Protein 4OIF (pdb70)

Sequence (2053 aa):
PKYERTYTTQANFILHGGDYNPDQWLDRPDILQADLELMKLSHTNTFTVGVFAWSALEPEEGVYRFEWLDKVFDDIYRRIGGRVILATPSGARRPAWLSQKYPEVLRVNAARVRQLHGGRHNHCFTSSSVYREKKTQHINRLLAERYGDDHPALLMMWHVSNEYGGECHCNNLCQEAFREWLKKKYNHDLDALNAAWWTSFWSHTYTDWSQIEESPSPIGEHTIHGLNLDWKKRFVTDQTISFFENEIVPLRELTPHHIPITTNFMADTHDLIPFQGLDYSKFAKHLDVISWDAYPAWHNDWESTADLAMKVGFINDLYRSLKQQPFLLMECTPSLVNWHKVNKAKRPGMHFLSSMQMIAHGSDSILYFQWRKSRGSFEKFHGAVVDHDNRTDSRVFQEVAEVGKKALKKMSGIVGTNRPAEVAILYDWENNWALNDAQGFAAETKRYPQTLVQHYRPFWERDIPVDVITKEHDFSRRYKLLIAPMLYLVSEETIARLKEFVANGGTLVMTYISGIVDEHDLAYLGGWHQDLREMFGMEPIETDTLYPRDRNSVHYRGRSYELKDYATVIKIHAATVEGVYEDDFYADDTPAVTSNQYGKGQAYYIGGRLEDQFHRDFYQELMEKLDLRPVLFVKHEKGVSVQARQAPECDYVFIMNFTEEKQAVVLEEEKVKDLFTGEEIVGEIMLDKYEVRVVEKRRKYERTYTTQANFILHGGDYNPDQWLDDRPDILQADLELMKLSHTNTFTVGVFAWSALEPEEGVYRFEWLDKVFDDIYRIGGRRVILATPSGARPAWLSQKYPEVLRVNAARVRQLHGGRHNHCFTSSVYRREKTQHINRLLAERYGDHPALLMWHVSNEYGGECHCNNLCQEAFREEWLKKKYNNHDLDALNAAWWTSFWSHTYTDWSQIESPSPIGEHTIHGLNLDWKKRFVTDQTISFFENEIVPLRELTPHIPITTNFMADDTHDLIPFQQGLDYSKFAKHLDVISWDAYPAWHNDWESTADLAMKVGFINDLYRSLKQQPFLLMECTPSLVNWHKKVNKAKRPGMHFLSSMQMIAHGSDSILYFQWRKSSRGSFEKFHGAVVDHDNRTDSRVFQEVAEVGKALKKMSGIVGTNRPAEVAILYDWENNWALNDAQGFAAETKRYPQTLVQHYRPFWERDIPVDVITKEHHDFSRYKLLIAPMLYLVSEEETIARLKEFVANGGTLVMTYISGIVDEHDLAYLGGWHQDLREMFGMEPIETDTLYPRDRNSVHYRGRSYELKDYATVIKIHAATVEGVYEDDDFYADTPAVTSNQYGKGQAYYIGGRLEDQFHRDFYQELMEKLDLRPVLFVKHEKKGVSVQARQAPECDYVFIMNFTEEKQAVVLEEKVKDLFTGEEIVGEIMLDKYEVRVVEKRRKYERTYTTQANFILHGGDYNPDQWLDRPDILQADLELMKLSHTNTFTVGVFAWSALEPEEEGVYRFEEWLDKVFDDIYRIGGRRVILATPSGARPAWLSQKYPEVLRVNAARVRQLHGGRHNHCFTSSSVYREEKKTQHINRLLAERYGDHPALLMWHVSNEYGGECHCNLCQEAFREWLKKKYNHHDLDALNAAWWTSFWSHTYTDWSQIESPSPIGEHTIHGLNLDWKRFVTDQTISFFENEIVPLRELTPHIPITTNFMADDTHDLIPFQQGLDYSKFAKHLDVISWDAYPAWHNDWESTADLAMKVGFINDLYRSLKQQPFLLMECTPSLVNWHKVNKAKRPGMHFLSSMQMIAHGSDSILYFQWRKSRGSFEKFHGAVVDHDNRRTDSRVFQQEVAEVGKALKKMSGIVGTNRPAEVAILYDWENNWALNDAQGFAAETKRYPQTLVQHYRPFWERDIPVDVITKEHHDFSRYKLLIAPMLYLVSEETIARLKEFVANGGTLVMTYISGIVDEHDLAYLGGWHQDLREMFGMEPIETDTLYPRDRNSVHYRGRSYELKDYATVIKIHAATVEGVYEDDFYADDTPAVTSNQYGKGQAYYIGGRLEDQFHRDFYQELMEKLDLRPVLFVKHEKGVSVQARQAPECDYVFIMNFTEEKQAVVLEEEKVKDLFTGEEIVGEIMLDKYEVRVVEKRR

Secondary structure (DSSP, 8-state):
-TT----SSS-SS-EEEEEE-GGG-TT-HHHHHHHHHHHHHTT--EEEE-TT-HHHH-SBTTB---HHHHHHHHHHHHTT-EEEEEPGGGS--HHHHHH-GGGB-B-TT-PBPPS-SSS-B-SS-HHHHHHHHHHHHHHHHHHTT-TTEEEEE-SSS------SHHHHHHHHHHHHHHTTT-HHHHHHHHTTTGGG---SSGGG-----TTS----HHHHHHHHHHHHHHHHHHHHHHHHHHHHH-TTS-EE-EE-EETTTTEEPSSS-HHHHGGG-SS-EEE----TT-SSS-HHHHHHHHHHHHHHHHHTTTS-BEEEE--SS--SSSSB-PPPPTTHHHHHHHHHHHTTBSEEEES-SB--SSSTTTTS--SB-TT--SSSHHHHHHHHHHHHHHTTTTTTT-B---SEEEE--HHHHHHHHH-SSSBGGG--HHHHHHHHHHHHHHTT--EEEE-TTS-GGG-SEEEETT--B--HHHHHHHHHHHHTT-EEEEESS-S-B-TTSPBPPSSS-HHHHHHHTEEEEEEEE--TT--EEEEETTEEEEEESEEEEEEESSPEEEEEE-SSTTTTSEEEEEEEETTEEEEEE-SEE-HHHHHHHHHHHHHHTT---SS-EE--TTEEEEEEE-SSEEEEEEEE-SSS-EEEEEEEEEEETTT--EEEEEEEE-TT-EEEEEEE-/------SSS-SS-EEEEEE-GGG-TT-HHHHHHHHHHHHHTT--EEEE-TT-HHHH-SBTTB---HHHHHHHHHHHHTT-EEEEEPSTTS--HHHHHH-GGGB-B-TT-PBPPS-SSS-B-SS-HHHHHHHHHHHHHHHHHHTT-TTEEEEE-SSS------SHHHHHHHHHHHHHHTTT-HHHHHHHHTTTGGG---SSGGG-----TTS----HHHHHHHHHHHHHHHHHHHHHHHHHHHHH-TTS-EE-EE-EETTTTEEPSSS-HHHHGGG-SS-EEE----TT-SSS-HHHHHHHHHHHHHHHHHTTTS-EEEEE--SS--SSSSB-PPPPTTHHHHHHHHHHHTTEEEEEES-SB--SSSTTTTS--SB-TT--SSSHHHHHHHHHHHHHHT-GGGTT-B---SEEEE--HHHHHHHHH-SSSBGGG--HHHHHHHHHHHHHHTT--EEEE-TTS-GGG-SEEEETT--B--HHHHHHHHHHHHTT-EEEEESS-S-B-TTSPBPPSSS-HHHHHHHSEEEEEEEEPPTT--EEEEETTEEEEEESEEEEEEESS-EEEEEE-SSTTTTSEEEEEEEETTEEEEEE-SEE-HHHHHHHHHHHHHHHT---SS-EE--TTEEEEEEE-SSEEEEEEEE-SSS-EEEEEEEEEEETTT--EEEEEEEEPTT-EEEEEEE-/------SSS-SS-EEEEEE-GGG-TT-HHHHHHHHHHHHHTT--EEEE-TT-HHHH-SBTTB---HHHHHHHHHHHHTT-EEEEEPGGGS--HHHHHH-GGGB-B-TT-PBPPS-SSS-B-SS-HHHHHHHHHHHHHHHHHHTT-TTEEEEE-SSS------SHHHHHHHHHHHHHHTTT-HHHHHHHHTTTGGG---SSGGG-----TTS--S-HHHHHHHHHHHHHHHHHHHHHHHHHHHHH-TTS-EE-EE-EETTTTEEPSSS-HHHHGGG-SS-EEEE---TT-SSS-HHHHHHHHHHHHHHHHHHHTS-EEEEEE-SS--SSSSB-PPPPTTHHHHHHHHHHHTTEEEEEES-SB--SSSTTTTS--SB-TT--SS-HHHHHHHHHHHHHHTTGGGTT-B---SEEEE--HHHHHHHHH-SSSBGGG--HHHHHHHHHHHHHHTT--EEEE-TTS-GGG-SEEEETT--B--HHHHHHHHHHHHTT-EEEEESS-S-B-TTSPBPPSSS-HHHHHHHTEEEEEEEEPPTT--EEEEETTEEEEEESEEEEEEESS-EEEEEE-SSTTTTSEEEEEEEETTEEEEEE-SEE-HHHHHHHHHHHHHHHT---SS-EE--TTEEEEEEE-SSEEEEEEEE-SSS-EEEEEEEEEEETTT--EEEEEEEE-TT-EEEEEEE-

CATH classification: 3.20.20.80 (+2 more: 3.40.50.880, 2.60.40.1180)

B-factor: mean 14.4, std 9.77, range [0.75, 95.38]

InterPro domains:
  IPR003476 Glycoside hydrolase, family 42 [PIRSF001084] (12-684)
  IPR003476 Glycoside hydrolase, family 42 [PTHR36447] (12-683)
  IPR013529 Glycoside hydrolase, family 42, N-terminal [PF02449] (20-401)
  IPR013738 Beta-galactosidase trimerisation [PF08532] (411-616)
  IPR013739 Beta-galactosidase C-terminal [PF08533] (627-684)
  IPR013780 Glycosyl hydrolase, all-beta [G3DSA:2.60.40.1180] (625-686)
  IPR017853 Glycoside hydrolase superfamily [SSF51445] (11-381)
  IPR029062 Class I glutamine amidotransferase-like [G3DSA:3.40.50.880] (408-624)
  IPR029062 Class I glutamine amidotransferase-like [SSF52317] (409-616)

Organism: Geobacillus stearothermophilus (NCBI:txid1422)

Foldseek 3Di:
DQLAFDFLWPDLFQAEAAEDECLLVVVPVVVVVLLLVLCVLLLHAEYEYDQQCQCVQPVDPPRGDCVVVVVVLVSSVVSRHAYAYEQHLFADDLNCCVVPVQQFAQAQQRRTDHHDDTLGTALQDPVSLVVSQVVLLVVCVVCQPRPRYMAYAYHAAHFDHGFDPSVFVVLLVVVCVVQVVDLVSVCVLQVCPVPPRRDPDSVVDGQHHPPDHQPGLLSPLSNLVVRQVSSLVSRCSNCVSVCVRRVSHFYEYEAAADPDLRHGDQGYFVLVSLVVGSAYEYADEQPPPDDPDALLSSLLSVLVVLLARCQSVQWAHAHREYALFFWQPDPDTGTDDQLQSLLSVVSNLQSGHSYDYYPHAEADCDPDTNVGHHLAHPVRDCPDSSVVVSSVSSLVRRLVSQSRRRGDDAQEEEEDGSSQVSSLQSDDDFDNVPPCPRVLSSLLCVLCQQQQFDYHYYYLPDQLQSHQEYEYELQLEEAPVSLVSVLVNQQVRHEYEYEANRQQAYSSRHGDPDFGDPSVCQQQQKGFDDKDADDQVDWWWKQAPNDIWIFDGIFTQMGGGQWDAGIAICDDPRHPGGQKIKDRHNNGIYIYGGTRTDSVVSNVVVVVVCVVRVGHHPFDKDWDGQWGKGWTDHSFKIKIKTWRSHQAKIKMFGDDWWAFSSPRDIDGGIDIAGGGRMTITMGTD/DQAFAFLWPDLFQAAAAEDECLLVPVPVVVVVLLLVLCVLLLHAEYEYDLACQCVQPVDVPRGDCVVVVVVLVSSVVSNHAYAYEQHLFAHDLNCCVVPVQQFAQAQQRRTDHHDDTLGTALQDPVSLVVSQVSLLVCCVVCQPPPRYMAYAYHAAHFDHGFDPRVFVLLLVVVCVVQVVDLVSLCVLQVCVVVVRRDDDSVPDGQHHPPDDQPTLLSQLSNLVSRQVSSLVSRCSNCVSVCVRRVNHFYEYEFAADPDLRFGDQGYFVLVVLVVGSAYEYADEQPPPDDPDALLSSLLSVLQVLLARCQSVQWAHAHNEYALFFWQPDPDTGTDDQLQSLLSLVSSLQSGHSYDYYPPAEQNCDDDTNVGHHLAHPVRDCPDSSVVVSSVSSVVSRLVSVSRSGGDDAQEEEEDESSLVSSQCSDDDFDNVPPCVRVLSSLLVVLCQQQQFDYHYDYLPDQLQSHQEYEYEQQLEAAPVSLVSVLVNFQVAHEYEYEANRQQAYSSRHGDPDFGDPSVCQQFQKGFDDKDADDQVDWKWKDAPNDIWIFDGIFTQMGGGQWDAGIAICDDPRHPGGQKIKDRHNNGMYIYHGTDTDSVVSNVVVVVVCVVVVGHRPFDKAWDGQWGWGWTGHPFKIKIKTWRSHQAKIKMFGCDWWAQSPPRDIDGGIDIAHHGRITITIDTD/DWAFAFLWPDLFQAAAAEDECLLVVVPVVVVVLLLVLCLLLLHAEYEYQLQCQCVQPVDVPDGDCVVVVVVLVSSVVSVHAYAYEQHLFADDLNCCVVPVQQFAQAQQRRTDHHDDTLGTALQDPVSLVVSQVVLLVVCVVCVPRPRYIAYAYHAAHFDHGFPPSVFVVLLVVVCVVQVVDLVSLCVLQVCPPPPRRDPDSVPDGQHHPVHDDPGLLSQLSNLVSQQVSSLVSRVSNCVSVCVRRVVHFYEYAFAADPDLRHGDLRYFVLVSLVVGSAYEYADEQPPPDDPDALLSSLLSVLVVLLARCQSPQWAHAHNEYALFFWQPDPDTGTDDQLRSLLSLVSSVQSGHSYDYYPPAEQNCDDDGNVGHHLAHPVSDCPDSSVVVSSVSSVVSRLVSVSRRTGDDAQAEEEDGSSQVSLQQSDDDFDNVPPCVRVVSSLLCVLCQQQQGDYHYYYLVDQLLSHQEYEYEQQLEAAVVSLVSVLVNQQVAHEYEYEANRQQAYSSRHGDPPFGDPSVCQQQQKGFDDKDADDQVDWWWKQAPNDIWIFDGIFTQMGGGQWDARIAICDDPRHPGGQKTKHRHNNGIYIYGGTDTDSVVSNVVVVVVCVVSVGHHPFGKDWDGQWGKGWTDHPFKIKIKTWRSHQAKIKMFGPDWWAFSPPRDIDGTIDIAHGGRMTIIIGGD

Solvent-accessible surface area: 66395 Å² total; per-residue (Å²): 137,160,79,90,42,62,121,21,19,128,4,109,55,4,2,1,1,1,2,8,15,0,13,14,8,77,118,77,96,76,13,31,118,17,1,16,87,14,0,129,100,0,46,12,26,0,0,0,0,2,1,14,0,1,8,25,1,9,35,91,56,52,57,65,120,12,107,31,0,41,121,12,0,82,17,1,109,168,44,61,2,48,0,0,0,1,0,0,1,2,2,5,0,2,20,0,3,90,129,46,80,54,0,17,32,13,50,32,33,53,58,108,39,44,26,0,9,53,28,43,14,0,5,23,0,69,38,1,37,119,58,0,44,89,2,0,60,35,1,3,106,120,5,8,150,36,70,0,7,3,0,0,0,0,2,5,25,12,17,33,54,0,4,6,117,77,0,3,88,25,0,22,69,40,0,42,152,80,16,126,120,62,30,113,36,0,21,57,7,4,22,1,27,3,14,0,3,38,9,46,70,35,56,26,0,56,3,17,2,87,26,9,11,94,9,0,6,3,0,20,6,0,5,46,23,4,1,1,37,24,8,8,45,1,0,64,33,0,5,61,0,0,88,109,74,6,98,140,25,22,0,0,2,2,2,27,21,35,99,105,12,15,32,0,24,30,18,0,8,3,9,88,1,2,118,55,5,49,0,3,0,0,4,1,31,17,17,12,24,13,29,107,39,58,13,18,43,3,0,4,27,2,0,1,0,0,1,0,0,10,0,19,58,70,37,2,1,1,0,0,10,8,9,4,10,31,7,2,113,35,159,15,6,28,7,11,19,58,25,0,3,42,0,10,2,0,1,9,0,0,0,1,0,5,0,0,0,1,14,1,2,18,27,0,57,2,3,41,14,2,22,4,0,3,1,0,38,25,27,49,99,43,90,21,70,26,2,83,27,0,6,86,0,0,99,8,4,124,110,1,56,27,0,5,0,1,30,10,79,9,71,0,0,0,1,0,7,3,28,0,1,18,6,0,82,52,5,48,6,22,2,72,152,23,12,104,1,7,31,6,0,12,55,2,3,30,3,0,11,35,122,8,7,18,2,4,0,0,3,56,86,17,75,8,86,126,10,76,0,0,0,0,0,0,4,0,8,4,22,103,128,5,0,45,75,0,60,101,10,0,27,107,36,6,6,0,0,0,0,3,3,0,1,38,0,18,66,42,2,14,1,31,49,51,12,24,31,104,22,0,80,73,0,1,2,0,5,17,75,34,35,1,3,6,8,91,176,31,119,10,25,0,75,4,119,67,98,55,4,75,0,88,26,0,0,1,20,11,77,57,83,84,10,82,63,36,2,35,0,71,91,58,67,4,40,117,45,20,0,0,0,7,11,145,44,68,178,5,22,0,17,1,0,0,0,37,8,60,48,58,0,8,54,41,4,0,50,76,3,8,128,128,34,73,10,163,27,42,8,111,4,117,41,110,132,8,4,0,3,6,8,0,14,0,43,68,0,12,14,0,0,2,0,0,1,18,93,116,142,15,43,0,32,2,117,94,110,0,68,2,34,42,95,56,96,93,12,69,25,112,33,98,0,77,102,7,51,12,46,0,0,28,41,139,124,132,72,128,61,60,113,20,20,147,3,104,44,5,2,2,2,1,3,8,14,0,13,13,8,72,111,78,95,80,10,38,99,26,0,18,77,15,0,95,100,0,45,10,25,0,0,1,1,4,0,14,0,0,11,22,4,7,36,96,59,47,52,59,119,16,108,32,1,40,129,14,0,67,20,0,102,176,42,44,0,61,0,0,0,1,0,1,2,1,0,4,1,3,22,0,4,92,123,48,79,55,0,18,33,14,53,31,33,51,60,107,36,55,34,0,10,53,30,39,10,0,6,25,0,68,25,0,42,116,40,0,42,90,2,0,61,35,1,3,108,122,5,5,128,35,84,0,14,4,0,0,0,0,1,5,24,12,15,29,52,0,6,5,128,84,0,7,82,22,0,31,71,40,0,43,156,85,18,123,120,61,29,110,37,0,20,60,7,4,24,1,29,4,11,0,2,37,9,52,69,40,51,18,0,58,1,17,3,88,25,8,11,94,9,0,6,4,0,21,6,1,6,56,17,3,1,2,34,23,8,9,40,1,0,62,34,0,4,59,0,0,94,109,74,1,96,112,11,20,0,0,2,2,1,30,22,41,86,100,21,12,32,0,23,27,19,0,8,3,10,75,1,3,130,58,6,47,0,2,0,0,4,0,35,18,19,12,24,14,31,110,41,61,12,18,38,3,0,3,24,0,0,2,0,0,2,0,0,13,2,33,65,88,37,2,0,1,0,0,10,10,9,4,10,30,8,2,102,30,175,17,6,27,4,10,22,58,26,0,3,41,0,11,2,0,0,9,0,0,0,1,0,6,0,0,0,0,14,1,3,14,30,0,55,0,3,38,15,2,26,4,0,3,2,0,38,22,19,57,48,48,104,23,66,30,2,92,26,0,6,85,0,1,87,7,4,126,120,1,51,30,0,5,0,1,32,11,75,12,73,0,0,0,2,0,7,2,26,0,1,15,4,0,82,50,4,48,7,21,2,70,140,26,10,111,1,7,28,7,0,12,58,1,3,32,2,0,12,32,130,7,7,15,2,4,1,2,9,53,101,27,71,7,76,172,12,88,0,0,0,0,0,0,4,0,9,5,13,94,109,7,0,43,78,0,68,106,8,0,35,97,35,7,4,0,0,4,0,3,2,2,0,34,0,18,58,48,3,14,0,26,49,55,18,28,34,94,17,2,76,75,0,2,2,0,22,18,78,35,35,0,3,6,10,95,171,27,115,7,21,0,72,5,128,70,115,54,3,69,0,86,28,0,0,0,22,9,83,54,80,85,13,81,63,35,4,42,0,64,79,66,64,3,36,117,43,24,0,0,0,7,13,148,46,64,176,5,25,0,17,5,0,0,1,36,8,63,51,45,0,7,51,41,4,0,49,66,2,9,116,122,30,68,11,164,28,38,6,97,4,116,38,110,132,8,3,0,4,7,7,0,15,0,54,62,0,11,14,0,0,0,0,0,1,20,94,119,137,15,45,0,40,2,126,80,130,6,97,5,33,55,101,39,102,107,13,73,27,118,32,93,0,72,111,10,48,14,42,0,0,39,49,141,124,117,62,122,64,52,116,16,12,165,6,108,52,4,2,1,1,1,3,8,13,0,11,15,9,79,114,78,93,74,15,39,128,22,0,32,89,15,0,101,99,0,42,8,24,0,0,0,0,3,1,12,0,1,10,25,2,6,28,92,60,50,48,61,112,12,91,22,0,42,136,14,0,72,53,0,83,203,38,46,0,63,0,0,1,1,0,0,2,2,1,4,0,3,21,0,4,94,120,45,81,58,0,18,30,12,53,31,35,57,61,108,33,39,26,0,10,55,28,33,14,0,5,25,0,83,34,0,38,106,31,0,40,80,2,0,63,39,1,3,103,113,3,10,128,33,88,0,14,12,0,0,0,0,2,6,26,10,14,32,55,0,5,4,127,79,0,8,81,23,0,31,89,39,0,38,172,76,14,122,122,58,29,113,38,0,18,59,8,4,24,1,32,4,12,1,2,37,11,39,65,38,54,17,0,56,2,18,2,83,26,8,11,93,11,0,6,5,0,21,7,1,6,51,15,3,1,0,35,23,6,9,44,1,0,63,37,0,8,55,0,0,88,105,76,1,90,121,11,19,0,0,2,2,1,28,22,38,88,92,18,13,21,1,25,45,22,0,7,3,8,76,1,4,119,63,5,50,0,2,0,0,4,1,30,16,19,11,23,13,29,105,41,58,15,18,40,3,0,4,21,0,0,2,0,0,1,0,0,12,3,32,60,93,27,2,1,1,0,0,10,10,9,3,9,31,8,2,103,31,158,16,4,30,4,10,22,56,26,0,3,43,0,8,2,0,0,8,0,0,0,0,0,6,0,0,0,1,14,2,3,15,27,0,56,1,2,37,13,2,25,4,0,3,2,0,38,25,26,52,97,44,94,24,68,28,2,79,25,0,2,77,0,1,89,9,4,125,116,1,56,27,0,5,0,1,32,9,69,10,75,0,0,0,1,0,10,2,22,0,0,9,4,0,69,52,5,48,5,19,2,70,149,25,9,109,1,6,30,7,0,10,56,2,3,33,3,0,10,37,121,9,7,16,2,4,1,2,9,61,90,24,72,8,88,179,11,79,0,0,0,0,0,0,4,0,8,5,22,103,129,6,0,46,72,0,65,106,11,0,32,104,38,7,4,0,0,3,0,4,4,1,1,33,0,19,62,47,2,14,1,29,49,61,14,34,34,107,26,1,67,79,0,4,2,3,18,16,81,34,42,1,3,4,10,90,176,29,119,10,23,0,76,6,114,69,102,57,3,70,0,87,27,0,0,0,22,11,61,56,88,82,10,81,63,37,3,34,1,62,85,67,63,4,37,120,43,22,0,0,0,5,10,122,47,55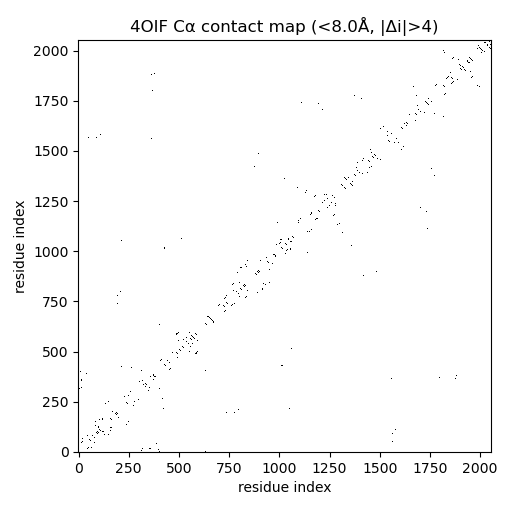,172,4,34,0,14,3,1,0,1,34,8,61,50,55,0,7,48,41,3,0,50,67,3,8,125,118,35,91,6,130,19,43,7,78,6,124,38,119,136,9,2,0,4,9,7,0,17,0,58,88,2,8,12,0,0,0,0,0,1,16,93,115,142,15,47,0,29,2,103,90,112,4,78,5,24,57,103,35,102,115,13,66,24,116,24,93,0,76,115,9,49,16,47,0,0,43,50,203,122

Structure (mmCIF, N/CA/C/O backbone):
data_4OIF
#
_entry.id   4OIF
#
_cell.length_a   71.840
_cell.length_b   181.350
_cell.length_c   196.570
_cell.angle_alpha   90.00
_cell.angle_beta   90.00
_cell.angle_gamma   90.00
#
_symmetry.space_group_name_H-M   'P 21 21 21'
#
loop_
_entity.id
_entity.type
_entity.pdbx_description
1 polymer Beta-galactosidase
2 non-polymer 'ZINC ION'
3 non-polymer GLYCEROL
4 water water
#
loop_
_atom_site.group_PDB
_atom_site.id
_atom_site.type_symbol
_atom_site.label_atom_id
_atom_site.label_alt_id
_atom_site.label_comp_id
_atom_site.label_asym_id
_atom_site.label_entity_id
_atom_site.label_seq_id
_atom_site.pdbx_PDB_ins_code
_atom_site.Cartn_x
_atom_site.Cartn_y
_atom_site.Cartn_z
_atom_site.occupancy
_atom_site.B_iso_or_equiv
_atom_site.auth_seq_id
_atom_site.auth_comp_id
_atom_site.auth_asym_id
_atom_site.auth_atom_id
_atom_site.pdbx_PDB_model_num
ATOM 1 N N . PRO A 1 2 ? -15.924 120.856 101.665 1.00 82.99 3 PRO A N 1
ATOM 2 C CA . PRO A 1 2 ? -15.312 120.770 100.334 1.00 81.17 3 PRO A CA 1
ATOM 3 C C . PRO A 1 2 ? -13.787 120.774 100.405 1.00 83.92 3 PRO A C 1
ATOM 4 O O . PRO A 1 2 ? -13.125 119.944 99.781 1.00 76.93 3 PRO A O 1
ATOM 8 N N . LYS A 1 3 ? -13.260 121.714 101.184 1.00 77.46 4 LYS A N 1
ATOM 9 C CA . LYS A 1 3 ? -11.824 121.956 101.347 1.00 62.08 4 LYS A CA 1
ATOM 10 C C . LYS A 1 3 ? -11.060 120.687 101.770 1.00 73.31 4 LYS A C 1
ATOM 11 O O . LYS A 1 3 ? -10.893 120.453 102.971 1.00 75.17 4 LYS A O 1
ATOM 17 N N . TYR A 1 4 ? -10.608 119.883 100.797 1.00 59.64 5 TYR A N 1
ATOM 18 C CA . TYR A 1 4 ? -9.911 118.614 101.067 1.00 44.52 5 TYR A CA 1
ATOM 19 C C . TYR A 1 4 ? -10.674 117.722 102.048 1.00 49.76 5 TYR A C 1
ATOM 20 O O . TYR A 1 4 ? -10.059 116.983 102.819 1.00 30.50 5 TYR A O 1
ATOM 29 N N . GLU A 1 5 ? -11.998 117.794 102.053 1.00 44.63 6 GLU A N 1
ATOM 30 C CA . GLU A 1 5 ? -12.725 117.100 103.102 1.00 43.06 6 GLU A CA 1
ATOM 31 C C . GLU A 1 5 ? -12.646 115.597 102.878 1.00 38.15 6 GLU A C 1
ATOM 32 O O . GLU A 1 5 ? -12.608 115.129 101.743 1.00 35.15 6 GLU A O 1
ATOM 38 N N . ARG A 1 6 ? -12.588 114.847 103.972 1.00 44.37 7 ARG A N 1
ATOM 39 C CA . ARG A 1 6 ? -12.554 113.396 103.888 1.00 35.90 7 ARG A CA 1
ATOM 40 C C . ARG A 1 6 ? -13.869 112.857 103.348 1.00 35.85 7 ARG A C 1
ATOM 41 O O . ARG A 1 6 ? -14.939 113.410 103.600 1.00 37.40 7 ARG A O 1
ATOM 49 N N . THR A 1 7 ? -13.779 111.781 102.582 1.00 36.37 8 THR A N 1
ATOM 50 C CA . THR A 1 7 ? -14.963 111.095 102.100 1.00 28.68 8 THR A CA 1
ATOM 51 C C . THR A 1 7 ? -14.792 109.603 102.373 1.00 26.96 8 THR A C 1
ATOM 52 O O . THR A 1 7 ? -14.019 108.921 101.699 1.00 34.09 8 THR A O 1
ATOM 56 N N . TYR A 1 8 ? -15.499 109.106 103.381 1.00 27.09 9 TYR A N 1
ATOM 57 C CA . TYR A 1 8 ? -15.351 107.717 103.814 1.00 23.15 9 TYR A CA 1
ATOM 58 C C . TYR A 1 8 ? -16.162 106.757 102.947 1.00 21.11 9 TYR A C 1
ATOM 59 O O . TYR A 1 8 ? -17.335 107.003 102.659 1.00 32.81 9 TYR A O 1
ATOM 68 N N . THR A 1 9 ? -15.540 105.658 102.533 1.00 20.93 10 THR A N 1
ATOM 69 C CA . THR A 1 9 ? -16.213 104.727 101.633 1.00 28.89 10 THR A CA 1
ATOM 70 C C . THR A 1 9 ? -16.916 103.620 102.415 1.00 22.99 10 THR A C 1
ATOM 71 O O . THR A 1 9 ? -17.849 102.998 101.908 1.00 25.25 10 THR A O 1
ATOM 75 N N . THR A 1 10 ? -16.468 103.373 103.645 1.00 18.54 11 THR A N 1
ATOM 76 C CA . THR A 1 10 ? -17.149 102.431 104.533 1.00 23.43 11 THR A CA 1
ATOM 77 C C . THR A 1 10 ? -17.314 103.033 105.912 1.00 24.68 11 THR A C 1
ATOM 78 O O . THR A 1 10 ? -16.856 104.147 106.176 1.00 21.71 11 THR A O 1
ATOM 82 N N . GLN A 1 11 ? -17.956 102.265 106.788 1.00 26.48 12 GLN A N 1
ATOM 83 C CA . GLN A 1 11 ? -18.205 102.669 108.168 1.00 30.50 12 GLN A CA 1
ATOM 84 C C . GLN A 1 11 ? -16.928 102.599 109.013 1.00 23.11 12 GLN A C 1
ATOM 85 O O . GLN A 1 11 ? -16.925 102.989 110.176 1.00 27.93 12 GLN A O 1
ATOM 91 N N . ALA A 1 12 ? -15.848 102.091 108.426 1.00 19.09 13 ALA A N 1
ATOM 92 C CA . ALA A 1 12 ? -14.605 101.905 109.159 1.00 19.15 13 ALA A CA 1
ATOM 93 C C . ALA A 1 12 ? -13.782 103.183 109.221 1.00 22.12 13 ALA A C 1
ATOM 94 O O . ALA A 1 12 ? -13.554 103.835 108.204 1.00 29.89 13 ALA A O 1
ATOM 96 N N . ASN A 1 13 ? -13.337 103.528 110.426 1.00 24.41 14 ASN A N 1
ATOM 97 C CA . ASN A 1 13 ? -12.452 104.671 110.637 1.00 22.74 14 ASN A CA 1
ATOM 98 C C . ASN A 1 13 ? -11.011 104.194 110.730 1.00 25.89 14 ASN A C 1
ATOM 99 O O . ASN A 1 13 ? -10.168 104.816 111.383 1.00 27.59 14 ASN A O 1
ATOM 104 N N . PHE A 1 14 ? -10.741 103.070 110.078 1.00 16.99 15 PHE A N 1
ATOM 105 C CA . PHE A 1 14 ? -9.416 102.477 110.078 1.00 12.84 15 PHE A CA 1
ATOM 106 C C . PHE A 1 14 ? -9.124 101.864 108.720 1.00 10.55 15 PHE A C 1
ATOM 107 O O . PHE A 1 14 ? -10.041 101.520 107.982 1.00 15.38 15 PHE A O 1
ATOM 115 N N . ILE A 1 15 ? -7.847 101.725 108.388 1.00 9.06 16 ILE A N 1
ATOM 116 C CA . ILE A 1 15 ? -7.471 101.098 107.131 1.00 10.98 16 ILE A CA 1
ATOM 117 C C . ILE A 1 15 ? -7.662 99.591 107.249 1.00 14.22 16 ILE A C 1
ATOM 118 O O . ILE A 1 15 ? -7.073 98.951 108.119 1.00 9.73 16 ILE A O 1
ATOM 123 N N . LEU A 1 16 ? -8.519 99.042 106.394 1.00 9.03 17 LEU A N 1
ATOM 124 C CA . LEU A 1 16 ? -8.819 97.620 106.429 1.00 12.22 17 LEU A CA 1
ATOM 125 C C . LEU A 1 16 ? -7.543 96.831 106.202 1.00 14.58 17 LEU A C 1
ATOM 126 O O . LEU A 1 16 ? -6.765 97.168 105.333 1.00 9.85 17 LEU A O 1
ATOM 131 N N . HIS A 1 17 ? -7.324 95.793 106.995 1.00 11.04 18 HIS A N 1
ATOM 132 C CA . HIS A 1 17 ? -6.183 94.928 106.775 1.00 10.35 18 HIS A CA 1
ATOM 133 C C . HIS A 1 17 ? -6.631 93.490 106.958 1.00 11.70 18 HIS A C 1
ATOM 134 O O . HIS A 1 17 ? -7.181 93.136 107.994 1.00 9.17 18 HIS A O 1
ATOM 141 N N . GLY A 1 18 ? -6.418 92.661 105.944 1.00 12.04 19 GLY A N 1
ATOM 142 C CA . GLY A 1 18 ? -6.839 91.275 106.054 1.00 6.06 19 GLY A CA 1
ATOM 143 C C . GLY A 1 18 ? -7.002 90.710 104.670 1.00 9.55 19 GLY A C 1
ATOM 144 O O . GLY A 1 18 ? -6.104 90.869 103.858 1.00 12.63 19 GLY A O 1
ATOM 145 N N . GLY A 1 19 ? -8.137 90.078 104.387 1.00 7.91 20 GLY A N 1
ATOM 146 C CA . GLY A 1 19 ? -8.375 89.532 103.058 1.00 7.46 20 GLY A CA 1
ATOM 147 C C . GLY A 1 19 ? -9.318 88.332 102.964 1.00 10.39 20 GLY A C 1
ATOM 148 O O . GLY A 1 19 ? -10.094 88.044 103.878 1.00 3.83 20 GLY A O 1
ATOM 149 N N . ASP A 1 20 ? -9.260 87.632 101.838 1.00 7.61 21 ASP A N 1
ATOM 150 C CA . ASP A 1 20 ? -10.134 86.489 101.630 1.00 7.12 21 ASP A CA 1
ATOM 151 C C . ASP A 1 20 ? -9.907 85.422 102.698 1.00 10.54 21 ASP A C 1
ATOM 152 O O . ASP A 1 20 ? -8.779 84.972 102.935 1.00 9.54 21 ASP A O 1
ATOM 157 N N . TYR A 1 21 ? -10.984 85.031 103.360 1.00 6.75 22 TYR A N 1
ATOM 158 C CA . TYR A 1 21 ? -10.896 84.020 104.404 1.00 13.88 22 TYR A CA 1
ATOM 159 C C . TYR A 1 21 ? -11.854 82.882 104.041 1.00 9.85 22 TYR A C 1
ATOM 160 O O . TYR A 1 21 ? -13.045 83.116 103.801 1.00 8.82 22 TYR A O 1
ATOM 169 N N . ASN A 1 22 ? -11.329 81.658 103.983 1.00 8.39 23 ASN A N 1
ATOM 170 C CA . ASN A 1 22 ? -12.110 80.508 103.509 1.00 8.97 23 ASN A CA 1
ATOM 171 C C . ASN A 1 22 ? -12.208 79.346 104.485 1.00 10.54 23 ASN A C 1
ATOM 172 O O . ASN A 1 22 ? -11.759 78.241 104.181 1.00 8.60 23 ASN A O 1
ATOM 177 N N . PRO A 1 23 ? -12.817 79.587 105.654 1.00 13.68 24 PRO A N 1
ATOM 178 C CA . PRO A 1 23 ? -12.995 78.537 106.657 1.00 14.76 24 PRO A CA 1
ATOM 179 C C . PRO A 1 23 ? -13.863 77.398 106.137 1.00 12.31 24 PRO A C 1
ATOM 180 O O . PRO A 1 23 ? -13.792 76.297 106.673 1.00 14.11 24 PRO A O 1
ATOM 184 N N . ASP A 1 24 ? -14.653 77.657 105.101 1.00 11.49 25 ASP A N 1
ATOM 185 C CA . ASP A 1 24 ? -15.503 76.624 104.518 1.00 11.77 25 ASP A CA 1
ATOM 186 C C . ASP A 1 24 ? -14.665 75.463 103.958 1.00 13.13 25 ASP A C 1
ATOM 187 O O . ASP A 1 24 ? -15.181 74.376 103.705 1.00 10.63 25 ASP A O 1
ATOM 192 N N . GLN A 1 25 ? -13.365 75.687 103.786 1.00 15.59 26 GLN A N 1
ATOM 193 C CA . GLN A 1 25 ? -12.466 74.615 103.375 1.00 13.91 26 GLN A CA 1
ATOM 194 C C . GLN A 1 25 ? -11.853 73.876 104.562 1.00 16.42 26 GLN A C 1
ATOM 195 O O . GLN A 1 25 ? -11.085 72.931 104.382 1.00 14.74 26 GLN A O 1
ATOM 201 N N . TRP A 1 26 ? -12.195 74.307 105.770 1.00 14.42 27 TRP A N 1
ATOM 202 C CA . TRP A 1 26 ? -11.584 73.761 106.976 1.00 17.91 27 TRP A CA 1
ATOM 203 C C . TRP A 1 26 ? -12.608 73.410 108.061 1.00 14.93 27 TRP A C 1
ATOM 204 O O . TRP A 1 26 ? -12.283 73.411 109.248 1.00 8.58 27 TRP A O 1
ATOM 215 N N . LEU A 1 27 ? -13.838 73.107 107.658 1.00 17.31 28 LEU A N 1
ATOM 216 C CA . LEU A 1 27 ? -14.919 72.884 108.622 1.00 14.83 28 LEU A CA 1
ATOM 217 C C . LEU A 1 27 ? -14.719 71.611 109.449 1.00 15.86 28 LEU A C 1
ATOM 218 O O . LEU A 1 27 ? -15.293 71.459 110.525 1.00 17.65 28 LEU A O 1
ATOM 223 N N . ASP A 1 28 ? -13.889 70.703 108.955 1.00 15.75 29 ASP A N 1
ATOM 224 C CA . ASP A 1 28 ? -13.550 69.501 109.706 1.00 12.23 29 ASP A CA 1
ATOM 225 C C . ASP A 1 28 ? -12.292 69.708 110.561 1.00 19.90 29 ASP A C 1
ATOM 226 O O . ASP A 1 28 ? -11.749 68.760 111.135 1.00 16.30 29 ASP A O 1
ATOM 231 N N . ARG A 1 29 ? -11.832 70.951 110.651 1.00 22.24 30 ARG A N 1
ATOM 232 C CA . ARG A 1 29 ? -10.631 71.257 111.425 1.00 18.40 30 ARG A CA 1
ATOM 233 C C . ARG A 1 29 ? -10.846 72.406 112.405 1.00 18.86 30 ARG A C 1
ATOM 234 O O . ARG A 1 29 ? -10.353 73.515 112.178 1.00 16.51 30 ARG A O 1
ATOM 242 N N . PRO A 1 30 ? -11.577 72.152 113.499 1.00 21.93 31 PRO A N 1
ATOM 243 C CA . PRO A 1 30 ? -11.771 73.228 114.478 1.00 27.93 31 PRO A CA 1
ATOM 244 C C . PRO A 1 30 ? -10.448 73.747 115.044 1.00 17.09 31 PRO A C 1
ATOM 245 O O . PRO A 1 30 ? -10.386 74.902 115.468 1.00 15.91 31 PRO A O 1
ATOM 249 N N . ASP A 1 31 ? -9.405 72.923 115.022 1.00 14.46 32 ASP A N 1
ATOM 250 C CA . ASP A 1 31 ? -8.097 73.377 115.472 1.00 8.59 32 ASP A CA 1
ATOM 251 C C . ASP A 1 31 ? -7.569 74.503 114.577 1.00 11.92 32 ASP A C 1
ATOM 252 O O . ASP A 1 31 ? -7.073 75.516 115.073 1.00 25.30 32 ASP A O 1
ATOM 257 N N . ILE A 1 32 ? -7.699 74.331 113.265 1.00 14.00 33 ILE A N 1
ATOM 258 C CA . ILE A 1 32 ? -7.261 75.326 112.288 1.00 13.30 33 ILE A CA 1
ATOM 259 C C . ILE A 1 32 ? -8.079 76.617 112.408 1.00 15.78 33 ILE A C 1
ATOM 260 O O . ILE A 1 32 ? -7.535 77.723 112.299 1.00 9.56 33 ILE A O 1
ATOM 265 N N . LEU A 1 33 ? -9.380 76.471 112.653 1.00 15.32 34 LEU A N 1
ATOM 266 C CA . LEU A 1 33 ? -10.274 77.626 112.751 1.00 17.77 34 LEU A CA 1
ATOM 267 C C . LEU A 1 33 ? -9.982 78.395 114.029 1.00 16.90 34 LEU A C 1
ATOM 268 O O . LEU A 1 33 ? -10.076 79.623 114.065 1.00 13.87 34 LEU A O 1
ATOM 273 N N . GLN A 1 34 ? -9.604 77.667 115.072 1.00 14.40 35 GLN A N 1
ATOM 274 C CA . GLN A 1 34 ? -9.216 78.301 116.320 1.00 26.55 35 GLN A CA 1
ATOM 275 C C . GLN A 1 34 ? -7.884 79.029 116.149 1.00 19.31 35 GLN A C 1
ATOM 276 O O . GLN A 1 34 ? -7.711 80.154 116.616 1.00 17.48 35 GLN A O 1
ATOM 282 N N . ALA A 1 35 ? -6.955 78.390 115.452 1.00 12.40 36 ALA A N 1
ATOM 283 C CA . ALA A 1 35 ? -5.640 78.973 115.266 1.00 14.37 36 ALA A CA 1
ATOM 284 C C . ALA A 1 35 ? -5.754 80.240 114.429 1.00 18.16 36 ALA A C 1
ATOM 285 O O . ALA A 1 35 ? -5.057 81.224 114.676 1.00 24.45 36 ALA A O 1
ATOM 287 N N . ASP A 1 36 ? -6.654 80.203 113.451 1.00 15.95 37 ASP A N 1
ATOM 288 C CA . ASP A 1 36 ? -6.946 81.343 112.593 1.00 13.75 37 ASP A CA 1
ATOM 289 C C . ASP A 1 36 ? -7.182 82.635 113.380 1.00 18.52 37 ASP A C 1
ATOM 290 O O . ASP A 1 36 ? -6.663 83.686 113.015 1.00 10.67 37 ASP A O 1
ATOM 295 N N . LEU A 1 37 ? -7.960 82.552 114.456 1.00 10.48 38 LEU A N 1
ATOM 296 C CA . LEU A 1 37 ? -8.337 83.742 115.208 1.00 6.88 38 LEU A CA 1
ATOM 297 C C . LEU A 1 37 ? -7.128 84.335 115.948 1.00 9.73 38 LEU A C 1
ATOM 298 O O . LEU A 1 37 ? -6.869 85.553 115.893 1.00 15.19 38 LEU A O 1
ATOM 303 N N . GLU A 1 38 ? -6.377 83.462 116.611 1.00 14.44 39 GLU A N 1
ATOM 304 C CA . GLU A 1 38 ? -5.151 83.839 117.306 1.00 15.90 39 GLU A CA 1
ATOM 305 C C . GLU A 1 38 ? -4.165 84.485 116.342 1.00 12.70 39 GLU A C 1
ATOM 306 O O . GLU A 1 38 ? -3.585 85.540 116.629 1.00 15.00 39 GLU A O 1
ATOM 312 N N . LEU A 1 39 ? -3.993 83.870 115.179 1.00 10.67 40 LEU A N 1
ATOM 313 C CA . LEU A 1 39 ? -3.040 84.397 114.204 1.00 12.21 40 LEU A CA 1
ATOM 314 C C . LEU A 1 39 ? -3.551 85.704 113.586 1.00 13.48 40 LEU A C 1
ATOM 315 O O . LEU A 1 39 ? -2.773 86.569 113.180 1.00 9.12 40 LEU A O 1
ATOM 320 N N . MET A 1 40 ? -4.868 85.846 113.536 1.00 11.70 41 MET A N 1
ATOM 321 C CA . MET A 1 40 ? -5.473 87.079 113.095 1.00 6.80 41 MET A CA 1
ATOM 322 C C . MET A 1 40 ? -5.081 88.174 114.063 1.00 10.40 41 MET A C 1
ATOM 323 O O . MET A 1 40 ? -4.694 89.269 113.643 1.00 8.15 41 MET A O 1
ATOM 328 N N . LYS A 1 41 ? -5.131 87.880 115.360 1.00 6.36 42 LYS A N 1
ATOM 329 C CA . LYS A 1 41 ? -4.625 88.876 116.305 1.00 10.93 42 LYS A CA 1
ATOM 330 C C . LYS A 1 41 ? -3.130 89.157 116.085 1.00 7.89 42 LYS A C 1
ATOM 331 O O . LYS A 1 41 ? -2.721 90.308 115.978 1.00 6.56 42 LYS A O 1
ATOM 337 N N . LEU A 1 42 ? -2.319 88.114 115.962 1.00 10.71 43 LEU A N 1
ATOM 338 C CA . LEU A 1 42 ? -0.878 88.336 115.864 1.00 15.21 43 LEU A CA 1
ATOM 339 C C . LEU A 1 42 ? -0.457 89.084 114.598 1.00 14.71 43 LEU A C 1
ATOM 340 O O . LEU A 1 42 ? 0.583 89.745 114.587 1.00 15.08 43 LEU A O 1
ATOM 345 N N . SER A 1 43 ? -1.261 88.997 113.544 1.00 14.00 44 SER A N 1
ATOM 346 C CA . SER A 1 43 ? -0.914 89.636 112.269 1.00 14.85 44 SER A CA 1
ATOM 347 C C . SER A 1 43 ? -1.523 91.027 112.133 1.00 10.51 44 SER A C 1
ATOM 348 O O . SER A 1 43 ? -1.304 91.717 111.133 1.00 13.39 44 SER A O 1
ATOM 351 N N . HIS A 1 44 ? -2.274 91.429 113.153 1.00 10.19 45 HIS A N 1
ATOM 352 C CA . HIS A 1 44 ? -2.989 92.704 113.161 1.00 16.06 45 HIS A CA 1
ATOM 353 C C . HIS A 1 44 ? -3.833 92.849 111.901 1.00 11.43 45 HIS A C 1
ATOM 354 O O . HIS A 1 44 ? -3.762 93.850 111.185 1.00 13.35 45 HIS A O 1
ATOM 361 N N . THR A 1 45 ? -4.621 91.820 111.636 1.00 7.15 46 THR A N 1
ATOM 362 C CA . THR A 1 45 ? -5.615 91.874 110.589 1.00 11.42 46 THR A CA 1
ATOM 363 C C . THR A 1 45 ? -6.996 92.016 111.212 1.00 14.62 46 THR A C 1
ATOM 364 O O . THR A 1 45 ? -7.240 91.476 112.286 1.00 11.48 46 THR A O 1
ATOM 368 N N . ASN A 1 46 ? -7.897 92.719 110.528 1.00 14.30 47 ASN A N 1
ATOM 369 C CA . ASN A 1 46 ? -9.187 93.086 111.103 1.00 10.85 47 ASN A CA 1
ATOM 370 C C . ASN A 1 46 ? -10.382 92.871 110.170 1.00 18.62 47 ASN A C 1
ATOM 371 O O . ASN A 1 46 ? -11.538 92.889 110.598 1.00 13.26 47 ASN A O 1
ATOM 376 N N . THR A 1 47 ? -10.108 92.687 108.888 1.00 16.25 48 THR A N 1
ATOM 377 C CA . THR A 1 47 ? -11.181 92.630 107.909 1.00 10.76 48 THR A CA 1
ATOM 378 C C . THR A 1 47 ? -11.020 91.417 107.009 1.00 12.10 48 THR A C 1
ATOM 379 O O . THR A 1 47 ? -9.934 91.163 106.478 1.00 8.46 48 THR A O 1
ATOM 383 N N . PHE A 1 48 ? -12.099 90.651 106.859 1.00 9.26 49 PHE A N 1
ATOM 384 C CA . PHE A 1 48 ? -12.008 89.414 106.088 1.00 11.61 49 PHE A CA 1
ATOM 385 C C . PHE A 1 48 ? -13.181 89.226 105.129 1.00 9.33 49 PHE A C 1
ATOM 386 O O . PHE A 1 48 ? -14.345 89.371 105.505 1.00 7.90 49 PHE A O 1
ATOM 394 N N . THR A 1 49 ? -12.842 88.914 103.885 1.00 3.67 50 THR A N 1
ATOM 395 C CA . THR A 1 49 ? -13.812 88.662 102.845 1.00 7.53 50 THR A CA 1
ATOM 396 C C . THR A 1 49 ? -14.235 87.203 102.855 1.00 11.34 50 THR A C 1
ATOM 397 O O . THR A 1 49 ? -13.451 86.320 102.497 1.00 7.50 50 THR A O 1
ATOM 401 N N . VAL A 1 50 ? -15.476 86.955 103.268 1.00 9.92 51 VAL A N 1
ATOM 402 C CA . VAL A 1 50 ? -15.942 85.592 103.479 1.00 10.32 51 VAL A CA 1
ATOM 403 C C . VAL A 1 50 ? -17.035 85.207 102.483 1.00 7.30 51 VAL A C 1
ATOM 404 O O . VAL A 1 50 ? -17.835 86.050 102.056 1.00 7.75 51 VAL A O 1
ATOM 408 N N . GLY A 1 51 ? -17.024 83.939 102.084 1.00 4.85 52 GLY A N 1
ATOM 409 C CA . GLY A 1 51 ? -18.069 83.375 101.251 1.00 5.45 52 GLY A CA 1
ATOM 410 C C . GLY A 1 51 ? -17.926 83.485 99.742 1.00 7.25 52 GLY A C 1
ATOM 411 O O . GLY A 1 51 ? -18.889 83.198 99.030 1.00 8.26 52 GLY A O 1
ATOM 412 N N . VAL A 1 52 ? -16.750 83.875 99.241 1.00 9.75 53 VAL A N 1
ATOM 413 C CA . VAL A 1 52 ? -16.598 84.158 97.806 1.00 8.68 53 VAL A CA 1
ATOM 414 C C . VAL A 1 52 ? -16.907 82.920 96.952 1.00 12.63 53 VAL A C 1
ATOM 415 O O . VAL A 1 52 ? -17.553 83.011 95.905 1.00 5.65 53 VAL A O 1
ATOM 419 N N . PHE A 1 53 ? -16.481 81.756 97.419 1.00 10.03 54 PHE A N 1
ATOM 420 C CA . PHE A 1 53 ? -16.773 80.531 96.703 1.00 6.70 54 PHE A CA 1
ATOM 421 C C . PHE A 1 53 ? -17.454 79.522 97.609 1.00 13.66 54 PHE A C 1
ATOM 422 O O . PHE A 1 53 ? -17.201 78.319 97.517 1.00 15.03 54 PHE A O 1
ATOM 430 N N . ALA A 1 54 ? -18.357 80.014 98.454 1.00 15.06 55 ALA A N 1
ATOM 431 C CA . ALA A 1 54 ? -18.944 79.191 99.510 1.00 8.21 55 ALA A CA 1
ATOM 432 C C . ALA A 1 54 ? -20.353 78.662 99.217 1.00 10.90 55 ALA A C 1
ATOM 433 O O . ALA A 1 54 ? -21.019 78.151 100.125 1.00 13.97 55 ALA A O 1
ATOM 435 N N . TRP A 1 55 ? -20.793 78.749 97.963 1.00 10.05 56 TRP A N 1
ATOM 436 C CA . TRP A 1 55 ? -22.144 78.320 97.608 1.00 8.78 56 TRP A CA 1
ATOM 437 C C . TRP A 1 55 ? -22.384 76.854 97.974 1.00 10.24 56 TRP A C 1
ATOM 438 O O . TRP A 1 55 ? -23.378 76.503 98.622 1.00 7.90 56 TRP A O 1
ATOM 449 N N . SER A 1 56 ? -21.456 76.005 97.564 1.00 7.45 57 SER A N 1
ATOM 450 C CA . SER A 1 56 ? -21.570 74.586 97.819 1.00 5.75 57 SER A CA 1
ATOM 451 C C . SER A 1 56 ? -21.533 74.293 99.323 1.00 10.18 57 SER A C 1
ATOM 452 O O . SER A 1 56 ? -22.055 73.277 99.767 1.00 9.04 57 SER A O 1
ATOM 455 N N . ALA A 1 57 ? -20.931 75.184 100.107 1.00 10.27 58 ALA A N 1
ATOM 456 C CA . ALA A 1 57 ? -20.904 75.012 101.557 1.00 8.67 58 ALA A CA 1
ATOM 457 C C . ALA A 1 57 ? -22.179 75.542 102.191 1.00 12.32 58 ALA A C 1
ATOM 458 O O . ALA A 1 57 ? -22.580 75.093 103.262 1.00 12.47 58 ALA A O 1
ATOM 460 N N . LEU A 1 58 ? -22.794 76.519 101.532 1.00 7.20 59 LEU A N 1
ATOM 461 C CA . LEU A 1 58 ? -24.016 77.135 102.021 1.00 7.51 59 LEU A CA 1
ATOM 462 C C . LEU A 1 58 ? -25.243 76.332 101.593 1.00 14.68 59 LEU A C 1
ATOM 463 O O . LEU A 1 58 ? -26.223 76.229 102.328 1.00 9.46 59 LEU A O 1
ATOM 468 N N . GLU A 1 59 ? -25.189 75.770 100.392 1.00 8.82 60 GLU A N 1
ATOM 469 C CA . GLU A 1 59 ? -26.304 74.990 99.878 1.00 8.10 60 GLU A CA 1
ATOM 470 C C . GLU A 1 59 ? -25.740 73.726 99.235 1.00 5.83 60 GLU A C 1
ATOM 471 O O . GLU A 1 59 ? -25.632 73.627 98.015 1.00 5.13 60 GLU A O 1
ATOM 477 N N . PRO A 1 60 ? -25.351 72.760 100.071 1.00 7.30 61 PRO A N 1
ATOM 478 C CA . PRO A 1 60 ? -24.684 71.542 99.610 1.00 9.45 61 PRO A CA 1
ATOM 479 C C . PRO A 1 60 ? -25.525 70.772 98.593 1.00 13.09 61 PRO A C 1
ATOM 480 O O . PRO A 1 60 ? -24.997 70.237 97.619 1.00 5.93 61 PRO A O 1
ATOM 484 N N . GLU A 1 61 ? -26.831 70.735 98.821 1.00 9.51 62 GLU A N 1
ATOM 485 C CA . GLU A 1 61 ? -27.770 70.267 97.815 1.00 14.51 62 GLU A CA 1
ATOM 486 C C . GLU A 1 61 ? -28.872 71.305 97.675 1.00 12.63 62 GLU A C 1
ATOM 487 O O . GLU A 1 61 ? -29.022 72.152 98.556 1.00 11.97 62 GLU A O 1
ATOM 493 N N . GLU A 1 62 ? -29.636 71.250 96.584 1.00 10.07 63 GLU A N 1
ATOM 494 C CA . GLU A 1 62 ? -30.653 72.270 96.324 1.00 10.92 63 GLU A CA 1
ATOM 495 C C . GLU A 1 62 ? -31.693 72.358 97.458 1.00 21.93 63 GLU A C 1
ATOM 496 O O . GLU A 1 62 ? -32.229 71.344 97.909 1.00 17.10 63 GLU A O 1
ATOM 502 N N . GLY A 1 63 ? -31.936 73.581 97.938 1.00 21.47 64 GLY A N 1
ATOM 503 C CA . GLY A 1 63 ? -32.937 73.836 98.964 1.00 13.30 64 GLY A CA 1
ATOM 504 C C . GLY A 1 63 ? -32.546 73.367 100.353 1.00 14.16 64 GLY A C 1
ATOM 505 O O . GLY A 1 63 ? -33.334 73.439 101.292 1.00 22.82 64 GLY A O 1
ATOM 506 N N . VAL A 1 64 ? -31.318 72.885 100.473 1.00 16.26 65 VAL A N 1
ATOM 507 C CA . VAL A 1 64 ? -30.796 72.351 101.718 1.00 12.71 65 VAL A CA 1
ATOM 508 C C . VAL A 1 64 ? -29.654 73.232 102.207 1.00 14.87 65 VAL A C 1
ATOM 509 O O . VAL A 1 64 ? -28.558 73.189 101.652 1.00 16.18 65 VAL A O 1
ATOM 513 N N . TYR A 1 65 ? -29.897 74.022 103.247 1.00 13.16 66 TYR A N 1
ATOM 514 C CA . TYR A 1 65 ? -28.929 75.046 103.643 1.00 13.64 66 TYR A CA 1
ATOM 515 C C . TYR A 1 65 ? -28.131 74.722 104.892 1.00 18.78 66 TYR A C 1
ATOM 516 O O . TYR A 1 65 ? -28.589 74.018 105.796 1.00 19.95 66 TYR A O 1
ATOM 525 N N . ARG A 1 66 ? -26.916 75.254 104.908 1.00 14.03 67 ARG A N 1
ATOM 526 C CA . ARG A 1 66 ? -25.977 75.068 105.995 1.00 13.03 67 ARG A CA 1
ATOM 527 C C . ARG A 1 66 ? -25.340 76.397 106.341 1.00 16.52 67 ARG A C 1
ATOM 528 O O . ARG A 1 66 ? -24.206 76.648 105.938 1.00 14.62 67 ARG A O 1
ATOM 536 N N . PHE A 1 67 ? -26.063 77.240 107.080 1.00 17.45 68 PHE A N 1
ATOM 537 C CA . PHE A 1 67 ? -25.572 78.572 107.448 1.00 14.88 68 PHE A CA 1
ATOM 538 C C . PHE A 1 67 ? -24.868 78.621 108.809 1.00 18.40 68 PHE A C 1
ATOM 539 O O . PHE A 1 67 ? -24.264 79.640 109.151 1.00 13.82 68 PHE A O 1
ATOM 547 N N . GLU A 1 68 ? -24.942 77.539 109.583 1.00 16.57 69 GLU A N 1
ATOM 548 C CA . GLU A 1 68 ? -24.452 77.574 110.963 1.00 11.98 69 GLU A CA 1
ATOM 549 C C . GLU A 1 68 ? -22.962 77.898 111.032 1.00 10.18 69 GLU A C 1
ATOM 550 O O . GLU A 1 68 ? -22.537 78.751 111.839 1.00 12.78 69 GLU A O 1
ATOM 556 N N . TRP A 1 69 ? -22.172 77.260 110.170 1.00 4.91 70 TRP A N 1
ATOM 557 C CA . TRP A 1 69 ? -20.728 77.504 110.185 1.00 9.80 70 TRP A CA 1
ATOM 558 C C . TRP A 1 69 ? -20.421 78.989 109.915 1.00 10.17 70 TRP A C 1
ATOM 559 O O . TRP A 1 69 ? -19.519 79.565 110.530 1.00 7.77 70 TRP A O 1
ATOM 570 N N . LEU A 1 70 ? -21.195 79.611 109.024 1.00 6.63 71 LEU A N 1
ATOM 571 C CA . LEU A 1 70 ? -20.958 81.006 108.679 1.00 12.44 71 LEU A CA 1
ATOM 572 C C . LEU A 1 70 ? -21.420 81.923 109.831 1.00 13.33 71 LEU A C 1
ATOM 573 O O . LEU A 1 70 ? -20.808 82.976 110.087 1.00 7.66 71 LEU A O 1
ATOM 578 N N . ASP A 1 71 ? -22.474 81.510 110.534 1.00 8.96 72 ASP A N 1
ATOM 579 C CA . ASP A 1 71 ? -22.923 82.216 111.734 1.00 8.04 72 ASP A CA 1
ATOM 580 C C . ASP A 1 71 ? -21.778 82.295 112.717 1.00 16.59 72 ASP A C 1
ATOM 581 O O . ASP A 1 71 ? -21.460 83.370 113.279 1.00 9.71 72 ASP A O 1
ATOM 586 N N . LYS A 1 72 ? -21.163 81.130 112.920 1.00 10.76 73 LYS A N 1
ATOM 587 C CA . LYS A 1 72 ? -20.080 81.046 113.876 1.00 9.51 73 LYS A CA 1
ATOM 588 C C . LYS A 1 72 ? -18.888 81.859 113.397 1.00 13.56 73 LYS A C 1
ATOM 589 O O . LYS A 1 72 ? -18.215 82.482 114.209 1.00 10.42 73 LYS A O 1
ATOM 595 N N . VAL A 1 73 ? -18.636 81.879 112.091 1.00 12.18 74 VAL A N 1
ATOM 596 C CA . VAL A 1 73 ? -17.568 82.733 111.565 1.00 6.69 74 VAL A CA 1
ATOM 597 C C . VAL A 1 73 ? -17.822 84.225 111.868 1.00 8.65 74 VAL A C 1
ATOM 598 O O . VAL A 1 73 ? -16.913 84.922 112.332 1.00 9.90 74 VAL A O 1
ATOM 602 N N . PHE A 1 74 ? -19.046 84.704 111.624 1.00 8.22 75 PHE A N 1
ATOM 603 C CA . PHE A 1 74 ? -19.391 86.115 111.860 1.00 10.71 75 PHE A CA 1
ATOM 604 C C . PHE A 1 74 ? -19.203 86.473 113.313 1.00 8.41 75 PHE A C 1
ATOM 605 O O . PHE A 1 74 ? -18.583 87.505 113.652 1.00 6.54 75 PHE A O 1
ATOM 613 N N . ASP A 1 75 ? -19.727 85.602 114.175 1.00 11.46 76 ASP A N 1
ATOM 614 C CA . ASP A 1 75 ? -19.609 85.841 115.607 1.00 10.16 76 ASP A CA 1
ATOM 615 C C . ASP A 1 75 ? -18.147 85.842 116.048 1.00 8.95 76 ASP A C 1
ATOM 616 O O . ASP A 1 75 ? -17.730 86.734 116.766 1.00 9.94 76 ASP A O 1
ATOM 621 N N . ASP A 1 76 ? -17.378 84.859 115.594 1.00 9.11 77 ASP A N 1
ATOM 622 C CA . ASP A 1 76 ? -15.978 84.697 115.990 1.00 12.58 77 ASP A CA 1
ATOM 623 C C . ASP A 1 76 ? -15.105 85.860 115.545 1.00 14.45 77 ASP A C 1
ATOM 624 O O . ASP A 1 76 ? -14.239 86.324 116.288 1.00 11.35 77 ASP A O 1
ATOM 629 N N . ILE A 1 77 ? -15.303 86.307 114.313 1.00 12.53 78 ILE A N 1
ATOM 630 C CA . ILE A 1 77 ? -14.493 87.394 113.805 1.00 9.16 78 ILE A CA 1
ATOM 631 C C . ILE A 1 77 ? -14.866 88.644 114.567 1.00 13.45 78 ILE A C 1
ATOM 632 O O . ILE A 1 77 ? -13.981 89.427 114.943 1.00 15.73 78 ILE A O 1
ATOM 637 N N . TYR A 1 78 ? -16.165 88.813 114.826 1.00 7.59 79 TYR A N 1
ATOM 638 C CA . TYR A 1 78 ? -16.618 89.957 115.614 1.00 10.11 79 TYR A CA 1
ATOM 639 C C . TYR A 1 78 ? -15.980 89.954 117.022 1.00 11.60 79 TYR A C 1
ATOM 640 O O . TYR A 1 78 ? -15.544 90.987 117.530 1.00 11.80 79 TYR A O 1
ATOM 649 N N . ARG A 1 79 ? -15.895 88.774 117.621 1.00 11.59 80 ARG A N 1
ATOM 650 C CA A ARG A 1 79 ? -15.387 88.610 118.980 0.57 12.44 80 ARG A CA 1
ATOM 651 C CA B ARG A 1 79 ? -15.390 88.625 118.982 0.43 12.43 80 ARG A CA 1
ATOM 652 C C . ARG A 1 79 ? -13.972 89.157 119.133 1.00 13.13 80 ARG A C 1
ATOM 653 O O . ARG A 1 79 ? -13.657 89.812 120.119 1.00 14.99 80 ARG A O 1
ATOM 668 N N . ILE A 1 80 ? -13.120 88.879 118.152 1.00 14.01 81 ILE A N 1
ATOM 669 C CA . ILE A 1 80 ? -11.736 89.349 118.198 1.00 10.98 81 ILE A CA 1
ATOM 670 C C . ILE A 1 80 ? -11.586 90.757 117.618 1.00 10.82 81 ILE A C 1
ATOM 671 O O . ILE A 1 80 ? -10.479 91.195 117.318 1.00 16.76 81 ILE A O 1
ATOM 676 N N . GLY A 1 81 ? -12.698 91.460 117.444 1.00 9.76 82 GLY A N 1
ATOM 677 C CA . GLY A 1 81 ? -12.646 92.854 117.041 1.00 3.07 82 GLY A CA 1
ATOM 678 C C . GLY A 1 81 ? -12.548 93.082 115.546 1.00 6.63 82 GLY A C 1
ATOM 679 O O . GLY A 1 81 ? -12.116 94.144 115.114 1.00 8.49 82 GLY A O 1
ATOM 680 N N . GLY A 1 82 ? -12.954 92.090 114.758 1.00 7.53 83 GLY A N 1
ATOM 681 C CA . GLY A 1 82 ? -12.838 92.166 113.315 1.00 9.87 83 GLY A CA 1
ATOM 682 C C . GLY A 1 82 ? -14.107 92.522 112.557 1.00 12.77 83 GLY A C 1
ATOM 683 O O . GLY A 1 82 ? -15.180 92.633 113.142 1.00 13.37 83 GLY A O 1
ATOM 684 N N . ARG A 1 83 ? -13.984 92.712 111.244 1.00 13.88 84 ARG A N 1
ATOM 685 C CA . ARG A 1 83 ? -15.153 92.948 110.406 1.00 11.47 84 ARG A CA 1
ATOM 686 C C . ARG A 1 83 ? -15.205 91.940 109.257 1.00 10.35 84 ARG A C 1
ATOM 687 O O . ARG A 1 83 ? -14.192 91.340 108.870 1.00 10.59 84 ARG A O 1
ATOM 695 N N . VAL A 1 84 ? -16.403 91.754 108.719 1.00 9.89 85 VAL A N 1
ATOM 696 C CA . VAL A 1 84 ? -16.589 90.873 107.581 1.00 13.67 85 VAL A CA 1
ATOM 697 C C . VAL A 1 84 ? -17.036 91.637 106.337 1.00 9.04 85 VAL A C 1
ATOM 698 O O . VAL A 1 84 ? -18.005 92.394 106.380 1.00 11.28 85 VAL A O 1
ATOM 702 N N . ILE A 1 85 ? -16.291 91.462 105.248 1.00 13.38 86 ILE A N 1
ATOM 703 C CA . ILE A 1 85 ? -16.770 91.767 103.905 1.00 10.44 86 ILE A CA 1
ATOM 704 C C . ILE A 1 85 ? -17.463 90.509 103.391 1.00 10.84 86 ILE A C 1
ATOM 705 O O . ILE A 1 85 ? -16.802 89.511 103.095 1.00 9.72 86 ILE A O 1
ATOM 710 N N . LEU A 1 86 ? -18.790 90.535 103.318 1.00 12.04 87 LEU A N 1
ATOM 711 C CA . LEU A 1 86 ? -19.528 89.351 102.905 1.00 7.83 87 LEU A CA 1
ATOM 712 C C . LEU A 1 86 ? -19.670 89.342 101.396 1.00 7.97 87 LEU A C 1
ATOM 713 O O . LEU A 1 86 ? -20.127 90.312 100.794 1.00 10.50 87 LEU A O 1
ATOM 718 N N . ALA A 1 87 ? -19.256 88.244 100.787 1.00 4.30 88 ALA A N 1
ATOM 719 C CA . ALA A 1 87 ? -19.366 88.104 99.352 1.00 5.87 88 ALA A CA 1
ATOM 720 C C . ALA A 1 87 ? -20.591 87.295 98.981 1.00 8.31 88 ALA A C 1
ATOM 721 O O . ALA A 1 87 ? -20.994 86.392 99.724 1.00 8.78 88 ALA A O 1
ATOM 723 N N . THR A 1 88 ? -21.182 87.620 97.832 1.00 4.15 89 THR A N 1
ATOM 724 C CA . THR A 1 88 ? -22.160 86.731 97.221 1.00 5.36 89 THR A CA 1
ATOM 725 C C . THR A 1 88 ? -21.417 85.656 96.418 1.00 9.03 89 THR A C 1
ATOM 726 O O . THR A 1 88 ? -20.351 85.910 95.869 1.00 7.78 89 THR A O 1
ATOM 730 N N . PRO A 1 89 ? -21.976 84.443 96.366 1.00 7.79 90 PRO A N 1
ATOM 731 C CA . PRO A 1 89 ? -21.187 83.309 95.886 1.00 5.83 90 PRO A CA 1
ATOM 732 C C . PRO A 1 89 ? -21.310 83.005 94.397 1.00 9.98 90 PRO A C 1
ATOM 733 O O . PRO A 1 89 ? -20.881 81.922 93.989 1.00 11.38 90 PRO A O 1
ATOM 737 N N . SER A 1 90 ? -21.881 83.912 93.606 1.00 8.69 91 SER A N 1
ATOM 738 C CA . SER A 1 90 ? -22.132 83.632 92.186 1.00 7.50 91 SER A CA 1
ATOM 739 C C . SER A 1 90 ? -20.861 83.301 91.386 1.00 7.40 91 SER A C 1
ATOM 740 O O . SER A 1 90 ? -20.947 82.744 90.296 1.00 9.61 91 SER A O 1
ATOM 743 N N . GLY A 1 91 ? -19.696 83.639 91.930 1.00 7.23 92 GLY A N 1
ATOM 744 C CA . GLY A 1 91 ? -18.423 83.315 91.307 1.00 7.69 92 GLY A CA 1
ATOM 745 C C . GLY A 1 91 ? -18.196 81.854 90.938 1.00 5.37 92 GLY A C 1
ATOM 746 O O . GLY A 1 91 ? -17.440 81.563 90.018 1.00 11.25 92 GLY A O 1
ATOM 747 N N . ALA A 1 92 ? -18.839 80.931 91.641 1.00 4.41 93 ALA A N 1
ATOM 748 C CA . ALA A 1 92 ? -18.736 79.512 91.287 1.00 9.61 93 ALA A CA 1
ATOM 749 C C . ALA A 1 92 ? -19.962 78.702 91.720 1.00 8.91 93 ALA A C 1
ATOM 750 O O . ALA A 1 92 ? -20.175 78.464 92.919 1.00 7.81 93 ALA A O 1
ATOM 752 N N . ARG A 1 93 ? -20.752 78.253 90.748 1.00 7.17 94 ARG A N 1
ATOM 753 C CA A ARG A 1 93 ? -21.974 77.508 91.035 0.84 7.63 94 ARG A CA 1
ATOM 754 C CA B ARG A 1 93 ? -21.968 77.509 91.064 0.16 7.72 94 ARG A CA 1
ATOM 755 C C . ARG A 1 93 ? -21.635 76.066 91.429 1.00 8.74 94 ARG A C 1
ATOM 756 O O . ARG A 1 93 ? -20.666 75.490 90.930 1.00 10.19 94 ARG A O 1
ATOM 771 N N . PRO A 1 94 ? -22.424 75.476 92.337 1.00 8.33 95 PRO A N 1
ATOM 772 C CA . PRO A 1 94 ? -22.208 74.069 92.715 1.00 8.31 95 PRO A CA 1
ATOM 773 C C . PRO A 1 94 ? -22.422 73.096 91.550 1.00 12.74 95 PRO A C 1
ATOM 774 O O . PRO A 1 94 ? -23.124 73.433 90.593 1.00 10.54 95 PRO A O 1
ATOM 778 N N . ALA A 1 95 ? -21.830 71.905 91.627 1.00 9.13 96 ALA A N 1
ATOM 779 C CA . ALA A 1 95 ? -21.999 70.916 90.566 1.00 5.20 96 ALA A CA 1
ATOM 780 C C . ALA A 1 95 ? -23.471 70.465 90.384 1.00 15.40 96 ALA A C 1
ATOM 781 O O . ALA A 1 95 ? -23.895 70.135 89.245 1.00 9.30 96 ALA A O 1
ATOM 783 N N . TRP A 1 96 ? -24.262 70.470 91.468 1.00 10.23 97 TRP A N 1
ATOM 784 C CA . TRP A 1 96 ? -25.666 70.044 91.337 1.00 7.54 97 TRP A CA 1
ATOM 785 C C . TRP A 1 96 ? -26.401 71.005 90.426 1.00 6.74 97 TRP A C 1
ATOM 786 O O . TRP A 1 96 ? -27.223 70.591 89.604 1.00 8.20 97 TRP A O 1
ATOM 797 N N . LEU A 1 97 ? -26.058 72.282 90.542 1.00 9.16 98 LEU A N 1
ATOM 798 C CA . LEU A 1 97 ? -26.730 73.325 89.784 1.00 7.78 98 LEU A CA 1
ATOM 799 C C . LEU A 1 97 ? -26.455 73.206 88.291 1.00 8.30 98 LEU A C 1
ATOM 800 O O . LEU A 1 97 ? -27.375 73.246 87.490 1.00 13.54 98 LEU A O 1
ATOM 805 N N . SER A 1 98 ? -25.190 73.075 87.916 1.00 6.61 99 SER A N 1
ATOM 806 C CA . SER A 1 98 ? -24.853 72.821 86.525 1.00 10.19 99 SER A CA 1
ATOM 807 C C . SER A 1 98 ? -25.576 71.565 86.042 1.00 15.38 99 SER A C 1
ATOM 808 O O . SER A 1 98 ? -26.083 71.528 84.920 1.00 16.57 99 SER A O 1
ATOM 811 N N . GLN A 1 99 ? -25.641 70.539 86.891 1.00 10.09 100 GLN A N 1
ATOM 812 C CA . GLN A 1 99 ? -26.176 69.263 86.428 1.00 12.93 100 GLN A CA 1
ATOM 813 C C . GLN A 1 99 ? -27.672 69.332 86.140 1.00 13.29 100 GLN A C 1
ATOM 814 O O . GLN A 1 99 ? -28.141 68.810 85.132 1.00 12.65 100 GLN A O 1
ATOM 820 N N . LYS A 1 100 ? -28.415 69.983 87.027 1.00 11.45 101 LYS A N 1
ATOM 821 C CA . LYS A 1 100 ? -29.868 70.067 86.903 1.00 6.46 101 LYS A CA 1
ATOM 822 C C . LYS A 1 100 ? -30.314 71.167 85.940 1.00 16.63 101 LYS A C 1
ATOM 823 O O . LYS A 1 100 ? -31.373 71.078 85.317 1.00 19.21 101 LYS A O 1
ATOM 829 N N . TYR A 1 101 ? -29.511 72.216 85.827 1.00 10.09 102 TYR A N 1
ATOM 830 C CA . TYR A 1 101 ? -29.891 73.351 85.004 1.00 6.15 102 TYR A CA 1
ATOM 831 C C . TYR A 1 101 ? -28.778 73.691 84.041 1.00 14.22 102 TYR A C 1
ATOM 832 O O . TYR A 1 101 ? -28.099 74.709 84.208 1.00 13.88 102 TYR A O 1
ATOM 841 N N . PRO A 1 102 ? -28.592 72.848 83.015 1.00 22.63 103 PRO A N 1
ATOM 842 C CA . PRO A 1 102 ? -27.454 72.999 82.105 1.00 21.05 103 PRO A CA 1
ATOM 843 C C . PRO A 1 102 ? -27.430 74.338 81.372 1.00 16.35 103 PRO A C 1
ATOM 844 O O . PRO A 1 102 ? -26.408 74.673 80.773 1.00 16.01 103 PRO A O 1
ATOM 848 N N . GLU A 1 103 ? -28.509 75.108 81.448 1.00 8.41 104 GLU A N 1
ATOM 849 C CA . GLU A 1 103 ? -28.572 76.374 80.730 1.00 7.83 104 GLU A CA 1
ATOM 850 C C . GLU A 1 103 ? -27.625 77.409 81.316 1.00 12.60 104 GLU A C 1
ATOM 851 O O . GLU A 1 103 ? -27.394 78.456 80.714 1.00 16.03 104 GLU A O 1
ATOM 857 N N . VAL A 1 104 ? -27.074 77.119 82.488 1.00 13.63 105 VAL A N 1
ATOM 858 C CA . VAL A 1 104 ? -26.195 78.068 83.163 1.00 11.00 105 VAL A CA 1
ATOM 859 C C . VAL A 1 104 ? -24.759 77.912 82.695 1.00 8.35 105 VAL A C 1
ATOM 860 O O . VAL A 1 104 ? -23.900 78.716 83.046 1.00 17.44 105 VAL A O 1
ATOM 864 N N . LEU A 1 105 ? -24.497 76.868 81.920 1.00 6.64 106 LEU A N 1
ATOM 865 C CA . LEU A 1 105 ? -23.165 76.636 81.375 1.00 9.61 106 LEU A CA 1
ATOM 866 C C . LEU A 1 105 ? -22.986 77.463 80.110 1.00 9.68 106 LEU A C 1
ATOM 867 O O . LEU A 1 105 ? -23.914 77.583 79.325 1.00 16.71 106 LEU A O 1
ATOM 872 N N . ARG A 1 106 ? -21.801 78.034 79.916 1.00 12.41 107 ARG A N 1
ATOM 873 C CA . ARG A 1 106 ? -21.532 78.895 78.764 1.00 9.41 107 ARG A CA 1
ATOM 874 C C . ARG A 1 106 ? -21.385 78.167 77.431 1.00 9.54 107 ARG A C 1
ATOM 875 O O . ARG A 1 106 ? -20.959 77.015 77.357 1.00 10.69 107 ARG A O 1
ATOM 883 N N . VAL A 1 107 ? -21.744 78.872 76.373 1.00 6.85 108 VAL A N 1
ATOM 884 C CA . VAL A 1 107 ? -21.390 78.477 75.028 1.00 7.19 108 VAL A CA 1
ATOM 885 C C . VAL A 1 107 ? -20.300 79.436 74.578 1.00 13.38 108 VAL A C 1
ATOM 886 O O . VAL A 1 107 ? -20.531 80.654 74.578 1.00 6.03 108 VAL A O 1
ATOM 890 N N . ASN A 1 108 ? -19.117 78.927 74.219 1.00 8.98 109 ASN A N 1
ATOM 891 C CA . ASN A 1 108 ? -18.029 79.846 73.877 1.00 9.87 109 ASN A CA 1
ATOM 892 C C . ASN A 1 108 ? -18.234 80.462 72.504 1.00 14.02 109 ASN A C 1
ATOM 893 O O . ASN A 1 108 ? -19.287 80.273 71.885 1.00 8.31 109 ASN A O 1
ATOM 898 N N . ALA A 1 109 ? -17.237 81.210 72.039 1.00 15.11 110 ALA A N 1
ATOM 899 C CA . ALA A 1 109 ? -17.356 81.926 70.773 1.00 13.25 110 ALA A CA 1
ATOM 900 C C . ALA A 1 109 ? -17.491 80.956 69.604 1.00 13.34 110 ALA A C 1
ATOM 901 O O . ALA A 1 109 ? -18.225 81.229 68.647 1.00 12.63 110 ALA A O 1
ATOM 903 N N . ALA A 1 110 ? -16.795 79.821 69.696 1.00 13.10 111 ALA A N 1
ATOM 904 C CA . ALA A 1 110 ? -16.840 78.785 68.655 1.00 11.04 111 ALA A CA 1
ATOM 905 C C . ALA A 1 110 ? -18.104 77.946 68.737 1.00 8.01 111 ALA A C 1
ATOM 906 O O . ALA A 1 110 ? -18.206 76.926 68.074 1.00 12.63 111 ALA A O 1
ATOM 908 N N . ARG A 1 111 ? -19.042 78.382 69.575 1.00 5.61 112 ARG A N 1
ATOM 909 C CA . ARG A 1 111 ? -20.340 77.741 69.785 1.00 7.61 112 ARG A CA 1
ATOM 910 C C . ARG A 1 111 ? -20.262 76.352 70.468 1.00 16.14 112 ARG A C 1
ATOM 911 O O . ARG A 1 111 ? -21.195 75.552 70.389 1.00 14.62 112 ARG A O 1
ATOM 919 N N . VAL A 1 112 ? -19.169 76.089 71.175 1.00 8.33 113 VAL A N 1
ATOM 920 C CA . VAL A 1 112 ? -19.070 74.906 72.007 1.00 6.90 113 VAL A CA 1
ATOM 921 C C . VAL A 1 112 ? -19.701 75.132 73.387 1.00 11.81 113 VAL A C 1
ATOM 922 O O . VAL A 1 112 ? -19.382 76.103 74.087 1.00 15.87 113 VAL A O 1
ATOM 926 N N . ARG A 1 113 ? -20.601 74.239 73.777 1.00 7.19 114 ARG A N 1
ATOM 927 C CA . ARG A 1 113 ? -21.121 74.245 75.136 1.00 10.89 114 ARG A CA 1
ATOM 928 C C . ARG A 1 113 ? -20.068 73.680 76.094 1.00 15.97 114 ARG A C 1
ATOM 929 O O . ARG A 1 113 ? -19.492 72.615 75.859 1.00 17.46 114 ARG A O 1
ATOM 937 N N . GLN A 1 114 ? -19.817 74.405 77.174 1.00 9.71 115 GLN A N 1
ATOM 938 C CA . GLN A 1 114 ? -18.832 73.995 78.154 1.00 11.46 115 GLN A CA 1
ATOM 939 C C . GLN A 1 114 ? -19.408 72.978 79.130 1.00 17.04 115 GLN A C 1
ATOM 940 O O . GLN A 1 114 ? -20.615 72.926 79.345 1.00 13.73 115 GLN A O 1
ATOM 946 N N . LEU A 1 115 ? -18.547 72.175 79.736 1.00 15.95 116 LEU A N 1
ATOM 947 C CA . LEU A 1 115 ? -18.994 71.342 80.839 1.00 9.42 116 LEU A CA 1
ATOM 948 C C . LEU A 1 115 ? -18.853 72.140 82.118 1.00 10.98 116 LEU A C 1
ATOM 949 O O . LEU A 1 115 ? -18.238 73.198 82.134 1.00 12.58 116 LEU A O 1
ATOM 954 N N . HIS A 1 116 ? -19.424 71.623 83.190 1.00 10.08 117 HIS A N 1
ATOM 955 C CA . HIS A 1 116 ? -19.223 72.189 84.503 1.00 9.96 117 HIS A CA 1
ATOM 956 C C . HIS A 1 116 ? -17.753 72.207 84.940 1.00 13.35 117 HIS A C 1
ATOM 957 O O . HIS A 1 116 ? -17.000 71.264 84.684 1.00 8.58 117 HIS A O 1
ATOM 964 N N . GLY A 1 117 ? -17.353 73.273 85.621 1.00 12.23 118 GLY A N 1
ATOM 965 C CA . GLY A 1 117 ? -16.034 73.329 86.219 1.00 9.96 118 GLY A CA 1
ATOM 966 C C . GLY A 1 117 ? -15.490 74.736 86.292 1.00 10.66 118 GLY A C 1
ATOM 967 O O . GLY A 1 117 ? -16.155 75.680 85.868 1.00 7.53 118 GLY A O 1
ATOM 968 N N . GLY A 1 118 ? -14.275 74.873 86.824 1.00 12.33 119 GLY A N 1
ATOM 969 C CA . GLY A 1 118 ? -13.627 76.167 86.935 1.00 5.87 119 GLY A CA 1
ATOM 970 C C . GLY A 1 118 ? -14.476 77.127 87.739 1.00 9.33 119 GLY A C 1
ATOM 971 O O . GLY A 1 118 ? -15.111 76.726 88.716 1.00 9.69 119 GLY A O 1
ATOM 972 N N . ARG A 1 119 ? -14.502 78.386 87.314 1.00 7.60 120 ARG A N 1
ATOM 973 C CA . ARG A 1 119 ? -15.218 79.439 88.019 1.00 8.03 120 ARG A CA 1
ATOM 974 C C . ARG A 1 119 ? -15.430 80.635 87.113 1.00 10.49 120 ARG A C 1
ATOM 975 O O . ARG A 1 119 ? -14.838 80.715 86.033 1.00 14.01 120 ARG A O 1
ATOM 983 N N . HIS A 1 120 ? -16.251 81.573 87.579 1.00 9.04 121 HIS A N 1
ATOM 984 C CA . HIS A 1 120 ? -16.462 82.855 86.904 1.00 13.89 121 HIS A CA 1
ATOM 985 C C . HIS A 1 120 ? -17.086 82.667 85.527 1.00 18.63 121 HIS A C 1
ATOM 986 O O . HIS A 1 120 ? -16.980 83.559 84.681 1.00 15.62 121 HIS A O 1
ATOM 993 N N . ASN A 1 121 ? -17.724 81.524 85.285 1.00 10.98 122 ASN A N 1
ATOM 994 C CA . ASN A 1 121 ? -18.025 81.169 83.905 1.00 15.41 122 ASN A CA 1
ATOM 995 C C . ASN A 1 121 ? -19.475 80.724 83.673 1.00 14.03 122 ASN A C 1
ATOM 996 O O . ASN A 1 121 ? -19.754 79.754 82.966 1.00 8.27 122 ASN A O 1
ATOM 1001 N N . HIS A 1 122 ? -20.392 81.464 84.273 1.00 13.01 123 HIS A N 1
ATOM 1002 C CA . HIS A 1 122 ? -21.817 81.266 84.062 1.00 9.93 123 HIS A CA 1
ATOM 1003 C C . HIS A 1 122 ? -22.321 82.023 82.834 1.00 11.64 123 HIS A C 1
ATOM 1004 O O . HIS A 1 122 ? -21.768 83.057 82.463 1.00 10.65 123 HIS A O 1
ATOM 1011 N N . CYS A 1 123 ? -23.380 81.511 82.222 1.00 8.20 124 CYS A N 1
ATOM 1012 C CA . CYS A 1 123 ? -24.126 82.255 81.218 1.00 7.85 124 CYS A CA 1
ATOM 1013 C C . CYS A 1 123 ? -24.738 83.498 81.869 1.00 14.14 124 CYS A C 1
ATOM 1014 O O . CYS A 1 123 ? -25.486 83.380 82.844 1.00 12.17 124 CYS A O 1
ATOM 1017 N N . PHE A 1 124 ? -24.439 84.688 81.360 1.00 17.07 125 PHE A N 1
ATOM 1018 C CA . PHE A 1 124 ? -24.932 85.880 82.035 1.00 10.03 125 PHE A CA 1
ATOM 1019 C C . PHE A 1 124 ? -26.405 86.209 81.661 1.00 18.72 125 PHE A C 1
ATOM 1020 O O . PHE A 1 124 ? -26.993 87.163 82.200 1.00 14.97 125 PHE A O 1
ATOM 1028 N N . THR A 1 125 ? -27.018 85.420 80.771 1.00 12.36 126 THR A N 1
ATOM 1029 C CA . THR A 1 125 ? -28.412 85.680 80.370 1.00 11.75 126 THR A CA 1
ATOM 1030 C C . THR A 1 125 ? -29.400 84.767 81.110 1.00 10.45 126 THR A C 1
ATOM 1031 O O . THR A 1 125 ? -30.503 85.191 81.449 1.00 12.92 126 THR A O 1
ATOM 1035 N N . SER A 1 126 ? -28.993 83.523 81.364 1.00 9.83 127 SER A N 1
ATOM 1036 C CA . SER A 1 126 ? -29.852 82.510 82.007 1.00 9.17 127 SER A CA 1
ATOM 1037 C C . SER A 1 126 ? -30.756 83.042 83.135 1.00 13.19 127 SER A C 1
ATOM 1038 O O . SER A 1 126 ? -30.274 83.641 84.106 1.00 14.45 127 SER A O 1
ATOM 1041 N N . SER A 1 127 ? -32.063 82.837 83.002 1.00 6.51 128 SER A N 1
ATOM 1042 C CA A SER A 1 127 ? -33.011 83.331 83.994 0.19 12.50 128 SER A CA 1
ATOM 1043 C CA B SER A 1 127 ? -32.994 83.347 84.002 0.81 12.60 128 SER A CA 1
ATOM 1044 C C . SER A 1 127 ? -32.876 82.534 85.282 1.00 17.12 128 SER A C 1
ATOM 1045 O O . SER A 1 127 ? -33.083 83.056 86.397 1.00 11.26 128 SER A O 1
ATOM 1050 N N . VAL A 1 128 ? -32.522 81.266 85.120 1.00 6.01 129 VAL A N 1
ATOM 1051 C CA . VAL A 1 128 ? -32.369 80.380 86.251 1.00 7.35 129 VAL A CA 1
ATOM 1052 C C . VAL A 1 128 ? -31.211 80.836 87.137 1.00 16.81 129 VAL A C 1
ATOM 1053 O O . VAL A 1 128 ? -31.350 80.908 88.359 1.00 14.26 129 VAL A O 1
ATOM 1057 N N . TYR A 1 129 ? -30.078 81.173 86.529 1.00 7.02 130 TYR A N 1
ATOM 1058 C CA . TYR A 1 129 ? -28.927 81.543 87.328 1.00 8.71 130 TYR A CA 1
ATOM 1059 C C . TYR A 1 129 ? -29.146 82.907 87.986 1.00 8.30 130 TYR A C 1
ATOM 1060 O O . TYR A 1 129 ? -28.745 83.127 89.135 1.00 11.72 130 TYR A O 1
ATOM 1069 N N . ARG A 1 130 ? -29.802 83.809 87.265 1.00 7.98 131 ARG A N 1
ATOM 1070 C CA . ARG A 1 130 ? -30.165 85.111 87.817 1.00 14.60 131 ARG A CA 1
ATOM 1071 C C . ARG A 1 130 ? -31.059 84.955 89.048 1.00 12.23 131 ARG A C 1
ATOM 1072 O O . ARG A 1 130 ? -30.825 85.593 90.091 1.00 13.45 131 ARG A O 1
ATOM 1080 N N . GLU A 1 131 ? -32.045 84.066 88.941 1.00 12.44 132 GLU A N 1
ATOM 1081 C CA . GLU A 1 131 ? -32.950 83.797 90.057 1.00 12.44 132 GLU A CA 1
ATOM 1082 C C . GLU A 1 131 ? -32.290 83.091 91.253 1.00 10.42 132 GLU A C 1
ATOM 1083 O O . GLU A 1 131 ? -32.523 83.475 92.402 1.00 11.57 132 GLU A O 1
ATOM 1089 N N . LYS A 1 132 ? -31.472 82.075 91.000 1.00 6.47 133 LYS A N 1
ATOM 1090 C CA A LYS A 1 132 ? -30.840 81.357 92.099 0.63 7.91 133 LYS A CA 1
ATOM 1091 C CA B LYS A 1 132 ? -30.780 81.339 92.058 0.37 7.94 133 LYS A CA 1
ATOM 1092 C C . LYS A 1 132 ? -29.808 82.233 92.820 1.00 11.24 133 LYS A C 1
ATOM 1093 O O . LYS A 1 132 ? -29.746 82.225 94.074 1.00 10.05 133 LYS A O 1
ATOM 1104 N N . THR A 1 133 ? -29.031 83.008 92.058 1.00 8.11 134 THR A N 1
ATOM 1105 C CA . THR A 1 133 ? -28.061 83.883 92.696 1.00 7.25 134 THR A CA 1
ATOM 1106 C C . THR A 1 133 ? -28.782 84.997 93.447 1.00 8.36 134 THR A C 1
ATOM 1107 O O . THR A 1 133 ? -28.426 85.314 94.587 1.00 8.35 134 THR A O 1
ATOM 1111 N N . GLN A 1 134 ? -29.807 85.589 92.837 1.00 9.96 135 GLN A N 1
ATOM 1112 C CA . GLN A 1 134 ? -30.537 86.607 93.576 1.00 5.49 135 GLN A CA 1
ATOM 1113 C C . GLN A 1 134 ? -31.134 86.042 94.861 1.00 7.23 135 GLN A C 1
ATOM 1114 O O . GLN A 1 134 ? -31.131 86.705 95.890 1.00 10.30 135 GLN A O 1
ATOM 1120 N N . HIS A 1 135 ? -31.625 84.808 94.815 1.00 11.59 136 HIS A N 1
ATOM 1121 C CA . HIS A 1 135 ? -32.277 84.229 95.986 1.00 8.59 136 HIS A CA 1
ATOM 1122 C C . HIS A 1 135 ? -31.297 83.939 97.125 1.00 10.09 136 HIS A C 1
ATOM 1123 O O . HIS A 1 135 ? -31.554 84.273 98.294 1.00 7.06 136 HIS A O 1
ATOM 1130 N N . ILE A 1 136 ? -30.175 83.306 96.807 1.00 7.76 137 ILE A N 1
ATOM 1131 C CA . ILE A 1 136 ? -29.216 83.079 97.871 1.00 5.53 137 ILE A CA 1
ATOM 1132 C C . ILE A 1 136 ? -28.652 84.425 98.389 1.00 8.24 137 ILE A C 1
ATOM 1133 O O . ILE A 1 136 ? -28.384 84.582 99.588 1.00 11.01 137 ILE A O 1
ATOM 1138 N N . ASN A 1 137 ? -28.513 85.414 97.513 1.00 4.53 138 ASN A N 1
ATOM 1139 C CA . ASN A 1 137 ? -28.125 86.729 97.991 1.00 5.07 138 ASN A CA 1
ATOM 1140 C C . ASN A 1 137 ? -29.139 87.228 99.002 1.00 9.22 138 ASN A C 1
ATOM 1141 O O . ASN A 1 137 ? -28.778 87.754 100.063 1.00 8.90 138 ASN A O 1
ATOM 1146 N N . ARG A 1 138 ? -30.414 87.006 98.701 1.00 9.57 139 ARG A N 1
ATOM 1147 C CA . ARG A 1 138 ? -31.467 87.399 99.624 1.00 8.25 139 ARG A CA 1
ATOM 1148 C C . ARG A 1 138 ? -31.373 86.675 100.973 1.00 10.65 139 ARG A C 1
ATOM 1149 O O . ARG A 1 138 ? -31.514 87.306 102.010 1.00 16.95 139 ARG A O 1
ATOM 1157 N N . LEU A 1 139 ? -31.133 85.365 100.971 1.00 8.35 140 LEU A N 1
ATOM 1158 C CA . LEU A 1 139 ? -31.005 84.644 102.239 1.00 9.99 140 LEU A CA 1
ATOM 1159 C C . LEU A 1 139 ? -29.845 85.224 103.037 1.00 11.37 140 LEU A C 1
ATOM 1160 O O . LEU A 1 139 ? -29.944 85.420 104.257 1.00 10.17 140 LEU A O 1
ATOM 1165 N N . LEU A 1 140 ? -28.749 85.514 102.340 1.00 9.65 141 LEU A N 1
ATOM 1166 C CA . LEU A 1 140 ? -27.586 86.086 103.007 1.00 12.99 141 LEU A CA 1
ATOM 1167 C C . LEU A 1 140 ? -27.917 87.432 103.652 1.00 13.91 141 LEU A C 1
ATOM 1168 O O . LEU A 1 140 ? -27.612 87.631 104.830 1.00 12.54 141 LEU A O 1
ATOM 1173 N N . ALA A 1 141 ? -28.544 88.343 102.906 1.00 7.62 142 ALA A N 1
ATOM 1174 C CA . ALA A 1 141 ? -28.868 89.652 103.477 1.00 11.64 142 ALA A CA 1
ATOM 1175 C C . ALA A 1 141 ? -29.881 89.517 104.618 1.00 7.35 142 ALA A C 1
ATOM 1176 O O . ALA A 1 141 ? -29.800 90.234 105.609 1.00 12.09 142 ALA A O 1
ATOM 1178 N N . GLU A 1 142 ? -30.815 88.589 104.488 1.00 6.11 143 GLU A N 1
ATOM 1179 C CA . GLU A 1 142 ? -31.780 88.345 105.547 1.00 11.15 143 GLU A CA 1
ATOM 1180 C C . GLU A 1 142 ? -31.067 87.961 106.823 1.00 12.93 143 GLU A C 1
ATOM 1181 O O . GLU A 1 142 ? -31.383 88.482 107.889 1.00 15.62 143 GLU A O 1
ATOM 1187 N N . ARG A 1 143 ? -30.109 87.039 106.714 1.00 11.07 144 ARG A N 1
ATOM 1188 C CA . ARG A 1 143 ? -29.500 86.470 107.907 1.00 7.18 144 ARG A CA 1
ATOM 1189 C C . ARG A 1 143 ? -28.390 87.329 108.517 1.00 9.27 144 ARG A C 1
ATOM 1190 O O . ARG A 1 143 ? -28.268 87.393 109.737 1.00 13.35 144 ARG A O 1
ATOM 1198 N N . TYR A 1 144 ? -27.591 88.000 107.694 1.00 7.08 145 TYR A N 1
ATOM 1199 C CA . TYR A 1 144 ? -26.407 88.686 108.215 1.00 7.61 145 TYR A CA 1
ATOM 1200 C C . TYR A 1 144 ? -26.476 90.209 108.117 1.00 10.35 145 TYR A C 1
ATOM 1201 O O . TYR A 1 144 ? -25.601 90.908 108.628 1.00 9.38 145 TYR A O 1
ATOM 1210 N N . GLY A 1 145 ? -27.527 90.715 107.479 1.00 5.85 146 GLY A N 1
ATOM 1211 C CA . GLY A 1 145 ? -27.613 92.123 107.164 1.00 4.85 146 GLY A CA 1
ATOM 1212 C C . GLY A 1 145 ? -27.515 93.054 108.352 1.00 7.49 146 GLY A C 1
ATOM 1213 O O . GLY A 1 145 ? -26.981 94.157 108.236 1.00 8.83 146 GLY A O 1
ATOM 1214 N N A ASP A 1 146 ? -28.043 92.626 109.492 0.41 7.68 147 ASP A N 1
ATOM 1215 N N B ASP A 1 146 ? -28.008 92.608 109.505 0.59 7.67 147 ASP A N 1
ATOM 1216 C CA A ASP A 1 146 ? -27.978 93.449 110.689 0.41 7.88 147 ASP A CA 1
ATOM 1217 C CA B ASP A 1 146 ? -27.987 93.442 110.704 0.59 7.87 147 ASP A CA 1
ATOM 1218 C C A ASP A 1 146 ? -27.017 92.847 111.717 0.41 8.64 147 ASP A C 1
ATOM 1219 C C B ASP A 1 146 ? -26.860 93.057 111.665 0.59 8.58 147 ASP A C 1
ATOM 1220 O O A ASP A 1 146 ? -27.204 93.002 112.916 0.41 9.89 147 ASP A O 1
ATOM 1221 O O B ASP A 1 146 ? -26.772 93.572 112.774 0.59 9.41 147 ASP A O 1
ATOM 1230 N N . HIS A 1 147 ? -25.986 92.158 111.236 1.00 11.82 148 HIS A N 1
ATOM 1231 C CA . HIS A 1 147 ? -24.889 91.735 112.096 1.00 11.96 148 HIS A CA 1
ATOM 1232 C C . HIS A 1 147 ? -23.854 92.855 112.164 1.00 12.40 148 HIS A C 1
ATOM 1233 O O . HIS A 1 147 ? -23.478 93.418 111.136 1.00 15.56 148 HIS A O 1
ATOM 1240 N N . PRO A 1 148 ? -23.387 93.182 113.379 1.00 14.74 149 PRO A N 1
ATOM 1241 C CA . PRO A 1 148 ? -22.435 94.286 113.582 1.00 10.35 149 PRO A CA 1
ATOM 1242 C C . PRO A 1 148 ? -21.093 94.119 112.839 1.00 11.79 149 PRO A C 1
ATOM 1243 O O . PRO A 1 148 ? -20.488 95.124 112.472 1.00 11.93 149 PRO A O 1
ATOM 1247 N N . ALA A 1 149 ? -20.645 92.889 112.606 1.00 9.26 150 ALA A N 1
ATOM 1248 C CA . ALA A 1 149 ? -19.400 92.668 111.866 1.00 7.18 150 ALA A CA 1
ATOM 1249 C C . ALA A 1 149 ? -19.516 92.955 110.371 1.00 9.23 150 ALA A C 1
ATOM 1250 O O . ALA A 1 149 ? -18.501 93.101 109.691 1.00 10.27 150 ALA A O 1
ATOM 1252 N N . LEU A 1 150 ? -20.735 93.041 109.853 1.00 9.45 151 LEU A N 1
ATOM 1253 C CA . LEU A 1 150 ? -20.909 93.238 108.413 1.00 10.92 151 LEU A CA 1
ATOM 1254 C C . LEU A 1 150 ? -20.430 94.611 107.986 1.00 7.87 151 LEU A C 1
ATOM 1255 O O . LEU A 1 150 ? -20.851 95.617 108.542 1.00 13.27 151 LEU A O 1
ATOM 1260 N N . LEU A 1 151 ? -19.556 94.652 106.990 1.00 11.14 152 LEU A N 1
ATOM 1261 C CA . LEU A 1 151 ? -18.975 95.921 106.565 1.00 15.91 152 LEU A CA 1
ATOM 1262 C C . LEU A 1 151 ? -19.377 96.344 105.161 1.00 8.89 152 LEU A C 1
ATOM 1263 O O . LEU A 1 151 ? -19.712 97.501 104.911 1.00 12.45 152 LEU A O 1
ATOM 1268 N N . MET A 1 152 ? -19.331 95.392 104.247 1.00 11.51 153 MET A N 1
ATOM 1269 C CA A MET A 1 152 ? -19.485 95.677 102.831 0.19 10.37 153 MET A CA 1
ATOM 1270 C CA B MET A 1 152 ? -19.487 95.685 102.832 0.81 10.35 153 MET A CA 1
ATOM 1271 C C . MET A 1 152 ? -19.867 94.412 102.075 1.00 9.52 153 MET A C 1
ATOM 1272 O O . MET A 1 152 ? -19.571 93.301 102.520 1.00 12.76 153 MET A O 1
ATOM 1281 N N . TRP A 1 153 ? -20.548 94.577 100.949 1.00 10.58 154 TRP A N 1
ATOM 1282 C CA . TRP A 1 153 ? -20.843 93.462 100.078 1.00 6.89 154 TRP A CA 1
ATOM 1283 C C . TRP A 1 153 ? -19.765 93.356 98.996 1.00 9.73 154 TRP A C 1
ATOM 1284 O O . TRP A 1 153 ? -19.357 94.362 98.407 1.00 11.38 154 TRP A O 1
ATOM 1295 N N . HIS A 1 154 ? -19.324 92.124 98.752 1.00 6.62 155 HIS A N 1
ATOM 1296 C CA . HIS A 1 154 ? -18.351 91.779 97.723 1.00 8.73 155 HIS A CA 1
ATOM 1297 C C . HIS A 1 154 ? -19.119 90.976 96.668 1.00 8.55 155 HIS A C 1
ATOM 1298 O O . HIS A 1 154 ? -19.230 89.760 96.756 1.00 10.29 155 HIS A O 1
ATOM 1305 N N . VAL A 1 155 ? -19.697 91.656 95.688 1.00 6.72 156 VAL A N 1
ATOM 1306 C CA . VAL A 1 155 ? -20.644 90.975 94.817 1.00 8.56 156 VAL A CA 1
ATOM 1307 C C . VAL A 1 155 ? -19.946 90.153 93.745 1.00 13.86 156 VAL A C 1
ATOM 1308 O O . VAL A 1 155 ? -19.232 90.689 92.886 1.00 11.54 156 VAL A O 1
ATOM 1312 N N . SER A 1 156 ? -20.185 88.841 93.812 1.00 14.18 157 SER A N 1
ATOM 1313 C CA . SER A 1 156 ? -19.540 87.849 92.952 1.00 18.25 157 SER A CA 1
ATOM 1314 C C . SER A 1 156 ? -18.030 87.896 93.117 1.00 18.33 157 SER A C 1
ATOM 1315 O O . SER A 1 156 ? -17.521 88.244 94.185 1.00 11.77 157 SER A O 1
ATOM 1318 N N . ASN A 1 157 ? -17.319 87.551 92.048 1.00 17.84 158 ASN A N 1
ATOM 1319 C CA . ASN A 1 157 ? -15.870 87.648 92.057 1.00 23.50 158 ASN A CA 1
ATOM 1320 C C . ASN A 1 157 ? -15.267 87.760 90.658 1.00 24.05 158 ASN A C 1
ATOM 1321 O O . ASN A 1 157 ? -15.534 86.917 89.796 1.00 20.19 158 ASN A O 1
ATOM 1326 N N . GLU A 1 158 ? -14.455 88.801 90.455 1.00 23.88 159 GLU A N 1
ATOM 1327 C CA . GLU A 1 158 ? -13.741 89.046 89.195 1.00 23.58 159 GLU A CA 1
ATOM 1328 C C . GLU A 1 158 ? -14.586 88.754 87.954 1.00 21.84 159 GLU A C 1
ATOM 1329 O O . GLU A 1 158 ? -14.214 87.910 87.135 1.00 20.28 159 GLU A O 1
ATOM 1335 N N . TYR A 1 159 ? -15.731 89.427 87.853 1.00 17.62 160 TYR A N 1
ATOM 1336 C CA . TYR A 1 159 ? -16.613 89.342 86.686 1.00 20.47 160 TYR A CA 1
ATOM 1337 C C . TYR A 1 159 ? -15.839 89.353 85.375 1.00 19.87 160 TYR A C 1
ATOM 1338 O O . TYR A 1 159 ? -14.886 90.118 85.223 1.00 20.23 160 TYR A O 1
ATOM 1347 N N . GLY A 1 160 ? -16.252 88.528 84.421 1.00 14.66 161 GLY A N 1
ATOM 1348 C CA . GLY A 1 160 ? -15.517 88.439 83.179 1.00 12.00 161 GLY A CA 1
ATOM 1349 C C . GLY A 1 160 ? -15.918 87.257 82.331 1.00 17.64 161 GLY A C 1
ATOM 1350 O O . GLY A 1 160 ? -16.414 86.244 82.837 1.00 16.49 161 GLY A O 1
ATOM 1351 N N . GLY A 1 161 ? -15.701 87.391 81.025 1.00 16.97 162 GLY A N 1
ATOM 1352 C CA . GLY A 1 161 ? -16.047 86.344 80.086 1.00 13.28 162 GLY A CA 1
ATOM 1353 C C . GLY A 1 161 ? -17.365 86.616 79.386 1.00 20.20 162 GLY A C 1
ATOM 1354 O O . GLY A 1 161 ? -18.107 87.541 79.740 1.00 15.63 162 GLY A O 1
ATOM 1355 N N . GLU A 1 162 ? -17.671 85.799 78.390 1.00 14.81 163 GLU A N 1
ATOM 1356 C CA . GLU A 1 162 ? -18.899 85.994 77.642 1.00 14.69 163 GLU A CA 1
ATOM 1357 C C . GLU A 1 162 ? -19.573 84.667 77.349 1.00 10.91 163 GLU A C 1
ATOM 1358 O O . GLU A 1 162 ? -18.999 83.597 77.565 1.00 9.87 163 GLU A O 1
ATOM 1364 N N . CYS A 1 163 ? -20.811 84.742 76.888 1.00 12.54 164 CYS A N 1
ATOM 1365 C CA . CYS A 1 163 ? -21.545 83.555 76.494 1.00 12.84 164 CYS A CA 1
ATOM 1366 C C . CYS A 1 163 ? -22.266 83.821 75.176 1.00 12.67 164 CYS A C 1
ATOM 1367 O O . CYS A 1 163 ? -22.747 84.929 74.938 1.00 7.64 164 CYS A O 1
ATOM 1370 N N . HIS A 1 164 ? -22.324 82.793 74.330 1.00 11.51 165 HIS A N 1
ATOM 1371 C CA . HIS A 1 164 ? -22.838 82.910 72.974 1.00 9.13 165 HIS A CA 1
ATOM 1372 C C . HIS A 1 164 ? -24.003 81.968 72.713 1.00 8.11 165 HIS A C 1
ATOM 1373 O O . HIS A 1 164 ? -24.344 81.714 71.563 1.00 7.26 165 HIS A O 1
ATOM 1380 N N . CYS A 1 165 ? -24.597 81.436 73.774 1.00 8.42 166 CYS A N 1
ATOM 1381 C CA . CYS A 1 165 ? -25.733 80.536 73.632 1.00 7.10 166 CYS A CA 1
ATOM 1382 C C . CYS A 1 165 ? -26.916 81.261 72.998 1.00 10.80 166 CYS A C 1
ATOM 1383 O O . CYS A 1 165 ? -26.872 82.483 72.805 1.00 8.61 166 CYS A O 1
ATOM 1386 N N . ASN A 1 166 ? -27.978 80.516 72.689 1.00 13.76 167 ASN A N 1
ATOM 1387 C CA A ASN A 1 166 ? -29.094 81.119 71.965 0.51 8.49 167 ASN A CA 1
ATOM 1388 C CA B ASN A 1 166 ? -29.167 81.046 72.015 0.49 8.48 167 ASN A CA 1
ATOM 1389 C C . ASN A 1 166 ? -29.859 82.132 72.827 1.00 12.76 167 ASN A C 1
ATOM 1390 O O . ASN A 1 166 ? -30.434 83.095 72.286 1.00 12.57 167 ASN A O 1
ATOM 1399 N N . LEU A 1 167 ? -29.813 81.960 74.147 1.00 7.59 168 LEU A N 1
ATOM 1400 C CA . LEU A 1 167 ? -30.394 82.919 75.072 1.00 9.33 168 LEU A CA 1
ATOM 1401 C C . LEU A 1 167 ? -29.692 84.262 74.933 1.00 10.62 168 LEU A C 1
ATOM 1402 O O . LEU A 1 167 ? -30.321 85.323 74.796 1.00 12.27 168 LEU A O 1
ATOM 1407 N N . CYS A 1 168 ? -28.367 84.191 74.953 1.00 7.81 169 CYS A N 1
ATOM 1408 C CA . CYS A 1 168 ? -27.519 85.353 74.774 1.00 9.38 169 CYS A CA 1
ATOM 1409 C C . CYS A 1 168 ? -27.629 85.962 73.370 1.00 11.40 169 CYS A C 1
ATOM 1410 O O . CYS A 1 168 ? -27.507 87.178 73.220 1.00 11.34 169 CYS A O 1
ATOM 1413 N N . GLN A 1 169 ? -27.846 85.133 72.352 1.00 8.08 170 GLN A N 1
ATOM 1414 C CA . GLN A 1 169 ? -28.015 85.640 70.992 1.00 9.61 170 GLN A CA 1
ATOM 1415 C C . GLN A 1 169 ? -29.277 86.480 70.937 1.00 17.35 170 GLN A C 1
ATOM 1416 O O . GLN A 1 169 ? -29.298 87.582 70.345 1.00 8.54 170 GLN A O 1
ATOM 1422 N N . GLU A 1 170 ? -30.337 85.955 71.552 1.00 9.35 171 GLU A N 1
ATOM 1423 C CA . GLU A 1 170 ? -31.589 86.691 71.551 1.00 10.87 171 GLU A CA 1
ATOM 1424 C C . GLU A 1 170 ? -31.457 87.987 72.344 1.00 10.17 171 GLU A C 1
ATOM 1425 O O . GLU A 1 170 ? -31.916 89.044 71.892 1.00 7.01 171 GLU A O 1
ATOM 1431 N N . ALA A 1 171 ? -30.793 87.915 73.496 1.00 13.01 172 ALA A N 1
ATOM 1432 C CA . ALA A 1 171 ? -30.582 89.113 74.312 1.00 16.35 172 ALA A CA 1
ATOM 1433 C C . ALA A 1 171 ? -29.740 90.187 73.586 1.00 11.88 172 ALA A C 1
ATOM 1434 O O . ALA A 1 171 ? -29.992 91.390 73.726 1.00 7.83 172 ALA A O 1
ATOM 1436 N N . PHE A 1 172 ? -28.747 89.739 72.820 1.00 7.49 173 PHE A N 1
ATOM 1437 C CA . PHE A 1 172 ? -27.917 90.618 71.994 1.00 6.39 173 PHE A CA 1
ATOM 1438 C C . PHE A 1 172 ? -28.755 91.278 70.905 1.00 6.45 173 PHE A C 1
ATOM 1439 O O . PHE A 1 172 ? -28.622 92.470 70.644 1.00 7.40 173 PHE A O 1
ATOM 1447 N N . ARG A 1 173 ? -29.634 90.497 70.279 1.00 13.68 174 ARG A N 1
ATOM 1448 C CA . ARG A 1 173 ? -30.557 91.053 69.294 1.00 9.71 174 ARG A CA 1
ATOM 1449 C C . ARG A 1 173 ? -31.471 92.118 69.893 1.00 13.07 174 ARG A C 1
ATOM 1450 O O . ARG A 1 173 ? -31.658 93.180 69.291 1.00 12.87 174 ARG A O 1
ATOM 1458 N N . GLU A 1 174 ? -32.026 91.850 71.074 1.00 7.50 175 GLU A N 1
ATOM 1459 C CA . GLU A 1 174 ? -32.893 92.839 71.719 1.00 11.97 175 GLU A CA 1
ATOM 1460 C C . GLU A 1 174 ? -32.113 94.094 72.098 1.00 12.70 175 GLU A C 1
ATOM 1461 O O . GLU A 1 174 ? -32.608 95.226 71.961 1.00 14.50 175 GLU A O 1
ATOM 1467 N N . TRP A 1 175 ? -30.877 93.881 72.541 1.00 10.17 176 TRP A N 1
ATOM 1468 C CA . TRP A 1 175 ? -29.964 94.970 72.866 1.00 8.50 176 TRP A CA 1
ATOM 1469 C C . TRP A 1 175 ? -29.717 95.851 71.642 1.00 9.82 176 TRP A C 1
ATOM 1470 O O . TRP A 1 175 ? -29.727 97.080 71.729 1.00 9.42 176 TRP A O 1
ATOM 1481 N N . LEU A 1 176 ? -29.520 95.210 70.496 1.00 7.42 177 LEU A N 1
ATOM 1482 C CA . LEU A 1 176 ? -29.224 95.932 69.270 1.00 7.11 177 LEU A CA 1
ATOM 1483 C C . LEU A 1 176 ? -30.461 96.684 68.782 1.00 10.55 177 LEU A C 1
ATOM 1484 O O . LEU A 1 176 ? -30.353 97.798 68.257 1.00 8.77 177 LEU A O 1
ATOM 1489 N N . LYS A 1 177 ? -31.635 96.080 68.948 1.00 8.27 178 LYS A N 1
ATOM 1490 C CA . LYS A 1 177 ? -32.866 96.762 68.576 1.00 10.37 178 LYS A CA 1
ATOM 1491 C C . LYS A 1 177 ? -33.049 98.025 69.420 1.00 13.83 178 LYS A C 1
ATOM 1492 O O . LYS A 1 177 ? -33.388 99.081 68.878 1.00 7.61 178 LYS A O 1
ATOM 1498 N N . LYS A 1 178 ? -32.812 97.920 70.732 1.00 11.61 179 LYS A N 1
ATOM 1499 C CA . LYS A 1 178 ? -32.861 99.107 71.578 1.00 10.38 179 LYS A CA 1
ATOM 1500 C C . LYS A 1 178 ? -31.848 100.153 71.114 1.00 10.25 179 LYS A C 1
ATOM 1501 O O . LYS A 1 178 ? -32.212 101.298 70.886 1.00 16.18 179 LYS A O 1
ATOM 1507 N N . LYS A 1 179 ? -30.589 99.761 70.945 1.00 9.96 180 LYS A N 1
ATOM 1508 C CA . LYS A 1 179 ? -29.542 100.725 70.590 1.00 9.16 180 LYS A CA 1
ATOM 1509 C C . LYS A 1 179 ? -29.803 101.474 69.279 1.00 17.04 180 LYS A C 1
ATOM 1510 O O . LYS A 1 179 ? -29.458 102.651 69.133 1.00 10.65 180 LYS A O 1
ATOM 1516 N N . TYR A 1 180 ? -30.403 100.786 68.320 1.00 9.85 181 TYR A N 1
ATOM 1517 C CA . TYR A 1 180 ? -30.539 101.352 66.993 1.00 11.67 181 TYR A CA 1
ATOM 1518 C C . TYR A 1 180 ? -31.993 101.661 66.668 1.00 9.44 181 TYR A C 1
ATOM 1519 O O . TYR A 1 180 ? -32.351 101.868 65.517 1.00 14.98 181 TYR A O 1
ATOM 1528 N N . ASN A 1 181 ? -32.818 101.708 67.706 1.00 12.79 182 ASN A N 1
ATOM 1529 C CA . ASN A 1 181 ? -34.228 102.045 67.567 1.00 19.56 182 ASN A CA 1
ATOM 1530 C C . ASN A 1 181 ? -34.925 101.177 66.524 1.00 17.81 182 ASN A C 1
ATOM 1531 O O . ASN A 1 181 ? -35.665 101.679 65.685 1.00 17.76 182 ASN A O 1
ATOM 1536 N N . HIS A 1 182 ? -34.654 99.875 66.577 1.00 14.64 183 HIS A N 1
ATOM 1537 C CA . HIS A 1 182 ? -35.257 98.896 65.674 1.00 15.85 183 HIS A CA 1
ATOM 1538 C C . HIS A 1 182 ? -35.017 99.225 64.206 1.00 18.16 183 HIS A C 1
ATOM 1539 O O . HIS A 1 182 ? -35.711 98.708 63.325 1.00 16.10 183 HIS A O 1
ATOM 1546 N N . ASP A 1 183 ? -34.031 100.080 63.952 1.00 13.76 184 ASP A N 1
ATOM 1547 C CA . ASP A 1 183 ? -33.738 100.537 62.600 1.00 13.87 184 ASP A CA 1
ATOM 1548 C C . ASP A 1 183 ? -32.573 99.748 61.997 1.00 12.29 184 ASP A C 1
ATOM 1549 O O . ASP A 1 183 ? -31.403 100.053 62.250 1.00 10.95 184 ASP A O 1
ATOM 1554 N N . LEU A 1 184 ? -32.898 98.751 61.185 1.00 9.99 185 LEU A N 1
ATOM 1555 C CA . LEU A 1 184 ? -31.876 97.898 60.582 1.00 8.92 185 LEU A CA 1
ATOM 1556 C C . LEU A 1 184 ? -31.005 98.671 59.584 1.00 6.98 185 LEU A C 1
ATOM 1557 O O . LEU A 1 184 ? -29.825 98.370 59.431 1.00 11.24 185 LEU A O 1
ATOM 1562 N N . ASP A 1 185 ? -31.572 99.685 58.927 1.00 10.68 186 ASP A N 1
ATOM 1563 C CA . ASP A 1 185 ? -30.779 100.577 58.075 1.00 8.30 186 ASP A CA 1
ATOM 1564 C C . ASP A 1 185 ? -29.686 101.238 58.890 1.00 14.33 186 ASP A C 1
ATOM 1565 O O . ASP A 1 185 ? -28.538 101.294 58.457 1.00 11.03 186 ASP A O 1
ATOM 1570 N N . ALA A 1 186 ? -30.049 101.732 60.073 1.00 9.24 187 ALA A N 1
ATOM 1571 C CA . ALA A 1 186 ? -29.095 102.380 60.956 1.00 8.36 187 ALA A CA 1
ATOM 1572 C C . ALA A 1 186 ? -27.986 101.427 61.363 1.00 7.80 187 ALA A C 1
ATOM 1573 O O . ALA A 1 186 ? -26.820 101.780 61.288 1.00 8.31 187 ALA A O 1
ATOM 1575 N N . LEU A 1 187 ? -28.350 100.219 61.785 1.00 7.30 188 LEU A N 1
ATOM 1576 C CA . LEU A 1 187 ? -27.351 99.237 62.167 1.00 9.92 188 LEU A CA 1
ATOM 1577 C C . LEU A 1 187 ? -26.395 98.985 60.985 1.00 11.15 188 LEU A C 1
ATOM 1578 O O . LEU A 1 187 ? -25.172 99.152 61.110 1.00 9.04 188 LEU A O 1
ATOM 1583 N N . ASN A 1 188 ? -26.964 98.617 59.839 1.00 6.49 189 ASN A N 1
ATOM 1584 C CA . ASN A 1 188 ? -26.190 98.369 58.625 1.00 7.67 189 ASN A CA 1
ATOM 1585 C C . ASN A 1 188 ? -25.290 99.525 58.177 1.00 5.85 189 ASN A C 1
ATOM 1586 O O . ASN A 1 188 ? -24.223 99.293 57.619 1.00 6.15 189 ASN A O 1
ATOM 1591 N N . ALA A 1 189 ? -25.714 100.759 58.440 1.00 5.39 190 ALA A N 1
ATOM 1592 C CA . ALA A 1 189 ? -24.927 101.936 58.104 1.00 6.64 190 ALA A CA 1
ATOM 1593 C C . ALA A 1 189 ? -23.774 102.101 59.083 1.00 11.21 190 ALA A C 1
ATOM 1594 O O . ALA A 1 189 ? -22.643 102.354 58.692 1.00 9.67 190 ALA A O 1
ATOM 1596 N N . ALA A 1 190 ? -24.081 101.954 60.365 1.00 8.14 191 ALA A N 1
ATOM 1597 C CA . ALA A 1 190 ? -23.081 102.046 61.413 1.00 10.42 191 ALA A CA 1
ATOM 1598 C C . ALA A 1 190 ? -21.957 101.025 61.230 1.00 15.49 191 ALA A C 1
ATOM 1599 O O . ALA A 1 190 ? -20.793 101.330 61.461 1.00 9.57 191 ALA A O 1
ATOM 1601 N N . TRP A 1 191 ? -22.311 99.810 60.826 1.00 8.80 192 TRP A N 1
ATOM 1602 C CA . TRP A 1 191 ? -21.334 98.722 60.767 1.00 8.79 192 TRP A CA 1
ATOM 1603 C C . TRP A 1 191 ? -20.672 98.565 59.413 1.00 9.65 192 TRP A C 1
ATOM 1604 O O . TRP A 1 191 ? -19.770 97.733 59.266 1.00 12.42 192 TRP A O 1
ATOM 1615 N N . TRP A 1 192 ? -21.141 99.339 58.431 1.00 9.92 193 TRP A N 1
ATOM 1616 C CA . TRP A 1 192 ? -20.658 99.272 57.042 1.00 7.45 193 TRP A CA 1
ATOM 1617 C C . TRP A 1 192 ? -20.772 97.848 56.479 1.00 7.43 193 TRP A C 1
ATOM 1618 O O . TRP A 1 192 ? -19.810 97.296 55.929 1.00 7.70 193 TRP A O 1
ATOM 1629 N N . THR A 1 193 ? -21.955 97.260 56.613 1.00 7.00 194 THR A N 1
ATOM 1630 C CA . THR A 1 193 ? -22.147 95.860 56.260 1.00 5.89 194 THR A CA 1
ATOM 1631 C C . THR A 1 193 ? -22.251 95.620 54.760 1.00 9.53 194 THR A C 1
ATOM 1632 O O . THR A 1 193 ? -22.234 94.467 54.325 1.00 7.94 194 THR A O 1
ATOM 1636 N N . SER A 1 194 ? -22.351 96.686 53.972 1.00 3.81 195 SER A N 1
ATOM 1637 C CA . SER A 1 194 ? -22.328 96.539 52.521 1.00 3.98 195 SER A CA 1
ATOM 1638 C C . SER A 1 194 ? -21.051 95.846 52.054 1.00 6.18 195 SER A C 1
ATOM 1639 O O . SER A 1 194 ? -21.054 95.090 51.086 1.00 8.18 195 SER A O 1
ATOM 1642 N N . PHE A 1 195 ? -19.959 96.124 52.756 1.00 6.64 196 PHE A N 1
ATOM 1643 C CA . PHE A 1 195 ? -18.669 95.497 52.511 1.00 6.11 196 PHE A CA 1
ATOM 1644 C C . PHE A 1 195 ? -18.765 93.968 52.644 1.00 5.52 196 PHE A C 1
ATOM 1645 O O . PHE A 1 195 ? -19.260 93.454 53.648 1.00 8.19 196 PHE A O 1
ATOM 1653 N N . TRP A 1 196 ? -18.309 93.254 51.618 1.00 8.59 197 TRP A N 1
ATOM 1654 C CA . TRP A 1 196 ? -18.351 91.786 51.589 1.00 8.74 197 TRP A CA 1
ATOM 1655 C C . TRP A 1 196 ? -19.773 91.229 51.729 1.00 6.06 197 TRP A C 1
ATOM 1656 O O . TRP A 1 196 ? -19.969 90.131 52.247 1.00 3.89 197 TRP A O 1
ATOM 1667 N N . SER A 1 197 ? -20.748 92.011 51.268 1.00 5.96 198 SER A N 1
ATOM 1668 C CA . SER A 1 197 ? -22.130 91.561 51.089 1.00 10.86 198 SER A CA 1
ATOM 1669 C C . SER A 1 197 ? -22.736 91.069 52.411 1.00 8.41 198 SER A C 1
ATOM 1670 O O . SER A 1 197 ? -23.501 90.100 52.450 1.00 7.13 198 SER A O 1
ATOM 1673 N N . HIS A 1 198 ? -22.405 91.782 53.481 1.00 6.33 199 HIS A N 1
ATOM 1674 C CA . HIS A 1 198 ? -22.774 91.396 54.831 1.00 7.59 199 HIS A CA 1
ATOM 1675 C C . HIS A 1 198 ? -24.050 92.077 55.327 1.00 5.99 199 HIS A C 1
ATOM 1676 O O . HIS A 1 198 ? -24.444 91.892 56.476 1.00 5.13 199 HIS A O 1
ATOM 1683 N N . THR A 1 199 ? -24.702 92.840 54.453 1.00 3.92 200 THR A N 1
ATOM 1684 C CA . THR A 1 199 ? -25.916 93.560 54.823 1.00 4.87 200 THR A CA 1
ATOM 1685 C C . THR A 1 199 ? -26.989 92.637 55.403 1.00 8.16 200 THR A C 1
ATOM 1686 O O . THR A 1 199 ? -27.346 91.612 54.811 1.00 5.60 200 THR A O 1
ATOM 1690 N N . TYR A 1 200 ? -27.495 93.004 56.574 1.00 5.55 201 TYR A N 1
ATOM 1691 C CA . TYR A 1 200 ? -28.502 92.188 57.239 1.00 6.98 201 TYR A CA 1
ATOM 1692 C C . TYR A 1 200 ? -29.888 92.627 56.815 1.00 8.11 201 TYR A C 1
ATOM 1693 O O . TYR A 1 200 ? -30.190 93.817 56.817 1.00 13.68 201 TYR A O 1
ATOM 1702 N N . THR A 1 201 ? -30.740 91.673 56.463 1.00 8.92 202 THR A N 1
ATOM 1703 C CA . THR A 1 201 ? -32.087 92.012 56.021 1.00 8.33 202 THR A CA 1
ATOM 1704 C C . THR A 1 201 ? -33.150 91.535 57.009 1.00 10.85 202 THR A C 1
ATOM 1705 O O . THR A 1 201 ? -34.343 91.711 56.780 1.00 18.09 202 THR A O 1
ATOM 1709 N N . ASP A 1 202 ? -32.714 90.951 58.119 1.00 11.60 203 ASP A N 1
ATOM 1710 C CA . ASP A 1 202 ? -33.625 90.597 59.207 1.00 9.52 203 ASP A CA 1
ATOM 1711 C C . ASP A 1 202 ? -32.823 90.447 60.486 1.00 13.77 203 ASP A C 1
ATOM 1712 O O . ASP A 1 202 ? -31.730 89.874 60.465 1.00 19.77 203 ASP A O 1
ATOM 1717 N N . TRP A 1 203 ? -33.368 90.947 61.592 1.00 9.11 204 TRP A N 1
ATOM 1718 C CA . TRP A 1 203 ? -32.703 90.881 62.892 1.00 6.17 204 TRP A CA 1
ATOM 1719 C C . TRP A 1 203 ? -32.304 89.465 63.309 1.00 8.60 204 TRP A C 1
ATOM 1720 O O . TRP A 1 203 ? -31.340 89.283 64.040 1.00 12.83 204 TRP A O 1
ATOM 1731 N N . SER A 1 204 ? -33.048 88.467 62.849 1.00 10.85 205 SER A N 1
ATOM 1732 C CA . SER A 1 204 ? -32.731 87.083 63.165 1.00 10.44 205 SER A CA 1
ATOM 1733 C C . SER A 1 204 ? -31.408 86.625 62.556 1.00 9.84 205 SER A C 1
ATOM 1734 O O . SER A 1 204 ? -30.872 85.595 62.950 1.00 18.38 205 SER A O 1
ATOM 1737 N N . GLN A 1 205 ? -30.888 87.374 61.590 1.00 7.91 206 GLN A N 1
ATOM 1738 C CA . GLN A 1 205 ? -29.644 86.975 60.938 1.00 13.10 206 GLN A CA 1
ATOM 1739 C C . GLN A 1 205 ? -28.432 87.355 61.766 1.00 10.59 206 GLN A C 1
ATOM 1740 O O . GLN A 1 205 ? -27.403 86.703 61.698 1.00 15.89 206 GLN A O 1
ATOM 1746 N N . ILE A 1 206 ? -28.556 88.408 62.557 1.00 9.69 207 ILE A N 1
ATOM 1747 C CA . ILE A 1 206 ? -27.429 88.885 63.340 1.00 11.72 207 ILE A CA 1
ATOM 1748 C C . ILE A 1 206 ? -27.084 87.953 64.504 1.00 10.78 207 ILE A C 1
ATOM 1749 O O . ILE A 1 206 ? -27.913 87.697 65.366 1.00 12.23 207 ILE A O 1
ATOM 1754 N N . GLU A 1 207 ? -25.870 87.419 64.512 1.00 9.58 208 GLU A N 1
ATOM 1755 C CA A GLU A 1 207 ? -25.398 86.663 65.669 0.47 10.35 208 GLU A CA 1
ATOM 1756 C CA B GLU A 1 207 ? -25.396 86.644 65.651 0.53 10.35 208 GLU A CA 1
ATOM 1757 C C . GLU A 1 207 ? -24.076 87.225 66.144 1.00 7.71 208 GLU A C 1
ATOM 1758 O O . GLU A 1 207 ? -23.440 88.015 65.447 1.00 9.75 208 GLU A O 1
ATOM 1769 N N . SER A 1 208 ? -23.680 86.841 67.348 1.00 10.79 209 SER A N 1
ATOM 1770 C CA . SER A 1 208 ? -22.419 87.304 67.918 1.00 10.85 209 SER A CA 1
ATOM 1771 C C . SER A 1 208 ? -21.249 86.882 67.032 1.00 9.33 209 SER A C 1
ATOM 1772 O O . SER A 1 208 ? -21.344 85.892 66.306 1.00 7.81 209 SER A O 1
ATOM 1775 N N . PRO A 1 209 ? -20.147 87.640 67.083 1.00 9.14 210 PRO A N 1
ATOM 1776 C CA . PRO A 1 209 ? -18.960 87.299 66.299 1.00 10.63 210 PRO A CA 1
ATOM 1777 C C . PRO A 1 209 ? -18.387 85.942 66.689 1.00 7.97 210 PRO A C 1
ATOM 1778 O O . PRO A 1 209 ? -18.568 85.503 67.823 1.00 6.71 210 PRO A O 1
ATOM 1782 N N . SER A 1 210 ? -17.714 85.286 65.750 1.00 7.09 211 SER A N 1
ATOM 1783 C CA . SER A 1 210 ? -17.220 83.945 65.986 1.00 10.17 211 SER A CA 1
ATOM 1784 C C . SER A 1 210 ? -16.051 83.579 65.096 1.00 13.59 211 SER A C 1
ATOM 1785 O O . SER A 1 210 ? -16.017 83.943 63.920 1.00 15.14 211 SER A O 1
ATOM 1788 N N . PRO A 1 211 ? -15.077 82.859 65.668 1.00 10.17 212 PRO A N 1
ATOM 1789 C CA . PRO A 1 211 ? -13.947 82.309 64.917 1.00 6.59 212 PRO A CA 1
ATOM 1790 C C . PRO A 1 211 ? -14.407 81.381 63.784 1.00 11.81 212 PRO A C 1
ATOM 1791 O O . PRO A 1 211 ? -13.656 81.155 62.831 1.00 12.27 212 PRO A O 1
ATOM 1795 N N . ILE A 1 212 ? -15.621 80.846 63.881 1.00 12.75 213 ILE A N 1
ATOM 1796 C CA . ILE A 1 212 ? -16.136 79.969 62.828 1.00 19.76 213 ILE A CA 1
ATOM 1797 C C . ILE A 1 212 ? -17.326 80.596 62.117 1.00 14.84 213 ILE A C 1
ATOM 1798 O O . ILE A 1 212 ? -18.041 79.913 61.370 1.00 9.29 213 ILE A O 1
ATOM 1803 N N . GLY A 1 213 ? -17.520 81.893 62.345 1.00 6.41 214 GLY A N 1
ATOM 1804 C CA . GLY A 1 213 ? -18.582 82.639 61.702 1.00 3.78 214 GLY A CA 1
ATOM 1805 C C . GLY A 1 213 ? -18.121 83.999 61.189 1.00 9.21 214 GLY A C 1
ATOM 1806 O O . GLY A 1 213 ? -17.375 84.110 60.219 1.00 8.97 214 GLY A O 1
ATOM 1807 N N . GLU A 1 214 ? -18.590 85.051 61.846 1.00 7.48 215 GLU A N 1
ATOM 1808 C CA . GLU A 1 214 ? -18.292 86.408 61.437 1.00 7.52 215 GLU A CA 1
ATOM 1809 C C . GLU A 1 214 ? -17.350 87.067 62.438 1.00 11.96 215 GLU A C 1
ATOM 1810 O O . GLU A 1 214 ? -17.698 87.222 63.598 1.00 10.93 215 GLU A O 1
ATOM 1816 N N . HIS A 1 215 ? -16.162 87.458 62.000 1.00 10.49 216 HIS A N 1
ATOM 1817 C CA . HIS A 1 215 ? -15.231 88.137 62.893 1.00 11.69 216 HIS A CA 1
ATOM 1818 C C . HIS A 1 215 ? -14.546 89.284 62.158 1.00 12.39 216 HIS A C 1
ATOM 1819 O O . HIS A 1 215 ? -13.557 89.836 62.635 1.00 19.54 216 HIS A O 1
ATOM 1826 N N . THR A 1 216 ? -15.090 89.631 60.994 1.00 9.16 217 THR A N 1
ATOM 1827 C CA . THR A 1 216 ? -14.515 90.647 60.117 1.00 8.46 217 THR A CA 1
ATOM 1828 C C . THR A 1 216 ? -15.342 91.939 60.068 1.00 8.86 217 THR A C 1
ATOM 1829 O O . THR A 1 216 ? -15.012 92.865 59.316 1.00 9.09 217 THR A O 1
ATOM 1833 N N . ILE A 1 217 ? -16.419 92.007 60.848 1.00 7.44 218 ILE A N 1
ATOM 1834 C CA . ILE A 1 217 ? -17.180 93.252 60.958 1.00 7.71 218 ILE A CA 1
ATOM 1835 C C . ILE A 1 217 ? -16.857 93.935 62.294 1.00 7.35 218 ILE A C 1
ATOM 1836 O O . ILE A 1 217 ? -17.279 93.478 63.354 1.00 8.86 218 ILE A O 1
ATOM 1841 N N . HIS A 1 218 ? -16.100 95.028 62.226 1.00 4.27 219 HIS A N 1
ATOM 1842 C CA . HIS A 1 218 ? -15.619 95.718 63.413 1.00 5.68 219 HIS A CA 1
ATOM 1843 C C . HIS A 1 218 ? -16.756 96.203 64.305 1.00 6.71 219 HIS A C 1
ATOM 1844 O O . HIS A 1 218 ? -16.684 96.089 65.523 1.00 8.22 219 HIS A O 1
ATOM 1851 N N . GLY A 1 219 ? -17.804 96.744 63.699 1.00 7.35 220 GLY A N 1
ATOM 1852 C CA . GLY A 1 219 ? -18.916 97.302 64.456 1.00 5.04 220 GLY A CA 1
ATOM 1853 C C . GLY A 1 219 ? -19.648 96.231 65.235 1.00 6.72 220 GLY A C 1
ATOM 1854 O O . GLY A 1 219 ? -20.113 96.467 66.352 1.00 8.32 220 GLY A O 1
ATOM 1855 N N . LEU A 1 220 ? -19.741 95.042 64.640 1.00 9.29 221 LEU A N 1
ATOM 1856 C CA . LEU A 1 220 ? -20.297 93.886 65.327 1.00 5.91 221 LEU A CA 1
ATOM 1857 C C . LEU A 1 220 ? -19.406 93.505 66.504 1.00 5.92 221 LEU A C 1
ATOM 1858 O O . LEU A 1 220 ? -19.900 93.262 67.593 1.00 5.50 221 LEU A O 1
ATOM 1863 N N . ASN A 1 221 ? -18.096 93.451 66.294 1.00 4.96 222 ASN A N 1
ATOM 1864 C CA . ASN A 1 221 ? -17.187 93.085 67.381 1.00 9.94 222 ASN A CA 1
ATOM 1865 C C . ASN A 1 221 ? -17.296 94.051 68.573 1.00 8.15 222 ASN A C 1
ATOM 1866 O O . ASN A 1 221 ? -17.416 93.635 69.749 1.00 11.48 222 ASN A O 1
ATOM 1871 N N . LEU A 1 222 ? -17.283 95.340 68.244 1.00 4.44 223 LEU A N 1
ATOM 1872 C CA . LEU A 1 222 ? -17.386 96.418 69.217 1.00 7.57 223 LEU A CA 1
ATOM 1873 C C . LEU A 1 222 ? -18.714 96.355 69.977 1.00 11.69 223 LEU A C 1
ATOM 1874 O O . LEU A 1 222 ? -18.734 96.274 71.212 1.00 7.10 223 LEU A O 1
ATOM 1879 N N . ASP A 1 223 ? -19.820 96.375 69.238 1.00 7.77 224 ASP A N 1
ATOM 1880 C CA . ASP A 1 223 ? -21.130 96.278 69.863 1.00 7.42 224 ASP A CA 1
ATOM 1881 C C . ASP A 1 223 ? -21.274 95.006 70.700 1.00 7.28 224 ASP A C 1
ATOM 1882 O O . ASP A 1 223 ? -21.934 95.032 71.732 1.00 9.68 224 ASP A O 1
ATOM 1887 N N . TRP A 1 224 ? -20.655 93.905 70.283 1.00 5.88 225 TRP A N 1
ATOM 1888 C CA . TRP A 1 224 ? -20.682 92.687 71.098 1.00 6.34 225 TRP A CA 1
ATOM 1889 C C . TRP A 1 224 ? -19.939 92.910 72.415 1.00 4.51 225 TRP A C 1
ATOM 1890 O O . TRP A 1 224 ? -20.434 92.537 73.464 1.00 4.63 225 TRP A O 1
ATOM 1901 N N . LYS A 1 225 ? -18.765 93.524 72.387 1.00 7.70 226 LYS A N 1
ATOM 1902 C CA A LYS A 1 225 ? -18.077 93.855 73.639 0.45 9.09 226 LYS A CA 1
ATOM 1903 C CA B LYS A 1 225 ? -18.089 93.814 73.650 0.55 9.08 226 LYS A CA 1
ATOM 1904 C C . LYS A 1 225 ? -18.947 94.720 74.552 1.00 6.99 226 LYS A C 1
ATOM 1905 O O . LYS A 1 225 ? -19.052 94.483 75.771 1.00 9.53 226 LYS A O 1
ATOM 1916 N N . ARG A 1 226 ? -19.578 95.731 73.960 1.00 6.01 227 ARG A N 1
ATOM 1917 C CA . ARG A 1 226 ? -20.457 96.618 74.718 1.00 7.06 227 ARG A CA 1
ATOM 1918 C C . ARG A 1 226 ? -21.604 95.831 75.349 1.00 8.52 227 ARG A C 1
ATOM 1919 O O . ARG A 1 226 ? -21.946 96.039 76.503 1.00 7.78 227 ARG A O 1
ATOM 1927 N N . PHE A 1 227 ? -22.188 94.917 74.591 1.00 9.22 228 PHE A N 1
ATOM 1928 C CA . PHE A 1 227 ? -23.282 94.118 75.109 1.00 7.80 228 PHE A CA 1
ATOM 1929 C C . PHE A 1 227 ? -22.803 93.209 76.217 1.00 7.99 228 PHE A C 1
ATOM 1930 O O . PHE A 1 227 ? -23.529 92.952 77.148 1.00 8.97 228 PHE A O 1
ATOM 1938 N N . VAL A 1 228 ? -21.588 92.704 76.104 1.00 6.44 229 VAL A N 1
ATOM 1939 C CA . VAL A 1 228 ? -21.039 91.838 77.131 1.00 5.57 229 VAL A CA 1
ATOM 1940 C C . VAL A 1 228 ? -20.939 92.625 78.437 1.00 8.24 229 VAL A C 1
ATOM 1941 O O . VAL A 1 228 ? -21.353 92.137 79.520 1.00 8.19 229 VAL A O 1
ATOM 1945 N N . THR A 1 229 ? -20.424 93.850 78.333 1.00 2.88 230 THR A N 1
ATOM 1946 C CA . THR A 1 229 ? -20.397 94.724 79.502 1.00 5.66 230 THR A CA 1
ATOM 1947 C C . THR A 1 229 ? -21.800 94.973 80.087 1.00 6.93 230 THR A C 1
ATOM 1948 O O . THR A 1 229 ? -22.036 94.746 81.283 1.00 4.65 230 THR A O 1
ATOM 1952 N N . ASP A 1 230 ? -22.728 95.406 79.239 1.00 3.32 231 ASP A N 1
ATOM 1953 C CA . ASP A 1 230 ? -24.083 95.701 79.685 1.00 4.40 231 ASP A CA 1
ATOM 1954 C C . ASP A 1 230 ? -24.774 94.500 80.323 1.00 8.87 231 ASP A C 1
ATOM 1955 O O . ASP A 1 230 ? -25.420 94.630 81.346 1.00 12.33 231 ASP A O 1
ATOM 1960 N N . GLN A 1 231 ? -24.633 93.330 79.726 1.00 7.54 232 GLN A N 1
ATOM 1961 C CA . GLN A 1 231 ? -25.304 92.160 80.223 1.00 9.95 232 GLN A CA 1
ATOM 1962 C C . GLN A 1 231 ? -24.676 91.692 81.537 1.00 8.58 232 GLN A C 1
ATOM 1963 O O . GLN A 1 231 ? -25.388 91.211 82.446 1.00 6.41 232 GLN A O 1
ATOM 1969 N N . THR A 1 232 ? -23.360 91.879 81.655 1.00 6.64 233 THR A N 1
ATOM 1970 C CA . THR A 1 232 ? -22.672 91.620 82.924 1.00 7.19 233 THR A CA 1
ATOM 1971 C C . THR A 1 232 ? -23.200 92.544 84.039 1.00 8.46 233 THR A C 1
ATOM 1972 O O . THR A 1 232 ? -23.563 92.081 85.130 1.00 5.64 233 THR A O 1
ATOM 1976 N N . ILE A 1 233 ? -23.278 93.843 83.745 1.00 9.35 234 ILE A N 1
ATOM 1977 C CA . ILE A 1 233 ? -23.792 94.815 84.707 1.00 8.57 234 ILE A CA 1
ATOM 1978 C C . ILE A 1 233 ? -25.242 94.520 85.094 1.00 8.61 234 ILE A C 1
ATOM 1979 O O . ILE A 1 233 ? -25.595 94.551 86.272 1.00 8.33 234 ILE A O 1
ATOM 1984 N N . SER A 1 234 ? -26.070 94.206 84.106 1.00 5.75 235 SER A N 1
ATOM 1985 C CA . SER A 1 234 ? -27.449 93.776 84.348 1.00 9.45 235 SER A CA 1
ATOM 1986 C C . SER A 1 234 ? -27.510 92.567 85.306 1.00 14.12 235 SER A C 1
ATOM 1987 O O . SER A 1 234 ? -28.355 92.534 86.229 1.00 7.92 235 SER A O 1
ATOM 1990 N N . PHE A 1 235 ? -26.614 91.594 85.099 1.00 5.62 236 PHE A N 1
ATOM 1991 C CA . PHE A 1 235 ? -26.526 90.452 86.010 1.00 6.28 236 PHE A CA 1
ATOM 1992 C C . PHE A 1 235 ? -26.201 90.914 87.417 1.00 11.67 236 PHE A C 1
ATOM 1993 O O . PHE A 1 235 ? -26.775 90.424 88.398 1.00 8.96 236 PHE A O 1
ATOM 2001 N N . PHE A 1 236 ? -25.258 91.845 87.510 1.00 11.13 237 PHE A N 1
ATOM 2002 C CA . PHE A 1 236 ? -24.870 92.412 88.797 1.00 8.00 237 PHE A CA 1
ATOM 2003 C C . PHE A 1 236 ? -26.051 93.080 89.533 1.00 7.35 237 PHE A C 1
ATOM 2004 O O . PHE A 1 236 ? -26.241 92.896 90.737 1.00 9.92 237 PHE A O 1
ATOM 2012 N N . GLU A 1 237 ? -26.814 93.878 88.800 1.00 4.44 238 GLU A N 1
ATOM 2013 C CA . GLU A 1 237 ? -27.937 94.611 89.349 1.00 8.17 238 GLU A CA 1
ATOM 2014 C C . GLU A 1 237 ? -28.950 93.620 89.869 1.00 7.91 238 GLU A C 1
ATOM 2015 O O . GLU A 1 237 ? -29.508 93.760 90.986 1.00 9.69 238 GLU A O 1
ATOM 2021 N N . ASN A 1 238 ? -29.153 92.586 89.060 1.00 7.51 239 ASN A N 1
ATOM 2022 C CA . ASN A 1 238 ? -30.018 91.517 89.485 1.00 12.48 239 ASN A CA 1
ATOM 2023 C C . ASN A 1 238 ? -29.556 90.903 90.792 1.00 9.57 239 ASN A C 1
ATOM 2024 O O . ASN A 1 238 ? -30.376 90.645 91.678 1.00 6.71 239 ASN A O 1
ATOM 2029 N N . GLU A 1 239 ? -28.250 90.657 90.896 1.00 11.42 240 GLU A N 1
ATOM 2030 C CA . GLU A 1 239 ? -27.661 90.143 92.136 1.00 11.36 240 GLU A CA 1
ATOM 2031 C C . GLU A 1 239 ? -27.990 91.049 93.317 1.00 9.89 240 GLU A C 1
ATOM 2032 O O . GLU A 1 239 ? -28.383 90.573 94.374 1.00 7.51 240 GLU A O 1
ATOM 2038 N N . ILE A 1 240 ? -27.823 92.354 93.139 1.00 5.87 241 ILE A N 1
ATOM 2039 C CA . ILE A 1 240 ? -27.849 93.242 94.286 1.00 9.15 241 ILE A CA 1
ATOM 2040 C C . ILE A 1 240 ? -29.229 93.735 94.673 1.00 16.27 241 ILE A C 1
ATOM 2041 O O . ILE A 1 240 ? -29.353 94.436 95.675 1.00 10.68 241 ILE A O 1
ATOM 2046 N N . VAL A 1 241 ? -30.262 93.403 93.900 1.00 12.02 242 VAL A N 1
ATOM 2047 C CA . VAL A 1 241 ? -31.611 93.808 94.337 1.00 19.12 242 VAL A CA 1
ATOM 2048 C C . VAL A 1 241 ? -31.905 93.605 95.858 1.00 14.19 242 VAL A C 1
ATOM 2049 O O . VAL A 1 241 ? -32.267 94.567 96.561 1.00 12.98 242 VAL A O 1
ATOM 2053 N N . PRO A 1 242 ? -31.713 92.380 96.385 1.00 19.47 243 PRO A N 1
ATOM 2054 C CA . PRO A 1 242 ? -32.044 92.208 97.810 1.00 10.02 243 PRO A CA 1
ATOM 2055 C C . PRO A 1 242 ? -31.042 92.886 98.737 1.00 14.66 243 PRO A C 1
ATOM 2056 O O . PRO A 1 242 ? -31.344 93.196 99.889 1.00 13.19 243 PRO A O 1
ATOM 2060 N N . LEU A 1 243 ? -29.839 93.105 98.235 1.00 10.39 244 LEU A N 1
ATOM 2061 C CA . LEU A 1 243 ? -28.844 93.808 99.014 1.00 12.48 244 LEU A CA 1
ATOM 2062 C C . LEU A 1 243 ? -29.292 95.257 99.213 1.00 11.17 244 LEU A C 1
ATOM 2063 O O . LEU A 1 243 ? -29.119 95.828 100.282 1.00 14.97 244 LEU A O 1
ATOM 2068 N N . ARG A 1 244 ? -29.890 95.848 98.190 1.00 11.19 245 ARG A N 1
ATOM 2069 C CA . ARG A 1 244 ? -30.391 97.210 98.331 1.00 16.98 245 ARG A CA 1
ATOM 2070 C C . ARG A 1 244 ? -31.637 97.235 99.197 1.00 22.54 245 ARG A C 1
ATOM 2071 O O . ARG A 1 244 ? -31.799 98.132 100.033 1.00 12.88 245 ARG A O 1
ATOM 2079 N N . GLU A 1 245 ? -32.528 96.264 98.991 1.00 12.44 246 GLU A N 1
ATOM 2080 C CA . GLU A 1 245 ? -33.748 96.245 99.794 1.00 16.38 246 GLU A CA 1
ATOM 2081 C C . GLU A 1 245 ? -33.444 96.104 101.281 1.00 23.21 246 GLU A C 1
ATOM 2082 O O . GLU A 1 245 ? -33.919 96.882 102.103 1.00 17.47 246 GLU A O 1
ATOM 2088 N N . LEU A 1 246 ? -32.645 95.102 101.619 1.00 16.29 247 LEU A N 1
ATOM 2089 C CA . LEU A 1 246 ? -32.489 94.709 103.004 1.00 11.74 247 LEU A CA 1
ATOM 2090 C C . LEU A 1 246 ? -31.330 95.409 103.696 1.00 13.32 247 LEU A C 1
ATOM 2091 O O . LEU A 1 246 ? -31.336 95.560 104.913 1.00 8.23 247 LEU A O 1
ATOM 2096 N N . THR A 1 247 ? -30.332 95.839 102.936 1.00 10.53 248 THR A N 1
ATOM 2097 C CA . THR A 1 247 ? -29.158 96.451 103.553 1.00 9.29 248 THR A CA 1
ATOM 2098 C C . THR A 1 247 ? -28.661 97.696 102.808 1.00 10.54 248 THR A C 1
ATOM 2099 O O . THR A 1 247 ? -27.501 97.763 102.401 1.00 12.71 248 THR A O 1
ATOM 2103 N N . PRO A 1 248 ? -29.536 98.698 102.642 1.00 14.71 249 PRO A N 1
ATOM 2104 C CA . PRO A 1 248 ? -29.229 99.900 101.852 1.00 9.81 249 PRO A CA 1
ATOM 2105 C C . PRO A 1 248 ? -28.053 100.699 102.397 1.00 14.33 249 PRO A C 1
ATOM 2106 O O . PRO A 1 248 ? -27.464 101.501 101.673 1.00 21.60 249 PRO A O 1
ATOM 2110 N N . HIS A 1 249 ? -27.731 100.486 103.667 1.00 10.00 250 HIS A N 1
ATOM 2111 C CA A HIS A 1 249 ? -26.652 101.250 104.288 0.32 12.18 250 HIS A CA 1
ATOM 2112 C CA B HIS A 1 249 ? -26.675 101.198 104.361 0.68 12.19 250 HIS A CA 1
ATOM 2113 C C . HIS A 1 249 ? -25.341 100.471 104.194 1.00 16.77 250 HIS A C 1
ATOM 2114 O O . HIS A 1 249 ? -24.293 100.939 104.652 1.00 13.57 250 HIS A O 1
ATOM 2127 N N . ILE A 1 250 ? -25.389 99.297 103.569 1.00 10.21 251 ILE A N 1
ATOM 2128 C CA . ILE A 1 250 ? -24.172 98.527 103.365 1.00 13.95 251 ILE A CA 1
ATOM 2129 C C . ILE A 1 250 ? -23.602 98.773 101.971 1.00 12.22 251 ILE A C 1
ATOM 2130 O O . ILE A 1 250 ? -24.243 98.471 100.967 1.00 19.32 251 ILE A O 1
ATOM 2135 N N . PRO A 1 251 ? -22.385 99.330 101.906 1.00 11.19 252 PRO A N 1
ATOM 2136 C CA . PRO A 1 251 ? -21.805 99.640 100.595 1.00 13.86 252 PRO A CA 1
ATOM 2137 C C . PRO A 1 251 ? -21.528 98.376 99.774 1.00 10.79 252 PRO A C 1
ATOM 2138 O O . PRO A 1 251 ? -21.187 97.329 100.307 1.00 12.12 252 PRO A O 1
ATOM 2142 N N . ILE A 1 252 ? -21.693 98.490 98.467 1.00 16.58 253 ILE A N 1
ATOM 2143 C CA . ILE A 1 252 ? -21.526 97.367 97.563 1.00 13.65 253 ILE A CA 1
ATOM 2144 C C . ILE A 1 252 ? -20.335 97.592 96.647 1.00 12.38 253 ILE A C 1
ATOM 2145 O O . ILE A 1 252 ? -20.214 98.666 96.036 1.00 14.06 253 ILE A O 1
ATOM 2150 N N . THR A 1 253 ? -19.452 96.599 96.543 1.00 10.10 254 THR A N 1
ATOM 2151 C CA . THR A 1 253 ? -18.398 96.662 95.526 1.00 9.37 254 THR A CA 1
ATOM 2152 C C . THR A 1 253 ? -18.268 95.348 94.790 1.00 8.71 254 THR A C 1
ATOM 2153 O O . THR A 1 253 ? -18.867 94.351 95.182 1.00 10.34 254 THR A O 1
ATOM 2157 N N . THR A 1 254 ? -17.491 95.360 93.712 1.00 10.82 255 THR A N 1
ATOM 2158 C CA . THR A 1 254 ? -17.039 94.125 93.075 1.00 11.08 255 THR A CA 1
ATOM 2159 C C . THR A 1 254 ? -15.559 94.292 92.689 1.00 10.62 255 THR A C 1
ATOM 2160 O O . THR A 1 254 ? -15.130 95.396 92.349 1.00 12.81 255 THR A O 1
ATOM 2164 N N . ASN A 1 255 ? -14.766 93.223 92.761 1.00 7.42 256 ASN A N 1
ATOM 2165 C CA . ASN A 1 255 ? -13.329 93.402 92.551 1.00 11.61 256 ASN A CA 1
ATOM 2166 C C . ASN A 1 255 ? -12.910 93.408 91.073 1.00 15.45 256 ASN A C 1
ATOM 2167 O O . ASN A 1 255 ? -13.260 92.520 90.290 1.00 16.11 256 ASN A O 1
ATOM 2172 N N . PHE A 1 256 ? -12.177 94.462 90.712 1.00 15.39 257 PHE A N 1
ATOM 2173 C CA . PHE A 1 256 ? -11.659 94.680 89.364 1.00 15.66 257 PHE A CA 1
ATOM 2174 C C . PHE A 1 256 ? -10.288 94.037 89.175 1.00 17.30 257 PHE A C 1
ATOM 2175 O O . PHE A 1 256 ? -9.586 93.727 90.147 1.00 17.86 257 PHE A O 1
ATOM 2183 N N . MET A 1 257 ? -9.895 93.867 87.917 1.00 22.87 258 MET A N 1
ATOM 2184 C CA . MET A 1 257 ? -8.601 93.269 87.586 1.00 16.53 258 MET A CA 1
ATOM 2185 C C . MET A 1 257 ? -7.735 94.197 86.739 1.00 22.61 258 MET A C 1
ATOM 2186 O O . MET A 1 257 ? -8.201 95.221 86.219 1.00 18.68 258 MET A O 1
ATOM 2191 N N . ALA A 1 258 ? -6.466 93.824 86.615 1.00 21.23 259 ALA A N 1
ATOM 2192 C CA . ALA A 1 258 ? -5.592 94.352 85.581 1.00 23.09 259 ALA A CA 1
ATOM 2193 C C . ALA A 1 258 ? -5.309 93.197 84.628 1.00 24.90 259 ALA A C 1
ATOM 2194 O O . ALA A 1 258 ? -5.474 92.042 85.006 1.00 30.72 259 ALA A O 1
ATOM 2196 N N . ASP A 1 259 ? -4.908 93.491 83.398 1.00 22.44 260 ASP A N 1
ATOM 2197 C CA . ASP A 1 259 ? -4.602 92.418 82.457 1.00 30.95 260 ASP A CA 1
ATOM 2198 C C . ASP A 1 259 ? -3.115 92.168 82.320 1.00 47.50 260 ASP A C 1
ATOM 2199 O O . ASP A 1 259 ? -2.306 93.098 82.167 1.00 32.89 260 ASP A O 1
ATOM 2204 N N . THR A 1 260 ? -2.806 90.874 82.315 1.00 62.92 261 THR A N 1
ATOM 2205 C CA . THR A 1 260 ? -1.500 90.316 82.648 1.00 70.07 261 THR A CA 1
ATOM 2206 C C . THR A 1 260 ? -0.281 90.982 81.987 1.00 64.66 261 THR A C 1
ATOM 2207 O O . THR A 1 260 ? -0.386 91.629 80.934 1.00 56.26 261 THR A O 1
ATOM 2211 N N . HIS A 1 261 ? 0.858 90.815 82.667 1.00 61.59 262 HIS A N 1
ATOM 2212 C CA . HIS A 1 261 ? 2.195 91.255 82.246 1.00 64.85 262 HIS A CA 1
ATOM 2213 C C . HIS A 1 261 ? 2.424 92.760 82.450 1.00 59.37 262 HIS A C 1
ATOM 2214 O O . HIS A 1 261 ? 3.205 93.167 83.316 1.00 39.15 262 HIS A O 1
ATOM 2221 N N . ASP A 1 262 ? 1.750 93.585 81.659 1.00 53.39 263 ASP A N 1
ATOM 2222 C CA . ASP A 1 262 ? 2.030 95.011 81.686 1.00 38.57 263 ASP A CA 1
ATOM 2223 C C . ASP A 1 262 ? 1.074 95.733 82.604 1.00 41.02 263 ASP A C 1
ATOM 2224 O O . ASP A 1 262 ? 1.089 96.965 82.673 1.00 46.48 263 ASP A O 1
ATOM 2229 N N . LEU A 1 263 ? 0.260 94.966 83.322 1.00 31.20 264 LEU A N 1
ATOM 2230 C CA . LEU A 1 263 ? -0.674 95.553 84.264 1.00 27.71 264 LEU A CA 1
ATOM 2231 C C . LEU A 1 263 ? -1.516 96.628 83.585 1.00 26.06 264 LEU A C 1
ATOM 2232 O O . LEU A 1 263 ? -1.581 97.765 84.045 1.00 30.59 264 LEU A O 1
ATOM 2237 N N . ILE A 1 264 ? -2.130 96.271 82.467 1.00 25.84 265 ILE A N 1
ATOM 2238 C CA . ILE A 1 264 ? -2.972 97.203 81.738 1.00 16.19 265 ILE A CA 1
ATOM 2239 C C . ILE A 1 264 ? -4.388 97.085 82.277 1.00 16.71 265 ILE A C 1
ATOM 2240 O O . ILE A 1 264 ? -4.698 96.141 83.000 1.00 15.10 265 ILE A O 1
ATOM 2245 N N . PRO A 1 265 ? -5.241 98.064 81.977 1.00 18.11 266 PRO A N 1
ATOM 2246 C CA . PRO A 1 265 ? -6.602 97.902 82.488 1.00 16.55 266 PRO A CA 1
ATOM 2247 C C . PRO A 1 265 ? -7.224 96.615 81.976 1.00 21.58 266 PRO A C 1
ATOM 2248 O O . PRO A 1 265 ? -6.931 96.210 80.844 1.00 18.04 266 PRO A O 1
ATOM 2252 N N . PHE A 1 266 ? -8.033 95.969 82.812 1.00 18.59 267 PHE A N 1
ATOM 2253 C CA . PHE A 1 266 ? -8.749 94.773 82.404 1.00 15.86 267 PHE A CA 1
ATOM 2254 C C . PHE A 1 266 ? -9.491 95.080 81.105 1.00 27.65 267 PHE A C 1
ATOM 2255 O O . PHE A 1 266 ? -10.136 96.129 80.984 1.00 17.90 267 PHE A O 1
ATOM 2263 N N . GLN A 1 267 ? -9.360 94.184 80.126 1.00 16.95 268 GLN A N 1
ATOM 2264 C CA . GLN A 1 267 ? -9.871 94.436 78.789 1.00 7.03 268 GLN A CA 1
ATOM 2265 C C . GLN A 1 267 ? -11.229 93.811 78.555 1.00 13.86 268 GLN A C 1
ATOM 2266 O O . GLN A 1 267 ? -11.892 94.135 77.576 1.00 17.19 268 GLN A O 1
ATOM 2272 N N . GLY A 1 268 ? -11.656 92.937 79.462 1.00 15.53 269 GLY A N 1
ATOM 2273 C CA . GLY A 1 268 ? -12.889 92.193 79.275 1.00 13.87 269 GLY A CA 1
ATOM 2274 C C . GLY A 1 268 ? -14.188 92.926 79.560 1.00 17.36 269 GLY A C 1
ATOM 2275 O O . GLY A 1 268 ? -15.263 92.475 79.159 1.00 13.32 269 GLY A O 1
ATOM 2276 N N . LEU A 1 269 ? -14.097 94.051 80.261 1.00 14.76 270 LEU A N 1
ATOM 2277 C CA . LEU A 1 269 ? -15.283 94.808 80.662 1.00 9.82 270 LEU A CA 1
ATOM 2278 C C . LEU A 1 269 ? -14.972 96.298 80.701 1.00 11.06 270 LEU A C 1
ATOM 2279 O O . LEU A 1 269 ? -13.858 96.704 81.033 1.00 16.31 270 LEU A O 1
ATOM 2284 N N . ASP A 1 270 ? -15.952 97.116 80.350 1.00 14.73 271 ASP A N 1
ATOM 2285 C CA . ASP A 1 270 ? -15.780 98.557 80.426 1.00 14.31 271 ASP A CA 1
ATOM 2286 C C . ASP A 1 270 ? -16.025 99.031 81.868 1.00 17.50 271 ASP A C 1
ATOM 2287 O O . ASP A 1 270 ? -17.165 99.254 82.280 1.00 17.39 271 ASP A O 1
ATOM 2292 N N . TYR A 1 271 ? -14.951 99.183 82.635 1.00 13.45 272 TYR A N 1
ATOM 2293 C CA . TYR A 1 271 ? -15.085 99.560 84.035 1.00 12.59 272 TYR A CA 1
ATOM 2294 C C . TYR A 1 271 ? -15.560 100.999 84.217 1.00 12.87 272 TYR A C 1
ATOM 2295 O O . TYR A 1 271 ? -16.057 101.355 85.286 1.00 16.04 272 TYR A O 1
ATOM 2304 N N . SER A 1 272 ? -15.402 101.834 83.191 1.00 9.11 273 SER A N 1
ATOM 2305 C CA . SER A 1 272 ? -15.825 103.224 83.318 1.00 18.27 273 SER A CA 1
ATOM 2306 C C . SER A 1 272 ? -17.349 103.271 83.389 1.00 27.55 273 SER A C 1
ATOM 2307 O O . SER A 1 272 ? -17.934 104.211 83.917 1.00 28.04 273 SER A O 1
ATOM 2310 N N . LYS A 1 273 ? -17.975 102.224 82.863 1.00 27.95 274 LYS A N 1
ATOM 2311 C CA . LYS A 1 273 ? -19.421 102.070 82.882 1.00 21.06 274 LYS A CA 1
ATOM 2312 C C . LYS A 1 273 ? -19.870 101.335 84.138 1.00 23.67 274 LYS A C 1
ATOM 2313 O O . LYS A 1 273 ? -20.942 101.626 84.688 1.00 13.97 274 LYS A O 1
ATOM 2319 N N . PHE A 1 274 ? -19.050 100.382 84.588 1.00 12.87 275 PHE A N 1
ATOM 2320 C CA . PHE A 1 274 ? -19.422 99.516 85.712 1.00 16.64 275 PHE A CA 1
ATOM 2321 C C . PHE A 1 274 ? -19.324 100.340 87.008 1.00 14.49 275 PHE A C 1
ATOM 2322 O O . PHE A 1 274 ? -20.125 100.165 87.938 1.00 15.31 275 PHE A O 1
ATOM 2330 N N . ALA A 1 275 ? -18.344 101.244 87.055 1.00 21.79 276 ALA A N 1
ATOM 2331 C CA . ALA A 1 275 ? -18.070 102.042 88.250 1.00 18.36 276 ALA A CA 1
ATOM 2332 C C . ALA A 1 275 ? -19.295 102.821 88.719 1.00 20.79 276 ALA A C 1
ATOM 2333 O O . ALA A 1 275 ? -19.511 102.994 89.927 1.00 15.30 276 ALA A O 1
ATOM 2335 N N . LYS A 1 276 ? -20.083 103.293 87.753 1.00 21.74 277 LYS A N 1
ATOM 2336 C CA . LYS A 1 276 ? -21.320 104.015 88.045 1.00 18.78 277 LYS A CA 1
ATOM 2337 C C . LYS A 1 276 ? -22.310 103.163 88.841 1.00 18.59 277 LYS A C 1
ATOM 2338 O O . LYS A 1 276 ? -23.214 103.698 89.469 1.00 17.23 277 LYS A O 1
ATOM 2344 N N . HIS A 1 277 ? -22.138 101.844 88.819 1.00 11.42 278 HIS A N 1
ATOM 2345 C CA . HIS A 1 277 ? -23.075 100.952 89.500 1.00 18.51 278 HIS A CA 1
ATOM 2346 C C . HIS A 1 277 ? -22.585 100.505 90.875 1.00 14.94 278 HIS A C 1
ATOM 2347 O O . HIS A 1 277 ? -23.305 99.824 91.594 1.00 11.37 278 HIS A O 1
ATOM 2354 N N . LEU A 1 278 ? -21.370 100.898 91.240 1.00 14.14 279 LEU A N 1
ATOM 2355 C CA . LEU A 1 278 ? -20.785 100.478 92.507 1.00 13.57 279 LEU A CA 1
ATOM 2356 C C . LEU A 1 278 ? -20.734 101.621 93.519 1.00 22.66 279 LEU A C 1
ATOM 2357 O O . LEU A 1 278 ? -20.720 102.790 93.138 1.00 21.01 279 LEU A O 1
ATOM 2362 N N . ASP A 1 279 ? -20.717 101.284 94.807 1.00 14.97 280 ASP A N 1
ATOM 2363 C CA . ASP A 1 279 ? -20.571 102.305 95.844 1.00 24.36 280 ASP A CA 1
ATOM 2364 C C . ASP A 1 279 ? -19.100 102.665 95.972 1.00 19.31 280 ASP A C 1
ATOM 2365 O O . ASP A 1 279 ? -18.748 103.818 96.207 1.00 17.40 280 ASP A O 1
ATOM 2370 N N . VAL A 1 280 ? -18.247 101.661 95.802 1.00 11.16 281 VAL A N 1
ATOM 2371 C CA . VAL A 1 280 ? -16.818 101.839 95.979 1.00 19.61 281 VAL A CA 1
ATOM 2372 C C . VAL A 1 280 ? -16.065 100.911 95.015 1.00 15.96 281 VAL A C 1
ATOM 2373 O O . VAL A 1 280 ? -16.508 99.792 94.729 1.00 12.59 281 VAL A O 1
ATOM 2377 N N . ILE A 1 281 ? -14.957 101.417 94.474 1.00 11.67 282 ILE A N 1
ATOM 2378 C CA . ILE A 1 281 ? -14.117 100.661 93.558 1.00 12.96 282 ILE A CA 1
ATOM 2379 C C . ILE A 1 281 ? -13.088 99.868 94.340 1.00 18.83 282 ILE A C 1
ATOM 2380 O O . ILE A 1 281 ? -12.494 100.370 95.298 1.00 14.90 282 ILE A O 1
ATOM 2385 N N . SER A 1 282 ? -12.884 98.624 93.939 1.00 14.04 283 SER A N 1
ATOM 2386 C CA . SER A 1 282 ? -11.890 97.792 94.590 1.00 15.32 283 SER A CA 1
ATOM 2387 C C . SER A 1 282 ? -11.207 96.957 93.543 1.00 12.64 283 SER A C 1
ATOM 2388 O O . SER A 1 282 ? -11.819 96.656 92.522 1.00 12.22 283 SER A O 1
ATOM 2391 N N . TRP A 1 283 ? -9.945 96.590 93.768 1.00 16.18 284 TRP A N 1
ATOM 2392 C CA . TRP A 1 283 ? -9.282 95.763 92.753 1.00 15.78 284 TRP A CA 1
ATOM 2393 C C . TRP A 1 283 ? -8.153 94.852 93.243 1.00 15.92 284 TRP A C 1
ATOM 2394 O O . TRP A 1 283 ? -7.733 94.909 94.395 1.00 15.54 284 TRP A O 1
ATOM 2405 N N . ASP A 1 284 ? -7.695 93.992 92.337 1.00 18.69 285 ASP A N 1
ATOM 2406 C CA . ASP A 1 284 ? -6.774 92.912 92.664 1.00 24.72 285 ASP A CA 1
ATOM 2407 C C . ASP A 1 284 ? -5.442 93.082 91.969 1.00 16.00 285 ASP A C 1
ATOM 2408 O O . ASP A 1 284 ? -5.358 92.968 90.748 1.00 18.56 285 ASP A O 1
ATOM 2413 N N . ALA A 1 285 ? -4.400 93.337 92.747 1.00 12.49 286 ALA A N 1
ATOM 2414 C CA . ALA A 1 285 ? -3.095 93.642 92.182 1.00 13.81 286 ALA A CA 1
ATOM 2415 C C . ALA A 1 285 ? -2.129 92.478 92.331 1.00 12.62 286 ALA A C 1
ATOM 2416 O O . ALA A 1 285 ? -1.867 92.020 93.442 1.00 13.74 286 ALA A O 1
ATOM 2418 N N . TYR A 1 286 ? -1.601 91.996 91.210 1.00 13.87 287 TYR A N 1
ATOM 2419 C CA . TYR A 1 286 ? -0.539 90.994 91.260 1.00 13.71 287 TYR A CA 1
ATOM 2420 C C . TYR A 1 286 ? 0.639 91.387 90.359 1.00 9.49 287 TYR A C 1
ATOM 2421 O O . TYR A 1 286 ? 0.847 90.804 89.305 1.00 15.00 287 TYR A O 1
ATOM 2430 N N . PRO A 1 287 ? 1.411 92.406 90.767 1.00 10.54 288 PRO A N 1
ATOM 2431 C CA . PRO A 1 287 ? 2.588 92.769 89.974 1.00 17.23 288 PRO A CA 1
ATOM 2432 C C . PRO A 1 287 ? 3.650 91.681 90.046 1.00 14.23 288 PRO A C 1
ATOM 2433 O O . PRO A 1 287 ? 3.801 91.063 91.101 1.00 7.04 288 PRO A O 1
ATOM 2437 N N . ALA A 1 288 ? 4.372 91.453 88.953 1.00 9.83 289 ALA A N 1
ATOM 2438 C CA . ALA A 1 288 ? 5.394 90.422 88.942 1.00 5.33 289 ALA A CA 1
ATOM 2439 C C . ALA A 1 288 ? 6.710 90.971 89.485 1.00 14.59 289 ALA A C 1
ATOM 2440 O O . ALA A 1 288 ? 7.677 91.153 88.738 1.00 6.38 289 ALA A O 1
ATOM 2442 N N . TRP A 1 289 ? 6.732 91.233 90.795 1.00 11.78 290 TRP A N 1
ATOM 2443 C CA . TRP A 1 289 ? 7.893 91.839 91.444 1.00 13.14 290 TRP A CA 1
ATOM 2444 C C . TRP A 1 289 ? 9.144 90.984 91.291 1.00 12.08 290 TRP A C 1
ATOM 2445 O O . TRP A 1 289 ? 9.098 89.766 91.433 1.00 6.04 290 TRP A O 1
ATOM 2456 N N . HIS A 1 290 ? 10.250 91.659 90.990 1.00 11.39 291 HIS A N 1
ATOM 2457 C CA . HIS A 1 290 ? 11.573 91.060 90.887 1.00 10.64 291 HIS A CA 1
ATOM 2458 C C . HIS A 1 290 ? 11.729 90.208 89.635 1.00 9.50 291 HIS A C 1
ATOM 2459 O O . HIS A 1 290 ? 12.588 89.328 89.586 1.00 8.37 291 HIS A O 1
ATOM 2466 N N . ASN A 1 291 ? 10.910 90.486 88.622 1.00 9.93 292 ASN A N 1
ATOM 2467 C CA . ASN A 1 291 ? 11.084 89.881 87.302 1.00 10.97 292 ASN A CA 1
ATOM 2468 C C . ASN A 1 291 ? 12.411 90.314 86.698 1.00 10.17 292 ASN A C 1
ATOM 2469 O O . ASN A 1 291 ? 13.049 91.242 87.190 1.00 8.75 292 ASN A O 1
ATOM 2474 N N . ASP A 1 292 ? 12.827 89.645 85.631 1.00 10.98 293 ASP A N 1
ATOM 2475 C CA . ASP A 1 292 ? 14.141 89.922 85.065 1.00 14.77 293 ASP A CA 1
ATOM 2476 C C . ASP A 1 292 ? 14.074 90.749 83.793 1.00 13.22 293 ASP A C 1
ATOM 2477 O O . ASP A 1 292 ? 15.015 90.736 83.008 1.00 15.56 293 ASP A O 1
ATOM 2482 N N . TRP A 1 293 ? 12.982 91.476 83.576 1.00 11.08 294 TRP A N 1
ATOM 2483 C CA . TRP A 1 293 ? 12.898 92.254 82.341 1.00 15.55 294 TRP A CA 1
ATOM 2484 C C . TRP A 1 293 ? 12.714 93.755 82.560 1.00 13.12 294 TRP A C 1
ATOM 2485 O O . TRP A 1 293 ? 12.747 94.524 81.609 1.00 19.25 294 TRP A O 1
ATOM 2496 N N . GLU A 1 294 ? 12.536 94.182 83.802 1.00 12.77 295 GLU A N 1
ATOM 2497 C CA . GLU A 1 294 ? 12.420 95.606 84.073 1.00 8.84 295 GLU A CA 1
ATOM 2498 C C . GLU A 1 294 ? 12.853 95.937 85.490 1.00 12.35 295 GLU A C 1
ATOM 2499 O O . GLU A 1 294 ? 12.929 95.060 86.345 1.00 12.33 295 GLU A O 1
ATOM 2505 N N . SER A 1 295 ? 13.112 97.214 85.739 1.00 13.47 296 SER A N 1
ATOM 2506 C CA . SER A 1 295 ? 13.441 97.666 87.080 1.00 11.53 296 SER A CA 1
ATOM 2507 C C . SER A 1 295 ? 12.223 97.624 88.011 1.00 8.76 296 SER A C 1
ATOM 2508 O O . SER A 1 295 ? 11.080 97.661 87.564 1.00 10.49 296 SER A O 1
ATOM 2511 N N . THR A 1 296 ? 12.480 97.554 89.311 1.00 9.04 297 THR A N 1
ATOM 2512 C CA . THR A 1 296 ? 11.427 97.610 90.305 1.00 6.79 297 THR A CA 1
ATOM 2513 C C . THR A 1 296 ? 10.641 98.927 90.172 1.00 12.47 297 THR A C 1
ATOM 2514 O O . THR A 1 296 ? 9.410 98.955 90.329 1.00 8.87 297 THR A O 1
ATOM 2518 N N . ALA A 1 297 ? 11.362 99.998 89.833 1.00 6.88 298 ALA A N 1
ATOM 2519 C CA . ALA A 1 297 ? 10.770 101.317 89.614 1.00 10.74 298 ALA A CA 1
ATOM 2520 C C . ALA A 1 297 ? 9.778 101.358 88.434 1.00 9.83 298 ALA A C 1
ATOM 2521 O O . ALA A 1 297 ? 8.716 101.981 88.541 1.00 9.50 298 ALA A O 1
ATOM 2523 N N . ASP A 1 298 ? 10.107 100.702 87.320 1.00 10.68 299 ASP A N 1
ATOM 2524 C CA . ASP A 1 298 ? 9.203 100.681 86.152 1.00 12.34 299 ASP A CA 1
ATOM 2525 C C . ASP A 1 298 ? 7.881 99.962 86.457 1.00 9.91 299 ASP A C 1
ATOM 2526 O O . ASP A 1 298 ? 6.771 100.435 86.107 1.00 13.97 299 ASP A O 1
ATOM 2531 N N . LEU A 1 299 ? 8.005 98.815 87.119 1.00 11.28 300 LEU A N 1
ATOM 2532 C CA . LEU A 1 299 ? 6.835 98.064 87.557 1.00 10.11 300 LEU A CA 1
ATOM 2533 C C . LEU A 1 299 ? 5.997 98.903 88.521 1.00 7.72 300 LEU A C 1
ATOM 2534 O O . LEU A 1 299 ? 4.767 98.989 88.379 1.00 8.79 300 LEU A O 1
ATOM 2539 N N . ALA A 1 300 ? 6.674 99.527 89.487 1.00 7.85 301 ALA A N 1
ATOM 2540 C CA . ALA A 1 300 ? 5.999 100.336 90.501 1.00 6.68 301 ALA A CA 1
ATOM 2541 C C . ALA A 1 300 ? 5.219 101.459 89.834 1.00 9.06 301 ALA A C 1
ATOM 2542 O O . ALA A 1 300 ? 4.080 101.742 90.205 1.00 7.35 301 ALA A O 1
ATOM 2544 N N . MET A 1 301 ? 5.839 102.077 88.834 1.00 10.66 302 MET A N 1
ATOM 2545 C CA . MET A 1 301 ? 5.184 103.099 88.027 1.00 9.91 302 MET A CA 1
ATOM 2546 C C . MET A 1 301 ? 3.918 102.564 87.364 1.00 11.09 302 MET A C 1
ATOM 2547 O O . MET A 1 301 ? 2.869 103.227 87.401 1.00 10.73 302 MET A O 1
ATOM 2552 N N . LYS A 1 302 ? 4.014 101.379 86.753 1.00 8.92 303 LYS A N 1
ATOM 2553 C CA . LYS A 1 302 ? 2.820 100.757 86.150 1.00 12.67 303 LYS A CA 1
ATOM 2554 C C . LYS A 1 302 ? 1.683 100.562 87.164 1.00 7.67 303 LYS A C 1
ATOM 2555 O O . LYS A 1 302 ? 0.485 100.835 86.883 1.00 7.68 303 LYS A O 1
ATOM 2561 N N . VAL A 1 303 ? 2.070 100.106 88.354 1.00 10.36 304 VAL A N 1
ATOM 2562 C CA . VAL A 1 303 ? 1.107 99.886 89.425 1.00 9.59 304 VAL A CA 1
ATOM 2563 C C . VAL A 1 303 ? 0.436 101.201 89.809 1.00 10.17 304 VAL A C 1
ATOM 2564 O O . VAL A 1 303 ? -0.787 101.280 89.959 1.00 8.47 304 VAL A O 1
ATOM 2568 N N . GLY A 1 304 ? 1.249 102.243 89.941 1.00 11.96 305 GLY A N 1
ATOM 2569 C CA . GLY A 1 304 ? 0.747 103.557 90.292 1.00 8.79 305 GLY A CA 1
ATOM 2570 C C . GLY A 1 304 ? -0.215 104.077 89.241 1.00 16.57 305 GLY A C 1
ATOM 2571 O O . GLY A 1 304 ? -1.211 104.710 89.573 1.00 10.15 305 GLY A O 1
ATOM 2572 N N . PHE A 1 305 ? 0.084 103.801 87.972 1.00 14.06 306 PHE A N 1
ATOM 2573 C CA . PHE A 1 305 ? -0.810 104.175 86.891 1.00 7.62 306 PHE A CA 1
ATOM 2574 C C . PHE A 1 305 ? -2.171 103.523 87.090 1.00 11.08 306 PHE A C 1
ATOM 2575 O O . PHE A 1 305 ? -3.212 104.216 87.077 1.00 10.79 306 PHE A O 1
ATOM 2583 N N . ILE A 1 306 ? -2.183 102.204 87.287 1.00 9.06 307 ILE A N 1
ATOM 2584 C CA . ILE A 1 306 ? -3.494 101.563 87.491 1.00 20.40 307 ILE A CA 1
ATOM 2585 C C . ILE A 1 306 ? -4.220 102.090 88.740 1.00 13.57 307 ILE A C 1
ATOM 2586 O O . ILE A 1 306 ? -5.440 102.304 88.723 1.00 9.10 307 ILE A O 1
ATOM 2591 N N . ASN A 1 307 ? -3.476 102.319 89.815 1.00 13.75 308 ASN A N 1
ATOM 2592 C CA . ASN A 1 307 ? -4.080 102.907 91.002 1.00 6.97 308 ASN A CA 1
ATOM 2593 C C . ASN A 1 307 ? -4.724 104.238 90.681 1.00 9.71 308 ASN A C 1
ATOM 2594 O O . ASN A 1 307 ? -5.825 104.513 91.113 1.00 10.17 308 ASN A O 1
ATOM 2599 N N . ASP A 1 308 ? -4.039 105.066 89.907 1.00 7.77 309 ASP A N 1
ATOM 2600 C CA . ASP A 1 308 ? -4.570 106.375 89.608 1.00 8.76 309 ASP A CA 1
ATOM 2601 C C . ASP A 1 308 ? -5.848 106.221 88.794 1.00 17.76 309 ASP A C 1
ATOM 2602 O O . ASP A 1 308 ? -6.847 106.936 89.008 1.00 14.28 309 ASP A O 1
ATOM 2607 N N . LEU A 1 309 ? -5.831 105.258 87.885 1.00 11.83 310 LEU A N 1
ATOM 2608 C CA . LEU A 1 309 ? -7.010 105.012 87.085 1.00 9.16 310 LEU A CA 1
ATOM 2609 C C . LEU A 1 309 ? -8.206 104.645 87.975 1.00 12.98 310 LEU A C 1
ATOM 2610 O O . LEU A 1 309 ? -9.269 105.274 87.898 1.00 15.78 310 LEU A O 1
ATOM 2615 N N . TYR A 1 310 ? -8.023 103.653 88.840 1.00 14.96 311 TYR A N 1
ATOM 2616 C CA . TYR A 1 310 ? -9.142 103.112 89.611 1.00 14.99 311 TYR A CA 1
ATOM 2617 C C . TYR A 1 310 ? -9.594 104.022 90.757 1.00 11.56 311 TYR A C 1
ATOM 2618 O O . TYR A 1 310 ? -10.764 104.017 91.143 1.00 6.19 311 TYR A O 1
ATOM 2627 N N . ARG A 1 311 ? -8.676 104.812 91.293 1.00 8.53 312 ARG A N 1
ATOM 2628 C CA . ARG A 1 311 ? -9.064 105.843 92.238 1.00 11.87 312 ARG A CA 1
ATOM 2629 C C . ARG A 1 311 ? -9.942 106.836 91.502 1.00 10.36 312 ARG A C 1
ATOM 2630 O O . ARG A 1 311 ? -11.042 107.153 91.948 1.00 13.22 312 ARG A O 1
ATOM 2638 N N . SER A 1 312 ? -9.472 107.289 90.345 1.00 10.69 313 SER A N 1
ATOM 2639 C CA . SER A 1 312 ? -10.176 108.348 89.636 1.00 12.19 313 SER A CA 1
ATOM 2640 C C . SER A 1 312 ? -11.582 107.984 89.136 1.00 17.16 313 SER A C 1
ATOM 2641 O O . SER A 1 312 ? -12.384 108.880 88.903 1.00 21.95 313 SER A O 1
ATOM 2644 N N . LEU A 1 313 ? -11.888 106.697 88.970 1.00 20.65 314 LEU A N 1
ATOM 2645 C CA . LEU A 1 313 ? -13.222 106.287 88.492 1.00 14.28 314 LEU A CA 1
ATOM 2646 C C . LEU A 1 313 ? -14.381 106.923 89.254 1.00 17.82 314 LEU A C 1
ATOM 2647 O O . LEU A 1 313 ? -15.384 107.335 88.663 1.00 15.00 314 LEU A O 1
ATOM 2652 N N . LYS A 1 314 ? -14.244 107.002 90.569 1.00 17.44 315 LYS A N 1
ATOM 2653 C CA . LYS A 1 314 ? -15.291 107.595 91.377 1.00 17.65 315 LYS A CA 1
ATOM 2654 C C . LYS A 1 314 ? -14.745 108.715 92.255 1.00 16.28 315 LYS A C 1
ATOM 2655 O O . LYS A 1 314 ? -15.419 109.162 93.184 1.00 23.67 315 LYS A O 1
ATOM 2661 N N . GLN A 1 315 ? -13.526 109.152 91.944 1.00 22.40 316 GLN A N 1
ATOM 2662 C CA . GLN A 1 315 ? -12.917 110.333 92.556 1.00 23.07 316 GLN A CA 1
ATOM 2663 C C . GLN A 1 315 ? -13.058 110.312 94.079 1.00 25.59 316 GLN A C 1
ATOM 2664 O O . GLN A 1 315 ? -13.484 111.292 94.703 1.00 25.91 316 GLN A O 1
ATOM 2670 N N . GLN A 1 316 ? -12.711 109.167 94.656 1.00 19.58 317 GLN A N 1
ATOM 2671 C CA . GLN A 1 316 ? -12.811 108.927 96.089 1.00 18.94 317 GLN A CA 1
ATOM 2672 C C . GLN A 1 316 ? -11.803 107.819 96.425 1.00 21.68 317 GLN A C 1
ATOM 2673 O O . GLN A 1 316 ? -11.242 107.211 95.516 1.00 18.27 317 GLN A O 1
ATOM 2679 N N . PRO A 1 317 ? -11.559 107.547 97.719 1.00 19.90 318 PRO A N 1
ATOM 2680 C CA . PRO A 1 317 ? -10.628 106.443 97.980 1.00 16.08 318 PRO A CA 1
ATOM 2681 C C . PRO A 1 317 ? -11.119 105.107 97.400 1.00 19.45 318 PRO A C 1
ATOM 2682 O O . PRO A 1 317 ? -12.329 104.883 97.313 1.00 16.09 318 PRO A O 1
ATOM 2686 N N . PHE A 1 318 ? -10.193 104.242 96.998 1.00 10.56 319 PHE A N 1
ATOM 2687 C CA . PHE A 1 318 ? -10.560 102.913 96.526 1.00 11.69 319 PHE A CA 1
ATOM 2688 C C . PHE A 1 318 ? -10.124 101.860 97.538 1.00 9.90 319 PHE A C 1
ATOM 2689 O O . PHE A 1 318 ? -9.451 102.162 98.507 1.00 12.96 319 PHE A O 1
ATOM 2697 N N . LEU A 1 319 ? -10.511 100.617 97.314 1.00 16.15 320 LEU A N 1
ATOM 2698 C CA . LEU A 1 319 ? -10.123 99.562 98.225 1.00 18.25 320 LEU A CA 1
ATOM 2699 C C . LEU A 1 319 ? -9.324 98.490 97.489 1.00 13.71 320 LEU A C 1
ATOM 2700 O O . LEU A 1 319 ? -9.806 97.865 96.549 1.00 17.50 320 LEU A O 1
ATOM 2705 N N . LEU A 1 320 ? -8.076 98.303 97.900 1.00 18.40 321 LEU A N 1
ATOM 2706 C CA . LEU A 1 320 ? -7.326 97.155 97.431 1.00 12.17 321 LEU A CA 1
ATOM 2707 C C . LEU A 1 320 ? -8.003 95.927 98.013 1.00 17.88 321 LEU A C 1
ATOM 2708 O O . LEU A 1 320 ? -8.002 95.737 99.230 1.00 12.60 321 LEU A O 1
ATOM 2713 N N . MET A 1 321 ? -8.616 95.117 97.149 1.00 18.56 322 MET A N 1
ATOM 2714 C CA . MET A 1 321 ? -9.342 93.932 97.604 1.00 19.48 322 MET A CA 1
ATOM 2715 C C . MET A 1 321 ? -8.412 92.719 97.668 1.00 19.14 322 MET A C 1
ATOM 2716 O O . MET A 1 321 ? -8.527 91.865 98.559 1.00 16.70 322 MET A O 1
ATOM 2721 N N . GLU A 1 322 ? -7.484 92.646 96.722 1.00 13.41 323 GLU A N 1
ATOM 2722 C CA . GLU A 1 322 ? -6.534 91.548 96.707 1.00 16.11 323 GLU A CA 1
ATOM 2723 C C . GLU A 1 322 ? -5.126 92.004 96.339 1.00 23.91 323 GLU A C 1
ATOM 2724 O O . GLU A 1 322 ? -4.935 92.887 95.499 1.00 16.84 323 GLU A O 1
ATOM 2730 N N . CYS A 1 323 ? -4.151 91.393 97.004 1.00 16.72 324 CYS A N 1
ATOM 2731 C CA . CYS A 1 323 ? -2.762 91.340 96.554 1.00 15.97 324 CYS A CA 1
ATOM 2732 C C . CYS A 1 323 ? -2.155 90.137 97.273 1.00 21.04 324 CYS A C 1
ATOM 2733 O O . CYS A 1 323 ? -2.791 89.574 98.168 1.00 18.28 324 CYS A O 1
ATOM 2736 N N . THR A 1 324 ? -0.963 89.708 96.875 1.00 15.06 325 THR A N 1
ATOM 2737 C CA . THR A 1 324 ? -0.326 88.589 97.573 1.00 23.19 325 THR A CA 1
ATOM 2738 C C . THR A 1 324 ? 0.752 89.123 98.507 1.00 13.49 325 THR A C 1
ATOM 2739 O O . THR A 1 324 ? 1.495 90.038 98.147 1.00 20.52 325 THR A O 1
ATOM 2743 N N . PRO A 1 325 ? 0.810 88.575 99.731 1.00 21.43 326 PRO A N 1
ATOM 2744 C CA . PRO A 1 325 ? 1.846 88.910 100.718 1.00 20.43 326 PRO A CA 1
ATOM 2745 C C . PRO A 1 325 ? 3.189 88.270 100.368 1.00 13.56 326 PRO A C 1
ATOM 2746 O O . PRO A 1 325 ? 4.196 88.533 101.020 1.00 18.57 326 PRO A O 1
ATOM 2750 N N . SER A 1 326 ? 3.204 87.437 99.336 1.00 20.95 327 SER A N 1
ATOM 2751 C CA . SER A 1 326 ? 4.430 86.747 98.952 1.00 17.13 327 SER A CA 1
ATOM 2752 C C . SER A 1 326 ? 4.469 86.489 97.442 1.00 12.97 327 SER A C 1
ATOM 2753 O O . SER A 1 326 ? 4.997 87.310 96.682 1.00 12.29 327 SER A O 1
ATOM 2756 N N . LEU A 1 327 ? 3.888 85.371 97.010 1.00 13.65 328 LEU A N 1
ATOM 2757 C CA . LEU A 1 327 ? 3.940 84.977 95.597 1.00 12.25 328 LEU A CA 1
ATOM 2758 C C . LEU A 1 327 ? 2.547 84.551 95.111 1.00 13.29 328 LEU A C 1
ATOM 2759 O O . LEU A 1 327 ? 1.619 84.472 95.915 1.00 13.44 328 LEU A O 1
ATOM 2764 N N . VAL A 1 328 ? 2.386 84.342 93.801 1.00 11.24 329 VAL A N 1
ATOM 2765 C CA . VAL A 1 328 ? 1.147 83.770 93.276 1.00 17.03 329 VAL A CA 1
ATOM 2766 C C . VAL A 1 328 ? 1.406 82.372 92.699 1.00 11.92 329 VAL A C 1
ATOM 2767 O O . VAL A 1 328 ? 2.500 81.831 92.842 1.00 12.99 329 VAL A O 1
ATOM 2771 N N . ASN A 1 329 ? 0.406 81.788 92.047 1.00 13.69 330 ASN A N 1
ATOM 2772 C CA . ASN A 1 329 ? 0.512 80.394 91.607 1.00 14.72 330 ASN A CA 1
ATOM 2773 C C . ASN A 1 329 ? 0.509 80.254 90.098 1.00 14.55 330 ASN A C 1
ATOM 2774 O O . ASN A 1 329 ? 0.992 79.262 89.553 1.00 17.64 330 ASN A O 1
ATOM 2779 N N . TRP A 1 330 ? -0.036 81.264 89.432 1.00 15.11 331 TRP A N 1
ATOM 2780 C CA . TRP A 1 330 ? -0.408 81.164 88.025 1.00 16.09 331 TRP A CA 1
ATOM 2781 C C . TRP A 1 330 ? 0.527 81.905 87.088 1.00 16.18 331 TRP A C 1
ATOM 2782 O O . TRP A 1 330 ? 0.262 81.969 85.891 1.00 17.33 331 TRP A O 1
ATOM 2793 N N . HIS A 1 331 ? 1.605 82.467 87.633 1.00 16.94 332 HIS A N 1
ATOM 2794 C CA . HIS A 1 331 ? 2.609 83.167 86.828 1.00 17.25 332 HIS A CA 1
ATOM 2795 C C . HIS A 1 331 ? 3.620 82.183 86.249 1.00 15.48 332 HIS A C 1
ATOM 2796 O O . HIS A 1 331 ? 3.810 81.107 86.808 1.00 18.97 332 HIS A O 1
ATOM 2803 N N . LYS A 1 332 ? 4.252 82.549 85.131 1.00 14.19 333 LYS A N 1
ATOM 2804 C CA . LYS A 1 332 ? 5.249 81.694 84.483 1.00 14.32 333 LYS A CA 1
ATOM 2805 C C . LYS A 1 332 ? 6.433 81.442 85.404 1.00 18.23 333 LYS A C 1
ATOM 2806 O O . LYS A 1 332 ? 7.080 80.394 85.343 1.00 15.72 333 LYS A O 1
ATOM 2812 N N . VAL A 1 333 ? 6.714 82.429 86.247 1.00 16.16 334 VAL A N 1
ATOM 2813 C CA . VAL A 1 333 ? 7.750 82.330 87.267 1.00 12.61 334 VAL A CA 1
ATOM 2814 C C . VAL A 1 333 ? 7.165 82.882 88.544 1.00 12.65 334 VAL A C 1
ATOM 2815 O O . VAL A 1 333 ? 7.001 84.094 88.670 1.00 13.57 334 VAL A O 1
ATOM 2819 N N . ASN A 1 334 ? 6.843 82.004 89.488 1.00 10.73 335 ASN A N 1
ATOM 2820 C CA . ASN A 1 334 ? 6.197 82.439 90.723 1.00 19.66 335 ASN A CA 1
ATOM 2821 C C . ASN A 1 334 ? 7.189 82.844 91.804 1.00 12.70 335 ASN A C 1
ATOM 2822 O O . ASN A 1 334 ? 7.352 82.164 92.806 1.00 10.73 335 ASN A O 1
ATOM 2827 N N . LYS A 1 335 ? 7.843 83.973 91.578 1.00 8.95 336 LYS A N 1
ATOM 2828 C CA . LYS A 1 335 ? 8.821 84.500 92.511 1.00 13.50 336 LYS A CA 1
ATOM 2829 C C . LYS A 1 335 ? 8.109 85.273 93.619 1.00 13.39 336 LYS A C 1
ATOM 2830 O O . LYS A 1 335 ? 7.163 86.023 93.359 1.00 8.85 336 LYS A O 1
ATOM 2836 N N . ALA A 1 336 ? 8.567 85.076 94.851 1.00 5.47 337 ALA A N 1
ATOM 2837 C CA . ALA A 1 336 ? 8.013 85.768 96.004 1.00 9.06 337 ALA A CA 1
ATOM 2838 C C . ALA A 1 336 ? 8.661 87.129 96.213 1.00 13.65 337 ALA A C 1
ATOM 2839 O O . ALA A 1 336 ? 9.803 87.368 95.801 1.00 7.75 337 ALA A O 1
ATOM 2841 N N . LYS A 1 337 ? 7.907 88.019 96.854 1.00 13.59 338 LYS A N 1
ATOM 2842 C CA . LYS A 1 337 ? 8.417 89.310 97.280 1.00 12.09 338 LYS A CA 1
ATOM 2843 C C . LYS A 1 337 ? 9.649 89.158 98.169 1.00 15.00 338 LYS A C 1
ATOM 2844 O O . LYS A 1 337 ? 9.670 88.334 99.091 1.00 17.19 338 LYS A O 1
ATOM 2850 N N . ARG A 1 338 ? 10.675 89.951 97.883 1.00 7.15 339 ARG A N 1
ATOM 2851 C CA . ARG A 1 338 ? 11.855 90.035 98.739 1.00 8.60 339 ARG A CA 1
ATOM 2852 C C . ARG A 1 338 ? 11.494 90.751 100.025 1.00 7.36 339 ARG A C 1
ATOM 2853 O O . ARG A 1 338 ? 10.557 91.539 100.033 1.00 9.76 339 ARG A O 1
ATOM 2861 N N . PRO A 1 339 ? 12.231 90.475 101.117 1.00 12.66 340 PRO A N 1
ATOM 2862 C CA . PRO A 1 339 ? 12.011 91.186 102.386 1.00 6.77 340 PRO A CA 1
ATOM 2863 C C . PRO A 1 339 ? 11.874 92.686 102.152 1.00 9.67 340 PRO A C 1
ATOM 2864 O O . PRO A 1 339 ? 12.662 93.239 101.381 1.00 10.32 340 PRO A O 1
ATOM 2868 N N . GLY A 1 340 ? 10.875 93.317 102.763 1.00 5.54 341 GLY A N 1
ATOM 2869 C CA . GLY A 1 340 ? 10.668 94.744 102.612 1.00 5.55 341 GLY A CA 1
ATOM 2870 C C . GLY A 1 340 ? 9.746 95.147 101.466 1.00 13.50 341 GLY A C 1
ATOM 2871 O O . GLY A 1 340 ? 9.105 96.204 101.514 1.00 7.17 341 GLY A O 1
ATOM 2872 N N . MET A 1 341 ? 9.672 94.310 100.435 1.00 9.68 342 MET A N 1
ATOM 2873 C CA . MET A 1 341 ? 8.917 94.662 99.246 1.00 13.25 342 MET A CA 1
ATOM 2874 C C . MET A 1 341 ? 7.414 94.647 99.519 1.00 14.24 342 MET A C 1
ATOM 2875 O O . MET A 1 341 ? 6.654 95.433 98.933 1.00 10.25 342 MET A O 1
ATOM 2880 N N . HIS A 1 342 ? 6.978 93.755 100.405 1.00 9.65 343 HIS A N 1
ATOM 2881 C CA . HIS A 1 342 ? 5.562 93.704 100.719 1.00 8.95 343 HIS A CA 1
ATOM 2882 C C . HIS A 1 342 ? 5.141 94.976 101.441 1.00 7.32 343 HIS A C 1
ATOM 2883 O O . HIS A 1 342 ? 4.138 95.618 101.079 1.00 8.55 343 HIS A O 1
ATOM 2890 N N . PHE A 1 343 ? 5.918 95.349 102.452 1.00 7.23 344 PHE A N 1
ATOM 2891 C CA . PHE A 1 343 ? 5.657 96.591 103.174 1.00 13.64 344 PHE A CA 1
ATOM 2892 C C . PHE A 1 343 ? 5.591 97.792 102.201 1.00 9.91 344 PHE A C 1
ATOM 2893 O O . PHE A 1 343 ? 4.627 98.596 102.204 1.00 8.46 344 PHE A O 1
ATOM 2901 N N . LEU A 1 344 ? 6.606 97.870 101.347 1.00 7.54 345 LEU A N 1
ATOM 2902 C CA . LEU A 1 344 ? 6.746 98.937 100.358 1.00 7.67 345 LEU A CA 1
ATOM 2903 C C . LEU A 1 344 ? 5.537 99.042 99.441 1.00 8.25 345 LEU A C 1
ATOM 2904 O O . LEU A 1 344 ? 4.949 100.128 99.295 1.00 10.74 345 LEU A O 1
ATOM 2909 N N . SER A 1 345 ? 5.164 97.914 98.837 1.00 6.38 346 SER A N 1
ATOM 2910 C CA . SER A 1 345 ? 4.027 97.874 97.917 1.00 6.09 346 SER A CA 1
ATOM 2911 C C . SER A 1 345 ? 2.700 98.228 98.618 1.00 7.72 346 SER A C 1
ATOM 2912 O O . SER A 1 345 ? 1.844 98.921 98.044 1.00 9.20 346 SER A O 1
ATOM 2915 N N . SER A 1 346 ? 2.532 97.779 99.858 1.00 4.84 347 SER A N 1
ATOM 2916 C CA . SER A 1 346 ? 1.320 98.130 100.584 1.00 7.43 347 SER A CA 1
ATOM 2917 C C . SER A 1 346 ? 1.237 99.639 100.819 1.00 6.94 347 SER A C 1
ATOM 2918 O O . SER A 1 346 ? 0.167 100.278 100.634 1.00 8.97 347 SER A O 1
ATOM 2921 N N . MET A 1 347 ? 2.371 100.215 101.214 1.00 5.42 348 MET A N 1
ATOM 2922 C CA . MET A 1 347 ? 2.409 101.658 101.414 1.00 9.09 348 MET A CA 1
ATOM 2923 C C . MET A 1 347 ? 2.116 102.391 100.106 1.00 9.74 348 MET A C 1
ATOM 2924 O O . MET A 1 347 ? 1.428 103.418 100.116 1.00 6.36 348 MET A O 1
ATOM 2929 N N . GLN A 1 348 ? 2.618 101.861 98.987 1.00 6.10 349 GLN A N 1
ATOM 2930 C CA . GLN A 1 348 ? 2.347 102.483 97.694 1.00 5.97 349 GLN A CA 1
ATOM 2931 C C . GLN A 1 348 ? 0.857 102.466 97.402 1.00 14.32 349 GLN A C 1
ATOM 2932 O O . GLN A 1 348 ? 0.295 103.432 96.863 1.00 9.75 349 GLN A O 1
ATOM 2938 N N . MET A 1 349 ? 0.218 101.359 97.767 1.00 8.88 350 MET A N 1
ATOM 2939 C CA . MET A 1 349 ? -1.217 101.245 97.577 1.00 9.49 350 MET A CA 1
ATOM 2940 C C . MET A 1 349 ? -1.953 102.313 98.368 1.00 14.07 350 MET A C 1
ATOM 2941 O O . MET A 1 349 ? -2.843 102.982 97.825 1.00 14.34 350 MET A O 1
ATOM 2946 N N . ILE A 1 350 ? -1.585 102.488 99.637 1.00 8.12 351 ILE A N 1
ATOM 2947 C CA . ILE A 1 350 ? -2.229 103.538 100.434 1.00 4.84 351 ILE A CA 1
ATOM 2948 C C . ILE A 1 350 ? -1.943 104.941 99.862 1.00 8.77 351 ILE A C 1
ATOM 2949 O O . ILE A 1 350 ? -2.788 105.832 99.896 1.00 8.91 351 ILE A O 1
ATOM 2954 N N . ALA A 1 351 ? -0.751 105.128 99.318 1.00 11.84 352 ALA A N 1
ATOM 2955 C CA . ALA A 1 351 ? -0.326 106.441 98.867 1.00 11.32 352 ALA A CA 1
ATOM 2956 C C . ALA A 1 351 ? -1.114 106.925 97.639 1.00 13.42 352 ALA A C 1
ATOM 2957 O O . ALA A 1 351 ? -1.310 108.127 97.458 1.00 10.48 352 ALA A O 1
ATOM 2959 N N . HIS A 1 352 ? -1.559 105.994 96.801 1.00 12.20 353 HIS A N 1
ATOM 2960 C CA . HIS A 1 352 ? -2.281 106.354 95.591 1.00 4.56 353 HIS A CA 1
ATOM 2961 C C . HIS A 1 352 ? -3.784 106.300 95.806 1.00 7.90 353 HIS A C 1
ATOM 2962 O O . HIS A 1 352 ? -4.543 106.481 94.863 1.00 5.85 353 HIS A O 1
ATOM 2969 N N . GLY A 1 353 ? -4.216 106.075 97.048 1.00 9.93 354 GLY A N 1
ATOM 2970 C CA . GLY A 1 353 ? -5.616 106.257 97.388 1.00 8.98 354 GLY A CA 1
ATOM 2971 C C . GLY A 1 353 ? -6.379 105.136 98.081 1.00 12.12 354 GLY A C 1
ATOM 2972 O O . GLY A 1 353 ? -7.519 105.335 98.498 1.00 19.39 354 GLY A O 1
ATOM 2973 N N . SER A 1 354 ? -5.776 103.965 98.226 1.00 10.45 355 SER A N 1
ATOM 2974 C CA . SER A 1 354 ? -6.479 102.854 98.874 1.00 9.50 355 SER A CA 1
ATOM 2975 C C . SER A 1 354 ? -6.702 103.068 100.375 1.00 9.35 355 SER A C 1
ATOM 2976 O O . SER A 1 354 ? -5.802 103.519 101.090 1.00 10.30 355 SER A O 1
ATOM 2979 N N . ASP A 1 355 ? -7.903 102.744 100.849 1.00 14.44 356 ASP A N 1
ATOM 2980 C CA . ASP A 1 355 ? -8.181 102.711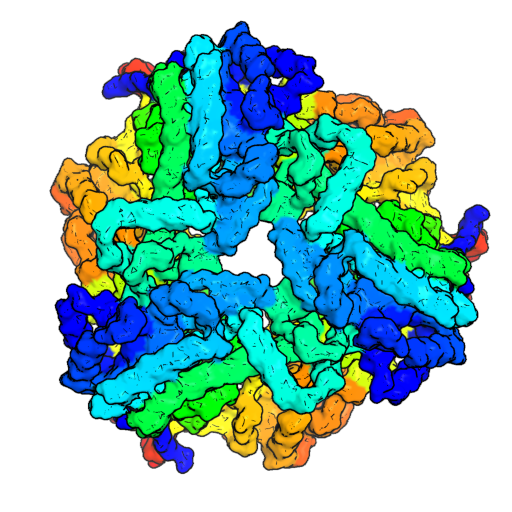 102.288 1.00 14.00 356 ASP A CA 1
ATOM 2981 C C . ASP A 1 355 ? -8.166 101.281 102.829 1.00 9.61 356 ASP A C 1
ATOM 2982 O O . ASP A 1 355 ? -8.754 100.997 103.874 1.00 14.82 356 ASP A O 1
ATOM 2987 N N . SER A 1 356 ? -7.476 100.385 102.132 1.00 9.20 357 SER A N 1
ATOM 2988 C CA . SER A 1 356 ? -7.329 99.012 102.606 1.00 14.57 357 SER A CA 1
ATOM 2989 C C . SER A 1 356 ? -6.075 98.337 102.066 1.00 15.98 357 SER A C 1
ATOM 2990 O O . SER A 1 356 ? -5.572 98.701 101.009 1.00 10.51 357 SER A O 1
ATOM 2993 N N . ILE A 1 357 ? -5.578 97.367 102.826 1.00 9.12 358 ILE A N 1
ATOM 2994 C CA . ILE A 1 357 ? -4.641 96.368 102.349 1.00 10.51 358 ILE A CA 1
ATOM 2995 C C . ILE A 1 357 ? -5.262 94.982 102.595 1.00 13.45 358 ILE A C 1
ATOM 2996 O O . ILE A 1 357 ? -5.348 94.477 103.737 1.00 13.92 358 ILE A O 1
ATOM 3001 N N . LEU A 1 358 ? -5.727 94.386 101.505 1.00 8.60 359 LEU A N 1
ATOM 3002 C CA . LEU A 1 358 ? -6.393 93.101 101.565 1.00 12.70 359 LEU A CA 1
ATOM 3003 C C . LEU A 1 358 ? -5.699 92.101 100.633 1.00 17.73 359 LEU A C 1
ATOM 3004 O O . LEU A 1 358 ? -5.269 92.434 99.522 1.00 9.66 359 LEU A O 1
ATOM 3009 N N . TYR A 1 359 ? -5.593 90.873 101.124 1.00 10.39 360 TYR A N 1
ATOM 3010 C CA . TYR A 1 359 ? -4.865 89.808 100.476 1.00 11.27 360 TYR A CA 1
ATOM 3011 C C . TYR A 1 359 ? -5.770 88.742 99.891 1.00 14.30 360 TYR A C 1
ATOM 3012 O O . TYR A 1 359 ? -6.912 88.522 100.328 1.00 16.38 360 TYR A O 1
ATOM 3021 N N . PHE A 1 360 ? -5.240 88.066 98.891 1.00 15.33 361 PHE A N 1
ATOM 3022 C CA . PHE A 1 360 ? -5.633 86.699 98.688 1.00 20.45 361 PHE A CA 1
ATOM 3023 C C . PHE A 1 360 ? -4.408 85.869 99.015 1.00 17.96 361 PHE A C 1
ATOM 3024 O O . PHE A 1 360 ? -3.374 86.034 98.372 1.00 20.32 361 PHE A O 1
ATOM 3032 N N . GLN A 1 361 ? -4.497 84.995 100.013 1.00 18.34 362 GLN A N 1
ATOM 3033 C CA . GLN A 1 361 ? -5.665 84.829 100.869 1.00 15.74 362 GLN A CA 1
ATOM 3034 C C . GLN A 1 361 ? -5.173 84.772 102.322 1.00 14.53 362 GLN A C 1
ATOM 3035 O O . GLN A 1 361 ? -3.997 85.020 102.583 1.00 13.51 362 GLN A O 1
ATOM 3041 N N . TRP A 1 362 ? -6.053 84.457 103.268 1.00 11.89 363 TRP A N 1
ATOM 3042 C CA . TRP A 1 362 ? -5.619 84.359 104.655 1.00 7.16 363 TRP A CA 1
ATOM 3043 C C . TRP A 1 362 ? -4.753 83.128 104.873 1.00 10.67 363 TRP A C 1
ATOM 3044 O O . TRP A 1 362 ? -3.621 83.222 105.352 1.00 7.20 363 TRP A O 1
ATOM 3055 N N . ARG A 1 363 ? -5.311 81.972 104.532 1.00 10.84 364 ARG A N 1
ATOM 3056 C CA . ARG A 1 363 ? -4.631 80.701 104.713 1.00 11.32 364 ARG A CA 1
ATOM 3057 C C . ARG A 1 363 ? -4.569 79.921 103.399 1.00 10.87 364 ARG A C 1
ATOM 3058 O O . ARG A 1 363 ? -5.571 79.794 102.698 1.00 13.86 364 ARG A O 1
ATOM 3066 N N . LYS A 1 364 ? -3.392 79.395 103.077 1.00 14.06 365 LYS A N 1
ATOM 3067 C CA . LYS A 1 364 ? -3.210 78.587 101.876 1.00 11.93 365 LYS A CA 1
ATOM 3068 C C . LYS A 1 364 ? -4.183 77.426 101.800 1.00 14.19 365 LYS A C 1
ATOM 3069 O O . LYS A 1 364 ? -4.447 76.746 102.798 1.00 12.57 365 LYS A O 1
ATOM 3075 N N . SER A 1 365 ? -4.721 77.221 100.604 1.00 15.18 366 SER A N 1
ATOM 3076 C CA . SER A 1 365 ? -5.507 76.038 100.298 1.00 14.75 366 SER A CA 1
ATOM 3077 C C . SER A 1 365 ? -4.639 74.798 100.419 1.00 7.24 366 SER A C 1
ATOM 3078 O O . SER A 1 365 ? -3.511 74.791 99.977 1.00 10.42 366 SER A O 1
ATOM 3081 N N . ARG A 1 366 ? -5.154 73.737 101.010 1.00 9.41 367 ARG A N 1
ATOM 3082 C CA . ARG A 1 366 ? -4.321 72.560 101.144 1.00 10.04 367 ARG A CA 1
ATOM 3083 C C . ARG A 1 366 ? -4.173 71.825 99.824 1.00 14.00 367 ARG A C 1
ATOM 3084 O O . ARG A 1 366 ? -3.161 71.162 99.573 1.00 7.69 367 ARG A O 1
ATOM 3092 N N . GLY A 1 367 ? -5.197 71.936 98.986 1.00 9.20 368 GLY A N 1
ATOM 3093 C CA . GLY A 1 367 ? -5.201 71.260 97.703 1.00 16.40 368 GLY A CA 1
ATOM 3094 C C . GLY A 1 367 ? -5.763 72.168 96.629 1.00 15.66 368 GLY A C 1
ATOM 3095 O O . GLY A 1 367 ? -6.123 73.312 96.911 1.00 13.35 368 GLY A O 1
ATOM 3096 N N . SER A 1 368 ? -5.823 71.642 95.409 1.00 10.77 369 SER A N 1
ATOM 3097 C CA . SER A 1 368 ? -6.336 72.347 94.228 1.00 9.31 369 SER A CA 1
ATOM 3098 C C . SER A 1 368 ? -5.476 73.500 93.735 1.00 10.24 369 SER A C 1
ATOM 3099 O O . SER A 1 368 ? -4.367 73.723 94.212 1.00 12.20 369 SER A O 1
ATOM 3102 N N . PHE A 1 369 ? -6.043 74.237 92.785 1.00 9.39 370 PHE A N 1
ATOM 3103 C CA . PHE A 1 369 ? -5.324 75.113 91.866 1.00 8.77 370 PHE A CA 1
ATOM 3104 C C . PHE A 1 369 ? -4.450 76.190 92.526 1.00 11.73 370 PHE A C 1
ATOM 3105 O O . PHE A 1 369 ? -3.442 76.617 91.953 1.00 10.87 370 PHE A O 1
ATOM 3113 N N . GLU A 1 370 ? -4.826 76.639 93.718 1.00 10.86 371 GLU A N 1
ATOM 3114 C CA . GLU A 1 370 ? -4.094 77.732 94.351 1.00 11.63 371 GLU A CA 1
ATOM 3115 C C . GLU A 1 370 ? -3.519 77.331 95.712 1.00 13.68 371 GLU A C 1
ATOM 3116 O O . GLU A 1 370 ? -3.412 78.154 96.624 1.00 10.16 371 GLU A O 1
ATOM 3122 N N . LYS A 1 371 ? -3.129 76.065 95.835 1.00 9.58 372 LYS A N 1
ATOM 3123 C CA . LYS A 1 371 ? -2.559 75.564 97.075 1.00 8.33 372 LYS A CA 1
ATOM 3124 C C . LYS A 1 371 ? -1.156 76.143 97.276 1.00 12.60 372 LYS A C 1
ATOM 3125 O O . LYS A 1 371 ? -0.616 76.103 98.373 1.00 12.28 372 LYS A O 1
ATOM 3131 N N . PHE A 1 372 ? -0.573 76.711 96.228 1.00 6.05 373 PHE A N 1
ATOM 3132 C CA . PHE A 1 372 ? 0.749 77.302 96.359 1.00 5.20 373 PHE A CA 1
ATOM 3133 C C . PHE A 1 372 ? 0.693 78.805 96.116 1.00 13.08 373 PHE A C 1
ATOM 3134 O O . PHE A 1 372 ? 1.730 79.464 96.006 1.00 10.46 373 PHE A O 1
ATOM 3142 N N . HIS A 1 373 ? -0.520 79.342 96.010 1.00 10.87 374 HIS A N 1
ATOM 3143 C CA . HIS A 1 373 ? -0.707 80.784 95.952 1.00 11.73 374 HIS A CA 1
ATOM 3144 C C . HIS A 1 373 ? -0.286 81.346 97.302 1.00 11.01 374 HIS A C 1
ATOM 3145 O O . HIS A 1 373 ? -0.432 80.674 98.323 1.00 7.65 374 HIS A O 1
ATOM 3152 N N . GLY A 1 374 ? 0.260 82.558 97.310 1.00 9.98 375 GLY A N 1
ATOM 3153 C CA . GLY A 1 374 ? 0.649 83.193 98.556 1.00 11.61 375 GLY A CA 1
ATOM 3154 C C . GLY A 1 374 ? -0.521 83.375 99.510 1.00 11.25 375 GLY A C 1
ATOM 3155 O O . GLY A 1 374 ? -1.676 83.465 99.093 1.00 8.90 375 GLY A O 1
ATOM 3156 N N . ALA A 1 375 ? -0.213 83.392 100.800 1.00 5.80 376 ALA A N 1
ATOM 3157 C CA . ALA A 1 375 ? -1.187 83.707 101.839 1.00 12.26 376 ALA A CA 1
ATOM 3158 C C . ALA A 1 375 ? -0.465 84.173 103.089 1.00 18.57 376 ALA A C 1
ATOM 3159 O O . ALA A 1 375 ? 0.752 84.004 103.214 1.00 9.03 376 ALA A O 1
ATOM 3161 N N . VAL A 1 376 ? -1.217 84.754 104.017 1.00 9.50 377 VAL A N 1
ATOM 3162 C CA . VAL A 1 376 ? -0.645 85.179 105.274 1.00 9.84 377 VAL A CA 1
ATOM 3163 C C . VAL A 1 376 ? -0.078 83.967 106.006 1.00 12.68 377 VAL A C 1
ATOM 3164 O O . VAL A 1 376 ? 1.033 84.013 106.543 1.00 8.34 377 VAL A O 1
ATOM 3168 N N . VAL A 1 377 ? -0.838 82.876 105.998 1.00 8.97 378 VAL A N 1
ATOM 3169 C CA . VAL A 1 377 ? -0.450 81.674 106.720 1.00 11.00 378 VAL A CA 1
ATOM 3170 C C . VAL A 1 377 ? -0.115 80.541 105.757 1.00 15.20 378 VAL A C 1
ATOM 3171 O O . VAL A 1 377 ? -0.931 80.151 104.919 1.00 11.72 378 VAL A O 1
ATOM 3175 N N . ASP A 1 378 ? 1.102 80.025 105.895 1.00 10.46 379 ASP A N 1
ATOM 3176 C CA . ASP A 1 378 ? 1.609 78.948 105.060 1.00 13.44 379 ASP A CA 1
ATOM 3177 C C . ASP A 1 378 ? 1.073 77.596 105.529 1.00 19.45 379 ASP A C 1
ATOM 3178 O O . ASP A 1 378 ? 0.335 77.520 106.515 1.00 11.91 379 ASP A O 1
ATOM 3183 N N . HIS A 1 379 ? 1.467 76.531 104.832 1.00 13.47 380 HIS A N 1
ATOM 3184 C CA . HIS A 1 379 ? 1.043 75.190 105.191 1.00 10.80 380 HIS A CA 1
ATOM 3185 C C . HIS A 1 379 ? 1.592 74.788 106.549 1.00 13.85 380 HIS A C 1
ATOM 3186 O O . HIS A 1 379 ? 1.053 73.890 107.195 1.00 16.38 380 HIS A O 1
ATOM 3193 N N . ASP A 1 380 ? 2.648 75.460 106.996 1.00 10.21 381 ASP A N 1
ATOM 3194 C CA . ASP A 1 380 ? 3.264 75.090 108.265 1.00 10.84 381 ASP A CA 1
ATOM 3195 C C . ASP A 1 380 ? 2.574 75.738 109.458 1.00 19.50 381 ASP A C 1
ATOM 3196 O O . ASP A 1 380 ? 2.865 75.393 110.611 1.00 19.84 381 ASP A O 1
ATOM 3201 N N . ASN A 1 381 ? 1.662 76.669 109.173 1.00 14.24 382 ASN A N 1
ATOM 3202 C CA . ASN A 1 381 ? 0.868 77.325 110.208 1.00 14.35 382 ASN A CA 1
ATOM 3203 C C . ASN A 1 381 ? 1.751 78.075 111.210 1.00 15.11 382 ASN A C 1
ATOM 3204 O O . ASN A 1 381 ? 1.435 78.176 112.390 1.00 17.58 382 ASN A O 1
ATOM 3209 N N . ARG A 1 382 ? 2.858 78.616 110.717 1.00 15.59 383 ARG A N 1
ATOM 3210 C CA . ARG A 1 382 ? 3.838 79.289 111.572 1.00 15.59 383 ARG A CA 1
ATOM 3211 C C . ARG A 1 382 ? 3.705 80.813 111.570 1.00 19.40 383 ARG A C 1
ATOM 3212 O O . ARG A 1 382 ? 3.351 81.415 110.556 1.00 20.25 383 ARG A O 1
ATOM 3220 N N . THR A 1 383 ? 3.987 81.432 112.711 1.00 11.73 384 THR A N 1
ATOM 3221 C CA . THR A 1 383 ? 3.994 82.888 112.820 1.00 11.72 384 THR A CA 1
ATOM 3222 C C . THR A 1 383 ? 5.428 83.351 112.622 1.00 13.18 384 THR A C 1
ATOM 3223 O O . THR A 1 383 ? 5.713 84.507 112.326 1.00 22.20 384 THR A O 1
ATOM 3227 N N . ASP A 1 384 ? 6.311 82.388 112.809 1.00 11.55 385 ASP A N 1
ATOM 3228 C CA . ASP A 1 384 ? 7.739 82.470 112.575 1.00 23.30 385 ASP A CA 1
ATOM 3229 C C . ASP A 1 384 ? 8.116 82.817 111.122 1.00 22.62 385 ASP A C 1
ATOM 3230 O O . ASP A 1 384 ? 9.254 83.166 110.828 1.00 32.69 385 ASP A O 1
ATOM 3235 N N . SER A 1 385 ? 7.150 82.706 110.218 1.00 22.84 386 SER A N 1
ATOM 3236 C CA . SER A 1 385 ? 7.356 82.954 108.794 1.00 16.38 386 SER A CA 1
ATOM 3237 C C . SER A 1 385 ? 7.695 84.404 108.460 1.00 17.92 386 SER A C 1
ATOM 3238 O O . SER A 1 385 ? 7.108 85.330 109.028 1.00 11.92 386 SER A O 1
ATOM 3241 N N . ARG A 1 386 ? 8.617 84.607 107.517 1.00 12.84 387 ARG A N 1
ATOM 3242 C CA . ARG A 1 386 ? 8.971 85.968 107.110 1.00 8.48 387 ARG A CA 1
ATOM 3243 C C . ARG A 1 386 ? 7.766 86.673 106.488 1.00 13.19 387 ARG A C 1
ATOM 3244 O O . ARG A 1 386 ? 7.593 87.889 106.643 1.00 12.54 387 ARG A O 1
ATOM 3252 N N . VAL A 1 387 ? 6.924 85.898 105.814 1.00 7.90 388 VAL A N 1
ATOM 3253 C CA . VAL A 1 387 ? 5.725 86.436 105.205 1.00 9.83 388 VAL A CA 1
ATOM 3254 C C . VAL A 1 387 ? 4.760 86.892 106.287 1.00 6.64 388 VAL A C 1
ATOM 3255 O O . VAL A 1 387 ? 4.247 88.021 106.233 1.00 9.09 388 VAL A O 1
ATOM 3259 N N . PHE A 1 388 ? 4.531 86.030 107.279 1.00 8.41 389 PHE A N 1
ATOM 3260 C CA . PHE A 1 388 ? 3.637 86.369 108.389 1.00 7.98 389 PHE A CA 1
ATOM 3261 C C . PHE A 1 388 ? 4.124 87.623 109.104 1.00 12.45 389 PHE A C 1
ATOM 3262 O O . PHE A 1 388 ? 3.338 88.529 109.405 1.00 9.88 389 PHE A O 1
ATOM 3270 N N . GLN A 1 389 ? 5.427 87.680 109.357 1.00 11.02 390 GLN A N 1
ATOM 3271 C CA . GLN A 1 389 ? 5.998 88.804 110.076 1.00 10.65 390 GLN A CA 1
ATOM 3272 C C . GLN A 1 389 ? 5.887 90.091 109.268 1.00 12.28 390 GLN A C 1
ATOM 3273 O O . GLN A 1 389 ? 5.536 91.133 109.818 1.00 12.98 390 GLN A O 1
ATOM 3279 N N . GLU A 1 390 ? 6.146 90.049 107.966 1.00 9.05 391 GLU A N 1
ATOM 3280 C CA . GLU A 1 390 ? 6.065 91.309 107.239 1.00 11.77 391 GLU A CA 1
ATOM 3281 C C . GLU A 1 390 ? 4.607 91.763 107.120 1.00 13.10 391 GLU A C 1
ATOM 3282 O O . GLU A 1 390 ? 4.324 92.970 107.165 1.00 16.70 391 GLU A O 1
ATOM 3288 N N . VAL A 1 391 ? 3.682 90.813 106.992 1.00 7.09 392 VAL A N 1
ATOM 3289 C CA . VAL A 1 391 ? 2.267 91.170 107.070 1.00 9.87 392 VAL A CA 1
ATOM 3290 C C . VAL A 1 391 ? 1.939 91.847 108.413 1.00 8.48 392 VAL A C 1
ATOM 3291 O O . VAL A 1 391 ? 1.286 92.885 108.444 1.00 10.80 392 VAL A O 1
ATOM 3295 N N . ALA A 1 392 ? 2.432 91.282 109.507 1.00 8.36 393 ALA A N 1
ATOM 3296 C CA . ALA A 1 392 ? 2.256 91.877 110.832 1.00 11.30 393 ALA A CA 1
ATOM 3297 C C . ALA A 1 392 ? 2.821 93.294 110.905 1.00 13.03 393 ALA A C 1
ATOM 3298 O O . ALA A 1 392 ? 2.209 94.175 111.492 1.00 18.06 393 ALA A O 1
ATOM 3300 N N . GLU A 1 393 ? 3.990 93.510 110.318 1.00 12.31 394 GLU A N 1
ATOM 3301 C CA . GLU A 1 393 ? 4.583 94.840 110.283 1.00 14.49 394 GLU A CA 1
ATOM 3302 C C . GLU A 1 393 ? 3.699 95.811 109.521 1.00 18.74 394 GLU A C 1
ATOM 3303 O O . GLU A 1 393 ? 3.511 96.965 109.951 1.00 23.96 394 GLU A O 1
ATOM 3309 N N . VAL A 1 394 ? 3.142 95.352 108.399 1.00 13.71 395 VAL A N 1
ATOM 3310 C CA . VAL A 1 394 ? 2.212 96.200 107.661 1.00 15.35 395 VAL A CA 1
ATOM 3311 C C . VAL A 1 394 ? 1.023 96.539 108.560 1.00 19.12 395 VAL A C 1
ATOM 3312 O O . VAL A 1 394 ? 0.631 97.700 108.640 1.00 15.93 395 VAL A O 1
ATOM 3316 N N . GLY A 1 395 ? 0.478 95.537 109.256 1.00 13.22 396 GLY A N 1
ATOM 3317 C CA . GLY A 1 395 ? -0.641 95.748 110.165 1.00 13.44 396 GLY A CA 1
ATOM 3318 C C . GLY A 1 395 ? -0.371 96.810 111.224 1.00 16.60 396 GLY A C 1
ATOM 3319 O O . GLY A 1 395 ? -1.165 97.752 111.403 1.00 20.38 396 GLY A O 1
ATOM 3320 N N . LYS A 1 396 ? 0.762 96.651 111.914 1.00 20.96 397 LYS A N 1
ATOM 3321 C CA A LYS A 1 396 ? 1.198 97.604 112.931 0.38 18.97 397 LYS A CA 1
ATOM 3322 C CA B LYS A 1 396 ? 1.215 97.604 112.927 0.62 18.98 397 LYS A CA 1
ATOM 3323 C C . LYS A 1 396 ? 1.342 98.997 112.337 1.00 16.53 397 LYS A C 1
ATOM 3324 O O . LYS A 1 396 ? 1.025 99.992 112.989 1.00 23.81 397 LYS A O 1
ATOM 3335 N N . ALA A 1 397 ? 1.808 99.066 111.095 1.00 16.45 398 ALA A N 1
ATOM 3336 C CA . ALA A 1 397 ? 1.958 100.359 110.460 1.00 12.44 398 ALA A CA 1
ATOM 3337 C C . ALA A 1 397 ? 0.592 100.977 110.176 1.00 21.72 398 ALA A C 1
ATOM 3338 O O . ALA A 1 397 ? 0.383 102.171 110.413 1.00 18.49 398 ALA A O 1
ATOM 3340 N N . LEU A 1 398 ? -0.343 100.159 109.697 1.00 13.94 399 LEU A N 1
ATOM 3341 C CA . LEU A 1 398 ? -1.664 100.643 109.307 1.00 21.12 399 LEU A CA 1
ATOM 3342 C C . LEU A 1 398 ? -2.460 101.121 110.509 1.00 17.92 399 LEU A C 1
ATOM 3343 O O . LEU A 1 398 ? -3.252 102.051 110.407 1.00 13.30 399 LEU A O 1
ATOM 3348 N N . LYS A 1 399 ? -2.262 100.480 111.652 1.00 18.87 400 LYS A N 1
ATOM 3349 C CA . LYS A 1 399 ? -2.962 100.934 112.847 1.00 21.64 400 LYS A CA 1
ATOM 3350 C C . LYS A 1 399 ? -2.619 102.384 113.205 1.00 21.13 400 LYS A C 1
ATOM 3351 O O . LYS A 1 399 ? -3.430 103.083 113.804 1.00 17.02 400 LYS A O 1
ATOM 3357 N N . LYS A 1 400 ? -1.434 102.848 112.816 1.00 21.96 401 LYS A N 1
ATOM 3358 C CA . LYS A 1 400 ? -1.042 104.229 113.096 1.00 18.33 401 LYS A CA 1
ATOM 3359 C C . LYS A 1 400 ? -1.459 105.183 111.987 1.00 19.51 401 LYS A C 1
ATOM 3360 O O . LYS A 1 400 ? -1.037 106.337 111.985 1.00 23.30 401 LYS A O 1
ATOM 3366 N N . MET A 1 401 ? -2.286 104.718 111.053 1.00 18.62 402 MET A N 1
ATOM 3367 C CA . MET A 1 401 ? -2.562 105.502 109.847 1.00 15.49 402 MET A CA 1
ATOM 3368 C C . MET A 1 401 ? -4.037 105.849 109.624 1.00 12.86 402 MET A C 1
ATOM 3369 O O . MET A 1 401 ? -4.440 106.168 108.509 1.00 19.29 402 MET A O 1
ATOM 3374 N N . SER A 1 402 ? -4.843 105.821 110.679 1.00 13.99 403 SER A N 1
ATOM 3375 C CA . SER A 1 402 ? -6.282 105.992 110.508 1.00 13.09 403 SER A CA 1
ATOM 3376 C C . SER A 1 402 ? -6.682 107.375 109.999 1.00 8.64 403 SER A C 1
ATOM 3377 O O . SER A 1 402 ? -7.787 107.558 109.502 1.00 20.35 403 SER A O 1
ATOM 3380 N N . GLY A 1 403 ? -5.788 108.348 110.119 1.00 11.71 404 GLY A N 1
ATOM 3381 C CA . GLY A 1 403 ? -6.067 109.697 109.656 1.00 11.95 404 GLY A CA 1
ATOM 3382 C C . GLY A 1 403 ? -6.056 109.817 108.143 1.00 18.83 404 GLY A C 1
ATOM 3383 O O . GLY A 1 403 ? -6.619 110.749 107.564 1.00 12.32 404 GLY A O 1
ATOM 3384 N N . ILE A 1 404 ? -5.408 108.857 107.497 1.00 12.25 405 ILE A N 1
ATOM 3385 C CA . ILE A 1 404 ? -5.352 108.835 106.051 1.00 14.03 405 ILE A CA 1
ATOM 3386 C C . ILE A 1 404 ? -6.693 108.343 105.472 1.00 18.80 405 ILE A C 1
ATOM 3387 O O . ILE A 1 404 ? -7.085 108.709 104.348 1.00 12.42 405 ILE A O 1
ATOM 3392 N N . VAL A 1 405 ? -7.408 107.546 106.260 1.00 8.35 406 VAL A N 1
ATOM 3393 C CA . VAL A 1 405 ? -8.690 106.997 105.829 1.00 15.29 406 VAL A CA 1
ATOM 3394 C C . VAL A 1 405 ? -9.649 108.087 105.349 1.00 17.97 406 VAL A C 1
ATOM 3395 O O . VAL A 1 405 ? -9.933 109.052 106.063 1.00 17.91 406 VAL A O 1
ATOM 3399 N N . GLY A 1 406 ? -10.129 107.932 104.122 1.00 16.55 407 GLY A N 1
ATOM 3400 C CA . GLY A 1 406 ? -11.077 108.868 103.551 1.00 17.01 407 GLY A CA 1
ATOM 3401 C C . GLY A 1 406 ? -10.460 110.107 102.934 1.00 12.77 407 GLY A C 1
ATOM 3402 O O . GLY A 1 406 ? -11.172 110.907 102.333 1.00 14.59 407 GLY A O 1
ATOM 3403 N N . THR A 1 407 ? -9.150 110.287 103.079 1.00 8.77 408 THR A N 1
ATOM 3404 C CA . THR A 1 407 ? -8.504 111.429 102.433 1.00 17.05 408 THR A CA 1
ATOM 3405 C C . THR A 1 407 ? -8.429 111.247 100.918 1.00 14.71 408 THR A C 1
ATOM 3406 O O . THR A 1 407 ? -8.206 110.134 100.414 1.00 10.70 408 THR A O 1
ATOM 3410 N N . ASN A 1 408 ? -8.603 112.350 100.204 1.00 9.01 409 ASN A N 1
ATOM 3411 C CA . ASN A 1 408 ? -8.489 112.360 98.751 1.00 9.28 409 ASN A CA 1
ATOM 3412 C C . ASN A 1 408 ? -7.165 112.963 98.296 1.00 17.62 409 ASN A C 1
ATOM 3413 O O . ASN A 1 408 ? -6.267 113.200 99.117 1.00 16.16 409 ASN A O 1
ATOM 3418 N N . ARG A 1 409 ? -7.028 113.192 96.993 1.00 10.84 410 ARG A N 1
ATOM 3419 C CA . ARG A 1 409 ? -5.762 113.682 96.452 1.00 12.49 410 ARG A CA 1
ATOM 3420 C C . ARG A 1 409 ? -5.932 114.270 95.063 1.00 18.39 410 ARG A C 1
ATOM 3421 O O . ARG A 1 409 ? -5.584 113.638 94.059 1.00 12.02 410 ARG A O 1
ATOM 3429 N N . PRO A 1 410 ? -6.447 115.502 95.007 1.00 15.67 411 PRO A N 1
ATOM 3430 C CA . PRO A 1 410 ? -6.783 116.153 93.743 1.00 13.60 411 PRO A CA 1
ATOM 3431 C C . PRO A 1 410 ? -5.548 116.339 92.882 1.00 16.09 411 PRO A C 1
ATOM 3432 O O . PRO A 1 410 ? -4.463 116.628 93.388 1.00 12.28 411 PRO A O 1
ATOM 3436 N N . ALA A 1 411 ? -5.719 116.156 91.583 1.00 10.94 412 ALA A N 1
ATOM 3437 C CA . ALA A 1 411 ? -4.614 116.298 90.654 1.00 14.45 412 ALA A CA 1
ATOM 3438 C C . ALA A 1 411 ? -4.928 117.408 89.663 1.00 12.45 412 ALA A C 1
ATOM 3439 O O . ALA A 1 411 ? -6.088 117.639 89.332 1.00 13.12 412 ALA A O 1
ATOM 3441 N N . GLU A 1 412 ? -3.892 118.099 89.201 1.00 10.00 413 GLU A N 1
ATOM 3442 C CA . GLU A 1 412 ? -4.046 119.117 88.164 1.00 11.82 413 GLU A CA 1
ATOM 3443 C C . GLU A 1 412 ? -3.762 118.555 86.783 1.00 13.46 413 GLU A C 1
ATOM 3444 O O . GLU A 1 412 ? -3.862 119.267 85.781 1.00 11.01 413 GLU A O 1
ATOM 3450 N N . VAL A 1 413 ? -3.390 117.279 86.750 1.00 9.83 414 VAL A N 1
ATOM 3451 C CA . VAL A 1 413 ? -3.032 116.609 85.512 1.00 16.89 414 VAL A CA 1
ATOM 3452 C C . VAL A 1 413 ? -3.884 115.370 85.328 1.00 16.46 414 VAL A C 1
ATOM 3453 O O . VAL A 1 413 ? -4.041 114.553 86.242 1.00 10.42 414 VAL A O 1
ATOM 3457 N N . ALA A 1 414 ? -4.438 115.246 84.128 1.00 13.68 415 ALA A N 1
ATOM 3458 C CA . ALA A 1 414 ? -5.269 114.114 83.793 1.00 10.08 415 ALA A CA 1
ATOM 3459 C C . ALA A 1 414 ? -4.735 113.418 82.548 1.00 11.73 415 ALA A C 1
ATOM 3460 O O . ALA A 1 414 ? -4.285 114.076 81.617 1.00 6.98 415 ALA A O 1
ATOM 3462 N N . ILE A 1 415 ? -4.769 112.086 82.557 1.00 9.92 416 ILE A N 1
ATOM 3463 C CA . ILE A 1 415 ? -4.544 111.281 81.360 1.00 7.53 416 ILE A CA 1
ATOM 3464 C C . ILE A 1 415 ? -5.857 110.579 80.957 1.00 8.89 416 ILE A C 1
ATOM 3465 O O . ILE A 1 415 ? -6.448 109.846 81.738 1.00 10.54 416 ILE A O 1
ATOM 3470 N N . LEU A 1 416 ? -6.322 110.819 79.743 1.00 6.97 417 LEU A N 1
ATOM 3471 C CA . LEU A 1 416 ? -7.588 110.273 79.299 1.00 8.66 417 LEU A CA 1
ATOM 3472 C C . LEU A 1 416 ? -7.396 108.877 78.699 1.00 13.50 417 LEU A C 1
ATOM 3473 O O . LEU A 1 416 ? -6.581 108.673 77.800 1.00 7.20 417 LEU A O 1
ATOM 3478 N N . TYR A 1 417 ? -8.142 107.924 79.246 1.00 11.08 418 TYR A N 1
ATOM 3479 C CA . TYR A 1 417 ? -8.160 106.549 78.790 1.00 6.25 418 TYR A CA 1
ATOM 3480 C C . TYR A 1 417 ? -9.591 106.178 78.392 1.00 12.97 418 TYR A C 1
ATOM 3481 O O . TYR A 1 417 ? -10.545 106.645 79.010 1.00 5.81 418 TYR A O 1
ATOM 3490 N N . ASP A 1 418 ? -9.740 105.351 77.361 1.00 12.14 419 ASP A N 1
ATOM 3491 C CA . ASP A 1 418 ? -11.064 104.930 76.909 1.00 12.26 419 ASP A CA 1
ATOM 3492 C C . ASP A 1 418 ? -11.062 103.439 76.529 1.00 11.94 419 ASP A C 1
ATOM 3493 O O . ASP A 1 418 ? -10.293 103.001 75.659 1.00 10.68 419 ASP A O 1
ATOM 3498 N N . TRP A 1 419 ? -11.917 102.673 77.206 1.00 14.24 420 TRP A N 1
ATOM 3499 C CA . TRP A 1 419 ? -12.034 101.223 77.012 1.00 13.75 420 TRP A CA 1
ATOM 3500 C C . TRP A 1 419 ? -12.485 100.879 75.602 1.00 11.33 420 TRP A C 1
ATOM 3501 O O . TRP A 1 419 ? -11.946 99.971 74.965 1.00 16.42 420 TRP A O 1
ATOM 3512 N N . GLU A 1 420 ? -13.489 101.596 75.118 1.00 9.24 421 GLU A N 1
ATOM 3513 C CA . GLU A 1 420 ? -14.005 101.319 73.794 1.00 11.27 421 GLU A CA 1
ATOM 3514 C C . GLU A 1 420 ? -12.931 101.627 72.745 1.00 9.66 421 GLU A C 1
ATOM 3515 O O . GLU A 1 420 ? -12.774 100.887 71.781 1.00 7.05 421 GLU A O 1
ATOM 3521 N N . ASN A 1 421 ? -12.172 102.696 72.957 1.00 8.56 422 ASN A N 1
ATOM 3522 C CA . ASN A 1 421 ? -11.028 103.006 72.107 1.00 10.52 422 ASN A CA 1
ATOM 3523 C C . ASN A 1 421 ? -9.985 101.886 72.105 1.00 8.83 422 ASN A C 1
ATOM 3524 O O . ASN A 1 421 ? -9.451 101.525 71.060 1.00 10.60 422 ASN A O 1
ATOM 3529 N N . ASN A 1 422 ? -9.697 101.343 73.280 1.00 7.73 423 ASN A N 1
ATOM 3530 C CA . ASN A 1 422 ? -8.809 100.197 73.392 1.00 8.51 423 ASN A CA 1
ATOM 3531 C C . ASN A 1 422 ? -9.317 99.015 72.546 1.00 5.22 423 ASN A C 1
ATOM 3532 O O . ASN A 1 422 ? -8.582 98.449 71.729 1.00 8.02 423 ASN A O 1
ATOM 3537 N N . TRP A 1 423 ? -10.586 98.671 72.735 1.00 8.06 424 TRP A N 1
ATOM 3538 C CA . TRP A 1 423 ? -11.237 97.623 71.950 1.00 16.42 424 TRP A CA 1
ATOM 3539 C C . TRP A 1 423 ? -11.096 97.845 70.436 1.00 10.55 424 TRP A C 1
ATOM 3540 O O . TRP A 1 423 ? -10.579 96.993 69.704 1.00 9.51 424 TRP A O 1
ATOM 3551 N N . ALA A 1 424 ? -11.537 99.006 69.982 1.00 3.96 425 ALA A N 1
ATOM 3552 C CA . ALA A 1 424 ? -11.632 99.275 68.560 1.00 8.35 425 ALA A CA 1
ATOM 3553 C C . ALA A 1 424 ? -10.245 99.356 67.925 1.00 7.67 425 ALA A C 1
ATOM 3554 O O . ALA A 1 424 ? -10.008 98.815 66.842 1.00 9.14 425 ALA A O 1
ATOM 3556 N N . LEU A 1 425 ? -9.321 100.016 68.604 1.00 3.84 426 LEU A N 1
ATOM 3557 C CA . LEU A 1 425 ? -7.966 100.093 68.089 1.00 7.60 426 LEU A CA 1
ATOM 3558 C C . LEU A 1 425 ? -7.335 98.705 68.021 1.00 6.76 426 LEU A C 1
ATOM 3559 O O . LEU A 1 425 ? -6.626 98.404 67.066 1.00 4.91 426 LEU A O 1
ATOM 3564 N N . ASN A 1 426 ? -7.594 97.862 69.024 1.00 8.48 427 ASN A N 1
ATOM 3565 C CA . ASN A 1 426 ? -7.018 96.510 69.023 1.00 9.13 427 ASN A CA 1
ATOM 3566 C C . ASN A 1 426 ? -7.587 95.635 67.913 1.00 7.46 427 ASN A C 1
ATOM 3567 O O . ASN A 1 426 ? -6.859 94.854 67.304 1.00 11.65 427 ASN A O 1
ATOM 3572 N N . ASP A 1 427 ? -8.882 95.784 67.642 1.00 5.15 428 ASP A N 1
ATOM 3573 C CA . ASP A 1 427 ? -9.541 95.006 66.598 1.00 5.72 428 ASP A CA 1
ATOM 3574 C C . ASP A 1 427 ? -9.227 95.460 65.175 1.00 6.97 428 ASP A C 1
ATOM 3575 O O . ASP A 1 427 ? -9.381 94.690 64.227 1.00 9.82 428 ASP A O 1
ATOM 3580 N N . ALA A 1 428 ? -8.795 96.706 65.032 1.00 6.53 429 ALA A N 1
ATOM 3581 C CA . ALA A 1 428 ? -8.596 97.316 63.717 1.00 7.92 429 ALA A CA 1
ATOM 3582 C C . ALA A 1 428 ? -7.538 96.606 62.870 1.00 7.57 429 ALA A C 1
ATOM 3583 O O . ALA A 1 428 ? -6.502 96.178 63.369 1.00 13.50 429 ALA A O 1
ATOM 3585 N N . GLN A 1 429 ? -7.820 96.471 61.582 1.00 8.24 430 GLN A N 1
ATOM 3586 C CA . GLN A 1 429 ? -6.844 95.944 60.641 1.00 7.23 430 GLN A CA 1
ATOM 3587 C C . GLN A 1 429 ? -6.025 97.104 60.077 1.00 10.17 430 GLN A C 1
ATOM 3588 O O . GLN A 1 429 ? -6.519 97.899 59.261 1.00 9.19 430 GLN A O 1
ATOM 3594 N N . GLY A 1 430 ? -4.780 97.215 60.527 1.00 5.39 431 GLY A N 1
ATOM 3595 C CA . GLY A 1 430 ? -3.947 98.346 60.164 1.00 5.23 431 GLY A CA 1
ATOM 3596 C C . GLY A 1 430 ? -2.853 98.616 61.182 1.00 8.67 431 GLY A C 1
ATOM 3597 O O . GLY A 1 430 ? -2.769 97.939 62.210 1.00 11.34 431 GLY A O 1
ATOM 3598 N N . PHE A 1 431 ? -2.020 99.611 60.892 1.00 6.23 432 PHE A N 1
ATOM 3599 C CA . PHE A 1 431 ? -0.847 99.901 61.705 1.00 6.09 432 PHE A CA 1
ATOM 3600 C C . PHE A 1 431 ? 0.027 98.660 61.831 1.00 6.33 432 PHE A C 1
ATOM 3601 O O . PHE A 1 431 ? 0.294 97.972 60.846 1.00 7.90 432 PHE A O 1
ATOM 3609 N N . ALA A 1 432 ? 0.471 98.377 63.046 1.00 8.72 433 ALA A N 1
ATOM 3610 C CA . ALA A 1 432 ? 1.195 97.139 63.326 1.00 7.28 433 ALA A CA 1
ATOM 3611 C C . ALA A 1 432 ? 0.622 96.516 64.591 1.00 13.59 433 ALA A C 1
ATOM 3612 O O . ALA A 1 432 ? 0.458 97.199 65.598 1.00 13.14 433 ALA A O 1
ATOM 3614 N N . ALA A 1 433 ? 0.308 95.224 64.516 1.00 17.37 434 ALA A N 1
ATOM 3615 C CA . ALA A 1 433 ? -0.381 94.517 65.590 1.00 18.93 434 ALA A CA 1
ATOM 3616 C C . ALA A 1 433 ? 0.340 94.646 66.921 1.00 29.85 434 ALA A C 1
ATOM 3617 O O . ALA A 1 433 ? -0.275 94.960 67.946 1.00 22.58 434 ALA A O 1
ATOM 3619 N N . GLU A 1 434 ? 1.648 94.408 66.898 1.00 19.58 435 GLU A N 1
ATOM 3620 C CA . GLU A 1 434 ? 2.398 94.274 68.132 1.00 16.27 435 GLU A CA 1
ATOM 3621 C C . GLU A 1 434 ? 2.841 95.604 68.718 1.00 15.65 435 GLU A C 1
ATOM 3622 O O . GLU A 1 434 ? 3.278 95.640 69.863 1.00 12.12 435 GLU A O 1
ATOM 3628 N N . THR A 1 435 ? 2.698 96.698 67.970 1.00 12.96 436 THR A N 1
ATOM 3629 C CA . THR A 1 435 ? 3.205 97.988 68.461 1.00 10.39 436 THR A CA 1
ATOM 3630 C C . THR A 1 435 ? 2.140 99.013 68.820 1.00 13.80 436 THR A C 1
ATOM 3631 O O . THR A 1 435 ? 2.485 100.109 69.247 1.00 8.39 436 THR A O 1
ATOM 3635 N N . LYS A 1 436 ? 0.865 98.672 68.630 1.00 13.67 437 LYS A N 1
ATOM 3636 C CA . LYS A 1 436 ? -0.220 99.582 68.981 1.00 16.57 437 LYS A CA 1
ATOM 3637 C C . LYS A 1 436 ? -0.052 100.036 70.433 1.00 13.21 437 LYS A C 1
ATOM 3638 O O . LYS A 1 436 ? 0.057 101.229 70.702 1.00 12.77 437 LYS A O 1
ATOM 3644 N N . ARG A 1 437 ? -0.036 99.062 71.343 1.00 13.84 438 ARG A N 1
ATOM 3645 C CA . ARG A 1 437 ? 0.363 99.237 72.742 1.00 12.82 438 ARG A CA 1
ATOM 3646 C C . ARG A 1 437 ? -0.217 100.484 73.395 1.00 12.64 438 ARG A C 1
ATOM 3647 O O . ARG A 1 437 ? 0.511 101.304 73.958 1.00 11.00 438 ARG A O 1
ATOM 3655 N N . TYR A 1 438 ? -1.538 100.608 73.318 1.00 12.42 439 TYR A N 1
ATOM 3656 C CA . TYR A 1 438 ? -2.251 101.808 73.754 1.00 13.11 439 TYR A CA 1
ATOM 3657 C C . TYR A 1 438 ? -2.062 102.110 75.259 1.00 8.31 439 TYR A C 1
ATOM 3658 O O . TYR A 1 438 ? -1.534 103.183 75.616 1.00 10.36 439 TYR A O 1
ATOM 3667 N N . PRO A 1 439 ? -2.457 101.171 76.146 1.00 11.99 440 PRO A N 1
ATOM 3668 C CA . PRO A 1 439 ? -2.289 101.457 77.574 1.00 13.37 440 PRO A CA 1
ATOM 3669 C C . PRO A 1 439 ? -0.830 101.710 77.968 1.00 10.96 440 PRO A C 1
ATOM 3670 O O . PRO A 1 439 ? -0.545 102.648 78.740 1.00 15.45 440 PRO A O 1
ATOM 3674 N N . GLN A 1 440 ? 0.075 100.902 77.427 1.00 5.73 441 GLN A N 1
ATOM 3675 C CA . GLN A 1 440 ? 1.507 101.101 77.636 1.00 6.74 441 GLN A CA 1
ATOM 3676 C C . GLN A 1 440 ? 1.942 102.516 77.252 1.00 14.51 441 GLN A C 1
ATOM 3677 O O . GLN A 1 440 ? 2.703 103.169 77.981 1.00 13.49 441 GLN A O 1
ATOM 3683 N N . THR A 1 441 ? 1.452 102.982 76.107 1.00 9.79 442 THR A N 1
ATOM 3684 C CA . THR A 1 441 ? 1.754 104.323 75.611 1.00 13.23 442 THR A CA 1
ATOM 3685 C C . THR A 1 441 ? 1.306 105.368 76.632 1.00 13.04 442 THR A C 1
ATOM 3686 O O . THR A 1 441 ? 2.069 106.295 77.012 1.00 10.99 442 THR A O 1
ATOM 3690 N N . LEU A 1 442 ? 0.070 105.209 77.097 1.00 11.04 443 LEU A N 1
ATOM 3691 C CA . LEU A 1 442 ? -0.384 106.075 78.182 1.00 9.48 443 LEU A CA 1
ATOM 3692 C C . LEU A 1 442 ? 0.619 106.083 79.347 1.00 15.18 443 LEU A C 1
ATOM 3693 O O . LEU A 1 442 ? 1.002 107.157 79.827 1.00 10.60 443 LEU A O 1
ATOM 3698 N N . VAL A 1 443 ? 1.071 104.899 79.770 1.00 11.02 444 VAL A N 1
ATOM 3699 C CA . VAL A 1 443 ? 2.070 104.832 80.840 1.00 8.46 444 VAL A CA 1
ATOM 3700 C C . VAL A 1 443 ? 3.355 105.614 80.477 1.00 6.72 444 VAL A C 1
ATOM 3701 O O . VAL A 1 443 ? 3.986 106.238 81.339 1.00 4.78 444 VAL A O 1
ATOM 3705 N N . GLN A 1 444 ? 3.724 105.601 79.200 1.00 9.87 445 GLN A N 1
ATOM 3706 C CA . GLN A 1 444 ? 4.864 106.399 78.743 1.00 12.62 445 GLN A CA 1
ATOM 3707 C C . GLN A 1 444 ? 4.618 107.877 78.991 1.00 16.54 445 GLN A C 1
ATOM 3708 O O . GLN A 1 444 ? 5.544 108.627 79.322 1.00 13.52 445 GLN A O 1
ATOM 3714 N N . HIS A 1 445 ? 3.374 108.311 78.830 1.00 11.36 446 HIS A N 1
ATOM 3715 C CA . HIS A 1 445 ? 3.126 109.733 79.058 1.00 12.53 446 HIS A CA 1
ATOM 3716 C C . HIS A 1 445 ? 2.988 110.069 80.550 1.00 15.62 446 HIS A C 1
ATOM 3717 O O . HIS A 1 445 ? 3.279 111.183 80.985 1.00 14.69 446 HIS A O 1
ATOM 3724 N N . TYR A 1 446 ? 2.600 109.076 81.330 1.00 7.57 447 TYR A N 1
ATOM 3725 C CA . TYR A 1 446 ? 2.569 109.181 82.777 1.00 9.37 447 TYR A CA 1
ATOM 3726 C C . TYR A 1 446 ? 3.975 109.319 83.362 1.00 11.54 447 TYR A C 1
ATOM 3727 O O . TYR A 1 446 ? 4.180 110.033 84.348 1.00 8.23 447 TYR A O 1
ATOM 3736 N N . ARG A 1 447 ? 4.936 108.631 82.741 1.00 12.76 448 ARG A N 1
ATOM 3737 C CA . ARG A 1 447 ? 6.281 108.487 83.300 1.00 10.83 448 ARG A CA 1
ATOM 3738 C C . ARG A 1 447 ? 6.925 109.784 83.848 1.00 13.28 448 ARG A C 1
ATOM 3739 O O . ARG A 1 447 ? 7.382 109.794 84.984 1.00 10.16 448 ARG A O 1
ATOM 3747 N N . PRO A 1 448 ? 6.963 110.874 83.058 1.00 14.83 449 PRO A N 1
ATOM 3748 C CA . PRO A 1 448 ? 7.618 112.070 83.610 1.00 14.85 449 PRO A CA 1
ATOM 3749 C C . PRO A 1 448 ? 6.926 112.628 84.849 1.00 10.14 449 PRO A C 1
ATOM 3750 O O . PRO A 1 448 ? 7.593 113.181 85.715 1.00 21.34 449 PRO A O 1
ATOM 3754 N N . PHE A 1 449 ? 5.612 112.473 84.944 1.00 12.96 450 PHE A N 1
ATOM 3755 C CA . PHE A 1 449 ? 4.870 112.998 86.094 1.00 12.89 450 PHE A CA 1
ATOM 3756 C C . PHE A 1 449 ? 5.126 112.139 87.330 1.00 12.30 450 PHE A C 1
ATOM 3757 O O . PHE A 1 449 ? 5.283 112.656 88.435 1.00 13.67 450 PHE A O 1
ATOM 3765 N N . TRP A 1 450 ? 5.219 110.831 87.125 1.00 11.58 451 TRP A N 1
ATOM 3766 C CA . TRP A 1 450 ? 5.587 109.916 88.192 1.00 12.80 451 TRP A CA 1
ATOM 3767 C C . TRP A 1 450 ? 6.994 110.242 88.680 1.00 11.26 451 TRP A C 1
ATOM 3768 O O . TRP A 1 450 ? 7.238 110.295 89.879 1.00 8.52 451 TRP A O 1
ATOM 3779 N N . GLU A 1 451 ? 7.909 110.476 87.741 1.00 12.28 452 GLU A N 1
ATOM 3780 C CA . GLU A 1 451 ? 9.302 110.758 88.075 1.00 15.19 452 GLU A CA 1
ATOM 3781 C C . GLU A 1 451 ? 9.447 112.093 88.820 1.00 15.81 452 GLU A C 1
ATOM 3782 O O . GLU A 1 451 ? 10.448 112.325 89.491 1.00 16.22 452 GLU A O 1
ATOM 3788 N N . ARG A 1 452 ? 8.433 112.947 88.717 1.00 9.59 453 ARG A N 1
ATOM 3789 C CA . ARG A 1 452 ? 8.426 114.241 89.380 1.00 13.09 453 ARG A CA 1
ATOM 3790 C C . ARG A 1 452 ? 7.455 114.297 90.563 1.00 14.84 453 ARG A C 1
ATOM 3791 O O . ARG A 1 452 ? 7.303 115.342 91.199 1.00 16.71 453 ARG A O 1
ATOM 3799 N N . ASP A 1 453 ? 6.777 113.190 90.834 1.00 12.57 454 ASP A N 1
ATOM 3800 C CA . ASP A 1 453 ? 5.886 113.107 91.984 1.00 12.61 454 ASP A CA 1
ATOM 3801 C C . ASP A 1 453 ? 4.729 114.077 91.811 1.00 14.11 454 ASP A C 1
ATOM 3802 O O . ASP A 1 453 ? 4.196 114.625 92.775 1.00 14.63 454 ASP A O 1
ATOM 3807 N N . ILE A 1 454 ? 4.347 114.292 90.564 1.00 11.33 455 ILE A N 1
ATOM 3808 C CA . ILE A 1 454 ? 3.214 115.144 90.267 1.00 14.86 455 ILE A CA 1
ATOM 3809 C C . ILE A 1 454 ? 1.933 114.317 90.231 1.00 14.71 455 ILE A C 1
ATOM 3810 O O . ILE A 1 454 ? 1.843 113.334 89.496 1.00 15.83 455 ILE A O 1
ATOM 3815 N N . PRO A 1 455 ? 0.947 114.697 91.054 1.00 14.81 456 PRO A N 1
ATOM 3816 C CA . PRO A 1 455 ? -0.268 113.887 91.155 1.00 13.33 456 PRO A CA 1
ATOM 3817 C C . PRO A 1 455 ? -0.952 113.804 89.800 1.00 12.97 456 PRO A C 1
ATOM 3818 O O . PRO A 1 455 ? -0.978 114.795 89.072 1.00 9.63 456 PRO A O 1
ATOM 3822 N N . VAL A 1 456 ? -1.458 112.624 89.456 1.00 10.44 457 VAL A N 1
ATOM 3823 C CA . VAL A 1 456 ? -2.149 112.432 88.191 1.00 12.98 457 VAL A CA 1
ATOM 3824 C C . VAL A 1 456 ? -3.436 111.643 88.404 1.00 12.57 457 VAL A C 1
ATOM 3825 O O . VAL A 1 456 ? -3.450 110.650 89.131 1.00 10.37 457 VAL A O 1
ATOM 3829 N N . ASP A 1 457 ? -4.519 112.124 87.806 1.00 8.88 458 ASP A N 1
ATOM 3830 C CA . ASP A 1 457 ? -5.727 111.336 87.655 1.00 9.05 458 ASP A CA 1
ATOM 3831 C C . ASP A 1 457 ? -5.687 110.674 86.284 1.00 12.55 458 ASP A C 1
ATOM 3832 O O . ASP A 1 457 ? -5.400 111.337 85.283 1.00 11.31 458 ASP A O 1
ATOM 3837 N N . VAL A 1 458 ? -5.965 109.378 86.221 1.00 11.46 459 VAL A N 1
ATOM 3838 C CA . VAL A 1 458 ? -6.189 108.746 84.921 1.00 10.82 459 VAL A CA 1
ATOM 3839 C C . VAL A 1 458 ? -7.687 108.594 84.749 1.00 8.29 459 VAL A C 1
ATOM 3840 O O . VAL A 1 458 ? -8.309 107.765 85.396 1.00 12.60 459 VAL A O 1
ATOM 3844 N N . ILE A 1 459 ? -8.257 109.423 83.882 1.00 13.52 460 ILE A N 1
ATOM 3845 C CA . ILE A 1 459 ? -9.704 109.574 83.763 1.00 12.27 460 ILE A CA 1
ATOM 3846 C C . ILE A 1 459 ? -10.291 108.948 82.508 1.00 11.20 460 ILE A C 1
ATOM 3847 O O . ILE A 1 459 ? -9.572 108.467 81.634 1.00 9.90 460 ILE A O 1
ATOM 3852 N N . THR A 1 460 ? -11.616 108.973 82.444 1.00 10.24 461 THR A N 1
ATOM 3853 C CA . THR A 1 460 ? -12.366 108.519 81.290 1.00 9.41 461 THR A CA 1
ATOM 3854 C C . THR A 1 460 ? -13.171 109.690 80.756 1.00 14.29 461 THR A C 1
ATOM 3855 O O . THR A 1 460 ? -13.206 110.745 81.385 1.00 16.08 461 THR A O 1
ATOM 3859 N N . LYS A 1 461 ? -13.816 109.516 79.604 1.00 9.61 462 LYS A N 1
ATOM 3860 C CA . LYS A 1 461 ? -14.624 110.587 79.028 1.00 11.49 462 LYS A CA 1
ATOM 3861 C C . LYS A 1 461 ? -15.846 110.881 79.899 1.00 21.78 462 LYS A C 1
ATOM 3862 O O . LYS A 1 461 ? -16.498 111.898 79.721 1.00 21.16 462 LYS A O 1
ATOM 3868 N N . GLU A 1 462 ? -16.129 109.997 80.856 1.00 17.14 463 GLU A N 1
ATOM 3869 C CA . GLU A 1 462 ? -17.173 110.220 81.858 1.00 28.90 463 GLU A CA 1
ATOM 3870 C C . GLU A 1 462 ? -16.767 111.227 82.951 1.00 28.65 463 GLU A C 1
ATOM 3871 O O . GLU A 1 462 ? -17.416 111.302 83.994 1.00 34.52 463 GLU A O 1
ATOM 3877 N N . HIS A 1 463 ? -15.693 111.977 82.733 1.00 19.50 464 HIS A N 1
ATOM 3878 C CA . HIS A 1 463 ? -15.172 112.896 83.748 1.00 14.89 464 HIS A CA 1
ATOM 3879 C C . HIS A 1 463 ? -15.232 114.343 83.312 1.00 23.94 464 HIS A C 1
ATOM 3880 O O . HIS A 1 463 ? -15.238 114.658 82.123 1.00 21.87 464 HIS A O 1
ATOM 3887 N N . ASP A 1 464 ? -15.237 115.218 84.305 1.00 17.79 465 ASP A N 1
ATOM 3888 C CA . ASP A 1 464 ? -15.158 116.645 84.092 1.00 11.88 465 ASP A CA 1
ATOM 3889 C C . ASP A 1 464 ? -13.751 117.041 83.650 1.00 18.19 465 ASP A C 1
ATOM 3890 O O . ASP A 1 464 ? -12.817 117.013 84.448 1.00 25.65 465 ASP A O 1
ATOM 3895 N N . PHE A 1 465 ? -13.595 117.413 82.385 1.00 19.16 466 PHE A N 1
ATOM 3896 C CA . PHE A 1 465 ? -12.291 117.829 81.878 1.00 11.95 466 PHE A CA 1
ATOM 3897 C C . PHE A 1 465 ? -11.824 119.140 82.511 1.00 25.25 466 PHE A C 1
ATOM 3898 O O . PHE A 1 465 ? -10.625 119.354 82.742 1.00 16.62 466 PHE A O 1
ATOM 3906 N N . SER A 1 466 ? -12.786 120.017 82.785 1.00 17.61 467 SER A N 1
ATOM 3907 C CA . SER A 1 466 ? -12.493 121.392 83.162 1.00 14.27 467 SER A CA 1
ATOM 3908 C C . SER A 1 466 ? -11.767 121.518 84.495 1.00 17.30 467 SER A C 1
ATOM 3909 O O . SER A 1 466 ? -11.253 122.576 84.826 1.00 20.77 467 SER A O 1
ATOM 3912 N N . ARG A 1 467 ? -11.702 120.433 85.254 1.00 29.87 468 ARG A N 1
ATOM 3913 C CA A ARG A 1 467 ? -11.079 120.475 86.568 0.45 18.98 468 ARG A CA 1
ATOM 3914 C CA B ARG A 1 467 ? -11.074 120.468 86.566 0.55 18.97 468 ARG A CA 1
ATOM 3915 C C . ARG A 1 467 ? -9.554 120.343 86.487 1.00 17.34 468 ARG A C 1
ATOM 3916 O O . ARG A 1 467 ? -8.860 120.448 87.498 1.00 28.07 468 ARG A O 1
ATOM 3931 N N . TYR A 1 468 ? -9.029 120.127 85.285 1.00 12.48 469 TYR A N 1
ATOM 3932 C CA . TYR A 1 468 ? -7.585 119.929 85.117 1.00 10.89 469 TYR A CA 1
ATOM 3933 C C . TYR A 1 468 ? -6.931 121.041 84.306 1.00 12.43 469 TYR A C 1
ATOM 3934 O O . TYR A 1 468 ? -7.575 121.669 83.462 1.00 19.22 469 TYR A O 1
ATOM 3943 N N . LYS A 1 469 ? -5.653 121.288 84.578 1.00 10.09 470 LYS A N 1
ATOM 3944 C CA . LYS A 1 469 ? -4.869 122.255 83.814 1.00 9.62 470 LYS A CA 1
ATOM 3945 C C . LYS A 1 469 ? -4.355 121.617 82.540 1.00 9.63 470 LYS A C 1
ATOM 3946 O O . LYS A 1 469 ? -4.272 122.246 81.491 1.00 11.33 470 LYS A O 1
ATOM 3952 N N . LEU A 1 470 ? -3.983 120.353 82.671 1.00 9.02 471 LEU A N 1
ATOM 3953 C CA . LEU A 1 470 ? -3.318 119.622 81.623 1.00 5.86 471 LEU A CA 1
ATOM 3954 C C . LEU A 1 470 ? -4.037 118.309 81.425 1.00 12.32 471 LEU A C 1
ATOM 3955 O O . LEU A 1 470 ? -4.153 117.516 82.364 1.00 17.66 471 LEU A O 1
ATOM 3960 N N . LEU A 1 471 ? -4.555 118.116 80.214 1.00 12.30 472 LEU A N 1
ATOM 3961 C CA . LEU A 1 471 ? -5.211 116.882 79.810 1.00 10.96 472 LEU A CA 1
ATOM 3962 C C . LEU A 1 471 ? -4.422 116.206 78.685 1.00 14.29 472 LEU A C 1
ATOM 3963 O O . LEU A 1 471 ? -4.185 116.788 77.624 1.00 10.49 472 LEU A O 1
ATOM 3968 N N . ILE A 1 472 ? -4.021 114.968 78.939 1.00 9.52 473 ILE A N 1
ATOM 3969 C CA . ILE A 1 472 ? -3.215 114.186 78.019 1.00 7.23 473 ILE A CA 1
ATOM 3970 C C . ILE A 1 472 ? -4.042 113.027 77.455 1.00 11.11 473 ILE A C 1
ATOM 3971 O O . ILE A 1 472 ? -4.413 112.113 78.178 1.00 10.89 473 ILE A O 1
ATOM 3976 N N . ALA A 1 473 ? -4.339 113.077 76.162 1.00 11.95 474 ALA A N 1
ATOM 3977 C CA . ALA A 1 473 ? -5.159 112.051 75.513 1.00 8.89 474 ALA A CA 1
ATOM 3978 C C . ALA A 1 473 ? -4.435 111.404 74.332 1.00 9.24 474 ALA A C 1
ATOM 3979 O O . ALA A 1 473 ? -4.689 111.749 73.182 1.00 13.65 474 ALA A O 1
ATOM 3981 N N . PRO A 1 474 ? -3.530 110.460 74.609 1.00 7.29 475 PRO A N 1
ATOM 3982 C CA . PRO A 1 474 ? -2.736 109.849 73.536 1.00 6.23 475 PRO A CA 1
ATOM 3983 C C . PRO A 1 474 ? -3.504 108.776 72.758 1.00 10.72 475 PRO A C 1
ATOM 3984 O O . PRO A 1 474 ? -4.323 108.055 73.352 1.00 5.64 475 PRO A O 1
ATOM 3988 N N . MET A 1 475 ? -3.221 108.663 71.458 1.00 7.06 476 MET A N 1
ATOM 3989 C CA . MET A 1 475 ? -3.802 107.607 70.621 1.00 12.24 476 MET A CA 1
ATOM 3990 C C . MET A 1 475 ? -5.305 107.440 70.838 1.00 11.03 476 MET A C 1
ATOM 3991 O O . MET A 1 475 ? -5.788 106.328 71.067 1.00 5.80 476 MET A O 1
ATOM 3996 N N . LEU A 1 476 ? -6.030 108.553 70.805 1.00 12.52 477 LEU A N 1
ATOM 3997 C CA . LEU A 1 476 ? -7.473 108.515 70.977 1.00 8.78 477 LEU A CA 1
ATOM 3998 C C . LEU A 1 476 ? -8.105 108.229 69.627 1.00 9.10 477 LEU A C 1
ATOM 3999 O O . LEU A 1 476 ? -8.871 109.042 69.107 1.00 6.68 477 LEU A O 1
ATOM 4004 N N . TYR A 1 477 ? -7.746 107.069 69.076 1.00 9.52 478 TYR A N 1
ATOM 4005 C CA . TYR A 1 477 ? -8.145 106.612 67.747 1.00 6.79 478 TYR A CA 1
ATOM 4006 C C . TYR A 1 477 ? -9.647 106.719 67.533 1.00 5.09 478 TYR A C 1
ATOM 4007 O O . TYR A 1 477 ? -10.099 107.304 66.561 1.00 5.66 478 TYR A O 1
ATOM 4016 N N . LEU A 1 478 ? -10.415 106.169 68.459 1.00 7.90 479 LEU A N 1
ATOM 4017 C CA . LEU A 1 478 ? -11.859 106.316 68.442 1.00 6.61 479 LEU A CA 1
ATOM 4018 C C . LEU A 1 478 ? -12.300 107.462 69.351 1.00 8.47 479 LEU A C 1
ATOM 4019 O O . LEU A 1 478 ? -11.904 107.517 70.508 1.00 7.63 479 LEU A O 1
ATOM 4024 N N . VAL A 1 479 ? -13.137 108.358 68.833 1.00 10.61 480 VAL A N 1
ATOM 4025 C CA . VAL A 1 479 ? -13.673 109.460 69.630 1.00 15.55 480 VAL A CA 1
ATOM 4026 C C . VAL A 1 479 ? -14.976 109.985 69.010 1.00 12.42 480 VAL A C 1
ATOM 4027 O O . VAL A 1 479 ? -15.081 110.137 67.801 1.00 16.04 480 VAL A O 1
ATOM 4031 N N . SER A 1 480 ? -15.973 110.254 69.839 1.00 8.32 481 SER A N 1
ATOM 4032 C CA . SER A 1 480 ? -17.258 110.726 69.336 1.00 7.78 481 SER A CA 1
ATOM 4033 C C . SER A 1 480 ? -17.235 112.219 69.059 1.00 10.91 481 SER A C 1
ATOM 4034 O O . SER A 1 480 ? -16.360 112.936 69.547 1.00 10.56 481 SER A O 1
ATOM 4037 N N . GLU A 1 481 ? -18.214 112.686 68.290 1.00 11.96 482 GLU A N 1
ATOM 4038 C CA . GLU A 1 481 ? -18.404 114.112 68.074 1.00 9.51 482 GLU A CA 1
ATOM 4039 C C . GLU A 1 481 ? -18.547 114.834 69.408 1.00 13.56 482 GLU A C 1
ATOM 4040 O O . GLU A 1 481 ? -18.001 115.922 69.606 1.00 18.31 482 GLU A O 1
ATOM 4046 N N . GLU A 1 482 ? -19.277 114.207 70.321 1.00 8.80 483 GLU A N 1
ATOM 4047 C CA . GLU A 1 482 ? -19.582 114.797 71.607 1.00 8.41 483 GLU A CA 1
ATOM 4048 C C . GLU A 1 482 ? -18.331 114.980 72.473 1.00 12.81 483 GLU A C 1
ATOM 4049 O O . GLU A 1 482 ? -18.118 116.058 73.065 1.00 13.84 483 GLU A O 1
ATOM 4055 N N . THR A 1 483 ? -17.500 113.940 72.536 1.00 6.06 484 THR A N 1
ATOM 4056 C CA . THR A 1 483 ? -16.228 114.039 73.253 1.00 10.13 484 THR A CA 1
ATOM 4057 C C . THR A 1 483 ? -15.314 115.078 72.614 1.00 10.94 484 THR A C 1
ATOM 4058 O O . THR A 1 483 ? -14.641 115.823 73.321 1.00 12.52 484 THR A O 1
ATOM 4062 N N . ILE A 1 484 ? -15.283 115.119 71.283 1.00 7.08 485 ILE A N 1
ATOM 4063 C CA . ILE A 1 484 ? -14.527 116.151 70.578 1.00 12.58 485 ILE A CA 1
ATOM 4064 C C . ILE A 1 484 ? -14.989 117.551 70.993 1.00 9.95 485 ILE A C 1
ATOM 4065 O O . ILE A 1 484 ? -14.177 118.405 71.283 1.00 10.83 485 ILE A O 1
ATOM 4070 N N . ALA A 1 485 ? -16.295 117.774 71.032 1.00 11.26 486 ALA A N 1
ATOM 4071 C CA . ALA A 1 485 ? -16.829 119.065 71.443 1.00 12.56 486 ALA A CA 1
ATOM 4072 C C . ALA A 1 485 ? -16.407 119.385 72.870 1.00 12.10 486 ALA A C 1
ATOM 4073 O O . ALA A 1 485 ? -16.037 120.526 73.183 1.00 17.61 486 ALA A O 1
ATOM 4075 N N . ARG A 1 486 ? -16.446 118.384 73.741 1.00 7.89 487 ARG A N 1
ATOM 4076 C CA . ARG A 1 486 ? -15.999 118.624 75.111 1.00 8.59 487 ARG A CA 1
ATOM 4077 C C . ARG A 1 486 ? -14.515 119.014 75.149 1.00 11.78 487 ARG A C 1
ATOM 4078 O O . ARG A 1 486 ? -14.133 119.949 75.852 1.00 23.45 487 ARG A O 1
ATOM 4086 N N . LEU A 1 487 ? -13.690 118.334 74.365 1.00 11.82 488 LEU A N 1
ATOM 4087 C CA . LEU A 1 487 ? -12.277 118.675 74.266 1.00 13.24 488 LEU A CA 1
ATOM 4088 C C . LEU A 1 487 ? -12.095 120.114 73.793 1.00 12.89 488 LEU A C 1
ATOM 4089 O O . LEU A 1 487 ? -11.263 120.872 74.319 1.00 16.59 488 LEU A O 1
ATOM 4094 N N . LYS A 1 488 ? -12.891 120.478 72.800 1.00 9.18 489 LYS A N 1
ATOM 4095 C CA . LYS A 1 488 ? -12.866 121.803 72.211 1.00 14.08 489 LYS A CA 1
ATOM 4096 C C . LYS A 1 488 ? -13.147 122.861 73.282 1.00 11.99 489 LYS A C 1
ATOM 4097 O O . LYS A 1 488 ? -12.368 123.814 73.453 1.00 12.60 489 LYS A O 1
ATOM 4103 N N . GLU A 1 489 ? -14.240 122.678 74.018 1.00 8.15 490 GLU A N 1
ATOM 4104 C CA . GLU A 1 489 ? -14.569 123.594 75.114 1.00 22.24 490 GLU A CA 1
ATOM 4105 C C . GLU A 1 489 ? -13.468 123.656 76.155 1.00 17.06 490 GLU A C 1
ATOM 4106 O O . GLU A 1 489 ? -13.135 124.729 76.660 1.00 16.78 490 GLU A O 1
ATOM 4112 N N . PHE A 1 490 ? -12.917 122.490 76.471 1.00 17.14 491 PHE A N 1
ATOM 4113 C CA . PHE A 1 490 ? -11.872 122.384 77.469 1.00 13.09 491 PHE A CA 1
ATOM 4114 C C . PHE A 1 490 ? -10.689 123.263 77.082 1.00 13.47 491 PHE A C 1
ATOM 4115 O O . PHE A 1 490 ? -10.209 124.044 77.893 1.00 16.72 491 PHE A O 1
ATOM 4123 N N . VAL A 1 491 ? -10.228 123.154 75.844 1.00 8.49 492 VAL A N 1
ATOM 4124 C CA . VAL A 1 491 ? -9.095 123.971 75.430 1.00 12.02 492 VAL A CA 1
ATOM 4125 C C . VAL A 1 491 ? -9.493 125.433 75.395 1.00 21.38 492 VAL A C 1
ATOM 4126 O O . VAL A 1 491 ? -8.718 126.309 75.796 1.00 12.04 492 VAL A O 1
ATOM 4130 N N . ALA A 1 492 ? -10.713 125.693 74.934 1.00 18.09 493 ALA A N 1
ATOM 4131 C CA . ALA A 1 492 ? -11.152 127.061 74.705 1.00 18.50 493 ALA A CA 1
ATOM 4132 C C . ALA A 1 492 ? -11.178 127.856 76.009 1.00 21.70 493 ALA A C 1
ATOM 4133 O O . ALA A 1 492 ? -10.824 129.042 76.034 1.00 18.96 493 ALA A O 1
ATOM 4135 N N . ASN A 1 493 ? -11.573 127.196 77.093 1.00 14.03 494 ASN A N 1
ATOM 4136 C CA . ASN A 1 493 ? -11.700 127.869 78.378 1.00 9.97 494 ASN A CA 1
ATOM 4137 C C . ASN A 1 493 ? -10.419 127.878 79.191 1.00 13.78 494 ASN A C 1
ATOM 4138 O O . ASN A 1 493 ? -10.448 128.147 80.382 1.00 19.99 494 ASN A O 1
ATOM 4143 N N . GLY A 1 494 ? -9.294 127.572 78.557 1.00 11.37 495 GLY A N 1
ATOM 4144 C CA . GLY A 1 494 ? -8.015 127.671 79.233 1.00 11.92 495 GLY A CA 1
ATOM 4145 C C . GLY A 1 494 ? -7.266 126.366 79.422 1.00 21.14 495 GLY A C 1
ATOM 4146 O O . GLY A 1 494 ? -6.120 126.369 79.881 1.00 19.08 495 GLY A O 1
ATOM 4147 N N . GLY A 1 495 ? -7.909 125.253 79.077 1.00 16.57 496 GLY A N 1
ATOM 4148 C CA . GLY A 1 495 ? -7.288 123.949 79.159 1.00 5.32 496 GLY A CA 1
ATOM 4149 C C . GLY A 1 495 ? -6.083 123.802 78.244 1.00 14.69 496 GLY A C 1
ATOM 4150 O O . GLY A 1 495 ? -6.031 124.389 77.165 1.00 17.84 496 GLY A O 1
ATOM 4151 N N . THR A 1 496 ? -5.102 123.028 78.698 1.00 6.00 497 THR A N 1
ATOM 4152 C CA . THR A 1 496 ? -3.970 122.635 77.884 1.00 7.26 497 THR A CA 1
ATOM 4153 C C . THR A 1 496 ? -4.111 121.147 77.539 1.00 10.54 497 THR A C 1
ATOM 4154 O O . THR A 1 496 ? -4.125 120.297 78.421 1.00 13.49 497 THR A O 1
ATOM 4158 N N . LEU A 1 497 ? -4.231 120.844 76.256 1.00 12.96 498 LEU A N 1
ATOM 4159 C CA . LEU A 1 497 ? -4.514 119.500 75.788 1.00 9.97 498 LEU A CA 1
ATOM 4160 C C . LEU A 1 497 ? -3.363 118.976 74.961 1.00 6.21 498 LEU A C 1
ATOM 4161 O O . LEU A 1 497 ? -2.842 119.701 74.130 1.00 9.24 498 LEU A O 1
ATOM 4166 N N . VAL A 1 498 ? -2.970 117.726 75.195 1.00 6.33 499 VAL A N 1
ATOM 4167 C CA . VAL A 1 498 ? -1.924 117.067 74.407 1.00 6.32 499 VAL A CA 1
ATOM 4168 C C . VAL A 1 498 ? -2.459 115.797 73.747 1.00 11.64 499 VAL A C 1
ATOM 4169 O O . VAL A 1 498 ? -2.964 114.901 74.421 1.00 6.58 499 VAL A O 1
ATOM 4173 N N . MET A 1 499 ? -2.363 115.728 72.424 1.00 8.53 500 MET A N 1
ATOM 4174 C CA . MET A 1 499 ? -2.725 114.511 71.712 1.00 10.32 500 MET A CA 1
ATOM 4175 C C . MET A 1 499 ? -1.572 114.046 70.848 1.00 11.45 500 MET A C 1
ATOM 4176 O O . MET A 1 499 ? -0.554 114.736 70.712 1.00 10.01 500 MET A O 1
ATOM 4181 N N . THR A 1 500 ? -1.724 112.858 70.279 1.00 8.11 501 THR A N 1
ATOM 4182 C CA . THR A 1 500 ? -0.622 112.226 69.572 1.00 10.65 501 THR A CA 1
ATOM 4183 C C . THR A 1 500 ? -1.083 111.575 68.303 1.00 12.33 501 THR A C 1
ATOM 4184 O O . THR A 1 500 ? -2.265 111.589 67.964 1.00 6.69 501 THR A O 1
ATOM 4188 N N . TYR A 1 501 ? -0.117 110.967 67.633 1.00 9.79 502 TYR A N 1
ATOM 4189 C CA . TYR A 1 501 ? -0.370 110.061 66.535 1.00 9.84 502 TYR A CA 1
ATOM 4190 C C . TYR A 1 501 ? -1.536 109.114 66.818 1.00 10.03 502 TYR A C 1
ATOM 4191 O O . TYR A 1 501 ? -1.777 108.734 67.970 1.00 10.28 502 TYR A O 1
ATOM 4200 N N . ILE A 1 502 ? -2.244 108.748 65.751 1.00 6.44 503 ILE A N 1
ATOM 4201 C CA . ILE A 1 502 ? -3.362 107.810 65.789 1.00 6.47 503 ILE A CA 1
ATOM 4202 C C . ILE A 1 502 ? -4.417 108.215 66.808 1.00 5.44 503 ILE A C 1
ATOM 4203 O O . ILE A 1 502 ? -4.870 107.415 67.625 1.00 8.35 503 ILE A O 1
ATOM 4208 N N . SER A 1 503 ? -4.816 109.476 66.730 1.00 5.21 504 SER A N 1
ATOM 4209 C CA . SER A 1 503 ? -5.879 110.006 67.571 1.00 6.53 504 SER A CA 1
ATOM 4210 C C . SER A 1 503 ? -6.952 110.581 66.682 1.00 9.60 504 SER A C 1
ATOM 4211 O O . SER A 1 503 ? -6.638 111.235 65.737 1.00 4.02 504 SER A O 1
ATOM 4214 N N . GLY A 1 504 ? -8.214 110.349 66.992 1.00 9.13 505 GLY A N 1
ATOM 4215 C CA . GLY A 1 504 ? -9.299 110.982 66.259 1.00 6.07 505 GLY A CA 1
ATOM 4216 C C . GLY A 1 504 ? -9.478 110.499 64.834 1.00 10.98 505 GLY A C 1
ATOM 4217 O O . GLY A 1 504 ? -9.725 1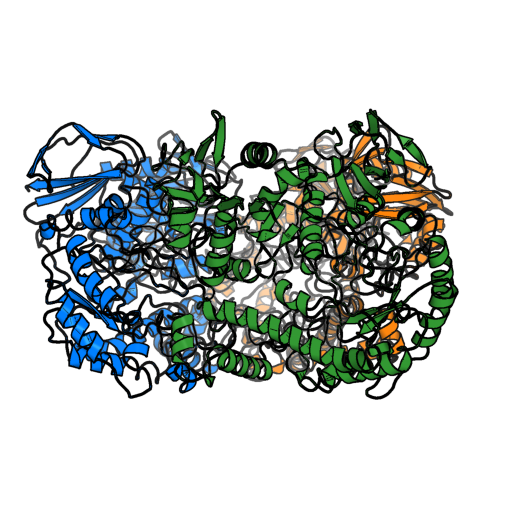11.279 63.924 1.00 8.47 505 GLY A O 1
ATOM 4218 N N . ILE A 1 505 ? -9.371 109.195 64.637 1.00 15.72 506 ILE A N 1
ATOM 4219 C CA . ILE A 1 505 ? -9.407 108.620 63.299 1.00 7.43 506 ILE A CA 1
ATOM 4220 C C . ILE A 1 505 ? -10.814 108.185 62.914 1.00 13.40 506 ILE A C 1
ATOM 4221 O O . ILE A 1 505 ? -11.223 108.215 61.744 1.00 8.59 506 ILE A O 1
ATOM 4226 N N . VAL A 1 506 ? -11.567 107.848 63.949 1.00 10.39 507 VAL A N 1
ATOM 4227 C CA . VAL A 1 506 ? -12.714 106.972 63.843 1.00 5.96 507 VAL A CA 1
ATOM 4228 C C . VAL A 1 506 ? -13.776 107.397 64.854 1.00 7.78 507 VAL A C 1
ATOM 4229 O O . VAL A 1 506 ? -13.431 107.881 65.937 1.00 11.32 507 VAL A O 1
ATOM 4233 N N . ASP A 1 507 ? -15.058 107.275 64.511 1.00 6.68 508 ASP A N 1
ATOM 4234 C CA . ASP A 1 507 ? -16.096 107.651 65.476 1.00 6.47 508 ASP A CA 1
ATOM 4235 C C . ASP A 1 507 ? -16.453 106.463 66.364 1.00 8.77 508 ASP A C 1
ATOM 4236 O O . ASP A 1 507 ? -15.841 105.406 66.271 1.00 10.22 508 ASP A O 1
ATOM 4241 N N . GLU A 1 508 ? -17.455 106.630 67.215 1.00 7.87 509 GLU A N 1
ATOM 4242 C CA . GLU A 1 508 ? -17.823 105.581 68.157 1.00 7.54 509 GLU A CA 1
ATOM 4243 C C . GLU A 1 508 ? -18.365 104.305 67.484 1.00 10.25 509 GLU A C 1
ATOM 4244 O O . GLU A 1 508 ? -18.647 103.321 68.167 1.00 16.56 509 GLU A O 1
ATOM 4250 N N . HIS A 1 509 ? -18.512 104.315 66.161 1.00 12.07 510 HIS A N 1
ATOM 4251 C CA . HIS A 1 509 ? -18.933 103.115 65.422 1.00 13.09 510 HIS A CA 1
ATOM 4252 C C . HIS A 1 509 ? -17.771 102.445 64.730 1.00 14.04 510 HIS A C 1
ATOM 4253 O O . HIS A 1 509 ? -17.975 101.533 63.923 1.00 17.79 510 HIS A O 1
ATOM 4260 N N . ASP A 1 510 ? -16.563 102.915 65.034 1.00 8.83 511 ASP A N 1
ATOM 4261 C CA . ASP A 1 510 ? -15.362 102.575 64.274 1.00 6.58 511 ASP A CA 1
ATOM 4262 C C . ASP A 1 510 ? -15.564 102.912 62.781 1.00 8.35 511 ASP A C 1
ATOM 4263 O O . ASP A 1 510 ? -15.068 102.237 61.879 1.00 14.42 511 ASP A O 1
ATOM 4268 N N . LEU A 1 511 ? -16.294 103.982 62.529 1.00 10.27 512 LEU A N 1
ATOM 4269 C CA . LEU A 1 511 ? -16.476 104.469 61.174 1.00 8.88 512 LEU A CA 1
ATOM 4270 C C . LEU A 1 511 ? -15.488 105.614 60.948 1.00 8.99 512 LEU A C 1
ATOM 4271 O O . LEU A 1 511 ? -15.393 106.530 61.767 1.00 8.05 512 LEU A O 1
ATOM 4276 N N . ALA A 1 512 ? -14.722 105.543 59.866 1.00 6.79 513 ALA A N 1
ATOM 4277 C CA . ALA A 1 512 ? -13.737 106.577 59.556 1.00 8.28 513 ALA A CA 1
ATOM 4278 C C . ALA A 1 512 ? -14.381 107.952 59.342 1.00 13.73 513 ALA A C 1
ATOM 4279 O O . ALA A 1 512 ? -15.381 108.064 58.624 1.00 13.29 513 ALA A O 1
ATOM 4281 N N . TYR A 1 513 ? -13.820 108.983 59.984 1.00 9.90 514 TYR A N 1
ATOM 4282 C CA . TYR A 1 513 ? -14.204 110.375 59.708 1.00 8.22 514 TYR A CA 1
ATOM 4283 C C . TYR A 1 513 ? -13.771 110.711 58.294 1.00 12.77 514 TYR A C 1
ATOM 4284 O O . TYR A 1 513 ? -12.644 110.408 57.885 1.00 8.68 514 TYR A O 1
ATOM 4293 N N . LEU A 1 514 ? -14.663 111.326 57.537 1.00 6.23 515 LEU A N 1
ATOM 4294 C CA . LEU A 1 514 ? -14.398 111.529 56.128 1.00 8.07 515 LEU A CA 1
ATOM 4295 C C . LEU A 1 514 ? -13.994 112.961 55.839 1.00 12.94 515 LEU A C 1
ATOM 4296 O O . LEU A 1 514 ? -14.385 113.886 56.547 1.00 10.55 515 LEU A O 1
ATOM 4301 N N . GLY A 1 515 ? -13.203 113.141 54.793 1.00 14.28 516 GLY A N 1
ATOM 4302 C CA . GLY A 1 515 ? -12.995 114.468 54.248 1.00 13.02 516 GLY A CA 1
ATOM 4303 C C . GLY A 1 515 ? -11.979 115.242 55.037 1.00 11.75 516 GLY A C 1
ATOM 4304 O O . GLY A 1 515 ? -12.058 116.456 55.165 1.00 16.22 516 GLY A O 1
ATOM 4305 N N . GLY A 1 516 ? -11.013 114.521 55.579 1.00 19.81 517 GLY A N 1
ATOM 4306 C CA . GLY A 1 516 ? -9.978 115.151 56.359 1.00 12.90 517 GLY A CA 1
ATOM 4307 C C . GLY A 1 516 ? -10.361 115.183 57.815 1.00 13.34 517 GLY A C 1
ATOM 4308 O O . GLY A 1 516 ? -11.456 114.799 58.204 1.00 12.32 517 GLY A O 1
ATOM 4309 N N . TRP A 1 517 ? -9.437 115.648 58.631 1.00 15.46 518 TRP A N 1
ATOM 4310 C CA . TRP A 1 517 ? -9.670 115.738 60.058 1.00 13.80 518 TRP A CA 1
ATOM 4311 C C . TRP A 1 517 ? -10.844 116.538 60.519 1.00 18.45 518 TRP A C 1
ATOM 4312 O O . TRP A 1 517 ? -11.206 117.538 59.896 1.00 24.19 518 TRP A O 1
ATOM 4323 N N . HIS A 1 518 ? -11.433 116.086 61.624 1.00 16.03 519 HIS A N 1
ATOM 4324 C CA . HIS A 1 518 ? -12.610 116.754 62.144 1.00 16.78 519 HIS A CA 1
ATOM 4325 C C . HIS A 1 518 ? -12.262 118.211 62.352 1.00 17.71 519 HIS A C 1
ATOM 4326 O O . HIS A 1 518 ? -11.221 118.535 62.933 1.00 14.51 519 HIS A O 1
ATOM 4333 N N . GLN A 1 519 ? -13.133 119.063 61.822 1.00 14.07 520 GLN A N 1
ATOM 4334 C CA . GLN A 1 519 ? -13.000 120.513 61.857 1.00 22.97 520 GLN A CA 1
ATOM 4335 C C . GLN A 1 519 ? -12.552 121.065 63.211 1.00 16.84 520 GLN A C 1
ATOM 4336 O O . GLN A 1 519 ? -11.620 121.874 63.283 1.00 18.25 520 GLN A O 1
ATOM 4342 N N . ASP A 1 520 ? -13.234 120.624 64.268 1.00 15.48 521 ASP A N 1
ATOM 4343 C CA . ASP A 1 520 ? -12.971 121.088 65.625 1.00 19.51 521 ASP A CA 1
ATOM 4344 C C . ASP A 1 520 ? -11.533 120.820 66.040 1.00 19.00 521 ASP A C 1
ATOM 4345 O O . ASP A 1 520 ? -10.859 121.717 66.535 1.00 19.41 521 ASP A O 1
ATOM 4350 N N . LEU A 1 521 ? -11.061 119.593 65.818 1.00 16.91 522 LEU A N 1
ATOM 4351 C CA . LEU A 1 521 ? -9.683 119.218 66.149 1.00 19.18 522 LEU A CA 1
ATOM 4352 C C . LEU A 1 521 ? -8.664 120.004 65.310 1.00 17.19 522 LEU A C 1
ATOM 4353 O O . LEU A 1 521 ? -7.641 120.456 65.832 1.00 12.37 522 LEU A O 1
ATOM 4358 N N . ARG A 1 522 ? -8.944 120.158 64.016 1.00 16.21 523 ARG A N 1
ATOM 4359 C CA . ARG A 1 522 ? -8.066 120.923 63.136 1.00 17.33 523 ARG A CA 1
ATOM 4360 C C . ARG A 1 522 ? -7.888 122.332 63.687 1.00 18.61 523 ARG A C 1
ATOM 4361 O O . ARG A 1 522 ? -6.763 122.826 63.820 1.00 17.20 523 ARG A O 1
ATOM 4369 N N . GLU A 1 523 ? -9.011 122.960 64.019 1.00 17.55 524 GLU A N 1
ATOM 4370 C CA . GLU A 1 523 ? -9.007 124.300 64.585 1.00 17.49 524 GLU A CA 1
ATOM 4371 C C . GLU A 1 523 ? -8.224 124.347 65.887 1.00 15.86 524 GLU A C 1
ATOM 4372 O O . GLU A 1 523 ? -7.373 125.215 66.078 1.00 16.19 524 GLU A O 1
ATOM 4378 N N . MET A 1 524 ? -8.529 123.415 66.783 1.00 14.48 525 MET A N 1
ATOM 4379 C CA . MET A 1 524 ? -7.888 123.359 68.090 1.00 11.20 525 MET A CA 1
ATOM 4380 C C . MET A 1 524 ? -6.373 123.305 67.977 1.00 14.12 525 MET A C 1
ATOM 4381 O O . MET A 1 524 ? -5.668 124.128 68.565 1.00 20.05 525 MET A O 1
ATOM 4386 N N . PHE A 1 525 ? -5.882 122.337 67.209 1.00 9.54 526 PHE A N 1
ATOM 4387 C CA . PHE A 1 525 ? -4.454 122.059 67.136 1.00 12.07 526 PHE A CA 1
ATOM 4388 C C . PHE A 1 525 ? -3.743 122.899 66.075 1.00 10.64 526 PHE A C 1
ATOM 4389 O O . PHE A 1 525 ? -2.518 122.917 66.015 1.00 9.06 526 PHE A O 1
ATOM 4397 N N . GLY A 1 526 ? -4.510 123.584 65.232 1.00 10.58 527 GLY A N 1
ATOM 4398 C CA . GLY A 1 526 ? -3.921 124.406 64.188 1.00 11.86 527 GLY A CA 1
ATOM 4399 C C . GLY A 1 526 ? -3.082 123.608 63.205 1.00 15.68 527 GLY A C 1
ATOM 4400 O O . GLY A 1 526 ? -2.142 124.119 62.613 1.00 12.81 527 GLY A O 1
ATOM 4401 N N . MET A 1 527 ? -3.433 122.342 63.040 1.00 15.56 528 MET A N 1
ATOM 4402 C CA . MET A 1 527 ? -2.768 121.458 62.097 1.00 19.73 528 MET A CA 1
ATOM 4403 C C . MET A 1 527 ? -3.692 120.273 61.808 1.00 22.49 528 MET A C 1
ATOM 4404 O O . MET A 1 527 ? -4.807 120.211 62.338 1.00 14.48 528 MET A O 1
ATOM 4409 N N . GLU A 1 528 ? -3.247 119.348 60.961 1.00 14.75 529 GLU A N 1
ATOM 4410 C CA . GLU A 1 528 ? -3.937 118.062 60.835 1.00 14.72 529 GLU A CA 1
ATOM 4411 C C . GLU A 1 528 ? -2.985 116.965 60.396 1.00 15.85 529 GLU A C 1
ATOM 4412 O O . GLU A 1 528 ? -1.987 117.225 59.714 1.00 16.89 529 GLU A O 1
ATOM 4418 N N . PRO A 1 529 ? -3.269 115.728 60.809 1.00 17.88 530 PRO A N 1
ATOM 4419 C CA . PRO A 1 529 ? -2.442 114.616 60.329 1.00 10.30 530 PRO A CA 1
ATOM 4420 C C . PRO A 1 529 ? -2.900 114.205 58.935 1.00 14.74 530 PRO A C 1
ATOM 4421 O O . PRO A 1 529 ? -4.108 114.183 58.692 1.00 19.24 530 PRO A O 1
ATOM 4425 N N . ILE A 1 530 ? -1.992 113.896 58.020 1.00 9.51 531 ILE A N 1
ATOM 4426 C CA . ILE A 1 530 ? -2.474 113.386 56.745 1.00 18.97 531 ILE A CA 1
ATOM 4427 C C . ILE A 1 530 ? -1.994 111.974 56.455 1.00 12.91 531 ILE A C 1
ATOM 4428 O O . ILE A 1 530 ? -2.534 111.321 55.574 1.00 18.76 531 ILE A O 1
ATOM 4433 N N . GLU A 1 531 ? -0.995 111.498 57.196 1.00 11.15 532 GLU A N 1
ATOM 4434 C CA . GLU A 1 531 ? -0.473 110.150 56.974 1.00 7.55 532 GLU A CA 1
ATOM 4435 C C . GLU A 1 531 ? 0.167 109.543 58.202 1.00 8.32 532 GLU A C 1
ATOM 4436 O O . GLU A 1 531 ? 0.990 110.170 58.870 1.00 12.71 532 GLU A O 1
ATOM 4442 N N . THR A 1 532 ? -0.216 108.304 58.486 1.00 13.23 533 THR A N 1
ATOM 4443 C CA . THR A 1 532 ? 0.357 107.553 59.586 1.00 7.11 533 THR A CA 1
ATOM 4444 C C . THR A 1 532 ? 1.366 106.581 59.028 1.00 11.96 533 THR A C 1
ATOM 4445 O O . THR A 1 532 ? 1.015 105.654 58.301 1.00 11.00 533 THR A O 1
ATOM 4449 N N . ASP A 1 533 ? 2.630 106.807 59.349 1.00 8.74 534 ASP A N 1
ATOM 4450 C CA . ASP A 1 533 ? 3.680 105.918 58.896 1.00 7.84 534 ASP A CA 1
ATOM 4451 C C . ASP A 1 533 ? 3.906 104.809 59.917 1.00 11.24 534 ASP A C 1
ATOM 4452 O O . ASP A 1 533 ? 4.307 105.086 61.053 1.00 10.64 534 ASP A O 1
ATOM 4457 N N . THR A 1 534 ? 3.647 103.562 59.523 1.00 8.77 535 THR A N 1
ATOM 4458 C CA . THR A 1 534 ? 3.867 102.421 60.409 1.00 7.30 535 THR A CA 1
ATOM 4459 C C . THR A 1 534 ? 5.198 101.744 60.104 1.00 11.82 535 THR A C 1
ATOM 4460 O O . THR A 1 534 ? 5.454 101.351 58.970 1.00 13.37 535 THR A O 1
ATOM 4464 N N . LEU A 1 535 ? 6.039 101.592 61.122 1.00 12.60 536 LEU A N 1
ATOM 4465 C CA . LEU A 1 535 ? 7.415 101.148 60.908 1.00 7.80 536 LEU A CA 1
ATOM 4466 C C . LEU A 1 535 ? 7.680 99.713 61.346 1.00 12.76 536 LEU A C 1
ATOM 4467 O O . LEU A 1 535 ? 7.010 99.194 62.230 1.00 9.56 536 LEU A O 1
ATOM 4472 N N . TYR A 1 536 ? 8.662 99.082 60.706 1.00 13.64 537 TYR A N 1
ATOM 4473 C CA . TYR A 1 536 ? 9.144 97.759 61.099 1.00 11.53 537 TYR A CA 1
ATOM 4474 C C . TYR A 1 536 ? 10.041 97.894 62.323 1.00 11.82 537 TYR A C 1
ATOM 4475 O O . TYR A 1 536 ? 10.530 98.987 62.592 1.00 14.46 537 TYR A O 1
ATOM 4484 N N . PRO A 1 537 ? 10.240 96.800 63.082 1.00 10.84 538 PRO A N 1
ATOM 4485 C CA . PRO A 1 537 ? 11.045 96.867 64.313 1.00 11.23 538 PRO A CA 1
ATOM 4486 C C . PRO A 1 537 ? 12.440 97.480 64.159 1.00 12.78 538 PRO A C 1
ATOM 4487 O O . PRO A 1 537 ? 12.871 98.227 65.034 1.00 14.11 538 PRO A O 1
ATOM 4491 N N . ARG A 1 538 ? 13.140 97.190 63.073 1.00 8.09 539 ARG A N 1
ATOM 4492 C CA . ARG A 1 538 ? 14.478 97.744 62.923 1.00 9.05 539 ARG A CA 1
ATOM 4493 C C . ARG A 1 538 ? 14.453 99.186 62.399 1.00 16.68 539 ARG A C 1
ATOM 4494 O O . ARG A 1 538 ? 15.486 99.852 62.376 1.00 16.71 539 ARG A O 1
ATOM 4502 N N . ASP A 1 539 ? 13.289 99.661 61.960 1.00 8.93 540 ASP A N 1
ATOM 4503 C CA . ASP A 1 539 ? 13.189 101.025 61.435 1.00 12.25 540 ASP A CA 1
ATOM 4504 C C . ASP A 1 539 ? 13.387 102.036 62.558 1.00 16.55 540 ASP A C 1
ATOM 4505 O O . ASP A 1 539 ? 13.007 101.785 63.702 1.00 12.00 540 ASP A O 1
ATOM 4510 N N . ARG A 1 540 ? 13.995 103.171 62.231 1.00 10.81 541 ARG A N 1
ATOM 4511 C CA . ARG A 1 540 ? 14.208 104.234 63.205 1.00 12.76 541 ARG A CA 1
ATOM 4512 C C . ARG A 1 540 ? 14.045 105.578 62.537 1.00 11.76 541 ARG A C 1
ATOM 4513 O O . ARG A 1 540 ? 14.301 105.715 61.347 1.00 6.72 541 ARG A O 1
ATOM 4521 N N . ASN A 1 541 ? 13.619 106.573 63.300 1.00 9.25 542 ASN A N 1
ATOM 4522 C CA . ASN A 1 541 ? 13.719 107.944 62.825 1.00 9.10 542 ASN A CA 1
ATOM 4523 C C . ASN A 1 541 ? 14.190 108.774 64.008 1.00 10.47 542 ASN A C 1
ATOM 4524 O O . ASN A 1 541 ? 14.707 108.230 64.986 1.00 10.65 542 ASN A O 1
ATOM 4529 N N . SER A 1 542 ? 14.021 110.082 63.917 1.00 6.16 543 SER A N 1
ATOM 4530 C CA . SER A 1 542 ? 14.391 110.973 64.993 1.00 9.82 543 SER A CA 1
ATOM 4531 C C . SER A 1 542 ? 13.720 112.304 64.781 1.00 16.25 543 SER A C 1
ATOM 4532 O O . SER A 1 542 ? 13.479 112.706 63.640 1.00 14.36 543 SER A O 1
ATOM 4535 N N . VAL A 1 543 ? 13.419 112.979 65.888 1.00 14.95 544 VAL A N 1
ATOM 4536 C CA . VAL A 1 543 ? 12.847 114.313 65.866 1.00 12.05 544 VAL A CA 1
ATOM 4537 C C . VAL A 1 543 ? 13.805 115.315 66.515 1.00 18.82 544 VAL A C 1
ATOM 4538 O O . VAL A 1 543 ? 14.300 115.102 67.616 1.00 13.65 544 VAL A O 1
ATOM 4542 N N . HIS A 1 544 ? 14.082 116.407 65.821 1.00 22.67 545 HIS A N 1
ATOM 4543 C CA . HIS A 1 544 ? 14.837 117.487 66.423 1.00 14.02 545 HIS A CA 1
ATOM 4544 C C . HIS A 1 544 ? 13.864 118.418 67.114 1.00 19.35 545 HIS A C 1
ATOM 4545 O O . HIS A 1 544 ? 12.901 118.908 66.497 1.00 12.93 545 HIS A O 1
ATOM 4552 N N . TYR A 1 545 ? 14.129 118.644 68.399 1.00 10.17 546 TYR A N 1
ATOM 4553 C CA . TYR A 1 545 ? 13.249 119.396 69.275 1.00 14.88 546 TYR A CA 1
ATOM 4554 C C . TYR A 1 545 ? 14.074 120.038 70.396 1.00 16.47 546 TYR A C 1
ATOM 4555 O O . TYR A 1 545 ? 14.911 119.376 71.027 1.00 15.22 546 TYR A O 1
ATOM 4564 N N . ARG A 1 546 ? 13.846 121.332 70.613 1.00 9.74 547 ARG A N 1
ATOM 4565 C CA . ARG A 1 546 ? 14.612 122.121 71.578 1.00 7.00 547 ARG A CA 1
ATOM 4566 C C . ARG A 1 546 ? 16.103 121.833 71.519 1.00 10.32 547 ARG A C 1
ATOM 4567 O O . ARG A 1 546 ? 16.713 121.566 72.545 1.00 10.74 547 ARG A O 1
ATOM 4575 N N . GLY A 1 547 ? 16.673 121.857 70.317 1.00 9.59 548 GLY A N 1
ATOM 4576 C CA . GLY A 1 547 ? 18.107 121.689 70.133 1.00 7.49 548 GLY A CA 1
ATOM 4577 C C . GLY A 1 547 ? 18.663 120.272 70.224 1.00 28.27 548 GLY A C 1
ATOM 4578 O O . GLY A 1 547 ? 19.861 120.051 70.018 1.00 18.52 548 GLY A O 1
ATOM 4579 N N . ARG A 1 548 ? 17.813 119.299 70.527 1.00 19.86 549 ARG A N 1
ATOM 4580 C CA . ARG A 1 548 ? 18.306 117.935 70.688 1.00 17.63 549 ARG A CA 1
ATOM 4581 C C . ARG A 1 548 ? 17.647 117.009 69.648 1.00 23.31 549 ARG A C 1
ATOM 4582 O O . ARG A 1 548 ? 16.570 117.312 69.140 1.00 20.38 549 ARG A O 1
ATOM 4590 N N . SER A 1 549 ? 18.304 115.904 69.303 1.00 21.16 550 SER A N 1
ATOM 4591 C CA . SER A 1 549 ? 17.640 114.842 68.553 1.00 17.44 550 SER A CA 1
ATOM 4592 C C . SER A 1 549 ? 17.080 113.804 69.506 1.00 16.49 550 SER A C 1
ATOM 4593 O O . SER A 1 549 ? 17.738 113.440 70.481 1.00 16.37 550 SER A O 1
ATOM 4596 N N . TYR A 1 550 ? 15.866 113.334 69.219 1.00 14.31 551 TYR A N 1
ATOM 4597 C CA . TYR A 1 550 ? 15.202 112.295 70.022 1.00 16.98 551 TYR A CA 1
ATOM 4598 C C . TYR A 1 550 ? 14.825 111.113 69.133 1.00 12.64 551 TYR A C 1
ATOM 4599 O O . TYR A 1 550 ? 14.301 111.301 68.046 1.00 10.72 551 TYR A O 1
ATOM 4608 N N . GLU A 1 551 ? 15.084 109.895 69.585 1.00 7.11 552 GLU A N 1
ATOM 4609 C CA . GLU A 1 551 ? 14.812 108.737 68.739 1.00 13.12 552 GLU A CA 1
ATOM 4610 C C . GLU A 1 551 ? 13.319 108.436 68.543 1.00 12.35 552 GLU A C 1
ATOM 4611 O O . GLU A 1 551 ? 12.527 108.499 69.482 1.00 11.65 552 GLU A O 1
ATOM 4617 N N . LEU A 1 552 ? 12.951 108.108 67.308 1.00 9.73 553 LEU A N 1
ATOM 4618 C CA . LEU A 1 552 ? 11.589 107.705 66.995 1.00 8.88 553 LEU A CA 1
ATOM 4619 C C . LEU A 1 552 ? 11.534 106.232 66.633 1.00 9.84 553 LEU A C 1
ATOM 4620 O O . LEU A 1 552 ? 12.402 105.725 65.906 1.00 9.76 553 LEU A O 1
ATOM 4625 N N . LYS A 1 553 ? 10.488 105.569 67.123 1.00 9.59 554 LYS A N 1
ATOM 4626 C CA . LYS A 1 553 ? 10.167 104.192 66.751 1.00 18.24 554 LYS A CA 1
ATOM 4627 C C . LYS A 1 553 ? 8.669 104.006 66.483 1.00 10.82 554 LYS A C 1
ATOM 4628 O O . LYS A 1 553 ? 7.844 104.783 66.972 1.00 12.34 554 LYS A O 1
ATOM 4634 N N . ASP A 1 554 ? 8.344 102.984 65.691 1.00 8.03 555 ASP A N 1
ATOM 4635 C CA . ASP A 1 554 ? 6.981 102.452 65.531 1.00 8.46 555 ASP A CA 1
ATOM 4636 C C . ASP A 1 554 ? 6.032 103.289 64.682 1.00 7.22 555 ASP A C 1
ATOM 4637 O O . ASP A 1 554 ? 5.428 102.767 63.744 1.00 8.77 555 ASP A O 1
ATOM 4642 N N . TYR A 1 555 ? 5.866 104.567 65.024 1.00 10.94 556 TYR A N 1
ATOM 4643 C CA . TYR A 1 555 ? 4.916 105.419 64.307 1.00 6.72 556 TYR A CA 1
ATOM 4644 C C . TYR A 1 555 ? 5.407 106.841 64.085 1.00 7.51 556 TYR A C 1
ATOM 4645 O O . TYR A 1 555 ? 5.999 107.461 64.970 1.00 5.30 556 TYR A O 1
ATOM 4654 N N . ALA A 1 556 ? 5.142 107.347 62.888 1.00 2.91 557 ALA A N 1
ATOM 4655 C CA . ALA A 1 556 ? 5.344 108.747 62.587 1.00 4.37 557 ALA A CA 1
ATOM 4656 C C . ALA A 1 556 ? 4.075 109.282 61.969 1.00 5.93 557 ALA A C 1
ATOM 4657 O O . ALA A 1 556 ? 3.287 108.531 61.400 1.00 4.94 557 ALA A O 1
ATOM 4659 N N . THR A 1 557 ? 3.859 110.583 62.088 1.00 7.60 558 THR A N 1
ATOM 4660 C CA . THR A 1 557 ? 2.709 111.182 61.434 1.00 10.74 558 THR A CA 1
ATOM 4661 C C . THR A 1 557 ? 3.124 112.332 60.529 1.00 11.74 558 THR A C 1
ATOM 4662 O O . THR A 1 557 ? 3.774 113.271 60.978 1.00 13.52 558 THR A O 1
ATOM 4666 N N . VAL A 1 558 ? 2.754 112.268 59.255 1.00 9.34 559 VAL A N 1
ATOM 4667 C CA . VAL A 1 558 ? 2.991 113.409 58.378 1.00 8.20 559 VAL A CA 1
ATOM 4668 C C . VAL A 1 558 ? 1.947 114.475 58.717 1.00 14.23 559 VAL A C 1
ATOM 4669 O O . VAL A 1 558 ? 0.762 114.173 58.846 1.00 18.30 559 VAL A O 1
ATOM 4673 N N . ILE A 1 559 ? 2.385 115.719 58.874 1.00 14.84 560 ILE A N 1
ATOM 4674 C CA . ILE A 1 559 ? 1.515 116.782 59.380 1.00 16.19 560 ILE A CA 1
ATOM 4675 C C . ILE A 1 559 ? 1.405 118.013 58.470 1.00 15.43 560 ILE A C 1
ATOM 4676 O O . ILE A 1 559 ? 2.401 118.539 57.975 1.00 14.98 560 ILE A O 1
ATOM 4681 N N . LYS A 1 560 ? 0.176 118.463 58.264 1.00 11.81 561 LYS A N 1
ATOM 4682 C CA . LYS A 1 560 ? -0.106 119.708 57.558 1.00 20.84 561 LYS A CA 1
ATOM 4683 C C . LYS A 1 560 ? -0.348 120.860 58.549 1.00 18.03 561 LYS A C 1
ATOM 4684 O O . LYS A 1 560 ? -1.280 120.806 59.354 1.00 20.78 561 LYS A O 1
ATOM 4690 N N . ILE A 1 561 ? 0.482 121.899 58.483 1.00 14.91 562 ILE A N 1
ATOM 4691 C CA . ILE A 1 561 ? 0.396 123.029 59.419 1.00 16.93 562 ILE A CA 1
ATOM 4692 C C . ILE A 1 561 ? -0.594 124.107 58.996 1.00 18.86 562 ILE A C 1
ATOM 4693 O O . ILE A 1 561 ? -0.661 124.482 57.830 1.00 20.71 562 ILE A O 1
ATOM 4698 N N . HIS A 1 562 ? -1.354 124.608 59.962 1.00 22.62 563 HIS A N 1
ATOM 4699 C CA . HIS A 1 562 ? -2.205 125.770 59.751 1.00 21.37 563 HIS A CA 1
ATOM 4700 C C . HIS A 1 562 ? -1.746 126.931 60.632 1.00 20.71 563 HIS A C 1
ATOM 4701 O O . HIS A 1 562 ? -0.753 127.583 60.330 1.00 19.37 563 HIS A O 1
ATOM 4708 N N . ALA A 1 563 ? -2.455 127.172 61.732 1.00 21.88 564 ALA A N 1
ATOM 4709 C CA . ALA A 1 563 ? -2.082 128.227 62.669 1.00 12.75 564 ALA A CA 1
ATOM 4710 C C . ALA A 1 563 ? -0.956 127.819 63.633 1.00 23.41 564 ALA A C 1
ATOM 4711 O O . ALA A 1 563 ? -0.325 128.673 64.264 1.00 25.45 564 ALA A O 1
ATOM 4713 N N . ALA A 1 564 ? -0.695 126.520 63.734 1.00 18.15 565 ALA A N 1
ATOM 4714 C CA . ALA A 1 564 ? 0.175 125.997 64.785 1.00 15.51 565 ALA A CA 1
ATOM 4715 C C . ALA A 1 564 ? 1.645 126.362 64.607 1.00 17.93 565 ALA A C 1
ATOM 4716 O O . ALA A 1 564 ? 2.115 126.623 63.510 1.00 26.93 565 ALA A O 1
ATOM 4718 N N . THR A 1 565 ? 2.363 126.368 65.718 1.00 16.63 566 THR A N 1
ATOM 4719 C CA . THR A 1 565 ? 3.795 126.610 65.728 1.00 13.97 566 THR A CA 1
ATOM 4720 C C . THR A 1 565 ? 4.508 125.267 65.632 1.00 20.08 566 THR A C 1
ATOM 4721 O O . THR A 1 565 ? 4.137 124.311 66.324 1.00 22.25 566 THR A O 1
ATOM 4725 N N . VAL A 1 566 ? 5.511 125.177 64.770 1.00 12.34 567 VAL A N 1
ATOM 4726 C CA . VAL A 1 566 ? 6.281 123.951 64.665 1.00 11.25 567 VAL A CA 1
ATOM 4727 C C . VAL A 1 566 ? 7.326 123.897 65.762 1.00 14.11 567 VAL A C 1
ATOM 4728 O O . VAL A 1 566 ? 8.215 124.735 65.805 1.00 20.96 567 VAL A O 1
ATOM 4732 N N . GLU A 1 567 ? 7.207 122.916 66.653 1.00 15.56 568 GLU A N 1
ATOM 4733 C CA . GLU A 1 567 ? 8.111 122.790 67.790 1.00 9.26 568 GLU A CA 1
ATOM 4734 C C . GLU A 1 567 ? 9.208 121.779 67.542 1.00 9.61 568 GLU A C 1
ATOM 4735 O O . GLU A 1 567 ? 10.302 121.889 68.081 1.00 9.43 568 GLU A O 1
ATOM 4741 N N . GLY A 1 568 ? 8.914 120.780 66.726 1.00 20.33 569 GLY A N 1
ATOM 4742 C CA . GLY A 1 568 ? 9.920 119.782 66.420 1.00 12.55 569 GLY A CA 1
ATOM 4743 C C . GLY A 1 568 ? 9.689 119.226 65.043 1.00 10.44 569 GLY A C 1
ATOM 4744 O O . GLY A 1 568 ? 8.545 119.225 64.566 1.00 11.65 569 GLY A O 1
ATOM 4745 N N . VAL A 1 569 ? 10.758 118.753 64.406 1.00 12.60 570 VAL A N 1
ATOM 4746 C CA . VAL A 1 569 ? 10.647 118.210 63.045 1.00 9.02 570 VAL A CA 1
ATOM 4747 C C . VAL A 1 569 ? 11.314 116.855 62.921 1.00 12.15 570 VAL A C 1
ATOM 4748 O O . VAL A 1 569 ? 12.244 116.555 63.670 1.00 12.00 570 VAL A O 1
ATOM 4752 N N . TYR A 1 570 ? 10.849 116.039 61.972 1.00 10.21 571 TYR A N 1
ATOM 4753 C CA . TYR A 1 570 ? 11.503 114.756 61.680 1.00 8.42 571 TYR A CA 1
ATOM 4754 C C . TYR A 1 570 ? 12.845 115.023 61.014 1.00 11.43 571 TYR A C 1
ATOM 4755 O O . TYR A 1 570 ? 13.040 116.090 60.445 1.00 21.09 571 TYR A O 1
ATOM 4764 N N . GLU A 1 571 ? 13.766 114.067 61.066 1.00 10.53 572 GLU A N 1
ATOM 4765 C CA . GLU A 1 571 ? 15.105 114.301 60.530 1.00 10.29 572 GLU A CA 1
ATOM 4766 C C . GLU A 1 571 ? 15.532 113.341 59.417 1.00 11.23 572 GLU A C 1
ATOM 4767 O O . GLU A 1 571 ? 16.582 113.512 58.814 1.00 10.69 572 GLU A O 1
ATOM 4773 N N . ASP A 1 572 ? 14.736 112.318 59.154 1.00 19.62 573 ASP A N 1
ATOM 4774 C CA . ASP A 1 572 ? 15.110 111.343 58.143 1.00 19.55 573 ASP A CA 1
ATOM 4775 C C . ASP A 1 572 ? 13.864 110.867 57.404 1.00 11.75 573 ASP A C 1
ATOM 4776 O O . ASP A 1 572 ? 12.778 111.376 57.656 1.00 12.89 573 ASP A O 1
ATOM 4781 N N . ASP A 1 573 ? 14.034 109.904 56.495 1.00 9.12 574 ASP A N 1
ATOM 4782 C CA . ASP A 1 573 ? 12.963 109.378 55.640 1.00 6.68 574 ASP A CA 1
ATOM 4783 C C . ASP A 1 573 ? 12.325 110.482 54.784 1.00 10.16 574 ASP A C 1
ATOM 4784 O O . ASP A 1 573 ? 12.771 111.625 54.801 1.00 15.29 574 ASP A O 1
ATOM 4789 N N . PHE A 1 574 ? 11.283 110.141 54.032 1.00 9.92 575 PHE A N 1
ATOM 4790 C CA . PHE A 1 574 ? 10.782 111.053 53.005 1.00 10.23 575 PHE A CA 1
ATOM 4791 C C . PHE A 1 574 ? 10.118 112.293 53.592 1.00 11.08 575 PHE A C 1
ATOM 4792 O O . PHE A 1 574 ? 9.979 113.290 52.895 1.00 17.30 575 PHE A O 1
ATOM 4800 N N . TYR A 1 575 ? 9.719 112.243 54.862 1.00 7.34 576 TYR A N 1
ATOM 4801 C CA . TYR A 1 575 ? 9.119 113.406 55.496 1.00 4.94 576 TYR A CA 1
ATOM 4802 C C . TYR A 1 575 ? 10.114 114.140 56.391 1.00 8.97 576 TYR A C 1
ATOM 4803 O O . TYR A 1 575 ? 9.723 114.866 57.314 1.00 7.98 576 TYR A O 1
ATOM 4812 N N . ALA A 1 576 ? 11.401 113.944 56.115 1.00 5.65 577 ALA A N 1
ATOM 4813 C CA . ALA A 1 576 ? 12.452 114.652 56.834 1.00 9.86 577 ALA A CA 1
ATOM 4814 C C . ALA A 1 576 ? 12.261 116.174 56.772 1.00 10.90 577 ALA A C 1
ATOM 4815 O O . ALA A 1 576 ? 11.810 116.711 55.761 1.00 15.31 577 ALA A O 1
ATOM 4817 N N . ASP A 1 577 ? 12.579 116.828 57.888 1.00 11.01 578 ASP A N 1
ATOM 4818 C CA A ASP A 1 577 ? 12.490 118.280 58.043 0.29 10.65 578 ASP A CA 1
ATOM 4819 C CA B ASP A 1 577 ? 12.484 118.283 58.045 0.71 10.61 578 ASP A CA 1
ATOM 4820 C C . ASP A 1 577 ? 11.057 118.803 57.949 1.00 11.70 578 ASP A C 1
ATOM 4821 O O . ASP A 1 577 ? 10.843 119.988 57.735 1.00 17.73 578 ASP A O 1
ATOM 4830 N N . THR A 1 578 ? 10.076 117.919 58.116 1.00 14.85 579 THR A N 1
ATOM 4831 C CA . THR A 1 578 ? 8.673 118.347 58.179 1.00 9.45 579 THR A CA 1
ATOM 4832 C C . THR A 1 578 ? 8.257 118.280 59.655 1.00 8.39 579 THR A C 1
ATOM 4833 O O . THR A 1 578 ? 8.954 117.663 60.444 1.00 12.33 579 THR A O 1
ATOM 4837 N N . PRO A 1 579 ? 7.143 118.926 60.042 1.00 11.37 580 PRO A N 1
ATOM 4838 C CA . PRO A 1 579 ? 6.792 118.992 61.467 1.00 10.23 580 PRO A CA 1
ATOM 4839 C C . PRO A 1 579 ? 6.429 117.659 62.120 1.00 18.10 580 PRO A C 1
ATOM 4840 O O . PRO A 1 579 ? 5.642 116.881 61.578 1.00 19.50 580 PRO A O 1
ATOM 4844 N N . ALA A 1 580 ? 6.976 117.432 63.309 1.00 12.37 581 ALA A N 1
ATOM 4845 C CA . ALA A 1 580 ? 6.634 116.277 64.127 1.00 7.34 581 ALA A CA 1
ATOM 4846 C C . ALA A 1 580 ? 5.930 116.706 65.430 1.00 14.63 581 ALA A C 1
ATOM 4847 O O . ALA A 1 580 ? 5.045 116.005 65.928 1.00 16.23 581 ALA A O 1
ATOM 4849 N N . VAL A 1 581 ? 6.323 117.847 65.990 1.00 9.14 582 VAL A N 1
ATOM 4850 C CA . VAL A 1 581 ? 5.690 118.311 67.223 1.00 10.74 582 VAL A CA 1
ATOM 4851 C C . VAL A 1 581 ? 5.189 119.733 67.078 1.00 12.39 582 VAL A C 1
ATOM 4852 O O . VAL A 1 581 ? 5.939 120.614 66.651 1.00 11.51 582 VAL A O 1
ATOM 4856 N N . THR A 1 582 ? 3.920 119.950 67.426 1.00 9.91 583 THR A N 1
ATOM 4857 C CA . THR A 1 582 ? 3.284 121.255 67.229 1.00 8.99 583 THR A CA 1
ATOM 4858 C C . THR A 1 582 ? 2.566 121.765 68.481 1.00 12.64 583 THR A C 1
ATOM 4859 O O . THR A 1 582 ? 2.144 120.983 69.334 1.00 14.76 583 THR A O 1
ATOM 4863 N N . SER A 1 583 ? 2.435 123.087 68.575 1.00 14.64 584 SER A N 1
ATOM 4864 C CA . SER A 1 583 ? 1.665 123.732 69.639 1.00 14.99 584 SER A CA 1
ATOM 4865 C C . SER A 1 583 ? 0.765 124.792 69.039 1.00 10.73 584 SER A C 1
ATOM 4866 O O . SER A 1 583 ? 1.094 125.392 68.021 1.00 13.52 584 SER A O 1
ATOM 4869 N N . ASN A 1 584 ? -0.360 125.044 69.685 1.00 15.45 585 ASN A N 1
ATOM 4870 C CA . ASN A 1 584 ? -1.300 125.994 69.139 1.00 18.03 585 ASN A CA 1
ATOM 4871 C C . ASN A 1 584 ? -2.215 126.615 70.190 1.00 23.30 585 ASN A C 1
ATOM 4872 O O . ASN A 1 584 ? -2.882 125.913 70.945 1.00 16.84 585 ASN A O 1
ATOM 4877 N N . GLN A 1 585 ? -2.249 127.941 70.235 1.00 19.73 586 GLN A N 1
ATOM 4878 C CA . GLN A 1 585 ? -3.125 128.610 71.178 1.00 23.61 586 GLN A CA 1
ATOM 4879 C C . GLN A 1 585 ? -4.511 128.624 70.587 1.00 18.06 586 GLN A C 1
ATOM 4880 O O . GLN A 1 585 ? -4.683 128.865 69.395 1.00 16.66 586 GLN A O 1
ATOM 4886 N N . TYR A 1 586 ? -5.499 128.342 71.420 1.00 9.31 587 TYR A N 1
ATOM 4887 C CA . TYR A 1 586 ? -6.863 128.257 70.950 1.00 14.41 587 TYR A CA 1
ATOM 4888 C C . TYR A 1 586 ? -7.773 128.770 72.041 1.00 14.39 587 TYR A C 1
ATOM 4889 O O . TYR A 1 586 ? -7.866 128.166 73.111 1.00 19.45 587 TYR A O 1
ATOM 4898 N N . GLY A 1 587 ? -8.444 129.888 71.780 1.00 13.61 588 GLY A N 1
ATOM 4899 C CA . GLY A 1 587 ? -9.211 130.537 72.825 1.00 14.76 588 GLY A CA 1
ATOM 4900 C C . GLY A 1 587 ? -8.258 130.853 73.961 1.00 15.95 588 GLY A C 1
ATOM 4901 O O . GLY A 1 587 ? -7.163 131.357 73.719 1.00 14.05 588 GLY A O 1
ATOM 4902 N N . LYS A 1 588 ? -8.636 130.522 75.193 1.00 14.19 589 LYS A N 1
ATOM 4903 C CA . LYS A 1 588 ? -7.747 130.770 76.325 1.00 14.04 589 LYS A CA 1
ATOM 4904 C C . LYS A 1 588 ? -6.699 129.674 76.510 1.00 13.52 589 LYS A C 1
ATOM 4905 O O . LYS A 1 588 ? -5.740 129.852 77.249 1.00 23.17 589 LYS A O 1
ATOM 4911 N N . GLY A 1 589 ? -6.862 128.549 75.825 1.00 20.06 590 GLY A N 1
ATOM 4912 C CA . GLY A 1 589 ? -5.995 127.412 76.074 1.00 18.81 590 GLY A CA 1
ATOM 4913 C C . GLY A 1 589 ? -4.954 127.093 75.022 1.00 16.06 590 GLY A C 1
ATOM 4914 O O . GLY A 1 589 ? -4.627 127.916 74.165 1.00 18.37 590 GLY A O 1
ATOM 4915 N N . GLN A 1 590 ? -4.426 125.877 75.107 1.00 16.28 591 GLN A N 1
ATOM 4916 C CA . GLN A 1 590 ? -3.357 125.419 74.231 1.00 18.56 591 GLN A CA 1
ATOM 4917 C C . GLN A 1 590 ? -3.540 123.961 73.851 1.00 25.20 591 GLN A C 1
ATOM 4918 O O . GLN A 1 590 ? -3.994 123.161 74.660 1.00 18.19 591 GLN A O 1
ATOM 4924 N N . ALA A 1 591 ? -3.171 123.622 72.621 1.00 21.82 592 ALA A N 1
ATOM 4925 C CA . ALA A 1 591 ? -3.241 122.251 72.150 1.00 13.27 592 ALA A CA 1
ATOM 4926 C C . ALA A 1 591 ? -1.931 121.855 71.480 1.00 8.57 592 ALA A C 1
ATOM 4927 O O . ALA A 1 591 ? -1.476 122.494 70.532 1.00 12.32 592 ALA A O 1
ATOM 4929 N N . TYR A 1 592 ? -1.324 120.801 72.008 1.00 9.81 593 TYR A N 1
ATOM 4930 C CA . TYR A 1 592 ? -0.091 120.235 71.485 1.00 11.08 593 TYR A CA 1
ATOM 4931 C C . TYR A 1 592 ? -0.334 118.897 70.768 1.00 16.19 593 TYR A C 1
ATOM 4932 O O . TYR A 1 592 ? -1.096 118.052 71.247 1.00 9.92 593 TYR A O 1
ATOM 4941 N N . TYR A 1 593 ? 0.346 118.693 69.644 1.00 13.64 594 TYR A N 1
ATOM 4942 C CA . TYR A 1 593 ? 0.284 117.419 68.945 1.00 13.25 594 TYR A CA 1
ATOM 4943 C C . TYR A 1 593 ? 1.673 116.819 68.846 1.00 10.42 594 TYR A C 1
ATOM 4944 O O . TYR A 1 593 ? 2.609 117.477 68.376 1.00 10.34 594 TYR A O 1
ATOM 4953 N N . ILE A 1 594 ? 1.808 115.575 69.295 1.00 5.36 595 ILE A N 1
ATOM 4954 C CA . ILE A 1 594 ? 3.078 114.869 69.183 1.00 6.25 595 ILE A CA 1
ATOM 4955 C C . ILE A 1 594 ? 2.984 113.807 68.094 1.00 9.98 595 ILE A C 1
ATOM 4956 O O . ILE A 1 594 ? 2.291 112.800 68.267 1.00 12.89 595 ILE A O 1
ATOM 4961 N N . GLY A 1 595 ? 3.676 114.025 66.975 1.00 11.93 596 GLY A N 1
ATOM 4962 C CA . GLY A 1 595 ? 3.451 113.219 65.779 1.00 10.34 596 GLY A CA 1
ATOM 4963 C C . GLY A 1 595 ? 4.065 111.826 65.738 1.00 8.55 596 GLY A C 1
ATOM 4964 O O . GLY A 1 595 ? 3.628 110.963 64.969 1.00 7.11 596 GLY A O 1
ATOM 4965 N N . GLY A 1 596 ? 5.091 111.602 66.549 1.00 4.91 597 GLY A N 1
ATOM 4966 C CA . GLY A 1 596 ? 5.800 110.343 66.500 1.00 5.84 597 GLY A CA 1
ATOM 4967 C C . GLY A 1 596 ? 5.959 109.762 67.880 1.00 7.35 597 GLY A C 1
ATOM 4968 O O . GLY A 1 596 ? 5.761 110.452 68.876 1.00 8.94 597 GLY A O 1
ATOM 4969 N N . ARG A 1 597 ? 6.308 108.485 67.944 1.00 10.51 598 ARG A N 1
ATOM 4970 C CA . ARG A 1 597 ? 6.512 107.834 69.228 1.00 13.04 598 ARG A CA 1
ATOM 4971 C C . ARG A 1 597 ? 7.994 107.945 69.596 1.00 15.24 598 ARG A C 1
ATOM 4972 O O . ARG A 1 597 ? 8.873 107.359 68.950 1.00 13.49 598 ARG A O 1
ATOM 4980 N N . LEU A 1 598 ? 8.266 108.732 70.625 1.00 9.75 599 LEU A N 1
ATOM 4981 C CA . LEU A 1 598 ? 9.624 109.168 70.888 1.00 10.60 599 LEU A CA 1
ATOM 4982 C C . LEU A 1 598 ? 10.129 108.608 72.213 1.00 8.96 599 LEU A C 1
ATOM 4983 O O . LEU A 1 598 ? 9.337 108.315 73.109 1.00 8.80 599 LEU A O 1
ATOM 4988 N N . GLU A 1 599 ? 11.444 108.442 72.319 1.00 10.04 600 GLU A N 1
ATOM 4989 C CA . GLU A 1 599 ? 12.084 107.956 73.546 1.00 9.55 600 GLU A CA 1
ATOM 4990 C C . GLU A 1 599 ? 11.672 108.724 74.808 1.00 7.11 600 GLU A C 1
ATOM 4991 O O . GLU A 1 599 ? 11.135 109.830 74.733 1.00 9.24 600 GLU A O 1
ATOM 4997 N N . ASP A 1 600 ? 11.932 108.120 75.964 1.00 10.70 601 ASP A N 1
ATOM 4998 C CA . ASP A 1 600 ? 11.560 108.674 77.271 1.00 12.39 601 ASP A CA 1
ATOM 4999 C C . ASP A 1 600 ? 11.979 110.129 77.499 1.00 9.42 601 ASP A C 1
ATOM 5000 O O . ASP A 1 600 ? 11.216 110.951 78.038 1.00 8.29 601 ASP A O 1
ATOM 5005 N N . GLN A 1 601 ? 13.201 110.436 77.091 1.00 6.99 602 GLN A N 1
ATOM 5006 C CA . GLN A 1 601 ? 13.781 111.736 77.354 1.00 7.74 602 GLN A CA 1
ATOM 5007 C C . GLN A 1 601 ? 12.944 112.823 76.707 1.00 9.48 602 GLN A C 1
ATOM 5008 O O . GLN A 1 601 ? 12.825 113.926 77.253 1.00 7.15 602 GLN A O 1
ATOM 5014 N N . PHE A 1 602 ? 12.347 112.515 75.556 1.00 11.78 603 PHE A N 1
ATOM 5015 C CA . PHE A 1 602 ? 11.494 113.504 74.900 1.00 10.09 603 PHE A CA 1
ATOM 5016 C C . PHE A 1 602 ? 10.346 113.894 75.798 1.00 9.77 603 PHE A C 1
ATOM 5017 O O . PHE A 1 602 ? 10.095 115.077 75.993 1.00 13.33 603 PHE A O 1
ATOM 5025 N N . HIS A 1 603 ? 9.642 112.902 76.332 1.00 7.79 604 HIS A N 1
ATOM 5026 C CA . HIS A 1 603 ? 8.502 113.191 77.187 1.00 9.42 604 HIS A CA 1
ATOM 5027 C C . HIS A 1 603 ? 8.960 113.914 78.442 1.00 10.86 604 HIS A C 1
ATOM 5028 O O . HIS A 1 603 ? 8.285 114.837 78.915 1.00 11.19 604 HIS A O 1
ATOM 5035 N N . ARG A 1 604 ? 10.120 113.521 78.959 1.00 7.71 605 ARG A N 1
ATOM 5036 C CA . ARG A 1 604 ? 10.671 114.225 80.102 1.00 10.10 605 ARG A CA 1
ATOM 5037 C C . ARG A 1 604 ? 10.816 115.718 79.796 1.00 12.38 605 ARG A C 1
ATOM 5038 O O . ARG A 1 604 ? 10.306 116.550 80.538 1.00 13.03 605 ARG A O 1
ATOM 5046 N N . ASP A 1 605 ? 11.461 116.059 78.684 1.00 11.77 606 ASP A N 1
ATOM 5047 C CA . ASP A 1 605 ? 11.730 117.463 78.359 1.00 10.16 606 ASP A CA 1
ATOM 5048 C C . ASP A 1 605 ? 10.445 118.259 77.999 1.00 13.06 606 ASP A C 1
ATOM 5049 O O . ASP A 1 605 ? 10.194 119.378 78.509 1.00 16.64 606 ASP A O 1
ATOM 5054 N N . PHE A 1 606 ? 9.627 117.655 77.145 1.00 11.54 607 PHE A N 1
ATOM 5055 C CA . PHE A 1 606 ? 8.367 118.229 76.687 1.00 13.62 607 PHE A CA 1
ATOM 5056 C C . PHE A 1 606 ? 7.459 118.571 77.870 1.00 9.50 607 PHE A C 1
ATOM 5057 O O . PHE A 1 606 ? 6.967 119.718 78.050 1.00 11.31 607 PHE A O 1
ATOM 5065 N N . TYR A 1 607 ? 7.249 117.554 78.694 1.00 15.17 608 TYR A N 1
ATOM 5066 C CA . TYR A 1 607 ? 6.358 117.711 79.824 1.00 20.49 608 TYR A CA 1
ATOM 5067 C C . TYR A 1 607 ? 7.004 118.536 80.928 1.00 20.05 608 TYR A C 1
ATOM 5068 O O . TYR A 1 607 ? 6.303 119.111 81.748 1.00 17.99 608 TYR A O 1
ATOM 5077 N N . GLN A 1 608 ? 8.330 118.620 80.937 1.00 10.64 609 GLN A N 1
ATOM 5078 C CA . GLN A 1 608 ? 8.999 119.472 81.905 1.00 13.94 609 GLN A CA 1
ATOM 5079 C C . GLN A 1 608 ? 8.618 120.892 81.601 1.00 22.31 609 GLN A C 1
ATOM 5080 O O . GLN A 1 608 ? 8.254 121.670 82.506 1.00 20.77 609 GLN A O 1
ATOM 5086 N N . GLU A 1 609 ? 8.695 121.221 80.311 1.00 21.59 610 GLU A N 1
ATOM 5087 C CA . GLU A 1 609 ? 8.268 122.543 79.870 1.00 15.41 610 GLU A CA 1
ATOM 5088 C C . GLU A 1 609 ? 6.819 122.797 80.218 1.00 11.42 610 GLU A C 1
ATOM 5089 O O . GLU A 1 609 ? 6.475 123.894 80.665 1.00 12.78 610 GLU A O 1
ATOM 5095 N N . LEU A 1 610 ? 5.962 121.800 80.024 1.00 13.46 611 LEU A N 1
ATOM 5096 C CA . LEU A 1 610 ? 4.565 122.028 80.422 1.00 14.08 611 LEU A CA 1
ATOM 5097 C C . LEU A 1 610 ? 4.395 122.217 81.947 1.00 21.34 611 LEU A C 1
ATOM 5098 O O . LEU A 1 610 ? 3.500 122.936 82.387 1.00 20.58 611 LEU A O 1
ATOM 5103 N N . MET A 1 611 ? 5.258 121.588 82.743 1.00 18.96 612 MET A N 1
ATOM 5104 C CA . MET A 1 611 ? 5.189 121.665 84.207 1.00 13.16 612 MET A CA 1
ATOM 5105 C C . MET A 1 611 ? 5.631 123.039 84.701 1.00 19.12 612 MET A C 1
ATOM 5106 O O . MET A 1 611 ? 5.083 123.578 85.662 1.00 17.39 612 MET A O 1
ATOM 5111 N N . GLU A 1 612 ? 6.656 123.592 84.066 1.00 12.75 613 GLU A N 1
ATOM 5112 C CA . GLU A 1 612 ? 7.061 124.942 84.403 1.00 9.42 613 GLU A CA 1
ATOM 5113 C C . GLU A 1 612 ? 5.983 125.918 83.941 1.00 18.77 613 GLU A C 1
ATOM 5114 O O . GLU A 1 612 ? 5.555 126.786 84.702 1.00 18.45 613 GLU A O 1
ATOM 5120 N N . LYS A 1 613 ? 5.522 125.742 82.705 1.00 17.98 614 LYS A N 1
ATOM 5121 C CA . LYS A 1 613 ? 4.516 126.620 82.121 1.00 15.47 614 LYS A CA 1
ATOM 5122 C C . LYS A 1 613 ? 3.241 126.692 82.960 1.00 25.66 614 LYS A C 1
ATOM 5123 O O . LYS A 1 613 ? 2.691 127.767 83.169 1.00 26.98 614 LYS A O 1
ATOM 5129 N N . LEU A 1 614 ? 2.789 125.548 83.458 1.00 16.30 615 LEU A N 1
ATOM 5130 C CA . LEU A 1 614 ? 1.524 125.477 84.174 1.00 14.99 615 LEU A CA 1
ATOM 5131 C C . LEU A 1 614 ? 1.684 125.422 85.685 1.00 18.56 615 LEU A C 1
ATOM 5132 O O . LEU A 1 614 ? 0.693 125.260 86.409 1.00 24.03 615 LEU A O 1
ATOM 5137 N N . ASP A 1 615 ? 2.918 125.548 86.159 1.00 14.63 616 ASP A N 1
ATOM 5138 C CA . ASP A 1 615 ? 3.183 125.487 87.592 1.00 20.57 616 ASP A CA 1
ATOM 5139 C C . ASP A 1 615 ? 2.650 124.184 88.197 1.00 15.39 616 ASP A C 1
ATOM 5140 O O . ASP A 1 615 ? 1.840 124.199 89.121 1.00 14.55 616 ASP A O 1
ATOM 5145 N N . LEU A 1 616 ? 3.103 123.061 87.647 1.00 18.49 617 LEU A N 1
ATOM 5146 C CA . LEU A 1 616 ? 2.721 121.742 88.132 1.00 12.79 617 LEU A CA 1
ATOM 5147 C C . LEU A 1 616 ? 3.716 121.272 89.177 1.00 16.14 617 LEU A C 1
ATOM 5148 O O . LEU A 1 616 ? 4.902 121.116 88.882 1.00 14.97 617 LEU A O 1
ATOM 5153 N N . ARG A 1 617 ? 3.233 121.049 90.396 1.00 19.83 618 ARG A N 1
ATOM 5154 C CA . ARG A 1 617 ? 4.105 120.698 91.513 1.00 19.80 618 ARG A CA 1
ATOM 5155 C C . ARG A 1 617 ? 3.652 119.431 92.224 1.00 22.19 618 ARG A C 1
ATOM 5156 O O . ARG A 1 617 ? 2.495 119.028 92.112 1.00 21.02 618 ARG A O 1
ATOM 5164 N N . PRO A 1 618 ? 4.573 118.783 92.947 1.00 13.75 619 PRO A N 1
ATOM 5165 C CA . PRO A 1 618 ? 4.152 117.749 93.888 1.00 10.52 619 PRO A CA 1
ATOM 5166 C C . PRO A 1 618 ? 3.458 118.382 95.077 1.00 15.45 619 PRO A C 1
ATOM 5167 O O . PRO A 1 618 ? 3.510 119.603 95.244 1.00 20.52 619 PRO A O 1
ATOM 5171 N N . VAL A 1 619 ? 2.824 117.564 95.903 1.00 11.33 620 VAL A N 1
ATOM 5172 C CA . VAL A 1 619 ? 2.203 118.070 97.111 1.00 8.94 620 VAL A CA 1
ATOM 5173 C C . VAL A 1 619 ? 3.295 118.486 98.101 1.00 13.33 620 VAL A C 1
ATOM 5174 O O . VAL A 1 619 ? 3.232 119.549 98.693 1.00 12.88 620 VAL A O 1
ATOM 5178 N N . LEU A 1 620 ? 4.308 117.649 98.274 1.00 10.98 621 LEU 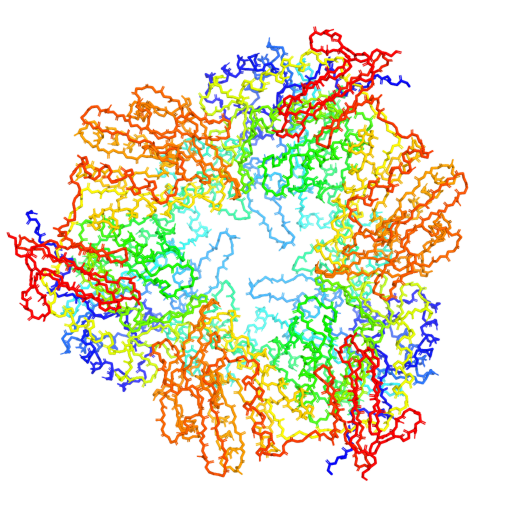A N 1
ATOM 5179 C CA . LEU A 1 620 ? 5.485 118.073 99.012 1.00 9.96 621 LEU A CA 1
ATOM 5180 C C . LEU A 1 620 ? 6.716 117.738 98.205 1.00 15.80 621 LEU A C 1
ATOM 5181 O O . LEU A 1 620 ? 6.941 116.578 97.867 1.00 19.21 621 LEU A O 1
ATOM 5186 N N . PHE A 1 621 ? 7.509 118.749 97.875 1.00 17.65 622 PHE A N 1
ATOM 5187 C CA . PHE A 1 621 ? 8.736 118.495 97.145 1.00 9.82 622 PHE A CA 1
ATOM 5188 C C . PHE A 1 621 ? 9.744 117.743 98.009 1.00 18.07 622 PHE A C 1
ATOM 5189 O O . PHE A 1 621 ? 10.020 118.126 99.142 1.00 16.76 622 PHE A O 1
ATOM 5197 N N . VAL A 1 622 ? 10.276 116.656 97.472 1.00 13.63 623 VAL A N 1
ATOM 5198 C CA . VAL A 1 622 ? 11.377 115.964 98.103 1.00 10.87 623 VAL A CA 1
ATOM 5199 C C . VAL A 1 622 ? 12.453 115.770 97.049 1.00 19.51 623 VAL A C 1
ATOM 5200 O O . VAL A 1 622 ? 12.160 115.307 95.953 1.00 22.49 623 VAL A O 1
ATOM 5204 N N . LYS A 1 623 ? 13.691 116.130 97.367 1.00 19.36 624 LYS A N 1
ATOM 5205 C CA . LYS A 1 623 ? 14.803 115.928 96.442 1.00 23.40 624 LYS A CA 1
ATOM 5206 C C . LYS A 1 623 ? 15.281 114.480 96.500 1.00 23.49 624 LYS A C 1
ATOM 5207 O O . LYS A 1 623 ? 15.572 113.961 97.579 1.00 25.48 624 LYS A O 1
ATOM 5213 N N . HIS A 1 624 ? 15.352 113.829 95.341 1.00 19.62 625 HIS A N 1
ATOM 5214 C CA . HIS A 1 624 ? 15.710 112.413 95.282 1.00 18.39 625 HIS A CA 1
ATOM 5215 C C . HIS A 1 624 ? 16.164 111.983 93.880 1.00 15.19 625 HIS A C 1
ATOM 5216 O O . HIS A 1 624 ? 15.947 112.689 92.897 1.00 13.56 625 HIS A O 1
ATOM 5223 N N . GLU A 1 625 ? 16.787 110.811 93.812 1.00 16.05 626 GLU A N 1
ATOM 5224 C CA . GLU A 1 625 ? 17.163 110.179 92.551 1.00 15.81 626 GLU A CA 1
ATOM 5225 C C . GLU A 1 625 ? 16.016 109.363 91.978 1.00 17.56 626 GLU A C 1
ATOM 5226 O O . GLU A 1 625 ? 15.006 109.122 92.657 1.00 16.41 626 GLU A O 1
ATOM 5232 N N . LYS A 1 626 ? 16.185 108.931 90.731 1.00 11.61 627 LYS A N 1
ATOM 5233 C CA . LYS A 1 626 ? 15.193 108.101 90.053 1.00 19.19 627 LYS A CA 1
ATOM 5234 C C . LYS A 1 626 ? 14.917 106.799 90.801 1.00 14.95 627 LYS A C 1
ATOM 5235 O O . LYS A 1 626 ? 15.838 106.137 91.270 1.00 10.13 627 LYS A O 1
ATOM 5241 N N . GLY A 1 627 ? 13.643 106.440 90.920 1.00 13.83 628 GLY A N 1
ATOM 5242 C CA . GLY A 1 627 ? 13.275 105.192 91.565 1.00 10.31 628 GLY A CA 1
ATOM 5243 C C . GLY A 1 627 ? 12.792 105.425 92.979 1.00 10.92 628 GLY A C 1
ATOM 5244 O O . GLY A 1 627 ? 12.389 104.496 93.688 1.00 13.41 628 GLY A O 1
ATOM 5245 N N . VAL A 1 628 ? 12.869 106.678 93.406 1.00 10.88 629 VAL A N 1
ATOM 5246 C CA . VAL A 1 628 ? 12.211 107.085 94.630 1.00 11.07 629 VAL A CA 1
ATOM 5247 C C . VAL A 1 628 ? 10.929 107.776 94.252 1.00 11.72 629 VAL A C 1
ATOM 5248 O O . VAL A 1 628 ? 10.952 108.768 93.538 1.00 9.68 629 VAL A O 1
ATOM 5252 N N . SER A 1 629 ? 9.814 107.241 94.727 1.00 10.48 630 SER A N 1
ATOM 5253 C CA . SER A 1 629 ? 8.511 107.784 94.416 1.00 6.55 630 SER A CA 1
ATOM 5254 C C . SER A 1 629 ? 7.983 108.533 95.619 1.00 7.82 630 SER A C 1
ATOM 5255 O O . SER A 1 629 ? 7.986 108.017 96.731 1.00 9.01 630 SER A O 1
ATOM 5258 N N . VAL A 1 630 ? 7.536 109.759 95.406 1.00 7.16 631 VAL A N 1
ATOM 5259 C CA . VAL A 1 630 ? 6.904 110.498 96.483 1.00 9.18 631 VAL A CA 1
ATOM 5260 C C . VAL A 1 630 ? 5.464 110.750 96.088 1.00 12.22 631 VAL A C 1
ATOM 5261 O O . VAL A 1 630 ? 5.207 111.321 95.034 1.00 13.81 631 VAL A O 1
ATOM 5265 N N . GLN A 1 631 ? 4.530 110.300 96.920 1.00 8.72 632 GLN A N 1
ATOM 5266 C CA . GLN A 1 631 ? 3.111 110.439 96.604 1.00 7.46 632 GLN A CA 1
ATOM 5267 C C . GLN A 1 631 ? 2.347 110.846 97.841 1.00 7.97 632 GLN A C 1
ATOM 5268 O O . GLN A 1 631 ? 2.682 110.405 98.925 1.00 12.44 632 GLN A O 1
ATOM 5274 N N . ALA A 1 632 ? 1.301 111.651 97.691 1.00 9.03 633 ALA A N 1
ATOM 5275 C CA . ALA A 1 632 ? 0.616 112.191 98.860 1.00 8.52 633 ALA A CA 1
ATOM 5276 C C . ALA A 1 632 ? -0.914 112.069 98.860 1.00 13.34 633 ALA A C 1
ATOM 5277 O O . ALA A 1 632 ? -1.565 111.981 97.814 1.00 11.76 633 ALA A O 1
ATOM 5279 N N . ARG A 1 633 ? -1.480 112.077 100.059 1.00 9.03 634 ARG A N 1
ATOM 5280 C CA . ARG A 1 633 ? -2.914 112.254 100.227 1.00 16.67 634 ARG A CA 1
ATOM 5281 C C . ARG A 1 633 ? -3.149 113.471 101.101 1.00 18.02 634 ARG A C 1
ATOM 5282 O O . ARG A 1 633 ? -2.336 113.797 101.946 1.00 24.11 634 ARG A O 1
ATOM 5290 N N . GLN A 1 634 ? -4.249 114.167 100.874 1.00 19.90 635 GLN A N 1
ATOM 5291 C CA . GLN A 1 634 ? -4.434 115.453 101.510 1.00 15.94 635 GLN A CA 1
ATOM 5292 C C . GLN A 1 634 ? -5.677 115.481 102.375 1.00 17.69 635 GLN A C 1
ATOM 5293 O O . GLN A 1 634 ? -6.774 115.169 101.916 1.00 22.32 635 GLN A O 1
ATOM 5299 N N . ALA A 1 635 ? -5.485 115.845 103.639 1.00 27.98 636 ALA A N 1
ATOM 5300 C CA . ALA A 1 635 ? -6.578 116.037 104.586 1.00 22.67 636 ALA A CA 1
ATOM 5301 C C . ALA A 1 635 ? -6.855 117.540 104.728 1.00 25.38 636 ALA A C 1
ATOM 5302 O O . ALA A 1 635 ? -6.067 118.356 104.250 1.00 23.85 636 ALA A O 1
ATOM 5304 N N . PRO A 1 636 ? -7.982 117.917 105.358 1.00 28.14 637 PRO A N 1
ATOM 5305 C CA . PRO A 1 636 ? -8.208 119.356 105.540 1.00 25.43 637 PRO A CA 1
ATOM 5306 C C . PRO A 1 636 ? -7.076 120.012 106.323 1.00 29.38 637 PRO A C 1
ATOM 5307 O O . PRO A 1 636 ? -6.563 121.058 105.930 1.00 24.39 637 PRO A O 1
ATOM 5311 N N . GLU A 1 637 ? -6.678 119.362 107.411 1.00 28.16 638 GLU A N 1
ATOM 5312 C CA . GLU A 1 637 ? -5.677 119.892 108.320 1.00 25.73 638 GLU A CA 1
ATOM 5313 C C . GLU A 1 637 ? -4.227 119.592 107.926 1.00 30.04 638 GLU A C 1
ATOM 5314 O O . GLU A 1 637 ? -3.319 120.278 108.394 1.00 34.45 638 GLU A O 1
ATOM 5320 N N . CYS A 1 638 ? -3.994 118.582 107.088 1.00 22.39 639 CYS A N 1
ATOM 5321 C CA . CYS A 1 638 ? -2.613 118.213 106.775 1.00 23.43 639 CYS A CA 1
ATOM 5322 C C . CYS A 1 638 ? -2.393 117.354 105.535 1.00 19.33 639 CYS A C 1
ATOM 5323 O O . CYS A 1 638 ? -3.307 116.732 104.995 1.00 22.43 639 CYS A O 1
ATOM 5326 N N . ASP A 1 639 ? -1.141 117.331 105.101 1.00 15.48 640 ASP A N 1
ATOM 5327 C CA . ASP A 1 639 ? -0.714 116.460 104.027 1.00 20.96 640 ASP A CA 1
ATOM 5328 C C . ASP A 1 639 ? -0.091 115.186 104.611 1.00 15.93 640 ASP A C 1
ATOM 5329 O O . ASP A 1 639 ? 0.628 115.233 105.606 1.00 17.06 640 ASP A O 1
ATOM 5334 N N . TYR A 1 640 ? -0.411 114.046 104.009 1.00 17.25 641 TYR A N 1
ATOM 5335 C CA . TYR A 1 640 ? 0.251 112.781 104.308 1.00 13.45 641 TYR A CA 1
ATOM 5336 C C . TYR A 1 640 ? 1.081 112.378 103.110 1.00 13.43 641 TYR A C 1
ATOM 5337 O O . TYR A 1 640 ? 0.560 112.144 102.031 1.00 14.97 641 TYR A O 1
ATOM 5346 N N . VAL A 1 641 ? 2.380 112.284 103.315 1.00 13.27 642 VAL A N 1
ATOM 5347 C CA . VAL A 1 641 ? 3.303 112.106 102.227 1.00 9.10 642 VAL A CA 1
ATOM 5348 C C . VAL A 1 641 ? 4.064 110.800 102.380 1.00 8.48 642 VAL A C 1
ATOM 5349 O O . VAL A 1 641 ? 4.585 110.490 103.436 1.00 15.58 642 VAL A O 1
ATOM 5353 N N . PHE A 1 642 ? 4.103 110.023 101.313 1.00 15.67 643 PHE A N 1
ATOM 5354 C CA . PHE A 1 642 ? 4.805 108.751 101.285 1.00 9.74 643 PHE A CA 1
ATOM 5355 C C . PHE A 1 642 ? 6.073 108.896 100.458 1.00 14.18 643 PHE A C 1
ATOM 5356 O O . PHE A 1 642 ? 6.015 109.243 99.268 1.00 16.27 643 PHE A O 1
ATOM 5364 N N . ILE A 1 643 ? 7.211 108.621 101.084 1.00 12.48 644 ILE A N 1
ATOM 5365 C CA . ILE A 1 643 ? 8.494 108.616 100.395 1.00 12.08 644 ILE A CA 1
ATOM 5366 C C . ILE A 1 643 ? 8.979 107.172 100.258 1.00 13.49 644 ILE A C 1
ATOM 5367 O O . ILE A 1 643 ? 9.395 106.542 101.229 1.00 12.04 644 ILE A O 1
ATOM 5372 N N . MET A 1 644 ? 8.926 106.656 99.034 1.00 10.70 645 MET A N 1
ATOM 5373 C CA . MET A 1 644 ? 9.090 105.230 98.786 1.00 14.26 645 MET A CA 1
ATOM 5374 C C . MET A 1 644 ? 10.316 104.903 97.927 1.00 10.13 645 MET A C 1
ATOM 5375 O O . MET A 1 644 ? 10.454 105.377 96.800 1.00 13.01 645 MET A O 1
ATOM 5380 N N . ASN A 1 645 ? 11.213 104.092 98.466 1.00 15.05 646 ASN A N 1
ATOM 5381 C CA . ASN A 1 645 ? 12.402 103.704 97.718 1.00 20.35 646 ASN A CA 1
ATOM 5382 C C . ASN A 1 645 ? 12.158 102.441 96.901 1.00 14.78 646 ASN A C 1
ATOM 5383 O O . ASN A 1 645 ? 12.302 101.335 97.407 1.00 8.75 646 ASN A O 1
ATOM 5388 N N . PHE A 1 646 ? 11.801 102.610 95.630 1.00 14.27 647 PHE A N 1
ATOM 5389 C CA . PHE A 1 646 ? 11.590 101.459 94.762 1.00 12.57 647 PHE A CA 1
ATOM 5390 C C . PHE A 1 646 ? 12.888 101.033 94.053 1.00 13.53 647 PHE A C 1
ATOM 5391 O O . PHE A 1 646 ? 12.869 100.684 92.871 1.00 8.52 647 PHE A O 1
ATOM 5399 N N . THR A 1 647 ? 14.012 101.068 94.774 1.00 6.12 648 THR A N 1
ATOM 5400 C CA . THR A 1 647 ? 15.287 100.618 94.215 1.00 8.02 648 THR A CA 1
ATOM 5401 C C . THR A 1 647 ? 15.957 99.678 95.195 1.00 13.53 648 THR A C 1
ATOM 5402 O O . THR A 1 647 ? 15.586 99.631 96.369 1.00 12.70 648 THR A O 1
ATOM 5406 N N . GLU A 1 648 ? 16.973 98.963 94.728 1.00 11.59 649 GLU A N 1
ATOM 5407 C CA . GLU A 1 648 ? 17.643 97.976 95.559 1.00 10.60 649 GLU A CA 1
ATOM 5408 C C . GLU A 1 648 ? 18.907 98.526 96.231 1.00 21.36 649 GLU A C 1
ATOM 5409 O O . GLU A 1 648 ? 19.809 97.765 96.592 1.00 27.99 649 GLU A O 1
ATOM 5415 N N . GLU A 1 649 ? 18.968 99.841 96.423 1.00 16.02 650 GLU A N 1
ATOM 5416 C CA . GLU A 1 649 ? 20.129 100.440 97.075 1.00 16.85 650 GLU A CA 1
ATOM 5417 C C . GLU A 1 649 ? 19.782 101.598 98.014 1.00 17.90 650 GLU A C 1
ATOM 5418 O O . GLU A 1 649 ? 18.649 102.092 98.045 1.00 17.26 650 GLU A O 1
ATOM 5424 N N . LYS A 1 650 ? 20.776 102.012 98.791 1.00 21.16 651 LYS A N 1
ATOM 5425 C CA . LYS A 1 650 ? 20.622 103.136 99.689 1.00 18.25 651 LYS A CA 1
ATOM 5426 C C . LYS A 1 650 ? 20.330 104.385 98.880 1.00 20.23 651 LYS A C 1
ATOM 5427 O O . LYS A 1 650 ? 20.744 104.517 97.723 1.00 20.24 651 LYS A O 1
ATOM 5433 N N . GLN A 1 651 ? 19.607 105.306 99.493 1.00 20.12 652 GLN A N 1
ATOM 5434 C CA . GLN A 1 651 ? 19.041 106.393 98.733 1.00 12.63 652 GLN A CA 1
ATOM 5435 C C . GLN A 1 651 ? 18.904 107.680 99.554 1.00 13.14 652 GLN A C 1
ATOM 5436 O O . GLN A 1 651 ? 18.146 107.740 100.518 1.00 17.59 652 GLN A O 1
ATOM 5442 N N . ALA A 1 652 ? 19.658 108.706 99.172 1.00 14.62 653 ALA A N 1
ATOM 5443 C CA . ALA A 1 652 ? 19.632 109.981 99.883 1.00 18.30 653 ALA A CA 1
ATOM 5444 C C . ALA A 1 652 ? 18.482 110.842 99.391 1.00 16.34 653 ALA A C 1
ATOM 5445 O O . ALA A 1 652 ? 18.296 111.048 98.197 1.00 14.10 653 ALA A O 1
ATOM 5447 N N . VAL A 1 653 ? 17.728 111.366 100.336 1.00 13.22 654 VAL A N 1
ATOM 5448 C CA . VAL A 1 653 ? 16.488 112.039 100.040 1.00 19.19 654 VAL A CA 1
ATOM 5449 C C . VAL A 1 653 ? 16.571 113.345 100.826 1.00 16.54 654 VAL A C 1
ATOM 5450 O O . VAL A 1 653 ? 17.246 113.386 101.839 1.00 13.15 654 VAL A O 1
ATOM 5454 N N . VAL A 1 654 ? 15.967 114.430 100.352 1.00 10.02 655 VAL A N 1
ATOM 5455 C CA . VAL A 1 654 ? 16.080 115.692 101.086 1.00 14.35 655 VAL A CA 1
ATOM 5456 C C . VAL A 1 654 ? 14.742 116.423 101.189 1.00 22.60 655 VAL A C 1
ATOM 5457 O O . VAL A 1 654 ? 14.118 116.748 100.176 1.00 17.36 655 VAL A O 1
ATOM 5461 N N . LEU A 1 655 ? 14.317 116.674 102.427 1.00 18.61 656 LEU A N 1
ATOM 5462 C CA . LEU A 1 655 ? 13.113 117.442 102.724 1.00 12.40 656 LEU A CA 1
ATOM 5463 C C . LEU A 1 655 ? 13.491 118.893 102.989 1.00 25.54 656 LEU A C 1
ATOM 5464 O O . LEU A 1 655 ? 14.382 119.145 103.798 1.00 24.62 656 LEU A O 1
ATOM 5469 N N . GLU A 1 656 ? 12.834 119.846 102.328 1.00 26.84 657 GLU A N 1
ATOM 5470 C CA A GLU A 1 656 ? 13.158 121.259 102.535 0.32 26.18 657 GLU A CA 1
ATOM 5471 C CA B GLU A 1 656 ? 13.143 121.267 102.529 0.68 26.17 657 GLU A CA 1
ATOM 5472 C C . GLU A 1 656 ? 12.346 121.860 103.684 1.00 27.32 657 GLU A C 1
ATOM 5473 O O . GLU A 1 656 ? 12.862 122.658 104.460 1.00 35.89 657 GLU A O 1
ATOM 5484 N N . GLU A 1 657 ? 11.080 121.473 103.785 1.00 30.54 658 GLU A N 1
ATOM 5485 C CA . GLU A 1 657 ? 10.228 121.889 104.896 1.00 30.52 658 GLU A CA 1
ATOM 5486 C C . GLU A 1 657 ? 10.252 120.787 105.944 1.00 26.76 658 GLU A C 1
ATOM 5487 O O . GLU A 1 657 ? 10.628 119.660 105.635 1.00 26.59 658 GLU A O 1
ATOM 5493 N N . LYS A 1 658 ? 9.867 121.085 107.179 1.00 26.46 659 LYS A N 1
ATOM 5494 C CA . LYS A 1 658 ? 9.888 120.043 108.202 1.00 23.79 659 LYS A CA 1
ATOM 5495 C C . LYS A 1 658 ? 8.545 119.339 108.332 1.00 25.97 659 LYS A C 1
ATOM 5496 O O . LYS A 1 658 ? 7.482 119.899 108.075 1.00 19.75 659 LYS A O 1
ATOM 5502 N N . VAL A 1 659 ? 8.625 118.079 108.723 1.00 24.12 660 VAL A N 1
ATOM 5503 C CA . VAL A 1 659 ? 7.492 117.184 108.722 1.00 13.52 660 VAL A CA 1
ATOM 5504 C C . VAL A 1 659 ? 7.640 116.257 109.902 1.00 24.89 660 VAL A C 1
ATOM 5505 O O . VAL A 1 659 ? 8.700 116.215 110.525 1.00 31.82 660 VAL A O 1
ATOM 5509 N N . LYS A 1 660 ? 6.594 115.495 110.198 1.00 28.81 661 LYS A N 1
ATOM 5510 C CA . LYS A 1 660 ? 6.599 114.632 111.370 1.00 22.96 661 LYS A CA 1
ATOM 5511 C C . LYS A 1 660 ? 6.373 113.193 110.951 1.00 25.12 661 LYS A C 1
ATOM 5512 O O . LYS A 1 660 ? 5.406 112.880 110.253 1.00 26.61 661 LYS A O 1
ATOM 5518 N N . ASP A 1 661 ? 7.283 112.320 111.360 1.00 20.37 662 ASP A N 1
ATOM 5519 C CA . ASP A 1 661 ? 7.159 110.901 111.067 1.00 18.38 662 ASP A CA 1
ATOM 5520 C C . ASP A 1 661 ? 5.893 110.298 111.697 1.00 22.53 662 ASP A C 1
ATOM 5521 O O . ASP A 1 661 ? 5.759 110.226 112.913 1.00 25.17 662 ASP A O 1
ATOM 5526 N N . LEU A 1 662 ? 4.995 109.818 110.849 1.00 20.30 663 LEU A N 1
ATOM 5527 C CA . LEU A 1 662 ? 3.696 109.336 111.290 1.00 21.62 663 LEU A CA 1
ATOM 5528 C C . LEU A 1 662 ? 3.793 108.131 112.225 1.00 25.06 663 LEU A C 1
ATOM 5529 O O . LEU A 1 662 ? 2.884 107.889 113.015 1.00 28.74 663 LEU A O 1
ATOM 5534 N N . PHE A 1 663 ? 4.889 107.382 112.138 1.00 18.63 664 PHE A N 1
ATOM 5535 C CA . PHE A 1 663 ? 5.086 106.201 112.983 1.00 22.82 664 PHE A CA 1
ATOM 5536 C C . PHE A 1 663 ? 5.785 106.479 114.323 1.00 44.15 664 PHE A C 1
ATOM 5537 O O . PHE A 1 663 ? 5.547 105.771 115.302 1.00 55.13 664 PHE A O 1
ATOM 5545 N N . THR A 1 664 ? 6.652 107.488 114.368 1.00 27.90 665 THR A N 1
ATOM 5546 C CA . THR A 1 664 ? 7.469 107.724 115.554 1.00 19.93 665 THR A CA 1
ATOM 5547 C C . THR A 1 664 ? 7.209 109.066 116.205 1.00 30.10 665 THR A C 1
ATOM 5548 O O . THR A 1 664 ? 7.627 109.303 117.335 1.00 54.72 665 THR A O 1
ATOM 5552 N N . GLY A 1 665 ? 6.538 109.955 115.489 1.00 30.37 666 GLY A N 1
ATOM 5553 C CA . GLY A 1 665 ? 6.297 111.290 115.999 1.00 22.51 666 GLY A CA 1
ATOM 5554 C C . GLY A 1 665 ? 7.477 112.230 115.807 1.00 29.56 666 GLY A C 1
ATOM 5555 O O . GLY A 1 665 ? 7.326 113.442 115.945 1.00 28.73 666 GLY A O 1
ATOM 5556 N N . GLU A 1 666 ? 8.645 111.675 115.488 1.00 24.54 667 GLU A N 1
ATOM 5557 C CA . GLU A 1 666 ? 9.843 112.481 115.299 1.00 24.97 667 GLU A CA 1
ATOM 5558 C C . GLU A 1 666 ? 9.676 113.519 114.198 1.00 34.44 667 GLU A C 1
ATOM 5559 O O . GLU A 1 666 ? 9.211 113.208 113.098 1.00 32.01 667 GLU A O 1
ATOM 5565 N N . GLU A 1 667 ? 10.060 114.754 114.500 1.00 29.52 668 GLU A N 1
ATOM 5566 C CA . GLU A 1 667 ? 10.137 115.788 113.484 1.00 32.24 668 GLU A CA 1
ATOM 5567 C C . GLU A 1 667 ? 11.439 115.607 112.706 1.00 31.43 668 GLU A C 1
ATOM 5568 O O . GLU A 1 667 ? 12.496 115.395 113.300 1.00 30.34 668 GLU A O 1
ATOM 5574 N N . ILE A 1 668 ? 11.358 115.649 111.378 1.00 20.56 669 ILE A N 1
ATOM 5575 C CA . ILE A 1 668 ? 12.553 115.513 110.548 1.00 23.48 669 ILE A CA 1
ATOM 5576 C C . ILE A 1 668 ? 12.582 116.556 109.438 1.00 22.92 669 ILE A C 1
ATOM 5577 O O . ILE A 1 668 ? 11.547 117.073 109.023 1.00 21.91 669 ILE A O 1
ATOM 5582 N N . VAL A 1 669 ? 13.786 116.858 108.972 1.00 20.37 670 VAL A N 1
ATOM 5583 C CA . VAL A 1 669 ? 13.997 117.865 107.949 1.00 21.31 670 VAL A CA 1
ATOM 5584 C C . VAL A 1 669 ? 15.404 117.674 107.413 1.00 22.37 670 VAL A C 1
ATOM 5585 O O . VAL A 1 669 ? 16.257 117.100 108.094 1.00 23.38 670 VAL A O 1
ATOM 5589 N N . GLY A 1 670 ? 15.648 118.132 106.190 1.00 15.85 671 GLY A N 1
ATOM 5590 C CA . GLY A 1 670 ? 16.955 117.972 105.578 1.00 13.01 671 GLY A CA 1
ATOM 5591 C C . GLY A 1 670 ? 17.137 116.576 105.008 1.00 18.84 671 GLY A C 1
ATOM 5592 O O . GLY A 1 670 ? 16.181 115.957 104.545 1.00 19.97 671 GLY A O 1
ATOM 5593 N N . GLU A 1 671 ? 18.361 116.071 105.038 1.00 17.35 672 GLU A N 1
ATOM 5594 C CA . GLU A 1 671 ? 18.641 114.814 104.373 1.00 22.27 672 GLU A CA 1
ATOM 5595 C C . GLU A 1 671 ? 18.232 113.615 105.220 1.00 25.19 672 GLU A C 1
ATOM 5596 O O . GLU A 1 671 ? 18.327 113.632 106.442 1.00 31.74 672 GLU A O 1
ATOM 5602 N N . ILE A 1 672 ? 17.760 112.582 104.533 1.00 23.19 673 ILE A N 1
ATOM 5603 C CA . ILE A 1 672 ? 17.348 111.319 105.119 1.00 14.39 673 ILE A CA 1
ATOM 5604 C C . ILE A 1 672 ? 17.895 110.205 104.247 1.00 17.76 673 ILE A C 1
ATOM 5605 O O . ILE A 1 672 ? 17.772 110.272 103.028 1.00 25.88 673 ILE A O 1
ATOM 5610 N N . MET A 1 673 ? 18.509 109.190 104.849 1.00 18.78 674 MET A N 1
ATOM 5611 C CA . MET A 1 673 ? 18.907 108.010 104.086 1.00 18.06 674 MET A CA 1
ATOM 5612 C C . MET A 1 673 ? 17.806 106.960 104.112 1.00 15.50 674 MET A C 1
ATOM 5613 O O . MET A 1 673 ? 17.194 106.711 105.145 1.00 20.23 674 MET A O 1
ATOM 5618 N N . LEU A 1 674 ? 17.548 106.357 102.960 1.00 23.66 675 LEU A N 1
ATOM 5619 C CA . LEU A 1 674 ? 16.582 105.273 102.852 1.00 10.20 675 LEU A CA 1
ATOM 5620 C C . LEU A 1 674 ? 17.324 103.994 102.514 1.00 15.01 675 LEU A C 1
ATOM 5621 O O . LEU A 1 674 ? 18.071 103.944 101.534 1.00 17.14 675 LEU A O 1
ATOM 5626 N N . ASP A 1 675 ? 17.148 102.963 103.334 1.00 14.18 676 ASP A N 1
ATOM 5627 C CA . ASP A 1 675 ? 17.651 101.644 102.971 1.00 16.07 676 ASP A CA 1
ATOM 5628 C C . ASP A 1 675 ? 16.817 101.124 101.820 1.00 19.92 676 ASP A C 1
ATOM 5629 O O . ASP A 1 675 ? 15.750 101.681 101.518 1.00 16.04 676 ASP A O 1
ATOM 5634 N N . LYS A 1 676 ? 17.295 100.058 101.185 1.00 21.08 677 LYS A N 1
ATOM 5635 C CA . LYS A 1 676 ? 16.528 99.365 100.152 1.00 16.47 677 LYS A CA 1
ATOM 5636 C C . LYS A 1 676 ? 15.073 99.153 100.591 1.00 14.92 677 LYS A C 1
ATOM 5637 O O . LYS A 1 676 ? 14.799 98.688 101.710 1.00 15.05 677 LYS A O 1
ATOM 5643 N N . TYR A 1 677 ? 14.156 99.551 99.713 1.00 12.35 678 TYR A N 1
ATOM 5644 C CA . TYR A 1 677 ? 12.716 99.311 99.867 1.00 16.95 678 TYR A CA 1
ATOM 5645 C C . TYR A 1 677 ? 12.102 100.049 101.051 1.00 16.86 678 TYR A C 1
ATOM 5646 O O . TYR A 1 677 ? 10.938 99.830 101.389 1.00 12.81 678 TYR A O 1
ATOM 5655 N N . GLU A 1 678 ? 12.868 100.936 101.670 1.00 15.61 679 GLU A N 1
ATOM 5656 C CA . GLU A 1 678 ? 12.358 101.634 102.828 1.00 7.68 679 GLU A CA 1
ATOM 5657 C C . GLU A 1 678 ? 11.326 102.660 102.430 1.00 12.15 679 GLU A C 1
ATOM 5658 O O . GLU A 1 678 ? 11.471 103.345 101.419 1.00 16.57 679 GLU A O 1
ATOM 5664 N N . VAL A 1 679 ? 10.273 102.749 103.229 1.00 14.53 680 VAL A N 1
ATOM 5665 C CA . VAL A 1 679 ? 9.274 103.775 103.047 1.00 13.38 680 VAL A CA 1
ATOM 5666 C C . VAL A 1 679 ? 9.307 104.689 104.251 1.00 18.23 680 VAL A C 1
ATOM 5667 O O . VAL A 1 679 ? 9.531 104.269 105.373 1.00 19.17 680 VAL A O 1
ATOM 5671 N N . ARG A 1 680 ? 9.097 105.961 104.000 1.00 21.15 681 ARG A N 1
ATOM 5672 C CA . ARG A 1 680 ? 8.937 106.918 105.053 1.00 20.50 681 ARG A CA 1
ATOM 5673 C C . ARG A 1 680 ? 7.536 107.481 104.928 1.00 16.14 681 ARG A C 1
ATOM 5674 O O . ARG A 1 680 ? 7.149 107.937 103.863 1.00 15.08 681 ARG A O 1
ATOM 5682 N N . VAL A 1 681 ? 6.746 107.411 105.987 1.00 17.00 682 VAL A N 1
ATOM 5683 C CA . VAL A 1 681 ? 5.420 108.013 105.939 1.00 9.36 682 VAL A CA 1
ATOM 5684 C C . VAL A 1 681 ? 5.418 109.223 106.841 1.00 25.37 682 VAL A C 1
ATOM 5685 O O . VAL A 1 681 ? 5.704 109.142 108.036 1.00 24.17 682 VAL A O 1
ATOM 5689 N N . VAL A 1 682 ? 5.082 110.354 106.254 1.00 18.07 683 VAL A N 1
ATOM 5690 C CA . VAL A 1 682 ? 5.383 111.629 106.856 1.00 19.13 683 VAL A CA 1
ATOM 5691 C C . VAL A 1 682 ? 4.150 112.526 106.878 1.00 17.49 683 VAL A C 1
ATOM 5692 O O . VAL A 1 682 ? 3.266 112.403 106.042 1.00 14.28 683 VAL A O 1
ATOM 5696 N N . GLU A 1 683 ? 4.066 113.387 107.880 1.00 19.51 684 GLU A N 1
ATOM 5697 C CA . GLU A 1 683 ? 2.900 114.247 108.032 1.00 20.99 684 GLU A CA 1
ATOM 5698 C C . GLU A 1 683 ? 3.330 115.702 108.033 1.00 20.47 684 GLU A C 1
ATOM 5699 O O . GLU A 1 683 ? 4.333 116.064 108.648 1.00 29.89 684 GLU A O 1
ATOM 5705 N N . LYS A 1 684 ? 2.584 116.535 107.321 1.00 21.78 685 LYS A N 1
ATOM 5706 C CA . LYS A 1 684 ? 2.910 117.951 107.245 1.00 25.11 685 LYS A CA 1
ATOM 5707 C C . LYS A 1 684 ? 1.681 118.802 107.511 1.00 19.84 685 LYS A C 1
ATOM 5708 O O . LYS A 1 684 ? 0.725 118.775 106.739 1.00 17.20 685 LYS A O 1
ATOM 5714 N N . ARG A 1 685 ? 1.706 119.548 108.612 1.00 20.53 686 ARG A N 1
ATOM 5715 C CA . ARG A 1 685 ? 0.552 120.350 109.011 1.00 34.54 686 ARG A CA 1
ATOM 5716 C C . ARG A 1 685 ? 0.266 121.439 107.990 1.00 27.24 686 ARG A C 1
ATOM 5717 O O . ARG A 1 685 ? 1.186 122.060 107.460 1.00 27.53 686 ARG A O 1
ATOM 5725 N N . ARG A 1 686 ? -1.013 121.657 107.707 1.00 32.75 687 ARG A N 1
ATOM 5726 C CA . ARG A 1 686 ? -1.411 122.647 106.717 1.00 34.26 687 ARG A CA 1
ATOM 5727 C C . ARG A 1 686 ? -1.645 124.001 107.368 1.00 28.15 687 ARG A C 1
ATOM 5728 O O . ARG A 1 686 ? -1.022 124.987 106.985 1.00 32.55 687 ARG A O 1
ATOM 5736 N N . LYS B 1 3 ? 9.106 85.758 15.461 1.00 41.93 4 LYS B N 1
ATOM 5737 C CA . LYS B 1 3 ? 7.775 86.236 15.094 1.00 65.40 4 LYS B CA 1
ATOM 5738 C C . LYS B 1 3 ? 7.447 87.556 15.800 1.00 76.14 4 LYS B C 1
ATOM 5739 O O . LYS B 1 3 ? 7.248 88.581 15.137 1.00 68.27 4 LYS B O 1
ATOM 5741 N N . TYR B 1 4 ? 7.391 87.510 17.136 1.00 56.86 5 TYR B N 1
ATOM 5742 C CA . TYR B 1 4 ? 7.146 88.677 18.001 1.00 35.51 5 TYR B CA 1
ATOM 5743 C C . TYR B 1 4 ? 5.750 89.297 17.842 1.00 44.61 5 TYR B C 1
ATOM 5744 O O . TYR B 1 4 ? 5.492 90.382 18.376 1.00 29.39 5 TYR B O 1
ATOM 5753 N N . GLU B 1 5 ? 4.852 88.616 17.132 1.00 44.05 6 GLU B N 1
ATOM 5754 C CA . GLU B 1 5 ? 3.549 89.201 16.806 1.00 46.30 6 GLU B CA 1
ATOM 5755 C C . GLU B 1 5 ? 2.734 89.462 18.071 1.00 35.52 6 GLU B C 1
ATOM 5756 O O . GLU B 1 5 ? 2.687 88.619 18.971 1.00 27.83 6 GLU B O 1
ATOM 5762 N N . ARG B 1 6 ? 2.112 90.640 18.139 1.00 26.46 7 ARG B N 1
ATOM 5763 C CA . ARG B 1 6 ? 1.299 91.014 19.292 1.00 26.32 7 ARG B CA 1
ATOM 5764 C C . ARG B 1 6 ? 0.123 90.049 19.465 1.00 40.52 7 ARG B C 1
ATOM 5765 O O . ARG B 1 6 ? -0.399 89.504 18.485 1.00 38.95 7 ARG B O 1
ATOM 5773 N N . THR B 1 7 ? -0.265 89.812 20.716 1.00 22.69 8 THR B N 1
ATOM 5774 C CA . THR B 1 7 ? -1.379 88.916 21.016 1.00 27.85 8 THR B CA 1
ATOM 5775 C C . THR B 1 7 ? -2.212 89.500 22.145 1.00 28.92 8 THR B C 1
ATOM 5776 O O . THR B 1 7 ? -1.846 89.393 23.319 1.00 27.49 8 THR B O 1
ATOM 5780 N N . TYR B 1 8 ? -3.327 90.124 21.776 1.00 22.38 9 TYR B N 1
ATOM 5781 C CA . TYR B 1 8 ? -4.180 90.829 22.726 1.00 22.23 9 TYR B CA 1
ATOM 5782 C C . TYR B 1 8 ? -5.033 89.858 23.545 1.00 19.46 9 TYR B C 1
ATOM 5783 O O . TYR B 1 8 ? -5.429 88.810 23.053 1.00 21.27 9 TYR B O 1
ATOM 5792 N N . THR B 1 9 ? -5.303 90.201 24.801 1.00 20.31 10 THR B N 1
ATOM 5793 C CA . THR B 1 9 ? -6.106 89.333 25.666 1.00 24.07 10 THR B CA 1
ATOM 5794 C C . THR B 1 9 ? -7.497 89.884 25.890 1.00 19.96 10 THR B C 1
ATOM 5795 O O . THR B 1 9 ? -8.393 89.154 26.313 1.00 15.33 10 THR B O 1
ATOM 5799 N N . THR B 1 10 ? -7.655 91.185 25.651 1.00 15.92 11 THR B N 1
ATOM 5800 C CA . THR B 1 10 ? -8.966 91.826 25.666 1.00 19.42 11 THR B CA 1
ATOM 5801 C C . THR B 1 10 ? -9.127 92.678 24.414 1.00 22.70 11 THR B C 1
ATOM 5802 O O . THR B 1 10 ? -8.253 92.705 23.552 1.00 24.18 11 THR B O 1
ATOM 5806 N N . GLN B 1 11 ? -10.254 93.375 24.332 1.00 19.44 12 GLN B N 1
ATOM 5807 C CA . GLN B 1 11 ? -10.573 94.241 23.211 1.00 21.62 12 GLN B CA 1
ATOM 5808 C C . GLN B 1 11 ? -9.900 95.618 23.406 1.00 24.61 12 GLN B C 1
ATOM 5809 O O . GLN B 1 11 ? -9.849 96.443 22.492 1.00 23.65 12 GLN B O 1
ATOM 5815 N N . ALA B 1 12 ? -9.351 95.842 24.595 1.00 24.27 13 ALA B N 1
ATOM 5816 C CA . ALA B 1 12 ? -8.628 97.078 24.895 1.00 23.08 13 ALA B CA 1
ATOM 5817 C C . ALA B 1 12 ? -7.254 97.135 24.211 1.00 24.33 13 ALA B C 1
ATOM 5818 O O . ALA B 1 12 ? -6.421 96.245 24.388 1.00 23.46 13 ALA B O 1
ATOM 5820 N N . ASN B 1 13 ? -7.010 98.186 23.434 1.00 20.79 14 ASN B N 1
ATOM 5821 C CA . ASN B 1 13 ? -5.685 98.383 22.862 1.00 25.91 14 ASN B CA 1
ATOM 5822 C C . ASN B 1 13 ? -4.925 99.452 23.647 1.00 24.01 14 ASN B C 1
ATOM 5823 O O . ASN B 1 13 ? -4.165 100.237 23.087 1.00 24.57 14 ASN B O 1
ATOM 5828 N N . PHE B 1 14 ? -5.159 99.472 24.952 1.00 15.84 15 PHE B N 1
ATOM 5829 C CA . PHE B 1 14 ? -4.477 100.374 25.874 1.00 17.99 15 PHE B CA 1
ATOM 5830 C C . PHE B 1 14 ? -4.207 99.601 27.165 1.00 10.99 15 PHE B C 1
ATOM 5831 O O . PHE B 1 14 ? -4.895 98.623 27.451 1.00 10.66 15 PHE B O 1
ATOM 5839 N N . ILE B 1 15 ? -3.203 100.007 27.933 1.00 17.58 16 ILE B N 1
ATOM 5840 C CA . ILE B 1 15 ? -2.969 99.388 29.242 1.00 11.28 16 ILE B CA 1
ATOM 5841 C C . ILE B 1 15 ? -4.092 99.789 30.216 1.00 8.39 16 ILE B C 1
ATOM 5842 O O . ILE B 1 15 ? -4.342 100.977 30.431 1.00 7.66 16 ILE B O 1
ATOM 5847 N N . LEU B 1 16 ? -4.776 98.797 30.785 1.00 6.79 17 LEU B N 1
ATOM 5848 C CA . LEU B 1 16 ? -5.844 99.059 31.753 1.00 5.09 17 LEU B CA 1
ATOM 5849 C C . LEU B 1 16 ? -5.311 99.706 33.015 1.00 7.65 17 LEU B C 1
ATOM 5850 O O . LEU B 1 16 ? -4.265 99.324 33.526 1.00 9.16 17 LEU B O 1
ATOM 5855 N N . HIS B 1 17 ? -6.046 100.672 33.538 1.00 9.28 18 HIS B N 1
ATOM 5856 C CA . HIS B 1 17 ? -5.635 101.325 34.765 1.00 5.21 18 HIS B CA 1
ATOM 5857 C C . HIS B 1 17 ? -6.852 101.609 35.624 1.00 6.46 18 HIS B C 1
ATOM 5858 O O . HIS B 1 17 ? -7.836 102.193 35.155 1.00 5.79 18 HIS B O 1
ATOM 5865 N N . GLY B 1 18 ? -6.800 101.187 36.880 1.00 6.87 19 GLY B N 1
ATOM 5866 C CA . GLY B 1 18 ? -7.931 101.441 37.757 1.00 4.18 19 GLY B CA 1
ATOM 5867 C C . GLY B 1 18 ? -8.061 100.370 38.806 1.00 5.68 19 GLY B C 1
ATOM 5868 O O . GLY B 1 18 ? -7.134 100.138 39.552 1.00 8.56 19 GLY B O 1
ATOM 5869 N N . GLY B 1 19 ? -9.200 99.705 38.877 1.00 4.93 20 GLY B N 1
ATOM 5870 C CA . GLY B 1 19 ? -9.276 98.552 39.759 1.00 7.26 20 GLY B CA 1
ATOM 5871 C C . GLY B 1 19 ? -10.626 98.340 40.408 1.00 13.62 20 GLY B C 1
ATOM 5872 O O . GLY B 1 19 ? -11.650 98.808 39.896 1.00 10.79 20 GLY B O 1
ATOM 5873 N N . ASP B 1 20 ? -10.623 97.637 41.539 1.00 6.39 21 ASP B N 1
ATOM 5874 C CA . ASP B 1 20 ? -11.843 97.353 42.277 1.00 3.05 21 ASP B CA 1
ATOM 5875 C C . ASP B 1 20 ? -12.574 98.622 42.641 1.00 8.55 21 ASP B C 1
ATOM 5876 O O . ASP B 1 20 ? -12.014 99.520 43.303 1.00 5.70 21 ASP B O 1
ATOM 5881 N N . TYR B 1 21 ? -13.834 98.690 42.219 1.00 3.77 22 TYR B N 1
ATOM 5882 C CA . TYR B 1 21 ? -14.668 99.854 42.496 1.00 4.89 22 TYR B CA 1
ATOM 5883 C C . TYR B 1 21 ? -15.936 99.377 43.182 1.00 6.35 22 TYR B C 1
ATOM 5884 O O . TYR B 1 21 ? -16.550 98.405 42.744 1.00 8.17 22 TYR B O 1
ATOM 5893 N N . ASN B 1 22 ? -16.330 100.046 44.260 1.00 5.07 23 ASN B N 1
ATOM 5894 C CA . ASN B 1 22 ? -17.426 99.533 45.064 1.00 4.16 23 ASN B CA 1
ATOM 5895 C C . ASN B 1 22 ? -18.490 100.562 45.417 1.00 7.07 23 ASN B C 1
ATOM 5896 O O . ASN B 1 22 ? -18.728 100.848 46.591 1.00 5.87 23 ASN B O 1
ATOM 5901 N N . PRO B 1 23 ? -19.166 101.103 44.394 1.00 12.37 24 PRO B N 1
ATOM 5902 C CA . PRO B 1 23 ? -20.197 102.113 44.640 1.00 6.73 24 PRO B CA 1
ATOM 5903 C C . PRO B 1 23 ? -21.334 101.569 45.504 1.00 8.71 24 PRO B C 1
ATOM 5904 O O . PRO B 1 23 ? -22.083 102.349 46.102 1.00 7.82 24 PRO B O 1
ATOM 5908 N N . ASP B 1 24 ? -21.454 100.243 45.574 1.00 7.92 25 ASP B N 1
ATOM 5909 C CA . ASP B 1 24 ? -22.554 99.620 46.310 1.00 6.97 25 ASP B CA 1
ATOM 5910 C C . ASP B 1 24 ? -22.453 99.892 47.814 1.00 10.11 25 ASP B C 1
ATOM 5911 O O . ASP B 1 24 ? -23.401 99.636 48.564 1.00 10.32 25 ASP B O 1
ATOM 5916 N N . GLN B 1 25 ? -21.317 100.439 48.244 1.00 8.60 26 GLN B N 1
ATOM 5917 C CA . GLN B 1 25 ? -21.131 100.845 49.631 1.00 5.54 26 GLN B CA 1
ATOM 5918 C C . GLN B 1 25 ? -21.464 102.322 49.819 1.00 9.34 26 GLN B C 1
ATOM 5919 O O . GLN B 1 25 ? -21.418 102.831 50.938 1.00 12.81 26 GLN B O 1
ATOM 5925 N N . TRP B 1 26 ? -21.823 102.996 48.726 1.00 6.92 27 TRP B N 1
ATOM 5926 C CA . TRP B 1 26 ? -22.047 104.438 48.738 1.00 6.61 27 TRP B CA 1
ATOM 5927 C C . TRP B 1 26 ? -23.345 104.855 48.046 1.00 12.46 27 TRP B C 1
ATOM 5928 O O . TRP B 1 26 ? -23.458 105.978 47.550 1.00 15.62 27 TRP B O 1
ATOM 5939 N N . LEU B 1 27 ? -24.324 103.961 48.003 1.00 9.96 28 LEU B N 1
ATOM 5940 C CA . LEU B 1 27 ? -25.546 104.238 47.252 1.00 8.87 28 LEU B CA 1
ATOM 5941 C C . LEU B 1 27 ? -26.323 105.361 47.939 1.00 15.07 28 LEU B C 1
ATOM 5942 O O . LEU B 1 27 ? -27.024 106.122 47.272 1.00 12.86 28 LEU B O 1
ATOM 5947 N N . ASP B 1 28 ? -26.160 105.474 49.259 1.00 9.09 29 ASP B N 1
ATOM 5948 C CA A ASP B 1 28 ? -26.782 106.550 50.027 0.70 10.68 29 ASP B CA 1
ATOM 5949 C CA B ASP B 1 28 ? -26.780 106.544 50.041 0.30 10.71 29 ASP B CA 1
ATOM 5950 C C . ASP B 1 28 ? -25.971 107.847 49.985 1.00 9.49 29 ASP B C 1
ATOM 5951 O O . ASP B 1 28 ? -26.323 108.829 50.628 1.00 11.84 29 ASP B O 1
ATOM 5960 N N . ARG B 1 29 ? -24.875 107.851 49.237 1.00 15.78 30 ARG B N 1
ATOM 5961 C CA . ARG B 1 29 ? -24.031 109.047 49.117 1.00 9.13 30 ARG B CA 1
ATOM 5962 C C . ARG B 1 29 ? -23.806 109.425 47.654 1.00 9.99 30 ARG B C 1
ATOM 5963 O O . ARG B 1 29 ? -22.704 109.267 47.139 1.00 13.44 30 ARG B O 1
ATOM 5971 N N . PRO B 1 30 ? -24.852 109.920 46.975 1.00 16.42 31 PRO B N 1
ATOM 5972 C CA . PRO B 1 30 ? -24.708 110.308 45.560 1.00 11.89 31 PRO B CA 1
ATOM 5973 C C . PRO B 1 30 ? -23.612 111.356 45.315 1.00 17.14 31 PRO B C 1
ATOM 5974 O O . PRO B 1 30 ? -23.023 111.394 44.222 1.00 10.38 31 PRO B O 1
ATOM 5978 N N . ASP B 1 31 ? -23.323 112.181 46.319 1.00 8.00 32 ASP B N 1
ATOM 5979 C CA . ASP B 1 31 ? -22.248 113.162 46.180 1.00 10.95 32 ASP B CA 1
ATOM 5980 C C . ASP B 1 31 ? -20.896 112.478 45.935 1.00 16.70 32 ASP B C 1
ATOM 5981 O O . ASP B 1 31 ? -20.144 112.860 45.020 1.00 14.89 32 ASP B O 1
ATOM 5986 N N . ILE B 1 32 ? -20.609 111.466 46.751 1.00 11.07 33 ILE B N 1
ATOM 5987 C CA . ILE B 1 32 ? -19.423 110.637 46.590 1.00 9.36 33 ILE B CA 1
ATOM 5988 C C . ILE B 1 32 ? -19.416 109.959 45.227 1.00 9.41 33 ILE B C 1
ATOM 5989 O O . ILE B 1 32 ? -18.414 110.012 44.510 1.00 12.83 33 ILE B O 1
ATOM 5994 N N . LEU B 1 33 ? -20.536 109.352 44.847 1.00 6.86 34 LEU B N 1
ATOM 5995 C CA . LEU B 1 33 ? -20.618 108.691 43.540 1.00 11.35 34 LEU B CA 1
ATOM 5996 C C . LEU B 1 33 ? -20.268 109.643 42.391 1.00 9.47 34 LEU B C 1
ATOM 5997 O O . LEU B 1 33 ? -19.529 109.280 41.478 1.00 11.28 34 LEU B O 1
ATOM 6002 N N . GLN B 1 34 ? -20.766 110.872 42.455 1.00 12.07 35 GLN B N 1
ATOM 6003 C CA . GLN B 1 34 ? -20.419 111.858 41.441 1.00 15.82 35 GLN B CA 1
ATOM 6004 C C . GLN B 1 34 ? -18.939 112.216 41.500 1.00 12.94 35 GLN B C 1
ATOM 6005 O O . GLN B 1 34 ? -18.274 112.268 40.469 1.00 8.18 35 GLN B O 1
ATOM 6011 N N . ALA B 1 35 ? -18.427 112.470 42.702 1.00 8.81 36 ALA B N 1
ATOM 6012 C CA . ALA B 1 35 ? -17.005 112.785 42.863 1.00 8.85 36 ALA B CA 1
ATOM 6013 C C . ALA B 1 35 ? -16.092 111.706 42.240 1.00 10.29 36 ALA B C 1
ATOM 6014 O O . ALA B 1 35 ? -15.069 112.019 41.618 1.00 11.92 36 ALA B O 1
ATOM 6016 N N . ASP B 1 36 ? -16.487 110.445 42.384 1.00 7.43 37 ASP B N 1
ATOM 6017 C CA . ASP B 1 36 ? -15.718 109.340 41.840 1.00 5.84 37 ASP B CA 1
ATOM 6018 C C . ASP B 1 36 ? -15.367 109.533 40.364 1.00 7.98 37 ASP B C 1
ATOM 6019 O O . ASP B 1 36 ? -14.233 109.310 39.971 1.00 9.36 37 ASP B O 1
ATOM 6024 N N . LEU B 1 37 ? -16.326 109.952 39.550 1.00 6.52 38 LEU B N 1
ATOM 6025 C CA . LEU B 1 37 ? -16.108 110.048 38.104 1.00 8.34 38 LEU B CA 1
ATOM 6026 C C . LEU B 1 37 ? -15.023 111.065 37.765 1.00 9.05 38 LEU B C 1
ATOM 6027 O O . LEU B 1 37 ? -14.056 110.767 37.025 1.00 11.39 38 LEU B O 1
ATOM 6032 N N . GLU B 1 38 ? -15.167 112.251 38.348 1.00 6.64 39 GLU B N 1
ATOM 6033 C CA . GLU B 1 38 ? -14.171 113.305 38.213 1.00 8.25 39 GLU B CA 1
ATOM 6034 C C . GLU B 1 38 ? -12.790 112.832 38.686 1.00 11.14 39 GLU B C 1
ATOM 6035 O O . GLU B 1 38 ? -11.794 113.011 37.967 1.00 7.16 39 GLU B O 1
ATOM 6041 N N . LEU B 1 39 ? -12.735 112.202 39.865 1.00 10.10 40 LEU B N 1
ATOM 6042 C CA . LEU B 1 39 ? -11.468 111.702 40.403 1.00 5.29 40 LEU B CA 1
ATOM 6043 C C . LEU B 1 39 ? -10.840 110.629 39.515 1.00 7.09 40 LEU B C 1
ATOM 6044 O O . LEU B 1 39 ? -9.624 110.513 39.437 1.00 6.54 40 LEU B O 1
ATOM 6049 N N . MET B 1 40 ? -11.678 109.851 38.842 1.00 8.45 41 MET B N 1
ATOM 6050 C CA . MET B 1 40 ? -11.221 108.817 37.928 1.00 6.49 41 MET B CA 1
ATOM 6051 C C . MET B 1 40 ? -10.542 109.476 36.757 1.00 5.08 41 MET B C 1
ATOM 6052 O O . MET B 1 40 ? -9.467 109.058 36.326 1.00 3.53 41 MET B O 1
ATOM 6057 N N . LYS B 1 41 ? -11.179 110.524 36.248 1.00 9.14 42 LYS B N 1
ATOM 6058 C CA . LYS B 1 41 ? -10.548 111.302 35.185 1.00 5.73 42 LYS B CA 1
ATOM 6059 C C . LYS B 1 41 ? -9.221 111.944 35.642 1.00 7.64 42 LYS B C 1
ATOM 6060 O O . LYS B 1 41 ? -8.245 111.949 34.893 1.00 9.3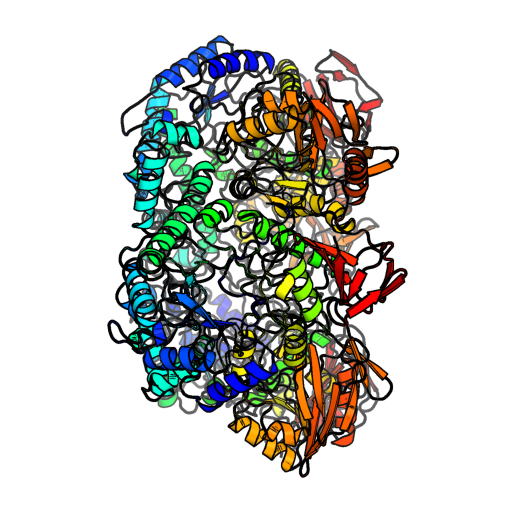9 42 LYS B O 1
ATOM 6066 N N . LEU B 1 42 ? -9.169 112.426 36.881 1.00 4.56 43 LEU B N 1
ATOM 6067 C CA . LEU B 1 42 ? -7.972 113.071 37.390 1.00 5.19 43 LEU B CA 1
ATOM 6068 C C . LEU B 1 42 ? -6.839 112.076 37.678 1.00 9.97 43 LEU B C 1
ATOM 6069 O O . LEU B 1 42 ? -5.661 112.445 37.692 1.00 6.47 43 LEU B O 1
ATOM 6074 N N . SER B 1 43 ? -7.198 110.815 37.896 1.00 5.06 44 SER B N 1
ATOM 6075 C CA . SER B 1 43 ? -6.211 109.788 38.235 1.00 8.33 44 SER B CA 1
ATOM 6076 C C . SER B 1 43 ? -5.750 109.021 37.003 1.00 6.70 44 SER B C 1
ATOM 6077 O O . SER B 1 43 ? -4.926 108.117 37.095 1.00 4.83 44 SER B O 1
ATOM 6080 N N . HIS B 1 44 ? -6.309 109.393 35.856 1.00 6.82 45 HIS B N 1
ATOM 6081 C CA . HIS B 1 44 ? -6.039 108.736 34.586 1.00 10.68 45 HIS B CA 1
ATOM 6082 C C . HIS B 1 44 ? -6.274 107.229 34.670 1.00 14.20 45 HIS B C 1
ATOM 6083 O O . HIS B 1 44 ? -5.498 106.420 34.139 1.00 13.29 45 HIS B O 1
ATOM 6090 N N . THR B 1 45 ? -7.368 106.873 35.340 1.00 5.34 46 THR B N 1
ATOM 6091 C CA . THR B 1 45 ? -7.836 105.495 35.390 1.00 9.86 46 THR B CA 1
ATOM 6092 C C . THR B 1 45 ? -9.026 105.311 34.444 1.00 9.26 46 THR B C 1
ATOM 6093 O O . THR B 1 45 ? -9.793 106.239 34.222 1.00 6.31 46 THR B O 1
ATOM 6097 N N . ASN B 1 46 ? -9.172 104.109 33.897 1.00 8.09 47 ASN B N 1
ATOM 6098 C CA . ASN B 1 46 ? -10.128 103.867 32.820 1.00 9.06 47 ASN B CA 1
ATOM 6099 C C . ASN B 1 46 ? -10.890 102.536 32.917 1.00 8.22 47 ASN B C 1
ATOM 6100 O O . ASN B 1 46 ? -11.792 102.260 32.126 1.00 7.43 47 ASN B O 1
ATOM 6105 N N . THR B 1 47 ? -10.505 101.695 33.866 1.00 6.73 48 THR B N 1
ATOM 6106 C CA . THR B 1 47 ? -11.075 100.366 33.957 1.00 3.90 48 THR B CA 1
ATOM 6107 C C . THR B 1 47 ? -11.382 100.034 35.405 1.00 7.24 48 THR B C 1
ATOM 6108 O O . THR B 1 47 ? -10.549 100.221 36.317 1.00 4.02 48 THR B O 1
ATOM 6112 N N . PHE B 1 48 ? -12.601 99.561 35.626 1.00 4.33 49 PHE B N 1
ATOM 6113 C CA . PHE B 1 48 ? -13.039 99.345 36.991 1.00 4.74 49 PHE B CA 1
ATOM 6114 C C . PHE B 1 48 ? -13.756 98.019 37.149 1.00 5.83 49 PHE B C 1
ATOM 6115 O O . PHE B 1 48 ? -14.594 97.634 36.331 1.00 4.15 49 PHE B O 1
ATOM 6123 N N . THR B 1 49 ? -13.363 97.316 38.206 1.00 4.88 50 THR B N 1
ATOM 6124 C CA . THR B 1 49 ? -13.846 95.989 38.528 1.00 7.09 50 THR B CA 1
ATOM 6125 C C . THR B 1 49 ? -15.018 96.106 39.476 1.00 5.13 50 THR B C 1
ATOM 6126 O O . THR B 1 49 ? -14.863 96.473 40.638 1.00 7.08 50 THR B O 1
ATOM 6130 N N . VAL B 1 50 ? -16.199 95.798 38.960 1.00 3.84 51 VAL B N 1
ATOM 6131 C CA . VAL B 1 50 ? -17.426 96.130 39.662 1.00 5.80 51 VAL B CA 1
ATOM 6132 C C . VAL B 1 50 ? -18.202 94.873 40.010 1.00 5.24 51 VAL B C 1
ATOM 6133 O O . VAL B 1 50 ? -18.334 93.967 39.177 1.00 8.17 51 VAL B O 1
ATOM 6137 N N . GLY B 1 51 ? -18.678 94.808 41.250 1.00 2.44 52 GLY B N 1
ATOM 6138 C CA . GLY B 1 51 ? -19.648 93.807 41.658 1.00 2.44 52 GLY B CA 1
ATOM 6139 C C . GLY B 1 51 ? -19.119 92.587 42.378 1.00 4.66 52 GLY B C 1
ATOM 6140 O O . GLY B 1 51 ? -19.848 91.616 42.540 1.00 8.00 52 GLY B O 1
ATOM 6141 N N . VAL B 1 52 ? -17.863 92.621 42.811 1.00 4.50 53 VAL B N 1
ATOM 6142 C CA . VAL B 1 52 ? -17.249 91.443 43.410 1.00 3.64 53 VAL B CA 1
ATOM 6143 C C . VAL B 1 52 ? -17.990 91.005 44.669 1.00 7.26 53 VAL B C 1
ATOM 6144 O O . VAL B 1 52 ? -18.118 89.805 44.938 1.00 7.30 53 VAL B O 1
ATOM 6148 N N . PHE B 1 53 ? -18.503 91.965 45.432 1.00 3.51 54 PHE B N 1
ATOM 6149 C CA . PHE B 1 53 ? -19.254 91.618 46.627 1.00 4.98 54 PHE B CA 1
ATOM 6150 C C . PHE B 1 53 ? -20.577 92.354 46.704 1.00 9.83 54 PHE B C 1
ATOM 6151 O O . PHE B 1 53 ? -20.970 92.824 47.771 1.00 2.90 54 PHE B O 1
ATOM 6159 N N . ALA B 1 54 ? -21.275 92.413 45.572 1.00 5.12 55 ALA B N 1
ATOM 6160 C CA . ALA B 1 54 ? -22.490 93.208 45.466 1.00 9.58 55 ALA B CA 1
ATOM 6161 C C . ALA B 1 54 ? -23.751 92.347 45.433 1.00 8.18 55 ALA B C 1
ATOM 6162 O O . ALA B 1 54 ? -24.837 92.830 45.088 1.00 9.09 55 ALA B O 1
ATOM 6164 N N . TRP B 1 55 ? -23.624 91.082 45.807 1.00 4.54 56 TRP B N 1
ATOM 6165 C CA . TRP B 1 55 ? -24.778 90.193 45.733 1.00 6.04 56 TRP B CA 1
ATOM 6166 C C . TRP B 1 55 ? -25.952 90.735 46.566 1.00 5.37 56 TRP B C 1
ATOM 6167 O O . TRP B 1 55 ? -27.065 90.818 46.076 1.00 7.77 56 TRP B O 1
ATOM 6178 N N . SER B 1 56 ? -25.703 91.122 47.813 1.00 6.62 57 SER B N 1
ATOM 6179 C CA . SER B 1 56 ? -26.776 91.633 48.662 1.00 7.53 57 SER B CA 1
ATOM 6180 C C . SER B 1 56 ? -27.307 92.982 48.157 1.00 7.48 57 SER B C 1
ATOM 6181 O O . SER B 1 56 ? -28.428 93.375 48.493 1.00 7.80 57 SER B O 1
ATOM 6184 N N . ALA B 1 57 ? -26.506 93.680 47.348 1.00 6.07 58 ALA B N 1
ATOM 6185 C CA . ALA B 1 57 ? -26.951 94.912 46.691 1.00 8.82 58 ALA B CA 1
ATOM 6186 C C . ALA B 1 57 ? -27.762 94.622 45.422 1.00 9.09 58 ALA B C 1
ATOM 6187 O O . ALA B 1 57 ? -28.619 95.409 45.029 1.00 12.30 58 ALA B O 1
ATOM 6189 N N . LEU B 1 58 ? -27.476 93.499 44.777 1.00 7.17 59 LEU B N 1
ATOM 6190 C CA . LEU B 1 58 ? -28.193 93.112 43.569 1.00 7.63 59 LEU B CA 1
ATOM 6191 C C . LEU B 1 58 ? -29.496 92.369 43.888 1.00 9.77 59 LEU B C 1
ATOM 6192 O O . LEU B 1 58 ? -30.515 92.523 43.195 1.00 7.96 59 LEU B O 1
ATOM 6197 N N . GLU B 1 59 ? -29.460 91.560 44.937 1.00 5.91 60 GLU B N 1
ATOM 6198 C CA . GLU B 1 59 ? -30.605 90.733 45.306 1.00 8.39 60 GLU B CA 1
ATOM 6199 C C . GLU B 1 59 ? -30.798 90.797 46.811 1.00 5.91 60 GLU B C 1
ATOM 6200 O O . GLU B 1 59 ? -30.520 89.830 47.509 1.00 11.71 60 GLU B O 1
ATOM 6206 N N . PRO B 1 60 ? -31.266 91.944 47.320 1.00 5.80 61 PRO B N 1
ATOM 6207 C CA . PRO B 1 60 ? -31.397 92.175 48.770 1.00 5.01 61 PRO B CA 1
ATOM 6208 C C . PRO B 1 60 ? -32.316 91.173 49.459 1.00 12.17 61 PRO B C 1
ATOM 6209 O O . PRO B 1 60 ? -32.197 90.945 50.670 1.00 8.68 61 PRO B O 1
ATOM 6213 N N . GLU B 1 61 ? -33.234 90.602 48.683 1.00 8.66 62 GLU B N 1
ATOM 6214 C CA . GLU B 1 61 ? -34.108 89.524 49.140 1.00 11.37 62 GLU B CA 1
ATOM 6215 C C . GLU B 1 61 ? -34.253 88.543 47.996 1.00 9.93 62 GLU B C 1
ATOM 6216 O O . GLU B 1 61 ? -34.137 88.943 46.835 1.00 6.44 62 GLU B O 1
ATOM 6222 N N . GLU B 1 62 ? -34.487 87.269 48.318 1.00 6.44 63 GLU B N 1
ATOM 6223 C CA . GLU B 1 62 ? -34.512 86.211 47.310 1.00 5.47 63 GLU B CA 1
ATOM 6224 C C . GLU B 1 62 ? -35.474 86.565 46.173 1.00 10.84 63 GLU B C 1
ATOM 6225 O O . GLU B 1 62 ? -36.659 86.853 46.391 1.00 8.24 63 GLU B O 1
ATOM 6231 N N . GLY B 1 63 ? -34.933 86.597 44.962 1.00 4.48 64 GLY B N 1
ATOM 6232 C CA . GLY B 1 63 ? -35.710 86.896 43.778 1.00 6.30 64 GLY B CA 1
ATOM 6233 C C . GLY B 1 63 ? -36.189 88.328 43.653 1.00 6.68 64 GLY B C 1
ATOM 6234 O O . GLY B 1 63 ? -37.005 88.620 42.788 1.00 12.46 64 GLY B O 1
ATOM 6235 N N . VAL B 1 64 ? -35.697 89.212 44.516 1.00 9.76 65 VAL B N 1
ATOM 6236 C CA . VAL B 1 64 ? -36.020 90.644 44.452 1.00 8.94 65 VAL B CA 1
ATOM 6237 C C . VAL B 1 64 ? -34.788 91.425 43.986 1.00 11.50 65 VAL B C 1
ATOM 6238 O O . VAL B 1 64 ? -33.820 91.586 44.734 1.00 8.08 65 VAL B O 1
ATOM 6242 N N . TYR B 1 65 ? -34.819 91.920 42.754 1.00 6.34 66 TYR B N 1
ATOM 6243 C CA . TYR B 1 65 ? -33.597 92.424 42.159 1.00 7.90 66 TYR B CA 1
ATOM 6244 C C . TYR B 1 65 ? -33.527 93.936 42.105 1.00 10.74 66 TYR B C 1
ATOM 6245 O O . TYR B 1 65 ? -34.532 94.615 41.909 1.00 17.01 66 TYR B O 1
ATOM 6254 N N . ARG B 1 66 ? -32.320 94.450 42.314 1.00 9.33 67 ARG B N 1
ATOM 6255 C CA . ARG B 1 66 ? -32.054 95.878 42.254 1.00 11.94 67 ARG B CA 1
ATOM 6256 C C . ARG B 1 66 ? -30.837 96.160 41.385 1.00 7.64 67 ARG B C 1
ATOM 6257 O O . ARG B 1 66 ? -29.732 96.288 41.895 1.00 11.79 67 ARG B O 1
ATOM 6265 N N . PHE B 1 67 ? -31.055 96.263 40.075 1.00 12.18 68 PHE B N 1
ATOM 6266 C CA . PHE B 1 67 ? -29.979 96.474 39.107 1.00 10.35 68 PHE B CA 1
ATOM 6267 C C . PHE B 1 67 ? -29.768 97.935 38.693 1.00 10.09 68 PHE B C 1
ATOM 6268 O O . PHE B 1 67 ? -28.805 98.256 37.986 1.00 9.51 68 PHE B O 1
ATOM 6276 N N . GLU B 1 68 ? -30.661 98.817 39.123 1.00 4.97 69 GLU B N 1
ATOM 6277 C CA . GLU B 1 68 ? -30.663 100.181 38.624 1.00 5.01 69 GLU B CA 1
ATOM 6278 C C . GLU B 1 68 ? -29.381 100.947 38.986 1.00 8.89 69 GLU B C 1
ATOM 6279 O O . GLU B 1 68 ? -28.811 101.642 38.142 1.00 9.14 69 GLU B O 1
ATOM 6285 N N . TRP B 1 69 ? -28.909 100.794 40.222 1.00 8.61 70 TRP B N 1
ATOM 6286 C CA . TRP B 1 69 ? -27.671 101.435 40.649 1.00 8.52 70 TRP B CA 1
ATOM 6287 C C . TRP B 1 69 ? -26.527 100.950 39.767 1.00 6.58 70 TRP B C 1
ATOM 6288 O O . TRP B 1 69 ? -25.634 101.730 39.393 1.00 10.11 70 TRP B O 1
ATOM 6299 N N . LEU B 1 70 ? -26.574 99.671 39.404 1.00 5.32 71 LEU B N 1
ATOM 6300 C CA . LEU B 1 70 ? -25.535 99.099 38.545 1.00 8.17 71 LEU B CA 1
ATOM 6301 C C . LEU B 1 70 ? -25.660 99.603 37.101 1.00 8.14 71 LEU B C 1
ATOM 6302 O O . LEU B 1 70 ? -24.641 99.911 36.461 1.00 8.72 71 LEU B O 1
ATOM 6307 N N . ASP B 1 71 ? -26.895 99.693 36.599 1.00 6.81 72 ASP B N 1
ATOM 6308 C CA . ASP B 1 71 ? -27.158 100.304 35.289 1.00 6.50 72 ASP B CA 1
ATOM 6309 C C . ASP B 1 71 ? -26.476 101.650 35.203 1.00 6.97 72 ASP B C 1
ATOM 6310 O O . ASP B 1 71 ? -25.773 101.977 34.220 1.00 10.58 72 ASP B O 1
ATOM 6315 N N . LYS B 1 72 ? -26.700 102.426 36.261 1.00 4.10 73 LYS B N 1
ATOM 6316 C CA . LYS B 1 72 ? -26.211 103.781 36.302 1.00 7.51 73 LYS B CA 1
ATOM 6317 C C . LYS B 1 72 ? -24.693 103.774 36.348 1.00 14.53 73 LYS B C 1
ATOM 6318 O O . LYS B 1 72 ? -24.050 104.557 35.648 1.00 8.62 73 LYS B O 1
ATOM 6324 N N . VAL B 1 73 ? -24.112 102.888 37.155 1.00 9.01 74 VAL B N 1
ATOM 6325 C CA . VAL B 1 73 ? -22.661 102.831 37.190 1.00 5.01 74 VAL B CA 1
ATOM 6326 C C . VAL B 1 73 ? -22.088 102.524 35.799 1.00 7.61 74 VAL B C 1
ATOM 6327 O O . VAL B 1 73 ? -21.132 103.167 35.365 1.00 7.07 74 VAL B O 1
ATOM 6331 N N . PHE B 1 74 ? -22.693 101.575 35.085 1.00 6.89 75 PHE B N 1
ATOM 6332 C CA . PHE B 1 74 ? -22.231 101.238 33.733 1.00 7.78 75 PHE B CA 1
ATOM 6333 C C . PHE B 1 74 ? -22.278 102.438 32.811 1.00 9.72 75 PHE B C 1
ATOM 6334 O O . PHE B 1 74 ? -21.280 102.773 32.160 1.00 9.62 75 PHE B O 1
ATOM 6342 N N . ASP B 1 75 ? -23.432 103.096 32.756 1.00 6.83 76 ASP B N 1
ATOM 6343 C CA . ASP B 1 75 ? -23.538 104.234 31.853 1.00 8.88 76 ASP B CA 1
ATOM 6344 C C . ASP B 1 75 ? -22.581 105.367 32.223 1.00 13.84 76 ASP B C 1
ATOM 6345 O O . ASP B 1 75 ? -21.934 105.949 31.346 1.00 15.05 76 ASP B O 1
ATOM 6350 N N . ASP B 1 76 ? -22.466 105.661 33.514 1.00 7.18 77 ASP B N 1
ATOM 6351 C CA . ASP B 1 76 ? -21.569 106.716 33.956 1.00 7.36 77 ASP B CA 1
ATOM 6352 C C . ASP B 1 76 ? -20.123 106.406 33.575 1.00 9.62 77 ASP B C 1
ATOM 6353 O O . ASP B 1 76 ? -19.443 107.245 32.997 1.00 8.34 77 ASP B O 1
ATOM 6358 N N . ILE B 1 77 ? -19.652 105.202 33.880 1.00 9.11 78 ILE B N 1
ATOM 6359 C CA . ILE B 1 77 ? -18.279 104.863 33.528 1.00 8.90 78 ILE B CA 1
ATOM 6360 C C . ILE B 1 77 ? -18.080 104.880 32.008 1.00 13.59 78 ILE B C 1
ATOM 6361 O O . ILE B 1 77 ? -17.029 105.311 31.515 1.00 10.31 78 ILE B O 1
ATOM 6366 N N . TYR B 1 78 ? -19.088 104.451 31.255 1.00 11.48 79 TYR B N 1
ATOM 6367 C CA . TYR B 1 78 ? -18.949 104.496 29.806 1.00 10.37 79 TYR B CA 1
ATOM 6368 C C . TYR B 1 78 ? -18.789 105.936 29.336 1.00 12.73 79 TYR B C 1
ATOM 6369 O O . TYR B 1 78 ? -18.006 106.226 28.430 1.00 17.03 79 TYR B O 1
ATOM 6378 N N . ARG B 1 79 ? -19.526 106.830 29.982 1.00 7.69 80 ARG B N 1
ATOM 6379 C CA . ARG B 1 79 ? -19.614 108.207 29.551 1.00 10.46 80 ARG B CA 1
ATOM 6380 C C . ARG B 1 79 ? -18.288 108.956 29.710 1.00 11.80 80 ARG B C 1
ATOM 6381 O O . ARG B 1 79 ? -17.976 109.840 28.918 1.00 15.61 80 ARG B O 1
ATOM 6389 N N . ILE B 1 80 ? -17.512 108.603 30.729 1.00 9.84 81 ILE B N 1
ATOM 6390 C CA . ILE B 1 80 ? -16.197 109.208 30.934 1.00 9.61 81 ILE B CA 1
ATOM 6391 C C . ILE B 1 80 ? -15.110 108.447 30.175 1.00 8.84 81 ILE B C 1
ATOM 6392 O O . ILE B 1 80 ? -13.920 108.704 30.342 1.00 12.12 81 ILE B O 1
ATOM 6397 N N . GLY B 1 81 ? -15.515 107.499 29.342 1.00 5.63 82 GLY B N 1
ATOM 6398 C CA . GLY B 1 81 ? -14.549 106.787 28.531 1.00 8.27 82 GLY B CA 1
ATOM 6399 C C . GLY B 1 81 ? -13.907 105.640 29.274 1.00 10.07 82 GLY B C 1
ATOM 6400 O O . GLY B 1 81 ? -12.810 105.219 28.937 1.00 13.96 82 GLY B O 1
ATOM 6401 N N . GLY B 1 82 ? -14.599 105.132 30.290 1.00 9.06 83 GLY B N 1
ATOM 6402 C CA . GLY B 1 82 ? -14.112 103.996 31.043 1.00 8.24 83 GLY B CA 1
ATOM 6403 C C . GLY B 1 82 ? -14.657 102.648 30.592 1.00 12.70 83 GLY B C 1
ATOM 6404 O O . GLY B 1 82 ? -15.528 102.565 29.726 1.00 4.44 83 GLY B O 1
ATOM 6405 N N . ARG B 1 83 ? -14.114 101.582 31.174 1.00 6.30 84 ARG B N 1
ATOM 6406 C CA A ARG B 1 83 ? -14.556 100.232 30.864 0.34 7.44 84 ARG B CA 1
ATOM 6407 C CA B ARG B 1 83 ? -14.585 100.243 30.872 0.66 7.43 84 ARG B CA 1
ATOM 6408 C C . ARG B 1 83 ? -14.855 99.490 32.162 1.00 9.09 84 ARG B C 1
ATOM 6409 O O . ARG B 1 83 ? -14.285 99.812 33.207 1.00 10.00 84 ARG B O 1
ATOM 6424 N N . VAL B 1 84 ? -15.745 98.503 32.097 1.00 6.83 85 VAL B N 1
ATOM 6425 C CA . VAL B 1 84 ? -16.080 97.730 33.281 1.00 5.76 85 VAL B CA 1
ATOM 6426 C C . VAL B 1 84 ? -15.602 96.298 33.130 1.00 8.06 85 VAL B C 1
ATOM 6427 O O . VAL B 1 84 ? -15.859 95.635 32.126 1.00 6.19 85 VAL B O 1
ATOM 6431 N N . ILE B 1 85 ? -14.855 95.861 34.133 1.00 8.50 86 ILE B N 1
ATOM 6432 C CA . ILE B 1 85 ? -14.598 94.460 34.366 1.00 7.88 86 ILE B CA 1
ATOM 6433 C C . ILE B 1 85 ? -15.696 94.005 35.305 1.00 10.26 86 ILE B C 1
ATOM 6434 O O . ILE B 1 85 ? -15.712 94.409 36.463 1.00 13.05 86 ILE B O 1
ATOM 6439 N N . LEU B 1 86 ? -16.634 93.199 34.806 1.00 7.76 87 LEU B N 1
ATOM 6440 C CA . LEU B 1 86 ? -17.777 92.811 35.619 1.00 8.27 87 LEU B CA 1
ATOM 6441 C C . LEU B 1 86 ? -17.499 91.517 36.360 1.00 7.94 87 LEU B C 1
ATOM 6442 O O . LEU B 1 86 ? -17.096 90.512 35.764 1.00 9.02 87 LEU B O 1
ATOM 6447 N N . ALA B 1 87 ? -17.729 91.553 37.665 1.00 3.76 88 ALA B N 1
ATOM 6448 C CA . ALA B 1 87 ? -17.508 90.393 38.504 1.00 5.86 88 ALA B CA 1
ATOM 6449 C C . ALA B 1 87 ? -18.805 89.632 38.716 1.00 5.39 88 ALA B C 1
ATOM 6450 O O . ALA B 1 87 ? -19.877 90.230 38.736 1.00 7.87 88 ALA B O 1
ATOM 6452 N N . THR B 1 88 ? -18.707 88.312 38.836 1.00 1.62 89 THR B N 1
ATOM 6453 C CA . THR B 1 88 ? -19.830 87.533 39.329 1.00 3.60 89 THR B CA 1
ATOM 6454 C C . THR B 1 88 ? -19.687 87.568 40.838 1.00 5.65 89 THR B C 1
ATOM 6455 O O . THR B 1 88 ? -18.565 87.610 41.338 1.00 8.36 89 THR B O 1
ATOM 6459 N N . PRO B 1 89 ? -20.809 87.560 41.570 1.00 2.89 90 PRO B N 1
ATOM 6460 C CA . PRO B 1 89 ? -20.715 87.863 43.007 1.00 4.23 90 PRO B CA 1
ATOM 6461 C C . PRO B 1 89 ? -20.554 86.666 43.948 1.00 5.72 90 PRO B C 1
ATOM 6462 O O . PRO B 1 89 ? -20.770 86.852 45.137 1.00 7.74 90 PRO B O 1
ATOM 6466 N N . SER B 1 90 ? -20.193 85.486 43.454 1.00 2.62 91 SER B N 1
ATOM 6467 C CA . SER B 1 90 ? -20.151 84.293 44.292 1.00 2.71 91 SER B CA 1
ATOM 6468 C C . SER B 1 90 ? -19.215 84.376 45.501 1.00 5.38 91 SER B C 1
ATOM 6469 O O . SER B 1 90 ? -19.289 83.535 46.397 1.00 1.82 91 SER B O 1
ATOM 6472 N N . GLY B 1 91 ? -18.336 85.379 45.517 1.00 8.85 92 GLY B N 1
ATOM 6473 C CA . GLY B 1 91 ? -17.344 85.548 46.572 1.00 6.33 92 GLY B CA 1
ATOM 6474 C C . GLY B 1 91 ? -17.860 85.831 47.978 1.00 7.25 92 GLY B C 1
ATOM 6475 O O . GLY B 1 91 ? -17.108 85.745 48.954 1.00 7.21 92 GLY B O 1
ATOM 6476 N N . ALA B 1 92 ? -19.136 86.176 48.087 1.00 3.66 93 ALA B N 1
ATOM 6477 C CA . ALA B 1 92 ? -19.743 86.389 49.390 1.00 7.74 93 ALA B CA 1
ATOM 6478 C C . ALA B 1 92 ? -21.263 86.322 49.282 1.00 9.92 93 ALA B C 1
ATOM 6479 O O . ALA B 1 92 ? -21.869 87.217 48.707 1.00 6.98 93 ALA B O 1
ATOM 6481 N N . ARG B 1 93 ? -21.871 85.268 49.830 1.00 5.47 94 ARG B N 1
ATOM 6482 C CA . ARG B 1 93 ? -23.318 85.051 49.697 1.00 6.31 94 ARG B CA 1
ATOM 6483 C C . ARG B 1 93 ? -24.008 86.025 50.657 1.00 6.65 94 ARG B C 1
ATOM 6484 O O . ARG B 1 93 ? -23.428 86.391 51.682 1.00 5.91 94 ARG B O 1
ATOM 6492 N N . PRO B 1 94 ? -25.229 86.476 50.324 1.00 8.70 95 PRO B N 1
ATOM 6493 C CA . PRO B 1 94 ? -25.975 87.312 51.278 1.00 7.01 95 PRO B CA 1
ATOM 6494 C C . PRO B 1 94 ? -26.335 86.533 52.546 1.00 7.22 95 PRO B C 1
ATOM 6495 O O . PRO B 1 94 ? -26.397 85.291 52.534 1.00 5.97 95 PRO B O 1
ATOM 6499 N N . ALA B 1 95 ? -26.539 87.258 53.640 1.00 4.67 96 ALA B N 1
ATOM 6500 C CA . ALA B 1 95 ? -26.969 86.637 54.888 1.00 8.20 96 ALA B CA 1
ATOM 6501 C C . ALA B 1 95 ? -28.256 85.814 54.702 1.00 6.52 96 ALA B C 1
ATOM 6502 O O . ALA B 1 95 ? -28.347 84.690 55.213 1.00 13.06 96 ALA B O 1
ATOM 6504 N N . TRP B 1 96 ? -29.226 86.350 53.951 1.00 5.34 97 TRP B N 1
ATOM 6505 C CA . TRP B 1 96 ? -30.507 85.670 53.790 1.00 4.49 97 TRP B CA 1
ATOM 6506 C C . TRP B 1 96 ? -30.289 84.310 53.178 1.00 4.81 97 TRP B C 1
ATOM 6507 O O . TRP B 1 96 ? -31.015 83.362 53.481 1.00 8.26 97 TRP B O 1
ATOM 6518 N N . LEU B 1 97 ? -29.259 84.207 52.346 1.00 7.16 98 LEU B N 1
ATOM 6519 C CA . LEU B 1 97 ? -29.025 82.980 51.615 1.00 4.84 98 LEU B CA 1
ATOM 6520 C C . LEU B 1 97 ? -28.476 81.913 52.563 1.00 6.91 98 LEU B C 1
ATOM 6521 O O . LEU B 1 97 ? -28.933 80.774 52.548 1.00 7.84 98 LEU B O 1
ATOM 6526 N N . SER B 1 98 ? -27.520 82.284 53.407 1.00 7.10 99 SER B N 1
ATOM 6527 C CA . SER B 1 98 ? -27.001 81.356 54.410 1.00 5.30 99 SER B CA 1
ATOM 6528 C C . SER B 1 98 ? -28.094 80.927 55.366 1.00 11.89 99 SER B C 1
ATOM 6529 O O . SER B 1 98 ? -28.185 79.760 55.745 1.00 11.09 99 SER B O 1
ATOM 6532 N N . GLN B 1 99 ? -28.913 81.884 55.780 1.00 8.49 100 GLN B N 1
ATOM 6533 C CA . GLN B 1 99 ? -29.985 81.572 56.710 1.00 8.66 100 GLN B CA 1
ATOM 6534 C C . GLN B 1 99 ? -30.979 80.571 56.094 1.00 8.25 100 GLN B C 1
ATOM 6535 O O . GLN B 1 99 ? -31.376 79.600 56.735 1.00 12.60 100 GLN B O 1
ATOM 6541 N N . LYS B 1 100 ? -31.371 80.786 54.845 1.00 10.40 101 LYS B N 1
ATOM 6542 C CA . LYS B 1 100 ? -32.361 79.896 54.245 1.00 15.88 101 LYS B CA 1
ATOM 6543 C C . LYS B 1 100 ? -31.743 78.614 53.679 1.00 17.06 101 LYS B C 1
ATOM 6544 O O . LYS B 1 100 ? -32.408 77.577 53.578 1.00 14.16 101 LYS B O 1
ATOM 6550 N N . TYR B 1 101 ? -30.470 78.670 53.315 1.00 11.61 102 TYR B N 1
ATOM 6551 C CA . TYR B 1 101 ? -29.845 77.504 52.713 1.00 9.77 102 TYR B CA 1
ATOM 6552 C C . TYR B 1 101 ? -28.536 77.154 53.412 1.00 6.37 102 TYR B C 1
ATOM 6553 O O . TYR B 1 101 ? -27.463 77.317 52.845 1.00 8.52 102 TYR B O 1
ATOM 6562 N N . PRO B 1 102 ? -28.629 76.635 54.643 1.00 13.22 103 PRO B N 1
ATOM 6563 C CA . PRO B 1 102 ? -27.446 76.327 55.467 1.00 8.60 103 PRO B CA 1
ATOM 6564 C C . PRO B 1 102 ? -26.436 75.434 54.752 1.00 6.41 103 PRO B C 1
ATOM 6565 O O . PRO B 1 102 ? -25.251 75.469 55.081 1.00 6.32 103 PRO B O 1
ATOM 6569 N N . GLU B 1 103 ? -26.893 74.633 53.795 1.00 4.37 104 GLU B N 1
ATOM 6570 C CA . GLU B 1 103 ? -25.989 73.735 53.103 1.00 5.65 104 GLU B CA 1
ATOM 6571 C C . GLU B 1 103 ? -24.837 74.487 52.387 1.00 7.37 104 GLU B C 1
ATOM 6572 O O . GLU B 1 103 ? -23.861 73.861 51.996 1.00 6.58 104 GLU B O 1
ATOM 6578 N N . VAL B 1 104 ? -24.937 75.807 52.212 1.00 3.07 105 VAL B N 1
ATOM 6579 C CA . VAL B 1 104 ? -23.860 76.550 51.543 1.00 3.78 105 VAL B CA 1
ATOM 6580 C C . VAL B 1 104 ? -22.723 76.949 52.489 1.00 6.17 105 VAL B C 1
ATOM 6581 O O . VAL B 1 104 ? -21.689 77.467 52.061 1.00 7.37 105 VAL B O 1
ATOM 6585 N N . LEU B 1 105 ? -22.920 76.711 53.775 1.00 6.92 106 LEU B N 1
ATOM 6586 C CA . LEU B 1 105 ? -21.887 76.968 54.766 1.00 8.84 106 LEU B CA 1
ATOM 6587 C C . LEU B 1 105 ? -20.908 75.801 54.810 1.00 11.06 106 LEU B C 1
ATOM 6588 O O . LEU B 1 105 ? -21.324 74.642 54.757 1.00 12.35 106 LEU B O 1
ATOM 6593 N N . ARG B 1 106 ? -19.615 76.109 54.899 1.00 11.61 107 ARG B N 1
ATOM 6594 C CA . ARG B 1 106 ? -18.573 75.083 54.923 1.00 8.13 107 ARG B CA 1
ATOM 6595 C C . ARG B 1 106 ? -18.565 74.238 56.190 1.00 9.53 107 ARG B C 1
ATOM 6596 O O . ARG B 1 106 ? -19.001 74.679 57.261 1.00 6.93 107 ARG B O 1
ATOM 6604 N N . VAL B 1 107 ? -18.081 73.007 56.033 1.00 6.42 108 VAL B N 1
ATOM 6605 C CA . VAL B 1 107 ? -17.662 72.155 57.136 1.00 3.51 108 VAL B CA 1
ATOM 6606 C C . VAL B 1 107 ? -16.146 72.045 57.016 1.00 9.74 108 VAL B C 1
ATOM 6607 O O . VAL B 1 107 ? -15.640 71.624 55.965 1.00 6.60 108 VAL B O 1
ATOM 6611 N N . ASN B 1 108 ? -15.410 72.460 58.050 1.00 6.87 109 ASN B N 1
ATOM 6612 C CA . ASN B 1 108 ? -13.955 72.449 57.922 1.00 8.74 109 ASN B CA 1
ATOM 6613 C C . ASN B 1 108 ? -13.392 71.046 58.150 1.00 10.97 109 ASN B C 1
ATOM 6614 O O . ASN B 1 108 ? -14.144 70.107 58.391 1.00 12.72 109 ASN B O 1
ATOM 6619 N N . ALA B 1 109 ? -12.076 70.901 58.063 1.00 10.40 110 ALA B N 1
ATOM 6620 C CA . ALA B 1 109 ? -11.459 69.579 58.128 1.00 11.69 110 ALA B CA 1
ATOM 6621 C C . ALA B 1 109 ? -11.712 68.880 59.470 1.00 14.78 110 ALA B C 1
ATOM 6622 O O . ALA B 1 109 ? -11.812 67.646 59.527 1.00 8.82 110 ALA B O 1
ATOM 6624 N N . ALA B 1 110 ? -11.831 69.662 60.541 1.00 9.96 111 ALA B N 1
ATOM 6625 C CA . ALA B 1 110 ? -12.182 69.098 61.843 1.00 6.71 111 ALA B CA 1
ATOM 6626 C C . ALA B 1 110 ? -13.686 68.857 61.948 1.00 9.85 111 ALA B C 1
ATOM 6627 O O . ALA B 1 110 ? -14.211 68.609 63.030 1.00 15.83 111 ALA B O 1
ATOM 6629 N N . ARG B 1 111 ? -14.361 68.940 60.803 1.00 8.86 112 ARG B N 1
ATOM 6630 C CA . ARG B 1 111 ? -15.762 68.571 60.657 1.00 10.26 112 ARG B CA 1
ATOM 6631 C C . ARG B 1 111 ? -16.685 69.511 61.437 1.00 10.66 112 ARG B C 1
ATOM 6632 O O . ARG B 1 111 ? -17.769 69.115 61.876 1.00 12.65 112 ARG B O 1
ATOM 6640 N N . VAL B 1 112 ? -16.261 70.758 61.603 1.00 6.81 113 VAL B N 1
ATOM 6641 C CA . VAL B 1 112 ? -17.111 71.736 62.262 1.00 9.57 113 VAL B CA 1
ATOM 6642 C C . VAL B 1 112 ? -17.854 72.553 61.232 1.00 7.63 113 VAL B C 1
ATOM 6643 O O . VAL B 1 112 ? -17.239 73.156 60.353 1.00 7.49 113 VAL B O 1
ATOM 6647 N N . ARG B 1 113 ? -19.177 72.561 61.328 1.00 10.89 114 ARG B N 1
ATOM 6648 C CA . ARG B 1 113 ? -19.982 73.381 60.431 1.00 15.82 114 ARG B CA 1
ATOM 6649 C C . ARG B 1 113 ? -19.779 74.856 60.799 1.00 15.86 114 ARG B C 1
ATOM 6650 O O . ARG B 1 113 ? -19.854 75.218 61.972 1.00 15.40 114 ARG B O 1
ATOM 6658 N N . GLN B 1 114 ? -19.510 75.699 59.806 1.00 12.03 115 GLN B N 1
ATOM 6659 C CA . GLN B 1 114 ? -19.346 77.136 60.047 1.00 7.95 115 GLN B CA 1
ATOM 6660 C C . GLN B 1 114 ? -20.688 77.879 60.100 1.00 9.34 115 GLN B C 1
ATOM 6661 O O . GLN B 1 114 ? -21.701 77.412 59.570 1.00 6.14 115 GLN B O 1
ATOM 6667 N N . LEU B 1 115 ? -20.684 79.050 60.730 1.00 10.74 116 LEU B N 1
ATOM 6668 C CA . LEU B 1 115 ? -21.799 79.986 60.602 1.00 7.00 116 LEU B CA 1
ATOM 6669 C C . LEU B 1 115 ? -21.541 80.951 59.449 1.00 12.22 116 LEU B C 1
ATOM 6670 O O . LEU B 1 115 ? -20.435 81.014 58.902 1.00 11.48 116 LEU B O 1
ATOM 6675 N N . HIS B 1 116 ? -22.564 81.721 59.103 1.00 10.68 117 HIS B N 1
ATOM 6676 C CA . HIS B 1 116 ? -22.421 82.815 58.161 1.00 4.79 117 HIS B CA 1
ATOM 6677 C C . HIS B 1 116 ? -21.330 83.804 58.587 1.00 8.57 117 HIS B C 1
ATOM 6678 O O . HIS B 1 116 ? -21.151 84.071 59.776 1.00 4.08 117 HIS B O 1
ATOM 6685 N N . GLY B 1 117 ? -20.621 84.360 57.612 1.00 4.22 118 GLY B N 1
ATOM 6686 C CA . GLY B 1 117 ? -19.638 85.390 57.881 1.00 5.37 118 GLY B CA 1
ATOM 6687 C C . GLY B 1 117 ? -18.486 85.338 56.897 1.00 10.44 118 GLY B C 1
ATOM 6688 O O . GLY B 1 117 ? -18.379 84.400 56.100 1.00 7.19 118 GLY B O 1
ATOM 6689 N N . GLY B 1 118 ? -17.618 86.343 56.950 1.00 5.63 119 GLY B N 1
ATOM 6690 C CA . GLY B 1 118 ? -16.435 86.365 56.111 1.00 3.70 119 GLY B CA 1
ATOM 6691 C C . GLY B 1 118 ? -16.768 86.346 54.627 1.00 10.65 119 GLY B C 1
ATOM 6692 O O . GLY B 1 118 ? -17.716 87.000 54.180 1.00 3.29 119 GLY B O 1
ATOM 6693 N N . ARG B 1 119 ? -15.987 85.591 53.859 1.00 11.75 120 ARG B N 1
ATOM 6694 C CA . ARG B 1 119 ? -16.151 85.547 52.412 1.00 7.24 120 ARG B CA 1
ATOM 6695 C C . ARG B 1 119 ? -15.365 84.371 51.849 1.00 8.58 120 ARG B C 1
ATOM 6696 O O . ARG B 1 119 ? -14.652 83.707 52.592 1.00 10.30 120 ARG B O 1
ATOM 6704 N N . HIS B 1 120 ? -15.491 84.136 50.542 1.00 8.94 121 HIS B N 1
ATOM 6705 C CA . HIS B 1 120 ? -14.720 83.125 49.823 1.00 7.41 121 HIS B CA 1
ATOM 6706 C C . HIS B 1 120 ? -14.922 81.730 50.395 1.00 12.52 121 HIS B C 1
ATOM 6707 O O . HIS B 1 120 ? -14.104 80.842 50.149 1.00 9.95 121 HIS B O 1
ATOM 6714 N N . ASN B 1 121 ? -16.007 81.527 51.143 1.00 6.52 122 ASN B N 1
ATOM 6715 C CA . ASN B 1 121 ? -16.113 80.328 51.978 1.00 12.04 122 ASN B CA 1
ATOM 6716 C C . ASN B 1 121 ? -17.421 79.534 51.838 1.00 12.34 122 ASN B C 1
ATOM 6717 O O . ASN B 1 121 ? -17.964 79.029 52.816 1.00 9.40 122 ASN B O 1
ATOM 6722 N N . HIS B 1 122 ? -17.910 79.420 50.615 1.00 8.60 123 HIS B N 1
ATOM 6723 C CA . HIS B 1 122 ? -19.041 78.558 50.310 1.00 5.43 123 HIS B CA 1
ATOM 6724 C C . HIS B 1 122 ? -18.657 77.086 50.213 1.00 5.64 123 HIS B C 1
ATOM 6725 O O . HIS B 1 122 ? -17.532 76.760 49.859 1.00 5.08 123 HIS B O 1
ATOM 6732 N N . CYS B 1 123 ? -19.598 76.194 50.497 1.00 7.09 124 CYS B N 1
ATOM 6733 C CA . CYS B 1 123 ? -19.421 74.794 50.129 1.00 5.60 124 CYS B CA 1
ATOM 6734 C C . CYS B 1 123 ? -19.379 74.693 48.607 1.00 8.35 124 CYS B C 1
ATOM 6735 O O . CYS B 1 123 ? -20.347 75.059 47.946 1.00 4.80 124 CYS B O 1
ATOM 6738 N N . PHE B 1 124 ? -18.265 74.206 48.051 1.00 11.14 125 PHE B N 1
ATOM 6739 C CA . PHE B 1 124 ? -18.121 74.091 46.591 1.00 6.00 125 PHE B CA 1
ATOM 6740 C C . PHE B 1 124 ? -18.918 72.939 45.951 1.00 8.10 125 PHE B C 1
ATOM 6741 O O . PHE B 1 124 ? -18.815 72.720 44.744 1.00 11.71 125 PHE B O 1
ATOM 6749 N N . THR B 1 125 ? -19.672 72.179 46.736 1.00 4.95 126 THR B N 1
ATOM 6750 C CA . THR B 1 125 ? -20.415 71.058 46.160 1.00 7.28 126 THR B CA 1
ATOM 6751 C C . THR B 1 125 ? -21.921 71.336 46.091 1.00 6.98 126 THR B C 1
ATOM 6752 O O . THR B 1 125 ? -22.588 70.935 45.136 1.00 8.69 126 THR B O 1
ATOM 6756 N N . SER B 1 126 ? -22.421 72.044 47.102 1.00 8.07 127 SER B N 1
ATOM 6757 C CA . SER B 1 126 ? -23.831 72.407 47.240 1.00 5.27 127 SER B CA 1
ATOM 6758 C C . SER B 1 126 ? -24.528 72.723 45.930 1.00 8.99 127 SER B C 1
ATOM 6759 O O . SER B 1 126 ? -24.101 73.609 45.195 1.00 9.85 127 SER B O 1
ATOM 6762 N N . SER B 1 127 ? -25.598 71.995 45.637 1.00 6.15 128 SER B N 1
ATOM 6763 C CA . SER B 1 127 ? -26.341 72.234 44.409 1.00 8.25 128 SER B CA 1
ATOM 6764 C C . SER B 1 127 ? -27.051 73.585 44.458 1.00 8.96 128 SER B C 1
ATOM 6765 O O . SER B 1 127 ? -27.211 74.250 43.439 1.00 15.94 128 SER B O 1
ATOM 6768 N N . VAL B 1 128 ? -27.455 74.004 45.647 1.00 7.02 129 VAL B N 1
ATOM 6769 C CA . VAL B 1 128 ? -28.153 75.264 45.769 1.00 7.01 129 VAL B CA 1
ATOM 6770 C C . VAL B 1 128 ? -27.228 76.420 45.404 1.00 8.81 129 VAL B C 1
ATOM 6771 O O . VAL B 1 128 ? -27.610 77.289 44.622 1.00 9.31 129 VAL B O 1
ATOM 6775 N N . TYR B 1 129 ? -26.004 76.422 45.926 1.00 7.16 130 TYR B N 1
ATOM 6776 C CA . TYR B 1 129 ? -25.143 77.572 45.695 1.00 7.31 130 TYR B CA 1
ATOM 6777 C C . TYR B 1 129 ? -24.715 77.602 44.226 1.00 6.71 130 TYR B C 1
ATOM 6778 O O . TYR B 1 129 ? -24.587 78.677 43.642 1.00 8.45 130 TYR B O 1
ATOM 6787 N N . ARG B 1 130 ? -24.549 76.431 43.614 1.00 9.15 131 ARG B N 1
ATOM 6788 C CA A ARG B 1 130 ? -24.255 76.368 42.183 0.03 8.90 131 ARG B CA 1
ATOM 6789 C CA B ARG B 1 130 ? -24.258 76.353 42.184 0.97 9.00 131 ARG B CA 1
ATOM 6790 C C . ARG B 1 130 ? -25.424 76.915 41.357 1.00 6.62 131 ARG B C 1
ATOM 6791 O O . ARG B 1 130 ? -25.218 77.706 40.415 1.00 11.43 131 ARG B O 1
ATOM 6806 N N . GLU B 1 131 ? -26.646 76.519 41.721 1.00 4.80 132 GLU B N 1
ATOM 6807 C CA . GLU B 1 131 ? -27.868 77.006 41.061 1.00 7.84 132 GLU B CA 1
ATOM 6808 C C . GLU B 1 131 ? -28.010 78.530 41.145 1.00 5.22 132 GLU B C 1
ATOM 6809 O O . GLU B 1 131 ? -28.217 79.211 40.131 1.00 10.55 132 GLU B O 1
ATOM 6815 N N . LYS B 1 132 ? -27.879 79.056 42.359 1.00 7.42 133 LYS B N 1
ATOM 6816 C CA . LYS B 1 132 ? -28.027 80.486 42.607 1.00 7.02 133 LYS B CA 1
ATOM 6817 C C . LYS B 1 132 ? -26.951 81.295 41.911 1.00 4.46 133 LYS B C 1
ATOM 6818 O O . LYS B 1 132 ? -27.243 82.310 41.279 1.00 5.65 133 LYS B O 1
ATOM 6824 N N . THR B 1 133 ? -25.703 80.851 42.030 1.00 5.51 134 THR B N 1
ATOM 6825 C CA . THR B 1 133 ? -24.610 81.613 41.435 1.00 8.29 134 THR B CA 1
ATOM 6826 C C . THR B 1 133 ? -24.757 81.627 39.923 1.00 7.33 134 THR B C 1
ATOM 6827 O O . THR B 1 133 ? -24.630 82.692 39.299 1.00 6.43 134 THR B O 1
ATOM 6831 N N . GLN B 1 134 ? -25.062 80.466 39.337 1.00 6.17 135 GLN B N 1
ATOM 6832 C CA . GLN B 1 134 ? -25.227 80.426 37.883 1.00 8.24 135 GLN B CA 1
ATOM 6833 C C . GLN B 1 134 ? -26.397 81.321 37.465 1.00 7.30 135 GLN B C 1
ATOM 6834 O O . GLN B 1 134 ? -26.358 81.975 36.418 1.00 3.54 135 GLN B O 1
ATOM 6840 N N . HIS B 1 135 ? -27.438 81.354 38.289 1.00 4.03 136 HIS B N 1
ATOM 6841 C CA . HIS B 1 135 ? -28.619 82.125 37.919 1.00 4.89 136 HIS B CA 1
ATOM 6842 C C . HIS B 1 135 ? -28.366 83.636 37.960 1.00 5.50 136 HIS B C 1
ATOM 6843 O O . HIS B 1 135 ? -28.687 84.357 37.004 1.00 10.17 136 HIS B O 1
ATOM 6850 N N . ILE B 1 136 ? -27.792 84.124 39.054 1.00 3.68 137 ILE B N 1
ATOM 6851 C CA . ILE B 1 136 ? -27.462 85.549 39.120 1.00 7.57 137 ILE B CA 1
ATOM 6852 C C . ILE B 1 136 ? -26.423 85.916 38.023 1.00 8.17 137 ILE B C 1
ATOM 6853 O O . ILE B 1 136 ? -26.489 87.010 37.438 1.00 7.42 137 ILE B O 1
ATOM 6858 N N . ASN B 1 137 ? -25.490 85.007 37.726 1.00 2.73 138 ASN B N 1
ATOM 6859 C CA . ASN B 1 137 ? -24.585 85.235 36.601 1.00 3.22 138 ASN B CA 1
ATOM 6860 C C . ASN B 1 137 ? -25.335 85.390 35.299 1.00 4.68 138 ASN B C 1
ATOM 6861 O O . ASN B 1 137 ? -25.001 86.244 34.475 1.00 5.33 138 ASN B O 1
ATOM 6866 N N . ARG B 1 138 ? -26.346 84.549 35.104 1.00 9.39 139 ARG B N 1
ATOM 6867 C CA . ARG B 1 138 ? -27.143 84.609 33.886 1.00 6.66 139 ARG B CA 1
ATOM 6868 C C . ARG B 1 138 ? -27.886 85.932 33.793 1.00 6.65 139 ARG B C 1
ATOM 6869 O O . ARG B 1 138 ? -27.946 86.531 32.719 1.00 5.33 139 ARG B O 1
ATOM 6877 N N . LEU B 1 139 ? -28.456 86.383 34.911 1.00 3.11 140 LEU B N 1
ATOM 6878 C CA . LEU B 1 139 ? -29.118 87.679 34.919 1.00 5.50 140 LEU B CA 1
ATOM 6879 C C . LEU B 1 139 ? -28.144 88.801 34.538 1.00 10.53 140 LEU B C 1
ATOM 6880 O O . LEU B 1 139 ? -28.478 89.671 33.713 1.00 5.31 140 LEU B O 1
ATOM 6885 N N . LEU B 1 140 ? -26.952 88.783 35.142 1.00 3.64 141 LEU B N 1
ATOM 6886 C CA . LEU B 1 140 ? -25.950 89.800 34.848 1.00 3.17 141 LEU B CA 1
ATOM 6887 C C . LEU B 1 140 ? -25.558 89.771 33.380 1.00 7.09 141 LEU B C 1
ATOM 6888 O O . LEU B 1 140 ? -25.458 90.816 32.741 1.00 9.51 141 LEU B O 1
ATOM 6893 N N . ALA B 1 141 ? -25.359 88.578 32.832 1.00 4.94 142 ALA B N 1
ATOM 6894 C CA . ALA B 1 141 ? -24.907 88.479 31.453 1.00 7.01 142 ALA B CA 1
ATOM 6895 C C . ALA B 1 141 ? -26.007 88.932 30.497 1.00 9.51 142 ALA B C 1
ATOM 6896 O O . ALA B 1 141 ? -25.724 89.582 29.494 1.00 13.01 142 ALA B O 1
ATOM 6898 N N . GLU B 1 142 ? -27.253 88.584 30.808 1.00 7.13 143 GLU B N 1
ATOM 6899 C CA . GLU B 1 142 ? -28.395 89.061 30.034 1.00 6.80 143 GLU B CA 1
ATOM 6900 C C . GLU B 1 142 ? -28.461 90.571 30.034 1.00 8.73 143 GLU B C 1
ATOM 6901 O O . GLU B 1 142 ? -28.639 91.188 28.987 1.00 12.09 143 GLU B O 1
ATOM 6907 N N . ARG B 1 143 ? -28.332 91.174 31.212 1.00 6.08 144 ARG B N 1
ATOM 6908 C CA . ARG B 1 143 ? -28.575 92.602 31.308 1.00 4.09 144 ARG B CA 1
ATOM 6909 C C . ARG B 1 143 ? -27.406 93.419 30.753 1.00 8.30 144 ARG B C 1
ATOM 6910 O O . ARG B 1 143 ? -27.634 94.446 30.137 1.00 8.33 144 ARG B O 1
ATOM 6918 N N . TYR B 1 144 ? -26.163 92.970 30.952 1.00 8.26 145 TYR B N 1
ATOM 6919 C CA . TYR B 1 144 ? -25.008 93.815 30.636 1.00 4.67 145 TYR B CA 1
ATOM 6920 C C . TYR B 1 144 ? -24.116 93.291 29.530 1.00 7.04 145 TYR B C 1
ATOM 6921 O O . TYR B 1 144 ? -23.126 93.938 29.182 1.00 8.68 145 TYR B O 1
ATOM 6930 N N . GLY B 1 145 ? -24.469 92.141 28.969 1.00 8.06 146 GLY B N 1
ATOM 6931 C CA . GLY B 1 145 ? -23.563 91.403 28.104 1.00 7.31 146 GLY B CA 1
ATOM 6932 C C . GLY B 1 145 ? -23.097 92.126 26.861 1.00 8.46 146 GLY B C 1
ATOM 6933 O O . GLY B 1 145 ? -21.960 91.939 26.409 1.00 4.58 146 GLY B O 1
ATOM 6934 N N . ASP B 1 146 ? -23.976 92.953 26.304 1.00 6.46 147 ASP B N 1
ATOM 6935 C CA . ASP B 1 146 ? -23.643 93.679 25.090 1.00 7.69 147 ASP B CA 1
ATOM 6936 C C . ASP B 1 146 ? -23.480 95.171 25.349 1.00 6.73 147 ASP B C 1
ATOM 6937 O O . ASP B 1 146 ? -23.482 95.977 24.420 1.00 10.87 147 ASP B O 1
ATOM 6942 N N . HIS B 1 147 ? -23.353 95.537 26.618 1.00 5.75 148 HIS B N 1
ATOM 6943 C CA . HIS B 1 147 ? -23.110 96.922 26.968 1.00 5.05 148 HIS B CA 1
ATOM 6944 C C . HIS B 1 147 ? -21.705 97.314 26.535 1.00 7.43 148 HIS B C 1
ATOM 6945 O O . HIS B 1 147 ? -20.747 96.616 26.855 1.00 7.57 148 HIS B O 1
ATOM 6952 N N . PRO B 1 148 ? -21.574 98.437 25.818 1.00 6.61 149 PRO B N 1
ATOM 6953 C CA . PRO B 1 148 ? -20.277 98.773 25.214 1.00 6.86 149 PRO B CA 1
ATOM 6954 C C . PRO B 1 148 ? -19.168 98.969 26.249 1.00 6.54 149 PRO B C 1
ATOM 6955 O O . PRO B 1 148 ? -17.986 98.841 25.902 1.00 7.55 149 PRO B O 1
ATOM 6959 N N . ALA B 1 149 ? -19.532 99.219 27.504 1.00 6.44 150 ALA B N 1
ATOM 6960 C CA . ALA B 1 149 ? -18.521 99.394 28.552 1.00 8.82 150 ALA B CA 1
ATOM 6961 C C . ALA B 1 149 ? -17.886 98.085 29.005 1.00 7.20 150 ALA B C 1
ATOM 6962 O O . ALA B 1 149 ? -16.786 98.090 29.560 1.00 11.61 150 ALA B O 1
ATOM 6964 N N . LEU B 1 150 ? -18.562 96.965 28.770 1.00 7.43 151 LEU B N 1
ATOM 6965 C CA . LEU B 1 150 ? -18.073 95.694 29.298 1.00 10.39 151 LEU B CA 1
ATOM 6966 C C . LEU B 1 150 ? -16.801 95.273 28.570 1.00 7.90 151 LEU B C 1
ATOM 6967 O O . LEU B 1 150 ? -16.713 95.394 27.354 1.00 7.49 151 LEU B O 1
ATOM 6972 N N . LEU B 1 151 ? -15.822 94.794 29.331 1.00 5.31 152 LEU B N 1
ATOM 6973 C CA . LEU B 1 151 ? -14.529 94.402 28.779 1.00 4.54 152 LEU B CA 1
ATOM 6974 C C . LEU B 1 151 ? -14.157 92.959 29.116 1.00 5.94 152 LEU B C 1
ATOM 6975 O O . LEU B 1 151 ? -13.583 92.246 28.291 1.00 7.62 152 LEU B O 1
ATOM 6980 N N . MET B 1 152 ? -14.485 92.526 30.328 1.00 7.83 153 MET B N 1
ATOM 6981 C CA . MET B 1 152 ? -14.010 91.242 30.825 1.00 7.43 153 MET B CA 1
ATOM 6982 C C . MET B 1 152 ? -14.851 90.764 32.003 1.00 8.70 153 MET B C 1
ATOM 6983 O O . MET B 1 152 ? -15.409 91.589 32.749 1.00 7.78 153 MET B O 1
ATOM 6988 N N . TRP B 1 153 ? -14.961 89.438 32.152 1.00 7.61 154 TRP B N 1
ATOM 6989 C CA . TRP B 1 153 ? -15.600 88.821 33.327 1.00 6.42 154 TRP B CA 1
ATOM 6990 C C . TRP B 1 153 ? -14.587 88.481 34.425 1.00 6.53 154 TRP B C 1
ATOM 6991 O O . TRP B 1 153 ? -13.550 87.864 34.167 1.00 8.35 154 TRP B O 1
ATOM 7002 N N . HIS B 1 154 ? -14.933 88.836 35.655 1.00 7.07 155 HIS B N 1
ATOM 7003 C CA . HIS B 1 154 ? -14.108 88.596 36.834 1.00 3.27 155 HIS B CA 1
ATOM 7004 C C . HIS B 1 154 ? -14.825 87.585 37.725 1.00 5.61 155 HIS B C 1
ATOM 7005 O O . HIS B 1 154 ? -15.583 87.972 38.606 1.00 7.28 155 HIS B O 1
ATOM 7012 N N . VAL B 1 155 ? -14.595 86.292 37.506 1.00 3.61 156 VAL B N 1
ATOM 7013 C CA . VAL B 1 155 ? -15.478 85.282 38.089 1.00 4.79 156 VAL B CA 1
ATOM 7014 C C . VAL B 1 155 ? -15.090 84.930 39.513 1.00 8.65 156 VAL B C 1
ATOM 7015 O O . VAL B 1 155 ? -13.959 84.527 39.780 1.00 7.45 156 VAL B O 1
ATOM 7019 N N . SER B 1 156 ? -16.070 85.071 40.406 1.00 5.90 157 SER B N 1
ATOM 7020 C CA . SER B 1 156 ? -15.879 85.017 41.847 1.00 4.55 157 SER B CA 1
ATOM 7021 C C . SER B 1 156 ? -14.769 85.966 42.297 1.00 6.73 157 SER B C 1
ATOM 7022 O O . SER B 1 156 ? -14.482 86.964 41.636 1.00 7.16 157 SER B O 1
ATOM 7025 N N . ASN B 1 157 ? -14.158 85.661 43.435 1.00 9.96 158 ASN B N 1
ATOM 7026 C CA . ASN B 1 157 ? -12.969 86.382 43.856 1.00 8.70 158 ASN B CA 1
ATOM 7027 C C . ASN B 1 157 ? -12.055 85.501 44.670 1.00 9.59 158 ASN B C 1
ATOM 7028 O O . ASN B 1 157 ? -12.495 84.901 45.651 1.00 8.74 158 ASN B O 1
ATOM 7033 N N . GLU B 1 158 ? -10.791 85.427 44.253 1.00 8.50 159 GLU B N 1
ATOM 7034 C CA . GLU B 1 158 ? -9.759 84.676 44.981 1.00 12.84 159 GLU B CA 1
ATOM 7035 C C . GLU B 1 158 ? -10.221 83.310 45.491 1.00 7.52 159 GLU B C 1
ATOM 7036 O O . GLU B 1 158 ? -10.237 83.055 46.696 1.00 11.36 159 GLU B O 1
ATOM 7042 N N . TYR B 1 159 ? -10.612 82.451 44.557 1.00 10.15 160 TYR B N 1
ATOM 7043 C CA . TYR B 1 159 ? -11.033 81.097 44.858 1.00 5.37 160 TYR B CA 1
ATOM 7044 C C . TYR B 1 159 ? -10.072 80.412 45.804 1.00 9.34 160 TYR B C 1
ATOM 7045 O O . TYR B 1 159 ? -8.857 80.501 45.620 1.00 8.70 160 TYR B O 1
ATOM 7054 N N . GLY B 1 160 ? -10.600 79.722 46.811 1.00 10.12 161 GLY B N 1
ATOM 7055 C CA . GLY B 1 160 ? -9.752 78.898 47.651 1.00 3.79 161 GLY B CA 1
ATOM 7056 C C . GLY B 1 160 ? -10.475 78.350 48.852 1.00 7.51 161 GLY B C 1
ATOM 7057 O O . GLY B 1 160 ? -11.570 78.805 49.191 1.00 11.80 161 GLY B O 1
ATOM 7058 N N . GLY B 1 161 ? -9.860 77.368 49.500 1.00 6.72 162 GLY B N 1
ATOM 7059 C CA . GLY B 1 161 ? -10.450 76.747 50.669 1.00 4.92 162 GLY B CA 1
ATOM 7060 C C . GLY B 1 161 ? -11.086 75.424 50.294 1.00 10.78 162 GLY B C 1
ATOM 7061 O O . GLY B 1 161 ? -11.090 75.038 49.124 1.00 10.42 162 GLY B O 1
ATOM 7062 N N . GLU B 1 162 ? -11.620 74.732 51.294 1.00 6.88 163 GLU B N 1
ATOM 7063 C CA . GLU B 1 162 ? -12.141 73.378 51.126 1.00 13.23 163 GLU B CA 1
ATOM 7064 C C . GLU B 1 162 ? -13.420 73.215 51.924 1.00 12.04 163 GLU B C 1
ATOM 7065 O O . GLU B 1 162 ? -13.651 73.946 52.889 1.00 8.37 163 GLU B O 1
ATOM 7071 N N . CYS B 1 163 ? -14.247 72.254 51.532 1.00 11.70 164 CYS B N 1
ATOM 7072 C CA . CYS B 1 163 ? -15.376 71.854 52.364 1.00 10.16 164 CYS B CA 1
ATOM 7073 C C . CYS B 1 163 ? -15.296 70.355 52.601 1.00 9.01 164 CYS B C 1
ATOM 7074 O O . CYS B 1 163 ? -14.883 69.615 51.711 1.00 7.03 164 CYS B O 1
ATOM 7077 N N . HIS B 1 164 ? -15.678 69.925 53.805 1.00 7.09 165 HIS B N 1
ATOM 7078 C CA . HIS B 1 164 ? -15.635 68.522 54.204 1.00 6.35 165 HIS B CA 1
ATOM 7079 C C . HIS B 1 164 ? -17.015 68.039 54.632 1.00 6.93 165 HIS B C 1
ATOM 7080 O O . HIS B 1 164 ? -17.133 67.102 55.417 1.00 7.77 165 HIS B O 1
ATOM 7087 N N . CYS B 1 165 ? -18.062 68.684 54.135 1.00 8.06 166 CYS B N 1
ATOM 7088 C CA . CYS B 1 165 ? -19.420 68.273 54.495 1.00 8.91 166 CYS B CA 1
ATOM 7089 C C . CYS B 1 165 ? -19.760 66.954 53.818 1.00 8.73 166 CYS B C 1
ATOM 7090 O O . CYS B 1 165 ? -19.040 66.499 52.936 1.00 9.01 166 CYS B O 1
ATOM 7093 N N . ASN B 1 166 ? -20.869 66.356 54.232 1.00 9.94 167 ASN B N 1
ATOM 7094 C CA A ASN B 1 166 ? -21.270 65.064 53.688 0.42 10.12 167 ASN B CA 1
ATOM 7095 C CA B ASN B 1 166 ? -21.364 65.096 53.686 0.58 10.13 167 ASN B CA 1
ATOM 7096 C C . ASN B 1 166 ? -21.410 65.081 52.158 1.00 9.56 167 ASN B C 1
ATOM 7097 O O . ASN B 1 166 ? -20.961 64.126 51.486 1.00 14.56 167 ASN B O 1
ATOM 7106 N N . LEU B 1 167 ? -21.971 66.160 51.610 1.00 9.51 168 LEU B N 1
ATOM 7107 C CA . LEU B 1 167 ? -22.103 66.334 50.160 1.00 11.45 168 LEU B CA 1
ATOM 7108 C C . LEU B 1 167 ? -20.745 66.245 49.456 1.00 11.51 168 LEU B C 1
ATOM 7109 O O . LEU B 1 167 ? -20.595 65.562 48.424 1.00 7.63 168 LEU B O 1
ATOM 7114 N N . CYS B 1 168 ? -19.770 66.948 50.033 1.00 7.58 169 CYS B N 1
ATOM 7115 C CA . CYS B 1 168 ? -18.392 66.923 49.568 1.00 5.68 169 CYS B CA 1
ATOM 7116 C C . CYS B 1 168 ? -17.731 65.554 49.738 1.00 9.38 169 CYS B C 1
ATOM 7117 O O . CYS B 1 168 ? -16.925 65.161 48.894 1.00 6.53 169 CYS B O 1
ATOM 7120 N N . GLN B 1 169 ? -18.066 64.825 50.808 1.00 5.84 170 GLN B N 1
ATOM 7121 C CA . GLN B 1 169 ? -17.541 63.466 50.972 1.00 7.90 170 GLN B CA 1
ATOM 7122 C C . GLN B 1 169 ? -17.986 62.617 49.801 1.00 9.08 170 GLN B C 1
ATOM 7123 O O . GLN B 1 169 ? -17.203 61.866 49.217 1.00 7.38 170 GLN B O 1
ATOM 7129 N N . GLU B 1 170 ? -19.266 62.738 49.465 1.00 15.10 171 GLU B N 1
ATOM 7130 C CA . GLU B 1 170 ? -19.802 61.936 48.377 1.00 10.58 171 GLU B CA 1
ATOM 7131 C C . GLU B 1 170 ? -19.192 62.335 47.041 1.00 10.47 171 GLU B C 1
ATOM 7132 O O . GLU B 1 170 ? -18.863 61.475 46.197 1.00 13.45 171 GLU B O 1
ATOM 7138 N N . ALA B 1 171 ? -19.025 63.638 46.857 1.00 7.80 172 ALA B N 1
ATOM 7139 C CA . ALA B 1 171 ? -18.422 64.145 45.629 1.00 7.91 172 ALA B CA 1
ATOM 7140 C C . ALA B 1 171 ? -17.002 63.598 45.484 1.00 9.31 172 ALA B C 1
ATOM 7141 O O . ALA B 1 171 ? -16.578 63.197 44.389 1.00 10.61 172 ALA B O 1
ATOM 7143 N N . PHE B 1 172 ? -16.290 63.555 46.608 1.00 7.00 173 PHE B N 1
ATOM 7144 C CA . PHE B 1 172 ? -14.932 63.026 46.658 1.00 11.00 173 PHE B CA 1
ATOM 7145 C C . PHE B 1 172 ? -14.908 61.535 46.319 1.00 8.29 173 PHE B C 1
ATOM 7146 O O . PHE B 1 172 ? -14.044 61.076 45.566 1.00 6.41 173 PHE B O 1
ATOM 7154 N N . ARG B 1 173 ? -15.866 60.784 46.860 1.00 10.22 174 ARG B N 1
ATOM 7155 C CA . ARG B 1 173 ? -15.923 59.353 46.563 1.00 10.98 174 ARG B CA 1
ATOM 7156 C C . ARG B 1 173 ? -16.140 59.117 45.075 1.00 10.00 174 ARG B C 1
ATOM 7157 O O . ARG B 1 173 ? -15.441 58.294 44.466 1.00 8.35 174 ARG B O 1
ATOM 7165 N N . GLU B 1 174 ? -17.078 59.855 44.481 1.00 12.62 175 GLU B N 1
ATOM 7166 C CA A GLU B 1 174 ? -17.328 59.744 43.044 0.58 12.34 175 GLU B CA 1
ATOM 7167 C CA B GLU B 1 174 ? -17.326 59.721 43.044 0.42 12.33 175 GLU B CA 1
ATOM 7168 C C . GLU B 1 174 ? -16.085 60.100 42.227 1.00 7.62 175 GLU B C 1
ATOM 7169 O O . GLU B 1 174 ? -15.722 59.395 41.283 1.00 11.92 175 GLU B O 1
ATOM 7180 N N . TRP B 1 175 ? -15.423 61.192 42.607 1.00 8.46 176 TRP B N 1
ATOM 7181 C CA . TRP B 1 175 ? -14.181 61.613 41.948 1.00 7.74 176 TRP B CA 1
ATOM 7182 C C . TRP B 1 175 ? -13.109 60.505 41.987 1.00 9.98 176 TRP B C 1
ATOM 7183 O O . TRP B 1 175 ? -12.420 60.237 40.981 1.00 6.05 176 TRP B O 1
ATOM 7194 N N . LEU B 1 176 ? -12.968 59.862 43.145 1.00 5.70 177 LEU B N 1
ATOM 7195 C CA . LEU B 1 176 ? -11.994 58.781 43.269 1.00 9.89 177 LEU B CA 1
ATOM 7196 C C . LEU B 1 176 ? -12.401 57.577 42.408 1.00 10.32 177 LEU B C 1
ATOM 7197 O O . LEU B 1 176 ? -11.544 56.921 41.800 1.00 6.53 177 LEU B O 1
ATOM 7202 N N . LYS B 1 177 ? -13.702 57.290 42.350 1.00 6.32 178 LYS B N 1
ATOM 7203 C CA . LYS B 1 177 ? -14.160 56.180 41.524 1.00 9.72 178 LYS B CA 1
ATOM 7204 C C . LYS B 1 177 ? -13.792 56.450 40.067 1.00 15.82 178 LYS B C 1
ATOM 7205 O O . LYS B 1 177 ? -13.259 55.568 39.384 1.00 12.40 178 LYS B O 1
ATOM 7211 N N . LYS B 1 178 ? -14.037 57.672 39.598 1.00 10.01 179 LYS B N 1
ATOM 7212 C CA . LYS B 1 178 ? -13.621 58.010 38.238 1.00 14.79 179 LYS B CA 1
ATOM 7213 C C . LYS B 1 178 ? -12.102 57.857 38.067 1.00 13.27 179 LYS B C 1
ATOM 7214 O O . LYS B 1 178 ? -11.631 57.290 37.072 1.00 11.94 179 LYS B O 1
ATOM 7220 N N . LYS B 1 179 ? -11.337 58.350 39.034 1.00 6.93 180 LYS B N 1
ATOM 7221 C CA . LYS B 1 179 ? -9.884 58.339 38.888 1.00 12.27 180 LYS B CA 1
ATOM 7222 C C . LYS B 1 179 ? -9.350 56.914 38.840 1.00 11.27 180 LYS B C 1
ATOM 7223 O O . LYS B 1 179 ? -8.582 56.566 37.954 1.00 19.18 180 LYS B O 1
ATOM 7229 N N . TYR B 1 180 ? -9.778 56.075 39.770 1.00 6.34 181 TYR B N 1
ATOM 7230 C CA . TYR B 1 180 ? -9.191 54.759 39.855 1.00 6.32 181 TYR B CA 1
ATOM 7231 C C . TYR B 1 180 ? -10.056 53.731 39.148 1.00 10.96 181 TYR B C 1
ATOM 7232 O O . TYR B 1 180 ? -9.986 52.538 39.454 1.00 11.50 181 TYR B O 1
ATOM 7241 N N . ASN B 1 181 ? -10.838 54.214 38.177 1.00 8.79 182 ASN B N 1
ATOM 7242 C CA A ASN B 1 181 ? -11.717 53.366 37.361 0.53 12.59 182 ASN B CA 1
ATOM 7243 C CA B ASN B 1 181 ? -11.700 53.367 37.361 0.47 12.59 182 ASN B CA 1
ATOM 7244 C C . ASN B 1 181 ? -12.526 52.370 38.188 1.00 14.73 182 ASN B C 1
ATOM 7245 O O . ASN B 1 181 ? -12.634 51.200 37.837 1.00 14.25 182 ASN B O 1
ATOM 7254 N N . HIS B 1 182 ? -13.086 52.843 39.299 1.00 13.22 183 HIS B N 1
ATOM 7255 C CA . HIS B 1 182 ? -13.942 52.028 40.151 1.00 15.47 183 HIS B CA 1
ATOM 7256 C C . HIS B 1 182 ? -13.244 50.796 40.705 1.00 15.24 183 HIS B C 1
ATOM 7257 O O . HIS B 1 182 ? -13.904 49.848 41.130 1.00 13.34 183 HIS B O 1
ATOM 7264 N N . ASP B 1 183 ? -11.913 50.824 40.708 1.00 11.32 184 ASP B N 1
ATOM 7265 C CA . ASP B 1 183 ? -11.094 49.719 41.207 1.00 8.69 184 ASP B CA 1
ATOM 7266 C C . ASP B 1 183 ? -10.454 50.061 42.560 1.00 8.12 184 ASP B C 1
ATOM 7267 O O . ASP B 1 183 ? -9.445 50.757 42.631 1.00 6.44 184 ASP B O 1
ATOM 7272 N N . LEU B 1 184 ? -11.034 49.534 43.629 1.00 12.68 185 LEU B N 1
ATOM 7273 C CA . LEU B 1 184 ? -10.581 49.828 44.984 1.00 10.53 185 LEU B CA 1
ATOM 7274 C C . LEU B 1 184 ? -9.174 49.287 45.231 1.00 15.37 185 LEU B C 1
ATOM 7275 O O . LEU B 1 184 ? -8.417 49.817 46.056 1.00 11.77 185 LEU B O 1
ATOM 7280 N N . ASP B 1 185 ? -8.823 48.230 44.505 1.00 15.88 186 ASP B N 1
ATOM 7281 C CA . ASP B 1 185 ? -7.499 47.642 44.642 1.00 14.29 186 ASP B CA 1
ATOM 7282 C C . ASP B 1 185 ? -6.465 48.617 44.143 1.00 19.41 186 ASP B C 1
ATOM 7283 O O . ASP B 1 185 ? -5.386 48.738 44.725 1.00 13.22 186 ASP B O 1
ATOM 7288 N N . ALA B 1 186 ? -6.795 49.310 43.057 1.00 11.99 187 ALA B N 1
ATOM 7289 C CA . ALA B 1 186 ? -5.866 50.274 42.486 1.00 15.43 187 ALA B CA 1
ATOM 7290 C C . ALA B 1 186 ? -5.666 51.468 43.427 1.00 9.97 187 ALA B C 1
ATOM 7291 O O . ALA B 1 186 ? -4.553 51.997 43.552 1.00 11.20 187 ALA B O 1
ATOM 7293 N N . LEU B 1 187 ? -6.744 51.891 44.080 1.00 6.75 188 LEU B N 1
ATOM 7294 C CA . LEU B 1 187 ? -6.661 53.023 44.984 1.00 12.29 188 LEU B CA 1
ATOM 7295 C C . LEU B 1 187 ? -5.777 52.612 46.159 1.00 10.52 188 LEU B C 1
ATOM 7296 O O . LEU B 1 187 ? -4.839 53.324 46.524 1.00 5.56 188 LEU B O 1
ATOM 7301 N N . ASN B 1 188 ? -6.072 51.437 46.712 1.00 8.31 189 ASN B N 1
ATOM 7302 C CA . ASN B 1 188 ? -5.330 50.923 47.852 1.00 8.33 189 ASN B CA 1
ATOM 7303 C C . ASN B 1 188 ? -3.846 50.775 47.531 1.00 9.54 189 ASN B C 1
ATOM 7304 O O . ASN B 1 188 ? -2.991 51.128 48.343 1.00 10.98 189 ASN B O 1
ATOM 7309 N N . ALA B 1 189 ? -3.541 50.291 46.334 1.00 8.64 190 ALA B N 1
ATOM 7310 C CA . ALA B 1 189 ? -2.153 50.150 45.902 1.00 9.80 190 ALA B CA 1
ATOM 7311 C C . ALA B 1 189 ? -1.466 51.511 45.802 1.00 13.75 190 ALA B C 1
ATOM 7312 O O . ALA B 1 189 ? -0.375 51.710 46.352 1.00 6.23 190 ALA B O 1
ATOM 7314 N N . ALA B 1 190 ? -2.118 52.445 45.113 1.00 8.45 191 ALA B N 1
ATOM 7315 C CA . ALA B 1 190 ? -1.584 53.797 44.952 1.00 9.26 191 ALA B CA 1
ATOM 7316 C C . ALA B 1 190 ? -1.273 54.448 46.296 1.00 14.97 191 ALA B C 1
ATOM 7317 O O . ALA B 1 190 ? -0.222 55.082 46.458 1.00 7.81 191 ALA B O 1
ATOM 7319 N N . TRP B 1 191 ? -2.182 54.287 47.260 1.00 6.62 192 TRP B N 1
ATOM 7320 C CA . TRP B 1 191 ? -2.029 54.967 48.545 1.00 5.30 192 TRP B CA 1
ATOM 7321 C C . TRP B 1 191 ? -1.243 54.159 49.578 1.00 11.25 192 TRP B C 1
ATOM 7322 O O . TRP B 1 191 ? -0.913 54.670 50.651 1.00 9.76 192 TRP B O 1
ATOM 7333 N N . TRP B 1 192 ? -0.946 52.901 49.251 1.00 14.08 193 TRP B N 1
ATOM 7334 C CA . TRP B 1 192 ? -0.186 52.026 50.140 1.00 8.06 193 TRP B CA 1
ATOM 7335 C C . TRP B 1 192 ? -0.894 51.903 51.495 1.00 8.12 193 TRP B C 1
ATOM 7336 O O . TRP B 1 192 ? -0.282 52.081 52.555 1.00 12.27 193 TRP B O 1
ATOM 7347 N N . THR B 1 193 ? -2.190 51.609 51.452 1.00 10.93 194 THR B N 1
ATOM 7348 C CA . THR B 1 193 ? -3.012 51.549 52.662 1.00 10.03 194 THR B CA 1
ATOM 7349 C C . THR B 1 193 ? -2.811 50.282 53.515 1.00 7.07 194 THR B C 1
ATOM 7350 O O . THR B 1 193 ? -3.416 50.146 54.571 1.00 9.01 194 THR B O 1
ATOM 7354 N N . SER B 1 194 ? -1.988 49.349 53.054 1.00 5.89 195 SER B N 1
ATOM 7355 C CA . SER B 1 194 ? -1.655 48.194 53.872 1.00 7.77 195 SER B CA 1
ATOM 7356 C C . SER B 1 194 ? -0.940 48.663 55.131 1.00 12.16 195 SER B C 1
ATOM 7357 O O . SER B 1 194 ? -1.032 48.042 56.199 1.00 8.36 195 SER B O 1
ATOM 7360 N N . PHE B 1 195 ? -0.207 49.762 54.985 1.00 8.93 196 PHE B N 1
ATOM 7361 C CA . PHE B 1 195 ? 0.491 50.377 56.098 1.00 7.98 196 PHE B CA 1
ATOM 7362 C C . PHE B 1 195 ? -0.486 50.840 57.182 1.00 4.54 196 PHE B C 1
ATOM 7363 O O . PHE B 1 195 ? -1.447 51.541 56.892 1.00 5.18 196 PHE B O 1
ATOM 7371 N N . TRP B 1 196 ? -0.224 50.448 58.427 1.00 7.51 197 TRP B N 1
ATOM 7372 C CA . TRP B 1 196 ? -1.090 50.769 59.581 1.00 7.57 197 TRP B CA 1
ATOM 7373 C C . TRP B 1 196 ? -2.538 50.325 59.366 1.00 8.44 197 TRP B C 1
ATOM 7374 O O . TRP B 1 196 ? -3.475 50.932 59.900 1.00 3.20 197 TRP B O 1
ATOM 7385 N N . SER B 1 197 ? -2.688 49.257 58.579 1.00 10.74 198 SER B N 1
ATOM 7386 C CA . SER B 1 197 ? -3.946 48.531 58.424 1.00 8.53 198 SER B CA 1
ATOM 7387 C C . SER B 1 197 ? -5.082 49.459 57.983 1.00 8.40 198 SER B C 1
ATOM 7388 O O . SER B 1 197 ? -6.189 49.401 58.511 1.00 7.64 198 SER B O 1
ATOM 7391 N N . HIS B 1 198 ? -4.796 50.307 56.999 1.00 9.15 199 HIS B N 1
ATOM 7392 C CA . HIS B 1 198 ? -5.742 51.332 56.571 1.00 7.35 199 HIS B CA 1
ATOM 7393 C C . HIS B 1 198 ? -6.550 50.942 55.332 1.00 12.58 199 HIS B C 1
ATOM 7394 O O . HIS B 1 198 ? -7.358 51.738 54.817 1.00 11.83 199 HIS B O 1
ATOM 7401 N N . THR B 1 199 ? -6.337 49.719 54.860 1.00 8.17 200 THR B N 1
ATOM 7402 C CA . THR B 1 199 ? -6.981 49.237 53.646 1.00 8.70 200 THR B CA 1
ATOM 7403 C C . THR B 1 199 ? -8.489 49.483 53.639 1.00 6.56 200 THR B C 1
ATOM 7404 O O . THR B 1 199 ? -9.196 49.149 54.579 1.00 9.42 200 THR B O 1
ATOM 7408 N N . TYR B 1 200 ? -8.967 50.109 52.577 1.00 8.62 201 TYR B N 1
ATOM 7409 C CA . TYR B 1 200 ? -10.391 50.366 52.426 1.00 9.17 201 TYR B CA 1
ATOM 7410 C C . TYR B 1 200 ? -11.056 49.203 51.701 1.00 7.54 201 TYR B C 1
ATOM 7411 O O . TYR B 1 200 ? -10.541 48.717 50.690 1.00 13.77 201 TYR B O 1
ATOM 7420 N N . THR B 1 201 ? -12.200 48.760 52.208 1.00 10.51 202 THR B N 1
ATOM 7421 C CA . THR B 1 201 ? -12.906 47.634 51.600 1.00 16.92 202 THR B CA 1
ATOM 7422 C C . THR B 1 201 ? -14.286 48.011 51.099 1.00 14.61 202 THR B C 1
ATOM 7423 O O . THR B 1 201 ? -15.047 47.155 50.665 1.00 9.87 202 THR B O 1
ATOM 7427 N N . ASP B 1 202 ? -14.608 49.292 51.207 1.00 13.87 203 ASP B N 1
ATOM 7428 C CA . ASP B 1 202 ? -15.829 49.841 50.653 1.00 11.72 203 ASP B CA 1
ATOM 7429 C C . ASP B 1 202 ? -15.579 51.312 50.397 1.00 18.83 203 ASP B C 1
ATOM 7430 O O . ASP B 1 202 ? -14.949 51.985 51.217 1.00 19.26 203 ASP B O 1
ATOM 7435 N N . TRP B 1 203 ? -16.066 51.803 49.261 1.00 13.56 204 TRP B N 1
ATOM 7436 C CA . TRP B 1 203 ? -15.910 53.207 48.900 1.00 15.02 204 TRP B CA 1
ATOM 7437 C C . TRP B 1 203 ? -16.481 54.123 49.966 1.00 12.91 204 TRP B C 1
ATOM 7438 O O . TRP B 1 203 ? -15.972 55.224 50.189 1.00 6.33 204 TRP B O 1
ATOM 7449 N N . SER B 1 204 ? -17.523 53.651 50.643 1.00 8.92 205 SER B N 1
ATOM 7450 C CA . SER B 1 204 ? -18.158 54.430 51.693 1.00 9.21 205 SER B CA 1
ATOM 7451 C C . SER B 1 204 ? -17.214 54.736 52.858 1.00 10.46 205 SER B C 1
ATOM 7452 O O . SER B 1 204 ? -17.396 55.714 53.571 1.00 13.69 205 SER B O 1
ATOM 7455 N N . GLN B 1 205 ? -16.211 53.889 53.055 1.00 9.94 206 GLN B N 1
ATOM 7456 C CA . GLN B 1 205 ? -15.270 54.084 54.144 1.00 10.52 206 GLN B CA 1
ATOM 7457 C C . GLN B 1 205 ? -14.359 55.295 53.917 1.00 9.43 206 GLN B C 1
ATOM 7458 O O . GLN B 1 205 ? -13.841 55.875 54.870 1.00 11.88 206 GLN B O 1
ATOM 7464 N N . ILE B 1 206 ? -14.164 55.688 52.663 1.00 5.32 207 ILE B N 1
ATOM 7465 C CA . ILE B 1 206 ? -13.174 56.715 52.378 1.00 9.94 207 ILE B CA 1
ATOM 7466 C C . ILE B 1 206 ? -13.703 58.100 52.738 1.00 13.34 207 ILE B C 1
ATOM 7467 O O . ILE B 1 206 ? -14.808 58.482 52.347 1.00 10.57 207 ILE B O 1
ATOM 7472 N N . GLU B 1 207 ? -12.906 58.824 53.521 1.00 11.66 208 GLU B N 1
ATOM 7473 C CA . GLU B 1 207 ? -13.246 60.164 53.985 1.00 12.14 208 GLU B CA 1
ATOM 7474 C C . GLU B 1 207 ? -12.097 61.124 53.727 1.00 12.81 208 GLU B C 1
ATOM 7475 O O . GLU B 1 207 ? -10.934 60.712 53.695 1.00 5.84 208 GLU B O 1
ATOM 7481 N N . SER B 1 208 ? -12.425 62.401 53.556 1.00 10.39 209 SER B N 1
ATOM 7482 C CA . SER B 1 208 ? -11.407 63.427 53.404 1.00 9.28 209 SER B CA 1
ATOM 7483 C C . SER B 1 208 ? -10.495 63.420 54.618 1.00 7.03 209 SER B C 1
ATOM 7484 O O . SER B 1 208 ? -10.921 63.068 55.716 1.00 9.99 209 SER B O 1
ATOM 7487 N N . PRO B 1 209 ? -9.229 63.803 54.426 1.00 6.62 210 PRO B N 1
ATOM 7488 C CA . PRO B 1 209 ? -8.329 63.837 55.581 1.00 8.57 210 PRO B CA 1
ATOM 7489 C C . PRO B 1 209 ? -8.823 64.800 56.664 1.00 14.41 210 PRO B C 1
ATOM 7490 O O . PRO B 1 209 ? -9.600 65.724 56.393 1.00 13.11 210 PRO B O 1
ATOM 7494 N N . SER B 1 210 ? -8.371 64.578 57.888 1.00 13.47 211 SER B N 1
ATOM 7495 C CA . SER B 1 210 ? -8.826 65.377 59.012 1.00 7.62 211 SER B CA 1
ATOM 7496 C C . SER B 1 210 ? -7.871 65.272 60.189 1.00 8.26 211 SER B C 1
ATOM 7497 O O . SER B 1 210 ? -7.289 64.204 60.438 1.00 6.42 211 SER B O 1
ATOM 7500 N N . PRO B 1 211 ? -7.724 66.377 60.934 1.00 6.97 212 PRO B N 1
ATOM 7501 C CA . PRO B 1 211 ? -6.924 66.376 62.161 1.00 9.70 212 PRO B CA 1
ATOM 7502 C C . PRO B 1 211 ? -7.550 65.512 63.245 1.00 7.83 212 PRO B C 1
ATOM 7503 O O . PRO B 1 211 ? -6.844 65.121 64.170 1.00 4.51 212 PRO B O 1
ATOM 7507 N N . ILE B 1 212 ? -8.838 65.200 63.122 1.00 5.14 213 ILE B N 1
ATOM 7508 C CA . ILE B 1 212 ? -9.478 64.296 64.078 1.00 9.27 213 ILE B CA 1
ATOM 7509 C C . ILE B 1 212 ? -9.838 62.957 63.441 1.00 9.54 213 ILE B C 1
ATOM 7510 O O . ILE B 1 212 ? -10.592 62.158 64.011 1.00 7.74 213 ILE B O 1
ATOM 7515 N N . GLY B 1 213 ? -9.283 62.708 62.264 1.00 9.35 214 GLY B N 1
ATOM 7516 C CA . GLY B 1 213 ? -9.521 61.456 61.577 1.00 10.33 214 GLY B CA 1
ATOM 7517 C C . GLY B 1 213 ? -8.236 60.900 61.013 1.00 7.10 214 GLY B C 1
ATOM 7518 O O . GLY B 1 213 ? -7.340 60.513 61.753 1.00 9.04 214 GLY B O 1
ATOM 7519 N N . GLU B 1 214 ? -8.153 60.874 59.691 1.00 11.17 215 GLU B N 1
ATOM 7520 C CA . GLU B 1 214 ? -7.006 60.316 58.989 1.00 9.53 215 GLU B CA 1
ATOM 7521 C C . GLU B 1 214 ? -6.158 61.421 58.361 1.00 10.96 215 GLU B C 1
ATOM 7522 O O . GLU B 1 214 ? -6.656 62.222 57.580 1.00 8.87 215 GLU B O 1
ATOM 7528 N N . HIS B 1 215 ? -4.882 61.482 58.720 1.00 11.97 216 HIS B N 1
ATOM 7529 C CA . HIS B 1 215 ? -3.996 62.458 58.110 1.00 8.60 216 HIS B CA 1
ATOM 7530 C C . HIS B 1 215 ? -2.602 61.876 57.874 1.00 11.40 216 HIS B C 1
ATOM 7531 O O . HIS B 1 215 ? -1.664 62.603 57.528 1.00 15.71 216 HIS B O 1
ATOM 7538 N N . THR B 1 216 ? -2.492 60.557 58.021 1.00 11.70 217 THR B N 1
ATOM 7539 C CA . THR B 1 216 ? -1.228 59.838 57.857 1.00 9.57 217 THR B CA 1
ATOM 7540 C C . THR B 1 216 ? -1.068 59.160 56.508 1.00 7.77 217 THR B C 1
ATOM 7541 O O . THR B 1 216 ? -0.032 58.527 56.255 1.00 8.32 217 THR B O 1
ATOM 7545 N N . ILE B 1 217 ? -2.087 59.263 55.656 1.00 6.54 218 ILE B N 1
ATOM 7546 C CA . ILE B 1 217 ? -2.011 58.695 54.305 1.00 8.76 218 ILE B CA 1
ATOM 7547 C C . ILE B 1 217 ? -1.755 59.775 53.241 1.00 6.15 218 ILE B C 1
ATOM 7548 O O . ILE B 1 217 ? -2.665 60.507 52.850 1.00 7.97 218 ILE B O 1
ATOM 7553 N N . HIS B 1 218 ? -0.517 59.854 52.771 1.00 4.65 219 HIS B N 1
ATOM 7554 C CA . HIS B 1 218 ? -0.132 60.841 51.765 1.00 9.24 219 HIS B CA 1
ATOM 7555 C C . HIS B 1 218 ? -0.989 60.774 50.513 1.00 8.55 219 HIS B C 1
ATOM 7556 O O . HIS B 1 218 ? -1.284 61.795 49.916 1.00 7.09 219 HIS B O 1
ATOM 7563 N N . GLY B 1 219 ? -1.360 59.569 50.102 1.00 7.82 220 GLY B N 1
ATOM 7564 C CA . GLY B 1 219 ? -2.107 59.401 48.871 1.00 8.30 220 GLY B CA 1
ATOM 7565 C C . GLY B 1 219 ? -3.467 60.046 49.006 1.00 5.57 220 GLY B C 1
ATOM 7566 O O . GLY B 1 219 ? -3.935 60.747 48.103 1.00 2.04 220 GLY B O 1
ATOM 7567 N N . LEU B 1 220 ? -4.098 59.799 50.152 1.00 7.26 221 LEU B N 1
ATOM 7568 C CA . LEU B 1 220 ? -5.336 60.476 50.497 1.00 5.82 221 LEU B CA 1
ATOM 7569 C C . LEU B 1 220 ? -5.118 61.998 50.534 1.00 7.20 221 LEU B C 1
ATOM 7570 O O . LEU B 1 220 ? -5.946 62.733 50.021 1.00 5.83 221 LEU B O 1
ATOM 7575 N N . ASN B 1 221 ? -4.010 62.473 51.107 1.00 4.16 222 ASN B N 1
ATOM 7576 C CA . ASN B 1 221 ? -3.805 63.930 51.244 1.00 5.59 222 ASN B CA 1
ATOM 7577 C C . ASN B 1 221 ? -3.636 64.644 49.891 1.00 8.69 222 ASN B C 1
ATOM 7578 O O . ASN B 1 221 ? -4.240 65.720 49.628 1.00 10.47 222 ASN B O 1
ATOM 7583 N N . LEU B 1 222 ? -2.832 64.017 49.030 1.00 5.01 223 LEU B N 1
ATOM 7584 C CA . LEU B 1 222 ? -2.568 64.498 47.685 1.00 4.77 223 LEU B CA 1
ATOM 7585 C C . LEU B 1 222 ? -3.842 64.465 46.856 1.00 6.97 223 LEU B C 1
ATOM 7586 O O . LEU B 1 222 ? -4.241 65.472 46.258 1.00 5.03 223 LEU B O 1
ATOM 7591 N N . ASP B 1 223 ? -4.493 63.311 46.830 1.00 6.61 224 ASP B N 1
ATOM 7592 C CA . ASP B 1 223 ? -5.726 63.194 46.060 1.00 5.62 224 ASP B CA 1
ATOM 7593 C C . ASP B 1 223 ? -6.821 64.133 46.563 1.00 6.66 224 ASP B C 1
ATOM 7594 O O . ASP B 1 223 ? -7.555 64.670 45.757 1.00 6.56 224 ASP B O 1
ATOM 7599 N N . TRP B 1 224 ? -6.915 64.353 47.877 1.00 7.76 225 TRP B N 1
ATOM 7600 C CA . TRP B 1 224 ? -7.795 65.391 48.423 1.00 3.65 225 TRP B CA 1
ATOM 7601 C C . TRP B 1 224 ? -7.467 66.767 47.845 1.00 6.66 225 TRP B C 1
ATOM 7602 O O . TRP B 1 224 ? -8.374 67.469 47.400 1.00 4.54 225 TRP B O 1
ATOM 7613 N N . LYS B 1 225 ? -6.196 67.171 47.863 1.00 3.06 226 LYS B N 1
ATOM 7614 C CA A LYS B 1 225 ? -5.815 68.443 47.241 0.47 9.35 226 LYS B CA 1
ATOM 7615 C CA B LYS B 1 225 ? -5.847 68.454 47.254 0.53 8.77 226 LYS B CA 1
ATOM 7616 C C . LYS B 1 225 ? -6.252 68.508 45.769 1.00 5.79 226 LYS B C 1
ATOM 7617 O O . LYS B 1 225 ? -6.803 69.527 45.292 1.00 7.03 226 LYS B O 1
ATOM 7628 N N . ARG B 1 226 ? -6.008 67.417 45.049 1.00 4.00 227 ARG B N 1
ATOM 7629 C CA . ARG B 1 226 ? -6.410 67.303 43.644 1.00 8.10 227 ARG B CA 1
ATOM 7630 C C . ARG B 1 226 ? -7.916 67.510 43.456 1.00 6.29 227 ARG B C 1
ATOM 7631 O O . ARG B 1 226 ? -8.338 68.294 42.606 1.00 8.34 227 ARG B O 1
ATOM 7639 N N . PHE B 1 227 ? -8.715 66.807 44.250 1.00 4.35 228 PHE B N 1
ATOM 7640 C CA . PHE B 1 227 ? -10.166 66.944 44.216 1.00 6.82 228 PHE B CA 1
ATOM 7641 C C . PHE B 1 227 ? -10.585 68.366 44.552 1.00 5.52 228 PHE B C 1
ATOM 7642 O O . PHE B 1 227 ? -11.488 68.898 43.932 1.00 6.37 228 PHE B O 1
ATOM 7650 N N . VAL B 1 228 ? -9.941 68.981 45.536 1.00 3.22 229 VAL B N 1
ATOM 7651 C CA . VAL B 1 228 ? -10.303 70.344 45.906 1.00 8.22 229 VAL B CA 1
ATOM 7652 C C . VAL B 1 228 ? -10.099 71.262 44.689 1.00 8.41 229 VAL B C 1
ATOM 7653 O O . VAL B 1 228 ? -10.976 72.083 44.347 1.00 7.48 229 VAL B O 1
ATOM 7657 N N . THR B 1 229 ? -8.987 71.069 43.987 1.00 5.53 230 THR B N 1
ATOM 7658 C CA . THR B 1 229 ? -8.780 71.837 42.761 1.00 6.26 230 THR B CA 1
ATOM 7659 C C . THR B 1 229 ? -9.859 71.531 41.701 1.00 8.73 230 THR B C 1
ATOM 7660 O O . THR B 1 229 ? -10.459 72.452 41.122 1.00 9.95 230 THR B O 1
ATOM 7664 N N . ASP B 1 230 ? -10.127 70.253 41.459 1.00 7.39 231 ASP B N 1
ATOM 7665 C CA . ASP B 1 230 ? -11.066 69.881 40.397 1.00 8.42 231 ASP B CA 1
ATOM 7666 C C . ASP B 1 230 ? -12.489 70.380 40.653 1.00 9.47 231 ASP B C 1
ATOM 7667 O O . ASP B 1 230 ? -13.190 70.768 39.715 1.00 5.55 231 ASP B O 1
ATOM 7672 N N . GLN B 1 231 ? -12.906 70.335 41.919 1.00 9.47 232 GLN B N 1
ATOM 7673 C CA . GLN B 1 231 ? -14.257 70.686 42.346 1.00 7.24 232 GLN B CA 1
ATOM 7674 C C . GLN B 1 231 ? -14.399 72.188 42.333 1.00 8.15 232 GLN B C 1
ATOM 7675 O O . GLN B 1 231 ? -15.482 72.706 42.053 1.00 5.92 232 GLN B O 1
ATOM 7681 N N . THR B 1 232 ? -13.308 72.879 42.673 1.00 7.55 233 THR B N 1
ATOM 7682 C CA . THR B 1 232 ? -13.280 74.333 42.558 1.00 12.44 233 THR B CA 1
ATOM 7683 C C . THR B 1 232 ? -13.479 74.721 41.102 1.00 8.25 233 THR B C 1
ATOM 7684 O O . THR B 1 232 ? -14.326 75.572 40.768 1.00 9.04 233 THR B O 1
ATOM 7688 N N . ILE B 1 233 ? -12.716 74.065 40.232 1.00 4.79 234 ILE B N 1
ATOM 7689 C CA . ILE B 1 233 ? -12.778 74.361 38.805 1.00 8.04 234 ILE B CA 1
ATOM 7690 C C . ILE B 1 233 ? -14.163 74.034 38.254 1.00 8.83 234 ILE B C 1
ATOM 7691 O O . ILE B 1 233 ? -14.688 74.754 37.407 1.00 8.16 234 ILE B O 1
ATOM 7696 N N . SER B 1 234 ? -14.764 72.975 38.789 1.00 5.54 235 SER B N 1
ATOM 7697 C CA . SER B 1 234 ? -16.116 72.553 38.437 1.00 3.75 235 SER B CA 1
ATOM 7698 C C . SER B 1 234 ? -17.133 73.634 38.825 1.00 7.86 235 SER B C 1
ATOM 7699 O O . SER B 1 234 ? -18.006 74.005 38.026 1.00 7.80 235 SER B O 1
ATOM 7702 N N . PHE B 1 235 ? -16.996 74.157 40.041 1.00 4.60 236 PHE B N 1
ATOM 7703 C CA . PHE B 1 235 ? -17.860 75.236 40.498 1.00 8.27 236 PHE B CA 1
ATOM 7704 C C . PHE B 1 235 ? -17.728 76.443 39.550 1.00 11.86 236 PHE B C 1
ATOM 7705 O O . PHE B 1 235 ? -18.721 77.075 39.154 1.00 3.57 236 PHE B O 1
ATOM 7713 N N . PHE B 1 236 ? -16.490 76.740 39.178 1.00 7.74 237 PHE B N 1
ATOM 7714 C CA . PHE B 1 236 ? -16.222 77.814 38.236 1.00 5.57 237 PHE B CA 1
ATOM 7715 C C . PHE B 1 236 ? -16.935 77.601 36.871 1.00 13.12 237 PHE B C 1
ATOM 7716 O O . PHE B 1 236 ? -17.559 78.535 36.327 1.00 5.04 237 PHE B O 1
ATOM 7724 N N . GLU B 1 237 ? -16.833 76.385 36.318 1.00 8.97 238 GLU B N 1
ATOM 7725 C CA . GLU B 1 237 ? -17.441 76.078 35.019 1.00 5.90 238 GLU B CA 1
ATOM 7726 C C . GLU B 1 237 ? -18.953 76.251 35.084 1.00 5.91 238 GLU B C 1
ATOM 7727 O O . GLU B 1 237 ? -19.601 76.818 34.169 1.00 7.52 238 GLU B O 1
ATOM 7733 N N . ASN B 1 238 ? -19.509 75.783 36.195 1.00 4.55 239 ASN B N 1
ATOM 7734 C CA . ASN B 1 238 ? -20.919 75.966 36.423 1.00 6.36 239 ASN B CA 1
ATOM 7735 C C . ASN B 1 238 ? -21.278 77.451 36.465 1.00 8.33 239 ASN B C 1
ATOM 7736 O O . ASN B 1 238 ? -22.297 77.872 35.921 1.00 9.28 239 ASN B O 1
ATOM 7741 N N . GLU B 1 239 ? -20.426 78.240 37.104 1.00 5.68 240 GLU B N 1
ATOM 7742 C CA . GLU B 1 239 ? -20.597 79.679 37.122 1.00 3.49 240 GLU B CA 1
ATOM 7743 C C . GLU B 1 239 ? -20.627 80.255 35.715 1.00 4.78 240 GLU B C 1
ATOM 7744 O O . GLU B 1 239 ? -21.442 81.126 35.413 1.00 4.25 240 GLU B O 1
ATOM 7750 N N . ILE B 1 240 ? -19.743 79.781 34.846 1.00 3.71 241 ILE B N 1
ATOM 7751 C CA . ILE B 1 240 ? -19.559 80.491 33.591 1.00 3.83 241 ILE B CA 1
ATOM 7752 C C . ILE B 1 240 ? -20.411 79.978 32.436 1.00 9.25 241 ILE B C 1
ATOM 7753 O O . ILE B 1 240 ? -20.409 80.598 31.376 1.00 11.41 241 ILE B O 1
ATOM 7758 N N . VAL B 1 241 ? -21.153 78.880 32.630 1.00 12.34 242 VAL B N 1
ATOM 7759 C CA . VAL B 1 241 ? -22.083 78.413 31.575 1.00 8.16 242 VAL B CA 1
ATOM 7760 C C . VAL B 1 241 ? -22.918 79.539 30.885 1.00 8.52 242 VAL B C 1
ATOM 7761 O O . VAL B 1 241 ? -22.883 79.666 29.639 1.00 13.46 242 VAL B O 1
ATOM 7765 N N . PRO B 1 242 ? -23.645 80.375 31.666 1.00 5.16 243 PRO B N 1
ATOM 7766 C CA . PRO B 1 242 ? -24.364 81.473 31.004 1.00 7.73 243 PRO B CA 1
ATOM 7767 C C . PRO B 1 242 ? -23.446 82.523 30.381 1.00 9.10 243 PRO B C 1
ATOM 7768 O O . PRO B 1 242 ? -23.863 83.214 29.447 1.00 10.12 243 PRO B O 1
ATOM 7772 N N . LEU B 1 243 ? -22.217 82.632 30.882 1.00 11.04 244 LEU B N 1
ATOM 7773 C CA . LEU B 1 243 ? -21.256 83.607 30.357 1.00 9.10 244 LEU B CA 1
ATOM 7774 C C . LEU B 1 243 ? -20.797 83.191 28.960 1.00 9.53 244 LEU B C 1
ATOM 7775 O O . LEU B 1 243 ? -20.662 84.019 28.052 1.00 6.42 244 LEU B O 1
ATOM 7780 N N . ARG B 1 244 ? -20.575 81.892 28.794 1.00 7.50 245 ARG B N 1
ATOM 7781 C CA . ARG B 1 244 ? -20.170 81.362 27.505 1.00 8.84 245 ARG B CA 1
ATOM 7782 C C . ARG B 1 244 ? -21.347 81.333 26.525 1.00 21.60 245 ARG B C 1
ATOM 7783 O O . ARG B 1 244 ? -21.156 81.591 25.330 1.00 15.77 245 ARG B O 1
ATOM 7791 N N . GLU B 1 245 ? -22.556 81.034 27.015 1.00 9.56 246 GLU B N 1
ATOM 7792 C CA . GLU B 1 245 ? -23.717 81.043 26.122 1.00 7.69 246 GLU B CA 1
ATOM 7793 C C . GLU B 1 245 ? -24.103 82.455 25.647 1.00 11.05 246 GLU B C 1
ATOM 7794 O O . GLU B 1 245 ? -24.244 82.693 24.449 1.00 14.04 246 GLU B O 1
ATOM 7800 N N . LEU B 1 246 ? -24.257 83.395 26.570 1.00 8.77 247 LEU B N 1
ATOM 7801 C CA . LEU B 1 246 ? -24.761 84.713 26.205 1.00 6.99 247 LEU B CA 1
ATOM 7802 C C . LEU B 1 246 ? -23.658 85.727 25.873 1.00 14.65 247 LEU B C 1
ATOM 7803 O O . LEU B 1 246 ? -23.900 86.705 25.165 1.00 7.36 247 LEU B O 1
ATOM 7808 N N . THR B 1 247 ? -22.450 85.521 26.387 1.00 10.75 248 THR B N 1
ATOM 7809 C CA . THR B 1 247 ? -21.394 86.485 26.109 1.00 11.37 248 THR B CA 1
ATOM 7810 C C . THR B 1 247 ? -20.081 85.844 25.648 1.00 11.01 248 THR B C 1
ATOM 7811 O O . THR B 1 247 ? -19.033 86.090 26.238 1.00 12.54 248 THR B O 1
ATOM 7815 N N . PRO B 1 248 ? -20.124 85.060 24.558 1.00 11.00 249 PRO B N 1
ATOM 7816 C CA . PRO B 1 248 ? -18.916 84.381 24.080 1.00 11.18 249 PRO B CA 1
ATOM 7817 C C . PRO B 1 248 ? -17.815 85.343 23.650 1.00 11.06 249 PRO B C 1
ATOM 7818 O O . PRO B 1 248 ? -16.665 84.948 23.555 1.00 8.95 249 PRO B O 1
ATOM 7822 N N . HIS B 1 249 ? -18.177 86.594 23.402 1.00 7.79 250 HIS B N 1
ATOM 7823 C CA . HIS B 1 249 ? -17.228 87.618 22.992 1.00 8.09 250 HIS B CA 1
ATOM 7824 C C . HIS B 1 249 ? -16.438 88.246 24.158 1.00 10.31 250 HIS B C 1
ATOM 7825 O O . HIS B 1 249 ? -15.484 88.994 23.934 1.00 5.66 250 HIS B O 1
ATOM 7832 N N . ILE B 1 250 ? -16.838 87.956 25.395 1.00 8.06 251 ILE B N 1
ATOM 7833 C CA . ILE B 1 250 ? -16.183 88.554 26.563 1.00 5.37 251 ILE B CA 1
ATOM 7834 C C . ILE B 1 250 ? -15.229 87.591 27.273 1.00 6.96 251 ILE B C 1
ATOM 7835 O O . ILE B 1 250 ? -15.619 86.507 27.726 1.00 7.75 251 ILE B O 1
ATOM 7840 N N . PRO B 1 251 ? -13.960 87.980 27.368 1.00 4.83 252 PRO B N 1
ATOM 7841 C CA . PRO B 1 251 ? -12.963 87.093 27.969 1.00 6.84 252 PRO B CA 1
ATOM 7842 C C . PRO B 1 251 ? -13.256 86.833 29.434 1.00 5.01 252 PRO B C 1
ATOM 7843 O O . PRO B 1 251 ? -13.849 87.680 30.107 1.00 2.58 252 PRO B O 1
ATOM 7847 N N . ILE B 1 252 ? -12.851 85.660 29.915 1.00 5.06 253 ILE B N 1
ATOM 7848 C CA . ILE B 1 252 ? -13.107 85.282 31.298 1.00 6.36 253 ILE B CA 1
ATOM 7849 C C . ILE B 1 252 ? -11.795 85.145 32.069 1.00 9.33 253 ILE B C 1
ATOM 7850 O O . ILE B 1 252 ? -10.850 84.513 31.598 1.00 5.00 253 ILE B O 1
ATOM 7855 N N . THR B 1 253 ? -11.723 85.753 33.248 1.00 14.97 254 THR B N 1
ATOM 7856 C CA . THR B 1 253 ? -10.596 85.475 34.125 1.00 9.34 254 THR B CA 1
ATOM 7857 C C . THR B 1 253 ? -11.067 85.187 35.540 1.00 7.73 254 THR B C 1
ATOM 7858 O O . THR B 1 253 ? -12.258 85.253 35.839 1.00 5.15 254 THR B O 1
ATOM 7862 N N . THR B 1 254 ? -10.117 84.843 36.399 1.00 9.84 255 THR B N 1
ATOM 7863 C CA . THR B 1 254 ? -10.335 84.889 37.832 1.00 6.43 255 THR B CA 1
ATOM 7864 C C . THR B 1 254 ? -9.005 85.231 38.503 1.00 4.01 255 THR B C 1
ATOM 7865 O O . THR B 1 254 ? -7.944 84.939 37.963 1.00 7.79 255 THR B O 1
ATOM 7869 N N . ASN B 1 255 ? -9.043 85.861 39.668 1.00 4.10 256 ASN B N 1
ATOM 7870 C CA . ASN B 1 255 ? -7.803 86.415 40.196 1.00 6.29 256 ASN B CA 1
ATOM 7871 C C . ASN B 1 255 ? -7.014 85.449 41.096 1.00 9.56 256 ASN B C 1
ATOM 7872 O O . ASN B 1 255 ? -7.495 84.947 42.112 1.00 6.67 256 ASN B O 1
ATOM 7877 N N . PHE B 1 256 ? -5.789 85.183 40.664 1.00 11.95 257 PHE B N 1
ATOM 7878 C CA . PHE B 1 256 ? -4.843 84.326 41.366 1.00 12.69 257 PHE B CA 1
ATOM 7879 C C . PHE B 1 256 ? -4.162 85.077 42.501 1.00 14.06 257 PHE B C 1
ATOM 7880 O O . PHE B 1 256 ? -4.148 86.313 42.520 1.00 8.43 257 PHE B O 1
ATOM 7888 N N . MET B 1 257 ? -3.571 84.308 43.414 1.00 14.11 258 MET B N 1
ATOM 7889 C CA . MET B 1 257 ? -2.915 84.826 44.606 1.00 13.43 258 MET B CA 1
ATOM 7890 C C . MET B 1 257 ? -1.475 84.354 44.750 1.00 15.93 258 MET B C 1
ATOM 7891 O O . MET B 1 257 ? -1.045 83.409 44.087 1.00 9.61 258 MET B O 1
ATOM 7896 N N . ALA B 1 258 ? -0.739 85.025 45.630 1.00 11.76 259 ALA B N 1
ATOM 7897 C CA . ALA B 1 258 ? 0.515 84.491 46.147 1.00 17.67 259 ALA B CA 1
ATOM 7898 C C . ALA B 1 258 ? 0.377 84.272 47.654 1.00 17.80 259 ALA B C 1
ATOM 7899 O O . ALA B 1 258 ? -0.194 85.100 48.361 1.00 21.31 259 ALA B O 1
ATOM 7901 N N . ASP B 1 259 ? 0.878 83.145 48.139 1.00 21.80 260 ASP B N 1
ATOM 7902 C CA A ASP B 1 259 ? 0.783 82.875 49.560 0.61 27.78 260 ASP B CA 1
ATOM 7903 C CA B ASP B 1 259 ? 0.841 82.816 49.561 0.39 27.77 260 ASP B CA 1
ATOM 7904 C C . ASP B 1 259 ? 1.802 83.710 50.326 1.00 36.38 260 ASP B C 1
ATOM 7905 O O . ASP B 1 259 ? 2.973 83.849 49.935 1.00 27.99 260 ASP B O 1
ATOM 7914 N N . THR B 1 260 ? 1.307 84.273 51.421 1.00 46.43 261 THR B N 1
ATOM 7915 C CA . THR B 1 260 ? 1.962 85.331 52.181 1.00 71.14 261 THR B CA 1
ATOM 7916 C C . THR B 1 260 ? 3.467 85.167 52.486 1.00 52.80 261 THR B C 1
ATOM 7917 O O . THR B 1 260 ? 3.944 84.058 52.767 1.00 34.00 261 THR B O 1
ATOM 7921 N N . HIS B 1 261 ? 4.168 86.306 52.367 1.00 57.01 262 HIS B N 1
ATOM 7922 C CA . HIS B 1 261 ? 5.528 86.598 52.865 1.00 61.97 262 HIS B CA 1
ATOM 7923 C C . HIS B 1 261 ? 6.600 86.377 51.803 1.00 63.33 262 HIS B C 1
ATOM 7924 O O . HIS B 1 261 ? 7.261 87.321 51.361 1.00 46.05 262 HIS B O 1
ATOM 7931 N N . ASP B 1 262 ? 6.782 85.125 51.406 1.00 51.94 263 ASP B N 1
ATOM 7932 C CA . ASP B 1 262 ? 7.791 84.805 50.416 1.00 44.10 263 ASP B CA 1
ATOM 7933 C C . ASP B 1 262 ? 7.235 84.959 49.009 1.00 53.22 263 ASP B C 1
ATOM 7934 O O . ASP B 1 262 ? 7.953 84.727 48.028 1.00 39.04 263 ASP B O 1
ATOM 7939 N N . LEU B 1 263 ? 5.968 85.367 48.917 1.00 26.45 264 LEU B N 1
ATOM 7940 C CA . LEU B 1 263 ? 5.299 85.471 47.630 1.00 26.97 264 LEU B CA 1
ATOM 7941 C C . LEU B 1 263 ? 5.487 84.183 46.838 1.00 22.89 264 LEU B C 1
ATOM 7942 O O . LEU B 1 263 ? 5.974 84.199 45.716 1.00 19.67 264 LEU B O 1
ATOM 7947 N N . ILE B 1 264 ? 5.152 83.057 47.447 1.00 31.83 265 ILE B N 1
ATOM 7948 C CA . ILE B 1 264 ? 5.232 81.792 46.740 1.00 28.38 265 ILE B CA 1
ATOM 7949 C C . ILE B 1 264 ? 3.918 81.637 45.974 1.00 20.97 265 ILE B C 1
ATOM 7950 O O . ILE B 1 264 ? 2.956 82.342 46.266 1.00 13.50 265 ILE B O 1
ATOM 7955 N N . PRO B 1 265 ? 3.882 80.754 44.965 1.00 25.46 266 PRO B N 1
ATOM 7956 C CA . PRO B 1 265 ? 2.584 80.506 44.328 1.00 23.52 266 PRO B CA 1
ATOM 7957 C C . PRO B 1 265 ? 1.545 80.079 45.356 1.00 16.64 266 PRO B C 1
ATOM 7958 O O . PRO B 1 265 ? 1.914 79.404 46.331 1.00 17.15 266 PRO B O 1
ATOM 7962 N N . PHE B 1 266 ? 0.290 80.492 45.158 1.00 14.70 267 PHE B N 1
ATOM 7963 C CA . PHE B 1 266 ? -0.824 80.045 45.998 1.00 15.19 267 PHE B CA 1
ATOM 7964 C C . PHE B 1 266 ? -0.791 78.521 46.151 1.00 13.48 267 PHE B C 1
ATOM 7965 O O . PHE B 1 266 ? -0.711 77.802 45.166 1.00 13.97 267 PHE B O 1
ATOM 7973 N N . GLN B 1 267 ? -0.837 78.033 47.385 1.00 13.54 268 GLN B N 1
ATOM 7974 C CA A GLN B 1 267 ? -0.721 76.600 47.643 0.59 14.90 268 GLN B CA 1
ATOM 7975 C CA B GLN B 1 267 ? -0.709 76.601 47.635 0.41 14.91 268 GLN B CA 1
ATOM 7976 C C . GLN B 1 267 ? -2.059 75.876 47.703 1.00 16.67 268 GLN B C 1
ATOM 7977 O O . GLN B 1 267 ? -2.101 74.650 47.716 1.00 19.86 268 GLN B O 1
ATOM 7988 N N . GLY B 1 268 ? -3.157 76.630 47.740 1.00 19.47 269 GLY B N 1
ATOM 7989 C CA . GLY B 1 268 ? -4.474 76.031 47.917 1.00 11.82 269 GLY B CA 1
ATOM 7990 C C . GLY B 1 268 ? -5.091 75.414 46.673 1.00 21.41 269 GLY B C 1
ATOM 7991 O O . GLY B 1 268 ? -5.991 74.576 46.769 1.00 14.24 269 GLY B O 1
ATOM 7992 N N . LEU B 1 269 ? -4.611 75.835 45.505 1.00 13.72 270 LEU B N 1
ATOM 7993 C CA . LEU B 1 269 ? -5.164 75.386 44.228 1.00 12.68 270 LEU B CA 1
ATOM 7994 C C . LEU B 1 269 ? -4.078 75.189 43.183 1.00 13.62 270 LEU B C 1
ATOM 7995 O O . LEU B 1 269 ? -3.124 75.963 43.115 1.00 16.79 270 LEU B O 1
ATOM 8000 N N . ASP B 1 270 ? -4.225 74.156 42.362 1.00 12.94 271 ASP B N 1
ATOM 8001 C CA . ASP B 1 270 ? -3.286 73.929 41.265 1.00 12.14 271 ASP B CA 1
ATOM 8002 C C . ASP B 1 270 ? -3.640 74.858 40.108 1.00 12.02 271 ASP B C 1
ATOM 8003 O O . ASP B 1 270 ? -4.516 74.557 39.293 1.00 7.30 271 ASP B O 1
ATOM 8008 N N . TYR B 1 271 ? -2.960 75.995 40.041 1.00 13.22 272 TYR B N 1
ATOM 8009 C CA . TYR B 1 271 ? -3.253 76.972 38.996 1.00 13.51 272 TYR B CA 1
ATOM 8010 C C . TYR B 1 271 ? -2.833 76.488 37.613 1.00 14.40 272 TYR B C 1
ATOM 8011 O O . TYR B 1 271 ? -3.235 77.079 36.610 1.00 11.72 272 TYR B O 1
ATOM 8020 N N . SER B 1 272 ? -2.006 75.444 37.553 1.00 9.08 273 SER B N 1
ATOM 8021 C CA . SER B 1 272 ? -1.570 74.924 36.260 1.00 23.34 273 SER B CA 1
ATOM 8022 C C . SER B 1 272 ? -2.756 74.223 35.600 1.00 15.00 273 SER B C 1
ATOM 8023 O O . SER B 1 272 ? -2.883 74.193 34.377 1.00 17.25 273 SER B O 1
ATOM 8026 N N . LYS B 1 273 ? -3.633 73.671 36.425 1.00 10.71 274 LYS B N 1
ATOM 8027 C CA . LYS B 1 273 ? -4.828 73.044 35.904 1.00 14.92 274 LYS B CA 1
ATOM 8028 C C . LYS B 1 273 ? -5.898 74.096 35.652 1.00 12.22 274 LYS B C 1
ATOM 8029 O O . LYS B 1 273 ? -6.543 74.082 34.601 1.00 11.53 274 LYS B O 1
ATOM 8035 N N . PHE B 1 274 ? -6.071 75.013 36.607 1.00 7.66 275 PHE B N 1
ATOM 8036 C CA . PHE B 1 274 ? -7.027 76.123 36.472 1.00 11.56 275 PHE B CA 1
ATOM 8037 C C . PHE B 1 274 ? -6.787 76.963 35.193 1.00 15.80 275 PHE B C 1
ATOM 8038 O O . PHE B 1 274 ? -7.742 77.410 34.537 1.00 11.17 275 PHE B O 1
ATOM 8046 N N . ALA B 1 275 ? -5.514 77.186 34.854 1.00 17.62 276 ALA B N 1
ATOM 8047 C CA . ALA B 1 275 ? -5.148 78.074 33.744 1.00 13.87 276 ALA B CA 1
ATOM 8048 C C . ALA B 1 275 ? -5.821 77.687 32.433 1.00 13.33 276 ALA B C 1
ATOM 8049 O O . ALA B 1 275 ? -6.229 78.555 31.657 1.00 6.98 276 ALA B O 1
ATOM 8051 N N . LYS B 1 276 ? -5.919 76.380 32.201 1.00 10.88 277 LYS B N 1
ATOM 8052 C CA . LYS B 1 276 ? -6.540 75.850 30.998 1.00 7.61 277 LYS B CA 1
ATOM 8053 C C . LYS B 1 276 ? -8.013 76.245 30.874 1.00 10.18 277 LYS B C 1
ATOM 8054 O O . LYS B 1 276 ? -8.576 76.200 29.791 1.00 8.03 277 LYS B O 1
ATOM 8060 N N . HIS B 1 277 ? -8.634 76.632 31.984 1.00 10.96 278 HIS B N 1
ATOM 8061 C CA . HIS B 1 277 ? -10.065 76.923 31.990 1.00 11.44 278 HIS B CA 1
ATOM 8062 C C . HIS B 1 277 ? -10.345 78.405 31.847 1.00 14.09 278 HIS B C 1
ATOM 8063 O O . HIS B 1 277 ? -11.509 78.803 31.765 1.00 8.59 278 HIS B O 1
ATOM 8070 N N . LEU B 1 278 ? -9.280 79.208 31.815 1.00 9.90 279 LEU B N 1
ATOM 8071 C CA . LEU B 1 278 ? -9.395 80.671 31.732 1.00 13.57 279 LEU B CA 1
ATOM 8072 C C . LEU B 1 278 ? -8.976 81.219 30.362 1.00 20.49 279 LEU B C 1
ATOM 8073 O O . LEU B 1 278 ? -8.283 80.548 29.604 1.00 12.71 279 LEU B O 1
ATOM 8078 N N . ASP B 1 279 ? -9.406 82.440 30.049 1.00 15.83 280 ASP B N 1
ATOM 8079 C CA . ASP B 1 279 ? -9.013 83.105 28.805 1.00 11.69 280 ASP B CA 1
ATOM 8080 C C . ASP B 1 279 ? -7.739 83.919 28.968 1.00 14.46 280 ASP B C 1
ATOM 8081 O O . ASP B 1 279 ? -6.950 84.050 28.040 1.00 16.09 280 ASP B O 1
ATOM 8086 N N . VAL B 1 280 ? -7.565 84.500 30.146 1.00 10.33 281 VAL B N 1
ATOM 8087 C CA . VAL B 1 280 ? -6.397 85.306 30.432 1.00 13.53 281 VAL B CA 1
ATOM 8088 C C . VAL B 1 280 ? -6.099 85.144 31.917 1.00 15.13 281 VAL B C 1
ATOM 8089 O O . VAL B 1 280 ? -7.014 84.998 32.730 1.00 10.62 281 VAL B O 1
ATOM 8093 N N . ILE B 1 281 ? -4.817 85.134 32.261 1.00 10.30 282 ILE B N 1
ATOM 8094 C CA . ILE B 1 281 ? -4.397 85.038 33.647 1.00 8.64 282 ILE B CA 1
ATOM 8095 C C . ILE B 1 281 ? -4.367 86.418 34.317 1.00 9.22 282 ILE B C 1
ATOM 8096 O O . ILE B 1 281 ? -3.917 87.411 33.727 1.00 8.85 282 ILE B O 1
ATOM 8101 N N . SER B 1 282 ? -4.886 86.477 35.538 1.00 6.71 283 SER B N 1
ATOM 8102 C CA . SER B 1 282 ? -4.881 87.706 36.318 1.00 9.78 283 SER B CA 1
ATOM 8103 C C . SER B 1 282 ? -4.445 87.412 37.744 1.00 11.66 283 SER B C 1
ATOM 8104 O O . SER B 1 282 ? -4.755 86.348 38.266 1.00 8.59 283 SER B O 1
ATOM 8107 N N . TRP B 1 283 ? -3.724 88.329 38.385 1.00 12.72 284 TRP B N 1
ATOM 8108 C CA . TRP B 1 283 ? -3.399 88.053 39.787 1.00 11.76 284 TRP B CA 1
ATOM 8109 C C . TRP B 1 283 ? -3.255 89.265 40.686 1.00 13.72 284 TRP B C 1
ATOM 8110 O O . TRP B 1 283 ? -3.268 90.409 40.241 1.00 10.00 284 TRP B O 1
ATOM 8121 N N . ASP B 1 284 ? -3.141 88.978 41.977 1.00 11.01 285 ASP B N 1
ATOM 8122 C CA . ASP B 1 284 ? -3.226 89.991 43.003 1.00 11.94 285 ASP B CA 1
ATOM 8123 C C . ASP B 1 284 ? -1.926 89.994 43.766 1.00 15.06 285 ASP B C 1
ATOM 8124 O O . ASP B 1 284 ? -1.577 89.003 44.406 1.00 11.31 285 ASP B O 1
ATOM 8129 N N . ALA B 1 285 ? -1.204 91.107 43.692 1.00 13.44 286 ALA B N 1
ATOM 8130 C CA . ALA B 1 285 ? 0.149 91.135 44.228 1.00 15.62 286 ALA B CA 1
ATOM 8131 C C . ALA B 1 285 ? 0.285 92.106 45.392 1.00 13.54 286 ALA B C 1
ATOM 8132 O O . ALA B 1 285 ? 0.073 93.305 45.236 1.00 9.11 286 ALA B O 1
ATOM 8134 N N . TYR B 1 286 ? 0.653 91.587 46.555 1.00 7.02 287 TYR B N 1
ATOM 8135 C CA . TYR B 1 286 ? 0.854 92.446 47.706 1.00 8.82 287 TYR B CA 1
ATOM 8136 C C . TYR B 1 286 ? 2.187 92.204 48.396 1.00 9.03 287 TYR B C 1
ATOM 8137 O O . TYR B 1 286 ? 2.221 91.647 49.488 1.00 11.91 287 TYR B O 1
ATOM 8146 N N . PRO B 1 287 ? 3.287 92.643 47.761 1.00 3.57 288 PRO B N 1
ATOM 8147 C CA . PRO B 1 287 ? 4.622 92.530 48.354 1.00 6.43 288 PRO B CA 1
ATOM 8148 C C . PRO B 1 287 ? 4.727 93.410 49.594 1.00 6.88 288 PRO B C 1
ATOM 8149 O O . PRO B 1 287 ? 4.142 94.488 49.605 1.00 7.70 288 PRO B O 1
ATOM 8153 N N . ALA B 1 288 ? 5.432 92.963 50.626 1.00 6.08 289 ALA B N 1
ATOM 8154 C CA . ALA B 1 288 ? 5.588 93.800 51.811 1.00 7.33 289 ALA B CA 1
ATOM 8155 C C . ALA B 1 288 ? 6.767 94.748 51.636 1.00 10.00 289 ALA B C 1
ATOM 8156 O O . ALA B 1 288 ? 7.765 94.636 52.351 1.00 7.11 289 ALA B O 1
ATOM 8158 N N . TRP B 1 289 ? 6.638 95.675 50.686 1.00 6.71 290 TRP B N 1
ATOM 8159 C CA . TRP B 1 289 ? 7.682 96.664 50.406 1.00 9.69 290 TRP B CA 1
ATOM 8160 C C . TRP B 1 289 ? 8.191 97.355 51.672 1.00 9.17 290 TRP B C 1
ATOM 8161 O O . TRP B 1 289 ? 7.416 97.664 52.584 1.00 6.57 290 TRP B O 1
ATOM 8172 N N . HIS B 1 290 ? 9.507 97.562 51.710 1.00 7.29 291 HIS B N 1
ATOM 8173 C CA . HIS B 1 290 ? 10.201 98.317 52.752 1.00 6.37 291 HIS B CA 1
ATOM 8174 C C . HIS B 1 290 ? 10.253 97.570 54.083 1.00 10.99 291 HIS B C 1
ATOM 8175 O O . HIS B 1 290 ? 10.461 98.181 55.132 1.00 10.41 291 HIS B O 1
ATOM 8182 N N . ASN B 1 291 ? 10.072 96.250 54.043 1.00 10.80 292 ASN B N 1
ATOM 8183 C CA . ASN B 1 291 ? 10.231 95.441 55.245 1.00 10.77 292 ASN B CA 1
ATOM 8184 C C . ASN B 1 291 ? 11.699 95.457 55.694 1.00 11.23 292 ASN B C 1
ATOM 8185 O O . ASN B 1 291 ? 12.576 95.905 54.951 1.00 6.99 292 ASN B O 1
ATOM 8190 N N . ASP B 1 292 ? 11.960 94.954 56.896 1.00 6.72 293 ASP B N 1
ATOM 8191 C CA . ASP B 1 292 ? 13.285 95.067 57.491 1.00 9.55 293 ASP B CA 1
ATOM 8192 C C . ASP B 1 292 ? 14.042 93.746 57.563 1.00 14.93 293 ASP B C 1
ATOM 8193 O O . ASP B 1 292 ? 14.984 93.623 58.342 1.00 19.92 293 ASP B O 1
ATOM 8198 N N . TRP B 1 293 ? 13.650 92.764 56.758 1.00 9.84 294 TRP B N 1
ATOM 8199 C CA . TRP B 1 293 ? 14.362 91.488 56.763 1.00 12.09 294 TRP B CA 1
ATOM 8200 C C . TRP B 1 293 ? 15.070 91.165 55.431 1.00 13.02 294 TRP B C 1
ATOM 8201 O O . TRP B 1 293 ? 15.786 90.171 55.326 1.00 17.19 294 TRP B O 1
ATOM 8212 N N . GLU B 1 294 ? 14.886 92.010 54.426 1.00 11.23 295 GLU B N 1
ATOM 8213 C CA . GLU B 1 294 ? 15.516 91.807 53.119 1.00 13.37 295 GLU B CA 1
ATOM 8214 C C . GLU B 1 294 ? 15.599 93.126 52.352 1.00 10.50 295 GLU B C 1
ATOM 8215 O O . GLU B 1 294 ? 14.860 94.067 52.640 1.00 13.00 295 GLU B O 1
ATOM 8221 N N . SER B 1 295 ? 16.482 93.190 51.364 1.00 12.82 296 SER B N 1
ATOM 8222 C CA . SER B 1 295 ? 16.578 94.375 50.512 1.00 12.94 296 SER B CA 1
ATOM 8223 C C . SER B 1 295 ? 15.370 94.530 49.598 1.00 14.30 296 SER B C 1
ATOM 8224 O O . SER B 1 295 ? 14.614 93.578 49.371 1.00 17.58 296 SER B O 1
ATOM 8227 N N . THR B 1 296 ? 15.215 95.722 49.036 1.00 8.04 297 THR B N 1
ATOM 8228 C CA . THR B 1 296 ? 14.149 95.963 48.075 1.00 6.92 297 THR B CA 1
ATOM 8229 C C . THR B 1 296 ? 14.312 95.067 46.831 1.00 13.15 297 THR B C 1
ATOM 8230 O O . THR B 1 296 ? 13.334 94.518 46.299 1.00 15.70 297 THR B O 1
ATOM 8234 N N . ALA B 1 297 ? 15.564 94.890 46.414 1.00 14.87 298 ALA B N 1
ATOM 8235 C CA . ALA B 1 297 ? 15.936 94.018 45.301 1.00 10.51 298 ALA B CA 1
ATOM 8236 C C . ALA B 1 297 ? 15.485 92.554 45.447 1.00 9.97 298 ALA B C 1
ATOM 8237 O O . ALA B 1 297 ? 15.021 91.962 44.473 1.00 6.74 298 ALA B O 1
ATOM 8239 N N . ASP B 1 298 ? 15.644 91.969 46.635 1.00 8.46 299 ASP B N 1
ATOM 8240 C CA . ASP B 1 298 ? 15.217 90.583 46.881 1.00 11.65 299 ASP B CA 1
ATOM 8241 C C . ASP B 1 298 ? 13.715 90.402 46.696 1.00 8.33 299 ASP B C 1
ATOM 8242 O O . ASP B 1 298 ? 13.246 89.432 46.056 1.00 11.06 299 ASP B O 1
ATOM 8247 N N . LEU B 1 299 ? 12.970 91.345 47.265 1.00 9.35 300 LEU B N 1
ATOM 8248 C CA . LEU B 1 299 ? 11.524 91.347 47.156 1.00 9.03 300 LEU B CA 1
ATOM 8249 C C . LEU B 1 299 ? 11.113 91.470 45.690 1.00 8.01 300 LEU B C 1
ATOM 8250 O O . LEU B 1 299 ? 10.311 90.661 45.181 1.00 7.15 300 LEU B O 1
ATOM 8255 N N . ALA B 1 300 ? 11.689 92.460 45.009 1.00 5.47 301 ALA B N 1
ATOM 8256 C CA . ALA B 1 300 ? 11.364 92.675 43.603 1.00 8.90 301 ALA B CA 1
ATOM 8257 C C . ALA B 1 300 ? 11.681 91.429 42.797 1.00 8.21 301 ALA B C 1
ATOM 8258 O O . ALA B 1 300 ? 10.946 91.079 41.887 1.00 10.66 301 ALA B O 1
ATOM 8260 N N . MET B 1 301 ? 12.774 90.759 43.140 1.00 5.66 302 MET B N 1
ATOM 8261 C CA . MET B 1 301 ? 13.152 89.537 42.458 1.00 7.40 302 MET B CA 1
ATOM 8262 C C . MET B 1 301 ? 12.053 88.473 42.659 1.00 7.13 302 MET B C 1
ATOM 8263 O O . MET B 1 301 ? 11.684 87.754 41.710 1.00 7.04 302 MET B O 1
ATOM 8268 N N . LYS B 1 302 ? 11.510 88.387 43.874 1.00 7.40 303 LYS B N 1
ATOM 8269 C CA . LYS B 1 302 ? 10.413 87.430 44.118 1.00 10.05 303 LYS B CA 1
ATOM 8270 C C . LYS B 1 302 ? 9.171 87.766 43.268 1.00 10.69 303 LYS B C 1
ATOM 8271 O O . LYS B 1 302 ? 8.527 86.877 42.655 1.00 11.15 303 LYS B O 1
ATOM 8277 N N . VAL B 1 303 ? 8.841 89.055 43.228 1.00 5.25 304 VAL B N 1
ATOM 8278 C CA . VAL B 1 303 ? 7.703 89.494 42.434 1.00 8.42 304 VAL B CA 1
ATOM 8279 C C . VAL B 1 303 ? 7.917 89.092 40.983 1.00 10.02 304 VAL B C 1
ATOM 8280 O O . VAL B 1 303 ? 7.029 88.524 40.342 1.00 15.88 304 VAL B O 1
ATOM 8284 N N . GLY B 1 304 ? 9.118 89.362 40.489 1.00 7.93 305 GLY B N 1
ATOM 8285 C CA . GLY B 1 304 ? 9.495 89.041 39.127 1.00 12.12 305 GLY B CA 1
ATOM 8286 C C . GLY B 1 304 ? 9.287 87.572 38.833 1.00 12.02 305 GLY B C 1
ATOM 8287 O O . GLY B 1 304 ? 8.756 87.217 37.772 1.00 6.38 305 GLY B O 1
ATOM 8288 N N . PHE B 1 305 ? 9.693 86.728 39.783 1.00 6.20 306 PHE B N 1
ATOM 8289 C CA . PHE B 1 305 ? 9.506 85.288 39.648 1.00 5.39 306 PHE B CA 1
ATOM 8290 C C . PHE B 1 305 ? 8.017 84.911 39.510 1.00 8.98 306 PHE B C 1
ATOM 8291 O O . PHE B 1 305 ? 7.631 84.179 38.583 1.00 8.05 306 PHE B O 1
ATOM 8299 N N . ILE B 1 306 ? 7.179 85.411 40.415 1.00 8.54 307 ILE B N 1
ATOM 8300 C CA . ILE B 1 306 ? 5.747 85.091 40.318 1.00 8.90 307 ILE B CA 1
ATOM 8301 C C . ILE B 1 306 ? 5.139 85.591 39.002 1.00 11.31 307 ILE B C 1
ATOM 8302 O O . ILE B 1 306 ? 4.315 84.911 38.366 1.00 17.90 307 ILE B O 1
ATOM 8307 N N . ASN B 1 307 ? 5.548 86.778 38.589 1.00 5.30 308 ASN B N 1
ATOM 8308 C CA . ASN B 1 307 ? 5.109 87.297 37.301 1.00 8.76 308 ASN B CA 1
ATOM 8309 C C . ASN B 1 307 ? 5.487 86.380 36.157 1.00 11.80 308 ASN B C 1
ATOM 8310 O O . ASN B 1 307 ? 4.674 86.114 35.278 1.00 10.24 308 ASN B O 1
ATOM 8315 N N . ASP B 1 308 ? 6.725 85.897 36.171 1.00 7.59 309 ASP B N 1
ATOM 8316 C CA . ASP B 1 308 ? 7.196 85.043 35.098 1.00 7.20 309 ASP B CA 1
ATOM 8317 C C . ASP B 1 308 ? 6.382 83.734 35.111 1.00 12.33 309 ASP B C 1
ATOM 8318 O O . ASP B 1 308 ? 6.041 83.187 34.056 1.00 11.27 309 ASP B O 1
ATOM 8323 N N . LEU B 1 309 ? 6.025 83.262 36.306 1.00 10.58 310 LEU B N 1
ATOM 8324 C CA . LEU B 1 309 ? 5.135 82.108 36.413 1.00 10.84 310 LEU B CA 1
ATOM 8325 C C . LEU B 1 309 ? 3.728 82.362 35.805 1.00 14.35 310 LEU B C 1
ATOM 8326 O O . LEU B 1 309 ? 3.289 81.618 34.928 1.00 9.49 310 LEU B O 1
ATOM 8331 N N . TYR B 1 310 ? 3.028 83.405 36.242 1.00 13.59 311 TYR B N 1
ATOM 8332 C CA . TYR B 1 310 ? 1.642 83.598 35.789 1.00 12.56 311 TYR B CA 1
ATOM 8333 C C . TYR B 1 310 ? 1.561 84.065 34.343 1.00 9.86 311 TYR B C 1
ATOM 8334 O O . TYR B 1 310 ? 0.581 83.793 33.656 1.00 10.73 311 TYR B O 1
ATOM 8343 N N . ARG B 1 311 ? 2.599 84.746 33.879 1.00 10.89 312 ARG B N 1
ATOM 8344 C CA . ARG B 1 311 ? 2.732 85.067 32.466 1.00 12.02 312 ARG B CA 1
ATOM 8345 C C . ARG B 1 311 ? 2.912 83.779 31.683 1.00 14.11 312 ARG B C 1
ATOM 8346 O O . ARG B 1 311 ? 2.267 83.573 30.654 1.00 15.12 312 ARG B O 1
ATOM 8354 N N . SER B 1 312 ? 3.779 82.899 32.172 1.00 10.69 313 SER B N 1
ATOM 8355 C CA . SER B 1 312 ? 4.097 81.722 31.384 1.00 8.71 313 SER B CA 1
ATOM 8356 C C . SER B 1 312 ? 2.968 80.714 31.302 1.00 14.25 313 SER B C 1
ATOM 8357 O O . SER B 1 312 ? 2.993 79.864 30.417 1.00 15.52 313 SER B O 1
ATOM 8360 N N . LEU B 1 313 ? 1.986 80.797 32.202 1.00 10.37 314 LEU B N 1
ATOM 8361 C CA . LEU B 1 313 ? 0.899 79.812 32.221 1.00 11.96 314 LEU B CA 1
ATOM 8362 C C . LEU B 1 313 ? 0.167 79.711 30.871 1.00 21.96 314 LEU B C 1
ATOM 8363 O O . LEU B 1 313 ? -0.201 78.610 30.434 1.00 17.84 314 LEU B O 1
ATOM 8368 N N . LYS B 1 314 ? -0.023 80.854 30.212 1.00 10.65 315 LYS B N 1
ATOM 8369 C CA . LYS B 1 314 ? -0.745 80.894 28.954 1.00 16.44 315 LYS B CA 1
ATOM 8370 C C . LYS B 1 314 ? 0.067 81.548 27.852 1.00 22.26 315 LYS B C 1
ATOM 8371 O O . LYS B 1 314 ? -0.437 81.747 26.744 1.00 20.32 315 LYS B O 1
ATOM 8377 N N . GLN B 1 315 ? 1.324 81.861 28.156 1.00 18.95 316 GLN B N 1
ATOM 8378 C CA . GLN B 1 315 ? 2.260 82.341 27.143 1.00 23.68 316 GLN B CA 1
ATOM 8379 C C . GLN B 1 315 ? 1.646 83.500 26.372 1.00 21.57 316 GLN B C 1
ATOM 8380 O O . GLN B 1 315 ? 1.575 83.497 25.149 1.00 22.43 316 GLN B O 1
ATOM 8386 N N . GLN B 1 316 ? 1.176 84.480 27.123 1.00 21.95 317 GLN B N 1
ATOM 8387 C CA . GLN B 1 316 ? 0.485 85.631 26.581 1.00 18.59 317 GLN B CA 1
ATOM 8388 C C . GLN B 1 316 ? 0.486 86.621 27.721 1.00 19.94 317 GLN B C 1
ATOM 8389 O O . GLN B 1 316 ? 0.694 86.217 28.869 1.00 11.64 317 GLN B O 1
ATOM 8395 N N . PRO B 1 317 ? 0.273 87.911 27.426 1.00 15.47 318 PRO B N 1
ATOM 8396 C CA . PRO B 1 317 ? 0.177 88.894 28.511 1.00 17.09 318 PRO B CA 1
ATOM 8397 C C . PRO B 1 317 ? -0.767 88.455 29.636 1.00 16.91 318 PRO B C 1
ATOM 8398 O O . PRO B 1 317 ? -1.778 87.795 29.380 1.00 14.37 318 PRO B O 1
ATOM 8402 N N . PHE B 1 318 ? -0.423 88.801 30.872 1.00 14.99 319 PHE B N 1
ATOM 8403 C CA . PHE B 1 318 ? -1.337 88.588 31.983 1.00 16.35 319 PHE B CA 1
ATOM 8404 C C . PHE B 1 318 ? -1.921 89.921 32.444 1.00 11.97 319 PHE B C 1
ATOM 8405 O O . PHE B 1 318 ? -1.498 90.985 31.983 1.00 12.13 319 PHE B O 1
ATOM 8413 N N . LEU B 1 319 ? -2.894 89.863 33.347 1.00 8.56 320 LEU B N 1
ATOM 8414 C CA . LEU B 1 319 ? -3.476 91.081 33.905 1.00 12.29 320 LEU B CA 1
ATOM 8415 C C . LEU B 1 319 ? -3.295 91.182 35.437 1.00 14.42 320 LEU B C 1
ATOM 8416 O O . LEU B 1 319 ? -3.903 90.430 36.219 1.00 14.63 320 LEU B O 1
ATOM 8421 N N . LEU B 1 320 ? -2.421 92.091 35.861 1.00 10.41 321 LEU B N 1
ATOM 8422 C CA . LEU B 1 320 ? -2.377 92.463 37.267 1.00 17.16 321 LEU B CA 1
ATOM 8423 C C . LEU B 1 320 ? -3.759 92.969 37.635 1.00 16.59 321 LEU B C 1
ATOM 8424 O O . LEU B 1 320 ? -4.156 94.063 37.222 1.00 10.97 321 LEU B O 1
ATOM 8429 N N . MET B 1 321 ? -4.497 92.139 38.365 1.00 10.62 322 MET B N 1
ATOM 8430 C CA . MET B 1 321 ? -5.858 92.446 38.769 1.00 9.28 322 MET B CA 1
ATOM 8431 C C . MET B 1 321 ? -5.864 93.277 40.048 1.00 10.04 322 MET B C 1
ATOM 8432 O O . MET B 1 321 ? -6.746 94.108 40.247 1.00 9.10 322 MET B O 1
ATOM 8437 N N . GLU B 1 322 ? -4.867 93.066 40.904 1.00 12.55 323 GLU B N 1
ATOM 8438 C CA . GLU B 1 322 ? -4.801 93.795 42.166 1.00 9.18 323 GLU B CA 1
ATOM 8439 C C . GLU B 1 322 ? -3.377 94.110 42.621 1.00 15.06 323 GLU B C 1
ATOM 8440 O O . GLU B 1 322 ? -2.475 93.262 42.584 1.00 14.79 323 GLU B O 1
ATOM 8446 N N . CYS B 1 323 ? -3.198 95.342 43.075 1.00 9.43 324 CYS B N 1
ATOM 8447 C CA . CYS B 1 323 ? -2.090 95.697 43.946 1.00 8.13 324 CYS B CA 1
ATOM 8448 C C . CYS B 1 323 ? -2.589 96.833 44.811 1.00 9.27 324 CYS B C 1
ATOM 8449 O O . CYS B 1 323 ? -3.660 97.369 44.555 1.00 6.93 324 CYS B O 1
ATOM 8452 N N . THR B 1 324 ? -1.838 97.190 45.848 1.00 19.09 325 THR B N 1
ATOM 8453 C CA . THR B 1 324 ? -2.195 98.376 46.612 1.00 15.36 325 THR B CA 1
ATOM 8454 C C . THR B 1 324 ? -1.321 99.542 46.170 1.00 15.64 325 THR B C 1
ATOM 8455 O O . THR B 1 324 ? -0.111 99.385 45.981 1.00 19.06 325 THR B O 1
ATOM 8459 N N . PRO B 1 325 ? -1.942 100.711 45.965 1.00 13.58 326 PRO B N 1
ATOM 8460 C CA . PRO B 1 325 ? -1.208 101.927 45.601 1.00 16.00 326 PRO B CA 1
ATOM 8461 C C . PRO B 1 325 ? -0.486 102.537 46.796 1.00 23.55 326 PRO B C 1
ATOM 8462 O O . PRO B 1 325 ? 0.219 103.542 46.641 1.00 15.80 326 PRO B O 1
ATOM 8466 N N . SER B 1 326 ? -0.673 101.950 47.976 1.00 9.18 327 SER B N 1
ATOM 8467 C CA . SER B 1 326 ? -0.007 102.464 49.169 1.00 14.41 327 SER B CA 1
ATOM 8468 C C . SER B 1 326 ? 0.349 101.348 50.159 1.00 10.19 327 SER B C 1
ATOM 8469 O O . SER B 1 326 ? 1.502 100.912 50.245 1.00 3.55 327 SER B O 1
ATOM 8472 N N . LEU B 1 327 ? -0.648 100.906 50.914 1.00 7.57 328 LEU B N 1
ATOM 8473 C CA . LEU B 1 327 ? -0.462 99.842 51.887 1.00 8.51 328 LEU B CA 1
ATOM 8474 C C . LEU B 1 327 ? -1.629 98.878 51.932 1.00 8.67 328 LEU B C 1
ATOM 8475 O O . LEU B 1 327 ? -2.675 99.116 51.322 1.00 8.92 328 LEU B O 1
ATOM 8480 N N . VAL B 1 328 ? -1.433 97.768 52.636 1.00 7.73 329 VAL B N 1
ATOM 8481 C CA . VAL B 1 328 ? -2.541 96.871 52.905 1.00 13.25 329 VAL B CA 1
ATOM 8482 C C . VAL B 1 328 ? -2.985 97.045 54.361 1.00 11.27 329 VAL B C 1
ATOM 8483 O O . VAL B 1 328 ? -2.495 97.919 55.081 1.00 5.95 329 VAL B O 1
ATOM 8487 N N . ASN B 1 329 ? -3.945 96.224 54.764 1.00 9.20 330 ASN B N 1
ATOM 8488 C CA . ASN B 1 329 ? -4.567 96.334 56.071 1.00 6.77 330 ASN B CA 1
ATOM 8489 C C . ASN B 1 329 ? -4.191 95.161 56.944 1.00 8.64 330 ASN B C 1
ATOM 8490 O O . ASN B 1 329 ? -4.338 95.224 58.153 1.00 9.42 330 ASN B O 1
ATOM 8495 N N . TRP B 1 330 ? -3.707 94.087 56.321 1.00 9.69 331 TRP B N 1
ATOM 8496 C CA . TRP B 1 330 ? -3.699 92.779 56.973 1.00 11.64 331 TRP B CA 1
ATOM 8497 C C . TRP B 1 330 ? -2.308 92.211 57.221 1.00 13.73 331 TRP B C 1
ATOM 8498 O O . TRP B 1 330 ? -2.185 91.056 57.650 1.00 17.31 331 TRP B O 1
ATOM 8509 N N . HIS B 1 331 ? -1.265 92.988 56.939 1.00 9.43 332 HIS B N 1
ATOM 8510 C CA . HIS B 1 331 ? 0.094 92.539 57.263 1.00 8.16 332 HIS B CA 1
ATOM 8511 C C . HIS B 1 331 ? 0.408 92.800 58.740 1.00 11.12 332 HIS B C 1
ATOM 8512 O O . HIS B 1 331 ? -0.274 93.585 59.398 1.00 10.49 332 HIS B O 1
ATOM 8519 N N . LYS B 1 332 ? 1.411 92.108 59.268 1.00 9.20 333 LYS B N 1
ATOM 8520 C CA A LYS B 1 332 ? 1.851 92.344 60.636 0.43 10.28 333 LYS B CA 1
ATOM 8521 C CA B LYS B 1 332 ? 1.848 92.340 60.633 0.57 10.22 333 LYS B CA 1
ATOM 8522 C C . LYS B 1 332 ? 2.271 93.806 60.772 1.00 17.45 333 LYS B C 1
ATOM 8523 O O . LYS B 1 332 ? 2.041 94.436 61.807 1.00 10.30 333 LYS B O 1
ATOM 8534 N N . VAL B 1 333 ? 2.882 94.340 59.711 1.00 6.66 334 VAL B N 1
ATOM 8535 C CA . VAL B 1 333 ? 3.282 95.742 59.663 1.00 8.80 334 VAL B CA 1
ATOM 8536 C C . VAL B 1 333 ? 2.759 96.402 58.383 1.00 10.22 334 VAL B C 1
ATOM 8537 O O . VAL B 1 333 ? 3.252 96.147 57.281 1.00 6.46 334 VAL B O 1
ATOM 8541 N N . ASN B 1 334 ? 1.753 97.253 58.523 1.00 10.37 335 ASN B N 1
ATOM 8542 C CA . ASN B 1 334 ? 1.136 97.850 57.343 1.00 9.29 335 ASN B CA 1
ATOM 8543 C C . ASN B 1 334 ? 1.810 99.178 57.004 1.00 6.83 335 ASN B C 1
ATOM 8544 O O . ASN B 1 334 ? 1.281 100.268 57.238 1.00 5.39 335 ASN B O 1
ATOM 8549 N N . LYS B 1 335 ? 3.013 99.032 56.464 1.00 4.19 336 LYS B N 1
ATOM 8550 C CA . LYS B 1 335 ? 3.862 100.129 56.039 1.00 8.72 336 LYS B CA 1
ATOM 8551 C C . LYS B 1 335 ? 3.547 100.493 54.605 1.00 3.90 336 LYS B C 1
ATOM 8552 O O . LYS B 1 335 ? 3.337 99.612 53.780 1.00 6.21 336 LYS B O 1
ATOM 8558 N N . ALA B 1 336 ? 3.526 101.783 54.300 1.00 9.18 337 ALA B N 1
ATOM 8559 C CA . ALA B 1 336 ? 3.152 102.247 52.962 1.00 6.73 337 ALA B CA 1
ATOM 8560 C C . ALA B 1 336 ? 4.350 102.362 52.044 1.00 9.04 337 ALA B C 1
ATOM 8561 O O . ALA B 1 336 ? 5.478 102.580 52.498 1.00 10.14 337 ALA B O 1
ATOM 8563 N N . LYS B 1 337 ? 4.088 102.210 50.748 1.00 8.41 338 LYS B N 1
ATOM 8564 C CA . LYS B 1 337 ? 5.069 102.505 49.714 1.00 7.98 338 LYS B CA 1
ATOM 8565 C C . LYS B 1 337 ? 5.643 103.907 49.890 1.00 8.81 338 LYS B C 1
ATOM 8566 O O . LYS B 1 337 ? 4.899 104.877 50.096 1.00 7.44 338 LYS B O 1
ATOM 8572 N N . ARG B 1 338 ? 6.968 103.995 49.806 1.00 5.38 339 ARG B N 1
ATOM 8573 C CA . ARG B 1 338 ? 7.684 105.268 49.802 1.00 8.11 339 ARG B CA 1
ATOM 8574 C C . ARG B 1 338 ? 7.525 105.959 48.459 1.00 7.60 339 ARG B C 1
ATOM 8575 O O . ARG B 1 338 ? 7.333 105.294 47.447 1.00 8.91 339 ARG B O 1
ATOM 8583 N N . PRO B 1 339 ? 7.612 107.296 48.441 1.00 10.51 340 PRO B N 1
ATOM 8584 C CA . PRO B 1 339 ? 7.574 108.035 47.173 1.00 7.34 340 PRO B CA 1
ATOM 8585 C C . PRO B 1 339 ? 8.442 107.380 46.096 1.00 6.52 340 PRO B C 1
ATOM 8586 O O . PRO B 1 339 ? 9.613 107.097 46.334 1.00 8.78 340 PRO B O 1
ATOM 8590 N N . GLY B 1 340 ? 7.848 107.108 44.939 1.00 9.05 341 GLY B N 1
ATOM 8591 C CA . GLY B 1 340 ? 8.559 106.497 43.831 1.00 5.95 341 GLY B CA 1
ATOM 8592 C C . GLY B 1 340 ? 8.361 104.991 43.725 1.00 10.02 341 GLY B C 1
ATOM 8593 O O . GLY B 1 340 ? 8.453 104.430 42.628 1.00 13.06 341 GLY B O 1
ATOM 8594 N N . MET B 1 341 ? 8.084 104.336 44.853 1.00 8.88 342 MET B N 1
ATOM 8595 C CA . MET B 1 341 ? 7.989 102.875 44.890 1.00 7.07 342 MET B CA 1
ATOM 8596 C C . MET B 1 341 ? 6.756 102.364 44.170 1.00 7.08 342 MET B C 1
ATOM 8597 O O . MET B 1 341 ? 6.795 101.290 43.568 1.00 8.57 342 MET B O 1
ATOM 8602 N N . HIS B 1 342 ? 5.668 103.124 44.205 1.00 4.38 343 HIS B N 1
ATOM 8603 C CA . HIS B 1 342 ? 4.484 102.675 43.501 1.00 4.78 343 HIS B CA 1
ATOM 8604 C C . HIS B 1 342 ? 4.721 102.677 41.987 1.00 7.14 343 HIS B C 1
ATOM 8605 O O . HIS B 1 342 ? 4.373 101.713 41.293 1.00 9.33 343 HIS B O 1
ATOM 8612 N N . PHE B 1 343 ? 5.330 103.751 41.482 1.00 7.21 344 PHE B N 1
ATOM 8613 C CA . PHE B 1 343 ? 5.616 103.854 40.061 1.00 5.78 344 PHE B CA 1
ATOM 8614 C C . PHE B 1 343 ? 6.538 102.707 39.655 1.00 6.04 344 PHE B C 1
ATOM 8615 O O . PHE B 1 343 ? 6.264 101.979 38.693 1.00 3.45 344 PHE B O 1
ATOM 8623 N N . LEU B 1 344 ? 7.614 102.542 40.418 1.00 8.76 345 LEU B N 1
ATOM 8624 C CA . LEU B 1 344 ? 8.587 101.483 40.180 1.00 6.47 345 LEU B CA 1
ATOM 8625 C C . LEU B 1 344 ? 7.896 100.104 40.111 1.00 7.21 345 LEU B C 1
ATOM 8626 O O . LEU B 1 344 ? 8.020 99.389 39.116 1.00 6.33 345 LEU B O 1
ATOM 8631 N N . SER B 1 345 ? 7.125 99.763 41.139 1.00 4.75 346 SER B N 1
ATOM 8632 C CA . SER B 1 345 ? 6.475 98.453 41.192 1.00 10.48 346 SER B CA 1
ATOM 8633 C C . SER B 1 345 ? 5.534 98.253 39.987 1.00 8.84 346 SER B C 1
ATOM 8634 O O . SER B 1 345 ? 5.507 97.168 39.363 1.00 9.25 346 SER B O 1
ATOM 8637 N N . SER B 1 346 ? 4.798 99.309 39.636 1.00 4.54 347 SER B N 1
ATOM 8638 C CA . SER B 1 346 ? 3.895 99.242 38.485 1.00 4.86 347 SER B CA 1
ATOM 8639 C C . SER B 1 346 ? 4.610 98.981 37.157 1.00 5.18 347 SER B C 1
ATOM 8640 O O . SER B 1 346 ? 4.243 98.067 36.392 1.00 6.45 347 SER B O 1
ATOM 8643 N N . MET B 1 347 ? 5.633 99.789 36.895 1.00 5.26 348 MET B N 1
ATOM 8644 C CA . MET B 1 347 ? 6.489 99.584 35.738 1.00 9.73 348 MET B CA 1
ATOM 8645 C C . MET B 1 347 ? 7.010 98.152 35.716 1.00 10.90 348 MET B C 1
ATOM 8646 O O . MET B 1 347 ? 7.035 97.525 34.657 1.00 7.20 348 MET B O 1
ATOM 8651 N N . GLN B 1 348 ? 7.398 97.624 36.880 1.00 6.05 349 GLN B N 1
ATOM 8652 C CA . GLN B 1 348 ? 7.897 96.251 36.923 1.00 4.17 349 GLN B CA 1
ATOM 8653 C C . GLN B 1 348 ? 6.821 95.237 36.510 1.00 6.31 349 GLN B C 1
ATOM 8654 O O . GLN B 1 348 ? 7.119 94.276 35.799 1.00 2.86 349 GLN B O 1
ATOM 8660 N N . MET B 1 349 ? 5.582 95.435 36.961 1.00 4.70 350 MET B N 1
ATOM 8661 C CA . MET B 1 349 ? 4.483 94.602 36.448 1.00 5.71 350 MET B CA 1
ATOM 8662 C C . MET B 1 349 ? 4.386 94.675 34.918 1.00 8.47 350 MET B C 1
ATOM 8663 O O . MET B 1 349 ? 4.329 93.630 34.256 1.00 4.59 350 MET B O 1
ATOM 8668 N N . ILE B 1 350 ? 4.391 95.882 34.343 1.00 3.65 351 ILE B N 1
ATOM 8669 C CA . ILE B 1 350 ? 4.347 95.928 32.879 1.00 4.77 351 ILE B CA 1
ATOM 8670 C C . ILE B 1 350 ? 5.521 95.139 32.252 1.00 7.78 351 ILE B C 1
ATOM 8671 O O . ILE B 1 350 ? 5.327 94.326 31.341 1.00 5.80 351 ILE B O 1
ATOM 8676 N N . ALA B 1 351 ? 6.728 95.387 32.760 1.00 5.88 352 ALA B N 1
ATOM 8677 C CA . ALA B 1 351 ? 7.962 94.769 32.274 1.00 3.55 352 ALA B CA 1
ATOM 8678 C C . ALA B 1 351 ? 7.948 93.240 32.212 1.00 5.58 352 ALA B C 1
ATOM 8679 O O . ALA B 1 351 ? 8.600 92.648 31.354 1.00 5.41 352 ALA B O 1
ATOM 8681 N N . HIS B 1 352 ? 7.246 92.592 33.133 1.00 8.15 353 HIS B N 1
ATOM 8682 C CA . HIS B 1 352 ? 7.232 91.131 33.130 1.00 6.26 353 HIS B CA 1
ATOM 8683 C C . HIS B 1 352 ? 5.995 90.570 32.417 1.00 8.84 353 HIS B C 1
ATOM 8684 O O . HIS B 1 352 ? 5.736 89.366 32.464 1.00 12.08 353 HIS B O 1
ATOM 8691 N N . GLY B 1 353 ? 5.248 91.439 31.736 1.00 3.62 354 GLY B N 1
ATOM 8692 C CA . GLY B 1 353 ? 4.223 90.976 30.825 1.00 7.37 354 GLY B CA 1
ATOM 8693 C C . GLY B 1 353 ? 2.778 91.351 31.103 1.00 12.09 354 GLY B C 1
ATOM 8694 O O . GLY B 1 353 ? 1.889 90.878 30.394 1.00 8.08 354 GLY B O 1
ATOM 8695 N N . SER B 1 354 ? 2.534 92.192 32.106 1.00 4.62 355 SER B N 1
ATOM 8696 C CA . SER B 1 354 ? 1.171 92.617 32.422 1.00 8.55 355 SER B CA 1
ATOM 8697 C C . SER B 1 354 ? 0.633 93.695 31.480 1.00 10.29 355 SER B C 1
ATOM 8698 O O . SER B 1 354 ? 1.334 94.655 31.163 1.00 7.30 355 SER B O 1
ATOM 8701 N N . ASP B 1 355 ? -0.619 93.552 31.057 1.00 5.68 356 ASP B N 1
ATOM 8702 C CA . ASP B 1 355 ? -1.254 94.589 30.250 1.00 5.71 356 ASP B CA 1
ATOM 8703 C C . ASP B 1 355 ? -2.217 95.407 31.091 1.00 12.85 356 ASP B C 1
ATOM 8704 O O . ASP B 1 355 ? -3.144 96.038 30.566 1.00 6.34 356 ASP B O 1
ATOM 8709 N N . SER B 1 356 ? -1.983 95.415 32.402 1.00 6.27 357 SER B N 1
ATOM 8710 C CA . SER B 1 356 ? -2.804 96.228 33.285 1.00 9.87 357 SER B CA 1
ATOM 8711 C C . SER B 1 356 ? -2.096 96.633 34.573 1.00 9.27 357 SER B C 1
ATOM 8712 O O . SER B 1 356 ? -1.218 95.929 35.063 1.00 8.74 357 SER B O 1
ATOM 8715 N N . ILE B 1 357 ? -2.504 97.778 35.107 1.00 6.16 358 ILE B N 1
ATOM 8716 C CA . ILE B 1 357 ? -2.273 98.132 36.498 1.00 5.64 358 ILE B CA 1
ATOM 8717 C C . ILE B 1 357 ? -3.621 98.369 37.195 1.00 6.26 358 ILE B C 1
ATOM 8718 O O . ILE B 1 357 ? -4.274 99.430 37.028 1.00 5.81 358 ILE B O 1
ATOM 8723 N N . LEU B 1 358 ? -4.054 97.357 37.946 1.00 6.06 359 LEU B N 1
ATOM 8724 C CA . LEU B 1 358 ? -5.314 97.437 38.687 1.00 8.12 359 LEU B CA 1
ATOM 8725 C C . LEU B 1 358 ? -5.069 97.327 40.201 1.00 10.59 359 LEU B C 1
ATOM 8726 O O . LEU B 1 358 ? -4.181 96.596 40.660 1.00 6.53 359 LEU B O 1
ATOM 8731 N N . TYR B 1 359 ? -5.857 98.089 40.958 1.00 8.07 360 TYR B N 1
ATOM 8732 C CA . TYR B 1 359 ? -5.700 98.242 42.402 1.00 6.27 360 TYR B CA 1
ATOM 8733 C C . TYR B 1 359 ? -6.844 97.613 43.169 1.00 8.12 360 TYR B C 1
ATOM 8734 O O . TYR B 1 359 ? -8.002 97.653 42.744 1.00 7.51 360 TYR B O 1
ATOM 8743 N N . PHE B 1 360 ? -6.531 97.038 44.315 1.00 9.42 361 PHE B N 1
ATOM 8744 C CA . PHE B 1 360 ? -7.508 97.118 45.374 1.00 12.99 361 PHE B CA 1
ATOM 8745 C C . PHE B 1 360 ? -6.987 98.237 46.273 1.00 12.68 361 PHE B C 1
ATOM 8746 O O . PHE B 1 360 ? -5.962 98.071 46.939 1.00 15.54 361 PHE B O 1
ATOM 8754 N N . GLN B 1 361 ? -7.675 99.371 46.325 1.00 8.75 362 GLN B N 1
ATOM 8755 C CA . GLN B 1 361 ? -9.068 99.554 45.920 1.00 8.53 362 GLN B CA 1
ATOM 8756 C C . GLN B 1 361 ? -9.252 100.973 45.326 1.00 8.73 362 GLN B C 1
ATOM 8757 O O . GLN B 1 361 ? -8.341 101.789 45.390 1.00 5.36 362 GLN B O 1
ATOM 8763 N N . TRP B 1 362 ? -10.413 101.295 44.772 1.00 10.42 363 TRP B N 1
ATOM 8764 C CA . TRP B 1 362 ? -10.615 102.660 44.293 1.00 2.97 363 TRP B CA 1
ATOM 8765 C C . TRP B 1 362 ? -10.771 103.674 45.432 1.00 7.05 363 TRP B C 1
ATOM 8766 O O . TRP B 1 362 ? -10.091 104.688 45.477 1.00 5.37 363 TRP B O 1
ATOM 8777 N N . ARG B 1 363 ? -11.714 103.415 46.327 1.00 13.80 364 ARG B N 1
ATOM 8778 C CA . ARG B 1 363 ? -11.987 104.324 47.431 1.00 8.47 364 ARG B CA 1
ATOM 8779 C C . ARG B 1 363 ? -12.124 103.514 48.712 1.00 11.30 364 ARG B C 1
ATOM 8780 O O . ARG B 1 363 ? -12.950 102.603 48.784 1.00 9.31 364 ARG B O 1
ATOM 8788 N N . LYS B 1 364 ? -11.305 103.847 49.705 1.00 6.18 365 LYS B N 1
ATOM 8789 C CA . LYS B 1 364 ? -11.311 103.155 50.984 1.00 5.13 365 LYS B CA 1
ATOM 8790 C C . LYS B 1 364 ? -12.706 103.028 51.548 1.00 10.94 365 LYS B C 1
ATOM 8791 O O . LYS B 1 364 ? -13.455 104.016 51.619 1.00 7.37 365 LYS B O 1
ATOM 8797 N N . SER B 1 365 ? -13.058 101.805 51.935 1.00 9.38 366 SER B N 1
ATOM 8798 C CA A SER B 1 365 ? -14.325 101.569 52.607 0.49 8.17 366 SER B CA 1
ATOM 8799 C CA B SER B 1 365 ? -14.316 101.551 52.621 0.51 8.16 366 SER B CA 1
ATOM 8800 C C . SER B 1 365 ? -14.338 102.336 53.926 1.00 13.16 366 SER B C 1
ATOM 8801 O O . SER B 1 365 ? -13.330 102.410 54.627 1.00 6.61 366 SER B O 1
ATOM 8806 N N . ARG B 1 366 ? -15.477 102.931 54.258 1.00 15.97 367 ARG B N 1
ATOM 8807 C CA . ARG B 1 366 ? -15.510 103.779 55.441 1.00 14.27 367 ARG B CA 1
ATOM 8808 C C . ARG B 1 366 ? -15.431 102.954 56.725 1.00 15.92 367 ARG B C 1
ATOM 8809 O O . ARG B 1 366 ? -14.899 103.407 57.745 1.00 7.75 367 ARG B O 1
ATOM 8817 N N . GLY B 1 367 ? -15.959 101.738 56.675 1.00 11.87 368 GLY B N 1
ATOM 8818 C CA . GLY B 1 367 ? -15.890 100.856 57.824 1.00 11.72 368 GLY B CA 1
ATOM 8819 C C . GLY B 1 367 ? -15.568 99.427 57.447 1.00 14.23 368 GLY B C 1
ATOM 8820 O O . GLY B 1 367 ? -15.300 99.124 56.267 1.00 7.29 368 GLY B O 1
ATOM 8821 N N . SER B 1 368 ? -15.577 98.572 58.471 1.00 11.06 369 SER B N 1
ATOM 8822 C CA . SER B 1 368 ? -15.394 97.129 58.338 1.00 7.50 369 SER B CA 1
ATOM 8823 C C . SER B 1 368 ? -13.917 96.769 58.047 1.00 12.34 369 SER B C 1
ATOM 8824 O O . SER B 1 368 ? -13.020 97.630 58.084 1.00 11.66 369 SER B O 1
ATOM 8827 N N . PHE B 1 369 ? -13.689 95.500 57.727 1.00 14.97 370 PHE B N 1
ATOM 8828 C CA . PHE B 1 369 ? -12.366 94.882 57.817 1.00 11.07 370 PHE B CA 1
ATOM 8829 C C . PHE B 1 369 ? -11.249 95.571 57.037 1.00 8.95 370 PHE B C 1
ATOM 8830 O O . PHE B 1 369 ? -10.093 95.523 57.453 1.00 8.02 370 PHE B O 1
ATOM 8838 N N . GLU B 1 370 ? -11.573 96.201 55.911 1.00 10.88 371 GLU B N 1
ATOM 8839 C CA . GLU B 1 370 ? -10.525 96.766 55.073 1.00 5.62 371 GLU B CA 1
ATOM 8840 C C . GLU B 1 370 ? -10.612 98.280 54.943 1.00 6.40 371 GLU B C 1
ATOM 8841 O O . GLU B 1 370 ? -10.104 98.848 53.984 1.00 8.76 371 GLU B O 1
ATOM 8847 N N . LYS B 1 371 ? -11.224 98.937 55.921 1.00 6.43 372 LYS B N 1
ATOM 8848 C CA . LYS B 1 371 ? -11.300 100.396 55.907 1.00 7.38 372 LYS B CA 1
ATOM 8849 C C . LYS B 1 371 ? -9.920 101.089 55.902 1.00 12.02 372 LYS B C 1
ATOM 8850 O O . LYS B 1 371 ? -9.818 102.245 55.480 1.00 7.18 372 LYS B O 1
ATOM 8856 N N . PHE B 1 372 ? -8.864 100.404 56.346 1.00 5.35 373 PHE B N 1
ATOM 8857 C CA . PHE B 1 372 ? -7.522 100.996 56.278 1.00 4.68 373 PHE B CA 1
ATOM 8858 C C . PHE B 1 372 ? -6.633 100.332 55.223 1.00 7.83 373 PHE B C 1
ATOM 8859 O O . PHE B 1 372 ? -5.423 100.580 55.176 1.00 5.64 373 PHE B O 1
ATOM 8867 N N . HIS B 1 373 ? -7.235 99.507 54.366 1.00 5.57 374 HIS B N 1
ATOM 8868 C CA . HIS B 1 373 ? -6.532 99.022 53.184 1.00 7.16 374 HIS B CA 1
ATOM 8869 C C . HIS B 1 373 ? -6.317 100.194 52.246 1.00 4.38 374 HIS B C 1
ATOM 8870 O O . HIS B 1 373 ? -7.159 101.075 52.154 1.00 3.08 374 HIS B O 1
ATOM 8877 N N . GLY B 1 374 ? -5.194 100.193 51.540 1.00 4.99 375 GLY B N 1
ATOM 8878 C CA . GLY B 1 374 ? -4.873 101.290 50.656 1.00 4.96 375 GLY B CA 1
ATOM 8879 C C . GLY B 1 374 ? -5.877 101.408 49.533 1.00 7.54 375 GLY B C 1
ATOM 8880 O O . GLY B 1 374 ? -6.535 100.429 49.174 1.00 7.96 375 GLY B O 1
ATOM 8881 N N . ALA B 1 375 ? -6.004 102.614 48.993 1.00 3.90 376 ALA B N 1
ATOM 8882 C CA . ALA B 1 375 ? -6.838 102.862 47.825 1.00 5.55 376 ALA B CA 1
ATOM 8883 C C . ALA B 1 375 ? -6.367 104.116 47.110 1.00 6.91 376 ALA B C 1
ATOM 8884 O O . ALA B 1 375 ? -5.588 104.889 47.659 1.00 4.26 376 ALA B O 1
ATOM 8886 N N . VAL B 1 376 ? -6.849 104.325 45.892 1.00 4.85 377 VAL B N 1
ATOM 8887 C CA . VAL B 1 376 ? -6.563 105.562 45.196 1.00 6.73 377 VAL B CA 1
ATOM 8888 C C . VAL B 1 376 ? -7.071 106.762 46.001 1.00 7.22 377 VAL B C 1
ATOM 8889 O O . VAL B 1 376 ? -6.377 107.776 46.130 1.00 7.73 377 VAL B O 1
ATOM 8893 N N . VAL B 1 377 ? -8.261 106.635 46.571 1.00 4.77 378 VAL B N 1
ATOM 8894 C CA . VAL B 1 377 ? -8.880 107.759 47.262 1.00 5.52 378 VAL B CA 1
ATOM 8895 C C . VAL B 1 377 ? -9.024 107.460 48.740 1.00 6.18 378 VAL B C 1
ATOM 8896 O O . VAL B 1 377 ? -9.736 106.527 49.119 1.00 11.80 378 VAL B O 1
ATOM 8900 N N . ASP B 1 378 ? -8.340 108.253 49.567 1.00 9.59 379 ASP B N 1
ATOM 8901 C CA . ASP B 1 378 ? -8.369 108.105 51.023 1.00 7.48 379 ASP B CA 1
ATOM 8902 C C . ASP B 1 378 ? -9.714 108.542 51.609 1.00 10.89 379 ASP B C 1
ATOM 8903 O O . ASP B 1 378 ? -10.618 108.968 50.884 1.00 11.08 379 ASP B O 1
ATOM 8908 N N . HIS B 1 379 ? -9.848 108.426 52.928 1.00 11.87 380 HIS B N 1
ATOM 8909 C CA . HIS B 1 379 ? -11.039 108.899 53.618 1.00 14.00 380 HIS B CA 1
ATOM 8910 C C . HIS B 1 379 ? -11.199 110.413 53.467 1.00 15.17 380 HIS B C 1
ATOM 8911 O O . HIS B 1 379 ? -12.312 110.944 53.593 1.00 7.95 380 HIS B O 1
ATOM 8918 N N . ASP B 1 380 ? -10.086 111.094 53.188 1.00 9.07 381 ASP B N 1
ATOM 8919 C CA . ASP B 1 380 ? -10.077 112.550 53.146 1.00 13.54 381 ASP B CA 1
ATOM 8920 C C . ASP B 1 380 ? -10.643 113.079 51.839 1.00 10.03 381 ASP B C 1
ATOM 8921 O O . ASP B 1 380 ? -10.922 114.272 51.723 1.00 12.04 381 ASP B O 1
ATOM 8926 N N . ASN B 1 381 ? -10.785 112.189 50.858 1.00 9.33 382 ASN B N 1
ATOM 8927 C CA . ASN B 1 381 ? -11.387 112.535 49.574 1.00 7.25 382 ASN B CA 1
ATOM 8928 C C . ASN B 1 381 ? -10.566 113.594 48.852 1.00 8.67 382 ASN B C 1
ATOM 8929 O O . ASN B 1 381 ? -11.103 114.406 48.098 1.00 5.08 382 ASN B O 1
ATOM 8934 N N . ARG B 1 382 ? -9.259 113.578 49.094 1.00 6.65 383 ARG B N 1
ATOM 8935 C CA . ARG B 1 382 ? -8.347 114.571 48.536 1.00 5.43 383 ARG B CA 1
ATOM 8936 C C . ARG B 1 382 ? -7.638 114.085 47.288 1.00 8.27 383 ARG B C 1
ATOM 8937 O O . ARG B 1 382 ? -7.339 112.892 47.157 1.00 9.85 383 ARG B O 1
ATOM 8945 N N . THR B 1 383 ? -7.376 115.010 46.367 1.00 6.31 384 THR B N 1
ATOM 8946 C CA . THR B 1 383 ? -6.425 114.747 45.298 1.00 11.08 384 THR B CA 1
ATOM 8947 C C . THR B 1 383 ? -5.042 115.154 45.798 1.00 7.36 384 THR B C 1
ATOM 8948 O O . THR B 1 383 ? -4.033 114.656 45.327 1.00 8.04 384 THR B O 1
ATOM 8952 N N . ASP B 1 384 ? -5.027 116.067 46.765 1.00 15.92 385 ASP B N 1
ATOM 8953 C CA . ASP B 1 384 ? -3.805 116.560 47.399 1.00 21.35 385 ASP B CA 1
ATOM 8954 C C . ASP B 1 384 ? -3.229 115.491 48.322 1.00 16.17 385 ASP B C 1
ATOM 8955 O O . ASP B 1 384 ? -3.248 115.623 49.550 1.00 19.13 385 ASP B O 1
ATOM 8960 N N . SER B 1 385 ? -2.720 114.431 47.708 1.00 12.24 386 SER B N 1
ATOM 8961 C CA . SER B 1 385 ? -2.334 113.212 48.409 1.00 7.46 386 SER B CA 1
ATOM 8962 C C . SER B 1 385 ? -1.235 112.545 47.617 1.00 7.51 386 SER B C 1
ATOM 8963 O O . SER B 1 385 ? -1.335 112.440 46.389 1.00 7.34 386 SER B O 1
ATOM 8966 N N . ARG B 1 386 ? -0.184 112.095 48.291 1.00 5.30 387 ARG B N 1
ATOM 8967 C CA . ARG B 1 386 ? 0.947 111.566 47.547 1.00 6.20 387 ARG B CA 1
ATOM 8968 C C . ARG B 1 386 ? 0.569 110.262 46.837 1.00 11.29 387 ARG B C 1
ATOM 8969 O O . ARG B 1 386 ? 1.092 109.959 45.751 1.00 11.60 387 ARG B O 1
ATOM 8977 N N . VAL B 1 387 ? -0.373 109.527 47.433 1.00 9.41 388 VAL B N 1
ATOM 8978 C CA . VAL B 1 387 ? -0.853 108.270 46.876 1.00 7.76 388 VAL B CA 1
ATOM 8979 C C . VAL B 1 387 ? -1.642 108.555 45.594 1.00 9.99 388 VAL B C 1
ATOM 8980 O O . VAL B 1 387 ? -1.383 107.959 44.538 1.00 8.09 388 VAL B O 1
ATOM 8984 N N . PHE B 1 388 ? -2.586 109.488 45.680 1.00 5.04 389 PHE B N 1
ATOM 8985 C CA . PHE B 1 388 ? -3.363 109.859 44.503 1.00 9.47 389 PHE B CA 1
ATOM 8986 C C . PHE B 1 388 ? -2.475 110.398 43.373 1.00 9.40 389 PHE B C 1
ATOM 8987 O O . PHE B 1 388 ? -2.661 110.075 42.193 1.00 6.95 389 PHE B O 1
ATOM 8995 N N . GLN B 1 389 ? -1.515 111.228 43.736 1.00 5.12 390 GLN B N 1
ATOM 8996 C CA . GLN B 1 389 ? -0.674 111.844 42.737 1.00 7.39 390 GLN B CA 1
ATOM 8997 C C . GLN B 1 389 ? 0.186 110.789 42.061 1.00 10.63 390 GLN B C 1
ATOM 8998 O O . GLN B 1 389 ? 0.366 110.819 40.843 1.00 8.67 390 GLN B O 1
ATOM 9004 N N . GLU B 1 390 ? 0.694 109.829 42.833 1.00 7.62 391 GLU B N 1
ATOM 9005 C CA . GLU B 1 390 ? 1.586 108.860 42.217 1.00 11.68 391 GLU B CA 1
ATOM 9006 C C . GLU B 1 390 ? 0.796 107.864 41.353 1.00 11.37 391 GLU B C 1
ATOM 9007 O O . GLU B 1 390 ? 1.294 107.389 40.302 1.00 5.95 391 GLU B O 1
ATOM 9013 N N . VAL B 1 391 ? -0.431 107.564 41.790 1.00 5.54 392 VAL B N 1
ATOM 9014 C CA . VAL B 1 391 ? -1.382 106.844 40.949 1.00 6.48 392 VAL B CA 1
ATOM 9015 C C . VAL B 1 391 ? -1.604 107.585 39.613 1.00 6.11 392 VAL B C 1
ATOM 9016 O O . VAL B 1 391 ? -1.507 106.988 38.536 1.00 8.06 392 VAL B O 1
ATOM 9020 N N . ALA B 1 392 ? -1.863 108.889 39.683 1.00 4.15 393 ALA B N 1
ATOM 9021 C CA . ALA B 1 392 ? -2.008 109.700 38.471 1.00 7.46 393 ALA B CA 1
ATOM 9022 C C . ALA B 1 392 ? -0.756 109.666 37.576 1.00 8.13 393 ALA B C 1
ATOM 9023 O O . ALA B 1 392 ? -0.871 109.615 36.355 1.00 8.79 393 ALA B O 1
ATOM 9025 N N . GLU B 1 393 ? 0.431 109.678 38.175 1.00 9.82 394 GLU B N 1
ATOM 9026 C CA . GLU B 1 393 ? 1.674 109.606 37.396 1.00 11.35 394 GLU B CA 1
ATOM 9027 C C . GLU B 1 393 ? 1.836 108.268 36.668 1.00 11.59 394 GLU B C 1
ATOM 9028 O O . GLU B 1 393 ? 2.198 108.230 35.473 1.00 11.12 394 GLU B O 1
ATOM 9034 N N . VAL B 1 394 ? 1.559 107.174 37.377 1.00 9.93 395 VAL B N 1
ATOM 9035 C CA . VAL B 1 394 ? 1.513 105.872 36.716 1.00 6.92 395 VAL B CA 1
ATOM 9036 C C . VAL B 1 394 ? 0.511 105.905 35.554 1.00 5.87 395 VAL B C 1
ATOM 9037 O O . VAL B 1 394 ? 0.836 105.459 34.460 1.00 5.01 395 VAL B O 1
ATOM 9041 N N . GLY B 1 395 ? -0.698 106.428 35.786 1.00 4.72 396 GLY B N 1
ATOM 9042 C CA . GLY B 1 395 ? -1.707 106.495 34.724 1.00 6.16 396 GLY B CA 1
ATOM 9043 C C . GLY B 1 395 ? -1.268 107.273 33.485 1.00 10.22 396 GLY B C 1
ATOM 9044 O O . GLY B 1 395 ? -1.477 106.855 32.327 1.00 9.12 396 GLY B O 1
ATOM 9045 N N . LYS B 1 396 ? -0.630 108.417 33.728 1.00 9.75 397 LYS B N 1
ATOM 9046 C CA . LYS B 1 396 ? -0.127 109.224 32.629 1.00 11.69 397 LYS B CA 1
ATOM 9047 C C . LYS B 1 396 ? 0.924 108.447 31.868 1.00 10.91 397 LYS B C 1
ATOM 9048 O O . LYS B 1 396 ? 0.967 108.495 30.639 1.00 16.22 397 LYS B O 1
ATOM 9054 N N . ALA B 1 397 ? 1.770 107.731 32.600 1.00 8.05 398 ALA B N 1
ATOM 9055 C CA . ALA B 1 397 ? 2.795 106.931 31.956 1.00 7.64 398 ALA B CA 1
ATOM 9056 C C . ALA B 1 397 ? 2.183 105.835 31.071 1.00 19.49 398 ALA B C 1
ATOM 9057 O O . ALA B 1 397 ? 2.563 105.681 29.899 1.00 11.39 398 ALA B O 1
ATOM 9059 N N . LEU B 1 398 ? 1.245 105.075 31.641 1.00 9.35 399 LEU B N 1
ATOM 9060 C CA . LEU B 1 398 ? 0.596 103.985 30.927 1.00 10.21 399 LEU B CA 1
ATOM 9061 C C . LEU B 1 398 ? -0.035 104.503 29.648 1.00 16.26 399 LEU B C 1
ATOM 9062 O O . LEU B 1 398 ? 0.083 103.858 28.600 1.00 12.29 399 LEU B O 1
ATOM 9067 N N . LYS B 1 399 ? -0.687 105.669 29.721 1.00 8.48 400 LYS B N 1
ATOM 9068 C CA . LYS B 1 399 ? -1.281 106.241 28.510 1.00 10.12 400 LYS B CA 1
ATOM 9069 C C . LYS B 1 399 ? -0.294 106.341 27.335 1.00 15.69 400 LYS B C 1
ATOM 9070 O O . LYS B 1 399 ? -0.703 106.331 26.177 1.00 12.97 400 LYS B O 1
ATOM 9076 N N . LYS B 1 400 ? 1.001 106.387 27.633 1.00 12.88 401 LYS B N 1
ATOM 9077 C CA . LYS B 1 400 ? 2.022 106.513 26.604 1.00 9.95 401 LYS B CA 1
ATOM 9078 C C . LYS B 1 400 ? 2.616 105.163 26.212 1.00 16.14 401 LYS B C 1
ATOM 9079 O O . LYS B 1 400 ? 3.552 105.090 25.411 1.00 7.77 401 LYS B O 1
ATOM 9085 N N . MET B 1 401 ? 2.065 104.092 26.766 1.00 15.41 402 MET B N 1
ATOM 9086 C CA . MET B 1 401 ? 2.681 102.782 26.619 1.00 10.88 402 MET B CA 1
ATOM 9087 C C . MET B 1 401 ? 1.795 101.776 25.883 1.00 16.10 402 MET B C 1
ATOM 9088 O O . MET B 1 401 ? 2.002 100.565 25.991 1.00 19.16 402 MET B O 1
ATOM 9093 N N . SER B 1 402 ? 0.822 102.275 25.127 1.00 9.52 403 SER B N 1
ATOM 9094 C CA . SER B 1 402 ? -0.149 101.404 24.469 1.00 17.58 403 SER B CA 1
ATOM 9095 C C . SER B 1 402 ? 0.490 100.445 23.440 1.00 14.05 403 SER B C 1
ATOM 9096 O O . SER B 1 402 ? -0.026 99.353 23.194 1.00 20.63 403 SER B O 1
ATOM 9099 N N . GLY B 1 403 ? 1.621 100.835 22.864 1.00 11.04 404 GLY B N 1
ATOM 9100 C CA . GLY B 1 403 ? 2.366 99.945 21.988 1.00 8.45 404 GLY B CA 1
ATOM 9101 C C . GLY B 1 403 ? 2.842 98.667 22.659 1.00 14.18 404 GLY B C 1
ATOM 9102 O O . GLY B 1 403 ? 3.147 97.685 21.989 1.00 10.31 404 GLY B O 1
ATOM 9103 N N . ILE B 1 404 ? 2.909 98.669 23.986 1.00 15.72 405 ILE B N 1
ATOM 9104 C CA . ILE B 1 404 ? 3.398 97.505 24.720 1.00 15.38 405 ILE B CA 1
ATOM 9105 C C . ILE B 1 404 ? 2.282 96.463 24.917 1.00 10.91 405 ILE B C 1
ATOM 9106 O O . ILE B 1 404 ? 2.550 95.264 25.070 1.00 8.51 405 ILE B O 1
ATOM 9111 N N . VAL B 1 405 ? 1.032 96.922 24.877 1.00 8.75 406 VAL B N 1
ATOM 9112 C CA . VAL B 1 405 ? -0.118 96.020 24.992 1.00 12.23 406 VAL B CA 1
ATOM 9113 C C . VAL B 1 405 ? -0.072 94.866 23.989 1.00 15.93 406 VAL B C 1
ATOM 9114 O O . VAL B 1 405 ? 0.130 95.080 22.792 1.00 13.32 406 VAL B O 1
ATOM 9118 N N . GLY B 1 406 ? -0.250 93.644 24.487 1.00 15.29 407 GLY B N 1
ATOM 9119 C CA . GLY B 1 406 ? -0.298 92.467 23.638 1.00 14.42 407 GLY B CA 1
ATOM 9120 C C . GLY B 1 406 ? 1.071 91.920 23.253 1.00 14.94 407 GLY B C 1
ATOM 9121 O O . GLY B 1 406 ? 1.165 90.848 22.654 1.00 10.51 407 GLY B O 1
ATOM 9122 N N . THR B 1 407 ? 2.134 92.647 23.591 1.00 10.11 408 THR B N 1
ATOM 9123 C CA . THR B 1 407 ? 3.467 92.188 23.233 1.00 8.66 408 THR B CA 1
ATOM 9124 C C . THR B 1 407 ? 3.911 91.044 24.136 1.00 14.59 408 THR B C 1
ATOM 9125 O O . THR B 1 407 ? 3.553 90.974 25.315 1.00 8.01 408 THR B O 1
ATOM 9129 N N . ASN B 1 408 ? 4.715 90.157 23.565 1.00 12.24 409 ASN B N 1
ATOM 9130 C CA . ASN B 1 408 ? 5.206 89.005 24.285 1.00 7.44 409 ASN B CA 1
ATOM 9131 C C . ASN B 1 408 ? 6.666 89.187 24.637 1.00 10.20 409 ASN B C 1
ATOM 9132 O O . ASN B 1 408 ? 7.198 90.291 24.506 1.00 9.01 409 ASN B O 1
ATOM 9137 N N . ARG B 1 409 ? 7.294 88.130 25.137 1.00 15.00 410 ARG B N 1
ATOM 9138 C CA . ARG B 1 409 ? 8.695 88.186 25.568 1.00 10.34 410 ARG B CA 1
ATOM 9139 C C . ARG B 1 409 ? 9.275 86.797 25.768 1.00 8.03 410 ARG B C 1
ATOM 9140 O O . ARG B 1 409 ? 9.397 86.332 26.901 1.00 11.29 410 ARG B O 1
ATOM 9148 N N . PRO B 1 410 ? 9.664 86.146 24.661 1.00 9.55 411 PRO B N 1
ATOM 9149 C CA . PRO B 1 410 ? 10.135 84.758 24.652 1.00 9.78 411 PRO B CA 1
ATOM 9150 C C . PRO B 1 410 ? 11.379 84.601 25.501 1.00 13.50 411 PRO B C 1
ATOM 9151 O O . PRO B 1 410 ? 12.146 85.550 25.697 1.00 9.11 411 PRO B O 1
ATOM 9155 N N . ALA B 1 411 ? 11.579 83.398 26.008 1.00 12.44 412 ALA B N 1
ATOM 9156 C CA . ALA B 1 411 ? 12.716 83.146 26.871 1.00 8.92 412 ALA B CA 1
ATOM 9157 C C . ALA B 1 411 ? 13.432 81.884 26.399 1.00 13.35 412 ALA B C 1
ATOM 9158 O O . ALA B 1 411 ? 12.825 81.007 25.786 1.00 5.49 412 ALA B O 1
ATOM 9160 N N . GLU B 1 412 ? 14.725 81.798 26.681 1.00 16.54 413 GLU B N 1
ATOM 9161 C CA . GLU B 1 412 ? 15.493 80.612 26.342 1.00 10.70 413 GLU B CA 1
ATOM 9162 C C . GLU B 1 412 ? 15.716 79.777 27.596 1.00 9.53 413 GLU B C 1
ATOM 9163 O O . GLU B 1 412 ? 16.224 78.659 27.544 1.00 14.04 413 GLU B O 1
ATOM 9169 N N . VAL B 1 413 ? 15.317 80.337 28.730 1.00 12.38 414 VAL B N 1
ATOM 9170 C CA . VAL B 1 413 ? 15.522 79.694 30.021 1.00 16.00 414 VAL B CA 1
ATOM 9171 C C . VAL B 1 413 ? 14.204 79.464 30.748 1.00 11.58 414 VAL B C 1
ATOM 9172 O O . VAL B 1 413 ? 13.432 80.405 30.975 1.00 15.59 414 VAL B O 1
ATOM 9176 N N . ALA B 1 414 ? 13.944 78.214 31.108 1.00 8.40 415 ALA B N 1
ATOM 9177 C CA . ALA B 1 414 ? 12.746 77.894 31.882 1.00 6.58 415 ALA B CA 1
ATOM 9178 C C . ALA B 1 414 ? 13.085 77.277 33.236 1.00 10.12 415 ALA B C 1
ATOM 9179 O O . ALA B 1 414 ? 14.038 76.498 33.376 1.00 4.24 415 ALA B O 1
ATOM 9181 N N . ILE B 1 415 ? 12.306 77.639 34.245 1.00 5.23 416 ILE B N 1
ATOM 9182 C CA . ILE B 1 415 ? 12.363 76.916 35.495 1.00 7.48 416 ILE B CA 1
ATOM 9183 C C . ILE B 1 415 ? 11.054 76.142 35.665 1.00 10.09 416 ILE B C 1
ATOM 9184 O O . ILE B 1 415 ? 9.970 76.723 35.619 1.00 9.65 416 ILE B O 1
ATOM 9189 N N . LEU B 1 416 ? 11.165 74.827 35.826 1.00 4.81 417 LEU B N 1
ATOM 9190 C CA . LEU B 1 416 ? 10.009 73.957 36.051 1.00 4.09 417 LEU B CA 1
ATOM 9191 C C . LEU B 1 416 ? 9.495 74.021 37.490 1.00 10.15 417 LEU B C 1
ATOM 9192 O O . LEU B 1 416 ? 10.223 73.719 38.443 1.00 3.60 417 LEU B O 1
ATOM 9197 N N . TYR B 1 417 ? 8.233 74.407 37.636 1.00 7.71 418 TYR B N 1
ATOM 9198 C CA . TYR B 1 417 ? 7.563 74.381 38.927 1.00 8.32 418 TYR B CA 1
ATOM 9199 C C . TYR B 1 417 ? 6.380 73.408 38.864 1.00 11.91 418 TYR B C 1
ATOM 9200 O O . TYR B 1 417 ? 5.721 73.297 37.828 1.00 11.28 418 TYR B O 1
ATOM 9209 N N . ASP B 1 418 ? 6.101 72.706 39.955 1.00 8.01 419 ASP B N 1
ATOM 9210 C CA . ASP B 1 418 ? 5.000 71.742 39.944 1.00 6.53 419 ASP B CA 1
ATOM 9211 C C . ASP B 1 418 ? 4.185 71.765 41.240 1.00 11.16 419 ASP B C 1
ATOM 9212 O O . ASP B 1 418 ? 4.694 71.445 42.316 1.00 8.72 419 ASP B O 1
ATOM 9217 N N . TRP B 1 419 ? 2.913 72.132 41.127 1.00 8.57 420 TRP B N 1
ATOM 9218 C CA . TRP B 1 419 ? 2.055 72.251 42.297 1.00 9.02 420 TRP B CA 1
ATOM 9219 C C . TRP B 1 419 ? 1.956 70.929 43.077 1.00 7.60 420 TRP B C 1
ATOM 9220 O O . TRP B 1 419 ? 2.174 70.898 44.292 1.00 7.22 420 TRP B O 1
ATOM 9231 N N . GLU B 1 420 ? 1.641 69.842 42.388 1.00 6.43 421 GLU B N 1
ATOM 9232 C CA . GLU B 1 420 ? 1.465 68.580 43.084 1.00 7.53 421 GLU B CA 1
ATOM 9233 C C . GLU B 1 420 ? 2.769 68.161 43.757 1.00 7.92 421 GLU B C 1
ATOM 9234 O O . GLU B 1 420 ? 2.758 67.637 44.872 1.00 6.29 421 GLU B O 1
ATOM 9240 N N . ASN B 1 421 ? 3.894 68.411 43.096 1.00 8.44 422 ASN B N 1
ATOM 9241 C CA . ASN B 1 421 ? 5.183 68.198 43.737 1.00 5.85 422 ASN B CA 1
ATOM 9242 C C . ASN B 1 421 ? 5.295 69.015 45.039 1.00 9.19 422 ASN B C 1
ATOM 9243 O O . ASN B 1 421 ? 5.679 68.473 46.077 1.00 7.91 422 ASN B O 1
ATOM 9248 N N . ASN B 1 422 ? 4.950 70.305 44.988 1.00 3.99 423 ASN B N 1
ATOM 9249 C CA . ASN B 1 422 ? 4.962 71.159 46.181 1.00 5.23 423 ASN B CA 1
ATOM 9250 C C . ASN B 1 422 ? 4.122 70.552 47.321 1.00 6.90 423 ASN B C 1
ATOM 9251 O O . ASN B 1 422 ? 4.585 70.448 48.469 1.00 6.21 423 ASN B O 1
ATOM 9256 N N . TRP B 1 423 ? 2.893 70.149 46.982 1.00 5.39 424 TRP B N 1
ATOM 9257 C CA . TRP B 1 423 ? 1.979 69.458 47.894 1.00 4.84 424 TRP B CA 1
ATOM 9258 C C . TRP B 1 423 ? 2.602 68.212 48.561 1.00 8.69 424 TRP B C 1
ATOM 9259 O O . TRP B 1 423 ? 2.679 68.103 49.803 1.00 10.45 424 TRP B O 1
ATOM 9270 N N . ALA B 1 424 ? 3.053 67.286 47.722 1.00 6.10 425 ALA B N 1
ATOM 9271 C CA . ALA B 1 424 ? 3.566 65.994 48.165 1.00 9.32 425 ALA B CA 1
ATOM 9272 C C . ALA B 1 424 ? 4.823 66.172 49.009 1.00 6.86 425 ALA B C 1
ATOM 9273 O O . ALA B 1 424 ? 4.991 65.516 50.034 1.00 5.03 425 ALA B O 1
ATOM 9275 N N . LEU B 1 425 ? 5.705 67.055 48.561 1.00 4.40 426 LEU B N 1
ATOM 9276 C CA . LEU B 1 425 ? 6.934 67.325 49.274 1.00 7.28 426 LEU B CA 1
ATOM 9277 C C . LEU B 1 425 ? 6.625 67.922 50.649 1.00 8.90 426 LEU B C 1
ATOM 9278 O O . LEU B 1 425 ? 7.186 67.479 51.656 1.00 7.29 426 LEU B O 1
ATOM 9283 N N . ASN B 1 426 ? 5.723 68.902 50.710 1.00 8.38 427 ASN B N 1
ATOM 9284 C CA . ASN B 1 426 ? 5.414 69.486 52.017 1.00 9.67 427 ASN B CA 1
ATOM 9285 C C . ASN B 1 426 ? 4.762 68.476 52.943 1.00 8.82 427 ASN B C 1
ATOM 9286 O O . ASN B 1 426 ? 4.978 68.524 54.154 1.00 16.45 427 ASN B O 1
ATOM 9291 N N . ASP B 1 427 ? 3.976 67.554 52.390 1.00 3.82 428 ASP B N 1
ATOM 9292 C CA . ASP B 1 427 ? 3.317 66.583 53.253 1.00 5.45 428 ASP B CA 1
ATOM 9293 C C . ASP B 1 427 ? 4.269 65.488 53.734 1.00 8.78 428 ASP B C 1
ATOM 9294 O O . ASP B 1 427 ? 4.004 64.832 54.744 1.00 12.56 428 ASP B O 1
ATOM 9299 N N . ALA B 1 428 ? 5.366 65.277 53.009 1.00 7.22 429 ALA B N 1
ATOM 9300 C CA . ALA B 1 428 ? 6.276 64.156 53.289 1.00 7.17 429 ALA B CA 1
ATOM 9301 C C . ALA B 1 428 ? 6.856 64.193 54.699 1.00 11.71 429 ALA B C 1
ATOM 9302 O O . ALA B 1 428 ? 7.275 65.247 55.182 1.00 10.85 429 ALA B O 1
ATOM 9304 N N . GLN B 1 429 ? 6.863 63.037 55.355 1.00 6.63 430 GLN B N 1
ATOM 9305 C CA . GLN B 1 429 ? 7.560 62.879 56.622 1.00 7.53 430 GLN B CA 1
ATOM 9306 C C . GLN B 1 429 ? 9.003 62.488 56.355 1.00 11.06 430 GLN B C 1
ATOM 9307 O O . GLN B 1 429 ? 9.322 61.316 56.147 1.00 13.16 430 GLN B O 1
ATOM 9313 N N . GLY B 1 430 ? 9.879 63.478 56.346 1.00 7.34 431 GLY B N 1
ATOM 9314 C CA . GLY B 1 430 ? 11.272 63.231 56.042 1.00 13.75 431 GLY B CA 1
ATOM 9315 C C . GLY B 1 430 ? 11.978 64.558 55.930 1.00 11.97 431 GLY B C 1
ATOM 9316 O O . GLY B 1 430 ? 11.359 65.602 56.118 1.00 4.67 431 GLY B O 1
ATOM 9317 N N . PHE B 1 431 ? 13.269 64.509 55.632 1.00 7.80 432 PHE B N 1
ATOM 9318 C CA . PHE B 1 431 ? 14.060 65.717 55.457 1.00 8.23 432 PHE B CA 1
ATOM 9319 C C . PHE B 1 431 ? 13.949 66.588 56.696 1.00 7.03 432 PHE B C 1
ATOM 9320 O O . PHE B 1 431 ? 14.016 66.084 57.814 1.00 9.27 432 PHE B O 1
ATOM 9328 N N . ALA B 1 432 ? 13.786 67.891 56.496 1.00 9.12 433 ALA B N 1
ATOM 9329 C CA . ALA B 1 432 ? 13.530 68.805 57.599 1.00 6.61 433 ALA B CA 1
ATOM 9330 C C . ALA B 1 432 ? 12.383 69.717 57.214 1.00 7.38 433 ALA B C 1
ATOM 9331 O O . ALA B 1 432 ? 12.454 70.414 56.208 1.00 8.73 433 ALA B O 1
ATOM 9333 N N . ALA B 1 433 ? 11.327 69.696 58.018 1.00 15.64 434 ALA B N 1
ATOM 9334 C CA . ALA B 1 433 ? 10.099 70.435 57.738 1.00 11.22 434 ALA B CA 1
ATOM 9335 C C . ALA B 1 433 ? 10.368 71.886 57.367 1.00 14.55 434 ALA B C 1
ATOM 9336 O O . ALA B 1 433 ? 9.940 72.362 56.315 1.00 15.85 434 ALA B O 1
ATOM 9338 N N . GLU B 1 434 ? 11.112 72.572 58.220 1.00 12.23 435 GLU B N 1
ATOM 9339 C CA . GLU B 1 434 ? 11.382 73.988 58.028 1.00 15.38 435 GLU B CA 1
ATOM 9340 C C . GLU B 1 434 ? 12.349 74.319 56.879 1.00 10.31 435 GLU B C 1
ATOM 9341 O O . GLU B 1 434 ? 12.442 75.477 56.475 1.00 10.41 435 GLU B O 1
ATOM 9347 N N . THR B 1 435 ? 13.056 73.335 56.331 1.00 7.35 436 THR B N 1
ATOM 9348 C CA . THR B 1 435 ? 14.028 73.678 55.290 1.00 8.43 436 THR B CA 1
ATOM 9349 C C . THR B 1 435 ? 13.709 73.153 53.888 1.00 7.50 436 THR B C 1
ATOM 9350 O O . THR B 1 435 ? 14.477 73.400 52.970 1.00 11.02 436 THR B O 1
ATOM 9354 N N . LYS B 1 436 ? 12.604 72.434 53.716 1.00 7.31 437 LYS B N 1
ATOM 9355 C CA . LYS B 1 436 ? 12.217 71.994 52.374 1.00 11.85 437 LYS B CA 1
ATOM 9356 C C . LYS B 1 436 ? 12.216 73.178 51.408 1.00 7.17 437 LYS B C 1
ATOM 9357 O O . LYS B 1 436 ? 12.926 73.166 50.406 1.00 4.84 437 LYS B O 1
ATOM 9363 N N . ARG B 1 437 ? 11.411 74.185 51.733 1.00 5.46 438 ARG B N 1
ATOM 9364 C CA . ARG B 1 437 ? 11.408 75.480 51.062 1.00 7.77 438 ARG B CA 1
ATOM 9365 C C . ARG B 1 437 ? 11.526 75.427 49.540 1.00 9.79 438 ARG B C 1
ATOM 9366 O O . ARG B 1 437 ? 12.353 76.129 48.941 1.00 12.28 438 ARG B O 1
ATOM 9374 N N . TYR B 1 438 ? 10.674 74.617 48.920 1.00 7.28 439 TYR B N 1
ATOM 9375 C CA . TYR B 1 438 ? 10.748 74.338 47.485 1.00 8.75 439 TYR B CA 1
ATOM 9376 C C . TYR B 1 438 ? 10.620 75.582 46.556 1.00 10.01 439 TYR B C 1
ATOM 9377 O O . TYR B 1 438 ? 11.509 75.852 45.717 1.00 10.82 439 TYR B O 1
ATOM 9386 N N . PRO B 1 439 ? 9.534 76.359 46.702 1.00 11.51 440 PRO B N 1
ATOM 9387 C CA . PRO B 1 439 ? 9.428 77.506 45.787 1.00 13.64 440 PRO B CA 1
ATOM 9388 C C . PRO B 1 439 ? 10.541 78.547 45.986 1.00 13.01 440 PRO B C 1
ATOM 9389 O O . PRO B 1 439 ? 11.052 79.144 45.007 1.00 8.86 440 PRO B O 1
ATOM 9393 N N . GLN B 1 440 ? 10.925 78.738 47.246 1.00 9.14 441 GLN B N 1
ATOM 9394 C CA . GLN B 1 440 ? 12.043 79.612 47.589 1.00 8.00 441 GLN B CA 1
ATOM 9395 C C . GLN B 1 440 ? 13.343 79.153 46.915 1.00 11.42 441 GLN B C 1
ATOM 9396 O O . GLN B 1 440 ? 14.131 79.980 46.419 1.00 16.08 441 GLN B O 1
ATOM 9402 N N . THR B 1 441 ? 13.553 77.836 46.890 1.00 8.52 442 THR B N 1
ATOM 9403 C CA . THR B 1 441 ? 14.727 77.246 46.244 1.00 15.86 442 THR B CA 1
ATOM 9404 C C . THR B 1 441 ? 14.708 77.572 44.746 1.00 10.47 442 THR B C 1
ATOM 9405 O O . THR B 1 441 ? 15.742 77.956 44.129 1.00 8.79 442 THR B O 1
ATOM 9409 N N . LEU B 1 442 ? 13.516 77.444 44.166 1.00 6.95 443 LEU B N 1
ATOM 9410 C CA . LEU B 1 442 ? 13.358 77.832 42.767 1.00 10.26 443 LEU B CA 1
ATOM 9411 C C . LEU B 1 442 ? 13.791 79.294 42.544 1.00 12.65 443 LEU B C 1
ATOM 9412 O O . LEU B 1 442 ? 14.487 79.622 41.564 1.00 4.37 443 LEU B O 1
ATOM 9417 N N . VAL B 1 443 ? 13.403 80.169 43.466 1.00 6.74 444 VAL B N 1
ATOM 9418 C CA . VAL B 1 443 ? 13.814 81.557 43.332 1.00 7.23 444 VAL B CA 1
ATOM 9419 C C . VAL B 1 443 ? 15.344 81.691 43.469 1.00 10.29 444 VAL B C 1
ATOM 9420 O O . VAL B 1 443 ? 15.960 82.543 42.820 1.00 6.36 444 VAL B O 1
ATOM 9424 N N . GLN B 1 444 ? 15.968 80.832 44.270 1.00 7.69 445 GLN B N 1
ATOM 9425 C CA . GLN B 1 444 ? 17.428 80.867 44.341 1.00 6.06 445 GLN B CA 1
ATOM 9426 C C . GLN B 1 444 ? 18.061 80.500 43.010 1.00 14.35 445 GLN B C 1
ATOM 9427 O O . GLN B 1 444 ? 19.130 81.022 42.659 1.00 15.48 445 GLN B O 1
ATOM 9433 N N . HIS B 1 445 ? 17.433 79.597 42.261 1.00 8.21 446 HIS B N 1
ATOM 9434 C CA . HIS B 1 445 ? 18.015 79.288 40.949 1.00 8.60 446 HIS B CA 1
ATOM 9435 C C . HIS B 1 445 ? 17.650 80.330 39.899 1.00 8.98 446 HIS B C 1
ATOM 9436 O O . HIS B 1 445 ? 18.303 80.445 38.873 1.00 7.89 446 HIS B O 1
ATOM 9443 N N . TYR B 1 446 ? 16.606 81.091 40.180 1.00 8.57 447 TYR B N 1
ATOM 9444 C CA . TYR B 1 446 ? 16.188 82.200 39.335 1.00 6.10 447 TYR B CA 1
ATOM 9445 C C . TYR B 1 446 ? 17.140 83.387 39.490 1.00 8.90 447 TYR B C 1
ATOM 9446 O O . TYR B 1 446 ? 17.381 84.120 38.531 1.00 5.51 447 TYR B O 1
ATOM 9455 N N . ARG B 1 447 ? 17.701 83.544 40.693 1.00 7.24 448 ARG B N 1
ATOM 9456 C CA . ARG B 1 447 ? 18.518 84.711 41.022 1.00 6.74 448 ARG B CA 1
ATOM 9457 C C . ARG B 1 447 ? 19.631 85.074 40.015 1.00 9.73 448 ARG B C 1
ATOM 9458 O O . ARG B 1 447 ? 19.719 86.226 39.596 1.00 9.34 448 ARG B O 1
ATOM 9466 N N . PRO B 1 448 ? 20.487 84.110 39.635 1.00 8.94 449 PRO B N 1
ATOM 9467 C CA . PRO B 1 448 ? 21.546 84.511 38.706 1.00 7.67 449 PRO B CA 1
ATOM 9468 C C . PRO B 1 448 ? 21.003 85.101 37.402 1.00 9.92 449 PRO B C 1
ATOM 9469 O O . PRO B 1 448 ? 21.609 86.013 36.844 1.00 14.48 449 PRO B O 1
ATOM 9473 N N . PHE B 1 449 ? 19.863 84.606 36.938 1.00 8.85 450 PHE B N 1
ATOM 9474 C CA . PHE B 1 449 ? 19.316 85.060 35.665 1.00 5.88 450 PHE B CA 1
ATOM 9475 C C . PHE B 1 449 ? 18.639 86.419 35.817 1.00 13.96 450 PHE B C 1
ATOM 9476 O O . PHE B 1 449 ? 18.663 87.258 34.903 1.00 11.20 450 PHE B O 1
ATOM 9484 N N . TRP B 1 450 ? 18.053 86.643 36.987 1.00 8.80 451 TRP B N 1
ATOM 9485 C CA . TRP B 1 450 ? 17.458 87.933 37.276 1.00 9.58 451 TRP B CA 1
ATOM 9486 C C . TRP B 1 450 ? 18.553 88.998 37.387 1.00 11.87 451 TRP B C 1
ATOM 9487 O O . TRP B 1 450 ? 18.376 90.130 36.940 1.00 8.41 451 TRP B O 1
ATOM 9498 N N . GLU B 1 451 ? 19.687 88.631 37.975 1.00 7.62 452 GLU B N 1
ATOM 9499 C CA . GLU B 1 451 ? 20.772 89.584 38.157 1.00 11.02 452 GLU B CA 1
ATOM 9500 C C . GLU B 1 451 ? 21.385 89.963 36.822 1.00 11.89 452 GLU B C 1
ATOM 9501 O O . GLU B 1 451 ? 21.930 91.051 36.674 1.00 12.54 452 GLU B O 1
ATOM 9507 N N . ARG B 1 452 ? 21.259 89.072 35.845 1.00 12.22 453 ARG B N 1
ATOM 9508 C CA . ARG B 1 452 ? 21.849 89.280 34.528 1.00 10.44 453 ARG B CA 1
ATOM 9509 C C . ARG B 1 452 ? 20.813 89.711 33.488 1.00 12.50 453 ARG B C 1
ATOM 9510 O O . ARG B 1 452 ? 21.125 89.830 32.302 1.00 9.76 453 ARG B O 1
ATOM 9518 N N . ASP B 1 453 ? 19.580 89.930 33.941 1.00 10.35 454 ASP B N 1
ATOM 9519 C CA . ASP B 1 453 ? 18.512 90.462 33.093 1.00 8.45 454 ASP B CA 1
ATOM 9520 C C . ASP B 1 453 ? 18.178 89.516 31.953 1.00 12.02 454 ASP B C 1
ATOM 9521 O O . ASP B 1 453 ? 17.676 89.943 30.915 1.00 12.90 454 ASP B O 1
ATOM 9526 N N . ILE B 1 454 ? 18.467 88.237 32.148 1.00 8.18 455 ILE B N 1
ATOM 9527 C CA . ILE B 1 454 ? 18.102 87.200 31.196 1.00 7.78 455 ILE B CA 1
ATOM 9528 C C . ILE B 1 454 ? 16.645 86.768 31.349 1.00 8.48 455 ILE B C 1
ATOM 9529 O O . ILE B 1 454 ? 16.243 86.313 32.415 1.00 11.54 455 ILE B O 1
ATOM 9534 N N . PRO B 1 455 ? 15.856 86.887 30.276 1.00 7.60 456 PRO B N 1
ATOM 9535 C CA . PRO B 1 455 ? 14.433 86.536 30.346 1.00 8.32 456 PRO B CA 1
ATOM 9536 C C . PRO B 1 455 ? 14.217 85.079 30.771 1.00 12.77 456 PRO B C 1
ATOM 9537 O O . PRO B 1 455 ? 14.871 84.177 30.249 1.00 8.83 456 PRO B O 1
ATOM 9541 N N . VAL B 1 456 ? 13.327 84.866 31.737 1.00 10.94 457 VAL B N 1
ATOM 9542 C CA . VAL B 1 456 ? 12.997 83.525 32.193 1.00 8.61 457 VAL B CA 1
ATOM 9543 C C . VAL B 1 456 ? 11.488 83.245 32.153 1.00 10.34 457 VAL B C 1
ATOM 9544 O O . VAL B 1 456 ? 10.658 84.095 32.508 1.00 10.93 457 VAL B O 1
ATOM 9548 N N . ASP B 1 457 ? 11.140 82.049 31.700 1.00 9.30 458 ASP B N 1
ATOM 9549 C CA . ASP B 1 457 ? 9.799 81.516 31.897 1.00 7.50 458 ASP B CA 1
ATOM 9550 C C . ASP B 1 457 ? 9.774 80.586 33.097 1.00 8.81 458 ASP B C 1
ATOM 9551 O O . ASP B 1 457 ? 10.654 79.743 33.237 1.00 7.67 458 ASP B O 1
ATOM 9556 N N . VAL B 1 458 ? 8.785 80.736 33.968 1.00 7.49 459 VAL B N 1
ATOM 9557 C CA . VAL B 1 458 ? 8.587 79.729 34.994 1.00 4.24 459 VAL B CA 1
ATOM 9558 C C . VAL B 1 458 ? 7.438 78.865 34.518 1.00 11.45 459 VAL B C 1
ATOM 9559 O O . VAL B 1 458 ? 6.297 79.316 34.461 1.00 9.06 459 VAL B O 1
ATOM 9563 N N . ILE B 1 459 ? 7.751 77.628 34.146 1.00 8.51 460 ILE B N 1
ATOM 9564 C CA . ILE B 1 459 ? 6.797 76.788 33.449 1.00 9.28 460 ILE B CA 1
ATOM 9565 C C . ILE B 1 459 ? 6.318 75.631 34.300 1.00 9.30 460 ILE B C 1
ATOM 9566 O O . ILE B 1 459 ? 6.845 75.368 35.386 1.00 12.00 460 ILE B O 1
ATOM 9571 N N . THR B 1 460 ? 5.302 74.947 33.794 1.00 10.13 461 THR B N 1
ATOM 9572 C CA . THR B 1 460 ? 4.803 73.731 34.415 1.00 19.10 461 THR B CA 1
ATOM 9573 C C . THR B 1 460 ? 5.008 72.579 33.444 1.00 15.16 461 THR B C 1
ATOM 9574 O O . THR B 1 460 ? 5.377 72.795 32.289 1.00 20.44 461 THR B O 1
ATOM 9578 N N . LYS B 1 461 ? 4.766 71.358 33.904 1.00 13.83 462 LYS B N 1
ATOM 9579 C CA . LYS B 1 461 ? 4.969 70.191 33.059 1.00 16.02 462 LYS B CA 1
ATOM 9580 C C . LYS B 1 461 ? 4.014 70.188 31.853 1.00 21.42 462 LYS B C 1
ATOM 9581 O O . LYS B 1 461 ? 4.239 69.468 30.891 1.00 15.83 462 LYS B O 1
ATOM 9587 N N . GLU B 1 462 ? 2.970 71.015 31.915 1.00 26.66 463 GLU B N 1
ATOM 9588 C CA . GLU B 1 462 ? 2.005 71.199 30.824 1.00 26.30 463 GLU B CA 1
ATOM 9589 C C . GLU B 1 462 ? 2.592 71.936 29.627 1.00 31.60 463 GLU B C 1
ATOM 9590 O O . GLU B 1 462 ? 1.972 71.991 28.567 1.00 37.48 463 GLU B O 1
ATOM 9596 N N . HIS B 1 463 ? 3.775 72.519 29.813 1.00 25.77 464 HIS B N 1
ATOM 9597 C CA A HIS B 1 463 ? 4.418 73.371 28.813 0.39 18.11 464 HIS B CA 1
ATOM 9598 C CA B HIS B 1 463 ? 4.385 73.347 28.783 0.61 18.05 464 HIS B CA 1
ATOM 9599 C C . HIS B 1 463 ? 5.315 72.555 27.872 1.00 17.56 464 HIS B C 1
ATOM 9600 O O . HIS B 1 463 ? 5.756 71.461 28.213 1.00 21.41 464 HIS B O 1
ATOM 9613 N N . ASP B 1 464 ? 5.594 73.094 26.691 1.00 15.80 465 ASP B N 1
ATOM 9614 C CA . ASP B 1 464 ? 6.542 72.442 25.793 1.00 21.05 465 ASP B CA 1
ATOM 9615 C C . ASP B 1 464 ? 7.981 72.746 26.195 1.00 22.10 465 ASP B C 1
ATOM 9616 O O . ASP B 1 464 ? 8.455 73.874 26.045 1.00 16.02 465 ASP B O 1
ATOM 9621 N N . PHE B 1 465 ? 8.677 71.723 26.675 1.00 15.84 466 PHE B N 1
ATOM 9622 C CA . PHE B 1 465 ? 10.060 71.864 27.116 1.00 14.04 466 PHE B CA 1
ATOM 9623 C C . PHE B 1 465 ? 11.012 72.282 25.984 1.00 18.87 466 PHE B C 1
ATOM 9624 O O . PHE B 1 465 ? 11.927 73.085 26.191 1.00 13.73 466 PHE B O 1
ATOM 9632 N N . SER B 1 466 ? 10.781 71.734 24.794 1.00 13.95 467 SER B N 1
ATOM 9633 C CA . SER B 1 466 ? 11.714 71.827 23.676 1.00 11.55 467 SER B CA 1
ATOM 9634 C C . SER B 1 466 ? 11.945 73.258 23.188 1.00 13.69 467 SER B C 1
ATOM 9635 O O . SER B 1 466 ? 12.918 73.549 22.506 1.00 12.01 467 SER B O 1
ATOM 9638 N N . ARG B 1 467 ? 11.042 74.157 23.537 1.00 18.80 468 ARG B N 1
ATOM 9639 C CA . ARG B 1 467 ? 11.181 75.549 23.150 1.00 13.19 468 ARG B CA 1
ATOM 9640 C C . ARG B 1 467 ? 12.359 76.250 23.842 1.00 17.49 468 ARG B C 1
ATOM 9641 O O . ARG B 1 467 ? 12.671 77.392 23.523 1.00 19.37 468 ARG B O 1
ATOM 9649 N N . TYR B 1 468 ? 13.015 75.579 24.786 1.00 19.60 469 TYR B N 1
ATOM 9650 C CA . TYR B 1 468 ? 14.038 76.238 25.600 1.00 13.80 469 TYR B CA 1
ATOM 9651 C C . TYR B 1 468 ? 15.419 75.629 25.423 1.00 11.76 469 TYR B C 1
ATOM 9652 O O . TYR B 1 468 ? 15.544 74.444 25.122 1.00 15.05 469 TYR B O 1
ATOM 9661 N N . LYS B 1 469 ? 16.453 76.444 25.626 1.00 9.18 470 LYS B N 1
ATOM 9662 C CA . LYS B 1 469 ? 17.832 75.957 25.617 1.00 13.96 470 LYS B CA 1
ATOM 9663 C C . LYS B 1 469 ? 18.188 75.338 26.950 1.00 9.87 470 LYS B C 1
ATOM 9664 O O . LYS B 1 469 ? 18.925 74.351 27.020 1.00 11.84 470 LYS B O 1
ATOM 9670 N N . LEU B 1 470 ? 17.662 75.938 28.011 1.00 8.70 471 LEU B N 1
ATOM 9671 C CA . LEU B 1 470 ? 17.981 75.527 29.370 1.00 8.67 471 LEU B CA 1
ATOM 9672 C C . LEU B 1 470 ? 16.703 75.316 30.180 1.00 12.08 471 LEU B C 1
ATOM 9673 O O . LEU B 1 470 ? 15.847 76.204 30.246 1.00 8.36 471 LEU B O 1
ATOM 9678 N N . LEU B 1 471 ? 16.576 74.134 30.780 1.00 8.10 472 LEU B N 1
ATOM 9679 C CA . LEU B 1 471 ? 15.480 73.834 31.681 1.00 3.15 472 LEU B CA 1
ATOM 9680 C C . LEU B 1 471 ? 16.052 73.492 33.043 1.00 6.09 472 LEU B C 1
ATOM 9681 O O . LEU B 1 471 ? 16.878 72.581 33.165 1.00 8.35 472 LEU B O 1
ATOM 9686 N N . ILE B 1 472 ? 15.619 74.241 34.055 1.00 9.79 473 ILE B N 1
ATOM 9687 C CA . ILE B 1 472 ? 16.050 74.061 35.443 1.00 9.64 473 ILE B CA 1
ATOM 9688 C C . ILE B 1 472 ? 14.905 73.519 36.310 1.00 4.75 473 ILE B C 1
ATOM 9689 O O . ILE B 1 472 ? 13.858 74.136 36.427 1.00 5.60 473 ILE B O 1
ATOM 9694 N N . ALA B 1 473 ? 15.119 72.366 36.919 1.00 5.00 474 ALA B N 1
ATOM 9695 C CA . ALA B 1 473 ? 14.099 71.718 37.724 1.00 8.37 474 ALA B CA 1
ATOM 9696 C C . ALA B 1 473 ? 14.656 71.349 39.113 1.00 14.74 474 ALA B C 1
ATOM 9697 O O . ALA B 1 473 ? 15.087 70.215 39.342 1.00 9.73 474 ALA B O 1
ATOM 9699 N N . PRO B 1 474 ? 14.670 72.314 40.046 1.00 4.81 475 PRO B N 1
ATOM 9700 C CA . PRO B 1 474 ? 15.160 71.940 41.367 1.00 5.85 475 PRO B CA 1
ATOM 9701 C C . PRO B 1 474 ? 14.133 71.107 42.120 1.00 6.49 475 PRO B C 1
ATOM 9702 O O . PRO B 1 474 ? 12.936 71.326 41.943 1.00 6.14 475 PRO B O 1
ATOM 9706 N N . MET B 1 475 ? 14.607 70.157 42.922 1.00 4.15 476 MET B N 1
ATOM 9707 C CA . MET B 1 475 ? 13.773 69.451 43.887 1.00 5.52 476 MET B CA 1
ATOM 9708 C C . MET B 1 475 ? 12.500 68.875 43.257 1.00 11.73 476 MET B C 1
ATOM 9709 O O . MET B 1 475 ? 11.402 68.969 43.831 1.00 6.30 476 MET B O 1
ATOM 9714 N N . LEU B 1 476 ? 12.635 68.294 42.068 1.00 4.76 477 LEU B N 1
ATOM 9715 C CA . LEU B 1 476 ? 11.484 67.690 41.426 1.00 4.05 477 LEU B CA 1
ATOM 9716 C C . LEU B 1 476 ? 11.270 66.331 42.083 1.00 5.51 477 LEU B C 1
ATOM 9717 O O . LEU B 1 476 ? 11.470 65.279 41.472 1.00 1.72 477 LEU B O 1
ATOM 9722 N N . TYR B 1 477 ? 10.883 66.395 43.356 1.00 7.19 478 TYR B N 1
ATOM 9723 C CA . TYR B 1 477 ? 10.751 65.246 44.244 1.00 7.58 478 TYR B CA 1
ATOM 9724 C C . TYR B 1 477 ? 9.710 64.262 43.721 1.00 7.10 478 TYR B C 1
ATOM 9725 O O . TYR B 1 477 ? 9.960 63.050 43.657 1.00 4.52 478 TYR B O 1
ATOM 9734 N N . LEU B 1 478 ? 8.546 64.802 43.355 1.00 7.34 479 LEU B N 1
ATOM 9735 C CA . LEU B 1 478 ? 7.482 64.021 42.731 1.00 6.84 479 LEU B CA 1
ATOM 9736 C C . LEU B 1 478 ? 7.520 64.217 41.226 1.00 5.14 479 LEU B C 1
ATOM 9737 O O . LEU B 1 478 ? 7.398 65.330 40.726 1.00 3.17 479 LEU B O 1
ATOM 9742 N N . VAL B 1 479 ? 7.675 63.117 40.508 1.00 5.09 480 VAL B N 1
ATOM 9743 C CA . VAL B 1 479 ? 7.704 63.166 39.063 1.00 7.18 480 VAL B CA 1
ATOM 9744 C C . VAL B 1 479 ? 7.151 61.858 38.531 1.00 6.96 480 VAL B C 1
ATOM 9745 O O . VAL B 1 479 ? 7.396 60.789 39.109 1.00 4.31 480 VAL B O 1
ATOM 9749 N N . SER B 1 480 ? 6.372 61.959 37.454 1.00 5.95 481 SER B N 1
ATOM 9750 C CA . SER B 1 480 ? 5.774 60.795 36.802 1.00 9.84 481 SER B CA 1
ATOM 9751 C C . SER B 1 480 ? 6.670 60.272 35.684 1.00 14.38 481 SER B C 1
ATOM 9752 O O . SER B 1 480 ? 7.511 61.007 35.145 1.00 14.46 481 SER B O 1
ATOM 9755 N N . GLU B 1 481 ? 6.468 59.012 35.313 1.00 17.60 482 GLU B N 1
ATOM 9756 C CA . GLU B 1 481 ? 7.252 58.401 34.244 1.00 13.63 482 GLU B CA 1
ATOM 9757 C C . GLU B 1 481 ? 7.068 59.136 32.923 1.00 11.37 482 GLU B C 1
ATOM 9758 O O . GLU B 1 481 ? 7.996 59.226 32.128 1.00 14.80 482 GLU B O 1
ATOM 9764 N N . GLU B 1 482 ? 5.876 59.667 32.694 1.00 10.87 483 GLU B N 1
ATOM 9765 C CA A GLU B 1 482 ? 5.633 60.475 31.507 0.39 15.33 483 GLU B CA 1
ATOM 9766 C CA B GLU B 1 482 ? 5.624 60.485 31.517 0.61 15.33 483 GLU B CA 1
ATOM 9767 C C . GLU B 1 482 ? 6.494 61.737 31.533 1.00 14.32 483 GLU B C 1
ATOM 9768 O O . GLU B 1 482 ? 7.144 62.082 30.529 1.00 13.51 483 GLU B O 1
ATOM 9779 N N . THR B 1 483 ? 6.523 62.417 32.678 1.00 16.10 484 THR B N 1
ATOM 9780 C CA . THR B 1 483 ? 7.320 63.636 32.777 1.00 15.07 484 THR B CA 1
ATOM 9781 C C . THR B 1 483 ? 8.805 63.308 32.586 1.00 12.22 484 THR B C 1
ATOM 9782 O O . THR B 1 483 ? 9.511 63.983 31.827 1.00 8.58 484 THR B O 1
ATOM 9786 N N . ILE B 1 484 ? 9.259 62.261 33.271 1.00 13.04 485 ILE B N 1
ATOM 9787 C CA . ILE B 1 484 ? 10.615 61.752 33.111 1.00 13.50 485 ILE B CA 1
ATOM 9788 C C . ILE B 1 484 ? 10.936 61.524 31.634 1.00 13.32 485 ILE B C 1
ATOM 9789 O O . ILE B 1 484 ? 11.964 61.976 31.136 1.00 16.20 485 ILE B O 1
ATOM 9794 N N . ALA B 1 485 ? 10.034 60.855 30.932 1.00 9.67 486 ALA B N 1
ATOM 9795 C CA . ALA B 1 485 ? 10.241 60.552 29.526 1.00 19.60 486 ALA B CA 1
ATOM 9796 C C . ALA B 1 485 ? 10.364 61.838 28.709 1.00 11.47 486 ALA B C 1
ATOM 9797 O O . ALA B 1 485 ? 11.206 61.938 27.811 1.00 11.55 486 ALA B O 1
ATOM 9799 N N . ARG B 1 486 ? 9.554 62.838 29.042 1.00 9.86 487 ARG B N 1
ATOM 9800 C CA . ARG B 1 486 ? 9.641 64.108 28.324 1.00 14.51 487 ARG B CA 1
ATOM 9801 C C . ARG B 1 486 ? 10.962 64.826 28.589 1.00 8.15 487 ARG B C 1
ATOM 9802 O O . ARG B 1 486 ? 11.545 65.388 27.677 1.00 13.77 487 ARG B O 1
ATOM 9810 N N . LEU B 1 487 ? 11.444 64.803 29.823 1.00 12.23 488 LEU B N 1
ATOM 9811 C CA . LEU B 1 487 ? 12.762 65.385 30.116 1.00 18.76 488 LEU B CA 1
ATOM 9812 C C . LEU B 1 487 ? 13.866 64.652 29.345 1.00 14.81 488 LEU B C 1
ATOM 9813 O O . LEU B 1 487 ? 14.782 65.282 28.790 1.00 11.98 488 LEU B O 1
ATOM 9818 N N . LYS B 1 488 ? 13.761 63.323 29.317 1.00 10.55 489 LYS B N 1
ATOM 9819 C CA . LYS B 1 488 ? 14.695 62.485 28.585 1.00 17.35 489 LYS B CA 1
ATOM 9820 C C . LYS B 1 488 ? 14.772 62.940 27.132 1.00 19.79 489 LYS B C 1
ATOM 9821 O O . LYS B 1 488 ? 15.867 63.171 26.591 1.00 16.38 489 LYS B O 1
ATOM 9827 N N . GLU B 1 489 ? 13.598 63.080 26.523 1.00 10.39 490 GLU B N 1
ATOM 9828 C CA . GLU B 1 489 ? 13.483 63.564 25.154 1.00 11.65 490 GLU B CA 1
ATOM 9829 C C . GLU B 1 489 ? 14.154 64.935 25.016 1.00 17.18 490 GLU B C 1
ATOM 9830 O O . GLU B 1 489 ? 14.980 65.140 24.118 1.00 21.26 490 GLU B O 1
ATOM 9836 N N . PHE B 1 490 ? 13.816 65.851 25.926 1.00 13.19 491 PHE B N 1
ATOM 9837 C CA . PHE B 1 490 ? 14.361 67.215 25.951 1.00 10.81 491 PHE B CA 1
ATOM 9838 C C . PHE B 1 490 ? 15.888 67.241 25.880 1.00 12.91 491 PHE B C 1
ATOM 9839 O O . PHE B 1 490 ? 16.474 67.876 24.995 1.00 7.87 491 PHE B O 1
ATOM 9847 N N . VAL B 1 491 ? 16.535 66.543 26.807 1.00 10.28 492 VAL B N 1
ATOM 9848 C CA . VAL B 1 491 ? 17.985 66.471 26.757 1.00 14.77 492 VAL B CA 1
ATOM 9849 C C . VAL B 1 491 ? 18.490 65.789 25.474 1.00 16.44 492 VAL B C 1
ATOM 9850 O O . VAL B 1 491 ? 19.373 66.310 24.796 1.00 17.38 492 VAL B O 1
ATOM 9854 N N . ALA B 1 492 ? 17.924 64.637 25.135 1.00 10.99 493 ALA B N 1
ATOM 9855 C CA . ALA B 1 492 ? 18.403 63.883 23.977 1.00 18.69 493 ALA B CA 1
ATOM 9856 C C . ALA B 1 492 ? 18.417 64.745 22.709 1.00 21.45 493 ALA B C 1
ATOM 9857 O O . ALA B 1 492 ? 19.337 64.662 21.901 1.00 20.45 493 ALA B O 1
ATOM 9859 N N . ASN B 1 493 ? 17.411 65.594 22.559 1.00 14.94 494 ASN B N 1
ATOM 9860 C CA . ASN B 1 493 ? 17.310 66.434 21.384 1.00 8.48 494 ASN B CA 1
ATOM 9861 C C . ASN B 1 493 ? 18.202 67.662 21.435 1.00 13.07 494 ASN B C 1
ATOM 9862 O O . ASN B 1 493 ? 18.258 68.411 20.479 1.00 20.25 494 ASN B O 1
ATOM 9867 N N . GLY B 1 494 ? 18.886 67.888 22.550 1.00 15.54 495 GLY B N 1
ATOM 9868 C CA . GLY B 1 494 ? 19.820 68.994 22.619 1.00 9.53 495 GLY B CA 1
ATOM 9869 C C . GLY B 1 494 ? 19.631 69.978 23.755 1.00 8.40 495 GLY B C 1
ATOM 9870 O O . GLY B 1 494 ? 20.402 70.921 23.904 1.00 9.27 495 GLY B O 1
ATOM 9871 N N . GLY B 1 495 ? 18.616 69.763 24.573 1.00 6.36 496 GLY B N 1
ATOM 9872 C CA . GLY B 1 495 ? 18.354 70.685 25.654 1.00 7.08 496 GLY B CA 1
ATOM 9873 C C . GLY B 1 495 ? 19.345 70.510 26.779 1.00 10.77 496 GLY B C 1
ATOM 9874 O O . GLY B 1 495 ? 19.916 69.433 26.943 1.00 13.20 496 GLY B O 1
ATOM 9875 N N . THR B 1 496 ? 19.558 71.565 27.560 1.00 10.12 497 THR B N 1
ATOM 9876 C CA . THR B 1 496 ? 20.359 71.424 28.770 1.00 10.82 497 THR B CA 1
ATOM 9877 C C . THR B 1 496 ? 19.442 71.358 29.979 1.00 8.81 497 THR B C 1
ATOM 9878 O O . THR B 1 496 ? 18.586 72.214 30.154 1.00 9.83 497 THR B O 1
ATOM 9882 N N . LEU B 1 497 ? 19.615 70.331 30.803 1.00 7.32 498 LEU B N 1
ATOM 9883 C CA . LEU B 1 497 ? 18.752 70.128 31.952 1.00 4.24 498 LEU B CA 1
ATOM 9884 C C . LEU B 1 497 ? 19.548 70.195 33.235 1.00 8.64 498 LEU B C 1
ATOM 9885 O O . LEU B 1 497 ? 20.570 69.543 33.345 1.00 7.02 498 LEU B O 1
ATOM 9890 N N . VAL B 1 498 ? 19.088 70.995 34.194 1.00 7.20 499 VAL B N 1
ATOM 9891 C CA . VAL B 1 498 ? 19.667 71.000 35.527 1.00 4.78 499 VAL B CA 1
ATOM 9892 C C . VAL B 1 498 ? 18.666 70.480 36.550 1.00 11.00 499 VAL B C 1
ATOM 9893 O O . VAL B 1 498 ? 17.548 70.970 36.619 1.00 8.20 499 VAL B O 1
ATOM 9897 N N . MET B 1 499 ? 19.063 69.493 37.346 1.00 12.26 500 MET B N 1
ATOM 9898 C CA . MET B 1 499 ? 18.272 69.101 38.503 1.00 2.79 500 MET B CA 1
ATOM 9899 C C . MET B 1 499 ? 19.119 69.137 39.770 1.00 4.85 500 MET B C 1
ATOM 9900 O O . MET B 1 499 ? 20.351 69.315 39.714 1.00 5.90 500 MET B O 1
ATOM 9905 N N . THR B 1 500 ? 18.453 68.966 40.912 1.00 5.78 501 THR B N 1
ATOM 9906 C CA . THR B 1 500 ? 19.116 69.050 42.211 1.00 4.38 501 THR B CA 1
ATOM 9907 C C . THR B 1 500 ? 18.819 67.863 43.118 1.00 4.87 501 THR B C 1
ATOM 9908 O O . THR B 1 500 ? 18.095 66.939 42.759 1.00 3.65 501 THR B O 1
ATOM 9912 N N . TYR B 1 501 ? 19.404 67.920 44.307 1.00 7.90 502 TYR B N 1
ATOM 9913 C CA . TYR B 1 501 ? 19.013 67.100 45.444 1.00 4.77 502 TYR B CA 1
ATOM 9914 C C . TYR B 1 501 ? 17.494 67.032 45.573 1.00 6.55 502 TYR B C 1
ATOM 9915 O O . TYR B 1 501 ? 16.795 67.999 45.254 1.00 3.49 502 TYR B O 1
ATOM 9924 N N . ILE B 1 502 ? 17.003 65.888 46.047 1.00 5.69 503 ILE B N 1
ATOM 9925 C CA . ILE B 1 502 ? 15.580 65.666 46.299 1.00 8.07 503 ILE B CA 1
ATOM 9926 C C . ILE B 1 502 ? 14.758 65.845 45.024 1.00 4.57 503 ILE B C 1
ATOM 9927 O O . ILE B 1 502 ? 13.715 66.480 45.025 1.00 10.00 503 ILE B O 1
ATOM 9932 N N . SER B 1 503 ? 15.253 65.282 43.932 1.00 4.20 504 SER B N 1
ATOM 9933 C CA . SER B 1 503 ? 14.516 65.261 42.673 1.00 10.18 504 SER B CA 1
ATOM 9934 C C . SER B 1 503 ? 14.329 63.812 42.252 1.00 7.41 504 SER B C 1
ATOM 9935 O O . SER B 1 503 ? 15.251 63.077 42.326 1.00 1.80 504 SER B O 1
ATOM 9938 N N . GLY B 1 504 ? 13.158 63.411 41.795 1.00 4.09 505 GLY B N 1
ATOM 9939 C CA . GLY B 1 504 ? 12.996 62.063 41.277 1.00 3.75 505 GLY B CA 1
ATOM 9940 C C . GLY B 1 504 ? 12.945 60.933 42.300 1.00 10.42 505 GLY B C 1
ATOM 9941 O O . GLY B 1 504 ? 13.473 59.849 42.057 1.00 9.65 505 GLY B O 1
ATOM 9942 N N . ILE B 1 505 ? 12.272 61.167 43.426 1.00 7.20 506 ILE B N 1
ATOM 9943 C CA . ILE B 1 505 ? 12.207 60.197 44.523 1.00 7.69 506 ILE B CA 1
ATOM 9944 C C . ILE B 1 505 ? 10.973 59.305 44.453 1.00 8.99 506 ILE B C 1
ATOM 9945 O O . ILE B 1 505 ? 10.958 58.139 44.882 1.00 4.67 506 ILE B O 1
ATOM 9950 N N . VAL B 1 506 ? 9.942 59.892 43.872 1.00 6.82 507 VAL B N 1
ATOM 9951 C CA . VAL B 1 506 ? 8.568 59.534 44.143 1.00 9.86 507 VAL B CA 1
ATOM 9952 C C . VAL B 1 506 ? 7.738 59.737 42.872 1.00 7.70 507 VAL B C 1
ATOM 9953 O O . VAL B 1 506 ? 8.035 60.625 42.073 1.00 5.32 507 VAL B O 1
ATOM 9957 N N . ASP B 1 507 ? 6.730 58.898 42.650 1.00 6.50 508 ASP B N 1
ATOM 9958 C CA . ASP B 1 507 ? 5.916 59.041 41.443 1.00 7.13 508 ASP B CA 1
ATOM 9959 C C . ASP B 1 507 ? 4.709 59.912 41.768 1.00 7.10 508 ASP B C 1
ATOM 9960 O O . ASP B 1 507 ? 4.655 60.489 42.849 1.00 7.70 508 ASP B O 1
ATOM 9965 N N . GLU B 1 508 ? 3.742 59.992 40.857 1.00 5.96 509 GLU B N 1
ATOM 9966 C CA . GLU B 1 508 ? 2.569 60.851 41.050 1.00 7.00 509 GLU B CA 1
ATOM 9967 C C . GLU B 1 508 ? 1.647 60.380 42.180 1.00 11.55 509 GLU B C 1
ATOM 9968 O O . GLU B 1 508 ? 0.723 61.095 42.582 1.00 8.07 509 GLU B O 1
ATOM 9974 N N . HIS B 1 509 ? 1.894 59.184 42.697 1.00 11.11 510 HIS B N 1
ATOM 9975 C CA . HIS B 1 509 ? 1.114 58.691 43.827 1.00 11.12 510 HIS B CA 1
ATOM 9976 C C . HIS B 1 509 ? 1.812 58.914 45.160 1.00 8.87 510 HIS B C 1
ATOM 9977 O O . HIS B 1 509 ? 1.335 58.461 46.188 1.00 15.32 510 HIS B O 1
ATOM 9984 N N . ASP B 1 510 ? 2.937 59.625 45.124 1.00 12.07 511 ASP B N 1
ATOM 9985 C CA . ASP B 1 510 ? 3.865 59.748 46.252 1.00 14.04 511 ASP B CA 1
ATOM 9986 C C . ASP B 1 510 ? 4.398 58.384 46.674 1.00 8.76 511 ASP B C 1
ATOM 9987 O O . ASP B 1 510 ? 4.690 58.137 47.841 1.00 11.89 511 ASP B O 1
ATOM 9992 N N . LEU B 1 511 ? 4.525 57.501 45.702 1.00 6.97 512 LEU B N 1
ATOM 9993 C CA . LEU B 1 511 ? 5.055 56.160 45.926 1.00 10.14 512 LEU B CA 1
ATOM 9994 C C . LEU B 1 511 ? 6.539 56.154 45.546 1.00 7.57 512 LEU B C 1
ATOM 9995 O O . LEU B 1 511 ? 6.901 56.604 44.458 1.00 7.31 512 LEU B O 1
ATOM 10000 N N . ALA B 1 512 ? 7.398 55.687 46.444 1.00 4.05 513 ALA B N 1
ATOM 10001 C CA . ALA B 1 512 ? 8.838 55.689 46.178 1.00 6.23 513 ALA B CA 1
ATOM 10002 C C . ALA B 1 512 ? 9.191 54.840 44.975 1.00 8.40 513 ALA B C 1
ATOM 10003 O O . ALA B 1 512 ? 8.724 53.710 44.845 1.00 13.60 513 ALA B O 1
ATOM 10005 N N . TYR B 1 513 ? 10.007 55.404 44.091 1.00 8.48 514 TYR B N 1
ATOM 10006 C CA . TYR B 1 513 ? 10.654 54.658 43.024 1.00 5.63 514 TYR B CA 1
ATOM 10007 C C . TYR B 1 513 ? 11.577 53.571 43.601 1.00 9.30 514 TYR B C 1
ATOM 10008 O O . TYR B 1 513 ? 12.479 53.873 44.379 1.00 9.64 514 TYR B O 1
ATOM 10017 N N . LEU B 1 514 ? 11.362 52.313 43.221 1.00 10.10 515 LEU B N 1
ATOM 10018 C CA . LEU B 1 514 ? 12.104 51.199 43.827 1.00 11.02 515 LEU B CA 1
ATOM 10019 C C . LEU B 1 514 ? 13.301 50.748 42.989 1.00 13.82 515 LEU B C 1
ATOM 10020 O O . LEU B 1 514 ? 13.328 50.931 41.776 1.00 7.50 515 LEU B O 1
ATOM 10025 N N . GLY B 1 515 ? 14.302 50.171 43.648 1.00 12.73 516 GLY B N 1
ATOM 10026 C CA . GLY B 1 515 ? 15.437 49.600 42.940 1.00 9.63 516 GLY B CA 1
ATOM 10027 C C . GLY B 1 515 ? 16.409 50.618 42.365 1.00 11.46 516 GLY B C 1
ATOM 10028 O O . GLY B 1 515 ? 17.045 50.389 41.337 1.00 17.26 516 GLY B O 1
ATOM 10029 N N . GLY B 1 516 ? 16.545 51.747 43.041 1.00 12.65 517 GLY B N 1
ATOM 10030 C CA . GLY B 1 516 ? 17.486 52.759 42.612 1.00 9.70 517 GLY B CA 1
ATOM 10031 C C . GLY B 1 516 ? 16.810 53.790 41.741 1.00 13.89 517 GLY B C 1
ATOM 10032 O O . GLY B 1 516 ? 15.620 53.737 41.499 1.00 14.26 517 GLY B O 1
ATOM 10033 N N . TRP B 1 517 ? 17.598 54.741 41.282 1.00 20.38 518 TRP B N 1
ATOM 10034 C CA . TRP B 1 517 ? 17.158 55.817 40.425 1.00 12.70 518 TRP B CA 1
ATOM 10035 C C . TRP B 1 517 ? 16.481 55.304 39.164 1.00 14.85 518 TRP B C 1
ATOM 10036 O O . TRP B 1 517 ? 16.895 54.279 38.608 1.00 18.16 518 TRP B O 1
ATOM 10047 N N . HIS B 1 518 ? 15.446 56.001 38.707 1.00 11.51 519 HIS B N 1
ATOM 10048 C CA . HIS B 1 518 ? 14.804 55.621 37.451 1.00 17.22 519 HIS B CA 1
ATOM 10049 C C . HIS B 1 518 ? 15.838 55.558 36.332 1.00 12.31 519 HIS B C 1
ATOM 10050 O O . HIS B 1 518 ? 16.631 56.484 36.170 1.00 12.29 519 HIS B O 1
ATOM 10057 N N . GLN B 1 519 ? 15.824 54.476 35.564 1.00 10.85 520 GLN B N 1
ATOM 10058 C CA . GLN B 1 519 ? 16.865 54.246 34.555 1.00 14.85 520 GLN B CA 1
ATOM 10059 C C . GLN B 1 519 ? 17.089 55.421 33.584 1.00 18.21 520 GLN B C 1
ATOM 10060 O O . GLN B 1 519 ? 18.230 55.742 33.249 1.00 16.12 520 GLN B O 1
ATOM 10066 N N . ASP B 1 520 ? 16.013 56.076 33.152 1.00 14.53 521 ASP B N 1
ATOM 10067 C CA . ASP B 1 520 ? 16.136 57.247 32.283 1.00 10.72 521 ASP B CA 1
ATOM 10068 C C . ASP B 1 520 ? 16.923 58.365 32.953 1.00 16.99 521 ASP B C 1
ATOM 10069 O O . ASP B 1 520 ? 17.767 58.986 32.324 1.00 20.32 521 ASP B O 1
ATOM 10074 N N . LEU B 1 521 ? 16.646 58.635 34.224 1.00 10.34 522 LEU B N 1
ATOM 10075 C CA . LEU B 1 521 ? 17.346 59.723 34.906 1.00 13.90 522 LEU B CA 1
ATOM 10076 C C . LEU B 1 521 ? 18.826 59.381 35.071 1.00 13.70 522 LEU B C 1
ATOM 10077 O O . LEU B 1 521 ? 19.700 60.220 34.838 1.00 9.63 522 LEU B O 1
ATOM 10082 N N . ARG B 1 522 ? 19.080 58.138 35.471 1.00 15.21 523 ARG B N 1
ATOM 10083 C CA . ARG B 1 522 ? 20.425 57.608 35.664 1.00 14.87 523 ARG B CA 1
ATOM 10084 C C . ARG B 1 522 ? 21.232 57.744 34.388 1.00 14.37 523 ARG B C 1
ATOM 10085 O O . ARG B 1 522 ? 22.420 58.085 34.414 1.00 11.58 523 ARG B O 1
ATOM 10093 N N . GLU B 1 523 ? 20.574 57.487 33.264 1.00 14.66 524 GLU B N 1
ATOM 10094 C CA . GLU B 1 523 ? 21.259 57.554 31.979 1.00 19.23 524 GLU B CA 1
ATOM 10095 C C . GLU B 1 523 ? 21.455 58.982 31.490 1.00 9.17 524 GLU B C 1
ATOM 10096 O O . GLU B 1 523 ? 22.520 59.318 31.011 1.00 11.21 524 GLU B O 1
ATOM 10102 N N . MET B 1 524 ? 20.431 59.816 31.617 1.00 12.86 525 MET B N 1
ATOM 10103 C CA . MET B 1 524 ? 20.539 61.231 31.267 1.00 9.70 525 MET B CA 1
ATOM 10104 C C . MET B 1 524 ? 21.646 61.933 32.045 1.00 11.13 525 MET B C 1
ATOM 10105 O O . MET B 1 524 ? 22.410 62.715 31.486 1.00 12.13 525 MET B O 1
ATOM 10110 N N . PHE B 1 525 ? 21.711 61.654 33.347 1.00 11.84 526 PHE B N 1
ATOM 10111 C CA . PHE B 1 525 ? 22.605 62.361 34.257 1.00 6.89 526 PHE B CA 1
ATOM 10112 C C . PHE B 1 525 ? 23.951 61.670 34.446 1.00 10.45 526 PHE B C 1
ATOM 10113 O O . PHE B 1 525 ? 24.877 62.261 34.985 1.00 12.27 526 PHE B O 1
ATOM 10121 N N . GLY B 1 526 ? 24.062 60.421 34.008 1.00 8.93 527 GLY B N 1
ATOM 10122 C CA . GLY B 1 526 ? 25.301 59.686 34.163 1.00 11.47 527 GLY B CA 1
ATOM 10123 C C . GLY B 1 526 ? 25.729 59.486 35.613 1.00 14.78 527 GLY B C 1
ATOM 10124 O O . GLY B 1 526 ? 26.902 59.237 35.882 1.00 11.03 527 GLY B O 1
ATOM 10125 N N . MET B 1 527 ? 24.773 59.594 36.537 1.00 10.65 528 MET 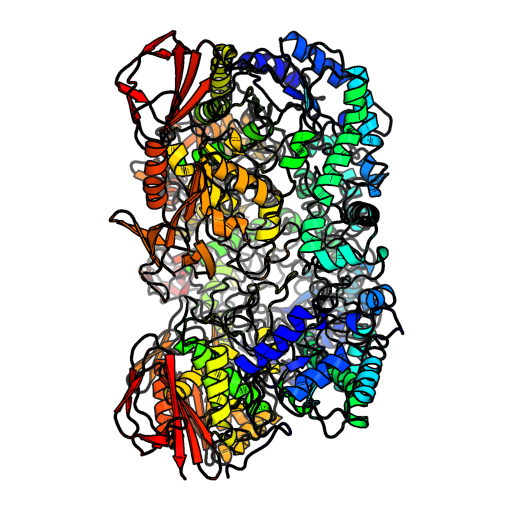B N 1
ATOM 10126 C CA . MET B 1 527 ? 24.999 59.362 37.963 1.00 10.52 528 MET B CA 1
ATOM 10127 C C . MET B 1 527 ? 23.683 59.027 38.627 1.00 7.51 528 MET B C 1
ATOM 10128 O O . MET B 1 527 ? 22.657 59.023 37.975 1.00 11.01 528 MET B O 1
ATOM 10133 N N . GLU B 1 528 ? 23.706 58.782 39.931 1.00 13.56 529 GLU B N 1
ATOM 10134 C CA . GLU B 1 528 ? 22.462 58.679 40.681 1.00 8.00 529 GLU B CA 1
ATOM 10135 C C . GLU B 1 528 ? 22.696 58.976 42.147 1.00 12.23 529 GLU B C 1
ATOM 10136 O O . GLU B 1 528 ? 23.767 58.704 42.687 1.00 10.68 529 GLU B O 1
ATOM 10142 N N . PRO B 1 529 ? 21.689 59.562 42.798 1.00 19.25 530 PRO B N 1
ATOM 10143 C CA . PRO B 1 529 ? 21.783 59.838 44.228 1.00 8.00 530 PRO B CA 1
ATOM 10144 C C . PRO B 1 529 ? 21.564 58.566 45.033 1.00 9.31 530 PRO B C 1
ATOM 10145 O O . PRO B 1 529 ? 20.644 57.826 44.712 1.00 14.24 530 PRO B O 1
ATOM 10149 N N . ILE B 1 530 ? 22.374 58.301 46.053 1.00 11.72 531 ILE B N 1
ATOM 10150 C CA . ILE B 1 530 ? 22.120 57.127 46.885 1.00 15.04 531 ILE B CA 1
ATOM 10151 C C . ILE B 1 530 ? 21.754 57.508 48.319 1.00 13.03 531 ILE B C 1
ATOM 10152 O O . ILE B 1 530 ? 21.171 56.699 49.051 1.00 19.84 531 ILE B O 1
ATOM 10157 N N . GLU B 1 531 ? 22.064 58.739 48.715 1.00 6.44 532 GLU B N 1
ATOM 10158 C CA . GLU B 1 531 ? 21.673 59.203 50.040 1.00 9.28 532 GLU B CA 1
ATOM 10159 C C . GLU B 1 531 ? 21.465 60.710 50.126 1.00 10.64 532 GLU B C 1
ATOM 10160 O O . GLU B 1 531 ? 22.286 61.505 49.651 1.00 8.46 532 GLU B O 1
ATOM 10166 N N . THR B 1 532 ? 20.349 61.097 50.729 1.00 8.71 533 THR B N 1
ATOM 10167 C CA . THR B 1 532 ? 20.097 62.491 51.025 1.00 5.44 533 THR B CA 1
ATOM 10168 C C . THR B 1 532 ? 20.464 62.755 52.474 1.00 8.42 533 THR B C 1
ATOM 10169 O O . THR B 1 532 ? 19.893 62.162 53.383 1.00 15.97 533 THR B O 1
ATOM 10173 N N . ASP B 1 533 ? 21.430 63.634 52.691 1.00 9.04 534 ASP B N 1
ATOM 10174 C CA . ASP B 1 533 ? 21.829 63.990 54.037 1.00 7.29 534 ASP B CA 1
ATOM 10175 C C . ASP B 1 533 ? 21.072 65.242 54.466 1.00 10.39 534 ASP B C 1
ATOM 10176 O O . ASP B 1 533 ? 21.211 66.297 53.850 1.00 12.29 534 ASP B O 1
ATOM 10181 N N . THR B 1 534 ? 20.256 65.116 55.511 1.00 7.90 535 THR B N 1
ATOM 10182 C CA . THR B 1 534 ? 19.484 66.244 56.016 1.00 7.28 535 THR B CA 1
ATOM 10183 C C . THR B 1 534 ? 20.214 66.869 57.207 1.00 10.06 535 THR B C 1
ATOM 10184 O O . THR B 1 534 ? 20.497 66.179 58.182 1.00 9.79 535 THR B O 1
ATOM 10188 N N . LEU B 1 535 ? 20.505 68.168 57.137 1.00 4.38 536 LEU B N 1
ATOM 10189 C CA . LEU B 1 535 ? 21.325 68.815 58.167 1.00 6.29 536 LEU B CA 1
ATOM 10190 C C . LEU B 1 535 ? 20.543 69.662 59.192 1.00 12.64 536 LEU B C 1
ATOM 10191 O O . LEU B 1 535 ? 19.450 70.150 58.920 1.00 10.59 536 LEU B O 1
ATOM 10196 N N . TYR B 1 536 ? 21.135 69.832 60.369 1.00 11.43 537 TYR B N 1
ATOM 10197 C CA . TYR B 1 536 ? 20.631 70.747 61.391 1.00 11.98 537 TYR B CA 1
ATOM 10198 C C . TYR B 1 536 ? 21.060 72.202 61.093 1.00 10.07 537 TYR B C 1
ATOM 10199 O O . TYR B 1 536 ? 22.008 72.420 60.331 1.00 8.74 537 TYR B O 1
ATOM 10208 N N . PRO B 1 537 ? 20.365 73.195 61.685 1.00 5.62 538 PRO B N 1
ATOM 10209 C CA . PRO B 1 537 ? 20.621 74.601 61.332 1.00 8.14 538 PRO B CA 1
ATOM 10210 C C . PRO B 1 537 ? 22.083 75.037 61.448 1.00 7.29 538 PRO B C 1
ATOM 10211 O O . PRO B 1 537 ? 22.575 75.751 60.580 1.00 5.92 538 PRO B O 1
ATOM 10215 N N . ARG B 1 538 ? 22.781 74.596 62.484 1.00 8.17 539 ARG B N 1
ATOM 10216 C CA . ARG B 1 538 ? 24.180 74.975 62.635 1.00 6.10 539 ARG B CA 1
ATOM 10217 C C . ARG B 1 538 ? 25.121 74.124 61.762 1.00 12.78 539 ARG B C 1
ATOM 10218 O O . ARG B 1 538 ? 26.281 74.482 61.570 1.00 12.15 539 ARG B O 1
ATOM 10226 N N . ASP B 1 539 ? 24.634 73.006 61.227 1.00 9.17 540 ASP B N 1
ATOM 10227 C CA . ASP B 1 539 ? 25.466 72.180 60.348 1.00 8.58 540 ASP B CA 1
ATOM 10228 C C . ASP B 1 539 ? 25.889 72.957 59.099 1.00 10.71 540 ASP B C 1
ATOM 10229 O O . ASP B 1 539 ? 25.137 73.790 58.572 1.00 6.59 540 ASP B O 1
ATOM 10234 N N . ARG B 1 540 ? 27.105 72.676 58.644 1.00 8.29 541 ARG B N 1
ATOM 10235 C CA . ARG B 1 540 ? 27.620 73.209 57.391 1.00 7.49 541 ARG B CA 1
ATOM 10236 C C . ARG B 1 540 ? 28.394 72.146 56.640 1.00 10.53 541 ARG B C 1
ATOM 10237 O O . ARG B 1 540 ? 28.965 71.240 57.247 1.00 12.18 541 ARG B O 1
ATOM 10245 N N . ASN B 1 541 ? 28.425 72.260 55.320 1.00 9.56 542 ASN B N 1
ATOM 10246 C CA . ASN B 1 541 ? 29.480 71.608 54.561 1.00 7.65 542 ASN B CA 1
ATOM 10247 C C . ASN B 1 541 ? 30.022 72.619 53.563 1.00 8.80 542 ASN B C 1
ATOM 10248 O O . ASN B 1 541 ? 29.724 73.816 53.653 1.00 9.67 542 ASN B O 1
ATOM 10253 N N . SER B 1 542 ? 30.821 72.159 52.614 1.00 7.29 543 SER B N 1
ATOM 10254 C CA . SER B 1 542 ? 31.155 73.019 51.495 1.00 7.24 543 SER B CA 1
ATOM 10255 C C . SER B 1 542 ? 31.432 72.178 50.275 1.00 11.17 543 SER B C 1
ATOM 10256 O O . SER B 1 542 ? 31.734 70.988 50.386 1.00 7.86 543 SER B O 1
ATOM 10259 N N . VAL B 1 543 ? 31.301 72.807 49.111 1.00 7.87 544 VAL B N 1
ATOM 10260 C CA . VAL B 1 543 ? 31.579 72.162 47.844 1.00 8.19 544 VAL B CA 1
ATOM 10261 C C . VAL B 1 543 ? 32.649 72.942 47.081 1.00 10.57 544 VAL B C 1
ATOM 10262 O O . VAL B 1 543 ? 32.500 74.130 46.804 1.00 14.37 544 VAL B O 1
ATOM 10266 N N . HIS B 1 544 ? 33.740 72.272 46.754 1.00 10.10 545 HIS B N 1
ATOM 10267 C CA . HIS B 1 544 ? 34.767 72.907 45.962 1.00 9.05 545 HIS B CA 1
ATOM 10268 C C . HIS B 1 544 ? 34.439 72.725 44.474 1.00 10.47 545 HIS B C 1
ATOM 10269 O O . HIS B 1 544 ? 34.151 71.610 44.003 1.00 11.69 545 HIS B O 1
ATOM 10276 N N . TYR B 1 545 ? 34.464 73.852 43.768 1.00 8.67 546 TYR B N 1
ATOM 10277 C CA . TYR B 1 545 ? 33.990 73.992 42.396 1.00 9.38 546 TYR B CA 1
ATOM 10278 C C . TYR B 1 545 ? 34.686 75.178 41.721 1.00 10.00 546 TYR B C 1
ATOM 10279 O O . TYR B 1 545 ? 34.649 76.303 42.235 1.00 11.04 546 TYR B O 1
ATOM 10288 N N . ARG B 1 546 ? 35.311 74.917 40.577 1.00 7.71 547 ARG B N 1
ATOM 10289 C CA . ARG B 1 546 ? 36.028 75.937 39.811 1.00 9.36 547 ARG B CA 1
ATOM 10290 C C . ARG B 1 546 ? 36.938 76.817 40.669 1.00 9.91 547 ARG B C 1
ATOM 10291 O O . ARG B 1 546 ? 36.861 78.039 40.604 1.00 10.67 547 ARG B O 1
ATOM 10299 N N . GLY B 1 547 ? 37.762 76.188 41.503 1.00 8.87 548 GLY B N 1
ATOM 10300 C CA . GLY B 1 547 ? 38.747 76.904 42.291 1.00 4.47 548 GLY B CA 1
ATOM 10301 C C . GLY B 1 547 ? 38.193 77.584 43.516 1.00 7.83 548 GLY B C 1
ATOM 10302 O O . GLY B 1 547 ? 38.908 78.324 44.201 1.00 7.20 548 GLY B O 1
ATOM 10303 N N . ARG B 1 548 ? 36.919 77.349 43.810 1.00 11.37 549 ARG B N 1
ATOM 10304 C CA . ARG B 1 548 ? 36.311 78.025 44.956 1.00 9.78 549 ARG B CA 1
ATOM 10305 C C . ARG B 1 548 ? 35.516 77.063 45.835 1.00 5.32 549 ARG B C 1
ATOM 10306 O O . ARG B 1 548 ? 34.921 76.117 45.350 1.00 8.10 549 ARG B O 1
ATOM 10314 N N . SER B 1 549 ? 35.529 77.296 47.139 1.00 5.93 550 SER B N 1
ATOM 10315 C CA . SER B 1 549 ? 34.730 76.501 48.052 1.00 6.65 550 SER B CA 1
ATOM 10316 C C . SER B 1 549 ? 33.457 77.257 48.399 1.00 11.28 550 SER B C 1
ATOM 10317 O O . SER B 1 549 ? 33.496 78.428 48.761 1.00 10.80 550 SER B O 1
ATOM 10320 N N . TYR B 1 550 ? 32.321 76.594 48.260 1.00 7.58 551 TYR B N 1
ATOM 10321 C CA . TYR B 1 550 ? 31.048 77.272 48.417 1.00 13.85 551 TYR B CA 1
ATOM 10322 C C . TYR B 1 550 ? 30.311 76.660 49.588 1.00 11.45 551 TYR B C 1
ATOM 10323 O O . TYR B 1 550 ? 30.338 75.448 49.754 1.00 13.78 551 TYR B O 1
ATOM 10332 N N . GLU B 1 551 ? 29.663 77.489 50.404 1.00 10.43 552 GLU B N 1
ATOM 10333 C CA . GLU B 1 551 ? 29.017 76.991 51.611 1.00 13.85 552 GLU B CA 1
ATOM 10334 C C . GLU B 1 551 ? 27.778 76.146 51.303 1.00 11.64 552 GLU B C 1
ATOM 10335 O O . GLU B 1 551 ? 26.963 76.511 50.447 1.00 7.92 552 GLU B O 1
ATOM 10341 N N . LEU B 1 552 ? 27.663 75.013 52.001 1.00 9.29 553 LEU B N 1
ATOM 10342 C CA . LEU B 1 552 ? 26.490 74.137 51.917 1.00 8.23 553 LEU B CA 1
ATOM 10343 C C . LEU B 1 552 ? 25.705 74.167 53.211 1.00 8.55 553 LEU B C 1
ATOM 10344 O O . LEU B 1 552 ? 26.274 74.022 54.300 1.00 11.02 553 LEU B O 1
ATOM 10349 N N . LYS B 1 553 ? 24.393 74.320 53.086 1.00 7.37 554 LYS B N 1
ATOM 10350 C CA . LYS B 1 553 ? 23.491 74.169 54.217 1.00 7.83 554 LYS B CA 1
ATOM 10351 C C . LYS B 1 553 ? 22.358 73.228 53.868 1.00 5.75 554 LYS B C 1
ATOM 10352 O O . LYS B 1 553 ? 22.128 72.958 52.685 1.00 5.05 554 LYS B O 1
ATOM 10358 N N . ASP B 1 554 ? 21.678 72.733 54.908 1.00 5.93 555 ASP B N 1
ATOM 10359 C CA . ASP B 1 554 ? 20.399 72.017 54.818 1.00 5.72 555 ASP B CA 1
ATOM 10360 C C . ASP B 1 554 ? 20.432 70.615 54.196 1.00 7.02 555 ASP B C 1
ATOM 10361 O O . ASP B 1 554 ? 19.980 69.653 54.814 1.00 4.52 555 ASP B O 1
ATOM 10366 N N . TYR B 1 555 ? 20.899 70.505 52.956 1.00 6.69 556 TYR B N 1
ATOM 10367 C CA . TYR B 1 555 ? 20.841 69.230 52.249 1.00 7.61 556 TYR B CA 1
ATOM 10368 C C . TYR B 1 555 ? 22.124 68.915 51.498 1.00 7.47 556 TYR B C 1
ATOM 10369 O O . TYR B 1 555 ? 22.769 69.798 50.933 1.00 6.73 556 TYR B O 1
ATOM 10378 N N . ALA B 1 556 ? 22.487 67.640 51.507 1.00 5.63 557 ALA B N 1
ATOM 10379 C CA . ALA B 1 556 ? 23.574 67.148 50.678 1.00 8.79 557 ALA B CA 1
ATOM 10380 C C . ALA B 1 556 ? 23.163 65.806 50.064 1.00 8.48 557 ALA B C 1
ATOM 10381 O O . ALA B 1 556 ? 22.317 65.096 50.606 1.00 6.64 557 ALA B O 1
ATOM 10383 N N . THR B 1 557 ? 23.752 65.454 48.934 1.00 5.70 558 THR B N 1
ATOM 10384 C CA . THR B 1 557 ? 23.438 64.172 48.331 1.00 4.64 558 THR B CA 1
ATOM 10385 C C . THR B 1 557 ? 24.685 63.360 48.034 1.00 7.18 558 THR B C 1
ATOM 10386 O O . THR B 1 557 ? 25.567 63.820 47.315 1.00 4.66 558 THR B O 1
ATOM 10390 N N . VAL B 1 558 ? 24.768 62.159 48.605 1.00 11.45 559 VAL B N 1
ATOM 10391 C CA . VAL B 1 558 ? 25.830 61.229 48.244 1.00 6.08 559 VAL B CA 1
ATOM 10392 C C . VAL B 1 558 ? 25.531 60.706 46.844 1.00 10.23 559 VAL B C 1
ATOM 10393 O O . VAL B 1 558 ? 24.410 60.276 46.554 1.00 15.21 559 VAL B O 1
ATOM 10397 N N . ILE B 1 559 ? 26.520 60.771 45.966 1.00 9.71 560 ILE B N 1
ATOM 10398 C CA . ILE B 1 559 ? 26.306 60.479 44.555 1.00 7.92 560 ILE B CA 1
ATOM 10399 C C . ILE B 1 559 ? 27.175 59.328 44.067 1.00 14.74 560 ILE B C 1
ATOM 10400 O O . ILE B 1 559 ? 28.383 59.289 44.342 1.00 15.67 560 ILE B O 1
ATOM 10405 N N . LYS B 1 560 ? 26.561 58.401 43.340 1.00 11.05 561 LYS B N 1
ATOM 10406 C CA . LYS B 1 560 ? 27.300 57.357 42.650 1.00 7.71 561 LYS B CA 1
ATOM 10407 C C . LYS B 1 560 ? 27.466 57.721 41.184 1.00 12.39 561 LYS B C 1
ATOM 10408 O O . LYS B 1 560 ? 26.479 58.007 40.487 1.00 10.60 561 LYS B O 1
ATOM 10414 N N . ILE B 1 561 ? 28.715 57.692 40.722 1.00 10.46 562 ILE B N 1
ATOM 10415 C CA . ILE B 1 561 ? 29.066 58.090 39.362 1.00 6.54 562 ILE B CA 1
ATOM 10416 C C . ILE B 1 561 ? 29.019 56.954 38.337 1.00 13.17 562 ILE B C 1
ATOM 10417 O O . ILE B 1 561 ? 29.538 55.866 38.565 1.00 17.08 562 ILE B O 1
ATOM 10422 N N . HIS B 1 562 ? 28.375 57.211 37.208 1.00 14.66 563 HIS B N 1
ATOM 10423 C CA . HIS B 1 562 ? 28.423 56.285 36.090 1.00 10.58 563 HIS B CA 1
ATOM 10424 C C . HIS B 1 562 ? 29.188 56.964 34.967 1.00 12.48 563 HIS B C 1
ATOM 10425 O O . HIS B 1 562 ? 30.402 57.077 35.031 1.00 10.46 563 HIS B O 1
ATOM 10432 N N . ALA B 1 563 ? 28.502 57.465 33.955 1.00 9.99 564 ALA B N 1
ATOM 10433 C CA . ALA B 1 563 ? 29.243 58.038 32.841 1.00 9.35 564 ALA B CA 1
ATOM 10434 C C . ALA B 1 563 ? 29.565 59.514 33.034 1.00 11.06 564 ALA B C 1
ATOM 10435 O O . ALA B 1 563 ? 30.104 60.142 32.140 1.00 14.75 564 ALA B O 1
ATOM 10437 N N . ALA B 1 564 ? 29.259 60.069 34.201 1.00 14.56 565 ALA B N 1
ATOM 10438 C CA . ALA B 1 564 ? 29.292 61.525 34.360 1.00 13.82 565 ALA B CA 1
ATOM 10439 C C . ALA B 1 564 ? 30.652 62.121 34.747 1.00 13.21 565 ALA B C 1
ATOM 10440 O O . ALA B 1 564 ? 31.502 61.463 35.344 1.00 10.78 565 ALA B O 1
ATOM 10442 N N . THR B 1 565 ? 30.828 63.395 34.407 1.00 9.78 566 THR B N 1
ATOM 10443 C CA . THR B 1 565 ? 31.996 64.153 34.812 1.00 5.59 566 THR B CA 1
ATOM 10444 C C . THR B 1 565 ? 31.763 64.840 36.149 1.00 14.07 566 THR B C 1
ATOM 10445 O O . THR B 1 565 ? 30.691 65.408 36.385 1.00 12.96 566 THR B O 1
ATOM 10449 N N . VAL B 1 566 ? 32.766 64.783 37.020 1.00 7.62 567 VAL B N 1
ATOM 10450 C CA . VAL B 1 566 ? 32.662 65.384 38.336 1.00 9.71 567 VAL B CA 1
ATOM 10451 C C . VAL B 1 566 ? 33.134 66.830 38.313 1.00 9.30 567 VAL B C 1
ATOM 10452 O O . VAL B 1 566 ? 34.303 67.099 38.087 1.00 14.84 567 VAL B O 1
ATOM 10456 N N . GLU B 1 567 ? 32.220 67.758 38.558 1.00 9.20 568 GLU B N 1
ATOM 10457 C CA . GLU B 1 567 ? 32.526 69.171 38.424 1.00 8.23 568 GLU B CA 1
ATOM 10458 C C . GLU B 1 567 ? 32.828 69.786 39.775 1.00 8.85 568 GLU B C 1
ATOM 10459 O O . GLU B 1 567 ? 33.506 70.810 39.870 1.00 9.75 568 GLU B O 1
ATOM 10465 N N . GLY B 1 568 ? 32.303 69.180 40.828 1.00 8.04 569 GLY B N 1
ATOM 10466 C CA . GLY B 1 568 ? 32.600 69.692 42.150 1.00 3.30 569 GLY B CA 1
ATOM 10467 C C . GLY B 1 568 ? 32.488 68.609 43.190 1.00 4.08 569 GLY B C 1
ATOM 10468 O O . GLY B 1 568 ? 31.763 67.641 42.983 1.00 7.20 569 GLY B O 1
ATOM 10469 N N . VAL B 1 569 ? 33.175 68.771 44.319 1.00 4.04 570 VAL B N 1
ATOM 10470 C CA . VAL B 1 569 ? 33.110 67.738 45.362 1.00 4.63 570 VAL B CA 1
ATOM 10471 C C . VAL B 1 569 ? 32.816 68.300 46.752 1.00 8.54 570 VAL B C 1
ATOM 10472 O O . VAL B 1 569 ? 33.097 69.473 47.027 1.00 9.26 570 VAL B O 1
ATOM 10476 N N . TYR B 1 570 ? 32.279 67.460 47.639 1.00 8.00 571 TYR B N 1
ATOM 10477 C CA . TYR B 1 570 ? 32.093 67.857 49.038 1.00 8.41 571 TYR B CA 1
ATOM 10478 C C . TYR B 1 570 ? 33.444 67.865 49.760 1.00 15.01 571 TYR B C 1
ATOM 10479 O O . TYR B 1 570 ? 34.378 67.155 49.360 1.00 10.87 571 TYR B O 1
ATOM 10488 N N . GLU B 1 571 ? 33.548 68.642 50.835 1.00 6.97 572 GLU B N 1
ATOM 10489 C CA . GLU B 1 571 ? 34.844 68.818 51.485 1.00 11.29 572 GLU B CA 1
ATOM 10490 C C . GLU B 1 571 ? 34.894 68.369 52.944 1.00 12.00 572 GLU B C 1
ATOM 10491 O O . GLU B 1 571 ? 35.972 68.266 53.514 1.00 19.60 572 GLU B O 1
ATOM 10497 N N . ASP B 1 572 ? 33.744 68.094 53.551 1.00 15.25 573 ASP B N 1
ATOM 10498 C CA A ASP B 1 572 ? 33.719 67.659 54.945 0.37 10.71 573 ASP B CA 1
ATOM 10499 C CA B ASP B 1 572 ? 33.699 67.668 54.950 0.63 10.67 573 ASP B CA 1
ATOM 10500 C C . ASP B 1 572 ? 32.755 66.497 55.132 1.00 8.25 573 ASP B C 1
ATOM 10501 O O . ASP B 1 572 ? 32.092 66.087 54.182 1.00 8.33 573 ASP B O 1
ATOM 10510 N N . ASP B 1 573 ? 32.692 65.977 56.358 1.00 11.51 574 ASP B N 1
ATOM 10511 C CA . ASP B 1 573 ? 31.785 64.880 56.746 1.00 10.87 574 ASP B CA 1
ATOM 10512 C C . ASP B 1 573 ? 32.164 63.561 56.063 1.00 7.65 574 ASP B C 1
ATOM 10513 O O . ASP B 1 573 ? 33.221 63.467 55.451 1.00 13.62 574 ASP B O 1
ATOM 10518 N N . PHE B 1 574 ? 31.322 62.540 56.166 1.00 7.12 575 PHE B N 1
ATOM 10519 C CA . PHE B 1 574 ? 31.765 61.228 55.723 1.00 8.98 575 PHE B CA 1
ATOM 10520 C C . PHE B 1 574 ? 31.820 61.106 54.212 1.00 6.59 575 PHE B C 1
ATOM 10521 O O . PHE B 1 574 ? 32.316 60.125 53.695 1.00 13.79 575 PHE B O 1
ATOM 10529 N N . TYR B 1 575 ? 31.332 62.106 53.501 1.00 9.55 576 TYR B N 1
ATOM 10530 C CA . TYR B 1 575 ? 31.372 62.055 52.059 1.00 4.64 576 TYR B CA 1
ATOM 10531 C C . TYR B 1 575 ? 32.336 63.108 51.504 1.00 9.40 576 TYR B C 1
ATOM 10532 O O . TYR B 1 575 ? 32.307 63.437 50.311 1.00 7.29 576 TYR B O 1
ATOM 10541 N N . ALA B 1 576 ? 33.199 63.624 52.378 1.00 8.38 577 ALA B N 1
ATOM 10542 C CA . ALA B 1 576 ? 34.277 64.517 51.958 1.00 12.36 577 ALA B CA 1
ATOM 10543 C C . ALA B 1 576 ? 35.010 63.937 50.755 1.00 13.54 577 ALA B C 1
ATOM 10544 O O . ALA B 1 576 ? 35.304 62.739 50.720 1.00 9.56 577 ALA B O 1
ATOM 10546 N N . ASP B 1 577 ? 35.266 64.796 49.772 1.00 8.00 578 ASP B N 1
ATOM 10547 C CA . ASP B 1 577 ? 35.948 64.437 48.525 1.00 10.27 578 ASP B CA 1
ATOM 10548 C C . ASP B 1 577 ? 35.155 63.507 47.634 1.00 11.81 578 ASP B C 1
ATOM 10549 O O . ASP B 1 577 ? 35.716 62.926 46.709 1.00 24.59 578 ASP B O 1
ATOM 10554 N N . THR B 1 578 ? 33.856 63.365 47.885 1.00 9.21 579 THR B N 1
ATOM 10555 C CA . THR B 1 578 ? 33.007 62.608 46.969 1.00 6.72 579 THR B CA 1
ATOM 10556 C C . THR B 1 578 ? 32.266 63.591 46.040 1.00 8.98 579 THR B C 1
ATOM 10557 O O . THR B 1 578 ? 32.133 64.772 46.365 1.00 6.98 579 THR B O 1
ATOM 10561 N N . PRO B 1 579 ? 31.794 63.114 44.876 1.00 5.38 580 PRO B N 1
ATOM 10562 C CA . PRO B 1 579 ? 31.177 64.031 43.910 1.00 7.17 580 PRO B CA 1
ATOM 10563 C C . PRO B 1 579 ? 29.956 64.772 44.453 1.00 8.22 580 PRO B C 1
ATOM 10564 O O . PRO B 1 579 ? 29.096 64.173 45.090 1.00 7.42 580 PRO B O 1
ATOM 10568 N N . ALA B 1 580 ? 29.891 66.072 44.190 1.00 8.14 581 ALA B N 1
ATOM 10569 C CA . ALA B 1 580 ? 28.789 66.898 44.656 1.00 3.40 581 ALA B CA 1
ATOM 10570 C C . ALA B 1 580 ? 28.086 67.551 43.474 1.00 9.18 581 ALA B C 1
ATOM 10571 O O . ALA B 1 580 ? 26.886 67.848 43.524 1.00 6.18 581 ALA B O 1
ATOM 10573 N N . VAL B 1 581 ? 28.838 67.792 42.404 1.00 8.73 582 VAL B N 1
ATOM 10574 C CA . VAL B 1 581 ? 28.253 68.444 41.239 1.00 5.68 582 VAL B CA 1
ATOM 10575 C C . VAL B 1 581 ? 28.721 67.762 39.970 1.00 9.82 582 VAL B C 1
ATOM 10576 O O . VAL B 1 581 ? 29.937 67.589 39.773 1.00 14.21 582 VAL B O 1
ATOM 10580 N N . THR B 1 582 ? 27.765 67.393 39.112 1.00 4.21 583 THR B N 1
ATOM 10581 C CA . THR B 1 582 ? 28.069 66.585 37.935 1.00 7.20 583 THR B CA 1
ATOM 10582 C C . THR B 1 582 ? 27.494 67.137 36.644 1.00 6.26 583 THR B C 1
ATOM 10583 O O . THR B 1 582 ? 26.498 67.860 36.659 1.00 6.81 583 THR B O 1
ATOM 10587 N N . SER B 1 583 ? 28.123 66.759 35.531 1.00 7.48 584 SER B N 1
ATOM 10588 C CA . SER B 1 583 ? 27.600 67.010 34.185 1.00 8.26 584 SER B CA 1
ATOM 10589 C C . SER B 1 583 ? 27.696 65.765 33.311 1.00 8.03 584 SER B C 1
ATOM 10590 O O . SER B 1 583 ? 28.578 64.927 33.503 1.00 7.96 584 SER B O 1
ATOM 10593 N N . ASN B 1 584 ? 26.802 65.654 32.334 1.00 6.46 585 ASN B N 1
ATOM 10594 C CA . ASN B 1 584 ? 26.803 64.496 31.463 1.00 5.58 585 ASN B CA 1
ATOM 10595 C C . ASN B 1 584 ? 26.239 64.793 30.070 1.00 14.44 585 ASN B C 1
ATOM 10596 O O . ASN B 1 584 ? 25.173 65.388 29.924 1.00 20.17 585 ASN B O 1
ATOM 10601 N N . GLN B 1 585 ? 26.969 64.387 29.041 1.00 15.60 586 GLN B N 1
ATOM 10602 C CA . GLN B 1 585 ? 26.473 64.533 27.690 1.00 16.19 586 GLN B CA 1
ATOM 10603 C C . GLN B 1 585 ? 25.521 63.392 27.404 1.00 22.80 586 GLN B C 1
ATOM 10604 O O . GLN B 1 585 ? 25.859 62.224 27.577 1.00 22.59 586 GLN B O 1
ATOM 10610 N N . TYR B 1 586 ? 24.313 63.739 26.989 1.00 22.57 587 TYR B N 1
ATOM 10611 C CA . TYR B 1 586 ? 23.317 62.737 26.686 1.00 14.47 587 TYR B CA 1
ATOM 10612 C C . TYR B 1 586 ? 22.635 63.117 25.381 1.00 14.21 587 TYR B C 1
ATOM 10613 O O . TYR B 1 586 ? 21.914 64.117 25.314 1.00 16.19 587 TYR B O 1
ATOM 10622 N N . GLY B 1 587 ? 22.885 62.328 24.341 1.00 11.84 588 GLY B N 1
ATOM 10623 C CA . GLY B 1 587 ? 22.405 62.657 23.015 1.00 7.94 588 GLY B CA 1
ATOM 10624 C C . GLY B 1 587 ? 22.980 63.992 22.596 1.00 13.84 588 GLY B C 1
ATOM 10625 O O . GLY B 1 587 ? 24.170 64.238 22.744 1.00 9.11 588 GLY B O 1
ATOM 10626 N N . LYS B 1 588 ? 22.137 64.878 22.087 1.00 14.57 589 LYS B N 1
ATOM 10627 C CA . LYS B 1 588 ? 22.637 66.174 21.663 1.00 13.83 589 LYS B CA 1
ATOM 10628 C C . LYS B 1 588 ? 22.741 67.122 22.847 1.00 15.43 589 LYS B C 1
ATOM 10629 O O . LYS B 1 588 ? 23.279 68.211 22.723 1.00 16.93 589 LYS B O 1
ATOM 10635 N N . GLY B 1 589 ? 22.236 66.704 24.002 1.00 21.77 590 GLY B N 1
ATOM 10636 C CA . GLY B 1 589 ? 22.126 67.613 25.127 1.00 12.60 590 GLY B CA 1
ATOM 10637 C C . GLY B 1 589 ? 23.017 67.317 26.316 1.00 12.57 590 GLY B C 1
ATOM 10638 O O . GLY B 1 589 ? 23.950 66.530 26.251 1.00 18.14 590 GLY B O 1
ATOM 10639 N N . GLN B 1 590 ? 22.710 67.962 27.425 1.00 10.53 591 GLN B N 1
ATOM 10640 C CA . GLN B 1 590 ? 23.544 67.864 28.602 1.00 13.98 591 GLN B CA 1
ATOM 10641 C C . GLN B 1 590 ? 22.660 67.855 29.849 1.00 10.84 591 GLN B C 1
ATOM 10642 O O . GLN B 1 590 ? 21.571 68.427 29.845 1.00 10.28 591 GLN B O 1
ATOM 10648 N N . ALA B 1 591 ? 23.116 67.193 30.906 1.00 4.67 592 ALA B N 1
ATOM 10649 C CA . ALA B 1 591 ? 22.374 67.173 32.152 1.00 5.30 592 ALA B CA 1
ATOM 10650 C C . ALA B 1 591 ? 23.316 67.388 33.331 1.00 14.66 592 ALA B C 1
ATOM 10651 O O . ALA B 1 591 ? 24.354 66.731 33.443 1.00 9.21 592 ALA B O 1
ATOM 10653 N N . TYR B 1 592 ? 22.943 68.326 34.199 1.00 9.64 593 TYR B N 1
ATOM 10654 C CA . TYR B 1 592 ? 23.739 68.715 35.356 1.00 8.68 593 TYR B CA 1
ATOM 10655 C C . TYR B 1 592 ? 23.005 68.376 36.663 1.00 11.54 593 TYR B C 1
ATOM 10656 O O . TYR B 1 592 ? 21.805 68.667 36.809 1.00 8.09 593 TYR B O 1
ATOM 10665 N N . TYR B 1 593 ? 23.717 67.791 37.624 1.00 7.27 594 TYR B N 1
ATOM 10666 C CA . TYR B 1 593 ? 23.125 67.546 38.944 1.00 7.46 594 TYR B CA 1
ATOM 10667 C C . TYR B 1 593 ? 23.855 68.365 39.991 1.00 8.09 594 TYR B C 1
ATOM 10668 O O . TYR B 1 593 ? 25.093 68.365 40.041 1.00 6.54 594 TYR B O 1
ATOM 10677 N N . ILE B 1 594 ? 23.079 69.074 40.809 1.00 4.50 595 ILE B N 1
ATOM 10678 C CA . ILE B 1 594 ? 23.634 69.882 41.881 1.00 3.40 595 ILE B CA 1
ATOM 10679 C C . ILE B 1 594 ? 23.243 69.219 43.210 1.00 6.48 595 ILE B C 1
ATOM 10680 O O . ILE B 1 594 ? 22.089 69.289 43.629 1.00 8.19 595 ILE B O 1
ATOM 10685 N N . GLY B 1 595 ? 24.192 68.541 43.853 1.00 2.58 596 GLY B N 1
ATOM 10686 C CA . GLY B 1 595 ? 23.849 67.630 44.934 1.00 2.88 596 GLY B CA 1
ATOM 10687 C C . GLY B 1 595 ? 23.624 68.229 46.315 1.00 4.86 596 GLY B C 1
ATOM 10688 O O . GLY B 1 595 ? 23.196 67.535 47.236 1.00 5.07 596 GLY B O 1
ATOM 10689 N N . GLY B 1 596 ? 23.923 69.514 46.468 1.00 3.64 597 GLY B N 1
ATOM 10690 C CA . GLY B 1 596 ? 23.764 70.180 47.747 1.00 4.57 597 GLY B CA 1
ATOM 10691 C C . GLY B 1 596 ? 23.196 71.575 47.594 1.00 6.02 597 GLY B C 1
ATOM 10692 O O . GLY B 1 596 ? 23.239 72.164 46.515 1.00 6.19 597 GLY B O 1
ATOM 10693 N N . ARG B 1 597 ? 22.639 72.098 48.677 1.00 6.81 598 ARG B N 1
ATOM 10694 C CA . ARG B 1 597 ? 22.104 73.451 48.673 1.00 8.33 598 ARG B CA 1
ATOM 10695 C C . ARG B 1 597 ? 23.251 74.422 48.945 1.00 8.75 598 ARG B C 1
ATOM 10696 O O . ARG B 1 597 ? 23.742 74.536 50.068 1.00 6.06 598 ARG B O 1
ATOM 10704 N N . LEU B 1 598 ? 23.680 75.116 47.901 1.00 5.94 599 LEU B N 1
ATOM 10705 C CA . LEU B 1 598 ? 24.849 75.966 48.011 1.00 7.75 599 LEU B CA 1
ATOM 10706 C C . LEU B 1 598 ? 24.498 77.457 48.017 1.00 6.59 599 LEU B C 1
ATOM 10707 O O . LEU B 1 598 ? 23.428 77.865 47.567 1.00 6.02 599 LEU B O 1
ATOM 10712 N N . GLU B 1 599 ? 25.413 78.250 48.557 1.00 8.07 600 GLU B N 1
ATOM 10713 C CA . GLU B 1 599 ? 25.253 79.691 48.679 1.00 9.44 600 GLU B CA 1
ATOM 10714 C C . GLU B 1 599 ? 25.055 80.375 47.330 1.00 7.49 600 GLU B C 1
ATOM 10715 O O . GLU B 1 599 ? 25.384 79.809 46.294 1.00 10.00 600 GLU B O 1
ATOM 10721 N N . ASP B 1 600 ? 24.532 81.598 47.351 1.00 7.49 601 ASP B N 1
ATOM 10722 C CA . ASP B 1 600 ? 24.210 82.332 46.124 1.00 9.46 601 ASP B CA 1
ATOM 10723 C C . ASP B 1 600 ? 25.337 82.375 45.075 1.00 8.78 601 ASP B C 1
ATOM 10724 O O . ASP B 1 600 ? 25.108 82.113 43.880 1.00 9.79 601 ASP B O 1
ATOM 10729 N N . GLN B 1 601 ? 26.542 82.718 45.519 1.00 6.21 602 GLN B N 1
ATOM 10730 C CA . GLN B 1 601 ? 27.666 82.840 44.611 1.00 6.86 602 GLN B CA 1
ATOM 10731 C C . GLN B 1 601 ? 27.892 81.572 43.800 1.00 9.15 602 GLN B C 1
ATOM 10732 O O . GLN B 1 601 ? 28.313 81.643 42.640 1.00 10.00 602 GLN B O 1
ATOM 10738 N N . PHE B 1 602 ? 27.628 80.410 44.396 1.00 9.80 603 PHE B N 1
ATOM 10739 C CA . PHE B 1 602 ? 27.762 79.181 43.629 1.00 8.38 603 PHE B CA 1
ATOM 10740 C C . PHE B 1 602 ? 26.851 79.206 42.417 1.00 11.19 603 PHE B C 1
ATOM 10741 O O . PHE B 1 602 ? 27.266 78.847 41.330 1.00 8.49 603 PHE B O 1
ATOM 10749 N N . HIS B 1 603 ? 25.601 79.606 42.612 1.00 6.84 604 HIS B N 1
ATOM 10750 C CA . HIS B 1 603 ? 24.671 79.636 41.501 1.00 6.17 604 HIS B CA 1
ATOM 10751 C C . HIS B 1 603 ? 25.086 80.689 40.492 1.00 6.79 604 HIS B C 1
ATOM 10752 O O . HIS B 1 603 ? 24.960 80.473 39.282 1.00 11.24 604 HIS B O 1
ATOM 10759 N N . ARG B 1 604 ? 25.589 81.823 40.973 1.00 7.14 605 ARG B N 1
ATOM 10760 C CA . ARG B 1 604 ? 26.093 82.828 40.039 1.00 7.61 605 ARG B CA 1
ATOM 10761 C C . ARG B 1 604 ? 27.120 82.192 39.128 1.00 6.72 605 ARG B C 1
ATOM 10762 O O . ARG B 1 604 ? 26.942 82.186 37.915 1.00 12.25 605 ARG B O 1
ATOM 10770 N N . ASP B 1 605 ? 28.160 81.599 39.718 1.00 6.73 606 ASP B N 1
ATOM 10771 C CA . ASP B 1 605 ? 29.299 81.100 38.937 1.00 7.96 606 ASP B CA 1
ATOM 10772 C C . ASP B 1 605 ? 28.932 79.897 38.070 1.00 9.13 606 ASP B C 1
ATOM 10773 O O . ASP B 1 605 ? 29.423 79.749 36.954 1.00 15.67 606 ASP B O 1
ATOM 10778 N N . PHE B 1 606 ? 28.053 79.046 38.582 1.00 7.44 607 PHE B N 1
ATOM 10779 C CA . PHE B 1 606 ? 27.634 77.843 37.875 1.00 9.37 607 PHE B CA 1
ATOM 10780 C C . PHE B 1 606 ? 26.773 78.202 36.682 1.00 10.24 607 PHE B C 1
ATOM 10781 O O . PHE B 1 606 ? 26.913 77.624 35.605 1.00 11.22 607 PHE B O 1
ATOM 10789 N N . TYR B 1 607 ? 25.861 79.146 36.869 1.00 7.67 608 TYR B N 1
ATOM 10790 C CA . TYR B 1 607 ? 24.959 79.443 35.781 1.00 9.66 608 TYR B CA 1
ATOM 10791 C C . TYR B 1 607 ? 25.631 80.371 34.777 1.00 10.27 608 TYR B C 1
ATOM 10792 O O . TYR B 1 607 ? 25.254 80.380 33.611 1.00 10.09 608 TYR B O 1
ATOM 10801 N N . GLN B 1 608 ? 26.642 81.118 35.216 1.00 10.65 609 GLN B N 1
ATOM 10802 C CA . GLN B 1 608 ? 27.445 81.941 34.300 1.00 15.50 609 GLN B CA 1
ATOM 10803 C C . GLN B 1 608 ? 28.039 81.102 33.155 1.00 17.43 609 GLN B C 1
ATOM 10804 O O . GLN B 1 608 ? 28.052 81.517 31.981 1.00 20.37 609 GLN B O 1
ATOM 10810 N N . GLU B 1 609 ? 28.515 79.913 33.507 1.00 19.17 610 GLU B N 1
ATOM 10811 C CA . GLU B 1 609 ? 29.071 78.983 32.529 1.00 18.82 610 GLU B CA 1
ATOM 10812 C C . GLU B 1 609 ? 28.040 78.550 31.507 1.00 18.79 610 GLU B C 1
ATOM 10813 O O . GLU B 1 609 ? 28.346 78.466 30.327 1.00 19.41 610 GLU B O 1
ATOM 10819 N N . LEU B 1 610 ? 26.821 78.260 31.949 1.00 11.71 611 LEU B N 1
ATOM 10820 C CA . LEU B 1 610 ? 25.801 77.854 30.994 1.00 12.66 611 LEU B CA 1
ATOM 10821 C C . LEU B 1 610 ? 25.341 79.059 30.169 1.00 10.71 611 LEU B C 1
ATOM 10822 O O . LEU B 1 610 ? 24.948 78.914 29.026 1.00 17.62 611 LEU B O 1
ATOM 10827 N N . MET B 1 611 ? 25.400 80.248 30.748 1.00 8.24 612 MET B N 1
ATOM 10828 C CA . MET B 1 611 ? 25.042 81.456 30.021 1.00 23.31 612 MET B CA 1
ATOM 10829 C C . MET B 1 611 ? 26.014 81.676 28.875 1.00 15.71 612 MET B C 1
ATOM 10830 O O . MET B 1 611 ? 25.611 82.039 27.775 1.00 21.36 612 MET B O 1
ATOM 10835 N N . GLU B 1 612 ? 27.297 81.456 29.137 1.00 16.17 613 GLU B N 1
ATOM 10836 C CA . GLU B 1 612 ? 28.305 81.613 28.091 1.00 21.47 613 GLU B CA 1
ATOM 10837 C C . GLU B 1 612 ? 28.267 80.471 27.066 1.00 18.53 613 GLU B C 1
ATOM 10838 O O . GLU B 1 612 ? 28.255 80.703 25.860 1.00 16.57 613 GLU B O 1
ATOM 10844 N N . LYS B 1 613 ? 28.243 79.243 27.566 1.00 13.55 614 LYS B N 1
ATOM 10845 C CA . LYS B 1 613 ? 28.123 78.039 26.756 1.00 15.20 614 LYS B CA 1
ATOM 10846 C C . LYS B 1 613 ? 26.921 78.084 25.797 1.00 22.21 614 LYS B C 1
ATOM 10847 O O . LYS B 1 613 ? 27.045 77.782 24.612 1.00 18.20 614 LYS B O 1
ATOM 10853 N N . LEU B 1 614 ? 25.759 78.473 26.315 1.00 18.52 615 LEU B N 1
ATOM 10854 C CA . LEU B 1 614 ? 24.522 78.463 25.544 1.00 11.73 615 LEU B CA 1
ATOM 10855 C C . LEU B 1 614 ? 24.166 79.829 24.959 1.00 16.01 615 LEU B C 1
ATOM 10856 O O . LEU B 1 614 ? 23.146 79.966 24.281 1.00 12.26 615 LEU B O 1
ATOM 10861 N N . ASP B 1 615 ? 25.003 80.829 25.225 1.00 12.04 616 ASP B N 1
ATOM 10862 C CA . ASP B 1 615 ? 24.803 82.174 24.688 1.00 17.45 616 ASP B CA 1
ATOM 10863 C C . ASP B 1 615 ? 23.466 82.771 25.144 1.00 19.32 616 ASP B C 1
ATOM 10864 O O . ASP B 1 615 ? 22.615 83.119 24.325 1.00 17.65 616 ASP B O 1
ATOM 10869 N N . LEU B 1 616 ? 23.297 82.883 26.459 1.00 17.22 617 LEU B N 1
ATOM 10870 C CA . LEU B 1 616 ? 22.088 83.440 27.049 1.00 12.31 617 LEU B CA 1
ATOM 10871 C C . LEU B 1 616 ? 22.287 84.916 27.340 1.00 12.83 617 LEU B C 1
ATOM 10872 O O . LEU B 1 616 ? 23.092 85.289 28.192 1.00 10.69 617 LEU B O 1
ATOM 10877 N N . ARG B 1 617 ? 21.550 85.756 26.621 1.00 14.29 618 ARG B N 1
ATOM 10878 C CA . ARG B 1 617 ? 21.737 87.196 26.693 1.00 10.20 618 ARG B CA 1
ATOM 10879 C C . ARG B 1 617 ? 20.451 87.883 27.116 1.00 16.68 618 ARG B C 1
ATOM 10880 O O . ARG B 1 617 ? 19.360 87.337 26.926 1.00 15.90 618 ARG B O 1
ATOM 10888 N N . PRO B 1 618 ? 20.568 89.093 27.681 1.00 15.12 619 PRO B N 1
ATOM 10889 C CA . PRO B 1 618 ? 19.378 89.922 27.892 1.00 7.24 619 PRO B CA 1
ATOM 10890 C C . PRO B 1 618 ? 18.861 90.428 26.559 1.00 6.87 619 PRO B C 1
ATOM 10891 O O . PRO B 1 618 ? 19.619 90.427 25.593 1.00 10.72 619 PRO B O 1
ATOM 10895 N N . VAL B 1 619 ? 17.603 90.843 26.493 1.00 12.31 620 VAL B N 1
ATOM 10896 C CA . VAL B 1 619 ? 17.073 91.425 25.262 1.00 12.86 620 VAL B CA 1
ATOM 10897 C C . VAL B 1 619 ? 17.908 92.629 24.848 1.00 15.95 620 VAL B C 1
ATOM 10898 O O . VAL B 1 619 ? 18.234 92.817 23.673 1.00 14.15 620 VAL B O 1
ATOM 10902 N N . LEU B 1 620 ? 18.254 93.439 25.839 1.00 10.08 621 LEU B N 1
ATOM 10903 C CA . LEU B 1 620 ? 19.127 94.580 25.644 1.00 12.56 621 LEU B CA 1
ATOM 10904 C C . LEU B 1 620 ? 20.116 94.665 26.797 1.00 13.73 621 LEU B C 1
ATOM 10905 O O . LEU B 1 620 ? 19.713 94.773 27.957 1.00 7.97 621 LEU B O 1
ATOM 10910 N N . PHE B 1 621 ? 21.407 94.626 26.488 1.00 9.83 622 PHE B N 1
ATOM 10911 C CA . PHE B 1 621 ? 22.392 94.706 27.547 1.00 14.37 622 PHE B CA 1
ATOM 10912 C C . PHE B 1 621 ? 22.459 96.091 28.165 1.00 19.16 622 PHE B C 1
ATOM 10913 O O . PHE B 1 621 ? 22.504 97.108 27.477 1.00 19.69 622 PHE B O 1
ATOM 10921 N N . VAL B 1 622 ? 22.455 96.116 29.484 1.00 17.84 623 VAL B N 1
ATOM 10922 C CA . VAL B 1 622 ? 22.647 97.345 30.210 1.00 11.77 623 VAL B CA 1
ATOM 10923 C C . VAL B 1 622 ? 23.656 97.053 31.307 1.00 14.50 623 VAL B C 1
ATOM 10924 O O . VAL B 1 622 ? 23.542 96.061 32.030 1.00 16.55 623 VAL B O 1
ATOM 10928 N N . LYS B 1 623 ? 24.679 97.885 31.394 1.00 11.83 624 LYS B N 1
ATOM 10929 C CA . LYS B 1 623 ? 25.652 97.728 32.449 1.00 19.10 624 LYS B CA 1
ATOM 10930 C C . LYS B 1 623 ? 25.050 98.328 33.712 1.00 11.52 624 LYS B C 1
ATOM 10931 O O . LYS B 1 623 ? 24.466 99.413 33.663 1.00 4.22 624 LYS B O 1
ATOM 10937 N N . HIS B 1 624 ? 25.164 97.611 34.832 1.00 11.18 625 HIS B N 1
ATOM 10938 C CA . HIS B 1 624 ? 24.653 98.116 36.105 1.00 10.76 625 HIS B CA 1
ATOM 10939 C C . HIS B 1 624 ? 25.114 97.270 37.275 1.00 12.88 625 HIS B C 1
ATOM 10940 O O . HIS B 1 624 ? 25.479 96.106 37.108 1.00 11.64 625 HIS B O 1
ATOM 10947 N N . GLU B 1 625 ? 25.064 97.867 38.463 1.00 9.61 626 GLU B N 1
ATOM 10948 C CA . GLU B 1 625 ? 25.305 97.161 39.717 1.00 13.93 626 GLU B CA 1
ATOM 10949 C C . GLU B 1 625 ? 24.124 96.281 40.107 1.00 14.75 626 GLU B C 1
ATOM 10950 O O . GLU B 1 625 ? 23.055 96.342 39.482 1.00 14.28 626 GLU B O 1
ATOM 10956 N N . LYS B 1 626 ? 24.316 95.474 41.151 1.00 15.65 627 LYS B N 1
ATOM 10957 C CA A LYS B 1 626 ? 23.224 94.661 41.674 0.73 14.17 627 LYS B CA 1
ATOM 10958 C CA B LYS B 1 626 ? 23.239 94.663 41.713 0.27 14.15 627 LYS B CA 1
ATOM 10959 C C . LYS B 1 626 ? 22.107 95.562 42.192 1.00 14.18 627 LYS B C 1
ATOM 10960 O O . LYS B 1 626 ? 22.356 96.638 42.734 1.00 16.98 627 LYS B O 1
ATOM 10971 N N . GLY B 1 627 ? 20.870 95.125 42.002 1.00 5.00 628 GLY B N 1
ATOM 10972 C CA . GLY B 1 627 ? 19.735 95.906 42.444 1.00 8.34 628 GLY B CA 1
ATOM 10973 C C . GLY B 1 627 ? 19.001 96.637 41.332 1.00 13.98 628 GLY B C 1
ATOM 10974 O O . GLY B 1 627 ? 17.860 97.092 41.514 1.00 12.24 628 GLY B O 1
ATOM 10975 N N . VAL B 1 628 ? 19.654 96.757 40.182 1.00 10.38 629 VAL B N 1
ATOM 10976 C CA . VAL B 1 628 ? 19.020 97.341 39.011 1.00 10.00 629 VAL B CA 1
ATOM 10977 C C . VAL B 1 628 ? 18.546 96.237 38.071 1.00 8.11 629 VAL B C 1
ATOM 10978 O O . VAL B 1 628 ? 19.336 95.432 37.593 1.00 16.07 629 VAL B O 1
ATOM 10982 N N . SER B 1 629 ? 17.246 96.199 37.819 1.00 6.69 630 SER B N 1
ATOM 10983 C CA . SER B 1 629 ? 16.645 95.148 37.008 1.00 7.42 630 SER B CA 1
ATOM 10984 C C . SER B 1 629 ? 16.294 95.683 35.635 1.00 7.64 630 SER B C 1
ATOM 10985 O O . SER B 1 629 ? 15.646 96.722 35.514 1.00 8.56 630 SER B O 1
ATOM 10988 N N . VAL B 1 630 ? 16.728 94.971 34.603 1.00 6.71 631 VAL B N 1
ATOM 10989 C CA . VAL B 1 630 ? 16.395 95.346 33.236 1.00 10.86 631 VAL B CA 1
ATOM 10990 C C . VAL B 1 630 ? 15.530 94.246 32.630 1.00 6.80 631 VAL B C 1
ATOM 10991 O O . VAL B 1 630 ? 15.943 93.088 32.576 1.00 3.75 631 VAL B O 1
ATOM 10995 N N . GLN B 1 631 ? 14.314 94.599 32.218 1.00 4.37 632 GLN B N 1
ATOM 10996 C CA . GLN B 1 631 ? 13.395 93.597 31.656 1.00 6.25 632 GLN B CA 1
ATOM 10997 C C . GLN B 1 631 ? 12.733 94.144 30.408 1.00 7.28 632 GLN B C 1
ATOM 10998 O O . GLN B 1 631 ? 12.551 95.349 30.269 1.00 9.45 632 GLN B O 1
ATOM 11004 N N . ALA B 1 632 ? 12.365 93.259 29.493 1.00 4.82 633 ALA B N 1
ATOM 11005 C CA . ALA B 1 632 ? 11.944 93.719 28.188 1.00 6.18 633 ALA B CA 1
ATOM 11006 C C . ALA B 1 632 ? 10.695 93.027 27.657 1.00 11.39 633 ALA B C 1
ATOM 11007 O O . ALA B 1 632 ? 10.375 91.904 28.024 1.00 9.45 633 ALA B O 1
ATOM 11009 N N . ARG B 1 633 ? 9.991 93.712 26.770 1.00 13.48 634 ARG B N 1
ATOM 11010 C CA . ARG B 1 633 ? 8.886 93.100 26.061 1.00 11.66 634 ARG B CA 1
ATOM 11011 C C . ARG B 1 633 ? 9.082 93.375 24.581 1.00 13.48 634 ARG B C 1
ATOM 11012 O O . ARG B 1 633 ? 9.583 94.439 24.198 1.00 18.83 634 ARG B O 1
ATOM 11020 N N . GLN B 1 634 ? 8.721 92.411 23.744 1.00 9.72 635 GLN B N 1
ATOM 11021 C CA . GLN B 1 634 ? 9.160 92.475 22.363 1.00 15.23 635 GLN B CA 1
ATOM 11022 C C . GLN B 1 634 ? 8.022 92.512 21.372 1.00 6.58 635 GLN B C 1
ATOM 11023 O O . GLN B 1 634 ? 7.228 91.598 21.280 1.00 14.57 635 GLN B O 1
ATOM 11029 N N . ALA B 1 635 ? 7.958 93.620 20.655 1.00 14.41 636 ALA B N 1
ATOM 11030 C CA . ALA B 1 635 ? 7.037 93.812 19.550 1.00 17.95 636 ALA B CA 1
ATOM 11031 C C . ALA B 1 635 ? 7.785 93.485 18.264 1.00 22.45 636 ALA B C 1
ATOM 11032 O O . ALA B 1 635 ? 9.007 93.306 18.291 1.00 17.26 636 ALA B O 1
ATOM 11034 N N . PRO B 1 636 ? 7.067 93.381 17.134 1.00 27.20 637 PRO B N 1
ATOM 11035 C CA . PRO B 1 636 ? 7.790 93.040 15.902 1.00 35.52 637 PRO B CA 1
ATOM 11036 C C . PRO B 1 636 ? 8.765 94.120 15.447 1.00 29.50 637 PRO B C 1
ATOM 11037 O O . PRO B 1 636 ? 9.814 93.807 14.892 1.00 27.98 637 PRO B O 1
ATOM 11041 N N . GLU B 1 637 ? 8.425 95.376 15.702 1.00 23.48 638 GLU B N 1
ATOM 11042 C CA . GLU B 1 637 ? 9.208 96.479 15.182 1.00 20.13 638 GLU B CA 1
ATOM 11043 C C . GLU B 1 637 ? 10.119 97.084 16.238 1.00 33.66 638 GLU B C 1
ATOM 11044 O O . GLU B 1 637 ? 10.956 97.929 15.917 1.00 35.55 638 GLU B O 1
ATOM 11050 N N . CYS B 1 638 ? 9.972 96.665 17.493 1.00 25.26 639 CYS B N 1
ATOM 11051 C CA . CYS B 1 638 ? 10.863 97.186 18.529 1.00 16.52 639 CYS B CA 1
ATOM 11052 C C . CYS B 1 638 ? 10.900 96.380 19.811 1.00 18.66 639 CYS B C 1
ATOM 11053 O O . CYS B 1 638 ? 10.056 95.531 20.062 1.00 19.82 639 CYS B O 1
ATOM 11056 N N . ASP B 1 639 ? 11.910 96.675 20.619 1.00 22.51 640 ASP B N 1
ATOM 11057 C CA . ASP B 1 639 ? 11.996 96.194 21.978 1.00 11.68 640 ASP B CA 1
ATOM 11058 C C . ASP B 1 639 ? 11.615 97.322 22.910 1.00 14.65 640 ASP B C 1
ATOM 11059 O O . ASP B 1 639 ? 12.013 98.464 22.704 1.00 21.04 640 ASP B O 1
ATOM 11064 N N . TYR B 1 640 ? 10.819 97.000 23.921 1.00 18.76 641 TYR B N 1
ATOM 11065 C CA . TYR B 1 640 ? 10.528 97.924 25.009 1.00 9.78 641 TYR B CA 1
ATOM 11066 C C . TYR B 1 640 ? 11.309 97.477 26.230 1.00 11.05 641 TYR B C 1
ATOM 11067 O O . TYR B 1 640 ? 11.165 96.343 26.688 1.00 14.47 641 TYR B O 1
ATOM 11076 N N . VAL B 1 641 ? 12.150 98.356 26.750 1.00 6.13 642 VAL B N 1
ATOM 11077 C CA . VAL B 1 641 ? 13.052 97.972 27.816 1.00 6.65 642 VAL B CA 1
ATOM 11078 C C . VAL B 1 641 ? 12.844 98.849 29.044 1.00 10.66 642 VAL B C 1
ATOM 11079 O O . VAL B 1 641 ? 12.890 100.072 28.957 1.00 14.14 642 VAL B O 1
ATOM 11083 N N . PHE B 1 642 ? 12.591 98.195 30.176 1.00 5.75 643 PHE B N 1
ATOM 11084 C CA . PHE B 1 642 ? 12.454 98.838 31.473 1.00 6.58 643 PHE B CA 1
ATOM 11085 C C . PHE B 1 642 ? 13.752 98.676 32.248 1.00 8.28 643 PHE B C 1
ATOM 11086 O O . PHE B 1 642 ? 14.206 97.554 32.506 1.00 9.91 643 PHE B O 1
ATOM 11094 N N . ILE B 1 643 ? 14.351 99.817 32.570 1.00 11.59 644 ILE B N 1
ATOM 11095 C CA . ILE B 1 643 ? 15.537 99.916 33.401 1.00 7.87 644 ILE B CA 1
ATOM 11096 C C . ILE B 1 643 ? 15.071 100.416 34.773 1.00 10.03 644 ILE B C 1
ATOM 11097 O O . ILE B 1 643 ? 14.651 101.564 34.925 1.00 10.34 644 ILE B O 1
ATOM 11102 N N . MET B 1 644 ? 15.127 99.534 35.762 1.00 14.37 645 MET B N 1
ATOM 11103 C CA . MET B 1 644 ? 14.479 99.758 37.046 1.00 9.43 645 MET B CA 1
ATOM 11104 C C . MET B 1 644 ? 15.461 99.753 38.213 1.00 11.58 645 MET B C 1
ATOM 11105 O O . MET B 1 644 ? 16.158 98.760 38.447 1.00 8.70 645 MET B O 1
ATOM 11110 N N . ASN B 1 645 ? 15.502 100.854 38.958 1.00 14.11 646 ASN B N 1
ATOM 11111 C CA . ASN B 1 645 ? 16.399 100.964 40.110 1.00 12.08 646 ASN B CA 1
ATOM 11112 C C . ASN B 1 645 ? 15.754 100.503 41.409 1.00 8.60 646 ASN B C 1
ATOM 11113 O O . ASN B 1 645 ? 15.154 101.307 42.113 1.00 10.60 646 ASN B O 1
ATOM 11118 N N . PHE B 1 646 ? 15.897 99.223 41.742 1.00 10.76 647 PHE B N 1
ATOM 11119 C CA . PHE B 1 646 ? 15.302 98.699 42.973 1.00 7.77 647 PHE B CA 1
ATOM 11120 C C . PHE B 1 646 ? 16.233 98.847 44.166 1.00 12.25 647 PHE B C 1
ATOM 11121 O O . PHE B 1 646 ? 16.346 97.941 44.992 1.00 9.99 647 PHE B O 1
ATOM 11129 N N . THR B 1 647 ? 16.913 99.989 44.248 1.00 10.76 648 THR B N 1
ATOM 11130 C CA . THR B 1 647 ? 17.729 100.299 45.424 1.00 13.34 648 THR B CA 1
ATOM 11131 C C . THR B 1 647 ? 17.414 101.693 45.901 1.00 12.86 648 THR B C 1
ATOM 11132 O O . THR B 1 647 ? 16.751 102.467 45.204 1.00 10.74 648 THR B O 1
ATOM 11136 N N . GLU B 1 648 ? 17.897 102.009 47.095 1.00 12.90 649 GLU B N 1
ATOM 11137 C CA . GLU B 1 648 ? 17.660 103.310 47.685 1.00 13.37 649 GLU B CA 1
ATOM 11138 C C . GLU B 1 648 ? 18.826 104.265 47.417 1.00 12.15 649 GLU B C 1
ATOM 11139 O O . GLU B 1 648 ? 18.884 105.350 47.988 1.00 24.71 649 GLU B O 1
ATOM 11145 N N . GLU B 1 649 ? 19.743 103.849 46.543 1.00 18.41 650 GLU B N 1
ATOM 11146 C CA . GLU B 1 649 ? 20.859 104.678 46.074 1.00 15.39 650 GLU B CA 1
ATOM 11147 C C . GLU B 1 649 ? 20.659 105.103 44.638 1.00 14.82 650 GLU B C 1
ATOM 11148 O O . GLU B 1 649 ? 19.939 104.448 43.894 1.00 24.06 650 GLU B O 1
ATOM 11154 N N . LYS B 1 650 ? 21.322 106.185 44.245 1.00 17.41 651 LYS B N 1
ATOM 11155 C CA . LYS B 1 650 ? 21.498 106.517 42.840 1.00 12.18 651 LYS B CA 1
ATOM 11156 C C . LYS B 1 650 ? 22.321 105.417 42.175 1.00 17.42 651 LYS B C 1
ATOM 11157 O O . LYS B 1 650 ? 23.201 104.828 42.803 1.00 18.44 651 LYS B O 1
ATOM 11163 N N . GLN B 1 651 ? 22.043 105.137 40.910 1.00 15.08 652 GLN B N 1
ATOM 11164 C CA . GLN B 1 651 ? 22.744 104.065 40.201 1.00 14.32 652 GLN B CA 1
ATOM 11165 C C . GLN B 1 651 ? 23.148 104.511 38.812 1.00 19.97 652 GLN B C 1
ATOM 11166 O O . GLN B 1 651 ? 22.324 105.021 38.046 1.00 15.67 652 GLN B O 1
ATOM 11172 N N . ALA B 1 652 ? 24.423 104.332 38.491 1.00 16.19 653 ALA B N 1
ATOM 11173 C CA . ALA B 1 652 ? 24.896 104.666 37.164 1.00 14.71 653 ALA B CA 1
ATOM 11174 C C . ALA B 1 652 ? 24.746 103.436 36.304 1.00 13.11 653 ALA B C 1
ATOM 11175 O O . ALA B 1 652 ? 25.200 102.347 36.681 1.00 12.93 653 ALA B O 1
ATOM 11177 N N . VAL B 1 653 ? 24.089 103.594 35.162 1.00 12.17 654 VAL B N 1
ATOM 11178 C CA . VAL B 1 653 ? 23.952 102.484 34.227 1.00 12.68 654 VAL B CA 1
ATOM 11179 C C . VAL B 1 653 ? 24.522 102.888 32.874 1.00 12.40 654 VAL B C 1
ATOM 11180 O O . VAL B 1 653 ? 24.643 104.074 32.589 1.00 20.83 654 VAL B O 1
ATOM 11184 N N . VAL B 1 654 ? 24.887 101.911 32.047 1.00 14.09 655 VAL B N 1
ATOM 11185 C CA . VAL B 1 654 ? 25.409 102.220 30.722 1.00 16.08 655 VAL B CA 1
ATOM 11186 C C . VAL B 1 654 ? 24.670 101.496 29.606 1.00 19.63 655 VAL B C 1
ATOM 11187 O O . VAL B 1 654 ? 24.533 100.269 29.623 1.00 16.71 655 VAL B O 1
ATOM 11191 N N . LEU B 1 655 ? 24.196 102.282 28.643 1.00 24.91 656 LEU B N 1
ATOM 11192 C CA . LEU B 1 655 ? 23.646 101.783 27.386 1.00 27.80 656 LEU B CA 1
ATOM 11193 C C . LEU B 1 655 ? 24.743 101.698 26.329 1.00 27.18 656 LEU B C 1
ATOM 11194 O O . LEU B 1 655 ? 25.374 102.706 25.998 1.00 26.00 656 LEU B O 1
ATOM 11199 N N . GLU B 1 656 ? 24.966 100.506 25.792 1.00 30.27 657 GLU B N 1
ATOM 11200 C CA . GLU B 1 656 ? 25.943 100.345 24.727 1.00 25.98 657 GLU B CA 1
ATOM 11201 C C . GLU B 1 656 ? 25.335 100.678 23.361 1.00 31.89 657 GLU B C 1
ATOM 11202 O O . GLU B 1 656 ? 26.045 100.803 22.365 1.00 44.32 657 GLU B O 1
ATOM 11208 N N . GLU B 1 657 ? 24.019 100.831 23.321 1.00 34.05 658 GLU B N 1
ATOM 11209 C CA . GLU B 1 657 ? 23.320 101.124 22.078 1.00 27.89 658 GLU B CA 1
ATOM 11210 C C . GLU B 1 657 ? 22.336 102.275 22.250 1.00 31.88 658 GLU B C 1
ATOM 11211 O O . GLU B 1 657 ? 21.780 102.471 23.327 1.00 36.49 658 GLU B O 1
ATOM 11217 N N . LYS B 1 658 ? 22.118 103.037 21.185 1.00 24.01 659 LYS B N 1
ATOM 11218 C CA . LYS B 1 658 ? 21.199 104.157 21.256 1.00 21.89 659 LYS B CA 1
ATOM 11219 C C . LYS B 1 658 ? 19.773 103.632 21.401 1.00 20.65 659 LYS B C 1
ATOM 11220 O O . LYS B 1 658 ? 19.408 102.628 20.801 1.00 22.37 659 LYS B O 1
ATOM 11226 N N . VAL B 1 659 ? 18.980 104.298 22.227 1.00 20.85 660 VAL B N 1
ATOM 11227 C CA . VAL B 1 659 ? 17.571 103.963 22.384 1.00 14.28 660 VAL B CA 1
ATOM 11228 C C . VAL B 1 659 ? 16.801 105.262 22.527 1.00 18.46 660 VAL B C 1
ATOM 11229 O O . VAL B 1 659 ? 17.405 106.327 22.686 1.00 18.70 660 VAL B O 1
ATOM 11233 N N . LYS B 1 660 ? 15.477 105.184 22.470 1.00 18.37 661 LYS B N 1
ATOM 11234 C CA . LYS B 1 660 ? 14.642 106.360 22.681 1.00 15.24 661 LYS B CA 1
ATOM 11235 C C . LYS B 1 660 ? 13.806 106.245 23.946 1.00 19.75 661 LYS B C 1
ATOM 11236 O O . LYS B 1 660 ? 13.049 105.285 24.118 1.00 18.33 661 LYS B O 1
ATOM 11242 N N . ASP B 1 661 ? 13.943 107.233 24.826 1.00 16.41 662 ASP B N 1
ATOM 11243 C CA . ASP B 1 661 ? 13.055 107.362 25.962 1.00 11.04 662 ASP B CA 1
ATOM 11244 C C . ASP B 1 661 ? 11.616 107.316 25.461 1.00 19.58 662 ASP B C 1
ATOM 11245 O O . ASP B 1 661 ? 11.215 108.125 24.633 1.00 19.96 662 ASP B O 1
ATOM 11250 N N . LEU B 1 662 ? 10.853 106.351 25.961 1.00 19.87 663 LEU B N 1
ATOM 11251 C CA . LEU B 1 662 ? 9.504 106.112 25.481 1.00 15.30 663 LEU B CA 1
ATOM 11252 C C . LEU B 1 662 ? 8.583 107.290 25.769 1.00 21.33 663 LEU B C 1
ATOM 11253 O O . LEU B 1 662 ? 7.643 107.547 25.021 1.00 27.79 663 LEU B O 1
ATOM 11258 N N . PHE B 1 663 ? 8.859 108.010 26.848 1.00 19.79 664 PHE B N 1
ATOM 11259 C CA . PHE B 1 663 ? 8.007 109.115 27.247 1.00 15.94 664 PHE B CA 1
ATOM 11260 C C . PHE B 1 663 ? 8.378 110.424 26.547 1.00 33.37 664 PHE B C 1
ATOM 11261 O O . PHE B 1 663 ? 7.514 111.118 26.009 1.00 29.96 664 PHE B O 1
ATOM 11269 N N . THR B 1 664 ? 9.665 110.759 26.556 1.00 28.31 665 THR B N 1
ATOM 11270 C CA . THR B 1 664 ? 10.108 112.071 26.095 1.00 23.91 665 THR B CA 1
ATOM 11271 C C . THR B 1 664 ? 10.544 112.104 24.634 1.00 28.91 665 THR B C 1
ATOM 11272 O O . THR B 1 664 ? 10.581 113.169 24.026 1.00 35.32 665 THR B O 1
ATOM 11276 N N . GLY B 1 665 ? 10.892 110.948 24.079 1.00 26.59 666 GLY B N 1
ATOM 11277 C CA . GLY B 1 665 ? 11.415 110.881 22.724 1.00 15.16 666 GLY B CA 1
ATOM 11278 C C . GLY B 1 665 ? 12.933 110.983 22.678 1.00 30.38 666 GLY B C 1
ATOM 11279 O O . GLY B 1 665 ? 13.563 110.616 21.682 1.00 28.55 666 GLY B O 1
ATOM 11280 N N . GLU B 1 666 ? 13.519 111.471 23.767 1.00 23.26 667 GLU B N 1
ATOM 11281 C CA . GLU B 1 666 ? 14.956 111.725 23.840 1.00 31.39 667 GLU B CA 1
ATOM 11282 C C . GLU B 1 666 ? 15.811 110.527 23.433 1.00 32.43 667 GLU B C 1
ATOM 11283 O O . GLU B 1 666 ? 15.590 109.413 23.904 1.00 31.46 667 GLU B O 1
ATOM 11289 N N . GLU B 1 667 ? 16.778 110.752 22.548 1.00 32.76 668 GLU B N 1
ATOM 11290 C CA . GLU B 1 667 ? 17.768 109.723 22.235 1.00 18.44 668 GLU B CA 1
ATOM 11291 C C . GLU B 1 667 ? 18.691 109.543 23.420 1.00 24.35 668 GLU B C 1
ATOM 11292 O O . GLU B 1 667 ? 18.971 110.506 24.135 1.00 24.64 668 GLU B O 1
ATOM 11298 N N . ILE B 1 668 ? 19.180 108.324 23.630 1.00 24.08 669 ILE B N 1
ATOM 11299 C CA . ILE B 1 668 ? 20.022 108.074 24.792 1.00 16.28 669 ILE B CA 1
ATOM 11300 C C . ILE B 1 668 ? 20.951 106.883 24.624 1.00 21.56 669 ILE B C 1
ATOM 11301 O O . ILE B 1 668 ? 20.553 105.827 24.136 1.00 25.02 669 ILE B O 1
ATOM 11306 N N . VAL B 1 669 ? 22.202 107.088 25.034 1.00 19.44 670 VAL B N 1
ATOM 11307 C CA . VAL B 1 669 ? 23.246 106.077 24.986 1.00 15.78 670 VAL B CA 1
ATOM 11308 C C . VAL B 1 669 ? 24.378 106.515 25.909 1.00 17.89 670 VAL B C 1
ATOM 11309 O O . VAL B 1 669 ? 24.457 107.681 26.285 1.00 20.76 670 VAL B O 1
ATOM 11313 N N . GLY B 1 670 ? 25.248 105.589 26.284 1.00 13.71 671 GLY B N 1
ATOM 11314 C CA . GLY B 1 670 ? 26.276 105.895 27.254 1.00 23.20 671 GLY B CA 1
ATOM 11315 C C . GLY B 1 670 ? 25.766 105.792 28.683 1.00 28.18 671 GLY B C 1
ATOM 11316 O O . GLY B 1 670 ? 24.793 105.094 28.966 1.00 22.77 671 GLY B O 1
ATOM 11317 N N . GLU B 1 671 ? 26.434 106.490 29.591 1.00 23.86 672 GLU B N 1
ATOM 11318 C CA . GLU B 1 671 ? 26.093 106.425 31.000 1.00 27.96 672 GLU B CA 1
ATOM 11319 C C . GLU B 1 671 ? 24.914 107.328 31.319 1.00 26.25 672 GLU B C 1
ATOM 11320 O O . GLU B 1 671 ? 24.812 108.427 30.790 1.00 27.34 672 GLU B O 1
ATOM 11326 N N . ILE B 1 672 ? 24.007 106.854 32.165 1.00 28.05 673 ILE B N 1
ATOM 11327 C CA . ILE B 1 672 ? 23.005 107.738 32.747 1.00 25.71 673 ILE B CA 1
ATOM 11328 C C . ILE B 1 672 ? 22.804 107.404 34.209 1.00 14.90 673 ILE B C 1
ATOM 11329 O O . ILE B 1 672 ? 23.076 106.287 34.652 1.00 24.49 673 ILE B O 1
ATOM 11334 N N . MET B 1 673 ? 22.341 108.396 34.954 1.00 15.81 674 MET B N 1
ATOM 11335 C CA . MET B 1 673 ? 22.073 108.234 36.369 1.00 23.89 674 MET B CA 1
ATOM 11336 C C . MET B 1 673 ? 20.596 108.027 36.652 1.00 21.18 674 MET B C 1
ATOM 11337 O O . MET B 1 673 ? 19.750 108.800 36.210 1.00 20.71 674 MET B O 1
ATOM 11342 N N . LEU B 1 674 ? 20.298 106.977 37.403 1.00 21.16 675 LEU B N 1
ATOM 11343 C CA . LEU B 1 674 ? 18.964 106.778 37.937 1.00 19.27 675 LEU B CA 1
ATOM 11344 C C . LEU B 1 674 ? 18.946 107.198 39.397 1.00 15.62 675 LEU B C 1
ATOM 11345 O O . LEU B 1 674 ? 19.827 106.803 40.152 1.00 18.23 675 LEU B O 1
ATOM 11350 N N . ASP B 1 675 ? 17.949 107.978 39.804 1.00 15.61 676 ASP B N 1
ATOM 11351 C CA . ASP B 1 675 ? 17.720 108.213 41.226 1.00 8.76 676 ASP B CA 1
ATOM 11352 C C . ASP B 1 675 ? 17.170 106.972 41.902 1.00 15.55 676 ASP B C 1
ATOM 11353 O O . ASP B 1 675 ? 16.799 106.001 41.231 1.00 15.65 676 ASP B O 1
ATOM 11358 N N . LYS B 1 676 ? 17.112 107.008 43.231 1.00 13.65 677 LYS B N 1
ATOM 11359 C CA . LYS B 1 676 ? 16.411 105.979 43.994 1.00 17.18 677 LYS B CA 1
ATOM 11360 C C . LYS B 1 676 ? 15.027 105.682 43.387 1.00 12.10 677 LYS B C 1
ATOM 11361 O O . LYS B 1 676 ? 14.241 106.593 43.130 1.00 11.78 677 LYS B O 1
ATOM 11367 N N . TYR B 1 677 ? 14.772 104.403 43.114 1.00 12.46 678 TYR B N 1
ATOM 11368 C CA . TYR B 1 677 ? 13.483 103.921 42.589 1.00 13.45 678 TYR B CA 1
ATOM 11369 C C . TYR B 1 677 ? 13.116 104.450 41.200 1.00 12.43 678 TYR B C 1
ATOM 11370 O O . TYR B 1 677 ? 11.984 104.282 40.749 1.00 13.80 678 TYR B O 1
ATOM 11379 N N . GLU B 1 678 ? 14.068 105.071 40.517 1.00 17.16 679 GLU B N 1
ATOM 11380 C CA . GLU B 1 678 ? 13.812 105.591 39.178 1.00 13.53 679 GLU B CA 1
ATOM 11381 C C . GLU B 1 678 ? 13.701 104.476 38.136 1.00 12.02 679 GLU B C 1
ATOM 11382 O O . GLU B 1 678 ? 14.427 103.480 38.195 1.00 6.94 679 GLU B O 1
ATOM 11388 N N . VAL B 1 679 ? 12.772 104.653 37.198 1.00 11.15 680 VAL B N 1
ATOM 11389 C CA . VAL B 1 679 ? 12.589 103.745 36.078 1.00 7.40 680 VAL B CA 1
ATOM 11390 C C . VAL B 1 679 ? 12.751 104.531 34.788 1.00 16.63 680 VAL B C 1
ATOM 11391 O O . VAL B 1 679 ? 12.156 105.597 34.630 1.00 17.70 680 VAL B O 1
ATOM 11395 N N . ARG B 1 680 ? 13.546 104.011 33.862 1.00 12.58 681 ARG B N 1
ATOM 11396 C CA . ARG B 1 680 ? 13.573 104.559 32.517 1.00 6.64 681 ARG B CA 1
ATOM 11397 C C . ARG B 1 680 ? 12.964 103.518 31.618 1.00 9.43 681 ARG B C 1
ATOM 11398 O O . ARG B 1 680 ? 13.287 102.336 31.713 1.00 11.79 681 ARG B O 1
ATOM 11406 N N . VAL B 1 681 ? 12.065 103.955 30.753 1.00 12.62 682 VAL B N 1
ATOM 11407 C CA . VAL B 1 681 ? 11.464 103.074 29.774 1.00 9.55 682 VAL B CA 1
ATOM 11408 C C . VAL B 1 681 ? 11.941 103.534 28.421 1.00 13.00 682 VAL B C 1
ATOM 11409 O O . VAL B 1 681 ? 11.779 104.703 28.065 1.00 11.20 682 VAL B O 1
ATOM 11413 N N . VAL B 1 682 ? 12.565 102.633 27.675 1.00 10.97 683 VAL B N 1
ATOM 11414 C CA . VAL B 1 682 ? 13.119 103.017 26.390 1.00 12.69 683 VAL B CA 1
ATOM 11415 C C . VAL B 1 682 ? 12.635 102.111 25.264 1.00 18.63 683 VAL B C 1
ATOM 11416 O O . VAL B 1 682 ? 12.344 100.931 25.472 1.00 10.87 683 VAL B O 1
ATOM 11420 N N . GLU B 1 683 ? 12.526 102.688 24.071 1.00 19.85 684 GLU B N 1
ATOM 11421 C CA . GLU B 1 683 ? 12.245 101.919 22.871 1.00 20.99 684 GLU B CA 1
ATOM 11422 C C . GLU B 1 683 ? 13.539 101.712 22.072 1.00 19.47 684 GLU B C 1
ATOM 11423 O O . GLU B 1 683 ? 14.343 102.628 21.919 1.00 24.21 684 GLU B O 1
ATOM 11429 N N . LYS B 1 684 ? 13.758 100.495 21.598 1.00 19.42 685 LYS B N 1
ATOM 11430 C CA . LYS B 1 684 ? 14.855 100.243 20.674 1.00 20.43 685 LYS B CA 1
ATOM 11431 C C . LYS B 1 684 ? 14.284 99.672 19.388 1.00 16.78 685 LYS B C 1
ATOM 11432 O O . LYS B 1 684 ? 13.639 98.636 19.410 1.00 14.53 685 LYS B O 1
ATOM 11438 N N . ARG B 1 685 ? 14.505 100.370 18.278 1.00 22.41 686 ARG B N 1
ATOM 11439 C CA . ARG B 1 685 ? 14.008 99.940 16.979 1.00 22.97 686 ARG B CA 1
ATOM 11440 C C . ARG B 1 685 ? 14.647 98.627 16.551 1.00 25.97 686 ARG B C 1
ATOM 11441 O O . ARG B 1 685 ? 15.824 98.377 16.827 1.00 24.21 686 ARG B O 1
ATOM 11449 N N . ARG B 1 686 ? 13.864 97.787 15.882 1.00 32.93 687 ARG B N 1
ATOM 11450 C CA . ARG B 1 686 ? 14.355 96.499 15.398 1.00 34.16 687 ARG B CA 1
ATOM 11451 C C . ARG B 1 686 ? 14.604 96.527 13.897 1.00 30.63 687 ARG B C 1
ATOM 11452 O O . ARG B 1 686 ? 15.498 95.847 13.400 1.00 58.74 687 ARG B O 1
ATOM 11460 N N . LYS C 1 3 ? 25.644 35.004 92.570 1.00 52.63 4 LYS C N 1
ATOM 11461 C CA . LYS C 1 3 ? 25.782 36.458 92.573 1.00 72.08 4 LYS C CA 1
ATOM 11462 C C . LYS C 1 3 ? 25.344 37.051 91.237 1.00 69.96 4 LYS C C 1
ATOM 11463 O O . LYS C 1 3 ? 24.532 37.981 91.178 1.00 59.27 4 LYS C O 1
ATOM 11465 N N . TYR C 1 4 ? 25.888 36.488 90.164 1.00 81.00 5 TYR C N 1
ATOM 11466 C CA . TYR C 1 4 ? 25.700 37.020 88.823 1.00 54.69 5 TYR C CA 1
ATOM 11467 C C . TYR C 1 4 ? 25.113 35.980 87.872 1.00 47.50 5 TYR C C 1
ATOM 11468 O O . TYR C 1 4 ? 25.572 35.845 86.742 1.00 34.48 5 TYR C O 1
ATOM 11477 N N . GLU C 1 5 ? 24.097 35.257 88.332 1.00 48.02 6 GLU C N 1
ATOM 11478 C CA . GLU C 1 5 ? 23.449 34.217 87.533 1.00 38.88 6 GLU C CA 1
ATOM 11479 C C . GLU C 1 5 ? 22.690 34.797 86.326 1.00 38.40 6 GLU C C 1
ATOM 11480 O O . GLU C 1 5 ? 22.079 35.864 86.418 1.00 27.26 6 GLU C O 1
ATOM 11486 N N . ARG C 1 6 ? 22.731 34.090 85.198 1.00 31.31 7 ARG C N 1
ATOM 11487 C CA . ARG C 1 6 ? 22.022 34.525 83.994 1.00 28.58 7 ARG C CA 1
ATOM 11488 C C . ARG C 1 6 ? 20.499 34.431 84.146 1.00 31.56 7 ARG C C 1
ATOM 11489 O O . ARG C 1 6 ? 19.984 33.489 84.737 1.00 45.44 7 ARG C O 1
ATOM 11497 N N . THR C 1 7 ? 19.788 35.421 83.610 1.00 31.97 8 THR C N 1
ATOM 11498 C CA . THR C 1 7 ? 18.326 35.413 83.587 1.00 31.85 8 THR C CA 1
ATOM 11499 C C . THR C 1 7 ? 17.831 35.495 82.147 1.00 33.72 8 THR C C 1
ATOM 11500 O O . THR C 1 7 ? 17.883 36.555 81.523 1.00 31.24 8 THR C O 1
ATOM 11504 N N . TYR C 1 8 ? 17.348 34.381 81.618 1.00 31.55 9 TYR C N 1
ATOM 11505 C CA . TYR C 1 8 ? 16.908 34.341 80.227 1.00 34.55 9 TYR C CA 1
ATOM 11506 C C . TYR C 1 8 ? 15.467 34.814 80.067 1.00 29.58 9 TYR C C 1
ATOM 11507 O O . TYR C 1 8 ? 14.556 34.244 80.670 1.00 40.41 9 TYR C O 1
ATOM 11516 N N . THR C 1 9 ? 15.265 35.854 79.255 1.00 2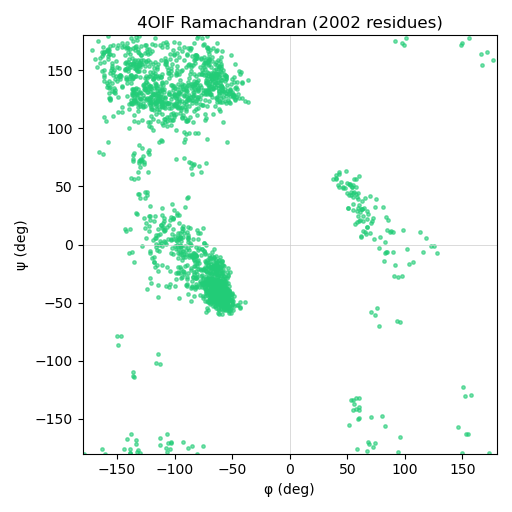2.89 10 THR C N 1
ATOM 11517 C CA . THR C 1 9 ? 13.927 36.421 79.059 1.00 21.05 10 THR C CA 1
ATOM 11518 C C . THR C 1 9 ? 13.177 35.779 77.888 1.00 18.61 10 THR C C 1
ATOM 11519 O O . THR C 1 9 ? 11.963 35.929 77.773 1.00 14.68 10 THR C O 1
ATOM 11523 N N . THR C 1 10 ? 13.904 35.109 76.998 1.00 12.85 11 THR C N 1
ATOM 11524 C CA . THR C 1 10 ? 13.284 34.255 75.989 1.00 20.19 11 THR C CA 1
ATOM 11525 C C . THR C 1 10 ? 14.043 32.933 75.874 1.00 30.02 11 THR C C 1
ATOM 11526 O O . THR C 1 10 ? 15.092 32.751 76.490 1.00 30.80 11 THR C O 1
ATOM 11530 N N . GLN C 1 11 ? 13.520 32.017 75.066 1.00 22.47 12 GLN C N 1
ATOM 11531 C CA . GLN C 1 11 ? 14.165 30.731 74.878 1.00 24.02 12 GLN C CA 1
ATOM 11532 C C . GLN C 1 11 ? 15.402 30.867 74.007 1.00 22.40 12 GLN C C 1
ATOM 11533 O O . GLN C 1 11 ? 16.062 29.874 73.710 1.00 19.60 12 GLN C O 1
ATOM 11539 N N . ALA C 1 12 ? 15.703 32.093 73.585 1.00 20.20 13 ALA C N 1
ATOM 11540 C CA . ALA C 1 12 ? 16.866 32.349 72.735 1.00 24.90 13 ALA C CA 1
ATOM 11541 C C . ALA C 1 12 ? 18.160 32.402 73.542 1.00 20.36 13 ALA C C 1
ATOM 11542 O O . ALA C 1 12 ? 18.217 33.036 74.603 1.00 18.83 13 ALA C O 1
ATOM 11544 N N . ASN C 1 13 ? 19.187 31.721 73.037 1.00 23.12 14 ASN C N 1
ATOM 11545 C CA . ASN C 1 13 ? 20.528 31.773 73.623 1.00 31.69 14 ASN C CA 1
ATOM 11546 C C . ASN C 1 13 ? 21.477 32.503 72.676 1.00 18.02 14 ASN C C 1
ATOM 11547 O O . ASN C 1 13 ? 22.663 32.198 72.589 1.00 29.06 14 ASN C O 1
ATOM 11552 N N . PHE C 1 14 ? 20.910 33.449 71.946 1.00 14.27 15 PHE C N 1
ATOM 11553 C CA . PHE C 1 14 ? 21.646 34.370 71.098 1.00 17.21 15 PHE C CA 1
ATOM 11554 C C . PHE C 1 14 ? 21.008 35.721 71.326 1.00 13.89 15 PHE C C 1
ATOM 11555 O O . PHE C 1 14 ? 19.882 35.788 71.812 1.00 15.21 15 PHE C O 1
ATOM 11563 N N . ILE C 1 15 ? 21.721 36.792 70.997 1.00 17.21 16 ILE C N 1
ATOM 11564 C CA . ILE C 1 15 ? 21.141 38.123 71.039 1.00 8.69 16 ILE C CA 1
ATOM 11565 C C . ILE C 1 15 ? 20.265 38.316 69.810 1.00 12.97 16 ILE C C 1
ATOM 11566 O O . ILE C 1 15 ? 20.719 38.125 68.681 1.00 10.91 16 ILE C O 1
ATOM 11571 N N . LEU C 1 16 ? 19.006 38.675 70.039 1.00 9.42 17 LEU C N 1
ATOM 11572 C CA . LEU C 1 16 ? 18.057 38.871 68.956 1.00 7.46 17 LEU C CA 1
ATOM 11573 C C . LEU C 1 16 ? 18.528 39.996 68.032 1.00 12.60 17 LEU C C 1
ATOM 11574 O O . LEU C 1 16 ? 18.917 41.059 68.484 1.00 5.31 17 LEU C O 1
ATOM 11579 N N . HIS C 1 17 ? 18.540 39.742 66.734 1.00 11.90 18 HIS C N 1
ATOM 11580 C CA . HIS C 1 17 ? 18.879 40.786 65.786 1.00 9.11 18 HIS C CA 1
ATOM 11581 C C . HIS C 1 17 ? 17.860 40.772 64.679 1.00 12.55 18 HIS C C 1
ATOM 11582 O O . HIS C 1 17 ? 17.596 39.724 64.083 1.00 13.81 18 HIS C O 1
ATOM 11589 N N . GLY C 1 18 ? 17.286 41.934 64.394 1.00 13.21 19 GLY C N 1
ATOM 11590 C CA . GLY C 1 18 ? 16.302 42.004 63.325 1.00 10.51 19 GLY C CA 1
ATOM 11591 C C . GLY C 1 18 ? 15.332 43.128 63.594 1.00 16.97 19 GLY C C 1
ATOM 11592 O O . GLY C 1 18 ? 15.768 44.232 63.887 1.00 12.38 19 GLY C O 1
ATOM 11593 N N . GLY C 1 19 ? 14.033 42.862 63.510 1.00 9.56 20 GLY C N 1
ATOM 11594 C CA . GLY C 1 19 ? 13.055 43.863 63.912 1.00 6.41 20 GLY C CA 1
ATOM 11595 C C . GLY C 1 19 ? 11.701 43.715 63.240 1.00 12.06 20 GLY C C 1
ATOM 11596 O O . GLY C 1 19 ? 11.398 42.660 62.685 1.00 9.12 20 GLY C O 1
ATOM 11597 N N . ASP C 1 20 ? 10.899 44.777 63.286 1.00 9.39 21 ASP C N 1
ATOM 11598 C CA . ASP C 1 20 ? 9.595 44.821 62.632 1.00 7.95 21 ASP C CA 1
ATOM 11599 C C . ASP C 1 20 ? 9.683 44.430 61.162 1.00 9.21 21 ASP C C 1
ATOM 11600 O O . ASP C 1 20 ? 10.479 44.987 60.402 1.00 12.81 21 ASP C O 1
ATOM 11605 N N . TYR C 1 21 ? 8.853 43.477 60.762 1.00 3.98 22 TYR C N 1
ATOM 11606 C CA . TYR C 1 21 ? 8.844 43.011 59.394 1.00 7.70 22 TYR C CA 1
ATOM 11607 C C . TYR C 1 21 ? 7.415 43.017 58.887 1.00 10.62 22 TYR C C 1
ATOM 11608 O O . TYR C 1 21 ? 6.509 42.533 59.559 1.00 6.56 22 TYR C O 1
ATOM 11617 N N . ASN C 1 22 ? 7.205 43.585 57.709 1.00 10.40 23 ASN C N 1
ATOM 11618 C CA . ASN C 1 22 ? 5.844 43.806 57.240 1.00 12.03 23 ASN C CA 1
ATOM 11619 C C . ASN C 1 22 ? 5.603 43.304 55.825 1.00 10.72 23 ASN C C 1
ATOM 11620 O O . ASN C 1 22 ? 5.358 44.106 54.915 1.00 7.92 23 ASN C O 1
ATOM 11625 N N . PRO C 1 23 ? 5.667 41.974 55.638 1.00 8.23 24 PRO C N 1
ATOM 11626 C CA . PRO C 1 23 ? 5.493 41.382 54.305 1.00 8.23 24 PRO C CA 1
ATOM 11627 C C . PRO C 1 23 ? 4.060 41.547 53.806 1.00 12.40 24 PRO C C 1
ATOM 11628 O O . PRO C 1 23 ? 3.805 41.414 52.605 1.00 7.80 24 PRO C O 1
ATOM 11632 N N . ASP C 1 24 ? 3.145 41.852 54.727 1.00 5.79 25 ASP C N 1
ATOM 11633 C CA . ASP C 1 24 ? 1.747 42.091 54.383 1.00 8.80 25 ASP C CA 1
ATOM 11634 C C . ASP C 1 24 ? 1.577 43.334 53.491 1.00 12.90 25 ASP C C 1
ATOM 11635 O O . ASP C 1 24 ? 0.496 43.574 52.941 1.00 9.79 25 ASP C O 1
ATOM 11640 N N . GLN C 1 25 ? 2.646 44.114 53.337 1.00 11.21 26 GLN C N 1
ATOM 11641 C CA . GLN C 1 25 ? 2.621 45.263 52.438 1.00 7.87 26 GLN C CA 1
ATOM 11642 C C . GLN C 1 25 ? 3.192 44.889 51.077 1.00 10.01 26 GLN C C 1
ATOM 11643 O O . GLN C 1 25 ? 3.160 45.683 50.131 1.00 12.07 26 GLN C O 1
ATOM 11649 N N . TRP C 1 26 ? 3.714 43.674 50.977 1.00 7.79 27 TRP C N 1
ATOM 11650 C CA . TRP C 1 26 ? 4.405 43.259 49.771 1.00 5.63 27 TRP C CA 1
ATOM 11651 C C . TRP C 1 26 ? 3.879 41.960 49.181 1.00 12.31 27 TRP C C 1
ATOM 11652 O O . TRP C 1 26 ? 4.587 41.291 48.435 1.00 18.50 27 TRP C O 1
ATOM 11663 N N . LEU C 1 27 ? 2.632 41.618 49.496 1.00 12.85 28 LEU C N 1
ATOM 11664 C CA . LEU C 1 27 ? 2.051 40.338 49.094 1.00 12.22 28 LEU C CA 1
ATOM 11665 C C . LEU C 1 27 ? 1.928 40.203 47.583 1.00 14.51 28 LEU C C 1
ATOM 11666 O O . LEU C 1 27 ? 1.843 39.094 47.073 1.00 23.32 28 LEU C O 1
ATOM 11671 N N . ASP C 1 28 ? 1.919 41.323 46.866 1.00 10.05 29 ASP C N 1
ATOM 11672 C CA . ASP C 1 28 ? 1.935 41.273 45.409 1.00 6.21 29 ASP C CA 1
ATOM 11673 C C . ASP C 1 28 ? 3.364 41.239 44.869 1.00 16.74 29 ASP C C 1
ATOM 11674 O O . ASP C 1 28 ? 3.573 41.267 43.665 1.00 17.96 29 ASP C O 1
ATOM 11679 N N . ARG C 1 29 ? 4.349 41.169 45.758 1.00 15.42 30 ARG C N 1
ATOM 11680 C CA . ARG C 1 29 ? 5.749 41.174 45.340 1.00 10.28 30 ARG C CA 1
ATOM 11681 C C . ARG C 1 29 ? 6.556 39.996 45.908 1.00 17.45 30 ARG C C 1
ATOM 11682 O O . ARG C 1 29 ? 7.440 40.193 46.739 1.00 15.06 30 ARG C O 1
ATOM 11690 N N . PRO C 1 30 ? 6.273 38.771 45.443 1.00 16.33 31 PRO C N 1
ATOM 11691 C CA . PRO C 1 30 ? 7.005 37.574 45.878 1.00 13.80 31 PRO C CA 1
ATOM 11692 C C . PRO C 1 30 ? 8.504 37.682 45.631 1.00 10.68 31 PRO C C 1
ATOM 11693 O O . PRO C 1 30 ? 9.304 37.056 46.349 1.00 16.55 31 PRO C O 1
ATOM 11697 N N . ASP C 1 31 ? 8.874 38.478 44.631 1.00 8.26 32 ASP C N 1
ATOM 11698 C CA . ASP C 1 31 ? 10.280 38.766 44.347 1.00 12.26 32 ASP C CA 1
ATOM 11699 C C . ASP C 1 31 ? 10.904 39.482 45.552 1.00 14.78 32 ASP C C 1
ATOM 11700 O O . ASP C 1 31 ? 12.010 39.144 46.018 1.00 24.05 32 ASP C O 1
ATOM 11705 N N . ILE C 1 32 ? 10.158 40.441 46.086 1.00 7.21 33 ILE C N 1
ATOM 11706 C CA . ILE C 1 32 ? 10.619 41.218 47.210 1.00 11.09 33 ILE C CA 1
ATOM 11707 C C . ILE C 1 32 ? 10.662 40.366 48.463 1.00 12.48 33 ILE C C 1
ATOM 11708 O O . ILE C 1 32 ? 11.612 40.454 49.217 1.00 10.32 33 ILE C O 1
ATOM 11713 N N . LEU C 1 33 ? 9.654 39.525 48.670 1.00 13.32 34 LEU C N 1
ATOM 11714 C CA . LEU C 1 33 ? 9.632 38.635 49.829 1.00 14.39 34 LEU C CA 1
ATOM 11715 C C . LEU C 1 33 ? 10.841 37.662 49.866 1.00 17.87 34 LEU C C 1
ATOM 11716 O O . LEU C 1 33 ? 11.550 37.507 50.908 1.00 16.39 34 LEU C O 1
ATOM 11721 N N . GLN C 1 34 ? 11.083 37.027 48.718 1.00 11.93 35 GLN C N 1
ATOM 11722 C CA . GLN C 1 34 ? 12.269 36.179 48.529 1.00 18.20 35 GLN C CA 1
ATOM 11723 C C . GLN C 1 34 ? 13.591 36.921 48.822 1.00 19.27 35 GLN C C 1
ATOM 11724 O O . GLN C 1 34 ? 14.484 36.441 49.597 1.00 18.33 35 GLN C O 1
ATOM 11730 N N . ALA C 1 35 ? 13.705 38.097 48.197 1.00 13.44 36 ALA C N 1
ATOM 11731 C CA . ALA C 1 35 ? 14.848 38.972 48.436 1.00 10.08 36 ALA C CA 1
ATOM 11732 C C . ALA C 1 35 ? 14.996 39.250 49.928 1.00 14.02 36 ALA C C 1
ATOM 11733 O O . ALA C 1 35 ? 16.104 39.270 50.439 1.00 14.08 36 ALA C O 1
ATOM 11735 N N . ASP C 1 36 ? 13.871 39.435 50.622 1.00 12.45 37 ASP C N 1
ATOM 11736 C CA . ASP C 1 36 ? 13.870 39.640 52.063 1.00 9.88 37 ASP C CA 1
ATOM 11737 C C . ASP C 1 36 ? 14.581 38.516 52.732 1.00 9.94 37 ASP C C 1
ATOM 11738 O O . ASP C 1 36 ? 15.496 38.753 53.506 1.00 9.10 37 ASP C O 1
ATOM 11743 N N . LEU C 1 37 ? 14.144 37.290 52.455 1.00 8.65 38 LEU C N 1
ATOM 11744 C CA . LEU C 1 37 ? 14.794 36.149 53.116 1.00 14.89 38 LEU C CA 1
ATOM 11745 C C . LEU C 1 37 ? 16.323 36.134 52.907 1.00 13.01 38 LEU C C 1
ATOM 11746 O O . LEU C 1 37 ? 17.137 36.032 53.888 1.00 11.03 38 LEU C O 1
ATOM 11751 N N . GLU C 1 38 ? 16.718 36.288 51.641 1.00 13.03 39 GLU C N 1
ATOM 11752 C CA . GLU C 1 38 ? 18.153 36.296 51.348 1.00 15.28 39 GLU C CA 1
ATOM 11753 C C . GLU C 1 38 ? 18.934 37.438 52.067 1.00 12.42 39 GLU C C 1
ATOM 11754 O O . GLU C 1 38 ? 19.990 37.194 52.678 1.00 9.00 39 GLU C O 1
ATOM 11760 N N . LEU C 1 39 ? 18.409 38.662 52.031 1.00 16.64 40 LEU C N 1
ATOM 11761 C CA . LEU C 1 39 ? 19.080 39.807 52.665 1.00 9.15 40 LEU C CA 1
ATOM 11762 C C . LEU C 1 39 ? 19.090 39.676 54.182 1.00 6.96 40 LEU C C 1
ATOM 11763 O O . LEU C 1 39 ? 19.974 40.191 54.859 1.00 6.56 40 LEU C O 1
ATOM 11768 N N . MET C 1 40 ? 18.097 38.981 54.717 1.00 10.12 41 MET C N 1
ATOM 11769 C CA . MET C 1 40 ? 18.063 38.699 56.140 1.00 9.19 41 MET C CA 1
ATOM 11770 C C . MET C 1 40 ? 19.262 37.837 56.468 1.00 18.78 41 MET C C 1
ATOM 11771 O O . MET C 1 40 ? 19.970 38.075 57.456 1.00 7.87 41 MET C O 1
ATOM 11776 N N . LYS C 1 41 ? 19.508 36.829 55.638 1.00 13.33 42 LYS C N 1
ATOM 11777 C CA . LYS C 1 41 ? 20.723 36.066 55.900 1.00 9.99 42 LYS C CA 1
ATOM 11778 C C . LYS C 1 41 ? 21.976 36.957 55.757 1.00 14.66 42 LYS C C 1
ATOM 11779 O O . LYS C 1 41 ? 22.887 36.905 56.604 1.00 8.76 42 LYS C O 1
ATOM 11785 N N . LEU C 1 42 ? 22.028 37.794 54.723 1.00 9.06 43 LEU C N 1
ATOM 11786 C CA . LEU C 1 42 ? 23.238 38.601 54.522 1.00 8.11 43 LEU C CA 1
ATOM 11787 C C . LEU C 1 42 ? 23.527 39.540 55.683 1.00 8.89 43 LEU C C 1
ATOM 11788 O O . LEU C 1 42 ? 24.672 39.928 55.902 1.00 21.54 43 LEU C O 1
ATOM 11793 N N . SER C 1 43 ? 22.492 39.893 56.432 1.00 8.79 44 SER C N 1
ATOM 11794 C CA . SER C 1 43 ? 22.620 40.905 57.475 1.00 9.44 44 SER C CA 1
ATOM 11795 C C . SER C 1 43 ? 22.679 40.284 58.856 1.00 13.04 44 SER C C 1
ATOM 11796 O O . SER C 1 43 ? 22.696 41.002 59.862 1.00 10.72 44 SER C O 1
ATOM 11799 N N . HIS C 1 44 ? 22.683 38.953 58.898 1.00 8.62 45 HIS C N 1
ATOM 11800 C CA . HIS C 1 44 ? 22.800 38.219 60.149 1.00 7.37 45 HIS C CA 1
ATOM 11801 C C . HIS C 1 44 ? 21.689 38.602 61.102 1.00 7.47 45 HIS C C 1
ATOM 11802 O O . HIS C 1 44 ? 21.920 38.820 62.290 1.00 15.12 45 HIS C O 1
ATOM 11809 N N . THR C 1 45 ? 20.480 38.701 60.575 1.00 6.33 46 THR C N 1
ATOM 11810 C CA . THR C 1 45 ? 19.328 38.978 61.415 1.00 11.86 46 THR C CA 1
ATOM 11811 C C . THR C 1 45 ? 18.558 37.683 61.619 1.00 10.70 46 THR C C 1
ATOM 11812 O O . THR C 1 45 ? 18.496 36.846 60.726 1.00 12.49 46 THR C O 1
ATOM 11816 N N . ASN C 1 46 ? 17.967 37.510 62.791 1.00 9.35 47 ASN C N 1
ATOM 11817 C CA . ASN C 1 46 ? 17.352 36.240 63.086 1.00 9.11 47 ASN C CA 1
ATOM 11818 C C . ASN C 1 46 ? 16.002 36.366 63.755 1.00 9.51 47 ASN C C 1
ATOM 11819 O O . ASN C 1 46 ? 15.329 35.366 63.979 1.00 14.63 47 ASN C O 1
ATOM 11824 N N . THR C 1 47 ? 15.606 37.580 64.105 1.00 7.03 48 THR C N 1
ATOM 11825 C CA . THR C 1 47 ? 14.345 37.748 64.827 1.00 10.98 48 THR C CA 1
ATOM 11826 C C . THR C 1 47 ? 13.506 38.848 64.195 1.00 11.90 48 THR C C 1
ATOM 11827 O O . THR C 1 47 ? 14.015 39.938 63.875 1.00 10.73 48 THR C O 1
ATOM 11831 N N . PHE C 1 48 ? 12.221 38.562 64.006 1.00 5.82 49 PHE C N 1
ATOM 11832 C CA . PHE C 1 48 ? 11.364 39.500 63.291 1.00 7.26 49 PHE C CA 1
ATOM 11833 C C . PHE C 1 48 ? 9.995 39.687 63.937 1.00 8.44 49 PHE C C 1
ATOM 11834 O O . PHE C 1 48 ? 9.345 38.733 64.339 1.00 12.84 49 PHE C O 1
ATOM 11842 N N . THR C 1 49 ? 9.589 40.946 64.054 1.00 6.98 50 THR C N 1
ATOM 11843 C CA . THR C 1 49 ? 8.339 41.326 64.686 1.00 6.39 50 THR C CA 1
ATOM 11844 C C . THR C 1 49 ? 7.242 41.461 63.633 1.00 10.50 50 THR C C 1
ATOM 11845 O O . THR C 1 49 ? 7.232 42.387 62.827 1.00 10.40 50 THR C O 1
ATOM 11849 N N . VAL C 1 50 ? 6.314 40.519 63.647 1.00 9.34 51 VAL C N 1
ATOM 11850 C CA . VAL C 1 50 ? 5.388 40.378 62.544 1.00 6.82 51 VAL C CA 1
ATOM 11851 C C . VAL C 1 50 ? 3.959 40.584 63.002 1.00 4.84 51 VAL C C 1
ATOM 11852 O O . VAL C 1 50 ? 3.581 40.203 64.121 1.00 5.47 51 VAL C O 1
ATOM 11856 N N . GLY C 1 51 ? 3.185 41.222 62.132 1.00 6.26 52 GLY C N 1
ATOM 11857 C CA . GLY C 1 51 ? 1.762 41.395 62.326 1.00 8.43 52 GLY C CA 1
ATOM 11858 C C . GLY C 1 51 ? 1.295 42.564 63.175 1.00 9.58 52 GLY C C 1
ATOM 11859 O O . GLY C 1 51 ? 0.117 42.606 63.531 1.00 7.79 52 GLY C O 1
ATOM 11860 N N . VAL C 1 52 ? 2.184 43.512 63.487 1.00 9.19 53 VAL C N 1
ATOM 11861 C CA . VAL C 1 52 ? 1.827 44.650 64.346 1.00 5.54 53 VAL C CA 1
ATOM 11862 C C . VAL C 1 52 ? 0.627 45.442 63.787 1.00 8.77 53 VAL C C 1
ATOM 11863 O O . VAL C 1 52 ? -0.274 45.828 64.527 1.00 12.48 53 VAL C O 1
ATOM 11867 N N . PHE C 1 53 ? 0.588 45.646 62.477 1.00 8.34 54 PHE C N 1
ATOM 11868 C CA . PHE C 1 53 ? -0.523 46.373 61.875 1.00 11.05 54 PHE C CA 1
ATOM 11869 C C . PHE C 1 53 ? -1.193 45.562 60.791 1.00 9.48 54 PHE C C 1
ATOM 11870 O O . PHE C 1 53 ? -1.541 46.081 59.732 1.00 9.82 54 PHE C O 1
ATOM 11878 N N . ALA C 1 54 ? -1.391 44.282 61.064 1.00 6.82 55 ALA C N 1
ATOM 11879 C CA . ALA C 1 54 ? -1.813 43.378 60.005 1.00 6.23 55 ALA C CA 1
ATOM 11880 C C . ALA C 1 54 ? -3.280 42.991 60.096 1.00 7.78 55 ALA C C 1
ATOM 11881 O O . ALA C 1 54 ? -3.690 42.020 59.464 1.00 10.09 55 ALA C O 1
ATOM 11883 N N . TRP C 1 55 ? -4.083 43.736 60.856 1.00 6.88 56 TRP C N 1
ATOM 11884 C CA . TRP C 1 55 ? -5.459 43.286 61.068 1.00 8.25 56 TRP C CA 1
ATOM 11885 C C . TRP C 1 55 ? -6.223 43.244 59.741 1.00 11.12 56 TRP C C 1
ATOM 11886 O O . TRP C 1 55 ? -6.885 42.253 59.437 1.00 9.32 56 TRP C O 1
ATOM 11897 N N . SER C 1 56 ? -6.109 44.289 58.932 1.00 5.47 57 SER C N 1
ATOM 11898 C CA . SER C 1 56 ? -6.885 44.314 57.699 1.00 11.88 57 SER C CA 1
ATOM 11899 C C . SER C 1 56 ? -6.355 43.250 56.716 1.00 10.62 57 SER C C 1
ATOM 11900 O O . SER C 1 56 ? -7.103 42.751 55.881 1.00 14.86 57 SER C O 1
ATOM 11903 N N . ALA C 1 57 ? -5.086 42.871 56.861 1.00 10.28 58 ALA C N 1
ATOM 11904 C CA . ALA C 1 57 ? -4.491 41.784 56.073 1.00 10.70 58 ALA C CA 1
ATOM 11905 C C . ALA C 1 57 ? -4.981 40.409 56.525 1.00 14.92 58 ALA C C 1
ATOM 11906 O O . ALA C 1 57 ? -5.087 39.489 55.719 1.00 15.59 58 ALA C O 1
ATOM 11908 N N . LEU C 1 58 ? -5.265 40.277 57.818 1.00 9.95 59 LEU C N 1
ATOM 11909 C CA . LEU C 1 58 ? -5.721 39.015 58.396 1.00 10.91 59 LEU C CA 1
ATOM 11910 C C . LEU C 1 58 ? -7.222 38.845 58.265 1.00 18.64 59 LEU C C 1
ATOM 11911 O O . LEU C 1 58 ? -7.715 37.735 58.057 1.00 20.14 59 LEU C O 1
ATOM 11916 N N . GLU C 1 59 ? -7.945 39.949 58.415 1.00 6.50 60 GLU C N 1
ATOM 11917 C CA . GLU C 1 59 ? -9.391 39.911 58.415 1.00 8.81 60 GLU C CA 1
ATOM 11918 C C . GLU C 1 59 ? -9.927 41.063 57.557 1.00 13.04 60 GLU C C 1
ATOM 11919 O O . GLU C 1 59 ? -10.440 42.054 58.089 1.00 9.99 60 GLU C O 1
ATOM 11925 N N . PRO C 1 60 ? -9.805 40.927 56.223 1.00 12.98 61 PRO C N 1
ATOM 11926 C CA . PRO C 1 60 ? -10.192 41.973 55.269 1.00 9.90 61 PRO C CA 1
ATOM 11927 C C . PRO C 1 60 ? -11.660 42.338 55.414 1.00 9.84 61 PRO C C 1
ATOM 11928 O O . PRO C 1 60 ? -12.032 43.501 55.295 1.00 16.47 61 PRO C O 1
ATOM 11932 N N . GLU C 1 61 ? -12.492 41.342 55.669 1.00 12.19 62 GLU C N 1
ATOM 11933 C CA A GLU C 1 61 ? -13.924 41.537 55.894 0.50 15.71 62 GLU C CA 1
ATOM 11934 C CA B GLU C 1 61 ? -13.892 41.616 55.958 0.50 15.68 62 GLU C CA 1
ATOM 11935 C C . GLU C 1 61 ? -14.282 40.881 57.219 1.00 15.93 62 GLU C C 1
ATOM 11936 O O . GLU C 1 61 ? -13.655 39.878 57.584 1.00 18.77 62 GLU C O 1
ATOM 11947 N N . GLU C 1 62 ? -15.283 41.411 57.919 1.00 10.89 63 GLU C N 1
ATOM 11948 C CA . GLU C 1 62 ? -15.625 40.853 59.228 1.00 14.50 63 GLU C CA 1
ATOM 11949 C C . GLU C 1 62 ? -15.911 39.369 59.102 1.00 8.47 63 GLU C C 1
ATOM 11950 O O . GLU C 1 62 ? -16.767 38.965 58.327 1.00 14.20 63 GLU C O 1
ATOM 11956 N N . GLY C 1 63 ? -15.158 38.562 59.836 1.00 6.00 64 GLY C N 1
ATOM 11957 C CA . GLY C 1 63 ? -15.393 37.132 59.875 1.00 7.40 64 GLY C CA 1
ATOM 11958 C C . GLY C 1 63 ? -14.777 36.354 58.724 1.00 15.07 64 GLY C C 1
ATOM 11959 O O . GLY C 1 63 ? -14.943 35.135 58.630 1.00 14.97 64 GLY C O 1
ATOM 11960 N N . VAL C 1 64 ? -14.069 37.057 57.846 1.00 12.77 65 VAL C N 1
ATOM 11961 C CA . VAL C 1 64 ? -13.354 36.423 56.747 1.00 11.83 65 VAL C CA 1
ATOM 11962 C C . VAL C 1 64 ? -11.851 36.543 56.968 1.00 21.22 65 VAL C C 1
ATOM 11963 O O . VAL C 1 64 ? -11.312 37.655 57.030 1.00 16.99 65 VAL C O 1
ATOM 11967 N N . TYR C 1 65 ? -11.174 35.402 57.076 1.00 18.18 66 TYR C N 1
ATOM 11968 C CA . TYR C 1 65 ? -9.764 35.394 57.462 1.00 14.25 66 TYR C CA 1
ATOM 11969 C C . TYR C 1 65 ? -8.802 34.988 56.361 1.00 12.71 66 TYR C C 1
ATOM 11970 O O . TYR C 1 65 ? -9.067 34.069 55.604 1.00 16.36 66 TYR C O 1
ATOM 11979 N N . ARG C 1 66 ? -7.679 35.695 56.283 1.00 11.43 67 ARG C N 1
ATOM 11980 C CA . ARG C 1 66 ? -6.634 35.381 55.319 1.00 15.00 67 ARG C CA 1
ATOM 11981 C C . ARG C 1 66 ? -5.325 35.123 56.034 1.00 14.15 67 ARG C C 1
ATOM 11982 O O . ARG C 1 66 ? -4.472 36.012 56.089 1.00 17.31 67 ARG C O 1
ATOM 11990 N N . PHE C 1 67 ? -5.142 33.916 56.562 1.00 9.53 68 PHE C N 1
ATOM 11991 C CA . PHE C 1 67 ? -3.912 33.611 57.306 1.00 12.52 68 PHE C CA 1
ATOM 11992 C C . PHE C 1 67 ? -2.745 33.032 56.508 1.00 8.48 68 PHE C C 1
ATOM 11993 O O . PHE C 1 67 ? -1.638 32.948 57.025 1.00 19.62 68 PHE C O 1
ATOM 12001 N N . GLU C 1 68 ? -2.974 32.641 55.264 1.00 10.80 69 GLU C N 1
ATOM 12002 C CA A GLU C 1 68 ? -1.995 31.892 54.477 0.61 10.89 69 GLU C CA 1
ATOM 12003 C CA B GLU C 1 68 ? -1.965 31.860 54.557 0.39 10.91 69 GLU C CA 1
ATOM 12004 C C . GLU C 1 68 ? -0.658 32.610 54.320 1.00 11.30 69 GLU C C 1
ATOM 12005 O O . GLU C 1 68 ? 0.422 32.007 54.450 1.00 10.92 69 GLU C O 1
ATOM 12016 N N . TRP C 1 69 ? -0.733 33.905 54.013 1.00 6.95 70 TRP C N 1
ATOM 12017 C CA . TRP C 1 69 ? 0.480 34.684 53.800 1.00 7.74 70 TRP C CA 1
ATOM 12018 C C . TRP C 1 69 ? 1.363 34.630 55.051 1.00 11.87 70 TRP C C 1
ATOM 12019 O O . TRP C 1 69 ? 2.595 34.472 54.966 1.00 12.64 70 TRP C O 1
ATOM 12030 N N . LEU C 1 70 ? 0.717 34.714 56.213 1.00 6.64 71 LEU C N 1
ATOM 12031 C CA . LEU C 1 70 ? 1.420 34.715 57.488 1.00 9.12 71 LEU C CA 1
ATOM 12032 C C . LEU C 1 70 ? 2.010 33.335 57.778 1.00 10.11 71 LEU C C 1
ATOM 12033 O O . LEU C 1 70 ? 3.118 33.238 58.288 1.00 11.78 71 LEU C O 1
ATOM 12038 N N . ASP C 1 71 ? 1.263 32.278 57.456 1.00 10.37 72 ASP C N 1
ATOM 12039 C CA . ASP C 1 71 ? 1.759 30.906 57.562 1.00 6.55 72 ASP C CA 1
ATOM 12040 C C . ASP C 1 71 ? 3.073 30.763 56.820 1.00 8.76 72 ASP C C 1
ATOM 12041 O O . ASP C 1 71 ? 4.106 30.283 57.363 1.00 13.19 72 ASP C O 1
ATOM 12046 N N . LYS C 1 72 ? 3.023 31.181 55.558 1.00 8.39 73 LYS C N 1
ATOM 12047 C CA . LYS C 1 72 ? 4.192 31.063 54.710 1.00 9.36 73 LYS C CA 1
ATOM 12048 C C . LYS C 1 72 ? 5.338 31.829 55.346 1.00 8.60 73 LYS C C 1
ATOM 12049 O O . LYS C 1 72 ? 6.448 31.316 55.424 1.00 6.48 73 LYS C O 1
ATOM 12055 N N . VAL C 1 73 ? 5.054 33.040 55.836 1.00 10.62 74 VAL C N 1
ATOM 12056 C CA . VAL C 1 73 ? 6.099 33.873 56.438 1.00 9.53 74 VAL C CA 1
ATOM 12057 C C . VAL C 1 73 ? 6.754 33.211 57.670 1.00 11.66 74 VAL C C 1
ATOM 12058 O O . VAL C 1 73 ? 7.986 33.184 57.784 1.00 8.35 74 VAL C O 1
ATOM 12062 N N . PHE C 1 74 ? 5.936 32.654 58.564 1.00 9.32 75 PHE C N 1
ATOM 12063 C CA . PHE C 1 74 ? 6.443 31.874 59.697 1.00 15.85 75 PHE C CA 1
ATOM 12064 C C . PHE C 1 74 ? 7.409 30.784 59.231 1.00 18.48 75 PHE C C 1
ATOM 12065 O O . PHE C 1 74 ? 8.557 30.701 59.711 1.00 13.01 75 PHE C O 1
ATOM 12073 N N . ASP C 1 75 ? 6.949 29.952 58.296 1.00 7.47 76 ASP C N 1
ATOM 12074 C CA . ASP C 1 75 ? 7.813 28.870 57.838 1.00 10.74 76 ASP C CA 1
ATOM 12075 C C . ASP C 1 75 ? 9.135 29.388 57.241 1.00 14.69 76 ASP C C 1
ATOM 12076 O O . ASP C 1 75 ? 10.223 28.894 57.570 1.00 8.63 76 ASP C O 1
ATOM 12081 N N . ASP C 1 76 ? 9.026 30.383 56.366 1.00 11.28 77 ASP C N 1
ATOM 12082 C CA . ASP C 1 76 ? 10.170 30.896 55.633 1.00 8.22 77 ASP C CA 1
ATOM 12083 C C . ASP C 1 76 ? 11.197 31.440 56.593 1.00 11.38 77 ASP C C 1
ATOM 12084 O O . ASP C 1 76 ? 12.391 31.162 56.456 1.00 7.47 77 ASP C O 1
ATOM 12089 N N . ILE C 1 77 ? 10.727 32.219 57.568 1.00 9.13 78 ILE C N 1
ATOM 12090 C CA . ILE C 1 77 ? 11.636 32.782 58.546 1.00 7.16 78 ILE C CA 1
ATOM 12091 C C . ILE C 1 77 ? 12.285 31.672 59.365 1.00 8.47 78 ILE C C 1
ATOM 12092 O O . ILE C 1 77 ? 13.491 31.718 59.635 1.00 7.17 78 ILE C O 1
ATOM 12097 N N . TYR C 1 78 ? 11.507 30.661 59.741 1.00 8.51 79 TYR C N 1
ATOM 12098 C CA . TYR C 1 78 ? 12.102 29.572 60.500 1.00 10.20 79 TYR C CA 1
ATOM 12099 C C . TYR C 1 78 ? 13.221 28.904 59.702 1.00 13.35 79 TYR C C 1
ATOM 12100 O O . TYR C 1 78 ? 14.258 28.560 60.267 1.00 6.33 79 TYR C O 1
ATOM 12109 N N . ARG C 1 79 ? 13.038 28.753 58.389 1.00 11.07 80 ARG C N 1
ATOM 12110 C CA . ARG C 1 79 ? 14.023 28.001 57.602 1.00 7.33 80 ARG C CA 1
ATOM 12111 C C . ARG C 1 79 ? 15.342 28.746 57.392 1.00 14.61 80 ARG C C 1
ATOM 12112 O O . ARG C 1 79 ? 16.335 28.125 57.038 1.00 16.54 80 ARG C O 1
ATOM 12120 N N . ILE C 1 80 ? 15.383 30.052 57.641 1.00 6.97 81 ILE C N 1
ATOM 12121 C CA . ILE C 1 80 ? 16.669 30.739 57.595 1.00 16.19 81 ILE C CA 1
ATOM 12122 C C . ILE C 1 80 ? 17.322 30.822 58.979 1.00 8.53 81 ILE C C 1
ATOM 12123 O O . ILE C 1 80 ? 18.307 31.523 59.162 1.00 10.34 81 ILE C O 1
ATOM 12128 N N . GLY C 1 81 ? 16.782 30.087 59.940 1.00 7.72 82 GLY C N 1
ATOM 12129 C CA . GLY C 1 81 ? 17.298 30.125 61.290 1.00 4.06 82 GLY C CA 1
ATOM 12130 C C . GLY C 1 81 ? 16.615 31.200 62.117 1.00 13.18 82 GLY C C 1
ATOM 12131 O O . GLY C 1 81 ? 17.043 31.511 63.227 1.00 14.18 82 GLY C O 1
ATOM 12132 N N . GLY C 1 82 ? 15.536 31.765 61.588 1.00 7.06 83 GLY C N 1
ATOM 12133 C CA . GLY C 1 82 ? 14.896 32.882 62.252 1.00 9.20 83 GLY C CA 1
ATOM 12134 C C . GLY C 1 82 ? 13.858 32.529 63.299 1.00 15.25 83 GLY C C 1
ATOM 12135 O O . GLY C 1 82 ? 13.443 31.366 63.433 1.00 10.56 83 GLY C O 1
ATOM 12136 N N . ARG C 1 83 ? 13.456 33.551 64.049 1.00 6.10 84 ARG C N 1
ATOM 12137 C CA A ARG C 1 83 ? 12.370 33.427 65.012 0.65 9.35 84 ARG C CA 1
ATOM 12138 C CA B ARG C 1 83 ? 12.381 33.435 65.028 0.35 9.36 84 ARG C CA 1
ATOM 12139 C C . ARG C 1 83 ? 11.390 34.585 64.850 1.00 8.64 84 ARG C C 1
ATOM 12140 O O . ARG C 1 83 ? 11.758 35.673 64.394 1.00 11.24 84 ARG C O 1
ATOM 12155 N N . VAL C 1 84 ? 10.138 34.346 65.218 1.00 10.66 85 VAL C N 1
ATOM 12156 C CA . VAL C 1 84 ? 9.095 35.351 65.075 1.00 9.33 85 VAL C CA 1
ATOM 12157 C C . VAL C 1 84 ? 8.607 35.874 66.422 1.00 11.91 85 VAL C C 1
ATOM 12158 O O . VAL C 1 84 ? 8.231 35.097 67.307 1.00 9.65 85 VAL C O 1
ATOM 12162 N N . ILE C 1 85 ? 8.657 37.196 66.573 1.00 8.46 86 ILE C N 1
ATOM 12163 C CA . ILE C 1 85 ? 7.945 37.905 67.622 1.00 6.48 86 ILE C CA 1
ATOM 12164 C C . ILE C 1 85 ? 6.580 38.248 67.063 1.00 7.80 86 ILE C C 1
ATOM 12165 O O . ILE C 1 85 ? 6.453 39.136 66.208 1.00 7.85 86 ILE C O 1
ATOM 12170 N N . LEU C 1 86 ? 5.557 37.533 67.523 1.00 5.50 87 LEU C N 1
ATOM 12171 C CA . LEU C 1 86 ? 4.227 37.713 66.961 1.00 10.07 87 LEU C CA 1
ATOM 12172 C C . LEU C 1 86 ? 3.506 38.812 67.722 1.00 12.65 87 LEU C C 1
ATOM 12173 O O . LEU C 1 86 ? 3.401 38.785 68.955 1.00 7.23 87 LEU C O 1
ATOM 12178 N N . ALA C 1 87 ? 3.048 39.804 66.971 1.00 8.62 88 ALA C N 1
ATOM 12179 C CA . ALA C 1 87 ? 2.322 40.913 67.559 1.00 7.94 88 ALA C CA 1
ATOM 12180 C C . ALA C 1 87 ? 0.830 40.653 67.491 1.00 9.64 88 ALA C C 1
ATOM 12181 O O . ALA C 1 87 ? 0.372 39.977 66.575 1.00 7.67 88 ALA C O 1
ATOM 12183 N N . THR C 1 88 ? 0.072 41.177 68.455 1.00 12.56 89 THR C N 1
ATOM 12184 C CA . THR C 1 88 ? -1.382 41.234 68.302 1.00 5.12 89 THR C CA 1
ATOM 12185 C C . THR C 1 88 ? -1.689 42.539 67.581 1.00 5.25 89 THR C C 1
ATOM 12186 O O . THR C 1 88 ? -1.014 43.543 67.812 1.00 6.54 89 THR C O 1
ATOM 12190 N N . PRO C 1 89 ? -2.699 42.528 66.698 1.00 11.64 90 PRO C N 1
ATOM 12191 C CA . PRO C 1 89 ? -2.935 43.636 65.757 1.00 9.97 90 PRO C CA 1
ATOM 12192 C C . PRO C 1 89 ? -3.752 44.818 66.314 1.00 10.59 90 PRO C C 1
ATOM 12193 O O . PRO C 1 89 ? -4.065 45.742 65.557 1.00 7.42 90 PRO C O 1
ATOM 12197 N N . SER C 1 90 ? -4.084 44.798 67.601 1.00 4.55 91 SER C N 1
ATOM 12198 C CA . SER C 1 90 ? -4.974 45.809 68.175 1.00 3.42 91 SER C CA 1
ATOM 12199 C C . SER C 1 90 ? -4.529 47.254 67.928 1.00 6.46 91 SER C C 1
ATOM 12200 O O . SER C 1 90 ? -5.343 48.166 68.009 1.00 8.67 91 SER C O 1
ATOM 12203 N N . GLY C 1 91 ? -3.250 47.458 67.612 1.00 7.34 92 GLY C N 1
ATOM 12204 C CA . GLY C 1 91 ? -2.703 48.788 67.380 1.00 4.80 92 GLY C CA 1
ATOM 12205 C C . GLY C 1 91 ? -3.299 49.599 66.234 1.00 11.22 92 GLY C C 1
ATOM 12206 O O . GLY C 1 91 ? -3.058 50.807 66.144 1.00 7.14 92 GLY C O 1
ATOM 12207 N N . ALA C 1 92 ? -4.069 48.953 65.358 1.00 5.45 93 ALA C N 1
ATOM 12208 C CA . ALA C 1 92 ? -4.785 49.668 64.305 1.00 10.49 93 ALA C CA 1
ATOM 12209 C C . ALA C 1 92 ? -5.957 48.846 63.767 1.00 8.79 93 ALA C C 1
ATOM 12210 O O . ALA C 1 92 ? -5.754 47.886 63.023 1.00 6.94 93 ALA C O 1
ATOM 12212 N N . ARG C 1 93 ? -7.175 49.239 64.136 1.00 6.27 94 ARG C N 1
ATOM 12213 C CA . ARG C 1 93 ? -8.381 48.521 63.722 1.00 10.48 94 ARG C CA 1
ATOM 12214 C C . ARG C 1 93 ? -8.649 48.765 62.235 1.00 8.03 94 ARG C C 1
ATOM 12215 O O . ARG C 1 93 ? -8.320 49.824 61.710 1.00 7.51 94 ARG C O 1
ATOM 12223 N N . PRO C 1 94 ? -9.242 47.779 61.555 1.00 6.27 95 PRO C N 1
ATOM 12224 C CA . PRO C 1 94 ? -9.614 47.938 60.141 1.00 9.89 95 PRO C CA 1
ATOM 12225 C C . PRO C 1 94 ? -10.728 48.965 59.969 1.00 10.51 95 PRO C C 1
ATOM 12226 O O . PRO C 1 94 ? -11.463 49.226 60.924 1.00 11.06 95 PRO C O 1
ATOM 12230 N N . ALA C 1 95 ? -10.850 49.541 58.778 1.00 9.50 96 ALA C N 1
ATOM 12231 C CA . ALA C 1 95 ? -11.859 50.578 58.536 1.00 10.38 96 ALA C CA 1
ATOM 12232 C C . ALA C 1 95 ? -13.286 50.011 58.615 1.00 8.25 96 ALA C C 1
ATOM 12233 O O . ALA C 1 95 ? -14.213 50.697 59.061 1.00 8.70 96 ALA C O 1
ATOM 12235 N N . TRP C 1 96 ? -13.457 48.750 58.222 1.00 4.96 97 TRP C N 1
ATOM 12236 C CA . TRP C 1 96 ? -14.775 48.129 58.316 1.00 6.16 97 TRP C CA 1
ATOM 12237 C C . TRP C 1 96 ? -15.231 48.066 59.764 1.00 6.16 97 TRP C C 1
ATOM 12238 O O . TRP C 1 96 ? -16.428 48.163 60.052 1.00 5.72 97 TRP C O 1
ATOM 12249 N N . LEU C 1 97 ? -14.267 47.922 60.673 1.00 5.95 98 LEU C N 1
ATOM 12250 C CA . LEU C 1 97 ? -14.572 47.781 62.087 1.00 7.20 98 LEU C CA 1
ATOM 12251 C C . LEU C 1 97 ? -15.062 49.100 62.692 1.00 8.90 98 LEU C C 1
ATOM 12252 O O . LEU C 1 97 ? -16.084 49.128 63.380 1.00 8.33 98 LEU C O 1
ATOM 12257 N N . SER C 1 98 ? -14.339 50.185 62.426 1.00 9.56 99 SER C N 1
ATOM 12258 C CA . SER C 1 98 ? -14.758 51.510 62.866 1.00 7.90 99 SER C CA 1
ATOM 12259 C C . SER C 1 98 ? -16.084 51.905 62.233 1.00 10.39 99 SER C C 1
ATOM 12260 O O . SER C 1 98 ? -16.925 52.524 62.878 1.00 10.61 99 SER C O 1
ATOM 12263 N N . GLN C 1 99 ? -16.266 51.557 60.961 1.00 10.35 100 GLN C N 1
ATOM 12264 C CA . GLN C 1 99 ? -17.507 51.900 60.289 1.00 8.02 100 GLN C CA 1
ATOM 12265 C C . GLN C 1 99 ? -18.667 51.185 60.946 1.00 13.65 100 GLN C C 1
ATOM 12266 O O . GLN C 1 99 ? -19.687 51.794 61.240 1.00 16.58 100 GLN C O 1
ATOM 12272 N N . LYS C 1 100 ? -18.510 49.889 61.188 1.00 13.48 101 LYS C N 1
ATOM 12273 C CA . LYS C 1 100 ? -19.611 49.122 61.738 1.00 5.29 101 LYS C CA 1
ATOM 12274 C C . LYS C 1 100 ? -19.820 49.359 63.213 1.00 12.79 101 LYS C C 1
ATOM 12275 O O . LYS C 1 100 ? -20.944 49.304 63.706 1.00 15.18 101 LYS C O 1
ATOM 12281 N N . TYR C 1 101 ? -18.728 49.601 63.926 1.00 16.61 102 TYR C N 1
ATOM 12282 C CA . TYR C 1 101 ? -18.797 49.748 65.369 1.00 7.83 102 TYR C CA 1
ATOM 12283 C C . TYR C 1 101 ? -18.147 51.034 65.821 1.00 7.09 102 TYR C C 1
ATOM 12284 O O . TYR C 1 101 ? -17.038 51.009 66.359 1.00 9.14 102 TYR C O 1
ATOM 12293 N N . PRO C 1 102 ? -18.839 52.165 65.632 1.00 11.25 103 PRO C N 1
ATOM 12294 C CA . PRO C 1 102 ? -18.285 53.507 65.887 1.00 7.59 103 PRO C CA 1
ATOM 12295 C C . PRO C 1 102 ? -17.786 53.697 67.316 1.00 10.09 103 PRO C C 1
ATOM 12296 O O . PRO C 1 102 ? -17.006 54.612 67.594 1.00 14.77 103 PRO C O 1
ATOM 12300 N N . GLU C 1 103 ? -18.239 52.838 68.221 1.00 6.53 104 GLU C N 1
ATOM 12301 C CA . GLU C 1 103 ? -17.913 52.999 69.626 1.00 9.76 104 GLU C CA 1
ATOM 12302 C C . GLU C 1 103 ? -16.427 52.778 69.868 1.00 10.54 104 GLU C C 1
ATOM 12303 O O . GLU C 1 103 ? -15.907 53.182 70.900 1.00 13.55 104 GLU C O 1
ATOM 12309 N N . VAL C 1 104 ? -15.742 52.136 68.926 1.00 7.29 105 VAL C N 1
ATOM 12310 C CA . VAL C 1 104 ? -14.304 51.931 69.063 1.00 7.72 105 VAL C CA 1
ATOM 12311 C C . VAL C 1 104 ? -13.510 53.214 68.827 1.00 11.64 105 VAL C C 1
ATOM 12312 O O . VAL C 1 104 ? -12.319 53.266 69.133 1.00 11.24 105 VAL C O 1
ATOM 12316 N N . LEU C 1 105 ? -14.161 54.230 68.261 1.00 7.89 106 LEU C N 1
ATOM 12317 C CA . LEU C 1 105 ? -13.505 55.503 67.993 1.00 6.33 106 LEU C CA 1
ATOM 12318 C C . LEU C 1 105 ? -13.430 56.317 69.267 1.00 7.77 106 LEU C C 1
ATOM 12319 O O . LEU C 1 105 ? -14.350 56.303 70.060 1.00 9.69 106 LEU C O 1
ATOM 12324 N N . ARG C 1 106 ? -12.322 57.019 69.460 1.00 16.24 107 ARG C N 1
ATOM 12325 C CA . ARG C 1 106 ? -12.099 57.807 70.668 1.00 9.17 107 ARG C CA 1
ATOM 12326 C C . ARG C 1 106 ? -12.920 59.094 70.753 1.00 9.44 107 ARG C C 1
ATOM 12327 O O . ARG C 1 106 ? -13.384 59.634 69.740 1.00 8.72 107 ARG C O 1
ATOM 12335 N N . VAL C 1 107 ? -13.079 59.580 71.982 1.00 6.53 108 VAL C N 1
ATOM 12336 C CA . VAL C 1 107 ? -13.533 60.942 72.230 1.00 10.12 108 VAL C CA 1
ATOM 12337 C C . VAL C 1 107 ? -12.415 61.674 72.959 1.00 11.89 108 VAL C C 1
ATOM 12338 O O . VAL C 1 107 ? -11.943 61.198 73.998 1.00 12.42 108 VAL C O 1
ATOM 12342 N N . ASN C 1 108 ? -11.957 62.805 72.421 1.00 11.43 109 ASN C N 1
ATOM 12343 C CA . ASN C 1 108 ? -10.819 63.475 73.053 1.00 9.35 109 ASN C CA 1
ATOM 12344 C C . ASN C 1 108 ? -11.291 64.297 74.254 1.00 9.56 109 ASN C C 1
ATOM 12345 O O . ASN C 1 108 ? -12.483 64.330 74.565 1.00 6.12 109 ASN C O 1
ATOM 12350 N N . ALA C 1 109 ? -10.347 64.926 74.942 1.00 13.05 110 ALA C N 1
ATOM 12351 C CA . ALA C 1 109 ? -10.645 65.634 76.179 1.00 8.48 110 ALA C CA 1
ATOM 12352 C C . ALA C 1 109 ? -11.621 66.788 75.951 1.00 6.92 110 ALA C C 1
ATOM 12353 O O . ALA C 1 109 ? -12.415 67.108 76.835 1.00 11.08 110 ALA C O 1
ATOM 12355 N N . ALA C 1 110 ? -11.580 67.391 74.765 1.00 5.86 111 ALA C N 1
ATOM 12356 C CA . ALA C 1 110 ? -12.529 68.449 74.401 1.00 8.10 111 ALA C CA 1
ATOM 12357 C C . ALA C 1 110 ? -13.879 67.883 73.963 1.00 8.90 111 ALA C C 1
ATOM 12358 O O . ALA C 1 110 ? -14.723 68.616 73.454 1.00 13.77 111 ALA C O 1
ATOM 12360 N N . ARG C 1 111 ? -14.058 66.576 74.164 1.00 9.11 112 ARG C N 1
ATOM 12361 C CA . ARG C 1 111 ? -15.323 65.864 73.945 1.00 12.21 112 ARG C CA 1
ATOM 12362 C C . ARG C 1 111 ? -15.718 65.786 72.465 1.00 9.30 112 ARG C C 1
ATOM 12363 O O . ARG C 1 111 ? -16.892 65.666 72.124 1.00 13.50 112 ARG C O 1
ATOM 12371 N N . VAL C 1 112 ? -14.720 65.836 71.594 1.00 8.82 113 VAL C N 1
ATOM 12372 C CA . VAL C 1 112 ? -14.929 65.620 70.171 1.00 12.35 113 VAL C CA 1
ATOM 12373 C C . VAL C 1 112 ? -14.685 64.159 69.802 1.00 11.82 113 VAL C C 1
ATOM 12374 O O . VAL C 1 112 ? -13.604 63.629 70.069 1.00 8.46 113 VAL C O 1
ATOM 12378 N N . ARG C 1 113 ? -15.683 63.512 69.198 1.00 13.36 114 ARG C N 1
ATOM 12379 C CA . ARG C 1 113 ? -15.527 62.132 68.744 1.00 10.65 114 ARG C CA 1
ATOM 12380 C C . ARG C 1 113 ? -14.659 62.091 67.506 1.00 13.48 114 ARG C C 1
ATOM 12381 O O . ARG C 1 113 ? -14.916 62.818 66.546 1.00 9.66 114 ARG C O 1
ATOM 12389 N N . GLN C 1 114 ? -13.642 61.239 67.525 1.00 5.34 115 GLN C N 1
ATOM 12390 C CA . GLN C 1 114 ? -12.728 61.130 66.397 1.00 7.70 115 GLN C CA 1
ATOM 12391 C C . GLN C 1 114 ? -13.362 60.398 65.218 1.00 14.46 115 GLN C C 1
ATOM 12392 O O . GLN C 1 114 ? -14.365 59.678 65.367 1.00 9.83 115 GLN C O 1
ATOM 12398 N N . LEU C 1 115 ? -12.769 60.588 64.045 1.00 5.39 116 LEU C N 1
ATOM 12399 C CA . LEU C 1 115 ? -13.095 59.768 62.889 1.00 8.49 116 LEU C CA 1
ATOM 12400 C C . LEU C 1 115 ? -12.108 58.610 62.817 1.00 9.39 116 LEU C C 1
ATOM 12401 O O . LEU C 1 115 ? -11.077 58.622 63.483 1.00 10.03 116 LEU C O 1
ATOM 12406 N N . HIS C 1 116 ? -12.413 57.610 62.004 1.00 16.21 117 HIS C N 1
ATOM 12407 C CA . HIS C 1 116 ? -11.467 56.537 61.763 1.00 6.08 117 HIS C CA 1
ATOM 12408 C C . HIS C 1 116 ? -10.158 57.073 61.179 1.00 14.89 117 HIS C C 1
ATOM 12409 O O . HIS C 1 116 ? -10.165 57.995 60.348 1.00 9.41 117 HIS C O 1
ATOM 12416 N N . GLY C 1 117 ? -9.033 56.504 61.603 1.00 4.92 118 GLY C N 1
ATOM 12417 C CA . GLY C 1 117 ? -7.767 56.864 60.985 1.00 9.41 118 GLY C CA 1
ATOM 12418 C C . GLY C 1 117 ? -6.588 56.768 61.925 1.00 10.59 118 GLY C C 1
ATOM 12419 O O . GLY C 1 117 ? -6.778 56.531 63.113 1.00 9.31 118 GLY C O 1
ATOM 12420 N N . GLY C 1 118 ? -5.378 56.950 61.397 1.00 9.08 119 GLY C N 1
ATOM 12421 C CA . GLY C 1 118 ? -4.178 56.894 62.214 1.00 5.43 119 GLY C CA 1
ATOM 12422 C C . GLY C 1 118 ? -4.030 55.540 62.874 1.00 8.92 119 GLY C C 1
ATOM 12423 O O . GLY C 1 118 ? -4.359 54.515 62.278 1.00 11.76 119 GLY C O 1
ATOM 12424 N N . ARG C 1 119 ? -3.555 55.531 64.112 1.00 11.63 120 ARG C N 1
ATOM 12425 C CA . ARG C 1 119 ? -3.287 54.286 64.821 1.00 9.78 120 ARG C CA 1
ATOM 12426 C C . ARG C 1 119 ? -3.256 54.526 66.317 1.00 9.67 120 ARG C C 1
ATOM 12427 O O . ARG C 1 119 ? -3.205 55.673 66.747 1.00 18.75 120 ARG C O 1
ATOM 12435 N N . HIS C 1 120 ? -3.294 53.442 67.096 1.00 9.96 121 HIS C N 1
ATOM 12436 C CA . HIS C 1 120 ? -3.091 53.471 68.558 1.00 13.59 121 HIS C CA 1
ATOM 12437 C C . HIS C 1 120 ? -4.210 54.200 69.310 1.00 15.42 121 HIS C C 1
ATOM 12438 O O . HIS C 1 120 ? -4.044 54.556 70.472 1.00 17.27 121 HIS C O 1
ATOM 12445 N N . ASN C 1 121 ? -5.338 54.433 68.649 1.00 15.81 122 ASN C N 1
ATOM 12446 C CA . ASN C 1 121 ? -6.319 55.389 69.149 1.00 11.69 122 ASN C CA 1
ATOM 12447 C C . ASN C 1 121 ? -7.728 54.816 69.298 1.00 16.98 122 ASN C C 1
ATOM 12448 O O . ASN C 1 121 ? -8.722 55.442 68.910 1.00 11.77 122 ASN C O 1
ATOM 12453 N N . HIS C 1 122 ? -7.796 53.620 69.867 1.00 9.81 123 HIS C N 1
ATOM 12454 C CA . HIS C 1 122 ? -9.056 52.953 70.155 1.00 8.71 123 HIS C CA 1
ATOM 12455 C C . HIS C 1 122 ? -9.606 53.396 71.513 1.00 14.05 123 HIS C C 1
ATOM 12456 O O . HIS C 1 122 ? -8.827 53.698 72.420 1.00 17.36 123 HIS C O 1
ATOM 12463 N N . CYS C 1 123 ? -10.928 53.420 71.670 1.00 8.83 124 CYS C N 1
ATOM 12464 C CA . CYS C 1 123 ? -11.519 53.542 73.004 1.00 7.60 124 CYS C CA 1
ATOM 12465 C C . CYS C 1 123 ? -11.141 52.298 73.822 1.00 6.84 124 CYS C C 1
ATOM 12466 O O . CYS C 1 123 ? -11.350 51.179 73.365 1.00 5.57 124 CYS C O 1
ATOM 12469 N N . PHE C 1 124 ? -10.554 52.488 75.003 1.00 10.33 125 PHE C N 1
ATOM 12470 C CA . PHE C 1 124 ? -10.051 51.373 75.817 1.00 5.80 125 PHE C CA 1
ATOM 12471 C C . PHE C 1 124 ? -11.132 50.799 76.758 1.00 13.02 125 PHE C C 1
ATOM 12472 O O . PHE C 1 124 ? -10.847 49.918 77.584 1.00 6.72 125 PHE C O 1
ATOM 12480 N N . THR C 1 125 ? -12.354 51.324 76.684 1.00 12.43 126 THR C N 1
ATOM 12481 C CA . THR C 1 125 ? -13.444 50.779 77.492 1.00 11.07 126 THR C CA 1
ATOM 12482 C C . THR C 1 125 ? -14.392 49.924 76.648 1.00 15.84 126 THR C C 1
ATOM 12483 O O . THR C 1 125 ? -14.935 48.929 77.138 1.00 18.96 126 THR C O 1
ATOM 12487 N N . SER C 1 126 ? -14.582 50.313 75.386 1.00 9.36 127 SER C N 1
ATOM 12488 C CA . SER C 1 126 ? -15.543 49.641 74.486 1.00 13.07 127 SER C CA 1
ATOM 12489 C C . SER C 1 126 ? -15.544 48.125 74.586 1.00 10.79 127 SER C C 1
ATOM 12490 O O . SER C 1 126 ? -14.500 47.497 74.435 1.00 12.38 127 SER C O 1
ATOM 12493 N N . SER C 1 127 ? -16.710 47.533 74.823 1.00 11.78 128 SER C N 1
ATOM 12494 C CA A SER C 1 127 ? -16.806 46.085 74.966 0.18 10.10 128 SER C CA 1
ATOM 12495 C CA B SER C 1 127 ? -16.772 46.086 74.978 0.82 10.04 128 SER C CA 1
ATOM 12496 C C . SER C 1 127 ? -16.549 45.391 73.632 1.00 10.00 128 SER C C 1
ATOM 12497 O O . SER C 1 127 ? -16.015 44.276 73.581 1.00 9.54 128 SER C O 1
ATOM 12502 N N . VAL C 1 128 ? -16.928 46.061 72.548 1.00 7.76 129 VAL C N 1
ATOM 12503 C CA . VAL C 1 128 ? -16.738 45.507 71.215 1.00 6.63 129 VAL C CA 1
ATOM 12504 C C . VAL C 1 128 ? -15.258 45.413 70.851 1.00 11.99 129 VAL C C 1
ATOM 12505 O O . VAL C 1 128 ? -14.810 44.378 70.369 1.00 8.69 129 VAL C O 1
ATOM 12509 N N . TYR C 1 129 ? -14.482 46.465 71.090 1.00 11.91 130 TYR C N 1
ATOM 12510 C CA . TYR C 1 129 ? -13.066 46.371 70.740 1.00 12.91 130 TYR C CA 1
ATOM 12511 C C . TYR C 1 129 ? -12.362 45.346 71.631 1.00 8.38 130 TYR C C 1
ATOM 12512 O O . TYR C 1 129 ? -11.428 44.660 71.188 1.00 13.18 130 TYR C O 1
ATOM 12521 N N . ARG C 1 130 ? -12.822 45.216 72.868 1.00 7.27 131 ARG C N 1
ATOM 12522 C CA . ARG C 1 130 ? -12.241 44.224 73.760 1.00 12.24 131 ARG C CA 1
ATOM 12523 C C . ARG C 1 130 ? -12.503 42.825 73.228 1.00 8.08 131 ARG C C 1
ATOM 12524 O O . ARG C 1 130 ? -11.563 42.057 73.031 1.00 6.88 131 ARG C O 1
ATOM 12532 N N . GLU C 1 131 ? -13.766 42.521 72.940 1.00 13.69 132 GLU C N 1
ATOM 12533 C CA A GLU C 1 131 ? -14.149 41.209 72.420 0.57 10.83 132 GLU C CA 1
ATOM 12534 C CA B GLU C 1 131 ? -14.127 41.200 72.423 0.43 10.85 132 GLU C CA 1
ATOM 12535 C C . GLU C 1 131 ? -13.444 40.887 71.098 1.00 12.28 132 GLU C C 1
ATOM 12536 O O . GLU C 1 131 ? -12.934 39.771 70.893 1.00 13.70 132 GLU C O 1
ATOM 12547 N N . LYS C 1 132 ? -13.420 41.857 70.195 1.00 10.58 133 LYS C N 1
ATOM 12548 C CA A LYS C 1 132 ? -12.820 41.656 68.885 0.81 10.34 133 LYS C CA 1
ATOM 12549 C CA B LYS C 1 132 ? -12.824 41.628 68.889 0.19 10.44 133 LYS C CA 1
ATOM 12550 C C . LYS C 1 132 ? -11.324 41.375 69.009 1.00 16.85 133 LYS C C 1
ATOM 12551 O O . LYS C 1 132 ? -10.810 40.368 68.477 1.00 18.66 133 LYS C O 1
ATOM 12562 N N . THR C 1 133 ? -10.620 42.257 69.722 1.00 11.44 134 THR C N 1
ATOM 12563 C CA . THR C 1 133 ? -9.179 42.064 69.858 1.00 7.19 134 THR C CA 1
ATOM 12564 C C . THR C 1 133 ? -8.866 40.729 70.539 1.00 9.45 134 THR C C 1
ATOM 12565 O O . THR C 1 133 ? -7.987 39.977 70.072 1.00 6.14 134 THR C O 1
ATOM 12569 N N . GLN C 1 134 ? -9.599 40.412 71.610 1.00 5.43 135 GLN C N 1
ATOM 12570 C CA . GLN C 1 134 ? -9.332 39.160 72.300 1.00 7.48 135 GLN C CA 1
ATOM 12571 C C . GLN C 1 134 ? -9.553 38.008 71.328 1.00 11.10 135 GLN C C 1
ATOM 12572 O O . GLN C 1 134 ? -8.792 37.043 71.317 1.00 13.19 135 GLN C O 1
ATOM 12578 N N . HIS C 1 135 ? -10.565 38.130 70.474 1.00 11.71 136 HIS C N 1
ATOM 12579 C CA . HIS C 1 135 ? -10.890 37.013 69.608 1.00 9.72 136 HIS C CA 1
ATOM 12580 C C . HIS C 1 135 ? -9.835 36.777 68.538 1.00 10.38 136 HIS C C 1
ATOM 12581 O O . HIS C 1 135 ? -9.396 35.632 68.327 1.00 13.31 136 HIS C O 1
ATOM 12588 N N . ILE C 1 136 ? -9.415 37.831 67.848 1.00 10.25 137 ILE C N 1
ATOM 12589 C CA . ILE C 1 136 ? -8.400 37.586 66.832 1.00 8.04 137 ILE C CA 1
ATOM 12590 C C . ILE C 1 136 ? -7.084 37.160 67.509 1.00 11.18 137 ILE C C 1
ATOM 12591 O O . ILE C 1 136 ? -6.322 36.365 66.948 1.00 11.17 137 ILE C O 1
ATOM 12596 N N . ASN C 1 137 ? -6.846 37.640 68.730 1.00 6.87 138 ASN C N 1
ATOM 12597 C CA . ASN C 1 137 ? -5.723 37.140 69.507 1.00 9.79 138 ASN C CA 1
ATOM 12598 C C . ASN C 1 137 ? -5.815 35.617 69.721 1.00 12.25 138 ASN C C 1
ATOM 12599 O O . ASN C 1 137 ? -4.814 34.887 69.594 1.00 4.21 138 ASN C O 1
ATOM 12604 N N . ARG C 1 138 ? -7.013 35.141 70.036 1.00 7.58 139 ARG C N 1
ATOM 12605 C CA . ARG C 1 138 ? -7.208 33.714 70.237 1.00 7.28 139 ARG C CA 1
ATOM 12606 C C . ARG C 1 138 ? -6.983 32.939 68.944 1.00 7.34 139 ARG C C 1
ATOM 12607 O O . ARG C 1 138 ? -6.372 31.880 68.964 1.00 9.01 139 ARG C O 1
ATOM 12615 N N . LEU C 1 139 ? -7.463 33.464 67.821 1.00 3.93 140 LEU C N 1
ATOM 12616 C CA . LEU C 1 139 ? -7.209 32.798 66.549 1.00 5.44 140 LEU C CA 1
ATOM 12617 C C . LEU C 1 139 ? -5.703 32.686 66.310 1.00 14.86 140 LEU C C 1
ATOM 12618 O O . LEU C 1 139 ? -5.193 31.627 65.907 1.00 10.90 140 LEU C O 1
ATOM 12623 N N . LEU C 1 140 ? -4.995 33.783 66.576 1.00 10.59 141 LEU C N 1
ATOM 12624 C CA . LEU C 1 140 ? -3.563 33.825 66.356 1.00 6.69 141 LEU C CA 1
ATOM 12625 C C . LEU C 1 140 ? -2.872 32.777 67.216 1.00 8.54 141 LEU C C 1
ATOM 12626 O O . LEU C 1 140 ? -2.048 32.011 66.719 1.00 12.02 141 LEU C O 1
ATOM 12631 N N . ALA C 1 141 ? -3.229 32.723 68.495 1.00 7.15 142 ALA C N 1
ATOM 12632 C CA . ALA C 1 141 ? -2.594 31.781 69.420 1.00 8.55 142 ALA C CA 1
ATOM 12633 C C . ALA C 1 141 ? -2.899 30.326 69.048 1.00 10.46 142 ALA C C 1
ATOM 12634 O O . ALA C 1 141 ? -2.032 29.459 69.155 1.00 8.83 142 ALA C O 1
ATOM 12636 N N . GLU C 1 142 ? -4.132 30.060 68.622 1.00 11.15 143 GLU C N 1
ATOM 12637 C CA . GLU C 1 142 ? -4.489 28.730 68.141 1.00 8.99 143 GLU C CA 1
ATOM 12638 C C . GLU C 1 142 ? -3.640 28.364 66.938 1.00 10.06 143 GLU C C 1
ATOM 12639 O O . GLU C 1 142 ? -3.144 27.250 66.846 1.00 14.24 143 GLU C O 1
ATOM 12645 N N . ARG C 1 143 ? -3.466 29.299 66.011 1.00 8.65 144 ARG C N 1
ATOM 12646 C CA . ARG C 1 143 ? -2.875 28.935 64.730 1.00 10.25 144 ARG C CA 1
ATOM 12647 C C . ARG C 1 143 ? -1.356 28.848 64.779 1.00 12.21 144 ARG C C 1
ATOM 12648 O O . ARG C 1 143 ? -0.765 28.018 64.089 1.00 14.55 144 ARG C O 1
ATOM 12656 N N . TYR C 1 144 ? -0.723 29.692 65.590 1.00 10.21 145 TYR C N 1
ATOM 12657 C CA . TYR C 1 144 ? 0.735 29.757 65.600 1.00 12.71 145 TYR C CA 1
ATOM 12658 C C . TYR C 1 144 ? 1.348 29.351 66.919 1.00 6.24 145 TYR C C 1
ATOM 12659 O O . TYR C 1 144 ? 2.566 29.294 67.030 1.00 11.39 145 TYR C O 1
ATOM 12668 N N . GLY C 1 145 ? 0.517 29.035 67.903 1.00 5.81 146 GLY C N 1
ATOM 12669 C CA . GLY C 1 145 ? 1.011 28.798 69.249 1.00 8.04 146 GLY C CA 1
ATOM 12670 C C . GLY C 1 145 ? 2.044 27.692 69.387 1.00 15.29 146 GLY C C 1
ATOM 12671 O O . GLY C 1 145 ? 2.903 27.725 70.279 1.00 11.76 146 GLY C O 1
ATOM 12672 N N . ASP C 1 146 ? 1.956 26.702 68.506 1.00 11.04 147 ASP C N 1
ATOM 12673 C CA . ASP C 1 146 ? 2.874 25.579 68.536 1.00 11.15 147 ASP C CA 1
ATOM 12674 C C . ASP C 1 146 ? 3.848 25.608 67.337 1.00 16.10 147 ASP C C 1
ATOM 12675 O O . ASP C 1 146 ? 4.564 24.641 67.067 1.00 13.51 147 ASP C O 1
ATOM 12680 N N . HIS C 1 147 ? 3.891 26.727 66.624 1.00 10.77 148 HIS C N 1
ATOM 12681 C CA . HIS C 1 147 ? 4.872 26.868 65.564 1.00 9.15 148 HIS C CA 1
ATOM 12682 C C . HIS C 1 147 ? 6.237 27.069 66.187 1.00 13.94 148 HIS C C 1
ATOM 12683 O O . HIS C 1 147 ? 6.387 27.922 67.057 1.00 9.96 148 HIS C O 1
ATOM 12690 N N . PRO C 1 148 ? 7.236 26.286 65.739 1.00 11.61 149 PRO C N 1
ATOM 12691 C CA . PRO C 1 148 ? 8.603 26.333 66.293 1.00 10.97 149 PRO C CA 1
ATOM 12692 C C . PRO C 1 148 ? 9.277 27.713 66.216 1.00 13.14 149 PRO C C 1
ATOM 12693 O O . PRO C 1 148 ? 10.257 27.928 66.928 1.00 13.24 149 PRO C O 1
ATOM 12697 N N . ALA C 1 149 ? 8.775 28.625 65.386 1.00 7.53 150 ALA C N 1
ATOM 12698 C CA . ALA C 1 149 ? 9.404 29.938 65.258 1.00 11.91 150 ALA C CA 1
ATOM 12699 C C . ALA C 1 149 ? 8.929 30.960 66.311 1.00 13.01 150 ALA C C 1
ATOM 12700 O O . ALA C 1 149 ? 9.616 31.950 66.574 1.00 9.32 150 ALA C O 1
ATOM 12702 N N . LEU C 1 150 ? 7.755 30.726 66.891 1.00 6.78 151 LEU C N 1
ATOM 12703 C CA . LEU C 1 150 ? 7.172 31.644 67.872 1.00 11.21 151 LEU C CA 1
ATOM 12704 C C . LEU C 1 150 ? 8.054 31.833 69.105 1.00 13.24 151 LEU C C 1
ATOM 12705 O O . LEU C 1 150 ? 8.267 30.897 69.879 1.00 11.72 151 LEU C O 1
ATOM 12710 N N . LEU C 1 151 ? 8.544 33.054 69.296 1.00 10.13 152 LEU C N 1
ATOM 12711 C CA . LEU C 1 151 ? 9.456 33.350 70.396 1.00 8.62 152 LEU C CA 1
ATOM 12712 C C . LEU C 1 151 ? 8.800 34.112 71.543 1.00 11.75 152 LEU C C 1
ATOM 12713 O O . LEU C 1 151 ? 9.112 33.884 72.710 1.00 13.78 152 LEU C O 1
ATOM 12718 N N . MET C 1 152 ? 7.894 35.019 71.207 1.00 13.87 153 MET C N 1
ATOM 12719 C CA . MET C 1 152 ? 7.375 35.961 72.185 1.00 9.96 153 MET C CA 1
ATOM 12720 C C . MET C 1 152 ? 6.141 36.676 71.620 1.00 12.80 153 MET C C 1
ATOM 12721 O O . MET C 1 152 ? 5.976 36.779 70.401 1.00 14.61 153 MET C O 1
ATOM 12726 N N . TRP C 1 153 ? 5.244 37.109 72.499 1.00 9.78 154 TRP C N 1
ATOM 12727 C CA . TRP C 1 153 ? 4.110 37.912 72.073 1.00 9.02 154 TRP C CA 1
ATOM 12728 C C . TRP C 1 153 ? 4.428 39.386 72.245 1.00 7.03 154 TRP C C 1
ATOM 12729 O O . TRP C 1 153 ? 4.988 39.813 73.252 1.00 11.10 154 TRP C O 1
ATOM 12740 N N . HIS C 1 154 ? 4.076 40.149 71.226 1.00 10.18 155 HIS C N 1
ATOM 12741 C CA . HIS C 1 154 ? 4.227 41.595 71.200 1.00 9.56 155 HIS C CA 1
ATOM 12742 C C . HIS C 1 154 ? 2.802 42.162 71.225 1.00 8.74 155 HIS C C 1
ATOM 12743 O O . HIS C 1 154 ? 2.177 42.347 70.189 1.00 9.07 155 HIS C O 1
ATOM 12750 N N . VAL C 1 155 ? 2.267 42.394 72.414 1.00 5.12 156 VAL C N 1
ATOM 12751 C CA . VAL C 1 155 ? 0.871 42.776 72.506 1.00 9.91 156 VAL C CA 1
ATOM 12752 C C . VAL C 1 155 ? 0.670 44.235 72.106 1.00 19.72 156 VAL C C 1
ATOM 12753 O O . VAL C 1 155 ? 1.240 45.148 72.714 1.00 13.30 156 VAL C O 1
ATOM 12757 N N . SER C 1 156 ? -0.148 44.429 71.069 1.00 15.80 157 SER C N 1
ATOM 12758 C CA . SER C 1 156 ? -0.459 45.740 70.515 1.00 11.34 157 SER C CA 1
ATOM 12759 C C . SER C 1 156 ? 0.796 46.456 70.011 1.00 9.29 157 SER C C 1
ATOM 12760 O O . SER C 1 156 ? 1.747 45.820 69.549 1.00 11.62 157 SER C O 1
ATOM 12763 N N . ASN C 1 157 ? 0.769 47.782 70.081 1.00 11.08 158 ASN C N 1
ATOM 12764 C CA . ASN C 1 157 ? 1.929 48.601 69.775 1.00 11.03 158 ASN C CA 1
ATOM 12765 C C . ASN C 1 157 ? 1.829 49.955 70.453 1.00 15.79 158 ASN C C 1
ATOM 12766 O O . ASN C 1 157 ? 0.791 50.623 70.358 1.00 15.86 158 ASN C O 1
ATOM 12771 N N . GLU C 1 158 ? 2.908 50.333 71.136 1.00 11.45 159 GLU C N 1
ATOM 12772 C CA . GLU C 1 158 ? 3.092 51.662 71.721 1.00 12.63 159 GLU C CA 1
ATOM 12773 C C . GLU C 1 158 ? 1.813 52.257 72.299 1.00 18.43 159 GLU C C 1
ATOM 12774 O O . GLU C 1 158 ? 1.377 53.351 71.901 1.00 10.76 159 GLU C O 1
ATOM 12780 N N . TYR C 1 159 ? 1.213 51.498 73.214 1.00 20.51 160 TYR C N 1
ATOM 12781 C CA . TYR C 1 159 ? 0.044 51.916 73.986 1.00 17.47 160 TYR C CA 1
ATOM 12782 C C . TYR C 1 159 ? 0.138 53.364 74.466 1.00 20.31 160 TYR C C 1
ATOM 12783 O O . TYR C 1 159 ? 1.200 53.817 74.911 1.00 14.89 160 TYR C O 1
ATOM 12792 N N . GLY C 1 160 ? -0.977 54.080 74.410 1.00 13.03 161 GLY C N 1
ATOM 12793 C CA . GLY C 1 160 ? -0.982 55.458 74.854 1.00 14.97 161 GLY C CA 1
ATOM 12794 C C . GLY C 1 160 ? -2.224 56.180 74.399 1.00 22.69 161 GLY C C 1
ATOM 12795 O O . GLY C 1 160 ? -2.935 55.709 73.507 1.00 15.91 161 GLY C O 1
ATOM 12796 N N . GLY C 1 161 ? -2.487 57.326 75.015 1.00 11.06 162 GLY C N 1
ATOM 12797 C CA . GLY C 1 161 ? -3.662 58.094 74.686 1.00 8.30 162 GLY C CA 1
ATOM 12798 C C . GLY C 1 161 ? -4.791 57.827 75.658 1.00 16.80 162 GLY C C 1
ATOM 12799 O O . GLY C 1 161 ? -4.696 56.958 76.520 1.00 17.25 162 GLY C O 1
ATOM 12800 N N . GLU C 1 162 ? -5.866 58.589 75.512 1.00 15.90 163 GLU C N 1
ATOM 12801 C CA . GLU C 1 162 ? -6.989 58.539 76.430 1.00 19.04 163 GLU C CA 1
ATOM 12802 C C . GLU C 1 162 ? -8.282 58.602 75.648 1.00 19.18 163 GLU C C 1
ATOM 12803 O O . GLU C 1 162 ? -8.292 59.010 74.485 1.00 10.93 163 GLU C O 1
ATOM 12809 N N . CYS C 1 163 ? -9.376 58.232 76.302 1.00 7.71 164 CYS C N 1
ATOM 12810 C CA . CYS C 1 163 ? -10.691 58.388 75.711 1.00 10.50 164 CYS C CA 1
ATOM 12811 C C . CYS C 1 163 ? -11.621 58.955 76.766 1.00 12.00 164 CYS C C 1
ATOM 12812 O O . CYS C 1 163 ? -11.497 58.613 77.946 1.00 9.16 164 CYS C O 1
ATOM 12815 N N . HIS C 1 164 ? -12.540 59.820 76.336 1.00 9.02 165 HIS C N 1
ATOM 12816 C CA . HIS C 1 164 ? -13.434 60.538 77.246 1.00 10.74 165 HIS C CA 1
ATOM 12817 C C . HIS C 1 164 ? -14.899 60.328 76.890 1.00 15.43 165 HIS C C 1
ATOM 12818 O O . HIS C 1 164 ? -15.769 61.107 77.309 1.00 9.53 165 HIS C O 1
ATOM 12825 N N . CYS C 1 165 ? -15.177 59.288 76.108 1.00 7.78 166 CYS C N 1
ATOM 12826 C CA . CYS C 1 165 ? -16.557 58.977 75.750 1.00 8.20 166 CYS C CA 1
ATOM 12827 C C . CYS C 1 165 ? -17.359 58.609 76.994 1.00 7.85 166 CYS C C 1
ATOM 12828 O O . CYS C 1 165 ? -16.792 58.353 78.062 1.00 8.73 166 CYS C O 1
ATOM 12831 N N . ASN C 1 166 ? -18.678 58.565 76.856 1.00 6.99 167 ASN C N 1
ATOM 12832 C CA . ASN C 1 166 ? -19.529 58.257 77.999 1.00 9.90 167 ASN C CA 1
ATOM 12833 C C . ASN C 1 166 ? -19.238 56.885 78.631 1.00 13.70 167 ASN C C 1
ATOM 12834 O O . ASN C 1 166 ? -19.335 56.722 79.866 1.00 13.61 167 ASN C O 1
ATOM 12839 N N . LEU C 1 167 ? -18.842 55.918 77.800 1.00 15.87 168 LEU C N 1
ATOM 12840 C CA . LEU C 1 167 ? -18.399 54.619 78.302 1.00 13.87 168 LEU C CA 1
ATOM 12841 C C . LEU C 1 167 ? -17.250 54.818 79.287 1.00 13.72 168 LEU C C 1
ATOM 12842 O O . LEU C 1 167 ? -17.286 54.337 80.435 1.00 10.24 168 LEU C O 1
ATOM 12847 N N . CYS C 1 168 ? -16.235 55.541 78.829 1.00 8.94 169 CYS C N 1
ATOM 12848 C CA . CYS C 1 168 ? -15.056 55.765 79.644 1.00 11.50 169 CYS C CA 1
ATOM 12849 C C . CYS C 1 168 ? -15.384 56.598 80.874 1.00 13.65 169 CYS C C 1
ATOM 12850 O O . CYS C 1 168 ? -14.768 56.405 81.922 1.00 10.48 169 CYS C O 1
ATOM 12853 N N . GLN C 1 169 ? -16.359 57.501 80.763 1.00 6.59 170 GLN C N 1
ATOM 12854 C CA . GLN C 1 169 ? -16.749 58.294 81.919 1.00 11.32 170 GLN C CA 1
ATOM 12855 C C . GLN C 1 169 ? -17.319 57.370 82.995 1.00 13.66 170 GLN C C 1
ATOM 12856 O O . GLN C 1 169 ? -16.938 57.455 84.171 1.00 13.94 170 GLN C O 1
ATOM 12862 N N . GLU C 1 170 ? -18.205 56.464 82.598 1.00 12.36 171 GLU C N 1
ATOM 12863 C CA . GLU C 1 170 ? -18.782 55.560 83.592 1.00 14.11 171 GLU C CA 1
ATOM 12864 C C . GLU C 1 170 ? -17.732 54.616 84.184 1.00 11.42 171 GLU C C 1
ATOM 12865 O O . GLU C 1 170 ? -17.724 54.334 85.401 1.00 13.59 171 GLU C O 1
ATOM 12871 N N . ALA C 1 171 ? -16.846 54.131 83.324 1.00 6.47 172 ALA C N 1
ATOM 12872 C CA . ALA C 1 171 ? -15.760 53.277 83.785 1.00 10.53 172 ALA C CA 1
ATOM 12873 C C . ALA C 1 171 ? -14.932 54.003 84.848 1.00 9.24 172 ALA C C 1
ATOM 12874 O O . ALA C 1 171 ? -14.560 53.416 85.879 1.00 6.67 172 ALA C O 1
ATOM 12876 N N . PHE C 1 172 ? -14.667 55.282 84.586 1.00 9.59 173 PHE C N 1
ATOM 12877 C CA . PHE C 1 172 ? -13.906 56.152 85.486 1.00 14.75 173 PHE C CA 1
ATOM 12878 C C . PHE C 1 172 ? -14.638 56.332 86.818 1.00 11.17 173 PHE C C 1
ATOM 12879 O O . PHE C 1 172 ? -14.021 56.273 87.884 1.00 10.05 173 PHE C O 1
ATOM 12887 N N . ARG C 1 173 ? -15.955 56.521 86.759 1.00 8.46 174 ARG C N 1
ATOM 12888 C CA . ARG C 1 173 ? -16.732 56.621 87.991 1.00 11.86 174 ARG C CA 1
ATOM 12889 C C . ARG C 1 173 ? -16.643 55.343 88.805 1.00 13.54 174 ARG C C 1
ATOM 12890 O O . ARG C 1 173 ? -16.513 55.401 90.029 1.00 9.90 174 ARG C O 1
ATOM 12898 N N . GLU C 1 174 ? -16.700 54.191 88.135 1.00 12.74 175 GLU C N 1
ATOM 12899 C CA . GLU C 1 174 ? -16.569 52.922 88.846 1.00 9.39 175 GLU C CA 1
ATOM 12900 C C . GLU C 1 174 ? -15.193 52.797 89.495 1.00 13.34 175 GLU C C 1
ATOM 12901 O O . GLU C 1 174 ? -15.072 52.425 90.671 1.00 13.69 175 GLU C O 1
ATOM 12907 N N . TRP C 1 175 ? -14.159 53.123 88.728 1.00 10.85 176 TRP C N 1
ATOM 12908 C CA . TRP C 1 175 ? -12.792 53.132 89.241 1.00 11.04 176 TRP C CA 1
ATOM 12909 C C . TRP C 1 175 ? -12.672 54.012 90.504 1.00 13.97 176 TRP C C 1
ATOM 12910 O O . TRP C 1 175 ? -12.126 53.591 91.523 1.00 16.30 176 TRP C O 1
ATOM 12921 N N . LEU C 1 176 ? -13.215 55.222 90.438 1.00 9.50 177 LEU C N 1
ATOM 12922 C CA . LEU C 1 176 ? -13.222 56.128 91.576 1.00 8.26 177 LEU C CA 1
ATOM 12923 C C . LEU C 1 176 ? -13.980 55.560 92.786 1.00 11.42 177 LEU C C 1
ATOM 12924 O O . LEU C 1 176 ? -13.525 55.688 93.927 1.00 9.92 177 LEU C O 1
ATOM 12929 N N . LYS C 1 177 ? -15.135 54.941 92.544 1.00 13.77 178 LYS C N 1
ATOM 12930 C CA . LYS C 1 177 ? -15.908 54.344 93.631 1.00 10.73 178 LYS C CA 1
ATOM 12931 C C . LYS C 1 177 ? -15.091 53.252 94.310 1.00 11.89 178 LYS C C 1
ATOM 12932 O O . LYS C 1 177 ? -15.079 53.146 95.531 1.00 20.46 178 LYS C O 1
ATOM 12938 N N . LYS C 1 178 ? -14.387 52.454 93.518 1.00 12.65 179 LYS C N 1
ATOM 12939 C CA . LYS C 1 178 ? -13.513 51.425 94.079 1.00 14.21 179 LYS C CA 1
ATOM 12940 C C . LYS C 1 178 ? -12.407 52.058 94.915 1.00 14.90 179 LYS C C 1
ATOM 12941 O O . LYS C 1 178 ? -12.154 51.650 96.046 1.00 24.63 179 LYS C O 1
ATOM 12947 N N . LYS C 1 179 ? -11.758 53.071 94.359 1.00 19.23 180 LYS C N 1
ATOM 12948 C CA . LYS C 1 179 ? -10.621 53.681 95.029 1.00 12.80 180 LYS C CA 1
ATOM 12949 C C . LYS C 1 179 ? -11.022 54.434 96.301 1.00 16.81 180 LYS C C 1
ATOM 12950 O O . LYS C 1 179 ? -10.267 54.471 97.267 1.00 11.70 180 LYS C O 1
ATOM 12956 N N . TYR C 1 180 ? -12.202 55.042 96.315 1.00 17.91 181 TYR C N 1
ATOM 12957 C CA . TYR C 1 180 ? -12.585 55.811 97.498 1.00 17.90 181 TYR C CA 1
ATOM 12958 C C . TYR C 1 180 ? -13.703 55.134 98.283 1.00 17.91 181 TYR C C 1
ATOM 12959 O O . TYR C 1 180 ? -14.406 55.778 99.053 1.00 13.48 181 TYR C O 1
ATOM 12968 N N . ASN C 1 181 ? -13.838 53.822 98.097 1.00 25.19 182 ASN C N 1
ATOM 12969 C CA . ASN C 1 181 ? -14.765 53.016 98.887 1.00 24.12 182 ASN C CA 1
ATOM 12970 C C . ASN C 1 181 ? -16.197 53.547 98.844 1.00 18.46 182 ASN C C 1
ATOM 12971 O O . ASN C 1 181 ? -16.881 53.582 99.860 1.00 23.92 182 ASN C O 1
ATOM 12976 N N . HIS C 1 182 ? -16.627 53.977 97.660 1.00 14.37 183 HIS C N 1
ATOM 12977 C CA A HIS C 1 182 ? -17.976 54.485 97.467 0.58 19.62 183 HIS C CA 1
ATOM 12978 C CA B HIS C 1 182 ? -17.977 54.507 97.453 0.42 19.58 183 HIS C CA 1
ATOM 12979 C C . HIS C 1 182 ? -18.274 55.638 98.436 1.00 20.60 183 HIS C C 1
ATOM 12980 O O . HIS C 1 182 ? -19.429 55.938 98.723 1.00 20.97 183 HIS C O 1
ATOM 12993 N N . ASP C 1 183 ? -17.217 56.282 98.926 1.00 18.82 184 ASP C N 1
ATOM 12994 C CA . ASP C 1 183 ? -17.339 57.372 99.891 1.00 15.93 184 ASP C CA 1
ATOM 12995 C C . ASP C 1 183 ? -16.976 58.715 99.250 1.00 19.85 184 ASP C C 1
ATOM 12996 O O . ASP C 1 183 ? -15.799 59.043 99.055 1.00 14.51 184 ASP C O 1
ATOM 13001 N N . LEU C 1 184 ? -18.010 59.482 98.926 1.00 16.30 185 LEU C N 1
ATOM 13002 C CA . LEU C 1 184 ? -17.869 60.736 98.201 1.00 15.19 185 LEU C CA 1
ATOM 13003 C C . LEU C 1 184 ? -17.206 61.802 99.084 1.00 18.53 185 LEU C C 1
ATOM 13004 O O . LEU C 1 184 ? -16.526 62.691 98.580 1.00 18.92 185 LEU C O 1
ATOM 13009 N N . ASP C 1 185 ? -17.400 61.704 100.401 1.00 22.71 186 ASP C N 1
ATOM 13010 C CA . ASP C 1 185 ? -16.723 62.592 101.354 1.00 14.13 186 ASP C CA 1
ATOM 13011 C C . ASP C 1 185 ? -15.211 62.423 101.257 1.00 21.61 186 ASP C C 1
ATOM 13012 O O . ASP C 1 185 ? -14.455 63.401 101.266 1.00 16.04 186 ASP C O 1
ATOM 13017 N N . ALA C 1 186 ? -14.775 61.170 101.186 1.00 17.79 187 ALA C N 1
ATOM 13018 C CA . ALA C 1 186 ? -13.358 60.871 101.083 1.00 16.52 187 ALA C CA 1
ATOM 13019 C C . ALA C 1 186 ? -12.766 61.416 99.787 1.00 15.37 187 ALA C C 1
ATOM 13020 O O . ALA C 1 186 ? -11.670 61.973 99.804 1.00 22.50 187 ALA C O 1
ATOM 13022 N N . LEU C 1 187 ? -13.478 61.245 98.670 1.00 11.91 188 LEU C N 1
ATOM 13023 C CA . LEU C 1 187 ? -13.037 61.785 97.381 1.00 10.56 188 LEU C CA 1
ATOM 13024 C C . LEU C 1 187 ? -12.946 63.315 97.431 1.00 9.68 188 LEU C C 1
ATOM 13025 O O . LEU C 1 187 ? -11.928 63.905 97.064 1.00 12.19 188 LEU C O 1
ATOM 13030 N N . ASN C 1 188 ? -14.012 63.952 97.897 1.00 10.49 189 ASN C N 1
ATOM 13031 C CA . ASN C 1 188 ? -14.032 65.400 98.003 1.00 13.78 189 ASN C CA 1
ATOM 13032 C C . ASN C 1 188 ? -12.918 65.913 98.910 1.00 17.53 189 ASN C C 1
ATOM 13033 O O . ASN C 1 188 ? -12.367 66.993 98.678 1.00 14.82 189 ASN C O 1
ATOM 13038 N N . ALA C 1 189 ? -12.557 65.124 99.917 1.00 9.57 190 ALA C N 1
ATOM 13039 C CA . ALA C 1 189 ? -11.497 65.536 100.829 1.00 8.89 190 ALA C CA 1
ATOM 13040 C C . ALA C 1 189 ? -10.146 65.389 100.156 1.00 14.60 190 ALA C C 1
ATOM 13041 O O . ALA C 1 189 ? -9.299 66.274 100.240 1.00 14.01 190 ALA C O 1
ATOM 13043 N N . ALA C 1 190 ? -9.952 64.265 99.482 1.00 6.36 191 ALA C N 1
ATOM 13044 C CA . ALA C 1 190 ? -8.700 64.003 98.809 1.00 10.20 191 ALA C CA 1
ATOM 13045 C C . ALA C 1 190 ? -8.422 65.062 97.730 1.00 16.50 191 ALA C C 1
ATOM 13046 O O . ALA C 1 190 ? -7.275 65.502 97.567 1.00 10.67 191 ALA C O 1
ATOM 13048 N N . TRP C 1 191 ? -9.465 65.478 97.006 1.00 5.65 192 TRP C N 1
ATOM 13049 C CA . TRP C 1 191 ? -9.276 66.422 95.907 1.00 6.72 192 TRP C CA 1
ATOM 13050 C C . TRP C 1 191 ? -9.388 67.882 96.346 1.00 7.96 192 TRP C C 1
ATOM 13051 O O . TRP C 1 191 ? -9.163 68.785 95.542 1.00 9.78 192 TRP C O 1
ATOM 13062 N N . TRP C 1 192 ? -9.739 68.104 97.611 1.00 8.50 193 TRP C N 1
ATOM 13063 C CA . TRP C 1 192 ? -9.936 69.444 98.148 1.00 7.21 193 TRP C CA 1
ATOM 13064 C C . TRP C 1 192 ? -10.944 70.209 97.285 1.00 13.74 193 TRP C C 1
ATOM 13065 O O . TRP C 1 192 ? -10.694 71.348 96.872 1.00 9.41 193 TRP C O 1
ATOM 13076 N N . THR C 1 193 ? -12.084 69.569 97.020 1.00 14.00 194 THR C N 1
ATOM 13077 C CA . THR C 1 193 ? -13.091 70.124 96.117 1.00 10.64 194 THR C CA 1
ATOM 13078 C C . THR C 1 193 ? -13.850 71.277 96.726 1.00 13.49 194 THR C C 1
ATOM 13079 O O . THR C 1 193 ? -14.627 71.934 96.031 1.00 17.28 194 THR C O 1
ATOM 13083 N N . SER C 1 194 ? -13.633 71.520 98.019 1.00 12.83 195 SER C N 1
ATOM 13084 C CA . SER C 1 194 ? -14.259 72.657 98.695 1.00 15.88 195 SER C CA 1
ATOM 13085 C C . SER C 1 194 ? -13.784 73.987 98.093 1.00 13.54 195 SER C C 1
ATOM 13086 O O . SER C 1 194 ? -14.501 74.983 98.133 1.00 10.41 195 SER C O 1
ATOM 13089 N N . PHE C 1 195 ? -12.567 73.983 97.547 1.00 7.74 196 PHE C N 1
ATOM 13090 C CA . PHE C 1 195 ? -12.000 75.133 96.858 1.00 11.71 196 PHE C CA 1
ATOM 13091 C C . PHE C 1 195 ? -12.781 75.423 95.576 1.00 14.47 196 PHE C C 1
ATOM 13092 O O . PHE C 1 195 ? -13.103 74.496 94.822 1.00 9.61 196 PHE C O 1
ATOM 13100 N N . TRP C 1 196 ? -13.092 76.702 95.341 1.00 8.91 197 TRP C N 1
ATOM 13101 C CA . TRP C 1 196 ? -13.918 77.124 94.193 1.00 11.31 197 TRP C CA 1
ATOM 13102 C C . TRP C 1 196 ? -15.226 76.343 94.065 1.00 11.86 197 TRP C C 1
ATOM 13103 O O . TRP C 1 196 ? -15.729 76.126 92.958 1.00 5.37 197 TRP C O 1
ATOM 13114 N N . SER C 1 197 ? -15.758 75.926 95.212 1.00 6.74 198 SER C N 1
ATOM 13115 C CA . SER C 1 197 ? -17.108 75.390 95.300 1.00 10.98 198 SER C CA 1
ATOM 13116 C C . SER C 1 197 ? -17.314 74.163 94.407 1.00 12.65 198 SER C C 1
ATOM 13117 O O . SER C 1 197 ? -18.359 74.021 93.777 1.00 11.04 198 SER C O 1
ATOM 13120 N N . HIS C 1 198 ? -16.327 73.272 94.363 1.00 7.63 199 HIS C N 1
ATOM 13121 C CA . HIS C 1 198 ? -16.372 72.152 93.421 1.00 9.56 199 HIS C CA 1
ATOM 13122 C C . HIS C 1 198 ? -16.850 70.847 94.059 1.00 11.35 199 HIS C C 1
ATOM 13123 O O . HIS C 1 198 ? -16.861 69.808 93.402 1.00 7.17 199 HIS C O 1
ATOM 13130 N N . THR C 1 199 ? -17.237 70.904 95.332 1.00 7.63 200 THR C N 1
ATOM 13131 C CA . THR C 1 199 ? -17.691 69.718 96.045 1.00 15.16 200 THR C CA 1
ATOM 13132 C C . THR C 1 199 ? -18.711 68.910 95.250 1.00 13.48 200 THR C C 1
ATOM 13133 O O . THR C 1 199 ? -19.716 69.461 94.806 1.00 7.79 200 THR C O 1
ATOM 13137 N N . TYR C 1 200 ? -18.426 67.624 95.055 1.00 5.95 201 TYR C N 1
ATOM 13138 C CA . TYR C 1 200 ? -19.361 66.710 94.394 1.00 9.81 201 TYR C CA 1
ATOM 13139 C C . TYR C 1 200 ? -20.368 66.105 95.369 1.00 12.59 201 TYR C C 1
ATOM 13140 O O . TYR C 1 200 ? -20.011 65.643 96.460 1.00 13.04 201 TYR C O 1
ATOM 13149 N N . THR C 1 201 ? -21.629 66.097 94.957 1.00 13.36 202 THR C N 1
ATOM 13150 C CA . THR C 1 201 ? -22.698 65.578 95.801 1.00 10.46 202 THR C CA 1
ATOM 13151 C C . THR C 1 201 ? -23.377 64.373 95.177 1.00 18.11 202 THR C C 1
ATOM 13152 O O . THR C 1 201 ? -24.366 63.866 95.698 1.00 20.97 202 THR C O 1
ATOM 13156 N N . ASP C 1 202 ? -22.839 63.918 94.053 1.00 18.03 203 ASP C N 1
ATOM 13157 C CA . ASP C 1 202 ? -23.312 62.702 93.418 1.00 13.63 203 ASP C CA 1
ATOM 13158 C C . ASP C 1 202 ? -22.259 62.198 92.452 1.00 16.71 203 ASP C C 1
ATOM 13159 O O . ASP C 1 202 ? -21.623 62.987 91.752 1.00 17.37 203 ASP C O 1
ATOM 13164 N N . TRP C 1 203 ? -22.085 60.882 92.414 1.00 12.73 204 TRP C N 1
ATOM 13165 C CA . TRP C 1 203 ? -21.061 60.274 91.577 1.00 20.04 204 TRP C CA 1
ATOM 13166 C C . TRP C 1 203 ? -21.249 60.646 90.113 1.00 19.53 204 TRP C C 1
ATOM 13167 O O . TRP C 1 203 ? -20.278 60.761 89.371 1.00 15.88 204 TRP C O 1
ATOM 13178 N N . SER C 1 204 ? -22.494 60.870 89.710 1.00 12.34 205 SER C N 1
ATOM 13179 C CA . SER C 1 204 ? -22.762 61.147 88.315 1.00 17.33 205 SER C CA 1
ATOM 13180 C C . SER C 1 204 ? -22.205 62.506 87.898 1.00 14.00 205 SER C C 1
ATOM 13181 O O . SER C 1 204 ? -21.984 62.747 86.717 1.00 19.48 205 SER C O 1
ATOM 13184 N N . GLN C 1 205 ? -21.980 63.394 88.858 1.00 11.85 206 GLN C N 1
ATOM 13185 C CA . GLN C 1 205 ? -21.426 64.704 88.525 1.00 15.51 206 GLN C CA 1
ATOM 13186 C C . GLN C 1 205 ? -19.982 64.600 88.039 1.00 14.97 206 GLN C C 1
ATOM 13187 O O . GLN C 1 205 ? -19.533 65.414 87.237 1.00 15.01 206 GLN C O 1
ATOM 13193 N N . ILE C 1 206 ? -19.253 63.602 88.518 1.00 14.37 207 ILE C N 1
ATOM 13194 C CA . ILE C 1 206 ? -17.838 63.527 88.197 1.00 14.04 207 ILE C CA 1
ATOM 13195 C C . ILE C 1 206 ? -17.631 63.140 86.736 1.00 11.29 207 ILE C C 1
ATOM 13196 O O . ILE C 1 206 ? -18.279 62.233 86.233 1.00 10.68 207 ILE C O 1
ATOM 13201 N N . GLU C 1 207 ? -16.747 63.882 86.071 1.00 7.07 208 GLU C N 1
ATOM 13202 C CA . GLU C 1 207 ? -16.393 63.692 84.675 1.00 12.20 208 GLU C CA 1
ATOM 13203 C C . GLU C 1 207 ? -14.887 63.768 84.549 1.00 8.92 208 GLU C C 1
ATOM 13204 O O . GLU C 1 207 ? -14.233 64.349 85.409 1.00 9.41 208 GLU C O 1
ATOM 13210 N N . SER C 1 208 ? -14.334 63.215 83.476 1.00 5.16 209 SER C N 1
ATOM 13211 C CA . SER C 1 208 ? -12.906 63.379 83.217 1.00 6.73 209 SER C CA 1
ATOM 13212 C C . SER C 1 208 ? -12.560 64.854 83.071 1.00 7.88 209 SER C C 1
ATOM 13213 O O . SER C 1 208 ? -13.422 65.665 82.737 1.00 11.65 209 SER C O 1
ATOM 13216 N N . PRO C 1 209 ? -11.300 65.213 83.338 1.00 7.82 210 PRO C N 1
ATOM 13217 C CA . PRO C 1 209 ? -10.892 66.595 83.096 1.00 5.62 210 PRO C CA 1
ATOM 13218 C C . PRO C 1 209 ? -11.045 66.978 81.629 1.00 9.32 210 PRO C C 1
ATOM 13219 O O . PRO C 1 209 ? -10.918 66.121 80.748 1.00 5.37 210 PRO C O 1
ATOM 13223 N N . SER C 1 210 ? -11.323 68.255 81.379 1.00 11.51 211 SER C N 1
ATOM 13224 C CA . SER C 1 210 ? -11.502 68.766 80.024 1.00 7.30 211 SER C CA 1
ATOM 13225 C C . SER C 1 210 ? -11.042 70.220 79.917 1.00 9.26 211 SER C C 1
ATOM 13226 O O . SER C 1 210 ? -11.177 70.994 80.863 1.00 9.14 211 SER C O 1
ATOM 13229 N N . PRO C 1 211 ? -10.479 70.586 78.758 1.00 8.15 212 PRO C N 1
ATOM 13230 C CA . PRO C 1 211 ? -10.190 71.988 78.457 1.00 7.43 212 PRO C CA 1
ATOM 13231 C C . PRO C 1 211 ? -11.467 72.815 78.392 1.00 7.17 212 PRO C C 1
ATOM 13232 O O . PRO C 1 211 ? -11.405 74.014 78.567 1.00 9.41 212 PRO C O 1
ATOM 13236 N N . ILE C 1 212 ? -12.614 72.185 78.162 1.00 11.25 213 ILE C N 1
ATOM 13237 C CA . ILE C 1 212 ? -13.862 72.933 78.155 1.00 9.00 213 ILE C CA 1
ATOM 13238 C C . ILE C 1 212 ? -14.697 72.624 79.385 1.00 7.84 213 ILE C C 1
ATOM 13239 O O . ILE C 1 212 ? -15.879 72.970 79.446 1.00 12.72 213 ILE C O 1
ATOM 13244 N N . GLY C 1 213 ? -14.086 71.969 80.366 1.00 8.97 214 GLY C N 1
ATOM 13245 C CA . GLY C 1 213 ? -14.785 71.614 81.588 1.00 6.62 214 GLY C CA 1
ATOM 13246 C C . GLY C 1 213 ? -13.975 71.907 82.839 1.00 11.70 214 GLY C C 1
ATOM 13247 O O . GLY C 1 213 ? -13.695 73.056 83.167 1.00 13.33 214 GLY C O 1
ATOM 13248 N N . GLU C 1 214 ? -13.602 70.856 83.553 1.00 13.39 215 GLU C N 1
ATOM 13249 C CA . GLU C 1 214 ? -12.803 71.009 84.754 1.00 11.29 215 GLU C CA 1
ATOM 13250 C C . GLU C 1 214 ? -11.355 70.644 84.479 1.00 14.31 215 GLU C C 1
ATOM 13251 O O . GLU C 1 214 ? -11.069 69.545 84.002 1.00 9.88 215 GLU C O 1
ATOM 13257 N N . HIS C 1 215 ? -10.443 71.563 84.781 1.00 9.20 216 HIS C N 1
ATOM 13258 C CA . HIS C 1 215 ? -9.020 71.260 84.707 1.00 12.19 216 HIS C CA 1
ATOM 13259 C C . HIS C 1 215 ? -8.252 71.955 85.835 1.00 12.28 216 HIS C C 1
ATOM 13260 O O . HIS C 1 215 ? -7.026 72.014 85.820 1.00 14.74 216 HIS C O 1
ATOM 13267 N N . THR C 1 216 ? -8.981 72.462 86.818 1.00 6.86 217 THR C N 1
ATOM 13268 C CA . THR C 1 216 ? -8.363 73.200 87.914 1.00 12.82 217 THR C CA 1
ATOM 13269 C C . THR C 1 216 ? -8.237 72.374 89.207 1.00 11.88 217 THR C C 1
ATOM 13270 O O . THR C 1 216 ? -7.679 72.839 90.190 1.00 11.36 217 THR C O 1
ATOM 13274 N N . ILE C 1 217 ? -8.743 71.148 89.199 1.00 6.61 218 ILE C N 1
ATOM 13275 C CA . ILE C 1 217 ? -8.638 70.292 90.358 1.00 2.96 218 ILE C CA 1
ATOM 13276 C C . ILE C 1 217 ? -7.537 69.256 90.157 1.00 7.73 218 ILE C C 1
ATOM 13277 O O . ILE C 1 217 ? -7.697 68.310 89.397 1.00 7.59 218 ILE C O 1
ATOM 13282 N N . HIS C 1 218 ? -6.417 69.427 90.849 1.00 10.78 219 HIS C N 1
ATOM 13283 C CA . HIS C 1 218 ? -5.278 68.537 90.665 1.00 5.49 219 HIS C CA 1
ATOM 13284 C C . HIS C 1 218 ? -5.600 67.073 90.963 1.00 8.34 219 HIS C C 1
ATOM 13285 O O . HIS C 1 218 ? -5.116 66.185 90.284 1.00 9.17 219 HIS C O 1
ATOM 13292 N N . GLY C 1 219 ? -6.400 66.828 91.992 1.00 12.04 220 GLY C N 1
ATOM 13293 C CA . GLY C 1 219 ? -6.736 65.473 92.388 1.00 7.11 220 GLY C CA 1
ATOM 13294 C C . GLY C 1 219 ? -7.452 64.751 91.266 1.00 14.32 220 GLY C C 1
ATOM 13295 O O . GLY C 1 219 ? -7.224 63.561 91.017 1.00 18.58 220 GLY C O 1
ATOM 13296 N N . LEU C 1 220 ? -8.316 65.483 90.575 1.00 9.41 221 LEU C N 1
ATOM 13297 C CA . LEU C 1 220 ? -9.025 64.932 89.441 1.00 8.81 221 LEU C CA 1
ATOM 13298 C C . LEU C 1 220 ? -8.053 64.637 88.297 1.00 10.35 221 LEU C C 1
ATOM 13299 O O . LEU C 1 220 ? -8.165 63.613 87.631 1.00 7.46 221 LEU C O 1
ATOM 13304 N N . ASN C 1 221 ? -7.081 65.519 88.088 1.00 9.06 222 ASN C N 1
ATOM 13305 C CA . ASN C 1 221 ? -6.142 65.345 86.987 1.00 11.13 222 ASN C CA 1
ATOM 13306 C C . ASN C 1 221 ? -5.244 64.118 87.198 1.00 7.72 222 ASN C C 1
ATOM 13307 O O . ASN C 1 221 ? -5.029 63.286 86.297 1.00 12.49 222 ASN C O 1
ATOM 13312 N N . LEU C 1 222 ? -4.780 63.994 88.432 1.00 11.87 223 LEU C N 1
ATOM 13313 C CA . LEU C 1 222 ? -3.911 62.919 88.862 1.00 9.89 223 LEU C CA 1
ATOM 13314 C C . LEU C 1 222 ? -4.642 61.581 88.822 1.00 13.25 223 LEU C C 1
ATOM 13315 O O . LEU C 1 222 ? -4.160 60.599 88.213 1.00 10.03 223 LEU C O 1
ATOM 13320 N N . ASP C 1 223 ? -5.805 61.545 89.472 1.00 11.40 224 ASP C N 1
ATOM 13321 C CA . ASP C 1 223 ? -6.602 60.325 89.503 1.00 7.77 224 ASP C CA 1
ATOM 13322 C C . ASP C 1 223 ? -6.991 59.926 88.100 1.00 6.53 224 ASP C C 1
ATOM 13323 O O . ASP C 1 223 ? -7.014 58.744 87.786 1.00 10.72 224 ASP C O 1
ATOM 13328 N N . TRP C 1 224 ? -7.278 60.906 87.249 1.00 12.60 225 TRP C N 1
ATOM 13329 C CA . TRP C 1 224 ? -7.631 60.599 85.867 1.00 9.57 225 TRP C CA 1
ATOM 13330 C C . TRP C 1 224 ? -6.454 59.903 85.191 1.00 16.71 225 TRP C C 1
ATOM 13331 O O . TRP C 1 224 ? -6.653 58.854 84.571 1.00 10.35 225 TRP C O 1
ATOM 13342 N N . LYS C 1 225 ? -5.239 60.454 85.314 1.00 7.03 226 LYS C N 1
ATOM 13343 C CA . LYS C 1 225 ? -4.097 59.774 84.683 1.00 13.64 226 LYS C CA 1
ATOM 13344 C C . LYS C 1 225 ? -3.893 58.344 85.217 1.00 8.91 226 LYS C C 1
ATOM 13345 O O . LYS C 1 225 ? -3.578 57.399 84.452 1.00 8.62 226 LYS C O 1
ATOM 13351 N N . ARG C 1 226 ? -4.094 58.189 86.524 1.00 8.51 227 ARG C N 1
ATOM 13352 C CA . ARG C 1 226 ? -4.032 56.870 87.159 1.00 7.34 227 ARG C CA 1
ATOM 13353 C C . ARG C 1 226 ? -5.039 55.899 86.531 1.00 8.51 227 ARG C C 1
ATOM 13354 O O . ARG C 1 226 ? -4.729 54.719 86.256 1.00 10.46 227 ARG C O 1
ATOM 13362 N N . PHE C 1 227 ? -6.236 56.407 86.276 1.00 6.00 228 PHE C N 1
ATOM 13363 C CA . PHE C 1 227 ? -7.272 55.604 85.647 1.00 9.81 228 PHE C CA 1
ATOM 13364 C C . PHE C 1 227 ? -6.892 55.242 84.220 1.00 6.03 228 PHE C C 1
ATOM 13365 O O . PHE C 1 227 ? -7.131 54.124 83.795 1.00 5.61 228 PHE C O 1
ATOM 13373 N N . VAL C 1 228 ? -6.339 56.199 83.480 1.00 5.85 229 VAL C N 1
ATOM 13374 C CA . VAL C 1 228 ? -5.902 55.943 82.115 1.00 9.37 229 VAL C CA 1
ATOM 13375 C C . VAL C 1 228 ? -4.943 54.762 82.128 1.00 5.51 229 VAL C C 1
ATOM 13376 O O . VAL C 1 228 ? -5.097 53.811 81.357 1.00 5.36 229 VAL C O 1
ATOM 13380 N N . THR C 1 229 ? -3.987 54.795 83.044 1.00 5.60 230 THR C N 1
ATOM 13381 C CA . THR C 1 229 ? -3.047 53.684 83.118 1.00 9.43 230 THR C CA 1
ATOM 13382 C C . THR C 1 229 ? -3.752 52.360 83.452 1.00 8.14 230 THR C C 1
ATOM 13383 O O . THR C 1 229 ? -3.543 51.342 82.779 1.00 7.30 230 THR C O 1
ATOM 13387 N N . ASP C 1 230 ? -4.592 52.368 84.481 1.00 10.98 231 ASP C N 1
ATOM 13388 C CA . ASP C 1 230 ? -5.239 51.129 84.886 1.00 8.51 231 ASP C CA 1
ATOM 13389 C C . ASP C 1 230 ? -6.100 50.542 83.776 1.00 10.08 231 ASP C C 1
ATOM 13390 O O . ASP C 1 230 ? -6.194 49.319 83.640 1.00 5.54 231 ASP C O 1
ATOM 13395 N N . GLN C 1 231 ? -6.725 51.421 82.995 1.00 9.06 232 GLN C N 1
ATOM 13396 C CA . GLN C 1 231 ? -7.705 51.014 82.003 1.00 11.60 232 GLN C CA 1
ATOM 13397 C C . GLN C 1 231 ? -6.979 50.488 80.768 1.00 9.50 232 GLN C C 1
ATOM 13398 O O . GLN C 1 231 ? -7.419 49.525 80.127 1.00 4.82 232 GLN C O 1
ATOM 13404 N N . THR C 1 232 ? -5.855 51.126 80.458 1.00 8.78 233 THR C N 1
ATOM 13405 C CA . THR C 1 232 ? -4.940 50.615 79.449 1.00 8.66 233 THR C CA 1
ATOM 13406 C C . THR C 1 232 ? -4.481 49.198 79.814 1.00 5.40 233 THR C C 1
ATOM 13407 O O . THR C 1 232 ? -4.537 48.258 79.002 1.00 10.52 233 THR C O 1
ATOM 13411 N N . ILE C 1 233 ? -4.054 49.046 81.055 1.00 7.68 234 ILE C N 1
ATOM 13412 C CA . ILE C 1 233 ? -3.601 47.752 81.547 1.00 12.06 234 ILE C CA 1
ATOM 13413 C C . ILE C 1 233 ? -4.740 46.727 81.527 1.00 7.07 234 ILE C C 1
ATOM 13414 O O . ILE C 1 233 ? -4.508 45.552 81.281 1.00 5.97 234 ILE C O 1
ATOM 13419 N N . SER C 1 234 ? -5.968 47.187 81.750 1.00 5.21 235 SER C N 1
ATOM 13420 C CA . SER C 1 234 ? -7.134 46.312 81.756 1.00 5.86 235 SER C CA 1
ATOM 13421 C C . SER C 1 234 ? -7.380 45.791 80.352 1.00 8.64 235 SER C C 1
ATOM 13422 O O . SER C 1 234 ? -7.597 44.590 80.148 1.00 11.94 235 SER C O 1
ATOM 13425 N N . PHE C 1 235 ? -7.332 46.708 79.390 1.00 5.22 236 PHE C N 1
ATOM 13426 C CA . PHE C 1 235 ? -7.402 46.349 77.986 1.00 12.76 236 PHE C CA 1
ATOM 13427 C C . PHE C 1 235 ? -6.350 45.296 77.630 1.00 9.31 236 PHE C C 1
ATOM 13428 O O . PHE C 1 235 ? -6.652 44.306 76.960 1.00 10.68 236 PHE C O 1
ATOM 13436 N N . PHE C 1 236 ? -5.124 45.521 78.083 1.00 7.02 237 PHE C N 1
ATOM 13437 C CA . PHE C 1 236 ? -4.013 44.603 77.827 1.00 6.37 237 PHE C CA 1
ATOM 13438 C C . PHE C 1 236 ? -4.259 43.206 78.404 1.00 9.16 237 PHE C C 1
ATOM 13439 O O . PHE C 1 236 ? -4.030 42.178 77.739 1.00 11.27 237 PHE C O 1
ATOM 13447 N N . GLU C 1 237 ? -4.708 43.175 79.655 1.00 6.40 238 GLU C N 1
ATOM 13448 C CA . GLU C 1 237 ? -5.067 41.924 80.304 1.00 8.16 238 GLU C CA 1
ATOM 13449 C C . GLU C 1 237 ? -6.166 41.208 79.535 1.00 9.09 238 GLU C C 1
ATOM 13450 O O . GLU C 1 237 ? -6.160 39.985 79.450 1.00 7.65 238 GLU C O 1
ATOM 13456 N N . ASN C 1 238 ? -7.113 41.965 78.982 1.00 7.22 239 ASN C N 1
ATOM 13457 C CA . ASN C 1 238 ? -8.170 41.339 78.216 1.00 7.50 239 ASN C CA 1
ATOM 13458 C C . ASN C 1 238 ? -7.577 40.728 76.959 1.00 14.23 239 ASN C C 1
ATOM 13459 O O . ASN C 1 238 ? -7.934 39.611 76.570 1.00 8.34 239 ASN C O 1
ATOM 13464 N N . GLU C 1 239 ? -6.651 41.461 76.345 1.00 9.07 240 GLU C N 1
ATOM 13465 C CA . GLU C 1 239 ? -5.930 40.958 75.190 1.00 6.75 240 GLU C CA 1
ATOM 13466 C C . GLU C 1 239 ? -5.238 39.628 75.471 1.00 9.35 240 GLU C C 1
ATOM 13467 O O . GLU C 1 239 ? -5.347 38.713 74.659 1.00 15.62 240 GLU C O 1
ATOM 13473 N N . ILE C 1 240 ? -4.522 39.504 76.594 1.00 8.01 241 ILE C N 1
ATOM 13474 C CA . ILE C 1 240 ? -3.602 38.356 76.728 1.00 10.49 241 ILE C CA 1
ATOM 13475 C C . ILE C 1 240 ? -4.224 37.055 77.261 1.00 10.53 241 ILE C C 1
ATOM 13476 O O . ILE C 1 240 ? -3.532 36.044 77.384 1.00 12.34 241 ILE C O 1
ATOM 13481 N N . VAL C 1 241 ? -5.518 37.072 77.557 1.00 7.16 242 VAL C N 1
ATOM 13482 C CA . VAL C 1 241 ? -6.207 35.876 78.034 1.00 9.78 242 VAL C CA 1
ATOM 13483 C C . VAL C 1 241 ? -5.932 34.626 77.159 1.00 11.02 242 VAL C C 1
ATOM 13484 O O . VAL C 1 241 ? -5.443 33.609 77.673 1.00 12.56 242 VAL C O 1
ATOM 13488 N N . PRO C 1 242 ? -6.210 34.695 75.841 1.00 11.63 243 PRO C N 1
ATOM 13489 C CA . PRO C 1 242 ? -5.934 33.469 75.081 1.00 15.78 243 PRO C CA 1
ATOM 13490 C C . PRO C 1 242 ? -4.448 33.147 74.978 1.00 11.76 243 PRO C C 1
ATOM 13491 O O . PRO C 1 242 ? -4.096 31.988 74.799 1.00 10.67 243 PRO C O 1
ATOM 13495 N N . LEU C 1 243 ? -3.596 34.156 75.097 1.00 13.65 244 LEU C N 1
ATOM 13496 C CA . LEU C 1 243 ? -2.149 33.943 75.079 1.00 17.49 244 LEU C CA 1
ATOM 13497 C C . LEU C 1 243 ? -1.717 33.139 76.315 1.00 14.52 244 LEU C C 1
ATOM 13498 O O . LEU C 1 243 ? -0.895 32.222 76.238 1.00 9.34 244 LEU C O 1
ATOM 13503 N N . ARG C 1 244 ? -2.292 33.481 77.457 1.00 12.33 245 ARG C N 1
ATOM 13504 C CA . ARG C 1 244 ? -1.963 32.786 78.688 1.00 14.55 245 ARG C CA 1
ATOM 13505 C C . ARG C 1 244 ? -2.543 31.379 78.691 1.00 10.90 245 ARG C C 1
ATOM 13506 O O . ARG C 1 244 ? -1.883 30.445 79.140 1.00 8.52 245 ARG C O 1
ATOM 13514 N N . GLU C 1 245 ? -3.767 31.229 78.186 1.00 8.03 246 GLU C N 1
ATOM 13515 C CA . GLU C 1 245 ? -4.378 29.909 78.116 1.00 8.32 246 GLU C CA 1
ATOM 13516 C C . GLU C 1 245 ? -3.610 28.977 77.183 1.00 14.18 246 GLU C C 1
ATOM 13517 O O . GLU C 1 245 ? -3.193 27.894 77.581 1.00 17.99 246 GLU C O 1
ATOM 13523 N N . LEU C 1 246 ? -3.420 29.422 75.949 1.00 10.58 247 LEU C N 1
ATOM 13524 C CA . LEU C 1 246 ? -2.942 28.573 74.871 1.00 8.21 247 LEU C CA 1
ATOM 13525 C C . LEU C 1 246 ? -1.450 28.539 74.753 1.00 8.98 247 LEU C C 1
ATOM 13526 O O . LEU C 1 246 ? -0.914 27.571 74.241 1.00 13.34 247 LEU C O 1
ATOM 13531 N N . THR C 1 247 ? -0.772 29.604 75.167 1.00 8.73 248 THR C N 1
ATOM 13532 C CA . THR C 1 247 ? 0.686 29.631 75.029 1.00 8.01 248 THR C CA 1
ATOM 13533 C C . THR C 1 247 ? 1.369 30.148 76.289 1.00 11.16 248 THR C C 1
ATOM 13534 O O . THR C 1 247 ? 2.148 31.099 76.232 1.00 12.31 248 THR C O 1
ATOM 13538 N N . PRO C 1 248 ? 1.104 29.503 77.432 1.00 6.50 249 PRO C N 1
ATOM 13539 C CA . PRO C 1 248 ? 1.609 29.985 78.722 1.00 6.74 249 PRO C CA 1
ATOM 13540 C C . PRO C 1 248 ? 3.130 29.993 78.820 1.00 9.06 249 PRO C C 1
ATOM 13541 O O . PRO C 1 248 ? 3.689 30.637 79.706 1.00 15.08 249 PRO C O 1
ATOM 13545 N N . HIS C 1 249 ? 3.783 29.270 77.921 1.00 11.51 250 HIS C N 1
ATOM 13546 C CA . HIS C 1 249 ? 5.230 29.172 77.918 1.00 9.25 250 HIS C CA 1
ATOM 13547 C C . HIS C 1 249 ? 5.851 30.293 77.116 1.00 11.48 250 HIS C C 1
ATOM 13548 O O . HIS C 1 249 ? 7.068 30.456 77.112 1.00 14.75 250 HIS C O 1
ATOM 13555 N N . ILE C 1 250 ? 5.021 31.054 76.414 1.00 9.39 251 ILE C N 1
ATOM 13556 C CA . ILE C 1 250 ? 5.549 32.119 75.582 1.00 8.58 251 ILE C CA 1
ATOM 13557 C C . ILE C 1 250 ? 5.504 33.457 76.320 1.00 8.79 251 ILE C C 1
ATOM 13558 O O . ILE C 1 250 ? 4.442 33.905 76.747 1.00 8.79 251 ILE C O 1
ATOM 13563 N N . PRO C 1 251 ? 6.672 34.095 76.477 1.00 5.27 252 PRO C N 1
ATOM 13564 C CA . PRO C 1 251 ? 6.777 35.380 77.173 1.00 11.10 252 PRO C CA 1
ATOM 13565 C C . PRO C 1 251 ? 6.015 36.488 76.448 1.00 9.92 252 PRO C C 1
ATOM 13566 O O . PRO C 1 251 ? 5.973 36.530 75.221 1.00 5.65 252 PRO C O 1
ATOM 13570 N N . ILE C 1 252 ? 5.416 37.377 77.228 1.00 9.59 253 ILE C N 1
ATOM 13571 C CA . ILE C 1 252 ? 4.645 38.480 76.695 1.00 7.61 253 ILE C CA 1
ATOM 13572 C C . ILE C 1 252 ? 5.332 39.815 76.985 1.00 15.63 253 ILE C C 1
ATOM 13573 O O . ILE C 1 252 ? 5.827 40.041 78.101 1.00 15.96 253 ILE C O 1
ATOM 13578 N N . THR C 1 253 ? 5.371 40.691 75.980 1.00 11.32 254 THR C N 1
ATOM 13579 C CA . THR C 1 253 ? 5.843 42.065 76.169 1.00 8.49 254 THR C CA 1
ATOM 13580 C C . THR C 1 253 ? 4.951 43.085 75.476 1.00 6.06 254 THR C C 1
ATOM 13581 O O . THR C 1 253 ? 4.076 42.724 74.695 1.00 12.10 254 THR C O 1
ATOM 13585 N N . THR C 1 254 ? 5.170 44.358 75.781 1.00 10.21 255 THR C N 1
ATOM 13586 C CA . THR C 1 254 ? 4.633 45.464 74.985 1.00 6.34 255 THR C CA 1
ATOM 13587 C C . THR C 1 254 ? 5.725 46.532 74.940 1.00 12.26 255 THR C C 1
ATOM 13588 O O . THR C 1 254 ? 6.451 46.723 75.911 1.00 14.74 255 THR C O 1
ATOM 13592 N N . ASN C 1 255 ? 5.874 47.203 73.804 1.00 11.19 256 ASN C N 1
ATOM 13593 C CA . ASN C 1 255 ? 7.006 48.097 73.636 1.00 14.85 256 ASN C CA 1
ATOM 13594 C C . ASN C 1 255 ? 6.778 49.461 74.282 1.00 13.92 256 ASN C C 1
ATOM 13595 O O . ASN C 1 255 ? 5.814 50.157 73.982 1.00 13.48 256 ASN C O 1
ATOM 13600 N N . PHE C 1 256 ? 7.683 49.823 75.183 1.00 12.57 257 PHE C N 1
ATOM 13601 C CA . PHE C 1 256 ? 7.637 51.107 75.862 1.00 14.47 257 PHE C CA 1
ATOM 13602 C C . PHE C 1 256 ? 8.253 52.189 74.988 1.00 23.17 257 PHE C C 1
ATOM 13603 O O . PHE C 1 256 ? 8.979 51.894 74.031 1.00 15.95 257 PHE C O 1
ATOM 13611 N N . MET C 1 257 ? 7.964 53.440 75.337 1.00 17.23 258 MET C N 1
ATOM 13612 C CA . MET C 1 257 ? 8.470 54.601 74.617 1.00 17.40 258 MET C CA 1
ATOM 13613 C C . MET C 1 257 ? 9.216 55.536 75.544 1.00 11.15 258 MET C C 1
ATOM 13614 O O . MET C 1 257 ? 9.127 55.410 76.760 1.00 20.20 258 MET C O 1
ATOM 13619 N N . ALA C 1 258 ? 9.919 56.492 74.949 1.00 17.76 259 ALA C N 1
ATOM 13620 C CA . ALA C 1 258 ? 10.363 57.698 75.638 1.00 20.00 259 ALA C CA 1
ATOM 13621 C C . ALA C 1 258 ? 9.648 58.905 75.022 1.00 21.64 259 ALA C C 1
ATOM 13622 O O . ALA C 1 258 ? 9.214 58.834 73.875 1.00 24.34 259 ALA C O 1
ATOM 13624 N N . ASP C 1 259 ? 9.504 60.000 75.771 1.00 28.94 260 ASP C N 1
ATOM 13625 C CA A ASP C 1 259 ? 8.893 61.200 75.214 0.55 29.41 260 ASP C CA 1
ATOM 13626 C CA B ASP C 1 259 ? 8.893 61.229 75.246 0.45 29.40 260 ASP C CA 1
ATOM 13627 C C . ASP C 1 259 ? 9.944 62.144 74.635 1.00 35.76 260 ASP C C 1
ATOM 13628 O O . ASP C 1 259 ? 10.968 62.446 75.269 1.00 30.79 260 ASP C O 1
ATOM 13637 N N . THR C 1 260 ? 9.646 62.605 73.426 1.00 53.34 261 THR C N 1
ATOM 13638 C CA . THR C 1 260 ? 10.537 63.359 72.540 1.00 68.03 261 THR C CA 1
ATOM 13639 C C . THR C 1 260 ? 11.535 64.366 73.149 1.00 53.00 261 THR C C 1
ATOM 13640 O O . THR C 1 260 ? 11.250 65.067 74.136 1.00 32.21 261 THR C O 1
ATOM 13644 N N . HIS C 1 261 ? 12.718 64.359 72.524 1.00 51.85 262 HIS C N 1
ATOM 13645 C CA . HIS C 1 261 ? 13.759 65.393 72.577 1.00 61.69 262 HIS C CA 1
ATOM 13646 C C . HIS C 1 261 ? 14.792 65.122 73.665 1.00 60.15 262 HIS C C 1
ATOM 13647 O O . HIS C 1 261 ? 15.970 64.878 73.372 1.00 35.19 262 HIS C O 1
ATOM 13654 N N . ASP C 1 262 ? 14.361 65.170 74.919 1.00 44.37 263 ASP C N 1
ATOM 13655 C CA . ASP C 1 262 ? 15.281 64.897 76.007 1.00 39.07 263 ASP C CA 1
ATOM 13656 C C . ASP C 1 262 ? 15.215 63.436 76.409 1.00 50.54 263 ASP C C 1
ATOM 13657 O O . ASP C 1 262 ? 15.734 63.058 77.467 1.00 45.09 263 ASP C O 1
ATOM 13662 N N . LEU C 1 263 ? 14.593 62.624 75.552 1.00 39.15 264 LEU C N 1
ATOM 13663 C CA . LEU C 1 263 ? 14.451 61.197 75.802 1.00 30.16 264 LEU C CA 1
ATOM 13664 C C . LEU C 1 263 ? 14.067 60.953 77.252 1.00 27.31 264 LEU C C 1
ATOM 13665 O O . LEU C 1 263 ? 14.828 60.374 78.025 1.00 28.48 264 LEU C O 1
ATOM 13670 N N . ILE C 1 264 ? 12.907 61.449 77.639 1.00 23.22 265 ILE C N 1
ATOM 13671 C CA . ILE C 1 264 ? 12.468 61.281 79.005 1.00 27.94 265 ILE C CA 1
ATOM 13672 C C . ILE C 1 264 ? 11.509 60.097 79.017 1.00 24.04 265 ILE C C 1
ATOM 13673 O O . ILE C 1 264 ? 11.090 59.641 77.964 1.00 23.05 265 ILE C O 1
ATOM 13678 N N . PRO C 1 265 ? 11.208 59.550 80.196 1.00 21.07 266 PRO C N 1
ATOM 13679 C CA . PRO C 1 265 ? 10.264 58.427 80.181 1.00 21.78 266 PRO C CA 1
ATOM 13680 C C . PRO C 1 265 ? 8.903 58.842 79.641 1.00 22.49 266 PRO C C 1
ATOM 13681 O O . PRO C 1 265 ? 8.477 59.964 79.890 1.00 28.26 266 PRO C O 1
ATOM 13685 N N . PHE C 1 266 ? 8.240 57.951 78.914 1.00 20.86 267 PHE C N 1
ATOM 13686 C CA . PHE C 1 266 ? 6.872 58.187 78.461 1.00 20.30 267 PHE C CA 1
ATOM 13687 C C . PHE C 1 266 ? 5.980 58.657 79.606 1.00 20.03 267 PHE C C 1
ATOM 13688 O O . PHE C 1 266 ? 5.905 58.014 80.655 1.00 17.11 267 PHE C O 1
ATOM 13696 N N . GLN C 1 267 ? 5.309 59.784 79.396 1.00 16.38 268 GLN C N 1
ATOM 13697 C CA A GLN C 1 267 ? 4.503 60.383 80.453 0.51 17.97 268 GLN C CA 1
ATOM 13698 C CA B GLN C 1 267 ? 4.489 60.406 80.428 0.49 17.96 268 GLN C CA 1
ATOM 13699 C C . GLN C 1 267 ? 3.029 59.975 80.398 1.00 20.71 268 GLN C C 1
ATOM 13700 O O . GLN C 1 267 ? 2.296 60.177 81.361 1.00 16.75 268 GLN C O 1
ATOM 13711 N N . GLY C 1 268 ? 2.606 59.383 79.287 1.00 18.61 269 GLY C N 1
ATOM 13712 C CA . GLY C 1 268 ? 1.217 58.992 79.121 1.00 16.65 269 GLY C CA 1
ATOM 13713 C C . GLY C 1 268 ? 0.772 57.800 79.946 1.00 17.94 269 GLY C C 1
ATOM 13714 O O . GLY C 1 268 ? -0.414 57.655 80.222 1.00 25.69 269 GLY C O 1
ATOM 13715 N N . LEU C 1 269 ? 1.710 56.945 80.344 1.00 16.19 270 LEU C N 1
ATOM 13716 C CA . LEU C 1 269 ? 1.375 55.775 81.158 1.00 13.82 270 LEU C CA 1
ATOM 13717 C C . LEU C 1 269 ? 2.381 55.536 82.275 1.00 13.57 270 LEU C C 1
ATOM 13718 O O . LEU C 1 269 ? 3.581 55.670 82.070 1.00 16.26 270 LEU C O 1
ATOM 13723 N N . ASP C 1 270 ? 1.885 55.170 83.452 1.00 13.35 271 ASP C N 1
ATOM 13724 C CA . ASP C 1 270 ? 2.744 54.761 84.560 1.00 13.64 271 ASP C CA 1
ATOM 13725 C C . ASP C 1 270 ? 3.338 53.381 84.257 1.00 19.49 271 ASP C C 1
ATOM 13726 O O . ASP C 1 270 ? 2.748 52.348 84.593 1.00 13.26 271 ASP C O 1
ATOM 13731 N N . TYR C 1 271 ? 4.510 53.365 83.627 1.00 14.75 272 TYR C N 1
ATOM 13732 C CA . TYR C 1 271 ? 5.153 52.109 83.267 1.00 11.86 272 TYR C CA 1
ATOM 13733 C C . TYR C 1 271 ? 5.604 51.312 84.501 1.00 24.44 272 TYR C C 1
ATOM 13734 O O . TYR C 1 271 ? 5.808 50.097 84.411 1.00 16.15 272 TYR C O 1
ATOM 13743 N N . SER C 1 272 ? 5.759 51.983 85.647 1.00 17.79 273 SER C N 1
ATOM 13744 C CA . SER C 1 272 ? 6.119 51.274 86.883 1.00 19.21 273 SER C CA 1
ATOM 13745 C C . SER C 1 272 ? 4.987 50.330 87.276 1.00 21.16 273 SER C C 1
ATOM 13746 O O . SER C 1 272 ? 5.191 49.346 87.984 1.00 20.31 273 SER C O 1
ATOM 13749 N N . LYS C 1 273 ? 3.789 50.644 86.801 1.00 18.82 274 LYS C N 1
ATOM 13750 C CA . LYS C 1 273 ? 2.627 49.822 87.069 1.00 18.79 274 LYS C CA 1
ATOM 13751 C C . LYS C 1 273 ? 2.517 48.751 86.003 1.00 16.02 274 LYS C C 1
ATOM 13752 O O . LYS C 1 273 ? 2.268 47.583 86.306 1.00 10.38 274 LYS C O 1
ATOM 13758 N N . PHE C 1 274 ? 2.748 49.148 84.754 1.00 18.27 275 PHE C N 1
ATOM 13759 C CA . PHE C 1 274 ? 2.522 48.256 83.617 1.00 26.33 275 PHE C CA 1
ATOM 13760 C C . PHE C 1 274 ? 3.570 47.134 83.631 1.00 21.74 275 PHE C C 1
ATOM 13761 O O . PHE C 1 274 ? 3.280 46.005 83.206 1.00 19.34 275 PHE C O 1
ATOM 13769 N N . ALA C 1 275 ? 4.769 47.433 84.136 1.00 15.48 276 ALA C N 1
ATOM 13770 C CA . ALA C 1 275 ? 5.863 46.457 84.167 1.00 12.35 276 ALA C CA 1
ATOM 13771 C C . ALA C 1 275 ? 5.475 45.163 84.892 1.00 20.01 276 ALA C C 1
ATOM 13772 O O . ALA C 1 275 ? 5.912 44.069 84.519 1.00 20.11 276 ALA C O 1
ATOM 13774 N N . LYS C 1 276 ? 4.663 45.300 85.935 1.00 19.83 277 LYS C N 1
ATOM 13775 C CA . LYS C 1 276 ? 4.272 44.154 86.736 1.00 18.13 277 LYS C CA 1
ATOM 13776 C C . LYS C 1 276 ? 3.481 43.148 85.909 1.00 14.98 277 LYS C C 1
ATOM 13777 O O . LYS C 1 276 ? 3.452 41.971 86.230 1.00 19.97 277 LYS C O 1
ATOM 13783 N N . HIS C 1 277 ? 2.832 43.617 84.850 1.00 16.32 278 HIS C N 1
ATOM 13784 C CA . HIS C 1 277 ? 1.952 42.764 84.055 1.00 19.31 278 HIS C CA 1
ATOM 13785 C C . HIS C 1 277 ? 2.666 42.151 82.856 1.00 17.61 278 HIS C C 1
ATOM 13786 O O . HIS C 1 277 ? 2.049 41.457 82.045 1.00 11.29 278 HIS C O 1
ATOM 13793 N N . LEU C 1 278 ? 3.964 42.418 82.747 1.00 8.73 279 LEU C N 1
ATOM 13794 C CA . LEU C 1 278 ? 4.747 41.959 81.604 1.00 22.27 279 LEU C CA 1
ATOM 13795 C C . LEU C 1 278 ? 5.753 40.887 81.995 1.00 18.18 279 LEU C C 1
ATOM 13796 O O . LEU C 1 278 ? 6.286 40.901 83.099 1.00 15.89 279 LEU C O 1
ATOM 13801 N N . ASP C 1 279 ? 6.012 39.957 81.087 1.00 13.55 280 ASP C N 1
ATOM 13802 C CA . ASP C 1 279 ? 7.048 38.968 81.336 1.00 17.09 280 ASP C CA 1
ATOM 13803 C C . ASP C 1 279 ? 8.429 39.584 81.145 1.00 19.95 280 ASP C C 1
ATOM 13804 O O . ASP C 1 279 ? 9.373 39.229 81.846 1.00 16.64 280 ASP C O 1
ATOM 13809 N N . VAL C 1 280 ? 8.529 40.523 80.206 1.00 16.52 281 VAL C N 1
ATOM 13810 C CA . VAL C 1 280 ? 9.798 41.163 79.893 1.00 22.90 281 VAL C CA 1
ATOM 13811 C C . VAL C 1 280 ? 9.571 42.578 79.358 1.00 14.81 281 VAL C C 1
ATOM 13812 O O . VAL C 1 280 ? 8.596 42.837 78.646 1.00 15.08 281 VAL C O 1
ATOM 13816 N N . ILE C 1 281 ? 10.461 43.491 79.734 1.00 8.81 282 ILE C N 1
ATOM 13817 C CA . ILE C 1 281 ? 10.398 44.872 79.285 1.00 11.64 282 ILE C CA 1
ATOM 13818 C C . ILE C 1 281 ? 11.033 45.014 77.914 1.00 15.75 282 ILE C C 1
ATOM 13819 O O . ILE C 1 281 ? 12.087 44.428 77.644 1.00 12.66 282 ILE C O 1
ATOM 13824 N N . SER C 1 282 ? 10.388 45.788 77.048 1.00 11.15 283 SER C N 1
ATOM 13825 C CA . SER C 1 282 ? 10.945 46.098 75.737 1.00 11.96 283 SER C CA 1
ATOM 13826 C C . SER C 1 282 ? 10.741 47.566 75.455 1.00 15.30 283 SER C C 1
ATOM 13827 O O . SER C 1 282 ? 9.813 48.155 75.999 1.00 15.49 283 SER C O 1
ATOM 13830 N N . TRP C 1 283 ? 11.580 48.175 74.614 1.00 16.81 284 TRP C N 1
ATOM 13831 C CA . TRP C 1 283 ? 11.309 49.579 74.275 1.00 14.73 284 TRP C CA 1
ATOM 13832 C C . TRP C 1 283 ? 11.925 50.104 72.990 1.00 15.95 284 TRP C C 1
ATOM 13833 O O . TRP C 1 283 ? 12.796 49.484 72.380 1.00 20.14 284 TRP C O 1
ATOM 13844 N N . ASP C 1 284 ? 11.438 51.276 72.600 1.00 11.95 285 ASP C N 1
ATOM 13845 C CA . ASP C 1 284 ? 11.737 51.860 71.308 1.00 11.95 285 ASP C CA 1
ATOM 13846 C C . ASP C 1 284 ? 12.574 53.134 71.446 1.00 15.15 285 ASP C C 1
ATOM 13847 O O . ASP C 1 284 ? 12.103 54.142 71.969 1.00 16.58 285 ASP C O 1
ATOM 13852 N N . ALA C 1 285 ? 13.813 53.095 70.967 1.00 15.81 286 ALA C N 1
ATOM 13853 C CA . ALA C 1 285 ? 14.728 54.226 71.158 1.00 22.63 286 ALA C CA 1
ATOM 13854 C C . ALA C 1 285 ? 14.994 55.021 69.869 1.00 12.82 286 ALA C C 1
ATOM 13855 O O . ALA C 1 285 ? 15.481 54.478 68.874 1.00 10.50 286 ALA C O 1
ATOM 13857 N N . TYR C 1 286 ? 14.673 56.309 69.890 1.00 6.83 287 TYR C N 1
ATOM 13858 C CA . TYR C 1 286 ? 14.971 57.163 68.745 1.00 12.96 287 TYR C CA 1
ATOM 13859 C C . TYR C 1 286 ? 15.673 58.465 69.160 1.00 11.22 287 TYR C C 1
ATOM 13860 O O . TYR C 1 286 ? 15.087 59.547 69.094 1.00 21.59 287 TYR C O 1
ATOM 13869 N N . PRO C 1 287 ? 16.942 58.356 69.592 1.00 16.62 288 PRO C N 1
ATOM 13870 C CA . PRO C 1 287 ? 17.733 59.540 69.960 1.00 18.85 288 PRO C CA 1
ATOM 13871 C C . PRO C 1 287 ? 18.017 60.389 68.734 1.00 14.75 288 PRO C C 1
ATOM 13872 O O . PRO C 1 287 ? 18.252 59.803 67.684 1.00 12.79 288 PRO C O 1
ATOM 13876 N N . ALA C 1 288 ? 18.014 61.714 68.841 1.00 12.12 289 ALA C N 1
ATOM 13877 C CA . ALA C 1 288 ? 18.367 62.523 67.683 1.00 10.06 289 ALA C CA 1
ATOM 13878 C C . ALA C 1 288 ? 19.887 62.661 67.571 1.00 8.44 289 ALA C C 1
ATOM 13879 O O . ALA C 1 288 ? 20.440 63.743 67.761 1.00 8.55 289 ALA C O 1
ATOM 13881 N N . TRP C 1 289 ? 20.551 61.550 67.257 1.00 10.94 290 TRP C N 1
ATOM 13882 C CA . TRP C 1 289 ? 21.996 61.536 67.048 1.00 12.92 290 TRP C CA 1
ATOM 13883 C C . TRP C 1 289 ? 22.434 62.623 66.064 1.00 7.31 290 TRP C C 1
ATOM 13884 O O . TRP C 1 289 ? 21.772 62.856 65.056 1.00 5.83 290 TRP C O 1
ATOM 13895 N N . HIS C 1 290 ? 23.543 63.284 66.386 1.00 9.95 291 HIS C N 1
ATOM 13896 C CA . HIS C 1 290 ? 24.163 64.290 65.527 1.00 6.67 291 HIS C CA 1
ATOM 13897 C C . HIS C 1 290 ? 23.330 65.581 65.449 1.00 9.58 291 HIS C C 1
ATOM 13898 O O . HIS C 1 290 ? 23.511 66.390 64.532 1.00 8.41 291 HIS C O 1
ATOM 13905 N N . ASN C 1 291 ? 22.427 65.777 66.418 1.00 7.03 292 ASN C N 1
ATOM 13906 C CA . ASN C 1 291 ? 21.743 67.060 66.567 1.00 8.67 292 ASN C CA 1
ATOM 13907 C C . ASN C 1 291 ? 22.761 68.154 66.878 1.00 12.87 292 ASN C C 1
ATOM 13908 O O . ASN C 1 291 ? 23.860 67.867 67.357 1.00 9.48 292 ASN C O 1
ATOM 13913 N N . ASP C 1 292 ? 22.394 69.406 66.623 1.00 10.39 293 ASP C N 1
ATOM 13914 C CA . ASP C 1 292 ? 23.325 70.513 66.824 1.00 13.46 293 ASP C CA 1
ATOM 13915 C C . ASP C 1 292 ? 23.115 71.300 68.126 1.00 15.41 293 ASP C C 1
ATOM 13916 O O . ASP C 1 292 ? 23.413 72.490 68.164 1.00 16.68 293 ASP C O 1
ATOM 13921 N N . TRP C 1 293 ? 22.614 70.665 69.186 1.00 14.42 294 TRP C N 1
ATOM 13922 C CA . TRP C 1 293 ? 22.393 71.402 70.433 1.00 13.17 294 TRP C CA 1
ATOM 13923 C C . TRP C 1 293 ? 23.021 70.741 71.648 1.00 15.38 294 TRP C C 1
ATOM 13924 O O . TRP C 1 293 ? 22.914 71.252 72.761 1.00 19.48 294 TRP C O 1
ATOM 13935 N N . GLU C 1 294 ? 23.660 69.601 71.446 1.00 13.35 295 GLU C N 1
ATOM 13936 C CA . GLU C 1 294 ? 24.309 68.899 72.547 1.00 12.65 295 GLU C CA 1
ATOM 13937 C C . GLU C 1 294 ? 25.386 67.981 72.007 1.00 14.62 295 GLU C C 1
ATOM 13938 O O . GLU C 1 294 ? 25.396 67.655 70.823 1.00 12.80 295 GLU C O 1
ATOM 13944 N N . SER C 1 295 ? 26.297 67.563 72.874 1.00 12.62 296 SER C N 1
ATOM 13945 C CA . SER C 1 295 ? 27.341 66.647 72.464 1.00 7.11 296 SER C CA 1
ATOM 13946 C C . SER C 1 295 ? 26.770 65.243 72.255 1.00 17.01 296 SER C C 1
ATOM 13947 O O . SER C 1 295 ? 25.737 64.877 72.828 1.00 10.23 296 SER C O 1
ATOM 13950 N N . THR C 1 296 ? 27.447 64.451 71.442 1.00 9.11 297 THR C N 1
ATOM 13951 C CA . THR C 1 296 ? 27.068 63.064 71.298 1.00 8.10 297 THR C CA 1
ATOM 13952 C C . THR C 1 296 ? 27.099 62.365 72.665 1.00 9.91 297 THR C C 1
ATOM 13953 O O . THR C 1 296 ? 26.243 61.528 72.973 1.00 6.93 297 THR C O 1
ATOM 13957 N N . ALA C 1 297 ? 28.056 62.750 73.503 1.00 10.20 298 ALA C N 1
ATOM 13958 C CA . ALA C 1 297 ? 28.183 62.141 74.826 1.00 12.98 298 ALA C CA 1
ATOM 13959 C C . ALA C 1 297 ? 26.979 62.450 75.714 1.00 9.61 298 ALA C C 1
ATOM 13960 O O . ALA C 1 297 ? 26.537 61.587 76.472 1.00 12.69 298 ALA C O 1
ATOM 13962 N N . ASP C 1 298 ? 26.447 63.668 75.619 1.00 11.02 299 ASP C N 1
ATOM 13963 C CA . ASP C 1 298 ? 25.245 64.035 76.375 1.00 16.63 299 ASP C CA 1
ATOM 13964 C C . ASP C 1 298 ? 24.041 63.165 76.007 1.00 9.44 299 ASP C C 1
ATOM 13965 O O . ASP C 1 298 ? 23.321 62.636 76.886 1.00 18.36 299 ASP C O 1
ATOM 13970 N N . LEU C 1 299 ? 23.822 63.025 74.701 1.00 8.91 300 LEU C N 1
ATOM 13971 C CA . LEU C 1 299 ? 22.697 62.252 74.205 1.00 7.89 300 LEU C CA 1
ATOM 13972 C C . LEU C 1 299 ? 22.851 60.814 74.646 1.00 7.86 300 LEU C C 1
ATOM 13973 O O . LEU C 1 299 ? 21.895 60.199 75.148 1.00 8.58 300 LEU C O 1
ATOM 13978 N N . ALA C 1 300 ? 24.070 60.295 74.478 1.00 8.17 301 ALA C N 1
ATOM 13979 C CA . ALA C 1 300 ? 24.399 58.940 74.910 1.00 9.24 301 ALA C CA 1
ATOM 13980 C C . ALA C 1 300 ? 24.047 58.753 76.377 1.00 14.96 301 ALA C C 1
ATOM 13981 O O . ALA C 1 300 ? 23.381 57.788 76.744 1.00 11.98 301 ALA C O 1
ATOM 13983 N N . MET C 1 301 ? 24.490 59.690 77.207 1.00 8.98 302 MET C N 1
ATOM 13984 C CA . MET C 1 301 ? 24.186 59.652 78.619 1.00 11.10 302 MET C CA 1
ATOM 13985 C C . MET C 1 301 ? 22.678 59.555 78.857 1.00 12.45 302 MET C C 1
ATOM 13986 O O . MET C 1 301 ? 22.228 58.756 79.693 1.00 9.95 302 MET C O 1
ATOM 13991 N N . LYS C 1 302 ? 21.892 60.347 78.125 1.00 7.44 303 LYS C N 1
ATOM 13992 C CA . LYS C 1 302 ? 20.436 60.264 78.302 1.00 7.13 303 LYS C CA 1
ATOM 13993 C C . LYS C 1 302 ? 19.902 58.884 77.944 1.00 7.98 303 LYS C C 1
ATOM 13994 O O . LYS C 1 302 ? 19.023 58.324 78.645 1.00 9.83 303 LYS C O 1
ATOM 14000 N N . VAL C 1 303 ? 20.446 58.320 76.868 1.00 7.82 304 VAL C N 1
ATOM 14001 C CA . VAL C 1 303 ? 20.066 56.961 76.494 1.00 12.42 304 VAL C CA 1
ATOM 14002 C C . VAL C 1 303 ? 20.383 55.973 77.618 1.00 14.95 304 VAL C C 1
ATOM 14003 O O . VAL C 1 303 ? 19.543 55.165 77.991 1.00 9.72 304 VAL C O 1
ATOM 14007 N N . GLY C 1 304 ? 21.591 56.066 78.163 1.00 7.81 305 GLY C N 1
ATOM 14008 C CA . GLY C 1 304 ? 22.041 55.183 79.215 1.00 8.61 305 GLY C CA 1
ATOM 14009 C C . GLY C 1 304 ? 21.105 55.266 80.392 1.00 13.20 305 GLY C C 1
ATOM 14010 O O . GLY C 1 304 ? 20.758 54.250 80.994 1.00 10.56 305 GLY C O 1
ATOM 14011 N N . PHE C 1 305 ? 20.678 56.487 80.702 1.00 12.63 306 PHE C N 1
ATOM 14012 C CA . PHE C 1 305 ? 19.730 56.703 81.788 1.00 11.48 306 PHE C CA 1
ATOM 14013 C C . PHE C 1 305 ? 18.414 55.956 81.518 1.00 18.37 306 PHE C C 1
ATOM 14014 O O . PHE C 1 305 ? 17.925 55.200 82.391 1.00 11.14 306 PHE C O 1
ATOM 14022 N N . ILE C 1 306 ? 17.838 56.153 80.323 1.00 9.32 307 ILE C N 1
ATOM 14023 C CA . ILE C 1 306 ? 16.581 55.460 80.035 1.00 8.57 307 ILE C CA 1
ATOM 14024 C C . ILE C 1 306 ? 16.742 53.928 80.068 1.00 8.11 307 ILE C C 1
ATOM 14025 O O . ILE C 1 306 ? 15.903 53.218 80.635 1.00 10.19 307 ILE C O 1
ATOM 14030 N N . ASN C 1 307 ? 17.824 53.429 79.480 1.00 8.26 308 ASN C N 1
ATOM 14031 C CA . ASN C 1 307 ? 18.147 52.008 79.538 1.00 6.95 308 ASN C CA 1
ATOM 14032 C C . ASN C 1 307 ? 18.223 51.510 80.974 1.00 9.84 308 ASN C C 1
ATOM 14033 O O . ASN C 1 307 ? 17.761 50.428 81.278 1.00 13.00 308 ASN C O 1
ATOM 14038 N N . ASP C 1 308 ? 18.823 52.299 81.856 1.00 7.85 309 ASP C N 1
ATOM 14039 C CA . ASP C 1 308 ? 18.957 51.879 83.239 1.00 9.54 309 ASP C CA 1
ATOM 14040 C C . ASP C 1 308 ? 17.578 51.819 83.896 1.00 13.23 309 ASP C C 1
ATOM 14041 O O . ASP C 1 308 ? 17.299 50.905 84.693 1.00 11.00 309 ASP C O 1
ATOM 14046 N N . LEU C 1 309 ? 16.702 52.761 83.536 1.00 9.04 310 LEU C N 1
ATOM 14047 C CA . LEU C 1 309 ? 15.339 52.729 84.068 1.00 9.22 310 LEU C CA 1
ATOM 14048 C C . LEU C 1 309 ? 14.585 51.459 83.633 1.00 14.14 310 LEU C C 1
ATOM 14049 O O . LEU C 1 309 ? 14.034 50.696 84.459 1.00 9.32 310 LEU C O 1
ATOM 14054 N N . TYR C 1 310 ? 14.583 51.217 82.328 1.00 16.87 311 TYR C N 1
ATOM 14055 C CA . TYR C 1 310 ? 13.778 50.121 81.807 1.00 19.14 311 TYR C CA 1
ATOM 14056 C C . TYR C 1 310 ? 14.378 48.761 82.161 1.00 13.75 311 TYR C C 1
ATOM 14057 O O . TYR C 1 310 ? 13.638 47.822 82.411 1.00 14.94 311 TYR C O 1
ATOM 14066 N N . ARG C 1 311 ? 15.704 48.662 82.201 1.00 12.52 312 ARG C N 1
ATOM 14067 C CA . ARG C 1 311 ? 16.360 47.478 82.742 1.00 10.86 312 ARG C CA 1
ATOM 14068 C C . ARG C 1 311 ? 15.941 47.263 84.192 1.00 13.78 312 ARG C C 1
ATOM 14069 O O . ARG C 1 311 ? 15.708 46.136 84.618 1.00 13.89 312 ARG C O 1
ATOM 14077 N N . SER C 1 312 ? 15.850 48.340 84.963 1.00 13.03 313 SER C N 1
ATOM 14078 C CA . SER C 1 312 ? 15.652 48.139 86.387 1.00 14.27 313 SER C CA 1
ATOM 14079 C C . SER C 1 312 ? 14.198 47.882 86.739 1.00 16.23 313 SER C C 1
ATOM 14080 O O . SER C 1 312 ? 13.919 47.418 87.843 1.00 21.96 313 SER C O 1
ATOM 14083 N N . LEU C 1 313 ? 13.275 48.168 85.823 1.00 13.76 314 LEU C N 1
ATOM 14084 C CA . LEU C 1 313 ? 11.860 47.856 86.086 1.00 16.01 314 LEU C CA 1
ATOM 14085 C C . LEU C 1 313 ? 11.626 46.413 86.547 1.00 20.55 314 LEU C C 1
ATOM 14086 O O . LEU C 1 313 ? 10.849 46.178 87.472 1.00 20.61 314 LEU C O 1
ATOM 14091 N N . LYS C 1 314 ? 12.288 45.448 85.915 1.00 20.99 315 LYS C N 1
ATOM 14092 C CA . LYS C 1 314 ? 12.104 44.048 86.310 1.00 19.91 315 LYS C CA 1
ATOM 14093 C C . LYS C 1 314 ? 13.402 43.354 86.731 1.00 33.78 315 LYS C C 1
ATOM 14094 O O . LYS C 1 314 ? 13.426 42.131 86.896 1.00 29.17 315 LYS C O 1
ATOM 14100 N N . GLN C 1 315 ? 14.466 44.137 86.914 1.00 26.14 316 GLN C N 1
ATOM 14101 C CA . GLN C 1 315 ? 15.729 43.622 87.434 1.00 26.65 316 GLN C CA 1
ATOM 14102 C C . GLN C 1 315 ? 16.163 42.360 86.691 1.00 31.85 316 GLN C C 1
ATOM 14103 O O . GLN C 1 315 ? 16.254 41.270 87.272 1.00 29.45 316 GLN C O 1
ATOM 14109 N N . GLN C 1 316 ? 16.418 42.537 85.400 1.00 15.20 317 GLN C N 1
ATOM 14110 C CA . GLN C 1 316 ? 16.640 41.453 84.448 1.00 15.94 317 GLN C CA 1
ATOM 14111 C C . GLN C 1 316 ? 16.814 42.126 83.095 1.00 20.79 317 GLN C C 1
ATOM 14112 O O . GLN C 1 316 ? 16.378 43.272 82.923 1.00 17.94 317 GLN C O 1
ATOM 14118 N N . PRO C 1 317 ? 17.450 41.437 82.131 1.00 23.78 318 PRO C N 1
ATOM 14119 C CA . PRO C 1 317 ? 17.654 42.033 80.804 1.00 13.79 318 PRO C CA 1
ATOM 14120 C C . PRO C 1 317 ? 16.351 42.490 80.136 1.00 15.79 318 PRO C C 1
ATOM 14121 O O . PRO C 1 317 ? 15.291 41.867 80.320 1.00 12.58 318 PRO C O 1
ATOM 14125 N N . PHE C 1 318 ? 16.443 43.585 79.383 1.00 9.43 319 PHE C N 1
ATOM 14126 C CA . PHE C 1 318 ? 15.316 44.090 78.619 1.00 12.54 319 PHE C CA 1
ATOM 14127 C C . PHE C 1 318 ? 15.531 43.819 77.131 1.00 17.80 319 PHE C C 1
ATOM 14128 O O . PHE C 1 318 ? 16.613 43.411 76.707 1.00 18.66 319 PHE C O 1
ATOM 14136 N N . LEU C 1 319 ? 14.502 44.037 76.330 1.00 14.34 320 LEU C N 1
ATOM 14137 C CA . LEU C 1 319 ? 14.659 43.848 74.903 1.00 13.74 320 LEU C CA 1
ATOM 14138 C C . LEU C 1 319 ? 14.472 45.176 74.200 1.00 18.95 320 LEU C C 1
ATOM 14139 O O . LEU C 1 319 ? 13.437 45.837 74.336 1.00 21.82 320 LEU C O 1
ATOM 14144 N N . LEU C 1 320 ? 15.497 45.591 73.467 1.00 13.12 321 LEU C N 1
ATOM 14145 C CA . LEU C 1 320 ? 15.349 46.762 72.617 1.00 20.82 321 LEU C CA 1
ATOM 14146 C C . LEU C 1 320 ? 14.489 46.364 71.426 1.00 16.50 321 LEU C C 1
ATOM 14147 O O . LEU C 1 320 ? 14.933 45.623 70.556 1.00 20.23 321 LEU C O 1
ATOM 14152 N N . MET C 1 321 ? 13.249 46.828 71.408 1.00 18.80 322 MET C N 1
ATOM 14153 C CA . MET C 1 321 ? 12.299 46.390 70.397 1.00 20.14 322 MET C CA 1
ATOM 14154 C C . MET C 1 321 ? 12.459 47.193 69.115 1.00 18.11 322 MET C C 1
ATOM 14155 O O . MET C 1 321 ? 12.152 46.712 68.023 1.00 17.83 322 MET C O 1
ATOM 14160 N N . GLU C 1 322 ? 12.931 48.425 69.256 1.00 15.83 323 GLU C N 1
ATOM 14161 C CA . GLU C 1 322 ? 13.094 49.301 68.102 1.00 19.42 323 GLU C CA 1
ATOM 14162 C C . GLU C 1 322 ? 14.214 50.309 68.264 1.00 14.28 323 GLU C C 1
ATOM 14163 O O . GLU C 1 322 ? 14.455 50.841 69.344 1.00 12.64 323 GLU C O 1
ATOM 14169 N N . CYS C 1 323 ? 14.867 50.574 67.146 1.00 16.15 324 CYS C N 1
ATOM 14170 C CA . CYS C 1 323 ? 15.731 51.725 66.965 1.00 10.42 324 CYS C CA 1
ATOM 14171 C C . CYS C 1 323 ? 15.852 51.851 65.460 1.00 16.71 324 CYS C C 1
ATOM 14172 O O . CYS C 1 323 ? 15.501 50.916 64.731 1.00 15.16 324 CYS C O 1
ATOM 14175 N N . THR C 1 324 ? 16.337 52.983 64.974 1.00 10.81 325 THR C N 1
ATOM 14176 C CA . THR C 1 324 ? 16.584 53.071 63.556 1.00 8.74 325 THR C CA 1
ATOM 14177 C C . THR C 1 324 ? 18.053 52.739 63.278 1.00 13.36 325 THR C C 1
ATOM 14178 O O . THR C 1 324 ? 18.930 53.083 64.067 1.00 11.43 325 THR C O 1
ATOM 14182 N N . PRO C 1 325 ? 18.316 52.018 62.173 1.00 17.69 326 PRO C N 1
ATOM 14183 C CA . PRO C 1 325 ? 19.679 51.789 61.682 1.00 12.02 326 PRO C CA 1
ATOM 14184 C C . PRO C 1 325 ? 20.229 52.997 60.939 1.00 15.98 326 PRO C C 1
ATOM 14185 O O . PRO C 1 325 ? 21.383 52.968 60.514 1.00 10.80 326 PRO C O 1
ATOM 14189 N N . SER C 1 326 ? 19.409 54.036 60.782 1.00 13.18 327 SER C N 1
ATOM 14190 C CA . SER C 1 326 ? 19.804 55.226 60.027 1.00 11.73 327 SER C CA 1
ATOM 14191 C C . SER C 1 326 ? 19.125 56.500 60.547 1.00 13.11 327 SER C C 1
ATOM 14192 O O . SER C 1 326 ? 19.739 57.283 61.278 1.00 14.51 327 SER C O 1
ATOM 14195 N N . LEU C 1 327 ? 17.864 56.689 60.165 1.00 10.69 328 LEU C N 1
ATOM 14196 C CA . LEU C 1 327 ? 17.071 57.850 60.560 1.00 11.39 328 LEU C CA 1
ATOM 14197 C C . LEU C 1 327 ? 15.604 57.534 60.794 1.00 15.81 328 LEU C C 1
ATOM 14198 O O . LEU C 1 327 ? 15.142 56.436 60.516 1.00 14.01 328 LEU C O 1
ATOM 14203 N N . VAL C 1 328 ? 14.880 58.509 61.327 1.00 15.69 329 VAL C N 1
ATOM 14204 C CA . VAL C 1 328 ? 13.435 58.397 61.411 1.00 16.25 329 VAL C CA 1
ATOM 14205 C C . VAL C 1 328 ? 12.813 59.317 60.371 1.00 15.79 329 VAL C C 1
ATOM 14206 O O . VAL C 1 328 ? 13.522 59.995 59.621 1.00 10.18 329 VAL C O 1
ATOM 14210 N N . ASN C 1 329 ? 11.486 59.342 60.356 1.00 10.35 330 ASN C N 1
ATOM 14211 C CA . ASN C 1 329 ? 10.722 60.131 59.407 1.00 12.13 330 ASN C CA 1
ATOM 14212 C C . ASN C 1 329 ? 10.122 61.393 60.026 1.00 14.24 330 ASN C C 1
ATOM 14213 O O . ASN C 1 329 ? 9.816 62.345 59.318 1.00 19.30 330 ASN C O 1
ATOM 14218 N N . TRP C 1 330 ? 9.954 61.387 61.345 1.00 10.78 331 TRP C N 1
ATOM 14219 C CA . TRP C 1 330 ? 9.026 62.293 62.009 1.00 7.72 331 TRP C CA 1
ATOM 14220 C C . TRP C 1 330 ? 9.682 63.346 62.905 1.00 11.63 331 TRP C C 1
ATOM 14221 O O . TRP C 1 330 ? 8.995 64.050 63.642 1.00 11.57 331 TRP C O 1
ATOM 14232 N N . HIS C 1 331 ? 11.004 63.446 62.850 1.00 12.88 332 HIS C N 1
ATOM 14233 C CA . HIS C 1 331 ? 11.726 64.451 63.621 1.00 11.41 332 HIS C CA 1
ATOM 14234 C C . HIS C 1 331 ? 11.695 65.780 62.881 1.00 10.60 332 HIS C C 1
ATOM 14235 O O . HIS C 1 331 ? 11.451 65.802 61.675 1.00 15.52 332 HIS C O 1
ATOM 14242 N N . LYS C 1 332 ? 11.923 66.880 63.596 1.00 9.94 333 LYS C N 1
ATOM 14243 C CA . LYS C 1 332 ? 12.057 68.194 62.960 1.00 17.89 333 LYS C CA 1
ATOM 14244 C C . LYS C 1 332 ? 13.141 68.135 61.893 1.00 14.67 333 LYS C C 1
ATOM 14245 O O . LYS C 1 332 ? 12.978 68.683 60.807 1.00 18.88 333 LYS C O 1
ATOM 14251 N N . VAL C 1 333 ? 14.239 67.456 62.220 1.00 10.62 334 VAL C N 1
ATOM 14252 C CA . VAL C 1 333 ? 15.336 67.225 61.287 1.00 8.95 334 VAL C CA 1
ATOM 14253 C C . VAL C 1 333 ? 15.647 65.740 61.235 1.00 11.08 334 VAL C C 1
ATOM 14254 O O . VAL C 1 333 ? 16.023 65.148 62.249 1.00 16.20 334 VAL C O 1
ATOM 14258 N N . ASN C 1 334 ? 15.499 65.127 60.070 1.00 8.22 335 ASN C N 1
ATOM 14259 C CA . ASN C 1 334 ? 15.801 63.707 59.966 1.00 7.38 335 ASN C CA 1
ATOM 14260 C C . ASN C 1 334 ? 17.191 63.436 59.383 1.00 11.17 335 ASN C C 1
ATOM 14261 O O . ASN C 1 334 ? 17.352 63.024 58.227 1.00 7.22 335 ASN C O 1
ATOM 14266 N N . LYS C 1 335 ? 18.183 63.698 60.232 1.00 8.24 336 LYS C N 1
ATOM 14267 C CA . LYS C 1 335 ? 19.589 63.437 59.978 1.00 9.25 336 LYS C CA 1
ATOM 14268 C C . LYS C 1 335 ? 19.892 61.973 60.298 1.00 17.63 336 LYS C C 1
ATOM 14269 O O . LYS C 1 335 ? 19.454 61.458 61.334 1.00 8.93 336 LYS C O 1
ATOM 14275 N N . ALA C 1 336 ? 20.621 61.297 59.411 1.00 13.80 337 ALA C N 1
ATOM 14276 C CA . ALA C 1 336 ? 20.926 59.880 59.611 1.00 6.08 337 ALA C CA 1
ATOM 14277 C C . ALA C 1 336 ? 22.201 59.684 60.423 1.00 9.31 337 ALA C C 1
ATOM 14278 O O . ALA C 1 336 ? 23.075 60.549 60.439 1.00 9.83 337 ALA C O 1
ATOM 14280 N N . LYS C 1 337 ? 22.286 58.541 61.100 1.00 11.37 338 LYS C N 1
ATOM 14281 C CA . LYS C 1 337 ? 23.496 58.126 61.804 1.00 9.12 338 LYS C CA 1
ATOM 14282 C C . LYS C 1 337 ? 24.729 58.170 60.902 1.00 15.20 338 LYS C C 1
ATOM 14283 O O . LYS C 1 337 ? 24.690 57.702 59.754 1.00 9.43 338 LYS C O 1
ATOM 14289 N N . ARG C 1 338 ? 25.810 58.744 61.430 1.00 6.18 339 ARG C N 1
ATOM 14290 C CA . ARG C 1 338 ? 27.096 58.747 60.752 1.00 6.01 339 ARG C CA 1
ATOM 14291 C C . ARG C 1 338 ? 27.685 57.344 60.772 1.00 7.74 339 ARG C C 1
ATOM 14292 O O . ARG C 1 338 ? 27.307 56.535 61.619 1.00 7.88 339 ARG C O 1
ATOM 14300 N N . PRO C 1 339 ? 28.601 57.044 59.832 1.00 9.33 340 PRO C N 1
ATOM 14301 C CA . PRO C 1 339 ? 29.318 55.765 59.846 1.00 8.34 340 PRO C CA 1
ATOM 14302 C C . PRO C 1 339 ? 29.878 55.440 61.229 1.00 8.19 340 PRO C C 1
ATOM 14303 O O . PRO C 1 339 ? 30.541 56.285 61.829 1.00 8.13 340 PRO C O 1
ATOM 14307 N N . GLY C 1 340 ? 29.600 54.247 61.735 1.00 3.34 341 GLY C N 1
ATOM 14308 C CA . GLY C 1 340 ? 30.074 53.881 63.057 1.00 6.34 341 GLY C CA 1
ATOM 14309 C C . GLY C 1 340 ? 29.099 54.136 64.203 1.00 10.05 341 GLY C C 1
ATOM 14310 O O . GLY C 1 340 ? 29.144 53.450 65.228 1.00 15.09 341 GLY C O 1
ATOM 14311 N N . MET C 1 341 ? 28.222 55.122 64.045 1.00 7.25 342 MET C N 1
ATOM 14312 C CA . MET C 1 341 ? 27.283 55.469 65.106 1.00 7.89 342 MET C CA 1
ATOM 14313 C C . MET C 1 341 ? 26.227 54.389 65.342 1.00 9.79 342 MET C C 1
ATOM 14314 O O . MET C 1 341 ? 25.835 54.158 66.484 1.00 9.70 342 MET C O 1
ATOM 14319 N N . HIS C 1 342 ? 25.755 53.734 64.285 1.00 7.16 343 HIS C N 1
ATOM 14320 C CA . HIS C 1 342 ? 24.779 52.671 64.486 1.00 7.91 343 HIS C CA 1
ATOM 14321 C C . HIS C 1 342 ? 25.368 51.519 65.299 1.00 9.95 343 HIS C C 1
ATOM 14322 O O . HIS C 1 342 ? 24.716 50.969 66.207 1.00 6.71 343 HIS C O 1
ATOM 14329 N N . PHE C 1 343 ? 26.614 51.171 64.978 1.00 6.31 344 PHE C N 1
ATOM 14330 C CA . PHE C 1 343 ? 27.305 50.098 65.686 1.00 9.10 344 PHE C CA 1
ATOM 14331 C C . PHE C 1 343 ? 27.514 50.499 67.148 1.00 10.88 344 PHE C C 1
ATOM 14332 O O . PHE C 1 343 ? 27.280 49.713 68.081 1.00 12.82 344 PHE C O 1
ATOM 14340 N N . LEU C 1 344 ? 27.934 51.744 67.330 1.00 5.49 345 LEU C N 1
ATOM 14341 C CA . LEU C 1 344 ? 28.221 52.276 68.643 1.00 8.50 345 LEU C CA 1
ATOM 14342 C C . LEU C 1 344 ? 26.970 52.238 69.517 1.00 7.96 345 LEU C C 1
ATOM 14343 O O . LEU C 1 344 ? 26.988 51.696 70.616 1.00 8.81 345 LEU C O 1
ATOM 14348 N N . SER C 1 345 ? 25.879 52.788 69.008 1.00 7.64 346 SER C N 1
ATOM 14349 C CA . SER C 1 345 ? 24.639 52.874 69.758 1.00 9.46 346 SER C CA 1
ATOM 14350 C C . SER C 1 345 ? 24.070 51.478 70.046 1.00 6.29 346 SER C C 1
ATOM 14351 O O . SER C 1 345 ? 23.495 51.227 71.131 1.00 9.18 346 SER C O 1
ATOM 14354 N N . SER C 1 346 ? 24.250 50.567 69.095 1.00 4.34 347 SER C N 1
ATOM 14355 C CA . SER C 1 346 ? 23.836 49.180 69.327 1.00 13.03 347 SER C CA 1
ATOM 14356 C C . SER C 1 346 ? 24.598 48.536 70.486 1.00 11.00 347 SER C C 1
ATOM 14357 O O . SER C 1 346 ? 23.996 47.915 71.411 1.00 12.64 347 SER C O 1
ATOM 14360 N N . MET C 1 347 ? 25.922 48.687 70.437 1.00 7.60 348 MET C N 1
ATOM 14361 C CA . MET C 1 347 ? 26.765 48.171 71.509 1.00 7.28 348 MET C CA 1
ATOM 14362 C C . MET C 1 347 ? 26.322 48.778 72.851 1.00 10.78 348 MET C C 1
ATOM 14363 O O . MET C 1 347 ? 26.150 48.055 73.837 1.00 9.86 348 MET C O 1
ATOM 14368 N N . GLN C 1 348 ? 26.088 50.090 72.875 1.00 7.13 349 GLN C N 1
ATOM 14369 C CA . GLN C 1 348 ? 25.607 50.746 74.097 1.00 10.78 349 GLN C CA 1
ATOM 14370 C C . GLN C 1 348 ? 24.355 50.074 74.619 1.00 11.91 349 GLN C C 1
ATOM 14371 O O . GLN C 1 348 ? 24.247 49.798 75.812 1.00 14.41 349 GLN C O 1
ATOM 14377 N N . MET C 1 349 ? 23.411 49.812 73.722 1.00 12.90 350 MET C N 1
ATOM 14378 C CA . MET C 1 349 ? 22.212 49.088 74.111 1.00 8.27 350 MET C CA 1
ATOM 14379 C C . MET C 1 349 ? 22.554 47.763 74.800 1.00 20.64 350 MET C C 1
ATOM 14380 O O . MET C 1 349 ? 21.988 47.440 75.859 1.00 9.67 350 MET C O 1
ATOM 14385 N N . ILE C 1 350 ? 23.486 46.994 74.232 1.00 13.67 351 ILE C N 1
ATOM 14386 C CA . ILE C 1 350 ? 23.800 45.724 74.904 1.00 10.07 351 ILE C CA 1
ATOM 14387 C C . ILE C 1 350 ? 24.470 45.950 76.274 1.00 14.12 351 ILE C C 1
ATOM 14388 O O . ILE C 1 350 ? 24.204 45.211 77.228 1.00 9.58 351 ILE C O 1
ATOM 14393 N N . ALA C 1 351 ? 25.297 46.987 76.381 1.00 7.57 352 ALA C N 1
ATOM 14394 C CA . ALA C 1 351 ? 26.042 47.248 77.608 1.00 6.39 352 ALA C CA 1
ATOM 14395 C C . ALA C 1 351 ? 25.124 47.569 78.784 1.00 14.40 352 ALA C C 1
ATOM 14396 O O . ALA C 1 351 ? 25.432 47.238 79.935 1.00 9.13 352 ALA C O 1
ATOM 14398 N N . HIS C 1 352 ? 23.999 48.220 78.505 1.00 7.42 353 HIS C N 1
ATOM 14399 C CA . HIS C 1 352 ? 23.111 48.599 79.585 1.00 8.12 353 HIS C CA 1
ATOM 14400 C C . HIS C 1 352 ? 22.041 47.531 79.840 1.00 11.59 353 HIS C C 1
ATOM 14401 O O . HIS C 1 352 ? 21.137 47.736 80.659 1.00 13.05 353 HIS C O 1
ATOM 14408 N N . GLY C 1 353 ? 22.158 46.387 79.160 1.00 7.83 354 GLY C N 1
ATOM 14409 C CA . GLY C 1 353 ? 21.334 45.228 79.474 1.00 9.13 354 GLY C CA 1
ATOM 14410 C C . GLY C 1 353 ? 20.302 44.735 78.466 1.00 11.28 354 GLY C C 1
ATOM 14411 O O . GLY C 1 353 ? 19.459 43.899 78.780 1.00 14.82 354 GLY C O 1
ATOM 14412 N N . SER C 1 354 ? 20.342 45.241 77.250 1.00 10.42 355 SER C N 1
ATOM 14413 C CA . SER C 1 354 ? 19.472 44.683 76.236 1.00 10.92 355 SER C CA 1
ATOM 14414 C C . SER C 1 354 ? 19.986 43.320 75.814 1.00 6.50 355 SER C C 1
ATOM 14415 O O . SER C 1 354 ? 21.186 43.144 75.645 1.00 9.53 355 SER C O 1
ATOM 14418 N N . ASP C 1 355 ? 19.082 42.363 75.625 1.00 9.81 356 ASP C N 1
ATOM 14419 C CA . ASP C 1 355 ? 19.451 41.092 74.990 1.00 14.72 356 ASP C CA 1
ATOM 14420 C C . ASP C 1 355 ? 19.001 41.078 73.521 1.00 13.02 356 ASP C C 1
ATOM 14421 O O . ASP C 1 355 ? 18.841 40.013 72.914 1.00 12.18 356 ASP C O 1
ATOM 14426 N N . SER C 1 356 ? 18.806 42.267 72.951 1.00 7.87 357 SER C N 1
ATOM 14427 C CA . SER C 1 356 ? 18.364 42.373 71.562 1.00 5.74 357 SER C CA 1
ATOM 14428 C C . SER C 1 356 ? 18.756 43.690 70.914 1.00 9.52 357 SER C C 1
ATOM 14429 O O . SER C 1 356 ? 18.875 44.712 71.583 1.00 10.90 357 SER C O 1
ATOM 14432 N N . ILE C 1 357 ? 18.965 43.636 69.603 1.00 7.38 358 ILE C N 1
ATOM 14433 C CA . ILE C 1 357 ? 18.992 44.805 68.737 1.00 8.09 358 ILE C CA 1
ATOM 14434 C C . ILE C 1 357 ? 17.908 44.605 67.659 1.00 12.73 358 ILE C C 1
ATOM 14435 O O . ILE C 1 357 ? 18.066 43.827 66.691 1.00 16.72 358 ILE C O 1
ATOM 14440 N N . LEU C 1 358 ? 16.779 45.280 67.864 1.00 15.83 359 LEU C N 1
ATOM 14441 C CA . LEU C 1 358 ? 15.665 45.199 66.933 1.00 14.57 359 LEU C CA 1
ATOM 14442 C C . LEU C 1 358 ? 15.363 46.581 66.347 1.00 15.10 359 LEU C C 1
ATOM 14443 O O . LEU C 1 358 ? 15.513 47.608 67.011 1.00 14.77 359 LEU C O 1
ATOM 14448 N N . TYR C 1 359 ? 14.949 46.589 65.088 1.00 11.52 360 TYR C N 1
ATOM 14449 C CA . TYR C 1 359 ? 14.777 47.802 64.321 1.00 10.91 360 TYR C CA 1
ATOM 14450 C C . TYR C 1 359 ? 13.339 48.034 63.952 1.00 18.24 360 TYR C C 1
ATOM 14451 O O . TYR C 1 359 ? 12.599 47.095 63.670 1.00 17.98 360 TYR C O 1
ATOM 14460 N N . PHE C 1 360 ? 12.953 49.299 63.924 1.00 17.46 361 PHE C N 1
ATOM 14461 C CA . PHE C 1 360 ? 11.996 49.713 62.926 1.00 12.04 361 PHE C CA 1
ATOM 14462 C C . PHE C 1 360 ? 12.819 50.438 61.866 1.00 15.11 361 PHE C C 1
ATOM 14463 O O . PHE C 1 360 ? 13.344 51.528 62.139 1.00 10.32 361 PHE C O 1
ATOM 14471 N N . GLN C 1 361 ? 12.935 49.878 60.660 1.00 17.62 362 GLN C N 1
ATOM 14472 C CA . GLN C 1 361 ? 12.117 48.781 60.137 1.00 14.12 362 GLN C CA 1
ATOM 14473 C C . GLN C 1 361 ? 12.994 47.804 59.317 1.00 13.18 362 GLN C C 1
ATOM 14474 O O . GLN C 1 361 ? 14.171 48.082 59.077 1.00 8.61 362 GLN C O 1
ATOM 14480 N N . TRP C 1 362 ? 12.445 46.678 58.869 1.00 4.94 363 TRP C N 1
ATOM 14481 C CA . TRP C 1 362 ? 13.249 45.782 58.046 1.00 5.99 363 TRP C CA 1
ATOM 14482 C C . TRP C 1 362 ? 13.455 46.381 56.652 1.00 7.13 363 TRP C C 1
ATOM 14483 O O . TRP C 1 362 ? 14.583 46.590 56.198 1.00 9.25 363 TRP C O 1
ATOM 14494 N N . ARG C 1 363 ? 12.339 46.645 55.984 1.00 10.69 364 ARG C N 1
ATOM 14495 C CA . ARG C 1 363 ? 12.321 47.183 54.634 1.00 9.23 364 ARG C CA 1
ATOM 14496 C C . ARG C 1 363 ? 11.398 48.381 54.603 1.00 11.97 364 ARG C C 1
ATOM 14497 O O . ARG C 1 363 ? 10.234 48.264 54.992 1.00 10.79 364 ARG C O 1
ATOM 14505 N N . LYS C 1 364 ? 11.914 49.522 54.145 1.00 10.76 365 LYS C N 1
ATOM 14506 C CA . LYS C 1 364 ? 11.118 50.746 54.050 1.00 17.51 365 LYS C CA 1
ATOM 14507 C C . LYS C 1 364 ? 9.793 50.501 53.330 1.00 7.80 365 LYS C C 1
ATOM 14508 O O . LYS C 1 364 ? 9.759 49.878 52.273 1.00 7.65 365 LYS C O 1
ATOM 14514 N N . SER C 1 365 ? 8.697 50.966 53.910 1.00 10.80 366 SER C N 1
ATOM 14515 C CA . SER C 1 365 ? 7.428 50.891 53.198 1.00 14.04 366 SER C CA 1
ATOM 14516 C C . SER C 1 365 ? 7.491 51.848 52.010 1.00 8.89 366 SER C C 1
ATOM 14517 O O . SER C 1 365 ? 8.172 52.876 52.065 1.00 12.62 366 SER C O 1
ATOM 14520 N N . ARG C 1 366 ? 6.815 51.496 50.922 1.00 9.00 367 ARG C N 1
ATOM 14521 C CA . ARG C 1 366 ? 6.942 52.255 49.675 1.00 8.81 367 ARG C CA 1
ATOM 14522 C C . ARG C 1 366 ? 6.142 53.573 49.670 1.00 13.57 367 ARG C C 1
ATOM 14523 O O . ARG C 1 366 ? 6.532 54.565 49.031 1.00 6.78 367 ARG C O 1
ATOM 14531 N N . GLY C 1 367 ? 5.022 53.584 50.381 1.00 7.16 368 GLY C N 1
ATOM 14532 C CA . GLY C 1 367 ? 4.191 54.770 50.447 1.00 6.27 368 GLY C CA 1
ATOM 14533 C C . GLY C 1 367 ? 3.699 54.982 51.864 1.00 7.40 368 GLY C C 1
ATOM 14534 O O . GLY C 1 367 ? 3.992 54.183 52.759 1.00 3.08 368 GLY C O 1
ATOM 14535 N N . SER C 1 368 ? 2.961 56.069 52.056 1.00 6.75 369 SER C N 1
ATOM 14536 C CA . SER C 1 368 ? 2.339 56.411 53.336 1.00 5.17 369 SER C CA 1
ATOM 14537 C C . SER C 1 368 ? 3.383 56.870 54.374 1.00 4.50 369 SER C C 1
ATOM 14538 O O . SER C 1 368 ? 4.577 57.009 54.063 1.00 2.65 369 SER C O 1
ATOM 14541 N N . PHE C 1 369 ? 2.920 57.087 55.603 1.00 5.93 370 PHE C N 1
ATOM 14542 C CA . PHE C 1 369 ? 3.598 57.959 56.574 1.00 9.45 370 PHE C CA 1
ATOM 14543 C C . PHE C 1 369 ? 5.089 57.693 56.856 1.00 12.52 370 PHE C C 1
ATOM 14544 O O . PHE C 1 369 ? 5.855 58.636 57.071 1.00 9.75 370 PHE C O 1
ATOM 14552 N N . GLU C 1 370 ? 5.509 56.433 56.861 1.00 8.35 371 GLU C N 1
ATOM 14553 C CA . GLU C 1 370 ? 6.876 56.130 57.243 1.00 7.13 371 GLU C CA 1
ATOM 14554 C C . GLU C 1 370 ? 7.715 55.644 56.059 1.00 11.59 371 GLU C C 1
ATOM 14555 O O . GLU C 1 370 ? 8.732 54.974 56.223 1.00 16.71 371 GLU C O 1
ATOM 14561 N N . LYS C 1 371 ? 7.328 56.034 54.856 1.00 10.54 372 LYS C N 1
ATOM 14562 C CA . LYS C 1 371 ? 8.059 55.571 53.689 1.00 10.67 372 LYS C CA 1
ATOM 14563 C C . LYS C 1 371 ? 9.506 56.089 53.679 1.00 14.56 372 LYS C C 1
ATOM 14564 O O . LYS C 1 371 ? 10.350 55.577 52.952 1.00 10.23 372 LYS C O 1
ATOM 14570 N N . PHE C 1 372 ? 9.805 57.090 54.498 1.00 10.53 373 PHE C N 1
ATOM 14571 C CA . PHE C 1 372 ? 11.173 57.584 54.565 1.00 7.85 373 PHE C CA 1
ATOM 14572 C C . PHE C 1 372 ? 11.771 57.321 55.930 1.00 7.18 373 PHE C C 1
ATOM 14573 O O . PHE C 1 372 ? 12.846 57.798 56.236 1.00 6.97 373 PHE C O 1
ATOM 14581 N N . HIS C 1 373 ? 11.062 56.558 56.752 1.00 7.63 374 HIS C N 1
ATOM 14582 C CA . HIS C 1 373 ? 11.646 56.060 57.988 1.00 8.22 374 HIS C CA 1
ATOM 14583 C C . HIS C 1 373 ? 12.791 55.130 57.629 1.00 14.10 374 HIS C C 1
ATOM 14584 O O . HIS C 1 373 ? 12.749 54.446 56.601 1.00 13.76 374 HIS C O 1
ATOM 14591 N N . GLY C 1 374 ? 13.818 55.107 58.465 1.00 8.23 375 GLY C N 1
ATOM 14592 C CA . GLY C 1 374 ? 14.955 54.245 58.213 1.00 14.63 375 GLY C CA 1
ATOM 14593 C C . GLY C 1 374 ? 14.629 52.765 58.292 1.00 9.05 375 GLY C C 1
ATOM 14594 O O . GLY C 1 374 ? 13.733 52.338 59.017 1.00 10.54 375 GLY C O 1
ATOM 14595 N N . ALA C 1 375 ? 15.366 51.979 57.527 1.00 8.21 376 ALA C N 1
ATOM 14596 C CA . ALA C 1 375 ? 15.220 50.534 57.557 1.00 12.43 376 ALA C CA 1
ATOM 14597 C C . ALA C 1 375 ? 16.502 49.868 57.090 1.00 13.02 376 ALA C C 1
ATOM 14598 O O . ALA C 1 375 ? 17.359 50.507 56.474 1.00 8.84 376 ALA C O 1
ATOM 14600 N N . VAL C 1 376 ? 16.622 48.578 57.373 1.00 9.63 377 VAL C N 1
ATOM 14601 C CA . VAL C 1 376 ? 17.774 47.821 56.928 1.00 6.80 377 VAL C CA 1
ATOM 14602 C C . VAL C 1 376 ? 17.906 47.921 55.411 1.00 8.30 377 VAL C C 1
ATOM 14603 O O . VAL C 1 376 ? 18.988 48.178 54.886 1.00 8.26 377 VAL C O 1
ATOM 14607 N N . VAL C 1 377 ? 16.789 47.734 54.717 1.00 6.45 378 VAL C N 1
ATOM 14608 C CA . VAL C 1 377 ? 16.792 47.721 53.266 1.00 6.77 378 VAL C CA 1
ATOM 14609 C C . VAL C 1 377 ? 16.103 48.964 52.742 1.00 9.23 378 VAL C C 1
ATOM 14610 O O . VAL C 1 377 ? 14.969 49.271 53.105 1.00 12.08 378 VAL C O 1
ATOM 14614 N N . ASP C 1 378 ? 16.802 49.674 51.875 1.00 9.50 379 ASP C N 1
ATOM 14615 C CA . ASP C 1 378 ? 16.313 50.918 51.325 1.00 7.10 379 ASP C CA 1
ATOM 14616 C C . ASP C 1 378 ? 15.394 50.618 50.146 1.00 12.98 379 ASP C C 1
ATOM 14617 O O . ASP C 1 378 ? 15.298 49.473 49.706 1.00 14.53 379 ASP C O 1
ATOM 14622 N N . HIS C 1 379 ? 14.748 51.649 49.617 1.00 10.86 380 HIS C N 1
ATOM 14623 C CA . HIS C 1 379 ? 13.966 51.527 48.390 1.00 10.46 380 HIS C CA 1
ATOM 14624 C C . HIS C 1 379 ? 14.759 50.955 47.203 1.00 13.06 380 HIS C C 1
ATOM 14625 O O . HIS C 1 379 ? 14.169 50.397 46.265 1.00 12.39 380 HIS C O 1
ATOM 14632 N N . ASP C 1 380 ? 16.084 51.079 47.229 1.00 9.35 381 ASP C N 1
ATOM 14633 C CA . ASP C 1 380 ? 16.866 50.594 46.098 1.00 12.52 381 ASP C CA 1
ATOM 14634 C C . ASP C 1 380 ? 17.184 49.103 46.198 1.00 14.16 381 ASP C C 1
ATOM 14635 O O . ASP C 1 380 ? 17.673 48.514 45.235 1.00 17.04 381 ASP C O 1
ATOM 14640 N N . ASN C 1 381 ? 16.917 48.509 47.356 1.00 8.22 382 ASN C N 1
ATOM 14641 C CA . ASN C 1 381 ? 17.095 47.069 47.552 1.00 18.22 382 ASN C CA 1
ATOM 14642 C C . ASN C 1 381 ? 18.544 46.621 47.401 1.00 12.64 382 ASN C C 1
ATOM 14643 O O . ASN C 1 381 ? 18.810 45.500 46.993 1.00 13.12 382 ASN C O 1
ATOM 14648 N N . ARG C 1 382 ? 19.476 47.505 47.736 1.00 15.14 383 ARG C N 1
ATOM 14649 C CA A ARG C 1 382 ? 20.884 47.167 47.607 0.37 14.84 383 ARG C CA 1
ATOM 14650 C CA B ARG C 1 382 ? 20.908 47.236 47.630 0.63 14.87 383 ARG C CA 1
ATOM 14651 C C . ARG C 1 382 ? 21.471 46.677 48.930 1.00 13.52 383 ARG C C 1
ATOM 14652 O O . ARG C 1 382 ? 21.034 47.069 50.010 1.00 14.62 383 ARG C O 1
ATOM 14667 N N . THR C 1 383 ? 22.461 45.797 48.826 1.00 13.67 384 THR C N 1
ATOM 14668 C CA . THR C 1 383 ? 23.212 45.343 49.987 1.00 12.18 384 THR C CA 1
ATOM 14669 C C . THR C 1 383 ? 24.498 46.163 50.158 1.00 14.68 384 THR C C 1
ATOM 14670 O O . THR C 1 383 ? 25.032 46.260 51.271 1.00 18.01 384 THR C O 1
ATOM 14674 N N . ASP C 1 384 ? 25.005 46.746 49.072 1.00 9.20 385 ASP C N 1
ATOM 14675 C CA . ASP C 1 384 ? 26.127 47.685 49.201 1.00 20.81 385 ASP C CA 1
ATOM 14676 C C . ASP C 1 384 ? 25.541 49.043 49.560 1.00 20.20 385 ASP C C 1
ATOM 14677 O O . ASP C 1 384 ? 25.501 49.980 48.768 1.00 29.37 385 ASP C O 1
ATOM 14682 N N . SER C 1 385 ? 25.032 49.097 50.774 1.00 17.21 386 SER C N 1
ATOM 14683 C CA . SER C 1 385 ? 24.465 50.288 51.353 1.00 15.23 386 SER C CA 1
ATOM 14684 C C . SER C 1 385 ? 25.172 50.434 52.681 1.00 15.59 386 SER C C 1
ATOM 14685 O O . SER C 1 385 ? 25.378 49.437 53.368 1.00 11.24 386 SER C O 1
ATOM 14688 N N . ARG C 1 386 ? 25.569 51.644 53.048 1.00 11.16 387 ARG C N 1
ATOM 14689 C CA . ARG C 1 386 ? 26.336 51.780 54.276 1.00 14.08 387 ARG C CA 1
ATOM 14690 C C . ARG C 1 386 ? 25.482 51.347 55.467 1.00 11.31 387 ARG C C 1
ATOM 14691 O O . ARG C 1 386 ? 26.008 50.786 56.440 1.00 12.02 387 ARG C O 1
ATOM 14699 N N . VAL C 1 387 ? 24.167 51.548 55.351 1.00 9.11 388 VAL C N 1
ATOM 14700 C CA . VAL C 1 387 ? 23.232 51.179 56.405 1.00 13.38 388 VAL C CA 1
ATOM 14701 C C . VAL C 1 387 ? 23.102 49.663 56.495 1.00 10.16 388 VAL C C 1
ATOM 14702 O O . VAL C 1 387 ? 23.217 49.082 57.587 1.00 7.23 388 VAL C O 1
ATOM 14706 N N . PHE C 1 388 ? 22.885 49.026 55.349 1.00 9.27 389 PHE C N 1
ATOM 14707 C CA . PHE C 1 388 ? 22.836 47.568 55.310 1.00 16.46 389 PHE C CA 1
ATOM 14708 C C . PHE C 1 388 ? 24.147 46.952 55.823 1.00 13.13 389 PHE C C 1
ATOM 14709 O O . PHE C 1 388 ? 24.114 46.070 56.682 1.00 11.68 389 PHE C O 1
ATOM 14717 N N . GLN C 1 389 ? 25.282 47.430 55.310 1.00 9.53 390 GLN C N 1
ATOM 14718 C CA A GLN C 1 389 ? 26.574 46.896 55.729 0.75 9.24 390 GLN C CA 1
ATOM 14719 C CA B GLN C 1 389 ? 26.606 46.954 55.712 0.25 9.34 390 GLN C CA 1
ATOM 14720 C C . GLN C 1 389 ? 26.821 47.083 57.213 1.00 10.54 390 GLN C C 1
ATOM 14721 O O . GLN C 1 389 ? 27.351 46.178 57.855 1.00 14.52 390 GLN C O 1
ATOM 14732 N N . GLU C 1 390 ? 26.428 48.228 57.775 1.00 12.93 391 GLU C N 1
ATOM 14733 C CA . GLU C 1 390 ? 26.686 48.441 59.207 1.00 15.57 391 GLU C CA 1
ATOM 14734 C C . GLU C 1 390 ? 25.757 47.580 60.062 1.00 10.56 391 GLU C C 1
ATOM 14735 O O . GLU C 1 390 ? 26.179 47.035 61.083 1.00 9.11 391 GLU C O 1
ATOM 14741 N N . VAL C 1 391 ? 24.508 47.437 59.631 1.00 9.30 392 VAL C N 1
ATOM 14742 C CA . VAL C 1 391 ? 23.614 46.446 60.231 1.00 13.40 392 VAL C CA 1
ATOM 14743 C C . VAL C 1 391 ? 24.253 45.041 60.234 1.00 9.73 392 VAL C C 1
ATOM 14744 O O . VAL C 1 391 ? 24.266 44.349 61.259 1.00 5.15 392 VAL C O 1
ATOM 14748 N N . ALA C 1 392 ? 24.793 44.640 59.085 1.00 6.42 393 ALA C N 1
ATOM 14749 C CA . ALA C 1 392 ? 25.491 43.363 58.948 1.00 8.03 393 ALA C CA 1
ATOM 14750 C C . ALA C 1 392 ? 26.656 43.234 59.951 1.00 16.74 393 ALA C C 1
ATOM 14751 O O . ALA C 1 392 ? 26.809 42.201 60.618 1.00 14.08 393 ALA C O 1
ATOM 14753 N N . GLU C 1 393 ? 27.459 44.290 60.062 1.00 12.76 394 GLU C N 1
ATOM 14754 C CA . GLU C 1 393 ? 28.513 44.373 61.077 1.00 10.36 394 GLU C CA 1
ATOM 14755 C C . GLU C 1 393 ? 27.985 44.152 62.495 1.00 13.98 394 GLU C C 1
ATOM 14756 O O . GLU C 1 393 ? 28.539 43.343 63.263 1.00 18.90 394 GLU C O 1
ATOM 14762 N N . VAL C 1 394 ? 26.915 44.863 62.843 1.00 9.46 395 VAL C N 1
ATOM 14763 C CA . VAL C 1 394 ? 26.277 44.638 64.132 1.00 11.06 395 VAL C CA 1
ATOM 14764 C C . VAL C 1 394 ? 25.954 43.145 64.281 1.00 12.22 395 VAL C C 1
ATOM 14765 O O . VAL C 1 394 ? 26.374 42.529 65.249 1.00 12.62 395 VAL C O 1
ATOM 14769 N N . GLY C 1 395 ? 25.263 42.551 63.307 1.00 9.75 396 GLY C N 1
ATOM 14770 C CA . GLY C 1 395 ? 24.915 41.133 63.387 1.00 7.23 396 GLY C CA 1
ATOM 14771 C C . GLY C 1 395 ? 26.077 40.160 63.593 1.00 11.08 396 GLY C C 1
ATOM 14772 O O . GLY C 1 395 ? 26.004 39.242 64.433 1.00 15.27 396 GLY C O 1
ATOM 14773 N N . LYS C 1 396 ? 27.150 40.361 62.828 1.00 13.21 397 LYS C N 1
ATOM 14774 C CA . LYS C 1 396 ? 28.350 39.549 62.964 1.00 11.33 397 LYS C CA 1
ATOM 14775 C C . LYS C 1 396 ? 28.887 39.682 64.378 1.00 9.49 397 LYS C C 1
ATOM 14776 O O . LYS C 1 396 ? 29.240 38.693 65.014 1.00 8.48 397 LYS C O 1
ATOM 14782 N N . ALA C 1 397 ? 28.927 40.915 64.872 1.00 11.45 398 ALA C N 1
ATOM 14783 C CA . ALA C 1 397 ? 29.399 41.164 66.229 1.00 8.32 398 ALA C CA 1
ATOM 14784 C C . ALA C 1 397 ? 28.541 40.450 67.295 1.00 16.89 398 ALA C C 1
ATOM 14785 O O . ALA C 1 397 ? 29.062 39.780 68.196 1.00 11.02 398 ALA C O 1
ATOM 14787 N N . LEU C 1 398 ? 27.225 40.601 67.184 1.00 11.62 399 LEU C N 1
ATOM 14788 C CA . LEU C 1 398 ? 26.301 40.046 68.160 1.00 15.81 399 LEU C CA 1
ATOM 14789 C C . LEU C 1 398 ? 26.383 38.536 68.171 1.00 16.66 399 LEU C C 1
ATOM 14790 O O . LEU C 1 398 ? 26.196 37.916 69.216 1.00 18.10 399 LEU C O 1
ATOM 14795 N N . LYS C 1 399 ? 26.657 37.941 67.009 1.00 26.05 400 LYS C N 1
ATOM 14796 C CA . LYS C 1 399 ? 26.811 36.481 66.948 1.00 24.53 400 LYS C CA 1
ATOM 14797 C C . LYS C 1 399 ? 27.938 35.980 67.861 1.00 21.46 400 LYS C C 1
ATOM 14798 O O . LYS C 1 399 ? 27.902 34.845 68.334 1.00 22.87 400 LYS C O 1
ATOM 14804 N N . LYS C 1 400 ? 28.921 36.836 68.125 1.00 15.49 401 LYS C N 1
ATOM 14805 C CA . LYS C 1 400 ? 30.038 36.474 68.995 1.00 14.05 401 LYS C CA 1
ATOM 14806 C C . LYS C 1 400 ? 29.754 36.776 70.467 1.00 17.74 401 LYS C C 1
ATOM 14807 O O . LYS C 1 400 ? 30.618 36.620 71.323 1.00 17.50 401 LYS C O 1
ATOM 14813 N N . MET C 1 401 ? 28.524 37.177 70.765 1.00 14.50 402 MET C N 1
ATOM 14814 C CA . MET C 1 401 ? 28.201 37.695 72.087 1.00 17.05 402 MET C CA 1
ATOM 14815 C C . MET C 1 401 ? 27.113 36.887 72.776 1.00 16.21 402 MET C C 1
ATOM 14816 O O . MET C 1 401 ? 26.426 37.394 73.659 1.00 14.83 402 MET C O 1
ATOM 14821 N N . SER C 1 402 ? 26.965 35.623 72.392 1.00 10.77 403 SER C N 1
ATOM 14822 C CA . SER C 1 402 ? 25.896 34.808 72.955 1.00 11.04 403 SER C CA 1
ATOM 14823 C C . SER C 1 402 ? 26.055 34.662 74.472 1.00 14.46 403 SER C C 1
ATOM 14824 O O . SER C 1 402 ? 25.061 34.565 75.192 1.00 15.66 403 SER C O 1
ATOM 14827 N N . GLY C 1 403 ? 27.301 34.680 74.951 1.00 16.18 404 GLY C N 1
ATOM 14828 C CA . GLY C 1 403 ? 27.594 34.594 76.379 1.00 13.46 404 GLY C CA 1
ATOM 14829 C C . GLY C 1 403 ? 26.956 35.688 77.225 1.00 20.55 404 GLY C C 1
ATOM 14830 O O . GLY C 1 403 ? 26.731 35.510 78.429 1.00 13.27 404 GLY C O 1
ATOM 14831 N N . ILE C 1 404 ? 26.647 36.819 76.595 1.00 12.33 405 ILE C N 1
ATOM 14832 C CA . ILE C 1 404 ? 26.091 37.969 77.305 1.00 16.48 405 ILE C CA 1
ATOM 14833 C C . ILE C 1 404 ? 24.575 37.829 77.515 1.00 15.98 405 ILE C C 1
ATOM 14834 O O . ILE C 1 404 ? 23.980 38.474 78.386 1.00 17.68 405 ILE C O 1
ATOM 14839 N N . VAL C 1 405 ? 23.958 36.947 76.741 1.00 10.69 406 VAL C N 1
ATOM 14840 C CA . VAL C 1 405 ? 22.522 36.735 76.850 1.00 14.80 406 VAL C CA 1
ATOM 14841 C C . VAL C 1 405 ? 22.117 36.291 78.250 1.00 10.19 406 VAL C C 1
ATOM 14842 O O . VAL C 1 405 ? 22.595 35.277 78.754 1.00 14.30 406 VAL C O 1
ATOM 14846 N N . GLY C 1 406 ? 21.231 37.057 78.873 1.00 14.34 407 GLY C N 1
ATOM 14847 C CA . GLY C 1 406 ? 20.703 36.700 80.175 1.00 8.82 407 GLY C CA 1
ATOM 14848 C C . GLY C 1 406 ? 21.515 37.231 81.346 1.00 16.22 407 GLY C C 1
ATOM 14849 O O . GLY C 1 406 ? 21.096 37.095 82.492 1.00 13.23 407 GLY C O 1
ATOM 14850 N N . THR C 1 407 ? 22.665 37.844 81.067 1.00 10.89 408 THR C N 1
ATOM 14851 C CA . THR C 1 407 ? 23.508 38.403 82.125 1.00 16.97 408 THR C CA 1
ATOM 14852 C C . THR C 1 407 ? 22.930 39.665 82.750 1.00 15.20 408 THR C C 1
ATOM 14853 O O . THR C 1 407 ? 22.311 40.488 82.073 1.00 18.28 408 THR C O 1
ATOM 14857 N N . ASN C 1 408 ? 23.160 39.827 84.044 1.00 11.67 409 ASN C N 1
ATOM 14858 C CA . ASN C 1 408 ? 22.697 41.012 84.745 1.00 14.34 409 ASN C CA 1
ATOM 14859 C C . ASN C 1 408 ? 23.838 41.943 85.105 1.00 12.10 409 ASN C C 1
ATOM 14860 O O . ASN C 1 408 ? 24.972 41.717 84.710 1.00 15.30 409 ASN C O 1
ATOM 14865 N N . ARG C 1 409 ? 23.534 43.007 85.838 1.00 21.56 410 ARG C N 1
ATOM 14866 C CA . ARG C 1 409 ? 24.556 43.982 86.214 1.00 14.83 410 ARG C CA 1
ATOM 14867 C C . ARG C 1 409 ? 24.081 44.734 87.436 1.00 15.38 410 ARG C C 1
ATOM 14868 O O . ARG C 1 409 ? 23.441 45.772 87.322 1.00 22.23 410 ARG C O 1
ATOM 14876 N N . PRO C 1 410 ? 24.385 44.201 88.619 1.00 19.55 411 PRO C N 1
ATOM 14877 C CA . PRO C 1 410 ? 23.933 44.826 89.864 1.00 19.31 411 PRO C CA 1
ATOM 14878 C C . PRO C 1 410 ? 24.533 46.215 90.053 1.00 15.41 411 PRO C C 1
ATOM 14879 O O . PRO C 1 410 ? 25.660 46.466 89.632 1.00 16.27 411 PRO C O 1
ATOM 14883 N N . ALA C 1 411 ? 23.775 47.108 90.674 1.00 13.02 412 ALA C N 1
ATOM 14884 C CA . ALA C 1 411 ? 24.251 48.457 90.940 1.00 12.69 412 ALA C CA 1
ATOM 14885 C C . ALA C 1 411 ? 24.151 48.747 92.422 1.00 19.85 412 ALA C C 1
ATOM 14886 O O . ALA C 1 411 ? 23.213 48.316 93.091 1.00 17.81 412 ALA C O 1
ATOM 14888 N N . GLU C 1 412 ? 25.122 49.486 92.935 1.00 20.47 413 GLU C N 1
ATOM 14889 C CA . GLU C 1 412 ? 25.095 49.903 94.325 1.00 16.14 413 GLU C CA 1
ATOM 14890 C C . GLU C 1 412 ? 24.495 51.303 94.450 1.00 14.77 413 GLU C C 1
ATOM 14891 O O . GLU C 1 412 ? 24.248 51.789 95.560 1.00 17.39 413 GLU C O 1
ATOM 14897 N N . VAL C 1 413 ? 24.273 51.945 93.306 1.00 11.08 414 VAL C N 1
ATOM 14898 C CA . VAL C 1 413 ? 23.648 53.262 93.252 1.00 10.62 414 VAL C CA 1
ATOM 14899 C C . VAL C 1 413 ? 22.279 53.212 92.592 1.00 12.23 414 VAL C C 1
ATOM 14900 O O . VAL C 1 413 ? 22.112 52.633 91.513 1.00 12.83 414 VAL C O 1
ATOM 14904 N N . ALA C 1 414 ? 21.300 53.834 93.237 1.00 10.86 415 ALA C N 1
ATOM 14905 C CA . ALA C 1 414 ? 19.943 53.882 92.702 1.00 15.43 415 ALA C CA 1
ATOM 14906 C C . ALA C 1 414 ? 19.452 55.329 92.625 1.00 20.59 415 ALA C C 1
ATOM 14907 O O . ALA C 1 414 ? 19.681 56.116 93.539 1.00 10.20 415 ALA C O 1
ATOM 14909 N N . ILE C 1 415 ? 18.802 55.684 91.518 1.00 16.45 416 ILE C N 1
ATOM 14910 C CA . ILE C 1 415 ? 18.077 56.942 91.445 1.00 12.89 416 ILE C CA 1
ATOM 14911 C C . ILE C 1 415 ? 16.579 56.665 91.450 1.00 10.69 416 ILE C C 1
ATOM 14912 O O . ILE C 1 415 ? 16.086 55.884 90.648 1.00 13.19 416 ILE C O 1
ATOM 14917 N N . LEU C 1 416 ? 15.859 57.313 92.354 1.00 10.84 417 LEU C N 1
ATOM 14918 C CA . LEU C 1 416 ? 14.414 57.152 92.460 1.00 13.13 417 LEU C CA 1
ATOM 14919 C C . LEU C 1 416 ? 13.630 58.048 91.498 1.00 15.86 417 LEU C C 1
ATOM 14920 O O . LEU C 1 416 ? 13.772 59.277 91.496 1.00 11.76 417 LEU C O 1
ATOM 14925 N N . TYR C 1 417 ? 12.793 57.406 90.691 1.00 14.31 418 TYR C N 1
ATOM 14926 C CA . TYR C 1 417 ? 11.891 58.089 89.777 1.00 8.02 418 TYR C CA 1
ATOM 14927 C C . TYR C 1 417 ? 10.458 57.666 90.096 1.00 12.16 418 TYR C C 1
ATOM 14928 O O . TYR C 1 417 ? 10.212 56.513 90.466 1.00 12.90 418 TYR C O 1
ATOM 14937 N N . ASP C 1 418 ? 9.516 58.591 89.951 1.00 14.42 419 ASP C N 1
ATOM 14938 C CA . ASP C 1 418 ? 8.095 58.297 90.175 1.00 12.55 419 ASP C CA 1
ATOM 14939 C C . ASP C 1 418 ? 7.239 58.965 89.089 1.00 15.15 419 ASP C C 1
ATOM 14940 O O . ASP C 1 418 ? 7.287 60.186 88.909 1.00 12.16 419 ASP C O 1
ATOM 14945 N N . TRP C 1 419 ? 6.475 58.157 88.358 1.00 10.60 420 TRP C N 1
ATOM 14946 C CA . TRP C 1 419 ? 5.589 58.665 87.325 1.00 9.10 420 TRP C CA 1
ATOM 14947 C C . TRP C 1 419 ? 4.537 59.603 87.908 1.00 10.46 420 TRP C C 1
ATOM 14948 O O . TRP C 1 419 ? 4.280 60.691 87.374 1.00 8.56 420 TRP C O 1
ATOM 14959 N N . GLU C 1 420 ? 3.933 59.187 89.011 1.00 7.77 421 GLU C N 1
ATOM 14960 C CA . GLU C 1 420 ? 2.871 59.991 89.608 1.00 13.00 421 GLU C CA 1
ATOM 14961 C C . GLU C 1 420 ? 3.423 61.336 90.084 1.00 16.00 421 GLU C C 1
ATOM 14962 O O . GLU C 1 420 ? 2.784 62.377 89.894 1.00 8.21 421 GLU C O 1
ATOM 14968 N N . ASN C 1 421 ? 4.610 61.308 90.682 1.00 11.69 422 ASN C N 1
ATOM 14969 C CA . ASN C 1 421 ? 5.293 62.532 91.045 1.00 13.43 422 ASN C CA 1
ATOM 14970 C C . ASN C 1 421 ? 5.476 63.458 89.855 1.00 11.10 422 ASN C C 1
ATOM 14971 O O . ASN C 1 421 ? 5.165 64.650 89.939 1.00 5.12 422 ASN C O 1
ATOM 14976 N N . ASN C 1 422 ? 5.987 62.916 88.753 1.00 12.05 423 ASN C N 1
ATOM 14977 C CA . ASN C 1 422 ? 6.107 63.682 87.492 1.00 13.22 423 ASN C CA 1
ATOM 14978 C C . ASN C 1 422 ? 4.788 64.317 87.065 1.00 10.33 423 ASN C C 1
ATOM 14979 O O . ASN C 1 422 ? 4.773 65.530 86.696 1.00 6.29 423 ASN C O 1
ATOM 14984 N N . TRP C 1 423 ? 3.703 63.534 87.155 1.00 6.94 424 TRP C N 1
ATOM 14985 C CA . TRP C 1 423 ? 2.381 64.051 86.850 1.00 6.72 424 TRP C CA 1
ATOM 14986 C C . TRP C 1 423 ? 1.988 65.237 87.737 1.00 6.64 424 TRP C C 1
ATOM 14987 O O . TRP C 1 423 ? 1.732 66.340 87.245 1.00 9.44 424 TRP C O 1
ATOM 14998 N N . ALA C 1 424 ? 1.957 64.999 89.039 1.00 7.85 425 ALA C N 1
ATOM 14999 C CA . ALA C 1 424 ? 1.569 65.995 90.029 1.00 5.68 425 ALA C CA 1
ATOM 15000 C C . ALA C 1 424 ? 2.405 67.280 89.982 1.00 9.78 425 ALA C C 1
ATOM 15001 O O . ALA C 1 424 ? 1.891 68.394 90.058 1.00 10.99 425 ALA C O 1
ATOM 15003 N N . LEU C 1 425 ? 3.707 67.109 89.864 1.00 13.19 426 LEU C N 1
ATOM 15004 C CA . LEU C 1 425 ? 4.626 68.226 89.830 1.00 15.18 426 LEU C CA 1
ATOM 15005 C C . LEU C 1 425 ? 4.401 69.029 88.559 1.00 7.73 426 LEU C C 1
ATOM 15006 O O . LEU C 1 425 ? 4.312 70.263 88.606 1.00 10.92 426 LEU C O 1
ATOM 15011 N N . ASN C 1 426 ? 4.257 68.337 87.432 1.00 10.50 427 ASN C N 1
ATOM 15012 C CA . ASN C 1 426 ? 3.959 69.041 86.183 1.00 7.28 427 ASN C CA 1
ATOM 15013 C C . ASN C 1 426 ? 2.618 69.771 86.211 1.00 7.67 427 ASN C C 1
ATOM 15014 O O . ASN C 1 426 ? 2.464 70.816 85.606 1.00 13.53 427 ASN C O 1
ATOM 15019 N N . ASP C 1 427 ? 1.646 69.227 86.929 1.00 8.85 428 ASP C N 1
ATOM 15020 C CA . ASP C 1 427 ? 0.347 69.851 86.958 1.00 4.74 428 ASP C CA 1
ATOM 15021 C C . ASP C 1 427 ? 0.273 70.972 87.964 1.00 8.11 428 ASP C C 1
ATOM 15022 O O . ASP C 1 427 ? -0.626 71.816 87.895 1.00 8.75 428 ASP C O 1
ATOM 15027 N N . ALA C 1 428 ? 1.212 70.980 88.905 1.00 8.90 429 ALA C N 1
ATOM 15028 C CA . ALA C 1 428 ? 1.192 71.963 89.979 1.00 9.33 429 ALA C CA 1
ATOM 15029 C C . ALA C 1 428 ? 1.262 73.401 89.452 1.00 11.85 429 ALA C C 1
ATOM 15030 O O . ALA C 1 428 ? 2.020 73.717 88.517 1.00 10.00 429 ALA C O 1
ATOM 15032 N N . GLN C 1 429 ? 0.443 74.255 90.057 1.00 6.72 430 GLN C N 1
ATOM 15033 C CA . GLN C 1 429 ? 0.497 75.693 89.835 1.00 16.23 430 GLN C CA 1
ATOM 15034 C C . GLN C 1 429 ? 1.421 76.340 90.864 1.00 13.85 430 GLN C C 1
ATOM 15035 O O . GLN C 1 429 ? 0.988 76.763 91.939 1.00 11.22 430 GLN C O 1
ATOM 15041 N N . GLY C 1 430 ? 2.700 76.397 90.525 1.00 17.23 431 GLY C N 1
ATOM 15042 C CA . GLY C 1 430 ? 3.709 76.970 91.394 1.00 16.78 431 GLY C CA 1
ATOM 15043 C C . GLY C 1 430 ? 5.053 76.905 90.701 1.00 13.21 431 GLY C C 1
ATOM 15044 O O . GLY C 1 430 ? 5.143 76.415 89.573 1.00 11.20 431 GLY C O 1
ATOM 15045 N N . PHE C 1 431 ? 6.092 77.391 91.369 1.00 9.20 432 PHE C N 1
ATOM 15046 C CA . PHE C 1 431 ? 7.425 77.376 90.795 1.00 7.52 432 PHE C CA 1
ATOM 15047 C C . PHE C 1 431 ? 7.407 78.063 89.432 1.00 11.01 432 PHE C C 1
ATOM 15048 O O . PHE C 1 431 ? 6.704 79.062 89.242 1.00 12.39 432 PHE C O 1
ATOM 15056 N N . ALA C 1 432 ? 8.168 77.536 88.481 1.00 9.53 433 ALA C N 1
ATOM 15057 C CA . ALA C 1 432 ? 8.143 78.077 87.127 1.00 11.38 433 ALA C CA 1
ATOM 15058 C C . ALA C 1 432 ? 7.893 76.948 86.144 1.00 14.54 433 ALA C C 1
ATOM 15059 O O . ALA C 1 432 ? 8.675 76.004 86.069 1.00 16.47 433 ALA C O 1
ATOM 15061 N N . ALA C 1 433 ? 6.793 77.060 85.405 1.00 14.81 434 ALA C N 1
ATOM 15062 C CA . ALA C 1 433 ? 6.367 76.051 84.438 1.00 19.40 434 ALA C CA 1
ATOM 15063 C C . ALA C 1 433 ? 7.512 75.430 83.644 1.00 15.18 434 ALA C C 1
ATOM 15064 O O . ALA C 1 433 ? 7.628 74.212 83.564 1.00 30.63 434 ALA C O 1
ATOM 15066 N N . GLU C 1 434 ? 8.375 76.258 83.076 1.00 16.58 435 GLU C N 1
ATOM 15067 C CA . GLU C 1 434 ? 9.367 75.728 82.157 1.00 15.24 435 GLU C CA 1
ATOM 15068 C C . GLU C 1 434 ? 10.662 75.266 82.803 1.00 13.11 435 GLU C C 1
ATOM 15069 O O . GLU C 1 434 ? 11.518 74.720 82.113 1.00 11.50 435 GLU C O 1
ATOM 15075 N N . THR C 1 435 ? 10.811 75.438 84.115 1.00 14.22 436 THR C N 1
ATOM 15076 C CA . THR C 1 435 ? 12.065 75.038 84.750 1.00 6.50 436 THR C CA 1
ATOM 15077 C C . THR C 1 435 ? 11.949 73.852 85.692 1.00 8.98 436 THR C C 1
ATOM 15078 O O . THR C 1 435 ? 12.936 73.460 86.302 1.00 10.21 436 THR C O 1
ATOM 15082 N N . LYS C 1 436 ? 10.758 73.282 85.820 1.00 9.56 437 LYS C N 1
ATOM 15083 C CA . LYS C 1 436 ? 10.586 72.146 86.712 1.00 8.44 437 LYS C CA 1
ATOM 15084 C C . LYS C 1 436 ? 11.527 71.024 86.288 1.00 11.90 437 LYS C C 1
ATOM 15085 O O . LYS C 1 436 ? 12.344 70.564 87.085 1.00 6.56 437 LYS C O 1
ATOM 150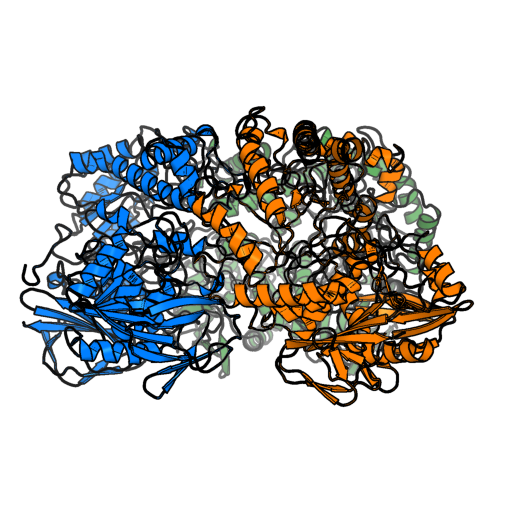91 N N . ARG C 1 437 ? 11.406 70.612 85.025 1.00 12.29 438 ARG C N 1
ATOM 15092 C CA . ARG C 1 437 ? 12.316 69.659 84.387 1.00 13.28 438 ARG C CA 1
ATOM 15093 C C . ARG C 1 437 ? 12.735 68.496 85.291 1.00 10.92 438 ARG C C 1
ATOM 15094 O O . ARG C 1 437 ? 13.921 68.288 85.566 1.00 9.74 438 ARG C O 1
ATOM 15102 N N . TYR C 1 438 ? 11.751 67.738 85.751 1.00 7.80 439 TYR C N 1
ATOM 15103 C CA . TYR C 1 438 ? 12.007 66.668 86.703 1.00 12.03 439 TYR C CA 1
ATOM 15104 C C . TYR C 1 438 ? 12.931 65.536 86.162 1.00 11.12 439 TYR C C 1
ATOM 15105 O O . TYR C 1 438 ? 14.024 65.287 86.746 1.00 11.39 439 TYR C O 1
ATOM 15114 N N . PRO C 1 439 ? 12.531 64.870 85.048 1.00 10.05 440 PRO C N 1
ATOM 15115 C CA . PRO C 1 439 ? 13.393 63.769 84.587 1.00 12.86 440 PRO C CA 1
ATOM 15116 C C . PRO C 1 439 ? 14.776 64.249 84.129 1.00 11.57 440 PRO C C 1
ATOM 15117 O O . PRO C 1 439 ? 15.792 63.552 84.347 1.00 11.72 440 PRO C O 1
ATOM 15121 N N . GLN C 1 440 ? 14.820 65.440 83.535 1.00 7.97 441 GLN C N 1
ATOM 15122 C CA . GLN C 1 440 ? 16.091 66.069 83.177 1.00 8.93 441 GLN C CA 1
ATOM 15123 C C . GLN C 1 440 ? 17.011 66.256 84.398 1.00 11.88 441 GLN C C 1
ATOM 15124 O O . GLN C 1 440 ? 18.231 66.047 84.335 1.00 15.36 441 GLN C O 1
ATOM 15130 N N . THR C 1 441 ? 16.410 66.646 85.514 1.00 9.67 442 THR C N 1
ATOM 15131 C CA . THR C 1 441 ? 17.139 66.837 86.760 1.00 11.30 442 THR C CA 1
ATOM 15132 C C . THR C 1 441 ? 17.700 65.507 87.282 1.00 14.43 442 THR C C 1
ATOM 15133 O O . THR C 1 441 ? 18.885 65.422 87.716 1.00 13.47 442 THR C O 1
ATOM 15137 N N . LEU C 1 442 ? 16.863 64.467 87.236 1.00 10.63 443 LEU C N 1
ATOM 15138 C CA . LEU C 1 442 ? 17.401 63.139 87.544 1.00 10.10 443 LEU C CA 1
ATOM 15139 C C . LEU C 1 442 ? 18.626 62.866 86.658 1.00 12.58 443 LEU C C 1
ATOM 15140 O O . LEU C 1 442 ? 19.660 62.399 87.145 1.00 6.82 443 LEU C O 1
ATOM 15145 N N . VAL C 1 443 ? 18.540 63.209 85.375 1.00 10.14 444 VAL C N 1
ATOM 15146 C CA . VAL C 1 443 ? 19.700 62.996 84.511 1.00 12.32 444 VAL C CA 1
ATOM 15147 C C . VAL C 1 443 ? 20.933 63.780 85.002 1.00 13.59 444 VAL C C 1
ATOM 15148 O O . VAL C 1 443 ? 22.056 63.265 84.968 1.00 16.21 444 VAL C O 1
ATOM 15152 N N . GLN C 1 444 ? 20.722 65.001 85.492 1.00 11.52 445 GLN C N 1
ATOM 15153 C CA . GLN C 1 444 ? 21.824 65.782 86.056 1.00 11.80 445 GLN C CA 1
ATOM 15154 C C . GLN C 1 444 ? 22.472 65.085 87.243 1.00 16.69 445 GLN C C 1
ATOM 15155 O O . GLN C 1 444 ? 23.684 65.216 87.469 1.00 12.12 445 GLN C O 1
ATOM 15161 N N . HIS C 1 445 ? 21.687 64.348 88.022 1.00 12.75 446 HIS C N 1
ATOM 15162 C CA . HIS C 1 445 ? 22.337 63.631 89.133 1.00 8.46 446 HIS C CA 1
ATOM 15163 C C . HIS C 1 445 ? 22.995 62.328 88.678 1.00 9.34 446 HIS C C 1
ATOM 15164 O O . HIS C 1 445 ? 23.989 61.895 89.251 1.00 12.73 446 HIS C O 1
ATOM 15171 N N . TYR C 1 446 ? 22.449 61.729 87.631 1.00 8.57 447 TYR C N 1
ATOM 15172 C CA . TYR C 1 446 ? 23.043 60.569 86.974 1.00 11.64 447 TYR C CA 1
ATOM 15173 C C . TYR C 1 446 ? 24.435 60.878 86.405 1.00 20.47 447 TYR C C 1
ATOM 15174 O O . TYR C 1 446 ? 25.349 60.051 86.483 1.00 7.14 447 TYR C O 1
ATOM 15183 N N . ARG C 1 447 ? 24.587 62.085 85.858 1.00 13.31 448 ARG C N 1
ATOM 15184 C CA . ARG C 1 447 ? 25.794 62.453 85.121 1.00 13.40 448 ARG C CA 1
ATOM 15185 C C . ARG C 1 447 ? 27.140 62.056 85.767 1.00 13.82 448 ARG C C 1
ATOM 15186 O O . ARG C 1 447 ? 27.968 61.438 85.105 1.00 11.94 448 ARG C O 1
ATOM 15194 N N . PRO C 1 448 ? 27.375 62.408 87.045 1.00 17.93 449 PRO C N 1
ATOM 15195 C CA . PRO C 1 448 ? 28.701 62.060 87.570 1.00 6.97 449 PRO C CA 1
ATOM 15196 C C . PRO C 1 448 ? 28.958 60.552 87.567 1.00 17.50 449 PRO C C 1
ATOM 15197 O O . PRO C 1 448 ? 30.080 60.111 87.285 1.00 21.79 449 PRO C O 1
ATOM 15201 N N . PHE C 1 449 ? 27.928 59.761 87.842 1.00 14.23 450 PHE C N 1
ATOM 15202 C CA . PHE C 1 449 ? 28.090 58.311 87.845 1.00 11.47 450 PHE C CA 1
ATOM 15203 C C . PHE C 1 449 ? 28.316 57.759 86.434 1.00 15.84 450 PHE C C 1
ATOM 15204 O O . PHE C 1 449 ? 29.065 56.792 86.242 1.00 14.39 450 PHE C O 1
ATOM 15212 N N . TRP C 1 450 ? 27.697 58.391 85.439 1.00 13.59 451 TRP C N 1
ATOM 15213 C CA . TRP C 1 450 ? 27.927 58.007 84.049 1.00 16.18 451 TRP C CA 1
ATOM 15214 C C . TRP C 1 450 ? 29.374 58.344 83.630 1.00 17.55 451 TRP C C 1
ATOM 15215 O O . TRP C 1 450 ? 30.049 57.543 82.988 1.00 11.86 451 TRP C O 1
ATOM 15226 N N . GLU C 1 451 ? 29.849 59.524 84.018 1.00 12.43 452 GLU C N 1
ATOM 15227 C CA . GLU C 1 451 ? 31.201 59.953 83.678 1.00 16.89 452 GLU C CA 1
ATOM 15228 C C . GLU C 1 451 ? 32.252 59.080 84.359 1.00 12.56 452 GLU C C 1
ATOM 15229 O O . GLU C 1 451 ? 33.390 59.029 83.919 1.00 11.02 452 GLU C O 1
ATOM 15235 N N . ARG C 1 452 ? 31.856 58.389 85.424 1.00 15.01 453 ARG C N 1
ATOM 15236 C CA . ARG C 1 452 ? 32.771 57.532 86.175 1.00 16.26 453 ARG C CA 1
ATOM 15237 C C . ARG C 1 452 ? 32.491 56.045 85.969 1.00 21.39 453 ARG C C 1
ATOM 15238 O O . ARG C 1 452 ? 33.147 55.207 86.588 1.00 18.48 453 ARG C O 1
ATOM 15246 N N . ASP C 1 453 ? 31.505 55.726 85.128 1.00 11.02 454 ASP C N 1
ATOM 15247 C CA . ASP C 1 453 ? 31.204 54.338 84.789 1.00 11.54 454 ASP C CA 1
ATOM 15248 C C . ASP C 1 453 ? 30.770 53.539 86.007 1.00 12.86 454 ASP C C 1
ATOM 15249 O O . ASP C 1 453 ? 31.107 52.370 86.161 1.00 19.02 454 ASP C O 1
ATOM 15254 N N . ILE C 1 454 ? 30.016 54.185 86.876 1.00 10.91 455 ILE C N 1
ATOM 15255 C CA . ILE C 1 454 ? 29.445 53.514 88.016 1.00 9.25 455 ILE C CA 1
ATOM 15256 C C . ILE C 1 454 ? 28.033 53.025 87.684 1.00 16.11 455 ILE C C 1
ATOM 15257 O O . ILE C 1 454 ? 27.155 53.816 87.341 1.00 13.98 455 ILE C O 1
ATOM 15262 N N . PRO C 1 455 ? 27.829 51.703 87.740 1.00 16.63 456 PRO C N 1
ATOM 15263 C CA . PRO C 1 455 ? 26.516 51.098 87.479 1.00 18.07 456 PRO C CA 1
ATOM 15264 C C . PRO C 1 455 ? 25.410 51.819 88.235 1.00 22.02 456 PRO C C 1
ATOM 15265 O O . PRO C 1 455 ? 25.501 51.961 89.459 1.00 10.57 456 PRO C O 1
ATOM 15269 N N . VAL C 1 456 ? 24.395 52.292 87.520 1.00 11.52 457 VAL C N 1
ATOM 15270 C CA . VAL C 1 456 ? 23.244 52.869 88.187 1.00 6.55 457 VAL C CA 1
ATOM 15271 C C . VAL C 1 456 ? 21.985 52.108 87.825 1.00 9.48 457 VAL C C 1
ATOM 15272 O O . VAL C 1 456 ? 21.785 51.727 86.667 1.00 11.09 457 VAL C O 1
ATOM 15276 N N . ASP C 1 457 ? 21.160 51.854 88.833 1.00 8.15 458 ASP C N 1
ATOM 15277 C CA . ASP C 1 457 ? 19.774 51.475 88.599 1.00 9.31 458 ASP C CA 1
ATOM 15278 C C . ASP C 1 457 ? 18.905 52.726 88.716 1.00 14.23 458 ASP C C 1
ATOM 15279 O O . ASP C 1 457 ? 19.039 53.491 89.678 1.00 8.91 458 ASP C O 1
ATOM 15284 N N . VAL C 1 458 ? 18.025 52.954 87.747 1.00 9.77 459 VAL C N 1
ATOM 15285 C CA . VAL C 1 458 ? 16.975 53.937 87.959 1.00 8.76 459 VAL C CA 1
ATOM 15286 C C . VAL C 1 458 ? 15.726 53.174 88.354 1.00 11.97 459 VAL C C 1
ATOM 15287 O O . VAL C 1 458 ? 15.150 52.437 87.551 1.00 9.14 459 VAL C O 1
ATOM 15291 N N . ILE C 1 459 ? 15.320 53.349 89.604 1.00 9.97 460 ILE C N 1
ATOM 15292 C CA . ILE C 1 459 ? 14.288 52.514 90.201 1.00 11.96 460 ILE C CA 1
ATOM 15293 C C . ILE C 1 459 ? 13.015 53.291 90.488 1.00 9.20 460 ILE C C 1
ATOM 15294 O O . ILE C 1 459 ? 12.987 54.510 90.358 1.00 13.52 460 ILE C O 1
ATOM 15299 N N . THR C 1 460 ? 11.967 52.570 90.878 1.00 13.41 461 THR C N 1
ATOM 15300 C CA . THR C 1 460 ? 10.716 53.173 91.324 1.00 11.91 461 THR C CA 1
ATOM 15301 C C . THR C 1 460 ? 10.454 52.825 92.777 1.00 10.64 461 THR C C 1
ATOM 15302 O O . THR C 1 460 ? 11.214 52.080 93.384 1.00 21.71 461 THR C O 1
ATOM 15306 N N . LYS C 1 461 ? 9.373 53.346 93.341 1.00 14.31 462 LYS C N 1
ATOM 15307 C CA . LYS C 1 461 ? 9.078 53.060 94.737 1.00 15.66 462 LYS C CA 1
ATOM 15308 C C . LYS C 1 461 ? 8.659 51.594 94.932 1.00 16.31 462 LYS C C 1
ATOM 15309 O O . LYS C 1 461 ? 8.556 51.124 96.055 1.00 16.90 462 LYS C O 1
ATOM 15315 N N . GLU C 1 462 ? 8.443 50.872 93.835 1.00 23.88 463 GLU C N 1
ATOM 15316 C CA . GLU C 1 462 ? 8.144 49.441 93.902 1.00 21.78 463 GLU C CA 1
ATOM 15317 C C . GLU C 1 462 ? 9.383 48.619 94.256 1.00 28.13 463 GLU C C 1
ATOM 15318 O O . GLU C 1 462 ? 9.269 47.468 94.680 1.00 29.75 463 GLU C O 1
ATOM 15324 N N . HIS C 1 463 ? 10.564 49.201 94.066 1.00 17.71 464 HIS C N 1
ATOM 15325 C CA A HIS C 1 463 ? 11.819 48.471 94.216 0.37 18.11 464 HIS C CA 1
ATOM 15326 C CA B HIS C 1 463 ? 11.813 48.461 94.232 0.63 18.09 464 HIS C CA 1
ATOM 15327 C C . HIS C 1 463 ? 12.252 48.396 95.680 1.00 15.49 464 HIS C C 1
ATOM 15328 O O . HIS C 1 463 ? 11.799 49.180 96.511 1.00 22.86 464 HIS C O 1
ATOM 15341 N N . ASP C 1 464 ? 13.137 47.449 95.973 1.00 20.17 465 ASP C N 1
ATOM 15342 C CA . ASP C 1 464 ? 13.705 47.281 97.305 1.00 23.18 465 ASP C CA 1
ATOM 15343 C C . ASP C 1 464 ? 14.862 48.252 97.470 1.00 17.28 465 ASP C C 1
ATOM 15344 O O . ASP C 1 464 ? 15.872 48.127 96.777 1.00 25.20 465 ASP C O 1
ATOM 15349 N N . PHE C 1 465 ? 14.730 49.209 98.384 1.00 18.44 466 PHE C N 1
ATOM 15350 C CA . PHE C 1 465 ? 15.780 50.208 98.570 1.00 17.13 466 PHE C CA 1
ATOM 15351 C C . PHE C 1 465 ? 17.018 49.607 99.237 1.00 19.20 466 PHE C C 1
ATOM 15352 O O . PHE C 1 465 ? 18.143 50.014 98.943 1.00 17.10 466 PHE C O 1
ATOM 15360 N N . SER C 1 466 ? 16.811 48.633 100.124 1.00 18.88 467 SER C N 1
ATOM 15361 C CA . SER C 1 466 ? 17.899 48.146 100.977 1.00 26.63 467 SER C CA 1
ATOM 15362 C C . SER C 1 466 ? 19.069 47.517 100.208 1.00 21.41 467 SER C C 1
ATOM 15363 O O . SER C 1 466 ? 20.146 47.311 100.766 1.00 21.28 467 SER C O 1
ATOM 15366 N N . ARG C 1 467 ? 18.854 47.217 98.932 1.00 25.45 468 ARG C N 1
ATOM 15367 C CA . ARG C 1 467 ? 19.901 46.628 98.105 1.00 32.32 468 ARG C CA 1
ATOM 15368 C C . ARG C 1 467 ? 20.997 47.643 97.802 1.00 27.50 468 ARG C C 1
ATOM 15369 O O . ARG C 1 467 ? 22.104 47.276 97.416 1.00 33.15 468 ARG C O 1
ATOM 15377 N N . TYR C 1 468 ? 20.697 48.925 97.971 1.00 17.24 469 TYR C N 1
ATOM 15378 C CA . TYR C 1 468 ? 21.628 49.935 97.514 1.00 18.43 469 TYR C CA 1
ATOM 15379 C C . TYR C 1 468 ? 22.379 50.591 98.662 1.00 15.92 469 TYR C C 1
ATOM 15380 O O . TYR C 1 468 ? 21.855 50.715 99.764 1.00 19.76 469 TYR C O 1
ATOM 15389 N N . LYS C 1 469 ? 23.621 50.979 98.392 1.00 10.19 470 LYS C N 1
ATOM 15390 C CA . LYS C 1 469 ? 24.422 51.793 99.306 1.00 15.09 470 LYS C CA 1
ATOM 15391 C C . LYS C 1 469 ? 23.987 53.258 99.251 1.00 24.43 470 LYS C C 1
ATOM 15392 O O . LYS C 1 469 ? 24.050 53.986 100.251 1.00 18.69 470 LYS C O 1
ATOM 15398 N N . LEU C 1 470 ? 23.576 53.685 98.057 1.00 14.23 471 LEU C N 1
ATOM 15399 C CA . LEU C 1 470 ? 23.251 55.077 97.795 1.00 10.62 471 LEU C CA 1
ATOM 15400 C C . LEU C 1 470 ? 21.954 55.186 97.017 1.00 17.42 471 LEU C C 1
ATOM 15401 O O . LEU C 1 470 ? 21.793 54.568 95.970 1.00 17.84 471 LEU C O 1
ATOM 15406 N N . LEU C 1 471 ? 21.031 55.972 97.551 1.00 12.79 472 LEU C N 1
ATOM 15407 C CA . LEU C 1 471 ? 19.745 56.213 96.930 1.00 9.25 472 LEU C CA 1
ATOM 15408 C C . LEU C 1 471 ? 19.561 57.722 96.753 1.00 15.83 472 LEU C C 1
ATOM 15409 O O . LEU C 1 471 ? 19.692 58.500 97.708 1.00 10.97 472 LEU C O 1
ATOM 15414 N N . ILE C 1 472 ? 19.269 58.122 95.520 1.00 9.50 473 ILE C N 1
ATOM 15415 C CA . ILE C 1 472 ? 19.186 59.521 95.135 1.00 7.22 473 ILE C CA 1
ATOM 15416 C C . ILE C 1 472 ? 17.775 59.845 94.657 1.00 9.02 473 ILE C C 1
ATOM 15417 O O . ILE C 1 472 ? 17.328 59.319 93.645 1.00 9.67 473 ILE C O 1
ATOM 15422 N N . ALA C 1 473 ? 17.084 60.718 95.378 1.00 6.19 474 ALA C N 1
ATOM 15423 C CA . ALA C 1 473 ? 15.696 61.047 95.065 1.00 8.34 474 ALA C CA 1
ATOM 15424 C C . ALA C 1 473 ? 15.531 62.522 94.813 1.00 7.02 474 ALA C C 1
ATOM 15425 O O . ALA C 1 473 ? 15.052 63.237 95.679 1.00 7.57 474 ALA C O 1
ATOM 15427 N N . PRO C 1 474 ? 15.922 62.992 93.624 1.00 8.61 475 PRO C N 1
ATOM 15428 C CA . PRO C 1 474 ? 15.784 64.426 93.365 1.00 9.34 475 PRO C CA 1
ATOM 15429 C C . PRO C 1 474 ? 14.328 64.820 93.178 1.00 8.91 475 PRO C C 1
ATOM 15430 O O . PRO C 1 474 ? 13.579 64.077 92.550 1.00 8.72 475 PRO C O 1
ATOM 15434 N N . MET C 1 475 ? 13.959 65.973 93.727 1.00 8.40 476 MET C N 1
ATOM 15435 C CA . MET C 1 475 ? 12.652 66.604 93.522 1.00 9.22 476 MET C CA 1
ATOM 15436 C C . MET C 1 475 ? 11.479 65.654 93.744 1.00 12.58 476 MET C C 1
ATOM 15437 O O . MET C 1 475 ? 10.535 65.622 92.948 1.00 7.86 476 MET C O 1
ATOM 15442 N N . LEU C 1 476 ? 11.540 64.863 94.813 1.00 10.72 477 LEU C N 1
ATOM 15443 C CA . LEU C 1 476 ? 10.444 63.951 95.116 1.00 6.98 477 LEU C CA 1
ATOM 15444 C C . LEU C 1 476 ? 9.293 64.732 95.742 1.00 12.16 477 LEU C C 1
ATOM 15445 O O . LEU C 1 476 ? 8.908 64.490 96.886 1.00 11.19 477 LEU C O 1
ATOM 15450 N N . TYR C 1 477 ? 8.759 65.669 94.960 1.00 13.95 478 TYR C N 1
ATOM 15451 C CA . TYR C 1 477 ? 7.698 66.594 95.361 1.00 11.05 478 TYR C CA 1
ATOM 15452 C C . TYR C 1 477 ? 6.515 65.891 96.002 1.00 7.52 478 TYR C C 1
ATOM 15453 O O . TYR C 1 477 ? 6.093 66.247 97.099 1.00 9.80 478 TYR C O 1
ATOM 15462 N N . LEU C 1 478 ? 5.992 64.885 95.317 1.00 7.98 479 LEU C N 1
ATOM 15463 C CA . LEU C 1 478 ? 4.926 64.052 95.860 1.00 9.40 479 LEU C CA 1
ATOM 15464 C C . LEU C 1 478 ? 5.530 62.780 96.447 1.00 6.49 479 LEU C C 1
ATOM 15465 O O . LEU C 1 478 ? 6.337 62.120 95.801 1.00 12.63 479 LEU C O 1
ATOM 15470 N N . VAL C 1 479 ? 5.149 62.452 97.675 1.00 8.15 480 VAL C N 1
ATOM 15471 C CA . VAL C 1 479 ? 5.635 61.241 98.331 1.00 14.73 480 VAL C CA 1
ATOM 15472 C C . VAL C 1 479 ? 4.641 60.826 99.426 1.00 16.72 480 VAL C C 1
ATOM 15473 O O . VAL C 1 479 ? 4.143 61.667 100.176 1.00 10.60 480 VAL C O 1
ATOM 15477 N N . SER C 1 480 ? 4.325 59.533 99.479 1.00 14.09 481 SER C N 1
ATOM 15478 C CA . SER C 1 480 ? 3.363 59.004 100.445 1.00 12.62 481 SER C CA 1
ATOM 15479 C C . SER C 1 480 ? 4.042 58.800 101.772 1.00 15.35 481 SER C C 1
ATOM 15480 O O . SER C 1 480 ? 5.268 58.751 101.842 1.00 22.76 481 SER C O 1
ATOM 15483 N N . GLU C 1 481 ? 3.262 58.652 102.830 1.00 12.99 482 GLU C N 1
ATOM 15484 C CA . GLU C 1 481 ? 3.863 58.390 104.128 1.00 12.46 482 GLU C CA 1
ATOM 15485 C C . GLU C 1 481 ? 4.525 57.013 104.155 1.00 14.10 482 GLU C C 1
ATOM 15486 O O . GLU C 1 481 ? 5.537 56.816 104.818 1.00 14.07 482 GLU C O 1
ATOM 15492 N N . GLU C 1 482 ? 3.978 56.069 103.402 1.00 13.92 483 GLU C N 1
ATOM 15493 C CA . GLU C 1 482 ? 4.587 54.757 103.309 1.00 10.32 483 GLU C CA 1
ATOM 15494 C C . GLU C 1 482 ? 6.012 54.838 102.748 1.00 19.40 483 GLU C C 1
ATOM 15495 O O . GLU C 1 482 ? 6.962 54.233 103.288 1.00 18.09 483 GLU C O 1
ATOM 15501 N N . THR C 1 483 ? 6.153 55.600 101.669 1.00 13.77 484 THR C N 1
ATOM 15502 C CA . THR C 1 483 ? 7.447 55.789 101.028 1.00 17.47 484 THR C CA 1
ATOM 15503 C C . THR C 1 483 ? 8.426 56.508 101.951 1.00 18.84 484 THR C C 1
ATOM 15504 O O . THR C 1 483 ? 9.597 56.140 102.034 1.00 16.22 484 THR C O 1
ATOM 15508 N N . ILE C 1 484 ? 7.938 57.532 102.643 1.00 16.56 485 ILE C N 1
ATOM 15509 C CA . ILE C 1 484 ? 8.738 58.211 103.643 1.00 11.02 485 ILE C CA 1
ATOM 15510 C C . ILE C 1 484 ? 9.252 57.205 104.668 1.00 16.29 485 ILE C C 1
ATOM 15511 O O . ILE C 1 484 ? 10.441 57.166 104.961 1.00 20.10 485 ILE C O 1
ATOM 15516 N N . ALA C 1 485 ? 8.363 56.366 105.179 1.00 16.16 486 ALA C N 1
ATOM 15517 C CA . ALA C 1 485 ? 8.739 55.357 106.163 1.00 18.56 486 ALA C CA 1
ATOM 15518 C C . ALA C 1 485 ? 9.823 54.430 105.626 1.00 22.03 486 ALA C C 1
ATOM 15519 O O . ALA C 1 485 ? 10.775 54.078 106.337 1.00 12.98 486 ALA C O 1
ATOM 15521 N N . ARG C 1 486 ? 9.689 54.045 104.361 1.00 17.31 487 ARG C N 1
ATOM 15522 C CA . ARG C 1 486 ? 10.669 53.139 103.783 1.00 19.07 487 ARG C CA 1
ATOM 15523 C C . ARG C 1 486 ? 12.026 53.823 103.602 1.00 18.91 487 ARG C C 1
ATOM 15524 O O . ARG C 1 486 ? 13.061 53.215 103.842 1.00 17.73 487 ARG C O 1
ATOM 15532 N N . LEU C 1 487 ? 12.018 55.086 103.194 1.00 13.45 488 LEU C N 1
ATOM 15533 C CA . LEU C 1 487 ? 13.247 55.858 103.079 1.00 11.43 488 LEU C CA 1
ATOM 15534 C C . LEU C 1 487 ? 13.932 55.983 104.433 1.00 16.99 488 LEU C C 1
ATOM 15535 O O . LEU C 1 487 ? 15.167 55.890 104.552 1.00 16.48 488 LEU C O 1
ATOM 15540 N N . LYS C 1 488 ? 13.104 56.192 105.452 1.00 18.96 489 LYS C N 1
ATOM 15541 C CA . LYS C 1 488 ? 13.557 56.340 106.825 1.00 19.35 489 LYS C CA 1
ATOM 15542 C C . LYS C 1 488 ? 14.284 55.085 107.250 1.00 21.86 489 LYS C C 1
ATOM 15543 O O . LYS C 1 488 ? 15.435 55.145 107.700 1.00 19.91 489 LYS C O 1
ATOM 15549 N N . GLU C 1 489 ? 13.608 53.949 107.082 1.00 20.19 490 GLU C N 1
ATOM 15550 C CA . GLU C 1 489 ? 14.202 52.664 107.400 1.00 17.75 490 GLU C CA 1
ATOM 15551 C C . GLU C 1 489 ? 15.500 52.480 106.627 1.00 19.58 490 GLU C C 1
ATOM 15552 O O . GLU C 1 489 ? 16.482 51.955 107.157 1.00 16.99 490 GLU C O 1
ATOM 15558 N N . PHE C 1 490 ? 15.502 52.938 105.381 1.00 14.00 491 PHE C N 1
ATOM 15559 C CA . PHE C 1 490 ? 16.650 52.756 104.507 1.00 10.27 491 PHE C CA 1
ATOM 15560 C C . PHE C 1 490 ? 17.870 53.483 105.053 1.00 16.79 491 PHE C C 1
ATOM 15561 O O . PHE C 1 490 ? 18.969 52.924 105.081 1.00 19.52 491 PHE C O 1
ATOM 15569 N N . VAL C 1 491 ? 17.698 54.729 105.479 1.00 15.42 492 VAL C N 1
ATOM 15570 C CA . VAL C 1 491 ? 18.851 55.447 106.006 1.00 20.34 492 VAL C CA 1
ATOM 15571 C C . VAL C 1 491 ? 19.243 54.875 107.368 1.00 15.28 492 VAL C C 1
ATOM 15572 O O . VAL C 1 491 ? 20.419 54.649 107.632 1.00 15.36 492 VAL C O 1
ATOM 15576 N N . ALA C 1 492 ? 18.253 54.617 108.214 1.00 14.20 493 ALA C N 1
ATOM 15577 C CA . ALA C 1 492 ? 18.501 54.093 109.551 1.00 14.18 493 ALA C CA 1
ATOM 15578 C C . ALA C 1 492 ? 19.378 52.836 109.534 1.00 19.78 493 ALA C C 1
ATOM 15579 O O . ALA C 1 492 ? 20.315 52.713 110.326 1.00 21.01 493 ALA C O 1
ATOM 15581 N N . ASN C 1 493 ? 19.088 51.917 108.618 1.00 18.04 494 ASN C N 1
ATOM 15582 C CA . ASN C 1 493 ? 19.834 50.670 108.542 1.00 10.71 494 ASN C CA 1
ATOM 15583 C C . ASN C 1 493 ? 21.168 50.778 107.842 1.00 13.93 494 ASN C C 1
ATOM 15584 O O . ASN C 1 493 ? 21.836 49.771 107.655 1.00 18.48 494 ASN C O 1
ATOM 15589 N N . GLY C 1 494 ? 21.560 51.985 107.457 1.00 11.34 495 GLY C N 1
ATOM 15590 C CA . GLY C 1 494 ? 22.885 52.192 106.903 1.00 10.01 495 GLY C CA 1
ATOM 15591 C C . GLY C 1 494 ? 22.945 52.800 105.516 1.00 20.23 495 GLY C C 1
ATOM 15592 O O . GLY C 1 494 ? 24.033 53.036 104.993 1.00 10.72 495 GLY C O 1
ATOM 15593 N N . GLY C 1 495 ? 21.785 53.064 104.918 1.00 17.11 496 GLY C N 1
ATOM 15594 C CA . GLY C 1 495 ? 21.745 53.615 103.578 1.00 9.28 496 GLY C CA 1
ATOM 15595 C C . GLY C 1 495 ? 22.149 55.076 103.555 1.00 17.05 496 GLY C C 1
ATOM 15596 O O . GLY C 1 495 ? 22.064 55.771 104.575 1.00 16.78 496 GLY C O 1
ATOM 15597 N N . THR C 1 496 ? 22.606 55.544 102.397 1.00 12.53 497 THR C N 1
ATOM 15598 C CA . THR C 1 496 ? 22.822 56.977 102.197 1.00 16.53 497 THR C CA 1
ATOM 15599 C C . THR C 1 496 ? 21.757 57.537 101.257 1.00 17.76 497 THR C C 1
ATOM 15600 O O . THR C 1 496 ? 21.558 57.023 100.156 1.00 12.09 497 THR C O 1
ATOM 15604 N N . LEU C 1 497 ? 21.063 58.578 101.696 1.00 11.20 498 LEU C N 1
ATOM 15605 C CA . LEU C 1 497 ? 20.022 59.172 100.874 1.00 9.67 498 LEU C CA 1
ATOM 15606 C C . LEU C 1 497 ? 20.368 60.601 100.487 1.00 14.50 498 LEU C C 1
ATOM 15607 O O . LEU C 1 497 ? 20.884 61.354 101.299 1.00 13.82 498 LEU C O 1
ATOM 15612 N N . VAL C 1 498 ? 20.103 60.966 99.236 1.00 12.47 499 VAL C N 1
ATOM 15613 C CA . VAL C 1 498 ? 20.242 62.357 98.805 1.00 9.08 499 VAL C CA 1
ATOM 15614 C C . VAL C 1 498 ? 18.882 62.869 98.320 1.00 11.65 499 VAL C C 1
ATOM 15615 O O . VAL C 1 498 ? 18.229 62.220 97.511 1.00 13.60 499 VAL C O 1
ATOM 15619 N N . MET C 1 499 ? 18.430 64.010 98.825 1.00 14.35 500 MET C N 1
ATOM 15620 C CA . MET C 1 499 ? 17.239 64.636 98.247 1.00 9.40 500 MET C CA 1
ATOM 15621 C C . MET C 1 499 ? 17.549 66.084 97.944 1.00 12.93 500 MET C C 1
ATOM 15622 O O . MET C 1 499 ? 18.615 66.593 98.311 1.00 12.21 500 MET C O 1
ATOM 15627 N N . THR C 1 500 ? 16.631 66.745 97.250 1.00 11.65 501 THR C N 1
ATOM 15628 C CA . THR C 1 500 ? 16.882 68.096 96.782 1.00 7.09 501 THR C CA 1
ATOM 15629 C C . THR C 1 500 ? 15.715 69.034 97.082 1.00 18.90 501 THR C C 1
ATOM 15630 O O . THR C 1 500 ? 14.714 68.649 97.696 1.00 15.06 501 THR C O 1
ATOM 15634 N N . TYR C 1 501 ? 15.867 70.276 96.644 1.00 10.46 502 TYR C N 1
ATOM 15635 C CA . TYR C 1 501 ? 14.780 71.229 96.594 1.00 5.74 502 TYR C CA 1
ATOM 15636 C C . TYR C 1 501 ? 13.518 70.574 96.041 1.00 9.07 502 TYR C C 1
ATOM 15637 O O . TYR C 1 501 ? 13.599 69.651 95.221 1.00 7.59 502 TYR C O 1
ATOM 15646 N N . ILE C 1 502 ? 12.358 71.042 96.496 1.00 5.44 503 ILE C N 1
ATOM 15647 C CA . ILE C 1 502 ? 11.067 70.575 95.984 1.00 7.57 503 ILE C CA 1
ATOM 15648 C C . ILE C 1 502 ? 10.921 69.035 96.082 1.00 12.32 503 ILE C C 1
ATOM 15649 O O . ILE C 1 502 ? 10.492 68.358 95.140 1.00 10.13 503 ILE C O 1
ATOM 15654 N N . SER C 1 503 ? 11.318 68.494 97.227 1.00 7.77 504 SER C N 1
ATOM 15655 C CA . SER C 1 503 ? 11.100 67.092 97.527 1.00 11.31 504 SER C CA 1
ATOM 15656 C C . SER C 1 503 ? 10.193 67.083 98.732 1.00 13.08 504 SER C C 1
ATOM 15657 O O . SER C 1 503 ? 10.279 67.965 99.527 1.00 4.43 504 SER C O 1
ATOM 15660 N N . GLY C 1 504 ? 9.325 66.101 98.871 1.00 10.97 505 GLY C N 1
ATOM 15661 C CA . GLY C 1 504 ? 8.508 65.993 100.069 1.00 11.95 505 GLY C CA 1
ATOM 15662 C C . GLY C 1 504 ? 7.473 67.083 100.360 1.00 11.05 505 GLY C C 1
ATOM 15663 O O . GLY C 1 504 ? 7.256 67.471 101.507 1.00 11.76 505 GLY C O 1
ATOM 15664 N N . ILE C 1 505 ? 6.782 67.564 99.340 1.00 9.95 506 ILE C N 1
ATOM 15665 C CA . ILE C 1 505 ? 5.886 68.699 99.550 1.00 13.69 506 ILE C CA 1
ATOM 15666 C C . ILE C 1 505 ? 4.438 68.275 99.756 1.00 13.93 506 ILE C C 1
ATOM 15667 O O . ILE C 1 505 ? 3.657 68.966 100.414 1.00 8.82 506 ILE C O 1
ATOM 15672 N N . VAL C 1 506 ? 4.106 67.102 99.242 1.00 9.63 507 VAL C N 1
ATOM 15673 C CA . VAL C 1 506 ? 2.731 66.762 98.981 1.00 7.15 507 VAL C CA 1
ATOM 15674 C C . VAL C 1 506 ? 2.548 65.233 99.043 1.00 8.73 507 VAL C C 1
ATOM 15675 O O . VAL C 1 506 ? 3.473 64.486 98.723 1.00 5.97 507 VAL C O 1
ATOM 15679 N N . ASP C 1 507 ? 1.387 64.769 99.506 1.00 6.13 508 ASP C N 1
ATOM 15680 C CA . ASP C 1 507 ? 1.119 63.334 99.557 1.00 9.03 508 ASP C CA 1
ATOM 15681 C C . ASP C 1 507 ? 0.577 62.829 98.207 1.00 9.55 508 ASP C C 1
ATOM 15682 O O . ASP C 1 507 ? 0.531 63.573 97.243 1.00 8.03 508 ASP C O 1
ATOM 15687 N N . GLU C 1 508 ? 0.155 61.573 98.140 1.00 9.11 509 GLU C N 1
ATOM 15688 C CA . GLU C 1 508 ? -0.266 60.990 96.863 1.00 15.70 509 GLU C CA 1
ATOM 15689 C C . GLU C 1 508 ? -1.629 61.524 96.375 1.00 14.93 509 GLU C C 1
ATOM 15690 O O . GLU C 1 508 ? -2.102 61.150 95.296 1.00 9.08 509 GLU C O 1
ATOM 15696 N N . HIS C 1 509 ? -2.242 62.416 97.146 1.00 11.25 510 HIS C N 1
ATOM 15697 C CA . HIS C 1 509 ? -3.435 63.120 96.673 1.00 10.65 510 HIS C CA 1
ATOM 15698 C C . HIS C 1 509 ? -3.127 64.518 96.159 1.00 16.28 510 HIS C C 1
ATOM 15699 O O . HIS C 1 509 ? -4.049 65.286 95.870 1.00 14.40 510 HIS C O 1
ATOM 15706 N N . ASP C 1 510 ? -1.838 64.844 96.070 1.00 11.04 511 ASP C N 1
ATOM 15707 C CA . ASP C 1 510 ? -1.385 66.206 95.812 1.00 6.41 511 ASP C CA 1
ATOM 15708 C C . ASP C 1 510 ? -1.874 67.192 96.883 1.00 5.35 511 ASP C C 1
ATOM 15709 O O . ASP C 1 510 ? -1.990 68.382 96.619 1.00 9.30 511 ASP C O 1
ATOM 15714 N N . LEU C 1 511 ? -2.157 66.695 98.083 1.00 6.51 512 LEU C N 1
ATOM 15715 C CA . LEU C 1 511 ? -2.470 67.560 99.235 1.00 10.71 512 LEU C CA 1
ATOM 15716 C C . LEU C 1 511 ? -1.194 67.918 99.992 1.00 12.08 512 LEU C C 1
ATOM 15717 O O . LEU C 1 511 ? -0.388 67.033 100.308 1.00 9.90 512 LEU C O 1
ATOM 15722 N N . ALA C 1 512 ? -1.017 69.207 100.277 1.00 6.25 513 ALA C N 1
ATOM 15723 C CA . ALA C 1 512 ? 0.149 69.698 101.016 1.00 6.63 513 ALA C CA 1
ATOM 15724 C C . ALA C 1 512 ? 0.267 69.056 102.393 1.00 5.22 513 ALA C C 1
ATOM 15725 O O . ALA C 1 512 ? -0.708 68.961 103.143 1.00 9.02 513 ALA C O 1
ATOM 15727 N N . TYR C 1 513 ? 1.465 68.599 102.713 1.00 5.69 514 TYR C N 1
ATOM 15728 C CA . TYR C 1 513 ? 1.794 68.246 104.090 1.00 17.13 514 TYR C CA 1
ATOM 15729 C C . TYR C 1 513 ? 1.709 69.496 104.974 1.00 15.35 514 TYR C C 1
ATOM 15730 O O . TYR C 1 513 ? 2.331 70.518 104.686 1.00 15.93 514 TYR C O 1
ATOM 15739 N N . LEU C 1 514 ? 0.927 69.422 106.039 1.00 13.52 515 LEU C N 1
ATOM 15740 C CA . LEU C 1 514 ? 0.731 70.578 106.911 1.00 13.73 515 LEU C CA 1
ATOM 15741 C C . LEU C 1 514 ? 1.586 70.508 108.173 1.00 14.35 515 LEU C C 1
ATOM 15742 O O . LEU C 1 514 ? 2.074 69.445 108.549 1.00 14.09 515 LEU C O 1
ATOM 15747 N N . GLY C 1 515 ? 1.739 71.642 108.840 1.00 13.01 516 GLY C N 1
ATOM 15748 C CA . GLY C 1 515 ? 2.341 71.651 110.155 1.00 10.03 516 GLY C CA 1
ATOM 15749 C C . GLY C 1 515 ? 3.837 71.745 110.030 1.00 13.77 516 GLY C C 1
ATOM 15750 O O . GLY C 1 515 ? 4.574 71.593 110.998 1.00 21.91 516 GLY C O 1
ATOM 15751 N N . GLY C 1 516 ? 4.285 72.021 108.817 1.00 13.08 517 GLY C N 1
ATOM 15752 C CA . GLY C 1 516 ? 5.701 72.033 108.543 1.00 11.28 517 GLY C CA 1
ATOM 15753 C C . GLY C 1 516 ? 6.092 70.694 107.987 1.00 19.68 517 GLY C C 1
ATOM 15754 O O . GLY C 1 516 ? 5.268 69.872 107.602 1.00 20.68 517 GLY C O 1
ATOM 15755 N N . TRP C 1 517 ? 7.377 70.450 107.957 1.00 13.73 518 TRP C N 1
ATOM 15756 C CA . TRP C 1 517 ? 7.842 69.275 107.277 1.00 13.20 518 TRP C CA 1
ATOM 15757 C C . TRP C 1 517 ? 7.654 67.959 107.983 1.00 23.54 518 TRP C C 1
ATOM 15758 O O . TRP C 1 517 ? 7.746 67.890 109.215 1.00 24.97 518 TRP C O 1
ATOM 15769 N N . HIS C 1 518 ? 7.421 66.904 107.191 1.00 20.89 519 HIS C N 1
ATOM 15770 C CA . HIS C 1 518 ? 7.097 65.605 107.773 1.00 19.16 519 HIS C CA 1
ATOM 15771 C C . HIS C 1 518 ? 8.181 65.207 108.751 1.00 19.42 519 HIS C C 1
ATOM 15772 O O . HIS C 1 518 ? 9.381 65.262 108.441 1.00 13.79 519 HIS C O 1
ATOM 15779 N N . GLN C 1 519 ? 7.727 64.808 109.932 1.00 16.31 520 GLN C N 1
ATOM 15780 C CA . GLN C 1 519 ? 8.587 64.521 111.068 1.00 20.58 520 GLN C CA 1
ATOM 15781 C C . GLN C 1 519 ? 9.745 63.584 110.721 1.00 18.93 520 GLN C C 1
ATOM 15782 O O . GLN C 1 519 ? 10.899 63.853 111.067 1.00 20.13 520 GLN C O 1
ATOM 15788 N N . ASP C 1 520 ? 9.431 62.497 110.022 1.00 13.77 521 ASP C N 1
ATOM 15789 C CA . ASP C 1 520 ? 10.438 61.512 109.653 1.00 17.13 521 ASP C CA 1
ATOM 15790 C C . ASP C 1 520 ? 11.517 62.113 108.759 1.00 15.39 521 ASP C C 1
ATOM 15791 O O . ASP C 1 520 ? 12.694 61.835 108.938 1.00 15.88 521 ASP C O 1
ATOM 15796 N N . LEU C 1 521 ? 11.118 62.953 107.812 1.00 19.69 522 LEU C N 1
ATOM 15797 C CA . LEU C 1 521 ? 12.083 63.604 106.930 1.00 15.63 522 LEU C CA 1
ATOM 15798 C C . LEU C 1 521 ? 12.941 64.592 107.698 1.00 11.99 522 LEU C C 1
ATOM 15799 O O . LEU C 1 521 ? 14.149 64.696 107.478 1.00 15.21 522 LEU C O 1
ATOM 15804 N N . ARG C 1 522 ? 12.290 65.333 108.588 1.00 11.84 523 ARG C N 1
ATOM 15805 C CA . ARG C 1 522 ? 12.958 66.341 109.384 1.00 13.09 523 ARG C CA 1
ATOM 15806 C C . ARG C 1 522 ? 14.055 65.685 110.230 1.00 17.21 523 ARG C C 1
ATOM 15807 O O . ARG C 1 522 ? 15.190 66.163 110.288 1.00 15.16 523 ARG C O 1
ATOM 15815 N N . GLU C 1 523 ? 13.705 64.576 110.868 1.00 12.99 524 GLU C N 1
ATOM 15816 C CA . GLU C 1 523 ? 14.639 63.837 111.702 1.00 12.74 524 GLU C CA 1
ATOM 15817 C C . GLU C 1 523 ? 15.745 63.208 110.867 1.00 18.10 524 GLU C C 1
ATOM 15818 O O . GLU C 1 523 ? 16.917 63.268 111.242 1.00 16.36 524 GLU C O 1
ATOM 15824 N N . MET C 1 524 ? 15.369 62.622 109.730 1.00 21.46 525 MET C N 1
ATOM 15825 C CA . MET C 1 524 ? 16.331 62.024 108.806 1.00 19.36 525 MET C CA 1
ATOM 15826 C C . MET C 1 524 ? 17.411 63.000 108.351 1.00 20.68 525 MET C C 1
ATOM 15827 O O . MET C 1 524 ? 18.608 62.696 108.424 1.00 22.43 525 MET C O 1
ATOM 15832 N N . PHE C 1 525 ? 16.990 64.163 107.860 1.00 15.03 526 PHE C N 1
ATOM 15833 C CA . PHE C 1 525 ? 17.937 65.104 107.257 1.00 16.98 526 PHE C CA 1
ATOM 15834 C C . PHE C 1 525 ? 18.455 66.111 108.271 1.00 22.58 526 PHE C C 1
ATOM 15835 O O . PHE C 1 525 ? 19.395 66.851 107.989 1.00 14.98 526 PHE C O 1
ATOM 15843 N N . GLY C 1 526 ? 17.832 66.136 109.448 1.00 18.52 527 GLY C N 1
ATOM 15844 C CA . GLY C 1 526 ? 18.224 67.056 110.497 1.00 16.87 527 GLY C CA 1
ATOM 15845 C C . GLY C 1 526 ? 18.054 68.503 110.084 1.00 16.68 527 GLY C C 1
ATOM 15846 O O . GLY C 1 526 ? 18.798 69.377 110.522 1.00 17.42 527 GLY C O 1
ATOM 15847 N N . MET C 1 527 ? 17.076 68.750 109.221 1.00 14.00 528 MET C N 1
ATOM 15848 C CA . MET C 1 527 ? 16.776 70.105 108.767 1.00 14.24 528 MET C CA 1
ATOM 15849 C C . MET C 1 527 ? 15.385 70.136 108.145 1.00 16.84 528 MET C C 1
ATOM 15850 O O . MET C 1 527 ? 14.658 69.131 108.152 1.00 15.39 528 MET C O 1
ATOM 15855 N N . GLU C 1 528 ? 15.002 71.287 107.615 1.00 10.44 529 GLU C N 1
ATOM 15856 C CA . GLU C 1 528 ? 13.780 71.332 106.838 1.00 16.34 529 GLU C CA 1
ATOM 15857 C C . GLU C 1 528 ? 13.722 72.547 105.945 1.00 17.58 529 GLU C C 1
ATOM 15858 O O . GLU C 1 528 ? 14.214 73.623 106.305 1.00 18.25 529 GLU C O 1
ATOM 15864 N N . PRO C 1 529 ? 13.137 72.363 104.754 1.00 24.51 530 PRO C N 1
ATOM 15865 C CA . PRO C 1 529 ? 12.915 73.476 103.832 1.00 12.24 530 PRO C CA 1
ATOM 15866 C C . PRO C 1 529 ? 11.828 74.382 104.393 1.00 11.39 530 PRO C C 1
ATOM 15867 O O . PRO C 1 529 ? 10.805 73.870 104.825 1.00 11.23 530 PRO C O 1
ATOM 15871 N N . ILE C 1 530 ? 12.024 75.693 104.418 1.00 11.46 531 ILE C N 1
ATOM 15872 C CA . ILE C 1 530 ? 10.907 76.530 104.831 1.00 11.42 531 ILE C CA 1
ATOM 15873 C C . ILE C 1 530 ? 10.471 77.461 103.724 1.00 8.26 531 ILE C C 1
ATOM 15874 O O . ILE C 1 530 ? 9.432 78.095 103.844 1.00 17.05 531 ILE C O 1
ATOM 15879 N N . GLU C 1 531 ? 11.257 77.552 102.654 1.00 9.52 532 GLU C N 1
ATOM 15880 C CA . GLU C 1 531 ? 10.864 78.359 101.499 1.00 7.49 532 GLU C CA 1
ATOM 15881 C C . GLU C 1 531 ? 11.588 77.947 100.227 1.00 11.22 532 GLU C C 1
ATOM 15882 O O . GLU C 1 531 ? 12.797 77.728 100.226 1.00 10.79 532 GLU C O 1
ATOM 15888 N N . THR C 1 532 ? 10.823 77.858 99.144 1.00 11.49 533 THR C N 1
ATOM 15889 C CA . THR C 1 532 ? 11.356 77.571 97.825 1.00 8.07 533 THR C CA 1
ATOM 15890 C C . THR C 1 532 ? 11.398 78.847 97.015 1.00 7.14 533 THR C C 1
ATOM 15891 O O . THR C 1 532 ? 10.364 79.445 96.752 1.00 11.36 533 THR C O 1
ATOM 15895 N N . ASP C 1 533 ? 12.584 79.274 96.617 1.00 7.98 534 ASP C N 1
ATOM 15896 C CA . ASP C 1 533 ? 12.690 80.490 95.829 1.00 8.58 534 ASP C CA 1
ATOM 15897 C C . ASP C 1 533 ? 12.766 80.140 94.347 1.00 10.94 534 ASP C C 1
ATOM 15898 O O . ASP C 1 533 ? 13.692 79.460 93.912 1.00 15.53 534 ASP C O 1
ATOM 15903 N N . THR C 1 534 ? 11.789 80.602 93.577 1.00 5.61 535 THR C N 1
ATOM 15904 C CA . THR C 1 534 ? 11.769 80.339 92.144 1.00 9.28 535 THR C CA 1
ATOM 15905 C C . THR C 1 534 ? 12.366 81.498 91.371 1.00 10.46 535 THR C C 1
ATOM 15906 O O . THR C 1 534 ? 11.928 82.634 91.504 1.00 12.71 535 THR C O 1
ATOM 15910 N N . LEU C 1 535 ? 13.365 81.208 90.551 1.00 14.02 536 LEU C N 1
ATOM 15911 C CA . LEU C 1 535 ? 14.099 82.257 89.856 1.00 13.31 536 LEU C CA 1
ATOM 15912 C C . LEU C 1 535 ? 13.622 82.487 88.428 1.00 13.19 536 LEU C C 1
ATOM 15913 O O . LEU C 1 535 ? 13.125 81.569 87.773 1.00 11.34 536 LEU C O 1
ATOM 15918 N N . TYR C 1 536 ? 13.771 83.727 87.968 1.00 9.14 537 TYR C N 1
ATOM 15919 C CA . TYR C 1 536 ? 13.598 84.069 86.565 1.00 8.92 537 TYR C CA 1
ATOM 15920 C C . TYR C 1 536 ? 14.846 83.632 85.795 1.00 11.55 537 TYR C C 1
ATOM 15921 O O . TYR C 1 536 ? 15.892 83.431 86.397 1.00 9.89 537 TYR C O 1
ATOM 15930 N N . PRO C 1 537 ? 14.741 83.482 84.462 1.00 18.29 538 PRO C N 1
ATOM 15931 C CA . PRO C 1 537 ? 15.867 82.985 83.658 1.00 11.33 538 PRO C CA 1
ATOM 15932 C C . PRO C 1 537 ? 17.185 83.731 83.837 1.00 11.25 538 PRO C C 1
ATOM 15933 O O . PRO C 1 537 ? 18.220 83.074 83.875 1.00 12.32 538 PRO C O 1
ATOM 15937 N N . ARG C 1 538 ? 17.168 85.054 83.943 1.00 8.18 539 ARG C N 1
ATOM 15938 C CA . ARG C 1 538 ? 18.424 85.782 84.122 1.00 14.28 539 ARG C CA 1
ATOM 15939 C C . ARG C 1 538 ? 18.932 85.793 85.577 1.00 20.31 539 ARG C C 1
ATOM 15940 O O . ARG C 1 538 ? 20.056 86.224 85.834 1.00 21.64 539 ARG C O 1
ATOM 15948 N N . ASP C 1 539 ? 18.116 85.331 86.524 1.00 12.49 540 ASP C N 1
ATOM 15949 C CA . ASP C 1 539 ? 18.533 85.320 87.927 1.00 16.05 540 ASP C CA 1
ATOM 15950 C C . ASP C 1 539 ? 19.642 84.313 88.167 1.00 17.23 540 ASP C C 1
ATOM 15951 O O . ASP C 1 539 ? 19.670 83.242 87.567 1.00 16.11 540 ASP C O 1
ATOM 15956 N N . ARG C 1 540 ? 20.553 84.666 89.060 1.00 14.89 541 ARG C N 1
ATOM 15957 C CA . ARG C 1 540 ? 21.624 83.772 89.440 1.00 10.75 541 ARG C CA 1
ATOM 15958 C C . ARG C 1 540 ? 21.844 83.838 90.931 1.00 10.93 541 ARG C C 1
ATOM 15959 O O . ARG C 1 540 ? 21.555 84.844 91.570 1.00 9.86 541 ARG C O 1
ATOM 15967 N N . ASN C 1 541 ? 22.344 82.744 91.485 1.00 11.65 542 ASN C N 1
ATOM 15968 C CA . ASN C 1 541 ? 22.903 82.780 92.824 1.00 11.30 542 ASN C CA 1
ATOM 15969 C C . ASN C 1 541 ? 24.135 81.871 92.823 1.00 11.34 542 ASN C C 1
ATOM 15970 O O . ASN C 1 541 ? 24.618 81.478 91.761 1.00 13.08 542 ASN C O 1
ATOM 15975 N N . SER C 1 542 ? 24.664 81.552 93.990 1.00 10.77 543 SER C N 1
ATOM 15976 C CA . SER C 1 542 ? 25.778 80.615 94.033 1.00 18.63 543 SER C CA 1
ATOM 15977 C C . SER C 1 542 ? 25.929 80.046 95.422 1.00 11.78 543 SER C C 1
ATOM 15978 O O . SER C 1 542 ? 25.483 80.630 96.405 1.00 15.65 543 SER C O 1
ATOM 15981 N N . VAL C 1 543 ? 26.549 78.881 95.483 1.00 13.67 544 VAL C N 1
ATOM 15982 C CA . VAL C 1 543 ? 26.705 78.174 96.726 1.00 10.31 544 VAL C CA 1
ATOM 15983 C C . VAL C 1 543 ? 28.191 77.969 96.975 1.00 13.30 544 VAL C C 1
ATOM 15984 O O . VAL C 1 543 ? 28.913 77.505 96.100 1.00 11.05 544 VAL C O 1
ATOM 15988 N N . HIS C 1 544 ? 28.654 78.371 98.150 1.00 12.03 545 HIS C N 1
ATOM 15989 C CA . HIS C 1 544 ? 29.999 78.040 98.587 1.00 15.63 545 HIS C CA 1
ATOM 15990 C C . HIS C 1 544 ? 29.963 76.697 99.293 1.00 19.77 545 HIS C C 1
ATOM 15991 O O . HIS C 1 544 ? 29.270 76.526 100.310 1.00 13.42 545 HIS C O 1
ATOM 15998 N N . TYR C 1 545 ? 30.715 75.757 98.726 1.00 18.49 546 TYR C N 1
ATOM 15999 C CA . TYR C 1 545 ? 30.762 74.372 99.162 1.00 12.54 546 TYR C CA 1
ATOM 16000 C C . TYR C 1 545 ? 32.174 73.883 98.940 1.00 20.47 546 TYR C C 1
ATOM 16001 O O . TYR C 1 545 ? 32.755 74.153 97.880 1.00 14.05 546 TYR C O 1
ATOM 16010 N N . ARG C 1 546 ? 32.716 73.178 99.936 1.00 18.56 547 ARG C N 1
ATOM 16011 C CA . ARG C 1 546 ? 34.090 72.682 99.898 1.00 14.57 547 ARG C CA 1
ATOM 16012 C C . ARG C 1 546 ? 35.066 73.695 99.287 1.00 22.12 547 ARG C C 1
ATOM 16013 O O . ARG C 1 546 ? 35.733 73.399 98.289 1.00 19.58 547 ARG C O 1
ATOM 16021 N N . GLY C 1 547 ? 35.106 74.893 99.876 1.00 17.62 548 GLY C N 1
ATOM 16022 C CA . GLY C 1 547 ? 36.035 75.944 99.492 1.00 14.16 548 GLY C CA 1
ATOM 16023 C C . GLY C 1 547 ? 35.922 76.475 98.076 1.00 20.16 548 GLY C C 1
ATOM 16024 O O . GLY C 1 547 ? 36.757 77.265 97.630 1.00 30.03 548 GLY C O 1
ATOM 16025 N N . ARG C 1 548 ? 34.893 76.051 97.356 1.00 22.74 549 ARG C N 1
ATOM 16026 C CA . ARG C 1 548 ? 34.692 76.532 95.994 1.00 27.40 549 ARG C CA 1
ATOM 16027 C C . ARG C 1 548 ? 33.297 77.161 95.874 1.00 24.54 549 ARG C C 1
ATOM 16028 O O . ARG C 1 548 ? 32.426 76.962 96.732 1.00 15.65 549 ARG C O 1
ATOM 16036 N N . SER C 1 549 ? 33.092 77.928 94.814 1.00 12.45 550 SER C N 1
ATOM 16037 C CA . SER C 1 549 ? 31.814 78.563 94.563 1.00 12.68 550 SER C CA 1
ATOM 16038 C C . SER C 1 549 ? 31.141 77.950 93.320 1.00 17.89 550 SER C C 1
ATOM 16039 O O . SER C 1 549 ? 31.761 77.833 92.265 1.00 18.03 550 SER C O 1
ATOM 16042 N N . TYR C 1 550 ? 29.874 77.564 93.456 1.00 13.89 551 TYR C N 1
ATOM 16043 C CA . TYR C 1 550 ? 29.134 76.844 92.410 1.00 18.92 551 TYR C CA 1
ATOM 16044 C C . TYR C 1 550 ? 27.879 77.599 91.962 1.00 17.74 551 TYR C C 1
ATOM 16045 O O . TYR C 1 550 ? 27.106 78.068 92.797 1.00 11.40 551 TYR C O 1
ATOM 16054 N N . GLU C 1 551 ? 27.653 77.689 90.655 1.00 11.40 552 GLU C N 1
ATOM 16055 C CA . GLU C 1 551 ? 26.567 78.515 90.152 1.00 9.15 552 GLU C CA 1
ATOM 16056 C C . GLU C 1 551 ? 25.179 77.911 90.392 1.00 21.36 552 GLU C C 1
ATOM 16057 O O . GLU C 1 551 ? 24.952 76.728 90.120 1.00 14.25 552 GLU C O 1
ATOM 16063 N N . LEU C 1 552 ? 24.260 78.744 90.887 1.00 13.96 553 LEU C N 1
ATOM 16064 C CA . LEU C 1 552 ? 22.886 78.341 91.166 1.00 7.94 553 LEU C CA 1
ATOM 16065 C C . LEU C 1 552 ? 21.927 78.967 90.172 1.00 15.40 553 LEU C C 1
ATOM 16066 O O . LEU C 1 552 ? 21.952 80.187 89.963 1.00 16.94 553 LEU C O 1
ATOM 16071 N N . LYS C 1 553 ? 21.048 78.140 89.606 1.00 15.26 554 LYS C N 1
ATOM 16072 C CA . LYS C 1 553 ? 19.954 78.627 88.757 1.00 13.61 554 LYS C CA 1
ATOM 16073 C C . LYS C 1 553 ? 18.597 78.061 89.171 1.00 10.75 554 LYS C C 1
ATOM 16074 O O . LYS C 1 553 ? 18.523 77.044 89.867 1.00 12.98 554 LYS C O 1
ATOM 16080 N N . ASP C 1 554 ? 17.534 78.753 88.765 1.00 9.87 555 ASP C N 1
ATOM 16081 C CA . ASP C 1 554 ? 16.164 78.233 88.806 1.00 7.70 555 ASP C CA 1
ATOM 16082 C C . ASP C 1 554 ? 15.506 78.161 90.189 1.00 9.38 555 ASP C C 1
ATOM 16083 O O . ASP C 1 554 ? 14.449 78.755 90.394 1.00 7.82 555 ASP C O 1
ATOM 16088 N N . TYR C 1 555 ? 16.092 77.389 91.109 1.00 8.26 556 TYR C N 1
ATOM 16089 C CA . TYR C 1 555 ? 15.476 77.158 92.415 1.00 7.96 556 TYR C CA 1
ATOM 16090 C C . TYR C 1 555 ? 16.497 77.199 93.535 1.00 13.48 556 TYR C C 1
ATOM 16091 O O . TYR C 1 555 ? 17.648 76.792 93.370 1.00 9.36 556 TYR C O 1
ATOM 16100 N N . ALA C 1 556 ? 16.058 77.705 94.677 1.00 7.41 557 ALA C N 1
ATOM 16101 C CA . ALA C 1 556 ? 16.868 77.711 95.880 1.00 6.79 557 ALA C CA 1
ATOM 16102 C C . ALA C 1 556 ? 15.950 77.437 97.057 1.00 11.75 557 ALA C C 1
ATOM 16103 O O . ALA C 1 556 ? 14.729 77.650 96.972 1.00 9.63 557 ALA C O 1
ATOM 16105 N N . THR C 1 557 ? 16.517 76.946 98.150 1.00 6.60 558 THR C N 1
ATOM 16106 C CA . THR C 1 557 ? 15.688 76.600 99.287 1.00 6.21 558 THR C CA 1
ATOM 16107 C C . THR C 1 557 ? 16.231 77.151 100.589 1.00 10.17 558 THR C C 1
ATOM 16108 O O . THR C 1 557 ? 17.328 76.806 101.019 1.00 12.89 558 THR C O 1
ATOM 16112 N N . VAL C 1 558 ? 15.452 78.009 101.225 1.00 14.32 559 VAL C N 1
ATOM 16113 C CA . VAL C 1 558 ? 15.794 78.450 102.561 1.00 9.21 559 VAL C CA 1
ATOM 16114 C C . VAL C 1 558 ? 15.638 77.255 103.484 1.00 9.33 559 VAL C C 1
ATOM 16115 O O . VAL C 1 558 ? 14.643 76.524 103.418 1.00 15.38 559 VAL C O 1
ATOM 16119 N N . ILE C 1 559 ? 16.635 77.054 104.335 1.00 14.03 560 ILE C N 1
ATOM 16120 C CA . ILE C 1 559 ? 16.694 75.876 105.181 1.00 12.52 560 ILE C CA 1
ATOM 16121 C C . ILE C 1 559 ? 16.838 76.225 106.663 1.00 12.83 560 ILE C C 1
ATOM 16122 O O . ILE C 1 559 ? 17.627 77.084 107.053 1.00 15.87 560 ILE C O 1
ATOM 16127 N N . LYS C 1 560 ? 16.046 75.549 107.479 1.00 16.22 561 LYS C N 1
ATOM 16128 C CA . LYS C 1 560 ? 16.148 75.627 108.924 1.00 15.56 561 LYS C CA 1
ATOM 16129 C C . LYS C 1 560 ? 16.925 74.398 109.416 1.00 21.60 561 LYS C C 1
ATOM 16130 O O . LYS C 1 560 ? 16.517 73.256 109.173 1.00 16.99 561 LYS C O 1
ATOM 16136 N N . ILE C 1 561 ? 18.051 74.630 110.084 1.00 22.32 562 ILE C N 1
ATOM 16137 C CA . ILE C 1 561 ? 18.919 73.542 110.534 1.00 21.57 562 ILE C CA 1
ATOM 16138 C C . ILE C 1 561 ? 18.460 72.988 111.870 1.00 19.17 562 ILE C C 1
ATOM 16139 O O . ILE C 1 561 ? 18.088 73.749 112.753 1.00 21.61 562 ILE C O 1
ATOM 16144 N N . HIS C 1 562 ? 18.478 71.669 112.024 1.00 20.71 563 HIS C N 1
ATOM 16145 C CA . HIS C 1 562 ? 18.361 71.086 113.359 1.00 20.42 563 HIS C CA 1
ATOM 16146 C C . HIS C 1 562 ? 19.660 70.367 113.736 1.00 19.73 563 HIS C C 1
ATOM 16147 O O . HIS C 1 562 ? 20.595 71.002 114.230 1.00 20.85 563 HIS C O 1
ATOM 16154 N N . ALA C 1 563 ? 19.735 69.061 113.491 1.00 19.38 564 ALA C N 1
ATOM 16155 C CA . ALA C 1 563 ? 20.919 68.281 113.861 1.00 11.19 564 ALA C CA 1
ATOM 16156 C C . ALA C 1 563 ? 21.975 68.260 112.761 1.00 17.38 564 ALA C C 1
ATOM 16157 O O . ALA C 1 563 ? 23.136 67.938 113.015 1.00 20.91 564 ALA C O 1
ATOM 16159 N N . ALA C 1 564 ? 21.571 68.602 111.542 1.00 17.31 565 ALA C N 1
ATOM 16160 C CA . ALA C 1 564 ? 22.425 68.431 110.368 1.00 13.72 565 ALA C CA 1
ATOM 16161 C C . ALA C 1 564 ? 23.634 69.343 110.372 1.00 16.24 565 ALA C C 1
ATOM 16162 O O . ALA C 1 564 ? 23.670 70.356 111.056 1.00 15.01 565 ALA C O 1
ATOM 16164 N N . THR C 1 565 ? 24.615 68.968 109.567 1.00 17.81 566 THR C N 1
ATOM 16165 C CA . THR C 1 565 ? 25.826 69.737 109.388 1.00 11.28 566 THR C CA 1
ATOM 16166 C C . THR C 1 565 ? 25.764 70.541 108.099 1.00 19.16 566 THR C C 1
ATOM 16167 O O . THR C 1 565 ? 25.475 69.997 107.033 1.00 33.02 566 THR C O 1
ATOM 16171 N N . VAL C 1 566 ? 26.044 71.832 108.192 1.00 16.41 567 VAL C N 1
ATOM 16172 C CA . VAL C 1 566 ? 26.078 72.685 107.013 1.00 17.72 567 VAL C CA 1
ATOM 16173 C C . VAL C 1 566 ? 27.316 72.441 106.150 1.00 22.82 567 VAL C C 1
ATOM 16174 O O . VAL C 1 566 ? 28.439 72.752 106.547 1.00 24.94 567 VAL C O 1
ATOM 16178 N N . GLU C 1 567 ? 27.103 71.899 104.954 1.00 32.18 568 GLU C N 1
ATOM 16179 C CA . GLU C 1 567 ? 28.206 71.617 104.040 1.00 16.42 568 GLU C CA 1
ATOM 16180 C C . GLU C 1 567 ? 28.395 72.722 103.015 1.00 9.68 568 GLU C C 1
ATOM 16181 O O . GLU C 1 567 ? 29.474 72.868 102.437 1.00 20.50 568 GLU C O 1
ATOM 16187 N N . GLY C 1 568 ? 27.336 73.480 102.767 1.00 10.07 569 GLY C N 1
ATOM 16188 C CA . GLY C 1 568 ? 27.416 74.566 101.805 1.00 7.65 569 GLY C CA 1
ATOM 16189 C C . GLY C 1 568 ? 26.403 75.648 102.115 1.00 12.10 569 GLY C C 1
ATOM 16190 O O . GLY C 1 568 ? 25.331 75.357 102.639 1.00 11.36 569 GLY C O 1
ATOM 16191 N N . VAL C 1 569 ? 26.744 76.893 101.799 1.00 7.45 570 VAL C N 1
ATOM 16192 C CA . VAL C 1 569 ? 25.845 78.019 102.046 1.00 13.06 570 VAL C CA 1
ATOM 16193 C C . VAL C 1 569 ? 25.666 78.847 100.791 1.00 12.64 570 VAL C C 1
ATOM 16194 O O . VAL C 1 569 ? 26.533 78.851 99.928 1.00 7.75 570 VAL C O 1
ATOM 16198 N N . TYR C 1 570 ? 24.545 79.555 100.702 1.00 8.55 571 TYR C N 1
ATOM 16199 C CA . TYR C 1 570 ? 24.309 80.487 99.601 1.00 12.55 571 TYR C CA 1
ATOM 16200 C C . TYR C 1 570 ? 25.212 81.704 99.715 1.00 14.10 571 TYR C C 1
ATOM 16201 O O . TYR C 1 570 ? 25.692 82.037 100.805 1.00 14.18 571 TYR C O 1
ATOM 16210 N N . GLU C 1 571 ? 25.404 82.410 98.607 1.00 16.12 572 GLU C N 1
ATOM 16211 C CA . GLU C 1 571 ? 26.333 83.536 98.616 1.00 23.27 572 GLU C CA 1
ATOM 16212 C C . GLU C 1 571 ? 25.716 84.901 98.331 1.00 18.27 572 GLU C C 1
ATOM 16213 O O . GLU C 1 571 ? 26.304 85.928 98.662 1.00 16.61 572 GLU C O 1
ATOM 16219 N N . ASP C 1 572 ? 24.537 84.919 97.727 1.00 18.25 573 ASP C N 1
ATOM 16220 C CA . ASP C 1 572 ? 23.882 86.181 97.406 1.00 17.74 573 ASP C CA 1
ATOM 16221 C C . ASP C 1 572 ? 22.437 86.189 97.864 1.00 13.96 573 ASP C C 1
ATOM 16222 O O . ASP C 1 572 ? 21.942 85.203 98.408 1.00 10.30 573 ASP C O 1
ATOM 16227 N N . ASP C 1 573 ? 21.779 87.314 97.619 1.00 12.68 574 ASP C N 1
ATOM 16228 C CA . ASP C 1 573 ? 20.356 87.492 97.868 1.00 17.04 574 ASP C CA 1
ATOM 16229 C C . ASP C 1 573 ? 20.055 87.464 99.355 1.00 13.61 574 ASP C C 1
ATOM 16230 O O . ASP C 1 573 ? 20.959 87.343 100.185 1.00 13.83 574 ASP C O 1
ATOM 16235 N N . PHE C 1 574 ? 18.779 87.570 99.699 1.00 8.19 575 PHE C N 1
ATOM 16236 C CA . PHE C 1 574 ? 18.437 87.810 101.086 1.00 12.97 575 PHE C CA 1
ATOM 16237 C C . PHE C 1 574 ? 18.755 86.597 101.950 1.00 11.19 575 PHE C C 1
ATOM 16238 O O . PHE C 1 574 ? 18.757 86.702 103.161 1.00 16.40 575 PHE C O 1
ATOM 16246 N N . TYR C 1 575 ? 19.056 85.455 101.346 1.00 11.23 576 TYR C N 1
ATOM 16247 C CA . TYR C 1 575 ? 19.412 84.289 102.155 1.00 14.78 576 TYR C CA 1
ATOM 16248 C C . TYR C 1 575 ? 20.890 83.923 102.028 1.00 13.77 576 TYR C C 1
ATOM 16249 O O . TYR C 1 575 ? 21.302 82.808 102.372 1.00 9.05 576 TYR C O 1
ATOM 16258 N N . ALA C 1 576 ? 21.683 84.876 101.549 1.00 10.78 577 ALA C N 1
ATOM 16259 C CA . ALA C 1 576 ? 23.136 84.730 101.520 1.00 16.49 577 ALA C CA 1
ATOM 16260 C C . ALA C 1 576 ? 23.678 84.298 102.883 1.00 11.60 577 ALA C C 1
ATOM 16261 O O . ALA C 1 576 ? 23.153 84.701 103.922 1.00 11.43 577 ALA C O 1
ATOM 16263 N N . ASP C 1 577 ? 24.698 83.440 102.843 1.00 16.18 578 ASP C N 1
ATOM 16264 C CA A ASP C 1 577 ? 25.379 82.937 104.036 0.39 13.12 578 ASP C CA 1
ATOM 16265 C CA B ASP C 1 577 ? 25.378 82.930 104.037 0.61 13.10 578 ASP C CA 1
ATOM 16266 C C . ASP C 1 577 ? 24.486 82.053 104.908 1.00 12.51 578 ASP C C 1
ATOM 16267 O O . ASP C 1 577 ? 24.825 81.774 106.053 1.00 26.11 578 ASP C O 1
ATOM 16276 N N . THR C 1 578 ? 23.350 81.609 104.365 1.00 10.70 579 THR C N 1
ATOM 16277 C CA . THR C 1 578 ? 22.492 80.630 105.049 1.00 5.96 579 THR C CA 1
ATOM 16278 C C . THR C 1 578 ? 22.667 79.242 104.394 1.00 9.92 579 THR C C 1
ATOM 16279 O O . THR C 1 578 ? 23.127 79.153 103.254 1.00 9.02 579 THR C O 1
ATOM 16283 N N . PRO C 1 579 ? 22.319 78.153 105.108 1.00 10.13 580 PRO C N 1
ATOM 16284 C CA . PRO C 1 579 ? 22.617 76.804 104.600 1.00 10.00 580 PRO C CA 1
ATOM 16285 C C . PRO C 1 579 ? 21.928 76.457 103.281 1.00 9.27 580 PRO C C 1
ATOM 16286 O O . PRO C 1 579 ? 20.732 76.687 103.111 1.00 19.98 580 PRO C O 1
ATOM 16290 N N . ALA C 1 580 ? 22.702 75.874 102.377 1.00 9.43 581 ALA C N 1
ATOM 16291 C CA . ALA C 1 580 ? 22.253 75.489 101.051 1.00 7.24 581 ALA C CA 1
ATOM 16292 C C . ALA C 1 580 ? 22.420 73.989 100.844 1.00 13.41 581 ALA C C 1
ATOM 16293 O O . ALA C 1 580 ? 21.640 73.372 100.119 1.00 8.86 581 ALA C O 1
ATOM 16295 N N . VAL C 1 581 ? 23.451 73.410 101.460 1.00 10.40 582 VAL C N 1
ATOM 16296 C CA . VAL C 1 581 ? 23.693 71.970 101.349 1.00 10.64 582 VAL C CA 1
ATOM 16297 C C . VAL C 1 581 ? 24.032 71.344 102.698 1.00 11.77 582 VAL C C 1
ATOM 16298 O O . VAL C 1 581 ? 24.983 71.762 103.369 1.00 22.09 582 VAL C O 1
ATOM 16302 N N . THR C 1 582 ? 23.266 70.330 103.085 1.00 12.64 583 THR C N 1
ATOM 16303 C CA . THR C 1 582 ? 23.400 69.747 104.419 1.00 20.94 583 THR C CA 1
ATOM 16304 C C . THR C 1 582 ? 23.658 68.247 104.404 1.00 19.06 583 THR C C 1
ATOM 16305 O O . THR C 1 582 ? 23.341 67.552 103.439 1.00 19.28 583 THR C O 1
ATOM 16309 N N . SER C 1 583 ? 24.238 67.757 105.494 1.00 21.42 584 SER C N 1
ATOM 16310 C CA . SER C 1 583 ? 24.383 66.324 105.711 1.00 17.13 584 SER C CA 1
ATOM 16311 C C . SER C 1 583 ? 23.957 66.023 107.126 1.00 18.21 584 SER C C 1
ATOM 16312 O O . SER C 1 583 ? 24.009 66.893 107.991 1.00 24.02 584 SER C O 1
ATOM 16315 N N . ASN C 1 584 ? 23.538 64.791 107.369 1.00 15.41 585 ASN C N 1
ATOM 16316 C CA . ASN C 1 584 ? 23.079 64.421 108.690 1.00 12.59 585 ASN C CA 1
ATOM 16317 C C . ASN C 1 584 ? 23.211 62.929 108.919 1.00 14.92 585 ASN C C 1
ATOM 16318 O O . ASN C 1 584 ? 22.703 62.124 108.145 1.00 18.26 585 ASN C O 1
ATOM 16323 N N . GLN C 1 585 ? 23.921 62.567 109.977 1.00 16.90 586 GLN C N 1
ATOM 16324 C CA . GLN C 1 585 ? 23.993 61.183 110.402 1.00 16.67 586 GLN C CA 1
ATOM 16325 C C . GLN C 1 585 ? 22.659 60.810 111.032 1.00 19.08 586 GLN C C 1
ATOM 16326 O O . GLN C 1 585 ? 22.118 61.558 111.852 1.00 21.89 586 GLN C O 1
ATOM 16332 N N . TYR C 1 586 ? 22.110 59.671 110.623 1.00 17.28 587 TYR C N 1
ATOM 16333 C CA . TYR C 1 586 ? 20.832 59.219 111.150 1.00 11.49 587 TYR C CA 1
ATOM 16334 C C . TYR C 1 586 ? 20.832 57.714 111.243 1.00 11.44 587 TYR C C 1
ATOM 16335 O O . TYR C 1 586 ? 20.943 57.023 110.225 1.00 22.10 587 TYR C O 1
ATOM 16344 N N . GLY C 1 587 ? 20.687 57.204 112.461 1.00 19.19 588 GLY C N 1
ATOM 16345 C CA . GLY C 1 587 ? 20.918 55.794 112.709 1.00 12.92 588 GLY C CA 1
ATOM 16346 C C . GLY C 1 587 ? 22.301 55.454 112.186 1.00 15.83 588 GLY C C 1
ATOM 16347 O O . GLY C 1 587 ? 23.251 56.209 112.399 1.00 11.18 588 GLY C O 1
ATOM 16348 N N . LYS C 1 588 ? 22.401 54.346 111.458 1.00 17.01 589 LYS C N 1
ATOM 16349 C CA . LYS C 1 588 ? 23.662 53.935 110.856 1.00 15.99 589 LYS C CA 1
ATOM 16350 C C . LYS C 1 588 ? 23.943 54.631 109.530 1.00 19.63 589 LYS C C 1
ATOM 16351 O O . LYS C 1 588 ? 25.060 54.565 109.021 1.00 22.52 589 LYS C O 1
ATOM 16357 N N . GLY C 1 589 ? 22.938 55.288 108.960 1.00 20.49 590 GLY C N 1
ATOM 16358 C CA . GLY C 1 589 ? 23.107 55.881 107.648 1.00 16.77 590 GLY C CA 1
ATOM 16359 C C . GLY C 1 589 ? 23.316 57.377 107.627 1.00 18.21 590 GLY C C 1
ATOM 16360 O O . GLY C 1 589 ? 23.515 58.005 108.665 1.00 24.04 590 GLY C O 1
ATOM 16361 N N . GLN C 1 590 ? 23.267 57.943 106.425 1.00 18.90 591 GLN C N 1
ATOM 16362 C CA . GLN C 1 590 ? 23.426 59.373 106.232 1.00 18.64 591 GLN C CA 1
ATOM 16363 C C . GLN C 1 590 ? 22.351 59.933 105.298 1.00 20.93 591 GLN C C 1
ATOM 16364 O O . GLN C 1 590 ? 21.839 59.233 104.429 1.00 21.71 591 GLN C O 1
ATOM 16370 N N . ALA C 1 591 ? 22.009 61.201 105.498 1.00 28.71 592 ALA C N 1
ATOM 16371 C CA . ALA C 1 591 ? 21.025 61.893 104.676 1.00 12.43 592 ALA C CA 1
ATOM 16372 C C . ALA C 1 591 ? 21.554 63.266 104.261 1.00 16.53 592 ALA C C 1
ATOM 16373 O O . ALA C 1 591 ? 21.939 64.075 105.099 1.00 21.66 592 ALA C O 1
ATOM 16375 N N . TYR C 1 592 ? 21.593 63.508 102.958 1.00 13.77 593 TYR C N 1
ATOM 16376 C CA . TYR C 1 592 ? 22.056 64.766 102.402 1.00 12.95 593 TYR C CA 1
ATOM 16377 C C . TYR C 1 592 ? 20.912 65.530 101.756 1.00 16.69 593 TYR C C 1
ATOM 16378 O O . TYR C 1 592 ? 20.021 64.937 101.128 1.00 15.38 593 TYR C O 1
ATOM 16387 N N . TYR C 1 593 ? 20.955 66.851 101.880 1.00 14.98 594 TYR C N 1
ATOM 16388 C CA . TYR C 1 593 ? 19.971 67.690 101.222 1.00 10.53 594 TYR C CA 1
ATOM 16389 C C . TYR C 1 593 ? 20.646 68.797 100.416 1.00 11.56 594 TYR C C 1
ATOM 16390 O O . TYR C 1 593 ? 21.462 69.560 100.949 1.00 13.24 594 TYR C O 1
ATOM 16399 N N . ILE C 1 594 ? 20.302 68.868 99.129 1.00 10.44 595 ILE C N 1
ATOM 16400 C CA . ILE C 1 594 ? 20.831 69.892 98.221 1.00 6.75 595 ILE C CA 1
ATOM 16401 C C . ILE C 1 594 ? 19.733 70.902 97.928 1.00 10.58 595 ILE C C 1
ATOM 16402 O O . ILE C 1 594 ? 18.801 70.602 97.180 1.00 10.34 595 ILE C O 1
ATOM 16407 N N . GLY C 1 595 ? 19.843 72.095 98.504 1.00 8.69 596 GLY C N 1
ATOM 16408 C CA . GLY C 1 595 ? 18.740 73.046 98.498 1.00 6.11 596 GLY C CA 1
ATOM 16409 C C . GLY C 1 595 ? 18.534 73.897 97.255 1.00 6.87 596 GLY C C 1
ATOM 16410 O O . GLY C 1 595 ? 17.531 74.584 97.141 1.00 5.95 596 GLY C O 1
ATOM 16411 N N . GLY C 1 596 ? 19.484 73.872 96.327 1.00 9.29 597 GLY C N 1
ATOM 16412 C CA . GLY C 1 596 ? 19.370 74.648 95.111 1.00 3.16 597 GLY C CA 1
ATOM 16413 C C . GLY C 1 596 ? 19.885 73.875 93.919 1.00 10.02 597 GLY C C 1
ATOM 16414 O O . GLY C 1 596 ? 20.567 72.855 94.075 1.00 10.95 597 GLY C O 1
ATOM 16415 N N . ARG C 1 597 ? 19.560 74.359 92.723 1.00 8.86 598 ARG C N 1
ATOM 16416 C CA . ARG C 1 597 ? 19.987 73.711 91.487 1.00 15.82 598 ARG C CA 1
ATOM 16417 C C . ARG C 1 597 ? 21.356 74.246 91.042 1.00 11.27 598 ARG C C 1
ATOM 16418 O O . ARG C 1 597 ? 21.484 75.379 90.567 1.00 10.29 598 ARG C O 1
ATOM 16426 N N . LEU C 1 598 ? 22.377 73.411 91.201 1.00 13.05 599 LEU C N 1
ATOM 16427 C CA . LEU C 1 598 ? 23.753 73.832 90.962 1.00 16.59 599 LEU C CA 1
ATOM 16428 C C . LEU C 1 598 ? 24.317 73.235 89.685 1.00 13.11 599 LEU C C 1
ATOM 16429 O O . LEU C 1 598 ? 23.826 72.220 89.195 1.00 18.70 599 LEU C O 1
ATOM 16434 N N . GLU C 1 599 ? 25.337 73.893 89.146 1.00 12.18 600 GLU C N 1
ATOM 16435 C CA . GLU C 1 599 ? 26.009 73.479 87.915 1.00 13.42 600 GLU C CA 1
ATOM 16436 C C . GLU C 1 599 ? 26.600 72.065 87.993 1.00 9.07 600 GLU C C 1
ATOM 16437 O O . GLU C 1 599 ? 26.723 71.498 89.073 1.00 15.23 600 GLU C O 1
ATOM 16443 N N . ASP C 1 600 ? 26.973 71.510 86.846 1.00 10.03 601 ASP C N 1
ATOM 16444 C CA . ASP C 1 600 ? 27.457 70.127 86.763 1.00 16.01 601 ASP C CA 1
ATOM 16445 C C . ASP C 1 600 ? 28.614 69.818 87.714 1.00 14.06 601 ASP C C 1
ATOM 16446 O O . ASP C 1 600 ? 28.586 68.797 88.411 1.00 10.86 601 ASP C O 1
ATOM 16451 N N . GLN C 1 601 ? 29.610 70.704 87.756 1.00 11.71 602 GLN C N 1
ATOM 16452 C CA . GLN C 1 601 ? 30.788 70.471 88.581 1.00 12.74 602 GLN C CA 1
ATOM 16453 C C . GLN C 1 601 ? 30.436 70.252 90.051 1.00 13.87 602 GLN C C 1
ATOM 16454 O O . GLN C 1 601 ? 31.092 69.456 90.736 1.00 11.80 602 GLN C O 1
ATOM 16460 N N . PHE C 1 602 ? 29.397 70.931 90.538 1.00 12.69 603 PHE C N 1
ATOM 16461 C CA . PHE C 1 602 ? 28.962 70.682 91.904 1.00 11.30 603 PHE C CA 1
ATOM 16462 C C . PHE C 1 602 ? 28.555 69.233 92.081 1.00 12.85 603 PHE C C 1
ATOM 16463 O O . PHE C 1 602 ? 28.954 68.579 93.045 1.00 13.30 603 PHE C O 1
ATOM 16471 N N . HIS C 1 603 ? 27.740 68.729 91.168 1.00 8.04 604 HIS C N 1
ATOM 16472 C CA . HIS C 1 603 ? 27.303 67.354 91.301 1.00 11.57 604 HIS C CA 1
ATOM 16473 C C . HIS C 1 603 ? 28.500 66.405 91.175 1.00 11.01 604 HIS C C 1
ATOM 16474 O O . HIS C 1 603 ? 28.580 65.393 91.882 1.00 10.52 604 HIS C O 1
ATOM 16481 N N . ARG C 1 604 ? 29.447 66.759 90.309 1.00 8.79 605 ARG C N 1
ATOM 16482 C CA . ARG C 1 604 ? 30.690 65.988 90.203 1.00 14.52 605 ARG C CA 1
ATOM 16483 C C . ARG C 1 604 ? 31.441 65.876 91.529 1.00 14.03 605 ARG C C 1
ATOM 16484 O O . ARG C 1 604 ? 31.716 64.775 91.980 1.00 11.07 605 ARG C O 1
ATOM 16492 N N . ASP C 1 605 ? 31.770 67.008 92.148 1.00 12.95 606 ASP C N 1
ATOM 16493 C CA . ASP C 1 605 ? 32.527 66.990 93.401 1.00 16.85 606 ASP C CA 1
ATOM 16494 C C . ASP C 1 605 ? 31.752 66.338 94.538 1.00 7.64 606 ASP C C 1
ATOM 16495 O O . ASP C 1 605 ? 32.261 65.442 95.251 1.00 17.15 606 ASP C O 1
ATOM 16500 N N . PHE C 1 606 ? 30.507 66.775 94.680 1.00 6.55 607 PHE C N 1
ATOM 16501 C CA . PHE C 1 606 ? 29.636 66.294 95.743 1.00 13.45 607 PHE C CA 1
ATOM 16502 C C . PHE C 1 606 ? 29.511 64.777 95.689 1.00 16.02 607 PHE C C 1
ATOM 16503 O O . PHE C 1 606 ? 29.674 64.092 96.703 1.00 24.00 607 PHE C O 1
ATOM 16511 N N . TYR C 1 607 ? 29.220 64.241 94.512 1.00 17.00 608 TYR C N 1
ATOM 16512 C CA . TYR C 1 607 ? 29.042 62.801 94.434 1.00 15.99 608 TYR C CA 1
ATOM 16513 C C . TYR C 1 607 ? 30.391 62.088 94.462 1.00 19.91 608 TYR C C 1
ATOM 16514 O O . TYR C 1 607 ? 30.473 60.957 94.926 1.00 15.68 608 TYR C O 1
ATOM 16523 N N . GLN C 1 608 ? 31.446 62.759 94.002 1.00 18.37 609 GLN C N 1
ATOM 16524 C CA . GLN C 1 608 ? 32.801 62.203 94.069 1.00 16.72 609 GLN C CA 1
ATOM 16525 C C . GLN C 1 608 ? 33.136 61.806 95.498 1.00 20.93 609 GLN C C 1
ATOM 16526 O O . GLN C 1 608 ? 33.548 60.654 95.780 1.00 24.06 609 GLN C O 1
ATOM 16532 N N . GLU C 1 609 ? 32.934 62.755 96.409 1.00 20.18 610 GLU C N 1
ATOM 16533 C CA . GLU C 1 609 ? 33.138 62.420 97.812 1.00 17.68 610 GLU C CA 1
ATOM 16534 C C . GLU C 1 609 ? 32.324 61.195 98.249 1.00 21.11 610 GLU C C 1
ATOM 16535 O O . GLU C 1 609 ? 32.822 60.362 98.996 1.00 27.19 610 GLU C O 1
ATOM 16541 N N . LEU C 1 610 ? 31.091 61.065 97.772 1.00 14.71 611 LEU C N 1
ATOM 16542 C CA . LEU C 1 610 ? 30.265 59.932 98.188 1.00 20.55 611 LEU C CA 1
ATOM 16543 C C . LEU C 1 610 ? 30.762 58.610 97.584 1.00 28.92 611 LEU C C 1
ATOM 16544 O O . LEU C 1 610 ? 30.579 57.546 98.171 1.00 19.69 611 LEU C O 1
ATOM 16549 N N . MET C 1 611 ? 31.368 58.679 96.405 1.00 19.94 612 MET C N 1
ATOM 16550 C CA . MET C 1 611 ? 31.887 57.495 95.748 1.00 21.77 612 MET C CA 1
ATOM 16551 C C . MET C 1 611 ? 33.082 57.018 96.540 1.00 24.14 612 MET C C 1
ATOM 16552 O O . MET C 1 611 ? 33.247 55.816 96.778 1.00 19.72 612 MET C O 1
ATOM 16557 N N . GLU C 1 612 ? 33.920 57.963 96.955 1.00 16.11 613 GLU C N 1
ATOM 16558 C CA . GLU C 1 612 ? 35.104 57.573 97.713 1.00 18.93 613 GLU C CA 1
ATOM 16559 C C . GLU C 1 612 ? 34.682 57.011 99.064 1.00 17.59 613 GLU C C 1
ATOM 16560 O O . GLU C 1 612 ? 35.098 55.919 99.456 1.00 17.17 613 GLU C O 1
ATOM 16566 N N . LYS C 1 613 ? 33.816 57.752 99.740 1.00 15.99 614 LYS C N 1
ATOM 16567 C CA . LYS C 1 613 ? 33.280 57.364 101.033 1.00 14.06 614 LYS C CA 1
ATOM 16568 C C . LYS C 1 613 ? 32.638 55.969 101.011 1.00 20.85 614 LYS C C 1
ATOM 16569 O O . LYS C 1 613 ? 32.966 55.124 101.834 1.00 29.24 614 LYS C O 1
ATOM 16575 N N . LEU C 1 614 ? 31.742 55.726 100.060 1.00 23.52 615 LEU C N 1
ATOM 16576 C CA . LEU C 1 614 ? 30.976 54.480 100.007 1.00 18.31 615 LEU C CA 1
ATOM 16577 C C . LEU C 1 614 ? 31.623 53.449 99.093 1.00 14.47 615 LEU C C 1
ATOM 16578 O O . LEU C 1 614 ? 31.045 52.391 98.841 1.00 12.85 615 LEU C O 1
ATOM 16583 N N . ASP C 1 615 ? 32.813 53.769 98.591 1.00 14.70 616 ASP C N 1
ATOM 16584 C CA . ASP C 1 615 ? 33.591 52.827 97.789 1.00 23.27 616 ASP C CA 1
ATOM 16585 C C . ASP C 1 615 ? 32.809 52.363 96.561 1.00 16.91 616 ASP C C 1
ATOM 16586 O O . ASP C 1 615 ? 32.592 51.173 96.370 1.00 16.46 616 ASP C O 1
ATOM 16591 N N . LEU C 1 616 ? 32.376 53.322 95.747 1.00 19.39 617 LEU C N 1
ATOM 16592 C CA . LEU C 1 616 ? 31.606 53.036 94.551 1.00 11.59 617 LEU C CA 1
ATOM 16593 C C . LEU C 1 616 ? 32.541 52.948 93.365 1.00 13.90 617 LEU C C 1
ATOM 16594 O O . LEU C 1 616 ? 33.176 53.932 93.002 1.00 15.85 617 LEU C O 1
ATOM 16599 N N . ARG C 1 617 ? 32.629 51.764 92.769 1.00 17.45 618 ARG C N 1
ATOM 16600 C CA . ARG C 1 617 ? 33.631 51.492 91.748 1.00 15.66 618 ARG C CA 1
ATOM 16601 C C . ARG C 1 617 ? 32.980 51.052 90.447 1.00 19.43 618 ARG C C 1
ATOM 16602 O O . ARG C 1 617 ? 31.881 50.512 90.460 1.00 20.32 618 ARG C O 1
ATOM 16610 N N . PRO C 1 618 ? 33.653 51.291 89.314 1.00 15.82 619 PRO C N 1
ATOM 16611 C CA . PRO C 1 618 ? 33.174 50.680 88.074 1.00 15.30 619 PRO C CA 1
ATOM 16612 C C . PRO C 1 618 ? 33.429 49.172 88.100 1.00 19.18 619 PRO C C 1
ATOM 16613 O O . PRO C 1 618 ? 34.167 48.697 88.962 1.00 22.94 619 PRO C O 1
ATOM 16617 N N . VAL C 1 619 ? 32.820 48.428 87.185 1.00 18.97 620 VAL C N 1
ATOM 16618 C CA . VAL C 1 619 ? 33.044 46.987 87.123 1.00 15.16 620 VAL C CA 1
ATOM 16619 C C . VAL C 1 619 ? 34.503 46.723 86.758 1.00 18.88 620 VAL C C 1
ATOM 16620 O O . VAL C 1 619 ? 35.169 45.873 87.348 1.00 12.16 620 VAL C O 1
ATOM 16624 N N . LEU C 1 620 ? 35.000 47.477 85.789 1.00 14.69 621 LEU C N 1
ATOM 16625 C CA . LEU C 1 620 ? 36.401 47.416 85.431 1.00 21.19 621 LEU C CA 1
ATOM 16626 C C . LEU C 1 620 ? 36.908 48.830 85.226 1.00 24.85 621 LEU C C 1
ATOM 16627 O O . LEU C 1 620 ? 36.394 49.545 84.384 1.00 21.25 621 LEU C O 1
ATOM 16632 N N . PHE C 1 621 ? 37.914 49.240 85.990 1.00 26.21 622 PHE C N 1
ATOM 16633 C CA . PHE C 1 621 ? 38.394 50.605 85.863 1.00 15.85 622 PHE C CA 1
ATOM 16634 C C . PHE C 1 621 ? 39.093 50.825 84.532 1.00 13.68 622 PHE C C 1
ATOM 16635 O O . PHE C 1 621 ? 39.972 50.065 84.142 1.00 22.20 622 PHE C O 1
ATOM 16643 N N . VAL C 1 622 ? 38.687 51.876 83.836 1.00 13.89 623 VAL C N 1
ATOM 16644 C CA . VAL C 1 622 ? 39.341 52.277 82.604 1.00 17.21 623 VAL C CA 1
ATOM 16645 C C . VAL C 1 622 ? 39.609 53.781 82.645 1.00 17.43 623 VAL C C 1
ATOM 16646 O O . VAL C 1 622 ? 38.724 54.586 82.921 1.00 17.08 623 VAL C O 1
ATOM 16650 N N . LYS C 1 623 ? 40.857 54.150 82.410 1.00 19.78 624 LYS C N 1
ATOM 16651 C CA . LYS C 1 623 ? 41.232 55.544 82.404 1.00 19.94 624 LYS C CA 1
ATOM 16652 C C . LYS C 1 623 ? 40.819 56.126 81.067 1.00 14.52 624 LYS C C 1
ATOM 16653 O O . LYS C 1 623 ? 41.164 55.575 80.024 1.00 18.05 624 LYS C O 1
ATOM 16659 N N . HIS C 1 624 ? 40.064 57.221 81.085 1.00 13.57 625 HIS C N 1
ATOM 16660 C CA . HIS C 1 624 ? 39.672 57.870 79.830 1.00 17.03 625 HIS C CA 1
ATOM 16661 C C . HIS C 1 624 ? 39.315 59.332 80.038 1.00 15.09 625 HIS C C 1
ATOM 16662 O O . HIS C 1 624 ? 39.101 59.772 81.165 1.00 11.68 625 HIS C O 1
ATOM 16669 N N . GLU C 1 625 ? 39.264 60.081 78.941 1.00 9.61 626 GLU C N 1
ATOM 16670 C CA . GLU C 1 625 ? 38.751 61.441 78.979 1.00 20.89 626 GLU C CA 1
ATOM 16671 C C . GLU C 1 625 ? 37.223 61.423 79.062 1.00 16.13 626 GLU C C 1
ATOM 16672 O O . GLU C 1 625 ? 36.604 60.354 79.042 1.00 11.08 626 GLU C O 1
ATOM 16678 N N . LYS C 1 626 ? 36.619 62.604 79.151 1.00 11.79 627 LYS C N 1
ATOM 16679 C CA . LYS C 1 626 ? 35.165 62.709 79.098 1.00 19.19 627 LYS C CA 1
ATOM 16680 C C . LYS C 1 626 ? 34.628 62.339 77.707 1.00 21.42 627 LYS C C 1
ATOM 16681 O O . LYS C 1 626 ? 35.212 62.703 76.679 1.00 14.00 627 LYS C O 1
ATOM 16687 N N . GLY C 1 627 ? 33.525 61.593 77.683 1.00 11.97 628 GLY C N 1
ATOM 16688 C CA . GLY C 1 627 ? 32.886 61.220 76.432 1.00 9.65 628 GLY C CA 1
ATOM 16689 C C . GLY C 1 627 ? 33.074 59.761 76.069 1.00 14.88 628 GLY C C 1
ATOM 16690 O O . GLY C 1 627 ? 32.388 59.240 75.185 1.00 14.49 628 GLY C O 1
ATOM 16691 N N . VAL C 1 628 ? 34.025 59.110 76.733 1.00 8.89 629 VAL C N 1
ATOM 16692 C CA . VAL C 1 628 ? 34.168 57.662 76.646 1.00 7.74 629 VAL C CA 1
ATOM 16693 C C . VAL C 1 628 ? 33.348 57.080 77.774 1.00 7.11 629 VAL C C 1
ATOM 16694 O O . VAL C 1 628 ? 33.487 57.504 78.911 1.00 6.57 629 VAL C O 1
ATOM 16698 N N . SER C 1 629 ? 32.470 56.137 77.443 1.00 7.25 630 SER C N 1
ATOM 16699 C CA . SER C 1 629 ? 31.597 55.497 78.412 1.00 5.59 630 SER C CA 1
ATOM 16700 C C . SER C 1 629 ? 31.987 54.030 78.516 1.00 13.77 630 SER C C 1
ATOM 16701 O O . SER C 1 629 ? 32.103 53.327 77.500 1.00 11.34 630 SER C O 1
ATOM 16704 N N . VAL C 1 630 ? 32.222 53.581 79.744 1.00 5.97 631 VAL C N 1
ATOM 16705 C CA . VAL C 1 630 ? 32.549 52.194 79.983 1.00 10.98 631 VAL C CA 1
ATOM 16706 C C . VAL C 1 630 ? 31.425 51.576 80.783 1.00 10.72 631 VAL C C 1
ATOM 16707 O O . VAL C 1 630 ? 31.083 52.063 81.857 1.00 14.25 631 VAL C O 1
ATOM 16711 N N . GLN C 1 631 ? 30.842 50.509 80.256 1.00 10.03 632 GLN C N 1
ATOM 16712 C CA . GLN C 1 631 ? 29.698 49.892 80.911 1.00 10.35 632 GLN C CA 1
ATOM 16713 C C . GLN C 1 631 ? 29.790 48.378 80.822 1.00 18.10 632 GLN C C 1
ATOM 16714 O O . GLN C 1 631 ? 30.334 47.851 79.858 1.00 16.12 632 GLN C O 1
ATOM 16720 N N . ALA C 1 632 ? 29.253 47.668 81.809 1.00 13.04 633 ALA C N 1
ATOM 16721 C CA . ALA C 1 632 ? 29.469 46.227 81.846 1.00 12.33 633 ALA C CA 1
ATOM 16722 C C . ALA C 1 632 ? 28.236 45.370 82.145 1.00 15.31 633 ALA C C 1
ATOM 16723 O O . ALA C 1 632 ? 27.246 45.821 82.729 1.00 11.16 633 ALA C O 1
ATOM 16725 N N . ARG C 1 633 ? 28.326 44.110 81.741 1.00 13.01 634 ARG C N 1
ATOM 16726 C CA . ARG C 1 633 ? 27.376 43.102 82.173 1.00 13.18 634 ARG C CA 1
ATOM 16727 C C . ARG C 1 633 ? 28.130 41.944 82.799 1.00 16.19 634 ARG C C 1
ATOM 16728 O O . ARG C 1 633 ? 29.239 41.618 82.385 1.00 11.24 634 ARG C O 1
ATOM 16736 N N . GLN C 1 634 ? 27.542 41.333 83.817 1.00 13.28 635 GLN C N 1
ATOM 16737 C CA . GLN C 1 634 ? 28.304 40.413 84.646 1.00 21.44 635 GLN C CA 1
ATOM 16738 C C . GLN C 1 634 ? 27.746 39.006 84.669 1.00 21.50 635 GLN C C 1
ATOM 16739 O O . GLN C 1 634 ? 26.677 38.749 85.220 1.00 17.60 635 GLN C O 1
ATOM 16745 N N . ALA C 1 635 ? 28.492 38.099 84.054 1.00 15.26 636 ALA C N 1
ATOM 16746 C CA . ALA C 1 635 ? 28.186 36.680 84.109 1.00 26.99 636 ALA C CA 1
ATOM 16747 C C . ALA C 1 635 ? 28.849 36.124 85.367 1.00 26.91 636 ALA C C 1
ATOM 16748 O O . ALA C 1 635 ? 29.642 36.824 85.989 1.00 37.59 636 ALA C O 1
ATOM 16750 N N . PRO C 1 636 ? 28.510 34.888 85.778 1.00 36.29 637 PRO C N 1
ATOM 16751 C CA . PRO C 1 636 ? 29.204 34.393 86.972 1.00 35.53 637 PRO C CA 1
ATOM 16752 C C . PRO C 1 636 ? 30.668 34.082 86.686 1.00 27.26 637 PRO C C 1
ATOM 16753 O O . PRO C 1 636 ? 31.518 34.237 87.551 1.00 35.71 637 PRO C O 1
ATOM 16757 N N . GLU C 1 637 ? 30.958 33.670 85.464 1.00 35.42 638 GLU C N 1
ATOM 16758 C CA . GLU C 1 637 ? 32.314 33.291 85.115 1.00 30.65 638 GLU C CA 1
ATOM 16759 C C . GLU C 1 637 ? 33.129 34.457 84.541 1.00 30.31 638 GLU C C 1
ATOM 16760 O O . GLU C 1 637 ? 34.333 34.313 84.347 1.00 24.42 638 GLU C O 1
ATOM 16766 N N . CYS C 1 638 ? 32.496 35.603 84.276 1.00 32.22 639 CYS C N 1
ATOM 16767 C CA . CYS C 1 638 ? 33.244 36.751 83.737 1.00 32.36 639 CYS C CA 1
ATOM 16768 C C . CYS C 1 638 ? 32.499 38.083 83.638 1.00 29.02 639 CYS C C 1
ATOM 16769 O O . CYS C 1 638 ? 31.280 38.158 83.754 1.00 28.45 639 CYS C O 1
ATOM 16772 N N . ASP C 1 639 ? 33.263 39.141 83.397 1.00 28.47 640 ASP C N 1
ATOM 16773 C CA . ASP C 1 639 ? 32.677 40.438 83.098 1.00 22.57 640 ASP C CA 1
ATOM 16774 C C . ASP C 1 639 ? 32.809 40.717 81.606 1.00 20.73 640 ASP C C 1
ATOM 16775 O O . ASP C 1 639 ? 33.876 40.534 81.026 1.00 20.88 640 ASP C O 1
ATOM 16780 N N . TYR C 1 640 ? 31.714 41.133 80.983 1.00 16.30 641 TYR C N 1
ATOM 16781 C CA . TYR C 1 640 ? 31.761 41.658 79.627 1.00 21.30 641 TYR C CA 1
ATOM 16782 C C . TYR C 1 640 ? 31.739 43.175 79.707 1.00 17.45 641 TYR C C 1
ATOM 16783 O O . TYR C 1 640 ? 30.796 43.764 80.239 1.00 16.66 641 TYR C O 1
ATOM 16792 N N . VAL C 1 641 ? 32.779 43.804 79.182 1.00 14.17 642 VAL C N 1
ATOM 16793 C CA . VAL C 1 641 ? 32.933 45.239 79.333 1.00 10.58 642 VAL C CA 1
ATOM 16794 C C . VAL C 1 641 ? 32.936 45.933 77.973 1.00 13.31 642 VAL C C 1
ATOM 16795 O O . VAL C 1 641 ? 33.667 45.547 77.054 1.00 9.24 642 VAL C O 1
ATOM 16799 N N . PHE C 1 642 ? 32.101 46.959 77.859 1.00 13.70 643 PHE C N 1
ATOM 16800 C CA . PHE C 1 642 ? 31.984 47.756 76.647 1.00 15.19 643 PHE C CA 1
ATOM 16801 C C . PHE C 1 642 ? 32.681 49.102 76.851 1.00 14.87 643 PHE C C 1
ATOM 16802 O O . PHE C 1 642 ? 32.311 49.893 77.740 1.00 14.65 643 PHE C O 1
ATOM 16810 N N . ILE C 1 643 ? 33.710 49.336 76.041 1.00 7.17 644 ILE C N 1
ATOM 16811 C CA . ILE C 1 643 ? 34.481 50.570 76.085 1.00 7.67 644 ILE C CA 1
ATOM 16812 C C . ILE C 1 643 ? 34.128 51.365 74.829 1.00 12.08 644 ILE C C 1
ATOM 16813 O O . ILE C 1 643 ? 34.559 51.023 73.710 1.00 8.96 644 ILE C O 1
ATOM 16818 N N . MET C 1 644 ? 33.325 52.413 75.034 1.00 5.86 645 MET C N 1
ATOM 16819 C CA . MET C 1 644 ? 32.605 53.097 73.963 1.00 7.09 645 MET C CA 1
ATOM 16820 C C . MET C 1 644 ? 32.989 54.568 73.805 1.00 10.74 645 MET C C 1
ATOM 16821 O O . MET C 1 644 ? 32.819 55.357 74.733 1.00 12.64 645 MET C O 1
ATOM 16826 N N . ASN C 1 645 ? 33.482 54.941 72.626 1.00 7.43 646 ASN C N 1
ATOM 16827 C CA . ASN C 1 645 ? 33.869 56.330 72.368 1.00 12.58 646 ASN C CA 1
ATOM 16828 C C . ASN C 1 645 ? 32.741 57.164 71.759 1.00 9.68 646 ASN C C 1
ATOM 16829 O O . ASN C 1 645 ? 32.545 57.162 70.544 1.00 11.98 646 ASN C O 1
ATOM 16834 N N . PHE C 1 646 ? 32.031 57.909 72.595 1.00 8.94 647 PHE C N 1
ATOM 16835 C CA . PHE C 1 646 ? 30.957 58.763 72.096 1.00 13.86 647 PHE C CA 1
ATOM 16836 C C . PHE C 1 646 ? 31.459 60.166 71.770 1.00 11.36 647 PHE C C 1
ATOM 16837 O O . PHE C 1 646 ? 30.730 61.149 71.920 1.00 18.54 647 PHE C O 1
ATOM 16845 N N . THR C 1 647 ? 32.708 60.268 71.334 1.00 8.54 648 THR C N 1
ATOM 16846 C CA . THR C 1 647 ? 33.223 61.554 70.885 1.00 10.33 648 THR C CA 1
ATOM 16847 C C . THR C 1 647 ? 33.647 61.438 69.437 1.00 15.66 648 THR C C 1
ATOM 16848 O O . THR C 1 647 ? 33.775 60.331 68.911 1.00 14.08 648 THR C O 1
ATOM 16852 N N . GLU C 1 648 ? 33.886 62.576 68.796 1.00 21.58 649 GLU C N 1
ATOM 16853 C CA . GLU C 1 648 ? 34.278 62.567 67.391 1.00 16.10 649 GLU C CA 1
ATOM 16854 C C . GLU C 1 648 ? 35.787 62.655 67.206 1.00 15.38 649 GLU C C 1
ATOM 16855 O O . GLU C 1 648 ? 36.260 62.982 66.120 1.00 13.15 649 GLU C O 1
ATOM 16861 N N . GLU C 1 649 ? 36.534 62.342 68.263 1.00 16.47 650 GLU C N 1
ATOM 16862 C CA . GLU C 1 649 ? 37.995 62.321 68.204 1.00 18.50 650 GLU C CA 1
ATOM 16863 C C . GLU C 1 649 ? 38.545 60.952 68.567 1.00 20.61 650 GLU C C 1
ATOM 16864 O O . GLU C 1 649 ? 37.840 60.116 69.139 1.00 19.61 650 GLU C O 1
ATOM 16870 N N . LYS C 1 650 ? 39.815 60.730 68.250 1.00 20.67 651 LYS C N 1
ATOM 16871 C CA . LYS C 1 650 ? 40.513 59.558 68.758 1.00 20.85 651 LYS C CA 1
ATOM 16872 C C . LYS C 1 650 ? 40.597 59.686 70.278 1.00 17.54 651 LYS C C 1
ATOM 16873 O O . LYS C 1 650 ? 40.662 60.798 70.806 1.00 17.70 651 LYS C O 1
ATOM 16879 N N . GLN C 1 651 ? 40.566 58.563 70.985 1.00 9.20 652 GLN C N 1
ATOM 16880 C CA . GLN C 1 651 ? 40.575 58.606 72.442 1.00 16.93 652 GLN C CA 1
ATOM 16881 C C . GLN C 1 651 ? 41.544 57.589 73.008 1.00 16.52 652 GLN C C 1
ATOM 16882 O O . GLN C 1 651 ? 41.453 56.407 72.701 1.00 20.37 652 GLN C O 1
ATOM 16888 N N . ALA C 1 652 ? 42.480 58.050 73.829 1.00 17.24 653 ALA C N 1
ATOM 16889 C CA . ALA C 1 652 ? 43.412 57.140 74.479 1.00 20.56 653 ALA C CA 1
ATOM 16890 C C . ALA C 1 652 ? 42.799 56.635 75.775 1.00 18.53 653 ALA C C 1
ATOM 16891 O O . ALA C 1 652 ? 42.397 57.434 76.621 1.00 15.23 653 ALA C O 1
ATOM 16893 N N . VAL C 1 653 ? 42.698 55.317 75.928 1.00 13.13 654 VAL C N 1
ATOM 16894 C CA . VAL C 1 653 ? 42.200 54.764 77.191 1.00 17.19 654 VAL C CA 1
ATOM 16895 C C . VAL C 1 653 ? 43.184 53.755 77.769 1.00 19.00 654 VAL C C 1
ATOM 16896 O O . VAL C 1 653 ? 43.949 53.148 77.038 1.00 27.57 654 VAL C O 1
ATOM 16900 N N . VAL C 1 654 ? 43.175 53.582 79.085 1.00 18.26 655 VAL C N 1
ATOM 16901 C CA . VAL C 1 654 ? 44.095 52.642 79.716 1.00 18.88 655 VAL C CA 1
ATOM 16902 C C . VAL C 1 654 ? 43.373 51.620 80.585 1.00 22.27 655 VAL C C 1
ATOM 16903 O O . VAL C 1 654 ? 42.692 51.970 81.551 1.00 20.22 655 VAL C O 1
ATOM 16907 N N . LEU C 1 655 ? 43.523 50.350 80.236 1.00 24.08 656 LEU C N 1
ATOM 16908 C CA . LEU C 1 655 ? 42.982 49.272 81.045 1.00 20.13 656 LEU C CA 1
ATOM 16909 C C . LEU C 1 655 ? 43.990 48.895 82.122 1.00 32.07 656 LEU C C 1
ATOM 16910 O O . LEU C 1 655 ? 45.152 48.627 81.819 1.00 30.84 656 LEU C O 1
ATOM 16915 N N . GLU C 1 656 ? 43.543 48.892 83.377 1.00 32.90 657 GLU C N 1
ATOM 16916 C CA A GLU C 1 656 ? 44.426 48.589 84.500 0.44 32.45 657 GLU C CA 1
ATOM 16917 C CA B GLU C 1 656 ? 44.412 48.592 84.510 0.56 32.43 657 GLU C CA 1
ATOM 16918 C C . GLU C 1 656 ? 44.617 47.090 84.656 1.00 33.97 657 GLU C C 1
ATOM 16919 O O . GLU C 1 656 ? 45.719 46.633 84.944 1.00 50.73 657 GLU C O 1
ATOM 16930 N N . GLU C 1 657 ? 43.544 46.329 84.456 1.00 34.80 658 GLU C N 1
ATOM 16931 C CA . GLU C 1 657 ? 43.609 44.869 84.526 1.00 29.07 658 GLU C CA 1
ATOM 16932 C C . GLU C 1 657 ? 43.682 44.226 83.137 1.00 31.05 658 GLU C C 1
ATOM 16933 O O . GLU C 1 657 ? 43.403 44.853 82.118 1.00 30.15 658 GLU C O 1
ATOM 16939 N N . LYS C 1 658 ? 44.065 42.961 83.114 1.00 27.82 659 LYS C N 1
ATOM 16940 C CA . LYS C 1 658 ? 44.268 42.230 81.871 1.00 29.41 659 LYS C CA 1
ATOM 16941 C C . LYS C 1 658 ? 42.942 41.699 81.345 1.00 23.54 659 LYS C C 1
ATOM 16942 O O . LYS C 1 658 ? 42.191 41.066 82.079 1.00 24.99 659 LYS C O 1
ATOM 16948 N N . VAL C 1 659 ? 42.635 41.966 80.084 1.00 23.17 660 VAL C N 1
ATOM 16949 C CA . VAL C 1 659 ? 41.404 41.432 79.503 1.00 26.02 660 VAL C CA 1
ATOM 16950 C C . VAL C 1 659 ? 41.645 40.849 78.120 1.00 22.13 660 VAL C C 1
ATOM 16951 O O . VAL C 1 659 ? 42.684 41.079 77.508 1.00 23.29 660 VAL C O 1
ATOM 16955 N N . LYS C 1 660 ? 40.653 40.116 77.631 1.00 23.20 661 LYS C N 1
ATOM 16956 C CA . LYS C 1 660 ? 40.692 39.518 76.302 1.00 24.94 661 LYS C CA 1
ATOM 16957 C C . LYS C 1 660 ? 39.579 40.107 75.406 1.00 21.99 661 LYS C C 1
ATOM 16958 O O . LYS C 1 660 ? 38.412 40.158 75.797 1.00 31.00 661 LYS C O 1
ATOM 16964 N N . ASP C 1 661 ? 39.952 40.567 74.218 1.00 21.15 662 ASP C N 1
ATOM 16965 C CA . ASP C 1 661 ? 39.005 41.086 73.233 1.00 20.22 662 ASP C CA 1
ATOM 16966 C C . ASP C 1 661 ? 38.008 40.004 72.834 1.00 26.88 662 ASP C C 1
ATOM 16967 O O . ASP C 1 661 ? 38.403 38.948 72.348 1.00 33.22 662 ASP C O 1
ATOM 16972 N N . LEU C 1 662 ? 36.720 40.275 73.024 1.00 24.49 663 LEU C N 1
ATOM 16973 C CA . LEU C 1 662 ? 35.673 39.270 72.830 1.00 29.18 663 LEU C CA 1
ATOM 16974 C C . LEU C 1 662 ? 35.578 38.725 71.403 1.00 20.73 663 LEU C C 1
ATOM 16975 O O . LEU C 1 662 ? 35.054 37.636 71.190 1.00 28.26 663 LEU C O 1
ATOM 16980 N N . PHE C 1 663 ? 36.088 39.469 70.430 1.00 29.25 664 PHE C N 1
ATOM 16981 C CA . PHE C 1 663 ? 36.014 39.035 69.035 1.00 27.10 664 PHE C CA 1
ATOM 16982 C C . PHE C 1 663 ? 37.288 38.326 68.563 1.00 43.59 664 PHE C C 1
ATOM 16983 O O . PHE C 1 663 ? 37.217 37.271 67.924 1.00 50.68 664 PHE C O 1
ATOM 16991 N N . THR C 1 664 ? 38.448 38.898 68.880 1.00 32.98 665 THR C N 1
ATOM 16992 C CA . THR C 1 664 ? 39.715 38.376 68.374 1.00 24.53 665 THR C CA 1
ATOM 16993 C C . THR C 1 664 ? 40.422 37.456 69.357 1.00 32.95 665 THR C C 1
ATOM 16994 O O . THR C 1 664 ? 41.292 36.683 68.967 1.00 41.35 665 THR C O 1
ATOM 16998 N N . GLY C 1 665 ? 40.067 37.545 70.632 1.00 26.39 666 GLY C N 1
ATOM 16999 C CA . GLY C 1 665 ? 40.653 36.667 71.627 1.00 16.67 666 GLY C CA 1
ATOM 17000 C C . GLY C 1 665 ? 41.971 37.215 72.123 1.00 27.72 666 GLY C C 1
ATOM 17001 O O . GLY C 1 665 ? 42.566 36.691 73.063 1.00 30.68 666 GLY C O 1
ATOM 17002 N N . GLU C 1 666 ? 42.421 38.287 71.487 1.00 20.76 667 GLU C N 1
ATOM 17003 C CA . GLU C 1 666 ? 43.675 38.924 71.848 1.00 29.75 667 GLU C CA 1
ATOM 17004 C C . GLU C 1 666 ? 43.668 39.501 73.265 1.00 34.82 667 GLU C C 1
ATOM 17005 O O . GLU C 1 666 ? 42.786 40.280 73.634 1.00 32.20 667 GLU C O 1
ATOM 17011 N N . GLU C 1 667 ? 44.662 39.119 74.055 1.00 35.93 668 GLU C N 1
ATOM 17012 C CA . GLU C 1 667 ? 44.834 39.692 75.382 1.00 32.91 668 GLU C CA 1
ATOM 17013 C C . GLU C 1 667 ? 45.179 41.182 75.285 1.00 29.35 668 GLU C C 1
ATOM 17014 O O . GLU C 1 667 ? 45.979 41.585 74.444 1.00 25.81 668 GLU C O 1
ATOM 17020 N N . ILE C 1 668 ? 44.571 42.001 76.138 1.00 23.15 669 ILE C N 1
ATOM 17021 C CA . ILE C 1 668 ? 44.837 43.436 76.130 1.00 22.57 669 ILE C CA 1
ATOM 17022 C C . ILE C 1 668 ? 45.075 43.992 77.522 1.00 25.41 669 ILE C C 1
ATOM 17023 O O . ILE C 1 668 ? 44.347 43.657 78.453 1.00 25.89 669 ILE C O 1
ATOM 17028 N N . VAL C 1 669 ? 46.109 44.825 77.670 1.00 22.00 670 VAL C N 1
ATOM 17029 C CA . VAL C 1 669 ? 46.312 45.588 78.903 1.00 23.61 670 VAL C CA 1
ATOM 17030 C C . VAL C 1 669 ? 46.862 46.974 78.578 1.00 26.80 670 VAL C C 1
ATOM 17031 O O . VAL C 1 669 ? 47.394 47.201 77.491 1.00 22.52 670 VAL C O 1
ATOM 17035 N N . GLY C 1 670 ? 46.774 47.888 79.537 1.00 13.32 671 GLY C N 1
ATOM 17036 C CA . GLY C 1 670 ? 47.376 49.197 79.375 1.00 19.75 671 GLY C CA 1
ATOM 17037 C C . GLY C 1 670 ? 46.674 50.071 78.353 1.00 30.80 671 GLY C C 1
ATOM 17038 O O . GLY C 1 670 ? 45.465 49.964 78.170 1.00 25.32 671 GLY C O 1
ATOM 17039 N N . GLU C 1 671 ? 47.433 50.936 77.684 1.00 31.39 672 GLU C N 1
ATOM 17040 C CA . GLU C 1 671 ? 46.857 51.917 76.776 1.00 19.43 672 GLU C CA 1
ATOM 17041 C C . GLU C 1 671 ? 46.495 51.345 75.413 1.00 27.68 672 GLU C C 1
ATOM 17042 O O . GLU C 1 671 ? 47.288 50.647 74.786 1.00 31.92 672 GLU C O 1
ATOM 17048 N N . ILE C 1 672 ? 45.278 51.650 74.970 1.00 20.33 673 ILE C N 1
ATOM 17049 C CA . ILE C 1 672 ? 44.849 51.401 73.601 1.00 34.23 673 ILE C CA 1
ATOM 17050 C C . ILE C 1 672 ? 44.181 52.663 73.066 1.00 22.94 673 ILE C C 1
ATOM 17051 O O . ILE C 1 672 ? 43.739 53.536 73.828 1.00 22.45 673 ILE C O 1
ATOM 17056 N N . MET C 1 673 ? 44.130 52.765 71.748 1.00 20.53 674 MET C N 1
ATOM 17057 C CA . MET C 1 673 ? 43.575 53.937 71.105 1.00 20.41 674 MET C CA 1
ATOM 17058 C C . MET C 1 673 ? 42.256 53.602 70.440 1.00 25.19 674 MET C C 1
ATOM 17059 O O . MET C 1 673 ? 42.117 52.552 69.811 1.00 28.98 674 MET C O 1
ATOM 17064 N N . LEU C 1 674 ? 41.288 54.495 70.592 1.00 22.92 675 LEU C N 1
ATOM 17065 C CA . LEU C 1 674 ? 39.981 54.333 69.973 1.00 12.58 675 LEU C CA 1
ATOM 17066 C C . LEU C 1 674 ? 39.800 55.338 68.859 1.00 13.82 675 LEU C C 1
ATOM 17067 O O . LEU C 1 674 ? 40.098 56.518 69.022 1.00 15.94 675 LEU C O 1
ATOM 17072 N N . ASP C 1 675 ? 39.305 54.879 67.721 1.00 16.34 676 ASP C N 1
ATOM 17073 C CA . ASP C 1 675 ? 38.899 55.810 66.684 1.00 17.87 676 ASP C CA 1
ATOM 17074 C C . ASP C 1 675 ? 37.574 56.459 67.080 1.00 17.78 676 ASP C C 1
ATOM 17075 O O . ASP C 1 675 ? 36.952 56.064 68.068 1.00 13.28 676 ASP C O 1
ATOM 17080 N N . LYS C 1 676 ? 37.162 57.461 66.313 1.00 15.99 677 LYS C N 1
ATOM 17081 C CA . LYS C 1 676 ? 35.846 58.051 66.463 1.00 12.24 677 LYS C CA 1
ATOM 17082 C C . LYS C 1 676 ? 34.793 56.943 66.499 1.00 11.34 677 LYS C C 1
ATOM 17083 O O . LYS C 1 676 ? 34.811 56.040 65.660 1.00 17.12 677 LYS C O 1
ATOM 17089 N N . TYR C 1 677 ? 33.932 56.975 67.515 1.00 11.14 678 TYR C N 1
ATOM 17090 C CA . TYR C 1 677 ? 32.809 56.035 67.651 1.00 12.31 678 TYR C CA 1
ATOM 17091 C C . TYR C 1 677 ? 33.216 54.568 67.790 1.00 10.80 678 TYR C C 1
ATOM 17092 O O . TYR C 1 677 ? 32.365 53.676 67.784 1.00 7.30 678 TYR C O 1
ATOM 17101 N N . GLU C 1 678 ? 34.511 54.306 67.904 1.00 19.79 679 GLU C N 1
ATOM 17102 C CA . GLU C 1 678 ? 34.959 52.930 68.037 1.00 17.05 679 GLU C CA 1
ATOM 17103 C C . GLU C 1 678 ? 34.470 52.319 69.353 1.00 11.54 679 GLU C C 1
ATOM 17104 O O . GLU C 1 678 ? 34.312 53.010 70.359 1.00 14.63 679 GLU C O 1
ATOM 17110 N N . VAL C 1 679 ? 34.197 51.024 69.326 1.00 14.26 680 VAL C N 1
ATOM 17111 C CA . VAL C 1 679 ? 33.813 50.295 70.518 1.00 13.33 680 VAL C CA 1
ATOM 17112 C C . VAL C 1 679 ? 34.725 49.083 70.673 1.00 11.15 680 VAL C C 1
ATOM 17113 O O . VAL C 1 679 ? 34.974 48.374 69.709 1.00 7.31 680 VAL C O 1
ATOM 17117 N N . ARG C 1 680 ? 35.233 48.850 71.876 1.00 12.77 681 ARG C N 1
ATOM 17118 C CA . ARG C 1 680 ? 35.925 47.592 72.137 1.00 10.40 681 ARG C CA 1
ATOM 17119 C C . ARG C 1 680 ? 35.092 46.818 73.125 1.00 8.47 681 ARG C C 1
ATOM 17120 O O . ARG C 1 680 ? 34.636 47.375 74.113 1.00 11.62 681 ARG C O 1
ATOM 17128 N N . VAL C 1 681 ? 34.874 45.541 72.846 1.00 13.94 682 VAL C N 1
ATOM 17129 C CA . VAL C 1 681 ? 34.141 44.680 73.760 1.00 19.02 682 VAL C CA 1
ATOM 17130 C C . VAL C 1 681 ? 35.072 43.614 74.308 1.00 22.55 682 VAL C C 1
ATOM 17131 O O . VAL C 1 681 ? 35.578 42.780 73.558 1.00 17.22 682 VAL C O 1
ATOM 17135 N N . VAL C 1 682 ? 35.294 43.628 75.616 1.00 13.86 683 VAL C N 1
ATOM 17136 C CA . VAL C 1 682 ? 36.277 42.728 76.184 1.00 15.01 683 VAL C CA 1
ATOM 17137 C C . VAL C 1 682 ? 35.708 41.836 77.267 1.00 21.50 683 VAL C C 1
ATOM 17138 O O . VAL C 1 682 ? 34.616 42.069 77.793 1.00 22.76 683 VAL C O 1
ATOM 17142 N N . GLU C 1 683 ? 36.480 40.808 77.592 1.00 23.68 684 GLU C N 1
ATOM 17143 C CA . GLU C 1 683 ? 36.087 39.800 78.558 1.00 25.73 684 GLU C CA 1
ATOM 17144 C C . GLU C 1 683 ? 37.136 39.751 79.660 1.00 16.22 684 GLU C C 1
ATOM 17145 O O . GLU C 1 683 ? 38.335 39.724 79.386 1.00 23.77 684 GLU C O 1
ATOM 17151 N N . LYS C 1 684 ? 36.674 39.789 80.901 1.00 20.84 685 LYS C N 1
ATOM 17152 C CA . LYS C 1 684 ? 37.534 39.681 82.074 1.00 16.79 685 LYS C CA 1
ATOM 17153 C C . LYS C 1 684 ? 37.105 38.446 82.837 1.00 19.07 685 LYS C C 1
ATOM 17154 O O . LYS C 1 684 ? 36.111 38.469 83.567 1.00 28.70 685 LYS C O 1
ATOM 17160 N N . ARG C 1 685 ? 37.838 37.362 82.626 1.00 29.69 686 ARG C N 1
ATOM 17161 C CA . ARG C 1 685 ? 37.586 36.111 83.312 1.00 34.49 686 ARG C CA 1
ATOM 17162 C C . ARG C 1 685 ? 37.636 36.375 84.809 1.00 38.18 686 ARG C C 1
ATOM 17163 O O . ARG C 1 685 ? 38.444 37.179 85.278 1.00 31.32 686 ARG C O 1
ATOM 17171 N N . ARG C 1 686 ? 36.742 35.731 85.552 1.00 44.80 687 ARG C N 1
ATOM 17172 C CA . ARG C 1 686 ? 36.625 35.975 86.983 1.00 40.77 687 ARG C CA 1
ATOM 17173 C C . ARG C 1 686 ? 35.937 34.819 87.696 1.00 47.51 687 ARG C C 1
ATOM 17174 O O . ARG C 1 686 ? 36.283 33.659 87.487 1.00 55.80 687 ARG C O 1
#

Radius of gyration: 38.9 Å; Cα contacts (8 Å, |Δi|>4): 4918; chains: 3; bounding box: 83×105×104 Å

Nearest PDB structures (foldseek):
  4oif-assembly1_C  TM=1.001E+00  e=0.000E+00  Geobacillus stearothermophilus
  5dfa-assembly1_B  TM=1.000E+00  e=0.000E+00  Geobacillus stearothermophilus
  5e9a-assembly1_A  TM=9.734E-01  e=6.238E-91  Rahnella sp. R3
  4ucf-assembly1_C  TM=9.085E-01  e=1.924E-64  Bifidobacterium bifidum S17
  4uzs-assembly1_C  TM=8.916E-01  e=1.533E-64  Bifidobacterium bifidum S17